Protein 3BIX (pdb70)

GO terms:
  GO:0005515 protein binding (F, IPI)
  GO:0032433 filopodium tip (C, IDA)
  GO:0097114 NMDA glutamate receptor clustering (P, IDA)
  GO:2000310 regulation of NMDA receptor activity (P, IMP)
  GO:2000463 positive regulation of excitatory postsynaptic potential (P, IMP)
  GO:0051968 positive regulation of synaptic transmission, glutamatergic (P, IMP)
  GO:0048489 synaptic vesicle transport (P, IMP)
  GO:0097091 synaptic vesicle clustering (P, IMP)
  GO:0097119 postsynaptic density protein 95 clustering (P, IMP)
  GO:0071277 cellular response to calcium ion (P, IDA)
  GO:0031175 neuron projection development (P, IGI)
  GO:0140058 neuron projection arborization (P, IGI)
  GO:0050804 modulation of chemical synaptic transmission (P, IMP)
  GO:0098989 NMDA selective glutamate receptor signaling pathway (P, IMP)
  GO:0042043 neurexin family protein binding (F, IPI)
  GO:0050808 synapse organization (P, IDA)
  GO:0045202 synapse (C, IDA)
  GO:0005886 plasma membrane (C, IDA)
  GO:0030425 dendrite (C, IDA)
  GO:0043083 synaptic cleft (C, EXP)

Solvent-accessible surface area: 79919 Å² total; per-residue (Å²): 126,38,80,23,85,10,88,35,14,75,1,67,3,56,101,81,118,25,116,33,187,102,18,34,26,0,27,14,6,15,6,2,13,0,5,23,59,3,51,47,154,86,13,1,78,60,21,82,82,7,86,100,47,111,95,59,82,92,1,51,140,73,19,43,2,2,7,3,30,6,134,49,34,53,16,55,82,42,11,1,13,3,21,8,15,38,27,49,132,19,0,28,51,76,6,139,86,45,29,16,46,0,2,26,0,2,0,3,17,13,99,106,82,52,6,0,0,2,5,1,3,6,7,3,0,66,7,4,0,0,6,6,13,60,0,2,3,0,0,22,47,3,72,0,0,0,0,1,0,6,1,4,6,3,9,5,0,2,0,4,10,58,58,139,18,2,86,3,0,6,0,2,17,0,2,5,25,1,1,72,7,0,36,111,0,0,45,96,15,35,2,22,45,136,66,0,0,0,0,0,8,5,5,0,0,4,0,0,8,0,2,5,8,8,122,61,2,72,168,46,7,5,39,20,1,0,2,1,1,11,8,5,34,13,25,15,0,5,2,118,99,22,40,100,9,0,76,58,0,0,84,95,5,36,0,72,48,107,64,31,78,96,0,7,87,5,0,50,99,6,45,62,88,31,1,20,50,42,53,23,64,45,56,108,16,63,13,7,8,0,0,4,59,42,53,49,7,1,56,56,41,2,72,74,9,6,97,113,18,89,23,66,88,10,26,2,0,4,2,0,0,62,4,3,1,2,30,28,0,44,76,56,27,72,118,114,53,1,0,18,29,20,58,14,30,86,16,0,22,39,1,3,18,39,28,29,1,30,22,109,37,187,44,41,4,61,112,30,0,48,115,57,5,38,56,135,102,56,128,130,55,63,73,20,41,6,104,25,0,17,22,0,0,3,1,26,4,10,0,5,13,3,9,14,4,0,15,19,0,23,77,87,44,1,32,0,14,2,0,0,1,60,25,40,25,70,39,135,109,28,30,96,46,7,62,1,1,4,0,25,0,4,10,2,2,3,0,7,6,7,28,21,74,42,125,8,11,71,10,130,30,56,115,29,6,17,0,0,0,0,0,0,0,6,1,1,2,1,0,0,31,63,7,43,0,39,94,74,54,81,17,54,65,116,189,13,5,59,76,90,7,113,0,83,163,23,68,1,59,123,8,39,88,157,55,29,44,15,0,22,0,1,55,172,18,134,37,55,110,64,16,87,43,119,39,10,69,5,11,72,115,77,1,67,119,19,55,130,101,35,107,43,53,108,111,125,36,80,24,78,9,90,33,14,95,0,67,3,50,112,86,126,24,117,34,186,101,17,33,26,0,27,16,5,15,6,1,14,0,4,22,60,3,52,48,139,72,14,3,84,65,23,84,80,7,86,101,46,120,94,58,85,90,2,52,140,73,20,42,2,3,7,4,26,5,122,48,34,50,17,54,84,41,12,1,12,4,22,7,15,37,27,50,132,20,0,28,56,75,6,144,87,42,29,15,47,0,2,25,0,1,0,3,17,14,106,106,82,52,6,0,0,1,4,1,3,6,7,3,0,64,6,5,0,0,7,6,13,58,0,6,2,0,0,22,48,4,74,0,0,1,0,1,1,6,1,5,7,4,9,6,0,1,0,4,12,56,61,136,23,1,92,3,0,6,0,1,18,0,3,3,23,0,2,83,6,0,36,111,0,0,45,99,15,35,2,21,46,134,65,0,0,0,0,0,8,6,5,0,0,5,0,0,7,0,2,4,6,8,116,58,2,82,182,47,9,6,41,19,1,0,4,1,1,11,7,7,35,13,25,15,0,5,1,120,99,23,41,102,10,0,77,57,0,0,87,94,9,64,0,71,58,108,64,32,78,98,0,8,91,38,0,48,173,56,94,60,83,68,2,18,56,42,44,20,77,45,56,104,17,63,14,8,9,0,0,4,57,44,53,57,6,1,54,58,42,2,71,64,10,6,25,34,18,66,23,76,91,11,26,2,0,4,1,1,0,65,4,3,2,1,31,29,0,46,78,57,27,70,118,114,53,1,1,16,30,19,56,15,35,78,16,0,18,41,1,2,15,41,30,29,1,25,21,111,39,124,24,3,4,61,62,0,0,45,14,25,4,34,54,36,47,52,73,88,53,64,73,20,38,7,122,25,0,18,22,0,0,2,1,25,4,8,0,6,12,2,8,15,3,0,18,12,0,24,40,40,52,4,30,0,9,2,0,0,1,59,24,43,26,91,36,135,108,26,30,86,48,7,63,1,1,4,0,26,0,3,9,2,2,3,0,7,6,8,27,21,72,43,126,7,11,69,10,132,31,54,121,31,5,18,0,0,0,0,0,0,0,6,1,1,2,1,0,0,32,65,6,42,0,39,93,74,51,83,18,56,65,116,192,13,6,62,75,91,6,112,0,85,160,22,70,2,59,132,8,40,54,131,53,19,43,15,0,24,0,1,51,178,20,143,42,52,96,14,17,84,6,68,41,7,23,0,12,72,88,5,0,64,63,0,56,128,27,32,107,43,53,110,104,125,36,82,22,77,10,91,34,15,92,1,67,3,56,111,84,118,22,117,34,187,102,18,34,26,0,28,14,4,15,6,2,12,0,5,23,58,3,52,48,140,72,14,2,79,62,22,84,81,8,87,100,48,118,97,63,83,91,0,51,141,73,20,42,2,2,7,8,32,4,134,47,34,46,17,54,82,42,11,2,8,4,21,7,14,36,27,49,130,28,0,28,57,77,6,142,86,52,28,16,45,0,2,25,0,1,0,3,16,14,106,106,81,51,6,0,0,1,4,0,3,4,7,3,0,65,6,5,0,0,7,6,11,60,0,6,3,0,0,23,48,4,76,0,0,0,0,1,0,7,1,5,6,4,10,5,0,2,0,4,11,57,57,136,19,1,95,3,0,6,0,1,17,0,2,5,25,0,1,67,7,1,36,111,0,0,43,100,14,34,2,21,45,135,64,0,0,0,0,0,5,5,5,0,0,4,0,0,8,0,1,4,7,7,119,67,2,80,172,45,8,6,41,20,2,0,4,0,0,10,9,6,34,12,24,16,0,6,2,118,103,22,41,106,10,0,77,59,0,0,84,93,5,35,0,70,42,108,70,30,79,98,0,7,87,4,0,48,93,6,44,64,130,30,1,21,45,43,52,19,66,42,51,90,19,63,14,7,7,0,0,4,60,44,52,55,7,1,57,57,39,1,71,75,8,6,95,120,17,95,24,67,94,11,27,1,0,4,2,1,0,63,4,3,1,1,31,28,0,46,78,58,26,69,117,112,55,1,1,17,24,17,57,8,34,79,15,0,22,39,1,2,17,41,30,30,1,31,24,110,39,179,45,42,2,61,111,32,0,45,112,57,5,36,55,134,102,57,130,129,54,63,72,21,40,3,105,25,0,18,21,0,0,2,1,26,5,8,0,5,13,2,10,15,2,0,17,19,0,25,76,86,48,1,34,0,9,1,0,0,0,58,27,42,25,92,36,148,115,24,30,88,43,8,60,1,1,4,0,24,0,3,10,2,2,3,0,7,6,8,30,20,71,40,140,6,10,70,10,132,31,54,115,30,6,17,0,0,0,0,0,0,0,7,2,1,2,1,0,0,34,64,7,43,0,38,95,74,50,84,17,60,64,104,186,12,5,61,79,96,7,112,0,84,161,22,70,2,60,125,10,39,86,148,53,28,45,15,0,22,0,1,54,178,19,141,42,52,108,67,16,88,30,120,40,6,72,8,11,73,121,79,1,67,116,18,56,129,102,33,108,43,54,105,100,129,40,80,22,76,9,89,35,14,99,0,62,3,57,112,83,118,22,117,35,187,100,19,34,26,0,27,13,5,15,6,0,13,0,4,22,58,4,50,48,139,74,13,3,84,63,22,85,81,8,86,99,45,124,94,63,83,92,1,51,139,74,21,44,2,3,8,10,30,5,124,45,34,49,18,56,89,39,10,2,13,3,22,7,16,38,27,50,132,20,0,28,51,75,6,141,86,52,30,16,45,1,2,25,0,1,0,3,16,15,106,107,81,51,6,0,0,2,4,1,4,6,8,2,1,66,7,4,0,0,8,6,13,60,0,5,4,0,0,22,46,3,74,0,0,1,0,1,1,7,1,5,6,4,9,5,0,2,0,4,10,58,57,134,23,1,94,3,0,5,0,1,17,0,2,4,26,1,2,68,7,1,34,111,0,0,44,99,15,35,2,21,46,136,66,0,0,0,0,0,8,6,6,0,0,4,0,0,9,0,2,4,7,7,118,64,3,96,185,46,6,6,40,20,1,0,3,1,1,10,8,7,33,12,24,15,0,5,2,117,105,22,41,97,11,0,77,59,0,0,88,95,8,65,0,73,60,108,68,31,77,99,0,7,94,38,0,49,178,56,94,61,127,68,1,22,40,41,48,22,63,43,60,88,15,63,14,8,7,0,0,4,60,44,53,57,7,1,54,62,44,2,66,52,11,7,24,33,18,73,25,74,94,10,27,1,0,4,1,1,0,65,4,3,1,2,34,28,0,46,77,57,26,71,121,118,55,2,1,16,28,19,58,14,29,78,15,0,23,34,1,3,19,40,28,30,1,28,22,110,30,124,24,4,2,60,61,0,0,46,15,26,1,35,53,35,44,50,60,89,55,63,76,19,39,4,110,24,0,17,20,0,0,2,1,26,4,10,0,5,13,3,8,14,4,0,16,14,1,23,40,38,48,0,32,0,10,1,0,0,1,59,27,43,26,90,35,135,104,26,29,85,42,8,61,1,1,5,0,25,0,4,10,2,2,3,0,7,6,9,30,20,73,42,126,7,12,69,10,130,30,55,116,28,5,16,0,0,0,0,0,0,0,6,1,1,2,1,0,0,32,64,6,42,0,40,93,74,54,83,17,58,62,111,188,12,6,60,78,92,6,112,0,84,164,23,70,1,61,126,10,40,55,130,52,22,43,15,0,22,0,1,54,176,20,134,35,58,93,15,17,86,14,74,37,11,18,0,12,74,96,4,0,64,63,0,57,110,31,29,107,43,53,110,111

Sequence (2220 aa):
DPLVTTNFGKIIRGIKKELNNEILGPVIQFLGVPYAAPPTGEHRFQPPEPPSSPWSDIRNATQFAPVCPQNIIDGRLPEVMLPVWFTTNNLDVVSSYVQDQSEDCLYLNIYVPTGPKPVMVYIHGGSYMEGTGNLYDGSVLASYGNVIVITVNYRLGVLGFLSTGDQAAKGNYGLLDLIIQALRWTSENIGFFGGDPLRITVVFGSGAGGSCVNLLTLSHYSEKGLFQRAIAQSGTALSSWAVSFQPAKYARILATKVGCNVSDTVELVECLQKKPYKELVDQDVQPARYHIAFGPVIDGDVIPDDPQILMEQGEFLNYDIIMLGVNQGEGLKFVENIVDSDDGVSASDFDFAVSNNFVDNLYGYPEGKDVLRETIIKFMYTDWADRHNPETRRKTLLALFTDHQWVAPAVATADLHSNFGSPTYFYAFYHHCQTDQVPAWADAAHGDEVPYVLGIPMMIGPTELFPCNFSKNDVMLSAVVMTYWTNFAKTGDPNQPVPQDTKFIHTKPNRFEEVAWTRYSQKDQLYLHIGLKPRVKEHYRANKVNNLWLELVPHLHNNLNDHHHHDPLVTTNFGKIIRGIKKELNNEILGPVVIQFLGVPYAAPPTGEHRFQPPEPPSPWSDIRNATQFAPVCPQNIIDGRLPEVMLPVWFTTNNLDVVSSYVQDQSEDCLYLNIYVPTGPKPVMVYIHGGSYMEGTGNLYDGSVLASYGNVIVITVNYRLGVLGFLSTGDQAAKGNYGLLDLIQALRWTSENIGFFGGDPLRITVVFGSGAGGSCVNLLTLSHYSEKGLFQRAIAQSGTALSSWAVSFQPAKYARILATKVGCNVSDTVELVECLQKKPYKELVDQDVQPARYHIAFGPVIIDGDVIPDDPQILMEQGEFLNYDIMLGVNQGEGLKFVENIVDSDDGVSASDFDFAVSNNFVDNLYGYPEGKDVLRETIIKFMYTDWADRHNPETRRKTLLALFTDHQWVAPAVATADLHSNNFGSPTYFYAFYHHCQTDQVPAWADAAHGDEVPYVLGIPMIGPTELFPCNFSKNDVMLSAVVMTYWTNFAKTGDPNQPVPQDTKFIHTKPNRFEEVAWTRYSQKDQLYLHIGLKPRVKEHYRANKVNLWLELVPHLHNLNDHHHHDPLVTTNFGKIIRGIKKELNNEILGPVIQFLGVPYAAPPTGEHRFQPPEPPSPWSDIRNATQFAPVCPQNIIDGRLPEVMLPVWFTTNNLDVVSSYVQDQSEDCLYLNIYVPTGPKPVMVYIHGGSYMEGTGNLYDGSVLASYGNVIVITVNYRLGVLGFLSTGDQAAKGNYGLLDLIQALRWTSENIGFFGGDPLRITVFGSGAGGSCVNLLTLSHYSEKGLFQRAIAQSGTALSSWAVSFQPAKYARILATKVGCNVSDTVELVECLQKKPYKELVDQDVQPARYHIAFGPVIDGDVIPDDPQILMEQGEFLNYDIMLGVNQGEGLKFVENIVDSDDGVSASDFDDFAVSNFVDNLYGYPEGKDVLRETIKFMYTDWADRHNPETRRKTLLALFTDHQWVAPAVATADLHSNNFGSPTYFYAFYHHCQTDQVPAWADAAHGDEVPYVLGIPMIGPTELFPCNFSKNDVMLSAVVMTYWTNFAKTGDPNQPVPQDTKFIHTKPNRFEEVAWTRYSQKDQLYLHIGLKPRVKEHYRANKVNLWLELVPHLHNLNDHHHHDPLVTTNFGKIIRGIKKELNNEILGPVIQFLGVPYAAPPTGEHRFQPPEPPSPWSDIRNATQFAPVCPQNIIDGRLPEVMLPVWFTTNNLDVVSSYVQDQSEDCLYLNIYVPTGPKPVMVYIHGGSYMEGTGNLYDGSVLASYGNVIVITVNYRLGVLGFLSTGDQAAKGNYGLLDLIQALRWTSENIGFFGGDPLRITVVFGSGAGGSCVNLLTLSHYSEKGLFQRAIAQSGTALSSWAVSFQPAKYARILATKVGCNVSDTVELVECLQKKPYKELVDQDVQPARYHIAFGPVIDGDVIPDDPQILMEQGEFLNYDIIMLGVNQGEGLKFVENIVDSDDGVSASDFDFAVSNNFVDNLYGYPEGKDVLRETIKFMYTDWADRHNPETRRKTLLALFTDHQWVAPAVATADLHSNNFGSSPTYFYAFYHHCQTDQVPAWADAAHGDEVPYVLGIPMMIGPTELFPCNFSKNDVMLLSAVVMTYWTNFAKTGDPNQPVPQDTKFIHTKPNRFEEVAWTRYSQKDQLYLHIGLKPRVKEHYRANKVNNLWLELVPHLHNNLNDHHHH

Radius of gyration: 43.94 Å; Cα contacts (8 Å, |Δi|>4): 5181; chains: 4; bounding box: 127×93×129 Å

Organism: Rattus norvegicus (NCBI:txid10116)

Foldseek 3Di:
DAWFQFPQGIEHWAWAQFLFVVFGIKTKQAFAALFDQCAQVSQLHATHGHHHDYDYHYRYDHDAAADADDPPPLDDVQQFFPLCVLQVVVQCVVHVGYDSRHWGKMKIAAVQAFFEEEEFEDRQQGDDFQSLFDQTCLCRLLVHMYMYTGFHGFCRQAQDQLDDLRLGRNRLSSVLSNLQSCLRTVVSVRHDLQQYEYEYFGLSLQSQQLQQLFVSCPPSSHFEYEREQYHVPFQANEAEPNNVQSQVLLVQLVQRDDDSNSSSSVVSVDDVNSSRPDNRDDQPRYHHGHHYCSCHRRNDRVVVCLQVVNGDQHLYEYEYELQARCVLQVVQQDPVQFHDPVNLLVSLVVVCCSVLFDFPDDDDQSVVLSVVLAPPVCNVDRNSSSSSSSVLCRCRRGVLNRLSNQASSQVSPHFYAYEYEFQAFDDPSGDPPDTQYRPRCSCLLSQVVSNAADSSRRGGDDLQSQLLSSLNSQQVSQCSVPSASCPDDAQADDVSSVDGNLCNPEGRDTAYNVFRWHWYRDPNIHIHGCVVVVSSCCVVPVSVVSSVVGDGDHD/DDWFQFPQGIEAWAWDQFLFVVFGIKTKQAFAALFDQCAFVSQLHATHGHHHDYDYHYRYDHDAAEDADDPPPLDDVQQFFPLCVLQVVVQCVVHVGYDSRHWGKMKIAEVQFFFEEEEFEDRQQGDDFQSLFDQTCLCRLLVHMYMYTGFHGFCRQAQDLLDDLRLGRNRLSSVLSNLVSCLRTVVSVRHDLQQYEYEYFGLSLQSQQLQQQFVSCPPSSHAEYEREQYHVPFQANEAEPNSVQLQVLLVQLVQNDDDSNSSSSVVSVDDVNSSRPDNRDDQPRYHHGHHYCSCHRRNDRVVVCLQVVNGDQHLYEYEYELQARCVLQVVQQDPVQFHDPVNLLVSLVVVCCSVLFDFPDDDDQSVVLSVVLADPVCNVDRNSSSSSSSVLCRCRRGVLNRLSNQASSQVSPHFYAYEYEFQAFDDPSGDPPDTQYRPRCSCLLSQVVSRAADSSRRGGDDLQSQLLSSLNSQQVSQCSVPSASCPDDAQADDVSSVDGNLCNPEGRDTAYNVFRWHWYRDPNIHIHTCVVVVSSCCVVPVSVVSSVVGDGDHD/DDWFQFPQGIERWAWDQFLFVVFGIKTKQAFAALFDQCAFVSQLHATHGHHHDYDYHYRYDHDAAADADDPPPLDDVQQFFPLCVLQVVVQCVVHVGYDSRHWGKMKIAEVQAFFEEEEFEDRQQGDDFLSLFDQTCLCRLLVHMYMYTGFHGFCRQAQDQLDDLRLGRNRLSSVLSNLVSCLRTVVSVRHDLQQYEYEYFGLSLQSQQLQQLFCSCPPSSHFEYEREQYHVPFQANEAEPNSVQNQVLLVQLVQNDDDSNSSSVVVSVDDVNSSRPDNRDDQPRYHHGHHYCSCHRRNDRVVVCLQVVNGDAHLYEYEYELQARCVLQVVQQDPVQFHDPVNLLVSLVVVCCSVLFAFPDDDDQSVVLSVVLADPVCNVDRNSSSVSSSVLCCCRRGVLNRLSNQASSQVSPHFYAYEYEFQAFDDPSDDPPDTQYRPRCSCLLSQVVSSAADSSRRGGDDLQSQLLSSLNSQQVSQCSVPSASCPDDAQADDVRSVDGNLCNPEGRDTAYNVFRWHWYRDPNTHIDTCVVVVSSCCVVPVSVVSSVVGDRDHD/DAWFQFPQGIEHWAWDQFLFPPFGIKTKQAFAALFDQCAQVSQLHATHGHHHDYDYHYRYDHDAAEDADDPPPLDDVQQFFPLCVLQVVVQCVVHVGYDSRHWGKMKIAEVQFFFEEEEFEDRQQGDDFLVLFDQTCLCRLLVHMYMYTGFHGFCRQAQDQLDDLRLGRNRLSSVLSNLQSCLRTVVSVRHDLQQYEYEYFGLSLQSQQLQQLFVSCPPSSHFEYEREQYHVPFQANEAEPNSVQNQVLLVQLVQNDDDSNSSSSVVSPDDVNSSRPDNRDDQPRYHHGHHYCSCHRRNDRVVVCLQVVNGDQHLYEYEYELQARCVLQVVQQDPVQFHDPVRLLVSLVVVCCSVLFAFPDDADQSVVLSVVLADPVCNVDRNSSSSSSSVLCRCRRGVLNRLSNQASSQVSPHFYAYEYEFQAFDDPSGDPPDTQYRPRCSCLLSQVVSNAADSSRRGGDDLQSQLLSSLNSQQVSQCSVPSASCPDDAQADDVSSVDGNLCNPEGRDTAYNVFRWHWYRDPNTYIHTCVVVVSSCCVVPVSVVSSVVGDRDHD

Structure (mmCIF, N/CA/C/O backbone):
data_3BIX
#
_entry.id   3BIX
#
_cell.length_a   173.744
_cell.length_b   173.744
_cell.length_c   108.045
_cell.angle_alpha   90.000
_cell.angle_beta   90.000
_cell.angle_gamma   120.000
#
_symmetry.space_group_name_H-M   'P 32'
#
loop_
_entity.id
_entity.type
_entity.pdbx_description
1 polymer Neuroligin-1
2 non-polymer 2-acetamido-2-deoxy-beta-D-glucopyranose
3 non-polymer 'NICKEL (II) ION'
4 non-polymer 1,2-ETHANEDIOL
5 water water
#
loop_
_atom_site.group_PDB
_atom_site.id
_atom_site.type_symbol
_atom_site.label_atom_id
_atom_site.label_alt_id
_atom_site.label_comp_id
_atom_site.label_asym_id
_atom_site.label_entity_id
_atom_site.label_seq_id
_atom_site.pdbx_PDB_ins_code
_atom_site.Cartn_x
_atom_site.Cartn_y
_atom_site.Cartn_z
_atom_site.occupancy
_atom_site.B_iso_or_equiv
_atom_site.auth_seq_id
_atom_site.auth_comp_id
_atom_site.auth_asym_id
_atom_site.auth_atom_id
_atom_site.pdbx_PDB_model_num
ATOM 1 N N . ASP A 1 10 ? -20.830 73.002 84.621 1.00 39.74 52 ASP A N 1
ATOM 2 C CA . ASP A 1 10 ? -19.899 71.851 84.817 1.00 38.22 52 ASP A CA 1
ATOM 3 C C . ASP A 1 10 ? -20.630 70.560 84.448 1.00 36.05 52 ASP A C 1
ATOM 4 O O . ASP A 1 10 ? -21.350 69.987 85.268 1.00 36.28 52 ASP A O 1
ATOM 9 N N . PRO A 1 11 ? -20.455 70.090 83.203 1.00 33.56 53 PRO A N 1
ATOM 10 C CA . PRO A 1 11 ? -21.100 68.866 82.711 1.00 31.18 53 PRO A CA 1
ATOM 11 C C . PRO A 1 11 ? -20.552 67.608 83.377 1.00 28.55 53 PRO A C 1
ATOM 12 O O . PRO A 1 11 ? -19.524 67.078 82.956 1.00 29.17 53 PRO A O 1
ATOM 16 N N . LEU A 1 12 ? -21.243 67.133 84.409 1.00 25.85 54 LEU A N 1
ATOM 17 C CA . LEU A 1 12 ? -20.818 65.939 85.134 1.00 24.02 54 LEU A CA 1
ATOM 18 C C . LEU A 1 12 ? -21.814 64.794 84.983 1.00 22.53 54 LEU A C 1
ATOM 19 O O . LEU A 1 12 ? -23.026 64.996 85.046 1.00 21.65 54 LEU A O 1
ATOM 24 N N . VAL A 1 13 ? -21.289 63.591 84.786 1.00 21.04 55 VAL A N 1
ATOM 25 C CA . VAL A 1 13 ? -22.115 62.398 84.648 1.00 19.87 55 VAL A CA 1
ATOM 26 C C . VAL A 1 13 ? -21.488 61.275 85.462 1.00 20.47 55 VAL A C 1
ATOM 27 O O . VAL A 1 13 ? -20.274 61.072 85.416 1.00 21.65 55 VAL A O 1
ATOM 31 N N . THR A 1 14 ? -22.311 60.552 86.215 1.00 19.30 56 THR A N 1
ATOM 32 C CA . THR A 1 14 ? -21.810 59.435 87.005 1.00 19.62 56 THR A CA 1
ATOM 33 C C . THR A 1 14 ? -22.127 58.140 86.269 1.00 17.57 56 THR A C 1
ATOM 34 O O . THR A 1 14 ? -23.290 57.840 86.013 1.00 18.04 56 THR A O 1
ATOM 38 N N . THR A 1 15 ? -21.085 57.393 85.916 1.00 16.89 57 THR A N 1
ATOM 39 C CA . THR A 1 15 ? -21.234 56.124 85.210 1.00 17.53 57 THR A CA 1
ATOM 40 C C . THR A 1 15 ? -20.995 54.993 86.203 1.00 17.74 57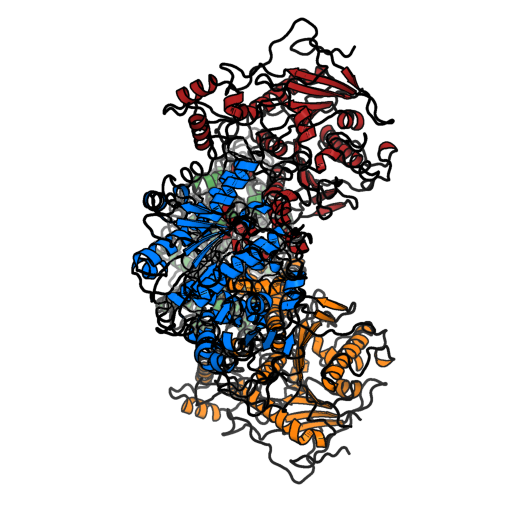 THR A C 1
ATOM 41 O O . THR A 1 15 ? -20.719 55.243 87.377 1.00 18.98 57 THR A O 1
ATOM 45 N N . ASN A 1 16 ? -21.088 53.754 85.729 1.00 17.36 58 ASN A N 1
ATOM 46 C CA . ASN A 1 16 ? -20.854 52.593 86.581 1.00 18.45 58 ASN A CA 1
ATOM 47 C C . ASN A 1 16 ? -19.402 52.524 87.044 1.00 18.88 58 ASN A C 1
ATOM 48 O O . ASN A 1 16 ? -19.078 51.772 87.959 1.00 19.44 58 ASN A O 1
ATOM 53 N N . PHE A 1 17 ? -18.533 53.306 86.413 1.00 17.51 59 PHE A N 1
ATOM 54 C CA . PHE A 1 17 ? -17.113 53.285 86.754 1.00 18.34 59 PHE A CA 1
ATOM 55 C C . PHE A 1 17 ? -16.609 54.531 87.469 1.00 18.47 59 PHE A C 1
ATOM 56 O O . PHE A 1 17 ? -15.453 54.584 87.882 1.00 18.66 59 PHE A O 1
ATOM 64 N N . GLY A 1 18 ? -17.469 55.531 87.613 1.00 19.36 60 GLY A N 1
ATOM 65 C CA . GLY A 1 18 ? -17.057 56.754 88.278 1.00 19.82 60 GLY A CA 1
ATOM 66 C C . GLY A 1 18 ? -17.599 57.994 87.594 1.00 19.80 60 GLY A C 1
ATOM 67 O O . GLY A 1 18 ? -18.253 57.903 86.550 1.00 19.29 60 GLY A O 1
ATOM 68 N N . LYS A 1 19 ? -17.324 59.154 88.186 1.00 20.16 61 LYS A N 1
ATOM 69 C CA . LYS A 1 19 ? -17.784 60.432 87.655 1.00 20.76 61 LYS A CA 1
ATOM 70 C C . LYS A 1 19 ? -16.887 60.942 86.532 1.00 20.51 61 LYS A C 1
ATOM 71 O O . LYS A 1 19 ? -15.662 60.819 86.587 1.00 20.16 61 LYS A O 1
ATOM 77 N N . ILE A 1 20 ? -17.514 61.526 85.518 1.00 19.50 62 ILE A N 1
ATOM 78 C CA A ILE A 1 20 ? -16.788 62.049 84.372 0.50 20.45 62 ILE A CA 1
ATOM 79 C CA B ILE A 1 20 ? -16.790 62.055 84.370 0.50 20.53 62 ILE A CA 1
ATOM 80 C C . ILE A 1 20 ? -17.237 63.475 84.057 1.00 19.54 62 ILE A C 1
ATOM 81 O O . ILE A 1 20 ? -18.423 63.793 84.131 1.00 21.05 62 ILE A O 1
ATOM 90 N N . ARG A 1 21 ? -16.280 64.330 83.715 1.00 19.89 63 ARG A N 1
ATOM 91 C CA . ARG A 1 21 ? -16.580 65.717 83.380 1.00 20.70 63 ARG A CA 1
ATOM 92 C C . ARG A 1 21 ? -16.424 65.920 81.877 1.00 21.14 63 ARG A C 1
ATOM 93 O O . ARG A 1 21 ? -15.403 65.547 81.299 1.00 21.08 63 ARG A O 1
ATOM 101 N N . GLY A 1 22 ? -17.445 66.503 81.256 1.00 19.78 64 GLY A N 1
ATOM 102 C CA . GLY A 1 22 ? -17.402 66.759 79.829 1.00 20.88 64 GLY A CA 1
ATOM 103 C C . GLY A 1 22 ? -17.118 68.224 79.556 1.00 22.71 64 GLY A C 1
ATOM 104 O O . GLY A 1 22 ? -16.719 68.968 80.459 1.00 21.29 64 GLY A O 1
ATOM 105 N N . ILE A 1 23 ? -17.325 68.647 78.313 1.00 22.36 65 ILE A N 1
ATOM 106 C CA . ILE A 1 23 ? -17.082 70.031 77.937 1.00 24.50 65 ILE A CA 1
ATOM 107 C C . ILE A 1 23 ? -18.106 70.505 76.909 1.00 25.73 65 ILE A C 1
ATOM 108 O O . ILE A 1 23 ? -18.343 69.847 75.897 1.00 25.79 65 ILE A O 1
ATOM 113 N N . LYS A 1 24 ? -18.726 71.646 77.192 1.00 25.88 66 LYS A N 1
ATOM 114 C CA . LYS A 1 24 ? -19.730 72.218 76.305 1.00 26.99 66 LYS A CA 1
ATOM 115 C C . LYS A 1 24 ? -19.063 72.749 75.041 1.00 27.29 66 LYS A C 1
ATOM 116 O O . LYS A 1 24 ? -17.959 73.290 75.089 1.00 27.55 66 LYS A O 1
ATOM 122 N N . LYS A 1 25 ? -19.730 72.595 73.905 1.00 26.57 67 LYS A N 1
ATOM 123 C CA . LYS A 1 25 ? -19.162 73.070 72.655 1.00 27.98 67 LYS A CA 1
ATOM 124 C C . LYS A 1 25 ? -20.214 73.738 71.781 1.00 27.09 67 LYS A C 1
ATOM 125 O O . LYS A 1 25 ? -21.258 73.154 71.505 1.00 24.68 67 LYS A O 1
ATOM 131 N N . GLU A 1 26 ? -19.931 74.968 71.362 1.00 27.01 68 GLU A N 1
ATOM 132 C CA . GLU A 1 26 ? -20.831 75.718 70.494 1.00 27.92 68 GLU A CA 1
ATOM 133 C C . GLU A 1 26 ? -20.479 75.351 69.058 1.00 26.80 68 GLU A C 1
ATOM 134 O O . GLU A 1 26 ? -19.311 75.122 68.743 1.00 26.04 68 GLU A O 1
ATOM 140 N N . LEU A 1 27 ? -21.485 75.298 68.191 1.00 26.95 69 LEU A N 1
ATOM 141 C CA . LEU A 1 27 ? -21.268 74.943 66.792 1.00 26.74 69 LEU A CA 1
ATOM 142 C C . LEU A 1 27 ? -21.246 76.166 65.884 1.00 28.54 69 LEU A C 1
ATOM 143 O O . LEU A 1 27 ? -21.906 77.166 66.165 1.00 27.53 69 LEU A O 1
ATOM 148 N N . ASN A 1 28 ? -20.491 76.071 64.792 1.00 29.30 70 ASN A N 1
ATOM 149 C CA . ASN A 1 28 ? -20.364 77.165 63.835 1.00 30.76 70 ASN A CA 1
ATOM 150 C C . ASN A 1 28 ? -21.572 77.251 62.904 1.00 30.85 70 ASN A C 1
ATOM 151 O O . ASN A 1 28 ? -21.447 77.147 61.682 1.00 31.62 70 ASN A O 1
ATOM 156 N N . ASN A 1 29 ? -22.740 77.439 63.507 1.00 29.90 71 ASN A N 1
ATOM 157 C CA . ASN A 1 29 ? -24.004 77.559 62.792 1.00 30.77 71 ASN A CA 1
ATOM 158 C C . ASN A 1 29 ? -24.967 78.200 63.789 1.00 32.21 71 ASN A C 1
ATOM 159 O O . ASN A 1 29 ? -25.212 77.650 64.862 1.00 32.93 71 ASN A O 1
ATOM 164 N N . GLU A 1 30 ? -25.507 79.361 63.435 1.00 34.10 72 GLU A N 1
ATOM 165 C CA . GLU A 1 30 ? -26.408 80.092 64.325 1.00 35.76 72 GLU A CA 1
ATOM 166 C C . GLU A 1 30 ? -27.700 79.392 64.725 1.00 33.96 72 GLU A C 1
ATOM 167 O O . GLU A 1 30 ? -28.300 79.735 65.744 1.00 34.70 72 GLU A O 1
ATOM 173 N N . ILE A 1 31 ? -28.136 78.415 63.939 1.00 29.70 73 ILE A N 1
ATOM 174 C CA . ILE A 1 31 ? -29.372 77.712 64.256 1.00 28.71 73 ILE A CA 1
ATOM 175 C C . ILE A 1 31 ? -29.170 76.525 65.201 1.00 28.13 73 ILE A C 1
ATOM 176 O O . ILE A 1 31 ? -30.007 76.264 66.068 1.00 27.85 73 ILE A O 1
ATOM 181 N N . LEU A 1 32 ? -28.057 75.816 65.039 1.00 25.28 74 LEU A N 1
ATOM 182 C CA . LEU A 1 32 ? -27.769 74.645 65.861 1.00 24.26 74 LEU A CA 1
ATOM 183 C C . LEU A 1 32 ? -27.381 74.955 67.300 1.00 24.11 74 LEU A C 1
ATOM 184 O O . LEU A 1 32 ? -26.567 75.841 67.567 1.00 23.24 74 LEU A O 1
ATOM 189 N N . GLY A 1 33 ? -27.966 74.204 68.224 1.00 23.65 75 GLY A N 1
ATOM 190 C CA . GLY A 1 33 ? -27.658 74.391 69.627 1.00 23.22 75 GLY A CA 1
ATOM 191 C C . GLY A 1 33 ? -26.343 73.713 69.959 1.00 23.78 75 GLY A C 1
ATOM 192 O O . GLY A 1 33 ? -25.856 72.880 69.187 1.00 22.64 75 GLY A O 1
ATOM 193 N N . PRO A 1 34 ? -25.730 74.057 71.098 1.00 23.01 76 PRO A N 1
ATOM 194 C CA . PRO A 1 34 ? -24.459 73.458 71.506 1.00 22.09 76 PRO A CA 1
ATOM 195 C C . PRO A 1 34 ? -24.623 72.011 71.951 1.00 21.39 76 PRO A C 1
ATOM 196 O O . PRO A 1 34 ? -25.736 71.523 72.128 1.00 20.53 76 PRO A O 1
ATOM 200 N N . VAL A 1 35 ? -23.500 71.329 72.125 1.00 20.82 77 VAL A N 1
ATOM 201 C CA . VAL A 1 35 ? -23.517 69.947 72.574 1.00 20.29 77 VAL A CA 1
ATOM 202 C C . VAL A 1 35 ? -22.513 69.817 73.707 1.00 20.47 77 VAL A C 1
ATOM 203 O O . VAL A 1 35 ? -21.664 70.692 73.899 1.00 21.05 77 VAL A O 1
ATOM 207 N N . ILE A 1 36 ? -22.635 68.742 74.476 1.00 19.27 78 ILE A N 1
ATOM 208 C CA . ILE A 1 36 ? -21.695 68.472 75.551 1.00 18.89 78 ILE A CA 1
ATOM 209 C C . ILE A 1 36 ? -20.883 67.296 75.024 1.00 19.09 78 ILE A C 1
ATOM 210 O O . ILE A 1 36 ? -21.456 66.287 74.616 1.00 17.88 78 ILE A O 1
ATOM 215 N N . GLN A 1 37 ? -19.562 67.429 75.014 1.00 16.94 79 GLN A N 1
ATOM 216 C CA . GLN A 1 37 ? -18.708 66.355 74.526 1.00 18.00 79 GLN A CA 1
ATOM 217 C C . GLN A 1 37 ? -17.948 65.700 75.669 1.00 18.55 79 GLN A C 1
ATOM 218 O O . GLN A 1 37 ? -17.438 66.383 76.561 1.00 19.12 79 GLN A O 1
ATOM 224 N N . PHE A 1 38 ? -17.897 64.372 75.645 1.00 16.05 80 PHE A N 1
ATOM 225 C CA . PHE A 1 38 ? -17.136 63.617 76.628 1.00 17.29 80 PHE A CA 1
ATOM 226 C C . PHE A 1 38 ? -16.117 62.899 75.751 1.00 18.26 80 PHE A C 1
ATOM 227 O O . PHE A 1 38 ? -16.426 61.892 75.106 1.00 18.04 80 PHE A O 1
ATOM 235 N N . LEU A 1 39 ? -14.909 63.450 75.705 1.00 17.84 81 LEU A N 1
ATOM 236 C CA . LEU A 1 39 ? -13.847 62.900 74.874 1.00 17.74 81 LEU A CA 1
ATOM 237 C C . LEU A 1 39 ? -12.859 62.044 75.658 1.00 17.41 81 LEU A C 1
ATOM 238 O O . LEU A 1 39 ? -12.505 62.365 76.795 1.00 16.80 81 LEU A O 1
ATOM 243 N N . GLY A 1 40 ? -12.420 60.952 75.039 1.00 16.12 82 GLY A N 1
ATOM 244 C CA . GLY A 1 40 ? -11.451 60.077 75.675 1.00 16.87 82 GLY A CA 1
ATOM 245 C C . GLY A 1 40 ? -11.975 59.284 76.853 1.00 16.54 82 GLY A C 1
ATOM 246 O O . GLY A 1 40 ? -11.308 59.184 77.887 1.00 15.97 82 GLY A O 1
ATOM 247 N N . VAL A 1 41 ? -13.170 58.722 76.708 1.00 15.64 83 VAL A N 1
ATOM 248 C CA . VAL A 1 41 ? -13.766 57.919 77.768 1.00 15.59 83 VAL A CA 1
ATOM 249 C C . VAL A 1 41 ? -13.285 56.475 77.637 1.00 15.63 83 VAL A C 1
ATOM 250 O O . VAL A 1 41 ? -13.497 55.836 76.606 1.00 15.88 83 VAL A O 1
ATOM 254 N N . PRO A 1 42 ? -12.619 55.945 78.677 1.00 16.33 84 PRO A N 1
ATOM 255 C CA . PRO A 1 42 ? -12.127 54.565 78.629 1.00 17.82 84 PRO A CA 1
ATOM 256 C C . PRO A 1 42 ? -13.294 53.585 78.717 1.00 17.40 84 PRO A C 1
ATOM 257 O O . PRO A 1 42 ? -14.101 53.664 79.642 1.00 19.16 84 PRO A O 1
ATOM 261 N N . TYR A 1 43 ? -13.392 52.666 77.761 1.00 17.50 85 TYR A N 1
ATOM 262 C CA . TYR A 1 43 ? -14.488 51.702 77.786 1.00 16.53 85 TYR A CA 1
ATOM 263 C C . TYR A 1 43 ? -13.981 50.284 78.040 1.00 16.33 85 TYR A C 1
ATOM 264 O O . TYR A 1 43 ? -14.760 49.332 78.095 1.00 16.31 85 TYR A O 1
ATOM 273 N N . ALA A 1 44 ? -12.668 50.158 78.206 1.00 15.21 86 ALA A N 1
ATOM 274 C CA . ALA A 1 44 ? -12.031 48.872 78.475 1.00 16.64 86 ALA A CA 1
ATOM 275 C C . ALA A 1 44 ? -10.682 49.129 79.138 1.00 17.45 86 ALA A C 1
ATOM 276 O O . ALA A 1 44 ? -10.199 50.258 79.150 1.00 17.76 86 ALA A O 1
ATOM 278 N N . ALA A 1 45 ? -10.076 48.085 79.689 1.00 18.43 87 ALA A N 1
ATOM 279 C CA . ALA A 1 45 ? -8.767 48.227 80.321 1.00 18.95 87 ALA A CA 1
ATOM 280 C C . ALA A 1 45 ? -7.717 48.262 79.210 1.00 18.68 87 ALA A C 1
ATOM 281 O O . ALA A 1 45 ? -7.940 47.722 78.127 1.00 18.01 87 ALA A O 1
ATOM 283 N N . PRO A 1 46 ? -6.562 48.900 79.461 1.00 18.14 88 PRO A N 1
ATOM 284 C CA . PRO A 1 46 ? -5.513 48.963 78.436 1.00 19.13 88 PRO A CA 1
ATOM 285 C C . PRO A 1 46 ? -5.112 47.553 77.998 1.00 18.20 88 PRO A C 1
ATOM 286 O O . PRO A 1 46 ? -4.770 46.712 78.829 1.00 18.99 88 PRO A O 1
ATOM 290 N N . PRO A 1 47 ? -5.150 47.277 76.683 1.00 17.17 89 PRO A N 1
ATOM 291 C CA . PRO A 1 47 ? -4.789 45.954 76.159 1.00 17.09 89 PRO A CA 1
ATOM 292 C C . PRO A 1 47 ? -3.276 45.820 76.018 1.00 17.38 89 PRO A C 1
ATOM 293 O O . PRO A 1 47 ? -2.764 45.536 74.934 1.00 15.74 89 PRO A O 1
ATOM 297 N N . THR A 1 48 ? -2.571 46.029 77.124 1.00 18.43 90 THR A N 1
ATOM 298 C CA . THR A 1 48 ? -1.113 45.977 77.137 1.00 19.18 90 THR A CA 1
ATOM 299 C C . THR A 1 48 ? -0.556 44.781 77.909 1.00 20.24 90 THR A C 1
ATOM 300 O O . THR A 1 48 ? -1.289 44.082 78.609 1.00 19.25 90 THR A O 1
ATOM 304 N N . GLY A 1 49 ? 0.750 44.558 77.776 1.00 20.41 91 GLY A N 1
ATOM 305 C CA . GLY A 1 49 ? 1.389 43.454 78.469 1.00 21.52 91 GLY A CA 1
ATOM 306 C C . GLY A 1 49 ? 0.807 42.115 78.071 1.00 22.43 91 GLY A C 1
ATOM 307 O O . GLY A 1 49 ? 0.727 41.796 76.885 1.00 22.44 91 GLY A O 1
ATOM 308 N N . GLU A 1 50 ? 0.399 41.326 79.057 1.00 22.17 92 GLU A N 1
ATOM 309 C CA . GLU A 1 50 ? -0.180 40.018 78.778 1.00 24.44 92 GLU A CA 1
ATOM 310 C C . GLU A 1 50 ? -1.561 40.153 78.136 1.00 23.01 92 GLU A C 1
ATOM 311 O O . GLU A 1 50 ? -2.141 39.165 77.687 1.00 22.13 92 GLU A O 1
ATOM 317 N N . HIS A 1 51 ? -2.084 41.375 78.093 1.00 20.93 93 HIS A N 1
ATOM 318 C CA . HIS A 1 51 ? -3.399 41.606 77.498 1.00 21.38 93 HIS A CA 1
ATOM 319 C C . HIS A 1 51 ? -3.342 41.945 76.018 1.00 20.43 93 HIS A C 1
ATOM 320 O O . HIS A 1 51 ? -4.377 42.178 75.381 1.00 18.09 93 HIS A O 1
ATOM 327 N N . ARG A 1 52 ? -2.128 41.990 75.476 1.00 18.02 94 ARG A N 1
ATOM 328 C CA . ARG A 1 52 ? -1.947 42.230 74.049 1.00 17.92 94 ARG A CA 1
ATOM 329 C C . ARG A 1 52 ? -2.339 40.895 73.412 1.00 17.35 94 ARG A C 1
ATOM 330 O O . ARG A 1 52 ? -1.987 39.833 73.928 1.00 17.28 94 ARG A O 1
ATOM 338 N N . PHE A 1 53 ? -3.072 40.949 72.304 1.00 18.13 95 PHE A N 1
ATOM 339 C CA . PHE A 1 53 ? -3.542 39.743 71.620 1.00 17.38 95 PHE A CA 1
ATOM 340 C C . PHE A 1 53 ? -4.502 38.942 72.506 1.00 17.54 95 PHE A C 1
ATOM 341 O O . PHE A 1 53 ? -4.557 37.712 72.436 1.00 17.92 95 PHE A O 1
ATOM 349 N N . GLN A 1 54 ? -5.252 39.648 73.346 1.00 17.69 96 GLN A N 1
ATOM 350 C CA . GLN A 1 54 ? -6.238 39.027 74.223 1.00 18.43 96 GLN A CA 1
ATOM 351 C C . GLN A 1 54 ? -7.514 39.860 74.169 1.00 19.37 96 GLN A C 1
ATOM 352 O O . GLN A 1 54 ? -7.469 41.052 73.860 1.00 18.51 96 GLN A O 1
ATOM 358 N N . PRO A 1 55 ? -8.673 39.241 74.449 1.00 19.05 97 PRO A N 1
ATOM 359 C CA . PRO A 1 55 ? -9.934 39.991 74.418 1.00 18.28 97 PRO A CA 1
ATOM 360 C C . PRO A 1 55 ? -9.874 41.147 75.414 1.00 18.42 97 PRO A C 1
ATOM 361 O O . PRO A 1 55 ? -9.131 41.092 76.396 1.00 16.91 97 PRO A O 1
ATOM 365 N N . PRO A 1 56 ? -10.658 42.210 75.178 1.00 17.68 98 PRO A N 1
ATOM 366 C CA . PRO A 1 56 ? -10.647 43.350 76.096 1.00 17.95 98 PRO A CA 1
ATOM 367 C C . PRO A 1 56 ? -11.292 43.027 77.440 1.00 19.18 98 PRO A C 1
ATOM 368 O O . PRO A 1 56 ? -12.192 42.194 77.523 1.00 20.37 98 PRO A O 1
ATOM 372 N N . GLU A 1 57 ? -10.815 43.690 78.486 1.00 20.27 99 GLU A N 1
ATOM 373 C CA . GLU A 1 57 ? -11.355 43.520 79.833 1.00 20.82 99 GLU A CA 1
ATOM 374 C C . GLU A 1 57 ? -12.064 44.823 80.199 1.00 19.91 99 GLU A C 1
ATOM 375 O O . GLU A 1 57 ? -11.821 45.856 79.585 1.00 20.36 99 GLU A O 1
ATOM 381 N N . PRO A 1 58 ? -12.955 44.791 81.200 1.00 21.06 100 PRO A N 1
ATOM 382 C CA . PRO A 1 58 ? -13.656 46.019 81.589 1.00 20.02 100 PRO A CA 1
ATOM 383 C C . PRO A 1 58 ? -12.656 47.039 82.132 1.00 18.95 100 PRO A C 1
ATOM 384 O O . PRO A 1 58 ? -11.596 46.669 82.639 1.00 18.92 100 PRO A O 1
ATOM 388 N N . PRO A 1 59 ? -12.974 48.336 82.024 1.00 18.58 101 PRO A N 1
ATOM 389 C CA . PRO A 1 59 ? -12.056 49.360 82.532 1.00 19.17 101 PRO A CA 1
ATOM 390 C C . PRO A 1 59 ? -12.119 49.379 84.055 1.00 21.43 101 PRO A C 1
ATOM 391 O O . PRO A 1 59 ? -13.113 48.948 84.640 1.00 18.92 101 PRO A O 1
ATOM 395 N N . SER A 1 60 ? -11.059 49.857 84.696 1.00 22.16 102 SER A N 1
ATOM 396 C CA A SER A 1 60 ? -11.027 49.933 86.151 0.50 22.65 102 SER A CA 1
ATOM 397 C CA B SER A 1 60 ? -11.030 49.930 86.151 0.50 23.29 102 SER A CA 1
ATOM 398 C C . SER A 1 60 ? -11.764 51.187 86.605 1.00 22.92 102 SER A C 1
ATOM 399 O O . SER A 1 60 ? -11.688 52.230 85.956 1.00 22.85 102 SER A O 1
ATOM 404 N N . PRO A 1 61 ? -12.498 51.098 87.724 1.00 23.87 103 PRO A N 1
ATOM 405 C CA . PRO A 1 61 ? -13.228 52.272 88.214 1.00 23.28 103 PRO A CA 1
ATOM 406 C C . PRO A 1 61 ? -12.295 53.283 88.889 1.00 24.11 103 PRO A C 1
ATOM 407 O O . PRO A 1 61 ? -11.170 52.947 89.254 1.00 24.92 103 PRO A O 1
ATOM 411 N N . TRP A 1 62 ? -12.761 54.521 89.031 1.00 24.01 104 TRP A N 1
ATOM 412 C CA . TRP A 1 62 ? -11.978 55.579 89.673 1.00 23.43 104 TRP A CA 1
ATOM 413 C C . TRP A 1 62 ? -12.878 56.282 90.688 1.00 25.39 104 TRP A C 1
ATOM 414 O O . TRP A 1 62 ? -14.094 56.341 90.509 1.00 23.17 104 TRP A O 1
ATOM 425 N N . SER A 1 63 ? -12.285 56.826 91.746 1.00 27.54 105 SER A N 1
ATOM 426 C CA . SER A 1 63 ? -13.068 57.471 92.797 1.00 30.43 105 SER A CA 1
ATOM 427 C C . SER A 1 63 ? -13.265 58.981 92.695 1.00 32.70 105 SER A C 1
ATOM 428 O O . SER A 1 63 ? -14.130 59.542 93.368 1.00 34.43 105 SER A O 1
ATOM 431 N N . ASP A 1 64 ? -12.469 59.644 91.867 1.00 33.03 106 ASP A N 1
ATOM 432 C CA . ASP A 1 64 ? -12.589 61.090 91.719 1.00 34.78 106 ASP A CA 1
ATOM 433 C C . ASP A 1 64 ? -13.386 61.450 90.470 1.00 33.33 106 ASP A C 1
ATOM 434 O O . ASP A 1 64 ? -14.174 60.648 89.969 1.00 33.12 106 ASP A O 1
ATOM 439 N N . ILE A 1 65 ? -13.195 62.671 89.986 1.00 31.25 107 ILE A N 1
ATOM 440 C CA . ILE A 1 65 ? -13.866 63.107 88.772 1.00 29.08 107 ILE A CA 1
ATOM 441 C C . ILE A 1 65 ? -12.826 63.017 87.667 1.00 29.56 107 ILE A C 1
ATOM 442 O O . ILE A 1 65 ? -11.806 63.705 87.702 1.00 29.47 107 ILE A O 1
ATOM 447 N N . ARG A 1 66 ? -13.076 62.149 86.695 1.00 27.90 108 ARG A N 1
ATOM 448 C CA . ARG A 1 66 ? -12.155 61.977 85.588 1.00 26.51 108 ARG A CA 1
ATOM 449 C C . ARG A 1 66 ? -12.532 62.969 84.498 1.00 26.11 108 ARG A C 1
ATOM 450 O O . ARG A 1 66 ? -13.705 63.117 84.159 1.00 25.58 108 ARG A O 1
ATOM 458 N N . ASN A 1 67 ? -11.543 63.666 83.956 1.00 24.91 109 ASN A N 1
ATOM 459 C CA . ASN A 1 67 ? -11.831 64.624 82.908 1.00 25.99 109 ASN A CA 1
ATOM 460 C C . ASN A 1 67 ? -11.877 63.940 81.551 1.00 24.28 109 ASN A C 1
ATOM 461 O O . ASN A 1 67 ? -11.052 63.078 81.242 1.00 24.37 109 ASN A O 1
ATOM 466 N N . ALA A 1 68 ? -12.875 64.316 80.762 1.00 22.62 110 ALA A N 1
ATOM 467 C CA . ALA A 1 68 ? -13.055 63.783 79.419 1.00 21.26 110 ALA A CA 1
ATOM 468 C C . ALA A 1 68 ? -13.259 65.012 78.552 1.00 19.82 110 ALA A C 1
ATOM 469 O O . ALA A 1 68 ? -14.312 65.188 77.943 1.00 19.69 110 ALA A O 1
ATOM 471 N N . THR A 1 69 ? -12.242 65.867 78.505 1.00 20.31 111 THR A N 1
ATOM 472 C CA . THR A 1 69 ? -12.332 67.102 77.742 1.00 21.38 111 THR A CA 1
ATOM 473 C C . THR A 1 69 ? -11.404 67.172 76.536 1.00 22.29 111 THR A C 1
ATOM 474 O O . THR A 1 69 ? -11.385 68.176 75.824 1.00 23.10 111 THR A O 1
ATOM 478 N N . GLN A 1 70 ? -10.635 66.114 76.306 1.00 21.82 112 GLN A N 1
ATOM 479 C CA . GLN A 1 70 ? -9.738 66.076 75.155 1.00 22.96 112 GLN A CA 1
ATOM 480 C C . GLN A 1 70 ? -9.561 64.637 74.688 1.00 20.31 112 GLN A C 1
ATOM 481 O O . GLN A 1 70 ? -9.690 63.702 75.479 1.00 18.47 112 GLN A O 1
ATOM 487 N N . PHE A 1 71 ? -9.276 64.459 73.403 1.00 20.28 113 PHE A N 1
ATOM 488 C CA . PHE A 1 71 ? -9.089 63.117 72.856 1.00 19.17 113 PHE A CA 1
ATOM 489 C C . PHE A 1 71 ? -7.938 62.384 73.525 1.00 19.78 113 PHE A C 1
ATOM 490 O O . PHE A 1 71 ? -6.937 62.992 73.902 1.00 19.65 113 PHE A O 1
ATOM 498 N N . ALA A 1 72 ? -8.088 61.072 73.671 1.00 18.01 114 ALA A N 1
ATOM 499 C CA . ALA A 1 72 ? -7.040 60.242 74.243 1.00 18.44 114 ALA A CA 1
ATOM 500 C C . ALA A 1 72 ? -6.136 59.852 73.065 1.00 18.77 114 ALA A C 1
ATOM 501 O O . ALA A 1 72 ? -6.491 60.073 71.905 1.00 18.88 114 ALA A O 1
ATOM 503 N N . PRO A 1 73 ? -4.952 59.290 73.343 1.00 19.47 115 PRO A N 1
ATOM 504 C CA . PRO A 1 73 ? -4.062 58.892 72.243 1.00 19.31 115 PRO A CA 1
ATOM 505 C C . PRO A 1 73 ? -4.774 57.851 71.368 1.00 18.91 115 PRO A C 1
ATOM 506 O O . PRO A 1 73 ? -5.608 57.097 71.868 1.00 18.78 115 PRO A O 1
ATOM 510 N N . VAL A 1 74 ? -4.452 57.809 70.077 1.00 17.78 116 VAL A N 1
ATOM 511 C CA . VAL A 1 74 ? -5.083 56.847 69.173 1.00 17.41 116 VAL A CA 1
ATOM 512 C C . VAL A 1 74 ? -4.292 55.543 69.121 1.00 18.32 116 VAL A C 1
ATOM 513 O O . VAL A 1 74 ? -3.159 55.471 69.605 1.00 16.42 116 VAL A O 1
ATOM 517 N N . CYS A 1 75 ? -4.890 54.509 68.536 1.00 16.98 117 CYS A N 1
ATOM 518 C CA . CYS A 1 75 ? -4.216 53.222 68.443 1.00 16.73 117 CYS A CA 1
ATOM 519 C C . CYS A 1 75 ? -3.049 53.310 67.457 1.00 17.18 117 CYS A C 1
ATOM 520 O O . CYS A 1 75 ? -3.109 54.047 66.469 1.00 17.81 117 CYS A O 1
ATOM 523 N N . PRO A 1 76 ? -1.964 52.568 67.725 1.00 16.77 118 PRO A N 1
ATOM 524 C CA . PRO A 1 76 ? -0.756 52.544 66.887 1.00 17.67 118 PRO A CA 1
ATOM 525 C C . PRO A 1 76 ? -1.013 52.327 65.401 1.00 17.17 118 PRO A C 1
ATOM 526 O O . PRO A 1 76 ? -1.755 51.428 65.015 1.00 16.96 118 PRO A O 1
ATOM 530 N N . GLN A 1 77 ? -0.379 53.158 64.575 1.00 17.44 119 GLN A N 1
ATOM 531 C CA . GLN A 1 77 ? -0.533 53.078 63.130 1.00 17.97 119 GLN A CA 1
ATOM 532 C C . GLN A 1 77 ? 0.524 53.926 62.428 1.00 19.76 119 GLN A C 1
ATOM 533 O O . GLN A 1 77 ? 1.189 54.752 63.051 1.00 19.65 119 GLN A O 1
ATOM 539 N N . ASN A 1 78 ? 0.672 53.713 61.126 1.00 20.66 120 ASN A N 1
ATOM 540 C CA . ASN A 1 78 ? 1.627 54.479 60.331 1.00 22.53 120 ASN A CA 1
ATOM 541 C C . ASN A 1 78 ? 0.941 54.813 59.013 1.00 22.30 120 ASN A C 1
ATOM 542 O O . ASN A 1 78 ? 0.698 53.926 58.201 1.00 22.58 120 ASN A O 1
ATOM 547 N N . ILE A 1 79 ? 0.623 56.086 58.804 1.00 22.75 121 ILE A N 1
ATOM 548 C CA . ILE A 1 79 ? -0.057 56.503 57.583 1.00 25.96 121 ILE A CA 1
ATOM 549 C C . ILE A 1 79 ? 0.783 57.434 56.715 1.00 28.99 121 ILE A C 1
ATOM 550 O O . ILE A 1 79 ? 0.283 57.989 55.733 1.00 30.04 121 ILE A O 1
ATOM 555 N N . ILE A 1 80 ? 2.054 57.599 57.062 1.00 31.93 122 ILE A N 1
ATOM 556 C CA . ILE A 1 80 ? 2.913 58.511 56.315 1.00 36.82 122 ILE A CA 1
ATOM 557 C C . ILE A 1 80 ? 4.007 57.892 55.449 1.00 39.15 122 ILE A C 1
ATOM 558 O O . ILE A 1 80 ? 4.736 58.617 54.769 1.00 40.71 122 ILE A O 1
ATOM 563 N N . ASP A 1 81 ? 4.129 56.570 55.456 1.00 40.61 123 ASP A N 1
ATOM 564 C CA . ASP A 1 81 ? 5.167 55.928 54.656 1.00 44.04 123 ASP A CA 1
ATOM 565 C C . ASP A 1 81 ? 4.633 55.304 53.362 1.00 44.12 123 ASP A C 1
ATOM 566 O O . ASP A 1 81 ? 5.302 54.475 52.742 1.00 44.47 123 ASP A O 1
ATOM 571 N N . GLY A 1 82 ? 3.427 55.707 52.965 1.00 43.79 124 GLY A N 1
ATOM 572 C CA . GLY A 1 82 ? 2.823 55.211 51.737 1.00 42.69 124 GLY A CA 1
ATOM 573 C C . GLY A 1 82 ? 2.373 53.762 51.719 1.00 42.71 124 GLY A C 1
ATOM 574 O O . GLY A 1 82 ? 2.178 53.184 50.647 1.00 42.94 124 GLY A O 1
ATOM 575 N N . ARG A 1 83 ? 2.193 53.171 52.894 1.00 41.63 125 ARG A N 1
ATOM 576 C CA . ARG A 1 83 ? 1.769 51.779 52.986 1.00 42.63 125 ARG A CA 1
ATOM 577 C C . ARG A 1 83 ? 0.255 51.613 52.869 1.00 42.16 125 ARG A C 1
ATOM 578 O O . ARG A 1 83 ? -0.247 50.494 52.772 1.00 42.59 125 ARG A O 1
ATOM 586 N N . LEU A 1 84 ? -0.471 52.725 52.882 1.00 41.74 126 LEU A N 1
ATOM 587 C CA . LEU A 1 84 ? -1.927 52.680 52.801 1.00 42.07 126 LEU A CA 1
ATOM 588 C C . LEU A 1 84 ? -2.480 52.410 51.400 1.00 40.21 126 LEU A C 1
ATOM 589 O O . LEU A 1 84 ? -2.137 53.097 50.438 1.00 39.93 126 LEU A O 1
ATOM 594 N N . PRO A 1 85 ? -3.344 51.387 51.272 1.00 38.97 127 PRO A N 1
ATOM 595 C CA . PRO A 1 85 ? -3.956 51.014 49.991 1.00 36.59 127 PRO A CA 1
ATOM 596 C C . PRO A 1 85 ? -5.004 52.043 49.580 1.00 35.04 127 PRO A C 1
ATOM 597 O O . PRO A 1 85 ? -6.160 51.973 50.002 1.00 33.94 127 PRO A O 1
ATOM 601 N N . GLU A 1 86 ? -4.593 52.998 48.753 1.00 33.27 128 GLU A N 1
ATOM 602 C CA . GLU A 1 86 ? -5.481 54.060 48.305 1.00 32.91 128 GLU A CA 1
ATOM 603 C C . GLU A 1 86 ? -6.781 53.614 47.644 1.00 31.75 128 GLU A C 1
ATOM 604 O O . GLU A 1 86 ? -7.782 54.320 47.728 1.00 30.97 128 GLU A O 1
ATOM 610 N N . VAL A 1 87 ? -6.783 52.455 46.989 1.00 28.86 129 VAL A N 1
ATOM 611 C CA . VAL A 1 87 ? -8.006 52.000 46.329 1.00 28.65 129 VAL A CA 1
ATOM 612 C C . VAL A 1 87 ? -9.067 51.573 47.331 1.00 26.71 129 VAL A C 1
ATOM 613 O O . VAL A 1 87 ? -10.244 51.487 46.998 1.00 28.61 129 VAL A O 1
ATOM 617 N N . MET A 1 88 ? -8.643 51.320 48.562 1.00 24.60 130 MET A N 1
ATOM 618 C CA . MET A 1 88 ? -9.545 50.862 49.607 1.00 25.44 130 MET A CA 1
ATOM 619 C C . MET A 1 88 ? -9.969 51.959 50.586 1.00 24.59 130 MET A C 1
ATOM 620 O O . MET A 1 88 ? -11.064 51.907 51.146 1.00 24.08 130 MET A O 1
ATOM 625 N N . LEU A 1 89 ? -9.104 52.950 50.783 1.00 22.34 131 LEU A N 1
ATOM 626 C CA . LEU A 1 89 ? -9.379 54.040 51.722 1.00 22.44 131 LEU A CA 1
ATOM 627 C C . LEU A 1 89 ? -10.237 55.171 51.162 1.00 20.97 131 LEU A C 1
ATOM 628 O O . LEU A 1 89 ? -10.280 55.401 49.952 1.00 21.11 131 LEU A O 1
ATOM 633 N N . PRO A 1 90 ? -10.942 55.893 52.047 1.00 20.15 132 PRO A N 1
ATOM 634 C CA . PRO A 1 90 ? -11.784 57.007 51.603 1.00 19.28 132 PRO A CA 1
ATOM 635 C C . PRO A 1 90 ? -10.898 58.111 51.020 1.00 20.35 132 PRO A C 1
ATOM 636 O O . PRO A 1 90 ? -9.856 58.453 51.585 1.00 20.68 132 PRO A O 1
ATOM 640 N N . VAL A 1 91 ? -11.315 58.658 49.884 1.00 20.13 133 VAL A N 1
ATOM 641 C CA . VAL A 1 91 ? -10.556 59.697 49.198 1.00 21.88 133 VAL A CA 1
ATOM 642 C C . VAL A 1 91 ? -10.253 60.944 50.031 1.00 21.47 133 VAL A C 1
ATOM 643 O O . VAL A 1 91 ? -9.180 61.537 49.893 1.00 21.15 133 VAL A O 1
ATOM 647 N N . TRP A 1 92 ? -11.182 61.345 50.895 1.00 21.33 134 TRP A N 1
ATOM 648 C CA . TRP A 1 92 ? -10.958 62.532 51.721 1.00 20.30 134 TRP A CA 1
ATOM 649 C C . TRP A 1 92 ? -9.777 62.328 52.665 1.00 20.52 134 TRP A C 1
ATOM 650 O O . TRP A 1 92 ? -9.109 63.280 53.065 1.00 21.36 134 TRP A O 1
ATOM 661 N N . PHE A 1 93 ? -9.525 61.070 53.003 1.00 19.76 135 PHE A N 1
ATOM 662 C CA . PHE A 1 93 ? -8.446 60.694 53.908 1.00 19.63 135 PHE A CA 1
ATOM 663 C C . PHE A 1 93 ? -7.099 60.728 53.176 1.00 20.47 135 PHE A C 1
ATOM 664 O O . PHE A 1 93 ? -6.177 61.439 53.577 1.00 19.52 135 PHE A O 1
ATOM 672 N N . THR A 1 94 ? -7.004 59.982 52.082 1.00 19.93 136 THR A N 1
ATOM 673 C CA A THR A 1 94 ? -5.767 59.926 51.312 0.50 21.32 136 THR A CA 1
ATOM 674 C CA B THR A 1 94 ? -5.783 59.913 51.286 0.50 21.82 136 THR A CA 1
ATOM 675 C C . THR A 1 94 ? -5.380 61.259 50.672 1.00 22.00 136 THR A C 1
ATOM 676 O O . THR A 1 94 ? -4.193 61.546 50.506 1.00 22.90 136 THR A O 1
ATOM 683 N N . ASN A 1 95 ? -6.365 62.082 50.327 1.00 21.06 137 ASN A N 1
ATOM 684 C CA . ASN A 1 95 ? -6.071 63.380 49.715 1.00 22.82 137 ASN A CA 1
ATOM 685 C C . ASN A 1 95 ? -5.752 64.485 50.717 1.00 23.00 137 ASN A C 1
ATOM 686 O O . ASN A 1 95 ? -5.450 65.610 50.320 1.00 22.65 137 ASN A O 1
ATOM 691 N N . ASN A 1 96 ? -5.804 64.174 52.007 1.00 22.57 138 ASN A N 1
ATOM 692 C CA . ASN A 1 96 ? -5.546 65.192 53.021 1.00 23.40 138 ASN A CA 1
ATOM 693 C C . ASN A 1 96 ? -4.754 64.617 54.192 1.00 22.97 138 ASN A C 1
ATOM 694 O O . ASN A 1 96 ? -5.063 64.882 55.355 1.00 22.01 138 ASN A O 1
ATOM 699 N N . LEU A 1 97 ? -3.719 63.843 53.876 1.00 23.57 139 LEU A N 1
ATOM 700 C CA . LEU A 1 97 ? -2.897 63.206 54.899 1.00 25.73 139 LEU A CA 1
ATOM 701 C C . LEU A 1 97 ? -2.217 64.145 55.885 1.00 27.08 139 LEU A C 1
ATOM 702 O O . LEU A 1 97 ? -1.985 63.767 57.033 1.00 26.27 139 LEU A O 1
ATOM 707 N N . ASP A 1 98 ? -1.885 65.358 55.453 1.00 27.66 140 ASP A N 1
ATOM 708 C CA . ASP A 1 98 ? -1.237 66.297 56.362 1.00 29.35 140 ASP A CA 1
ATOM 709 C C . ASP A 1 98 ? -2.156 66.583 57.542 1.00 28.00 140 ASP A C 1
ATOM 710 O O . ASP A 1 98 ? -1.716 66.597 58.691 1.00 28.36 140 ASP A O 1
ATOM 715 N N . VAL A 1 99 ? -3.435 66.810 57.259 1.00 26.22 141 VAL A N 1
ATOM 716 C CA . VAL A 1 99 ? -4.394 67.081 58.322 1.00 25.93 141 VAL A CA 1
ATOM 717 C C . VAL A 1 99 ? -4.691 65.801 59.098 1.00 25.75 141 VAL A C 1
ATOM 718 O O . VAL A 1 99 ? -4.715 65.811 60.327 1.00 24.93 141 VAL A O 1
ATOM 722 N N . VAL A 1 100 ? -4.909 64.697 58.387 1.00 24.64 142 VAL A N 1
ATOM 723 C CA . VAL A 1 100 ? -5.192 63.429 59.053 1.00 24.22 142 VAL A CA 1
ATOM 724 C C . VAL A 1 100 ? -4.062 63.085 60.021 1.00 25.02 142 VAL A C 1
ATOM 725 O O . VAL A 1 100 ? -4.310 62.624 61.136 1.00 23.54 142 VAL A O 1
ATOM 729 N N . SER A 1 101 ? -2.821 63.317 59.596 1.00 24.71 143 SER A N 1
ATOM 730 C CA . SER A 1 101 ? -1.662 63.033 60.438 1.00 25.28 143 SER A CA 1
ATOM 731 C C . SER A 1 101 ? -1.718 63.744 61.781 1.00 24.61 143 SER A C 1
ATOM 732 O O . SER A 1 101 ? -1.270 63.202 62.791 1.00 24.40 143 SER A O 1
ATOM 735 N N . SER A 1 102 ? -2.263 64.955 61.799 1.00 24.13 144 SER A N 1
ATOM 736 C CA . SER A 1 102 ? -2.354 65.704 63.044 1.00 25.49 144 SER A CA 1
ATOM 737 C C . SER A 1 102 ? -3.297 65.020 64.032 1.00 25.07 144 SER A C 1
ATOM 738 O O . SER A 1 102 ? -3.146 65.175 65.245 1.00 24.99 144 SER A O 1
ATOM 741 N N . TYR A 1 103 ? -4.260 64.257 63.516 1.00 21.82 145 TYR A N 1
ATOM 742 C CA . TYR A 1 103 ? -5.214 63.549 64.373 1.00 21.14 145 TYR A CA 1
ATOM 743 C C . TYR A 1 103 ? -4.661 62.244 64.945 1.00 21.41 145 TYR A C 1
ATOM 744 O O . TYR A 1 103 ? -5.200 61.720 65.921 1.00 20.63 145 TYR A O 1
ATOM 753 N N . VAL A 1 104 ? -3.604 61.709 64.337 1.00 19.83 146 VAL A N 1
ATOM 754 C CA . VAL A 1 104 ? -3.028 60.453 64.812 1.00 21.69 146 VAL A CA 1
ATOM 755 C C . VAL A 1 104 ? -1.573 60.568 65.253 1.00 22.21 146 VAL A C 1
ATOM 756 O O . VAL A 1 104 ? -0.874 59.563 65.366 1.00 21.59 146 VAL A O 1
ATOM 760 N N . GLN A 1 105 ? -1.121 61.789 65.517 1.00 24.16 147 GLN A N 1
ATOM 761 C CA . GLN A 1 105 ? 0.261 62.007 65.935 1.00 26.95 147 GLN A CA 1
ATOM 762 C C . GLN A 1 105 ? 0.541 61.513 67.356 1.00 26.12 147 GLN A C 1
ATOM 763 O O . GLN A 1 105 ? 1.669 61.147 67.677 1.00 27.57 147 GLN A O 1
ATOM 769 N N . ASP A 1 106 ? -0.486 61.505 68.200 1.00 24.94 148 ASP A N 1
ATOM 770 C CA . ASP A 1 106 ? -0.353 61.054 69.588 1.00 24.11 148 ASP A CA 1
ATOM 771 C C . ASP A 1 106 ? -0.907 59.627 69.688 1.00 22.42 148 ASP A C 1
ATOM 772 O O . ASP A 1 106 ? -2.123 59.419 69.724 1.00 20.69 148 ASP A O 1
ATOM 777 N N . GLN A 1 107 ? -0.005 58.648 69.732 1.00 19.75 149 GLN A N 1
ATOM 778 C CA . GLN A 1 107 ? -0.398 57.243 69.776 1.00 20.00 149 GLN A CA 1
ATOM 779 C C . GLN A 1 107 ? 0.035 56.484 71.024 1.00 18.90 149 GLN A C 1
ATOM 780 O O . GLN A 1 107 ? 0.985 56.865 71.701 1.00 18.48 149 GLN A O 1
ATOM 786 N N . SER A 1 108 ? -0.670 55.392 71.305 1.00 17.70 150 SER A N 1
ATOM 787 C CA . SER A 1 108 ? -0.365 54.536 72.444 1.00 17.03 150 SER A CA 1
ATOM 788 C C . SER A 1 108 ? -1.100 53.210 72.303 1.00 17.13 150 SER A C 1
ATOM 789 O O . SER A 1 108 ? -2.156 53.146 71.672 1.00 16.92 150 SER A O 1
ATOM 792 N N . GLU A 1 109 ? -0.538 52.150 72.879 1.00 18.25 151 GLU A N 1
ATOM 793 C CA . GLU A 1 109 ? -1.185 50.845 72.829 1.00 18.44 151 GLU A CA 1
ATOM 794 C C . GLU A 1 109 ? -2.417 50.930 73.728 1.00 18.96 151 GLU A C 1
ATOM 795 O O . GLU A 1 109 ? -3.389 50.188 73.556 1.00 19.07 151 GLU A O 1
ATOM 801 N N . ASP A 1 110 ? -2.347 51.842 74.698 1.00 18.06 152 ASP A N 1
ATOM 802 C CA . ASP A 1 110 ? -3.432 52.116 75.640 1.00 17.73 152 ASP A CA 1
ATOM 803 C C . ASP A 1 110 ? -4.307 53.060 74.820 1.00 18.15 152 ASP A C 1
ATOM 804 O O . ASP A 1 110 ? -4.151 54.280 74.890 1.00 18.42 152 ASP A O 1
ATOM 809 N N . CYS A 1 111 ? -5.221 52.495 74.035 1.00 16.77 153 CYS A N 1
ATOM 810 C CA . CYS A 1 111 ? -6.048 53.313 73.147 1.00 16.25 153 CYS A CA 1
ATOM 811 C C . CYS A 1 111 ? -7.537 52.984 73.075 1.00 15.52 153 CYS A C 1
ATOM 812 O O . CYS A 1 111 ? -8.223 53.445 72.159 1.00 15.02 153 CYS A O 1
ATOM 815 N N . LEU A 1 112 ? -8.049 52.205 74.020 1.00 13.73 154 LEU A N 1
ATOM 816 C CA . LEU A 1 112 ? -9.461 51.846 73.976 1.00 13.57 154 LEU A CA 1
ATOM 817 C C . LEU A 1 112 ? -10.340 52.909 74.633 1.00 14.59 154 LEU A C 1
ATOM 818 O O . LEU A 1 112 ? -10.756 52.778 75.790 1.00 14.53 154 LEU A O 1
ATOM 823 N N . TYR A 1 113 ? -10.604 53.969 73.872 1.00 13.76 155 TYR A N 1
ATOM 824 C CA . TYR A 1 113 ? -11.420 55.085 74.334 1.00 14.53 155 TYR A CA 1
ATOM 825 C C . TYR A 1 113 ? -12.485 55.436 73.313 1.00 14.98 155 TYR A C 1
ATOM 826 O O . TYR A 1 113 ? -12.303 55.231 72.108 1.00 16.05 155 TYR A O 1
ATOM 835 N N . LEU A 1 114 ? -13.600 55.969 73.798 1.00 13.83 156 LEU A N 1
ATOM 836 C CA . LEU A 1 114 ? -14.674 56.386 72.915 1.00 14.91 156 LEU A CA 1
ATOM 837 C C . LEU A 1 114 ? -15.044 57.828 73.242 1.00 15.07 156 LEU A C 1
ATOM 838 O O . LEU A 1 114 ? -14.672 58.351 74.300 1.00 15.77 156 LEU A O 1
ATOM 843 N N . ASN A 1 115 ? -15.743 58.476 72.317 1.00 14.31 157 ASN A N 1
ATOM 844 C CA . ASN A 1 115 ? -16.146 59.871 72.477 1.00 15.85 157 ASN A CA 1
ATOM 845 C C . ASN A 1 115 ? -17.658 59.962 72.386 1.00 15.60 157 ASN A C 1
ATOM 846 O O . ASN A 1 115 ? -18.273 59.312 71.539 1.00 16.35 157 ASN A O 1
ATOM 851 N N . ILE A 1 116 ? -18.253 60.775 73.255 1.00 15.36 158 ILE A N 1
ATOM 852 C CA . ILE A 1 116 ? -19.702 60.922 73.296 1.00 15.70 158 ILE A CA 1
ATOM 853 C C . ILE A 1 116 ? -20.138 62.364 73.043 1.00 16.76 158 ILE A C 1
ATOM 854 O O . ILE A 1 116 ? -19.617 63.294 73.658 1.00 17.29 158 ILE A O 1
ATOM 859 N N . TYR A 1 117 ? -21.095 62.534 72.134 1.00 15.36 159 TYR A N 1
ATOM 860 C CA . TYR A 1 117 ? -21.626 63.851 71.788 1.00 15.49 159 TYR A CA 1
ATOM 861 C C . TYR A 1 117 ? -23.093 63.875 72.208 1.00 16.35 159 TYR A C 1
ATOM 862 O O . TYR A 1 117 ? -23.920 63.136 71.663 1.00 15.28 159 TYR A O 1
ATOM 871 N N . VAL A 1 118 ? -23.410 64.726 73.180 1.00 15.67 160 VAL A N 1
ATOM 872 C CA . VAL A 1 118 ? -24.767 64.819 73.711 1.00 17.91 160 VAL A CA 1
ATOM 873 C C . VAL A 1 118 ? -25.441 66.167 73.420 1.00 17.86 160 VAL A C 1
ATOM 874 O O . VAL A 1 118 ? -24.881 67.219 73.714 1.00 19.35 160 VAL A O 1
ATOM 878 N N . PRO A 1 119 ? -26.656 66.144 72.846 1.00 19.60 161 PRO A N 1
ATOM 879 C CA . PRO A 1 119 ? -27.401 67.373 72.527 1.00 21.94 161 PRO A CA 1
ATOM 880 C C . PRO A 1 119 ? -27.804 68.081 73.822 1.00 22.69 161 PRO A C 1
ATOM 881 O O . PRO A 1 119 ? -28.018 67.426 74.838 1.00 22.32 161 PRO A O 1
ATOM 885 N N . THR A 1 120 ? -27.919 69.407 73.788 1.00 24.96 162 THR A N 1
ATOM 886 C CA . THR A 1 120 ? -28.318 70.158 74.981 1.00 26.53 162 THR A CA 1
ATOM 887 C C . THR A 1 120 ? -29.790 70.561 74.913 1.00 28.97 162 THR A C 1
ATOM 888 O O . THR A 1 120 ? -30.401 70.540 73.841 1.00 31.62 162 THR A O 1
ATOM 892 N N . GLY A 1 129 ? -37.519 62.419 76.613 1.00 30.31 191 GLY A N 1
ATOM 893 C CA . GLY A 1 129 ? -37.225 61.038 76.955 1.00 27.60 191 GLY A CA 1
ATOM 894 C C . GLY A 1 129 ? -35.844 60.623 76.477 1.00 26.08 191 GLY A C 1
ATOM 895 O O . GLY A 1 129 ? -35.156 61.411 75.828 1.00 26.76 191 GLY A O 1
ATOM 896 N N . PRO A 1 130 ? -35.405 59.392 76.790 1.00 24.55 192 PRO A N 1
ATOM 897 C CA . PRO A 1 130 ? -34.089 58.884 76.380 1.00 21.85 192 PRO A CA 1
ATOM 898 C C . PRO A 1 130 ? -33.894 59.050 74.873 1.00 19.17 192 PRO A C 1
ATOM 899 O O . PRO A 1 130 ? -34.787 58.740 74.090 1.00 19.17 192 PRO A O 1
ATOM 903 N N . LYS A 1 131 ? -32.720 59.526 74.477 1.00 17.81 193 LYS A N 1
ATOM 904 C CA . LYS A 1 131 ? -32.421 59.758 73.069 1.00 17.89 193 LYS A CA 1
ATOM 905 C C . LYS A 1 131 ? -31.771 58.568 72.378 1.00 17.08 193 LYS A C 1
ATOM 906 O O . LYS A 1 131 ? -31.030 57.811 72.993 1.00 15.75 193 LYS A O 1
ATOM 912 N N . PRO A 1 132 ? -32.049 58.395 71.078 1.00 17.10 194 PRO A N 1
ATOM 913 C CA . PRO A 1 132 ? -31.470 57.294 70.304 1.00 16.88 194 PRO A CA 1
ATOM 914 C C . PRO A 1 132 ? -29.955 57.471 70.341 1.00 16.22 194 PRO A C 1
ATOM 915 O O . PRO A 1 132 ? -29.468 58.593 70.451 1.00 15.43 194 PRO A O 1
ATOM 919 N N . VAL A 1 133 ? -29.214 56.374 70.231 1.00 15.81 195 VAL A N 1
ATOM 920 C CA . VAL A 1 133 ? -27.755 56.436 70.250 1.00 15.12 195 VAL A CA 1
ATOM 921 C C . VAL A 1 133 ? -27.191 55.878 68.939 1.00 14.89 195 VAL A C 1
ATOM 922 O O . VAL A 1 133 ? -27.538 54.771 68.532 1.00 14.70 195 VAL A O 1
ATOM 926 N N . MET A 1 134 ? -26.339 56.656 68.277 1.00 12.91 196 MET A N 1
ATOM 927 C CA . MET A 1 134 ? -25.712 56.220 67.029 1.00 12.92 196 MET A CA 1
ATOM 928 C C . MET A 1 134 ? -24.220 56.064 67.291 1.00 13.83 196 MET A C 1
ATOM 929 O O . MET A 1 134 ? -23.536 57.031 67.626 1.00 14.49 196 MET A O 1
ATOM 934 N N . VAL A 1 135 ? -23.729 54.838 67.138 1.00 12.69 197 VAL A N 1
ATOM 935 C CA . VAL A 1 135 ? -22.326 54.511 67.387 1.00 12.95 197 VAL A CA 1
ATOM 936 C C . VAL A 1 135 ? -21.589 54.375 66.065 1.00 12.93 197 VAL A C 1
ATOM 937 O O . VAL A 1 135 ? -21.834 53.434 65.310 1.00 13.17 197 VAL A O 1
ATOM 941 N N . TYR A 1 136 ? -20.685 55.311 65.789 1.00 13.72 198 TYR A N 1
ATOM 942 C CA . TYR A 1 136 ? -19.936 55.286 64.540 1.00 13.66 198 TYR A CA 1
ATOM 943 C C . TYR A 1 136 ? -18.675 54.434 64.624 1.00 15.63 198 TYR A C 1
ATOM 944 O O . TYR A 1 136 ? -17.863 54.586 65.545 1.00 15.04 198 TYR A O 1
ATOM 953 N N . ILE A 1 137 ? -18.519 53.537 63.654 1.00 14.54 199 ILE A N 1
ATOM 954 C CA . ILE A 1 137 ? -17.359 52.652 63.591 1.00 15.63 199 ILE A CA 1
ATOM 955 C C . ILE A 1 137 ? -16.553 53.011 62.351 1.00 16.79 199 ILE A C 1
ATOM 956 O O . ILE A 1 137 ? -16.975 52.754 61.221 1.00 16.16 199 ILE A O 1
ATOM 961 N N . HIS A 1 138 ? -15.390 53.608 62.568 1.00 15.64 200 HIS A N 1
ATOM 962 C CA . HIS A 1 138 ? -14.542 54.032 61.464 1.00 16.94 200 HIS A CA 1
ATOM 963 C C . HIS A 1 138 ? -13.760 52.852 60.915 1.00 17.85 200 HIS A C 1
ATOM 964 O O . HIS A 1 138 ? -13.708 51.783 61.528 1.00 17.11 200 HIS A O 1
ATOM 971 N N . GLY A 1 139 ? -13.135 53.056 59.763 1.00 17.80 201 GLY A N 1
ATOM 972 C CA . GLY A 1 139 ? -12.336 51.995 59.190 1.00 20.15 201 GLY A CA 1
ATOM 973 C C . GLY A 1 139 ? -12.034 52.182 57.724 1.00 19.73 201 GLY A C 1
ATOM 974 O O . GLY A 1 139 ? -12.944 52.352 56.917 1.00 21.39 201 GLY A O 1
ATOM 975 N N . GLY A 1 140 ? -10.750 52.161 57.385 1.00 19.74 202 GLY A N 1
ATOM 976 C CA . GLY A 1 140 ? -10.347 52.295 56.000 1.00 19.00 202 GLY A CA 1
ATOM 977 C C . GLY A 1 140 ? -9.896 50.939 55.489 1.00 18.23 202 GLY A C 1
ATOM 978 O O . GLY A 1 140 ? -10.444 50.420 54.515 1.00 17.73 202 GLY A O 1
ATOM 979 N N . SER A 1 141 ? -8.904 50.356 56.158 1.00 17.01 203 SER A N 1
ATOM 980 C CA . SER A 1 141 ? -8.379 49.047 55.769 1.00 17.45 203 SER A CA 1
ATOM 981 C C . SER A 1 141 ? -8.111 48.166 56.988 1.00 17.38 203 SER A C 1
ATOM 982 O O . SER A 1 141 ? -7.474 47.118 56.863 1.00 18.42 203 SER A O 1
ATOM 985 N N . TYR A 1 142 ? -8.598 48.603 58.150 1.00 16.27 204 TYR A N 1
ATOM 986 C CA . TYR A 1 142 ? -8.413 47.921 59.436 1.00 16.19 204 TYR A CA 1
ATOM 987 C C . TYR A 1 142 ? -7.045 48.247 60.042 1.00 16.33 204 TYR A C 1
ATOM 988 O O . TYR A 1 142 ? -6.768 47.867 61.176 1.00 16.25 204 TYR A O 1
ATOM 997 N N . MET A 1 143 ? -6.200 48.946 59.288 1.00 17.01 205 MET A N 1
ATOM 998 C CA . MET A 1 143 ? -4.846 49.276 59.747 1.00 18.79 205 MET A CA 1
ATOM 999 C C . MET A 1 143 ? -4.666 50.684 60.296 1.00 17.98 205 MET A C 1
ATOM 1000 O O . MET A 1 143 ? -3.686 50.957 60.987 1.00 18.96 205 MET A O 1
ATOM 1005 N N . GLU A 1 144 ? -5.595 51.578 59.990 1.00 17.72 206 GLU A N 1
ATOM 1006 C CA . GLU A 1 144 ? -5.433 52.964 60.399 1.00 17.61 206 GLU A CA 1
ATOM 1007 C C . GLU A 1 144 ? -6.723 53.674 60.775 1.00 18.18 206 GLU A C 1
ATOM 1008 O O . GLU A 1 144 ? -7.809 53.103 60.706 1.00 16.25 206 GLU A O 1
ATOM 1014 N N . GLY A 1 145 ? -6.580 54.938 61.165 1.00 17.86 207 GLY A N 1
ATOM 1015 C CA . GLY A 1 145 ? -7.734 55.744 61.510 1.00 17.63 207 GLY A CA 1
ATOM 1016 C C . GLY A 1 145 ? -8.034 55.910 62.986 1.00 16.85 207 GLY A C 1
ATOM 1017 O O . GLY A 1 145 ? -7.318 55.408 63.854 1.00 18.30 207 GLY A O 1
ATOM 1018 N N . THR A 1 146 ? -9.114 56.633 63.255 1.00 15.16 208 THR A N 1
ATOM 1019 C CA . THR A 1 146 ? -9.570 56.897 64.611 1.00 15.38 208 THR A CA 1
ATOM 1020 C C . THR A 1 146 ? -10.961 57.490 64.524 1.00 16.29 208 THR A C 1
ATOM 1021 O O . THR A 1 146 ? -11.282 58.193 63.564 1.00 14.97 208 THR A O 1
ATOM 1025 N N . GLY A 1 147 ? -11.792 57.193 65.517 1.00 16.17 209 GLY A N 1
ATOM 1026 C CA . GLY A 1 147 ? -13.128 57.755 65.521 1.00 16.84 209 GLY A CA 1
ATOM 1027 C C . GLY A 1 147 ? -13.041 59.256 65.752 1.00 15.84 209 GLY A C 1
ATOM 1028 O O . GLY A 1 147 ? -13.988 59.989 65.462 1.00 16.30 209 GLY A O 1
ATOM 1029 N N . ASN A 1 148 ? -11.897 59.709 66.266 1.00 16.55 210 ASN A N 1
ATOM 1030 C CA . ASN A 1 148 ? -11.675 61.127 66.562 1.00 18.15 210 ASN A CA 1
ATOM 1031 C C . ASN A 1 148 ? -11.769 62.012 65.323 1.00 18.05 210 ASN A C 1
ATOM 1032 O O . ASN A 1 148 ? -11.990 63.219 65.433 1.00 19.08 210 ASN A O 1
ATOM 1037 N N . LEU A 1 149 ? -11.586 61.411 64.152 1.00 17.50 211 LEU A N 1
ATOM 1038 C CA . LEU A 1 149 ? -11.650 62.133 62.881 1.00 18.96 211 LEU A CA 1
ATOM 1039 C C . LEU A 1 149 ? -13.076 62.533 62.518 1.00 21.09 211 LEU A C 1
ATOM 1040 O O . LEU A 1 149 ? -13.289 63.419 61.690 1.00 22.12 211 LEU A O 1
ATOM 1045 N N . TYR A 1 150 ? -14.045 61.877 63.148 1.00 19.34 212 TYR A N 1
ATOM 1046 C CA . TYR A 1 150 ? -15.452 62.118 62.865 1.00 20.90 212 TYR A CA 1
ATOM 1047 C C . TYR A 1 150 ? -16.138 62.879 63.992 1.00 21.45 212 TYR A C 1
ATOM 1048 O O . TYR A 1 150 ? -16.490 62.301 65.020 1.00 21.50 212 TYR A O 1
ATOM 1057 N N . ASP A 1 151 ? -16.323 64.180 63.794 1.00 21.31 213 ASP A N 1
ATOM 1058 C CA . ASP A 1 151 ? -16.970 65.014 64.801 1.00 22.53 213 ASP A CA 1
ATOM 1059 C C . ASP A 1 151 ? -18.475 64.757 64.761 1.00 21.67 213 ASP A C 1
ATOM 1060 O O . ASP A 1 151 ? -19.134 65.084 63.777 1.00 22.45 213 ASP A O 1
ATOM 1065 N N . GLY A 1 152 ? -19.018 64.174 65.827 1.00 19.00 214 GLY A N 1
ATOM 1066 C CA . GLY A 1 152 ? -20.443 63.894 65.850 1.00 16.62 214 GLY A CA 1
ATOM 1067 C C . GLY A 1 152 ? -21.312 65.021 66.380 1.00 17.45 214 GLY A C 1
ATOM 1068 O O . GLY A 1 152 ? -22.517 64.842 66.550 1.00 16.38 214 GLY A O 1
ATOM 1069 N N . SER A 1 153 ? -20.713 66.187 66.617 1.00 17.05 215 SER A N 1
ATOM 1070 C CA . SER A 1 153 ? -21.438 67.338 67.160 1.00 18.49 215 SER A CA 1
ATOM 1071 C C . SER A 1 153 ? -22.661 67.795 66.368 1.00 18.03 215 SER A C 1
ATOM 1072 O O . SER A 1 153 ? -23.741 67.978 66.932 1.00 17.77 215 SER A O 1
ATOM 1075 N N . VAL A 1 154 ? -22.492 68.000 65.068 1.00 17.26 216 VAL A N 1
ATOM 1076 C CA . VAL A 1 154 ? -23.602 68.458 64.248 1.00 17.96 216 VAL A CA 1
ATOM 1077 C C . VAL A 1 154 ? -24.716 67.426 64.158 1.00 16.43 216 VAL A C 1
ATOM 1078 O O . VAL A 1 154 ? -25.887 67.758 64.305 1.00 16.16 216 VAL A O 1
ATOM 1082 N N . LEU A 1 155 ? -24.358 66.170 63.916 1.00 15.62 217 LEU A N 1
ATOM 1083 C CA . LEU A 1 155 ? -25.368 65.125 63.822 1.00 15.52 217 LEU A CA 1
ATOM 1084 C C . LEU A 1 155 ? -26.168 65.046 65.121 1.00 15.53 217 LEU A C 1
ATOM 1085 O O . LEU A 1 155 ? -27.392 64.893 65.103 1.00 15.81 217 LEU A O 1
ATOM 1090 N N . ALA A 1 156 ? -25.476 65.161 66.251 1.00 14.87 218 ALA A N 1
ATOM 1091 C CA . ALA A 1 156 ? -26.139 65.096 67.545 1.00 15.71 218 ALA A CA 1
ATOM 1092 C C . ALA A 1 156 ? -27.068 66.297 67.743 1.00 16.14 218 ALA A C 1
ATOM 1093 O O . ALA A 1 156 ? -28.244 66.137 68.072 1.00 17.97 218 ALA A O 1
ATOM 1095 N N . SER A 1 157 ? -26.543 67.499 67.528 1.00 17.01 219 SER A N 1
ATOM 1096 C CA . SER A 1 157 ? -27.341 68.713 67.694 1.00 17.49 219 SER A CA 1
ATOM 1097 C C . SER A 1 157 ? -28.514 68.786 66.712 1.00 18.38 219 SER A C 1
ATOM 1098 O O . SER A 1 157 ? -29.645 69.083 67.097 1.00 18.46 219 SER A O 1
ATOM 1101 N N . TYR A 1 158 ? -28.244 68.510 65.441 1.00 18.13 220 TYR A N 1
ATOM 1102 C CA . TYR A 1 158 ? -29.282 68.563 64.419 1.00 18.30 220 TYR A CA 1
ATOM 1103 C C . TYR A 1 158 ? -30.351 67.488 64.582 1.00 18.42 220 TYR A C 1
ATOM 1104 O O . TYR A 1 158 ? -31.546 67.778 64.525 1.00 16.94 220 TYR A O 1
ATOM 1113 N N . GLY A 1 159 ? -29.921 66.246 64.784 1.00 18.12 221 GLY A N 1
ATOM 1114 C CA . GLY A 1 159 ? -30.875 65.156 64.900 1.00 18.19 221 GLY A CA 1
ATOM 1115 C C . GLY A 1 159 ? -31.441 64.874 66.275 1.00 18.88 221 GLY A C 1
ATOM 1116 O O . GLY A 1 159 ? -32.400 64.113 66.403 1.00 19.28 221 GLY A O 1
ATOM 1117 N N . ASN A 1 160 ? -30.867 65.503 67.296 1.00 17.59 222 ASN A N 1
ATOM 1118 C CA . ASN A 1 160 ? -31.282 65.295 68.679 1.00 19.59 222 ASN A CA 1
ATOM 1119 C C . ASN A 1 160 ? -31.081 63.827 69.057 1.00 18.73 222 ASN A C 1
ATOM 1120 O O . ASN A 1 160 ? -31.979 63.169 69.583 1.00 19.33 222 ASN A O 1
ATOM 1125 N N . VAL A 1 161 ? -29.889 63.323 68.755 1.00 17.89 223 VAL A N 1
ATOM 1126 C CA . VAL A 1 161 ? -29.512 61.954 69.074 1.00 16.80 223 VAL A CA 1
ATOM 1127 C C . VAL A 1 161 ? -28.133 62.039 69.701 1.00 15.78 223 VAL A C 1
ATOM 1128 O O . VAL A 1 161 ? -27.435 63.046 69.553 1.00 16.66 223 VAL A O 1
ATOM 1132 N N . ILE A 1 162 ? -27.749 61.001 70.430 1.00 15.47 224 ILE A N 1
ATOM 1133 C CA . ILE A 1 162 ? -26.429 60.978 71.029 1.00 15.99 224 ILE A CA 1
ATOM 1134 C C . ILE A 1 162 ? -25.544 60.239 70.031 1.00 17.02 224 ILE A C 1
ATOM 1135 O O . ILE A 1 162 ? -25.940 59.198 69.496 1.00 16.36 224 ILE A O 1
ATOM 1140 N N . VAL A 1 163 ? -24.370 60.797 69.750 1.00 15.32 225 VAL A N 1
ATOM 1141 C CA . VAL A 1 163 ? -23.446 60.179 68.806 1.00 15.46 225 VAL A CA 1
ATOM 1142 C C . VAL A 1 163 ? -22.172 59.776 69.529 1.00 16.36 225 VAL A C 1
ATOM 1143 O O . VAL A 1 163 ? -21.631 60.535 70.329 1.00 16.21 225 VAL A O 1
ATOM 1147 N N . ILE A 1 164 ? -21.703 58.568 69.241 1.00 14.97 226 ILE A N 1
ATOM 1148 C CA . ILE A 1 164 ? -20.497 58.048 69.865 1.00 14.46 226 ILE A CA 1
ATOM 1149 C C . ILE A 1 164 ? -19.509 57.598 68.794 1.00 14.31 226 ILE A C 1
ATOM 1150 O O . ILE A 1 164 ? -19.902 56.960 67.820 1.00 14.43 226 ILE A O 1
ATOM 1155 N N . THR A 1 165 ? -18.236 57.952 68.949 1.00 14.29 227 THR A N 1
ATOM 1156 C CA . THR A 1 165 ? -17.225 57.494 67.999 1.00 14.99 227 THR A CA 1
ATOM 1157 C C . THR A 1 165 ? -16.298 56.605 68.812 1.00 15.37 227 THR A C 1
ATOM 1158 O O . THR A 1 165 ? -16.026 56.883 69.983 1.00 14.63 227 THR A O 1
ATOM 1162 N N . VAL A 1 166 ? -15.815 55.536 68.193 1.00 15.03 228 VAL A N 1
ATOM 1163 C CA . VAL A 1 166 ? -14.993 54.565 68.902 1.00 16.13 228 VAL A CA 1
ATOM 1164 C C . VAL A 1 166 ? -13.607 54.298 68.332 1.00 17.33 228 VAL A C 1
ATOM 1165 O O . VAL A 1 166 ? -13.397 54.347 67.125 1.00 17.95 228 VAL A O 1
ATOM 1169 N N . ASN A 1 167 ? -12.665 54.017 69.224 1.00 15.91 229 ASN A N 1
ATOM 1170 C CA . ASN A 1 167 ? -11.309 53.659 68.830 1.00 15.65 229 ASN A CA 1
ATOM 1171 C C . ASN A 1 167 ? -11.166 52.203 69.264 1.00 15.49 229 ASN A C 1
ATOM 1172 O O . ASN A 1 167 ? -11.380 51.874 70.436 1.00 14.92 229 ASN A O 1
ATOM 1177 N N . TYR A 1 168 ? -10.845 51.337 68.310 1.00 14.17 230 TYR A N 1
ATOM 1178 C CA . TYR A 1 168 ? -10.668 49.910 68.566 1.00 14.26 230 TYR A CA 1
ATOM 1179 C C . TYR A 1 168 ? -9.281 49.524 68.058 1.00 14.51 230 TYR A C 1
ATOM 1180 O O . TYR A 1 168 ? -8.727 50.206 67.201 1.00 15.49 230 TYR A O 1
ATOM 1189 N N . ARG A 1 169 ? -8.716 48.437 68.578 1.00 13.95 231 ARG A N 1
ATOM 1190 C CA . ARG A 1 169 ? -7.381 48.017 68.144 1.00 14.52 231 ARG A CA 1
ATOM 1191 C C . ARG A 1 169 ? -7.276 47.817 66.638 1.00 15.26 231 ARG A C 1
ATOM 1192 O O . ARG A 1 169 ? -8.144 47.204 66.017 1.00 14.36 231 ARG A O 1
ATOM 1200 N N . LEU A 1 170 ? -6.183 48.319 66.074 1.00 14.40 232 LEU A N 1
ATOM 1201 C CA . LEU A 1 170 ? -5.936 48.272 64.632 1.00 14.85 232 LEU A CA 1
ATOM 1202 C C . LEU A 1 170 ? -4.780 47.380 64.199 1.00 15.71 232 LEU A C 1
ATOM 1203 O O . LEU A 1 170 ? -3.903 47.040 64.989 1.00 14.56 232 LEU A O 1
ATOM 1208 N N . GLY A 1 171 ? -4.791 47.033 62.915 1.00 14.53 233 GLY A N 1
ATOM 1209 C CA . GLY A 1 171 ? -3.725 46.240 62.330 1.00 16.40 233 GLY A CA 1
ATOM 1210 C C . GLY A 1 171 ? -3.252 45.021 63.089 1.00 15.85 233 GLY A C 1
ATOM 1211 O O . GLY A 1 171 ? -4.050 44.184 63.499 1.00 14.57 233 GLY A O 1
ATOM 1212 N N . VAL A 1 172 ? -1.937 44.920 63.261 1.00 17.03 234 VAL A N 1
ATOM 1213 C CA . VAL A 1 172 ? -1.337 43.783 63.951 1.00 16.53 234 VAL A CA 1
ATOM 1214 C C . VAL A 1 172 ? -1.901 43.586 65.354 1.00 15.85 234 VAL A C 1
ATOM 1215 O O . VAL A 1 172 ? -2.343 42.490 65.706 1.00 15.57 234 VAL A O 1
ATOM 1219 N N . LEU A 1 173 ? -1.890 44.646 66.152 1.00 15.94 235 LEU A N 1
ATOM 1220 C CA . LEU A 1 173 ? -2.390 44.560 67.522 1.00 16.34 235 LEU A CA 1
ATOM 1221 C C . LEU A 1 173 ? -3.872 44.214 67.595 1.00 15.94 235 LEU A C 1
ATOM 1222 O O . LEU A 1 173 ? -4.325 43.582 68.548 1.00 17.00 235 LEU A O 1
ATOM 1227 N N . GLY A 1 174 ? -4.631 44.618 66.588 1.00 16.06 236 GLY A N 1
ATOM 1228 C CA . GLY A 1 174 ? -6.047 44.316 66.619 1.00 15.11 236 GLY A CA 1
ATOM 1229 C C . GLY A 1 174 ? -6.491 43.067 65.881 1.00 16.39 236 GLY A C 1
ATOM 1230 O O . GLY A 1 174 ? -7.588 42.565 66.143 1.00 15.09 236 GLY A O 1
ATOM 1231 N N . PHE A 1 175 ? -5.655 42.531 64.991 1.00 15.73 237 PHE A N 1
ATOM 1232 C CA . PHE A 1 175 ? -6.095 41.379 64.205 1.00 15.50 237 PHE A CA 1
ATOM 1233 C C . PHE A 1 175 ? -5.121 40.237 63.941 1.00 17.43 237 PHE A C 1
ATOM 1234 O O . PHE A 1 175 ? -5.463 39.300 63.222 1.00 17.84 237 PHE A O 1
ATOM 1242 N N . LEU A 1 176 ? -3.918 40.288 64.504 1.00 16.57 238 LEU A N 1
ATOM 1243 C CA . LEU A 1 176 ? -2.985 39.197 64.254 1.00 18.41 238 LEU A CA 1
ATOM 1244 C C . LEU A 1 176 ? -3.577 37.869 64.719 1.00 18.02 238 LEU A C 1
ATOM 1245 O O . LEU A 1 176 ? -4.169 37.778 65.798 1.00 17.66 238 LEU A O 1
ATOM 1250 N N . SER A 1 177 ? -3.422 36.843 63.891 1.00 16.77 239 SER A N 1
ATOM 1251 C CA . SER A 1 177 ? -3.931 35.517 64.215 1.00 18.63 239 SER A CA 1
ATOM 1252 C C . SER A 1 177 ? -2.989 34.448 63.684 1.00 17.52 239 SER A C 1
ATOM 1253 O O . SER A 1 177 ? -2.515 34.541 62.556 1.00 17.56 239 SER A O 1
ATOM 1256 N N . THR A 1 178 ? -2.726 33.433 64.499 1.00 20.19 240 THR A N 1
ATOM 1257 C CA . THR A 1 178 ? -1.848 32.347 64.087 1.00 21.63 240 THR A CA 1
ATOM 1258 C C . THR A 1 178 ? -2.657 31.213 63.465 1.00 24.36 240 THR A C 1
ATOM 1259 O O . THR A 1 178 ? -2.105 30.180 63.092 1.00 24.24 240 THR A O 1
ATOM 1263 N N . GLY A 1 179 ? -3.967 31.407 63.354 1.00 23.55 241 GLY A N 1
ATOM 1264 C CA . GLY A 1 179 ? -4.804 30.372 62.772 1.00 26.09 241 GLY A CA 1
ATOM 1265 C C . GLY A 1 179 ? -5.106 29.233 63.732 1.00 27.78 241 GLY A C 1
ATOM 1266 O O . GLY A 1 179 ? -5.713 28.234 63.345 1.00 29.17 241 GLY A O 1
ATOM 1267 N N . ASP A 1 180 ? -4.662 29.372 64.978 1.00 28.51 242 ASP A N 1
ATOM 1268 C CA . ASP A 1 180 ? -4.912 28.367 66.007 1.00 29.38 242 ASP A CA 1
ATOM 1269 C C . ASP A 1 180 ? -5.218 29.058 67.333 1.00 29.17 242 ASP A C 1
ATOM 1270 O O . ASP A 1 180 ? -5.607 30.224 67.350 1.00 29.84 242 ASP A O 1
ATOM 1275 N N . GLN A 1 181 ? -5.031 28.353 68.443 1.00 28.24 243 GLN A N 1
ATOM 1276 C CA . GLN A 1 181 ? -5.330 28.924 69.751 1.00 28.65 243 GLN A CA 1
ATOM 1277 C C . GLN A 1 181 ? -4.315 29.921 70.316 1.00 25.98 243 GLN A C 1
ATOM 1278 O O . GLN A 1 181 ? -4.634 30.651 71.253 1.00 27.17 243 GLN A O 1
ATOM 1284 N N . ALA A 1 182 ? -3.106 29.961 69.759 1.00 23.90 244 ALA A N 1
ATOM 1285 C CA . ALA A 1 182 ? -2.074 30.880 70.252 1.00 23.37 244 ALA A CA 1
ATOM 1286 C C . ALA A 1 182 ? -2.529 32.336 70.172 1.00 22.02 244 ALA A C 1
ATOM 1287 O O . ALA A 1 182 ? -2.290 33.121 71.089 1.00 22.64 244 ALA A O 1
ATOM 1289 N N . ALA A 1 183 ? -3.165 32.688 69.057 1.00 21.72 245 ALA A N 1
ATOM 1290 C CA . ALA A 1 183 ? -3.695 34.034 68.826 1.00 20.96 245 ALA A CA 1
ATOM 1291 C C . ALA A 1 183 ? -4.891 33.839 67.898 1.00 19.80 245 ALA A C 1
ATOM 1292 O O . ALA A 1 183 ? -4.728 33.630 66.697 1.00 19.99 245 ALA A O 1
ATOM 1294 N N . LYS A 1 184 ? -6.087 33.899 68.471 1.00 21.03 246 LYS A N 1
ATOM 1295 C CA . LYS A 1 184 ? -7.318 33.684 67.721 1.00 22.32 246 LYS A CA 1
ATOM 1296 C C . LYS A 1 184 ? -7.769 34.845 66.834 1.00 21.50 246 LYS A C 1
ATOM 1297 O O . LYS A 1 184 ? -8.646 34.675 65.981 1.00 21.82 246 LYS A O 1
ATOM 1303 N N . GLY A 1 185 ? -7.173 36.017 67.036 1.00 19.66 247 GLY A N 1
ATOM 1304 C CA . GLY A 1 185 ? -7.517 37.178 66.230 1.00 16.92 247 GLY A CA 1
ATOM 1305 C C . GLY A 1 185 ? -8.790 37.895 66.647 1.00 16.44 247 GLY A C 1
ATOM 1306 O O . GLY A 1 185 ? -9.328 37.648 67.726 1.00 15.52 247 GLY A O 1
ATOM 1307 N N . ASN A 1 186 ? -9.250 38.802 65.784 1.00 15.32 248 ASN A N 1
ATOM 1308 C CA . ASN A 1 186 ? -10.476 39.575 65.997 1.00 15.16 248 ASN A CA 1
ATOM 1309 C C . ASN A 1 186 ? -10.547 40.426 67.265 1.00 16.19 248 ASN A C 1
ATOM 1310 O O . ASN A 1 186 ? -11.638 40.736 67.754 1.00 14.43 248 ASN A O 1
ATOM 1315 N N . TYR A 1 187 ? -9.392 40.829 67.781 1.00 15.26 249 TYR A N 1
ATOM 1316 C CA . TYR A 1 187 ? -9.356 41.650 68.985 1.00 15.05 249 TYR A CA 1
ATOM 1317 C C . TYR A 1 187 ? -10.069 42.978 68.754 1.00 13.61 249 TYR A C 1
ATOM 1318 O O . TYR A 1 187 ? -10.812 43.441 69.616 1.00 14.12 249 TYR A O 1
ATOM 1327 N N . GLY A 1 188 ? -9.851 43.573 67.587 1.00 13.87 250 GLY A N 1
ATOM 1328 C CA . GLY A 1 188 ? -10.499 44.837 67.261 1.00 14.08 250 GLY A CA 1
ATOM 1329 C C . GLY A 1 188 ? -12.018 44.724 67.242 1.00 15.20 250 GLY A C 1
ATOM 1330 O O . GLY A 1 188 ? -12.726 45.665 67.621 1.00 13.54 250 GLY A O 1
ATOM 1331 N N . LEU A 1 189 ? -12.530 43.582 66.789 1.00 14.58 251 LEU A N 1
ATOM 1332 C CA . LEU A 1 189 ? -13.976 43.375 66.754 1.00 14.74 251 LEU A CA 1
ATOM 1333 C C . LEU A 1 189 ? -14.501 43.165 68.173 1.00 15.47 251 LEU A C 1
ATOM 1334 O O . LEU A 1 189 ? -15.593 43.624 68.518 1.00 12.57 251 LEU A O 1
ATOM 1339 N N . LEU A 1 190 ? -13.721 42.473 69.002 1.00 15.24 252 LEU A N 1
ATOM 1340 C CA . LEU A 1 190 ? -14.127 42.252 70.383 1.00 15.62 252 LEU A CA 1
ATOM 1341 C C . LEU A 1 190 ? -14.133 43.591 71.117 1.00 15.04 252 LEU A C 1
ATOM 1342 O O . LEU A 1 190 ? -14.932 43.798 72.037 1.00 14.57 252 LEU A O 1
ATOM 1347 N N . ASP A 1 191 ? -13.247 44.503 70.715 1.00 13.76 253 ASP A N 1
ATOM 1348 C CA . ASP A 1 191 ? -13.213 45.824 71.341 1.00 14.58 253 ASP A CA 1
ATOM 1349 C C . ASP A 1 191 ? -14.508 46.555 70.991 1.00 13.96 253 ASP A C 1
ATOM 1350 O O . ASP A 1 191 ? -15.104 47.212 71.840 1.00 14.32 253 ASP A O 1
ATOM 1355 N N . LEU A 1 192 ? -14.941 46.443 69.738 1.00 13.10 254 LEU A N 1
ATOM 1356 C CA . LEU A 1 192 ? -16.177 47.101 69.317 1.00 13.99 254 LEU A CA 1
ATOM 1357 C C . LEU A 1 192 ? -17.348 46.553 70.132 1.00 13.96 254 LEU A C 1
ATOM 1358 O O . LEU A 1 192 ? -18.225 47.305 70.561 1.00 12.36 254 LEU A O 1
ATOM 1363 N N . ILE A 1 193 ? -17.362 45.244 70.356 1.00 13.36 255 ILE A N 1
ATOM 1364 C CA A ILE A 1 193 ? -18.421 44.620 71.145 0.50 14.22 255 ILE A CA 1
ATOM 1365 C CA B ILE A 1 193 ? -18.431 44.637 71.137 0.50 14.54 255 ILE A CA 1
ATOM 1366 C C . ILE A 1 193 ? -18.380 45.162 72.574 1.00 13.95 255 ILE A C 1
ATOM 1367 O O . ILE A 1 193 ? -19.414 45.461 73.169 1.00 14.50 255 ILE A O 1
ATOM 1376 N N . GLN A 1 194 ? -17.175 45.294 73.122 1.00 12.86 256 GLN A N 1
ATOM 1377 C CA . GLN A 1 194 ? -17.010 45.804 74.483 1.00 13.91 256 GLN A CA 1
ATOM 1378 C C . GLN A 1 194 ? -17.476 47.259 74.552 1.00 13.85 256 GLN A C 1
ATOM 1379 O O . GLN A 1 194 ? -18.059 47.682 75.548 1.00 14.17 256 GLN A O 1
ATOM 1385 N N . ALA A 1 195 ? -17.221 48.026 73.494 1.00 12.86 257 ALA A N 1
ATOM 1386 C CA . ALA A 1 195 ? -17.661 49.421 73.464 1.00 13.72 257 ALA A CA 1
ATOM 1387 C C . ALA A 1 195 ? -19.194 49.451 73.436 1.00 14.15 257 ALA A C 1
ATOM 1388 O O . ALA A 1 195 ? -19.819 50.293 74.081 1.00 14.58 257 ALA A O 1
ATOM 1390 N N . LEU A 1 196 ? -19.801 48.534 72.686 1.00 14.15 258 LEU A N 1
ATOM 1391 C CA . LEU A 1 196 ? -21.262 48.475 72.615 1.00 13.29 258 LEU A CA 1
ATOM 1392 C C . LEU A 1 196 ? -21.864 48.038 73.955 1.00 14.66 258 LEU A C 1
ATOM 1393 O O . LEU A 1 196 ? -22.922 48.534 74.356 1.00 13.43 258 LEU A O 1
ATOM 1398 N N . ARG A 1 197 ? -21.200 47.117 74.650 1.00 14.00 259 ARG A N 1
ATOM 1399 C CA . ARG A 1 197 ? -21.695 46.675 75.956 1.00 15.71 259 ARG A CA 1
ATOM 1400 C C . ARG A 1 197 ? -21.582 47.836 76.947 1.00 15.24 259 ARG A C 1
ATOM 1401 O O . ARG A 1 197 ? -22.486 48.081 77.754 1.00 14.47 259 ARG A O 1
ATOM 1409 N N . TRP A 1 198 ? -20.461 48.547 76.891 1.00 15.12 260 TRP A N 1
ATOM 1410 C CA . TRP A 1 198 ? -20.253 49.687 77.776 1.00 14.48 260 TRP A CA 1
ATOM 1411 C C . TRP A 1 198 ? -21.367 50.704 77.515 1.00 15.17 260 TRP A C 1
ATOM 1412 O O . TRP A 1 198 ? -21.963 51.249 78.443 1.00 14.34 260 TRP A O 1
ATOM 1423 N N . THR A 1 199 ? -21.651 50.944 76.239 1.00 14.56 261 THR A N 1
ATOM 1424 C CA . THR A 1 199 ? -22.685 51.894 75.846 1.00 14.37 261 THR A CA 1
ATOM 1425 C C . THR A 1 199 ? -24.057 51.444 76.346 1.00 14.95 261 THR A C 1
ATOM 1426 O O . THR A 1 199 ? -24.818 52.230 76.916 1.00 15.35 261 THR A O 1
ATOM 1430 N N . SER A 1 200 ? -24.368 50.171 76.141 1.00 13.71 262 SER A N 1
ATOM 1431 C CA . SER A 1 200 ? -25.642 49.630 76.577 1.00 14.01 262 SER A CA 1
ATOM 1432 C C . SER A 1 200 ? -25.834 49.813 78.081 1.00 15.01 262 SER A C 1
ATOM 1433 O O . SER A 1 200 ? -26.922 50.163 78.542 1.00 15.23 262 SER A O 1
ATOM 1436 N N . GLU A 1 201 ? -24.767 49.597 78.842 1.00 13.23 263 GLU A N 1
ATOM 1437 C CA . GLU A 1 201 ? -24.848 49.710 80.291 1.00 15.07 263 GLU A CA 1
ATOM 1438 C C . GLU A 1 201 ? -24.696 51.108 80.887 1.00 15.04 263 GLU A C 1
ATOM 1439 O O . GLU A 1 201 ? -25.174 51.356 81.994 1.00 15.34 263 GLU A O 1
ATOM 1445 N N . ASN A 1 202 ? -24.066 52.025 80.160 1.00 12.15 264 ASN A N 1
ATOM 1446 C CA . ASN A 1 202 ? -23.816 53.363 80.697 1.00 14.26 264 ASN A CA 1
ATOM 1447 C C . ASN A 1 202 ? -24.410 54.562 79.974 1.00 14.58 264 ASN A C 1
ATOM 1448 O O . ASN A 1 202 ? -24.457 55.655 80.538 1.00 15.90 264 ASN A O 1
ATOM 1453 N N . ILE A 1 203 ? -24.858 54.386 78.736 1.00 15.04 265 ILE A N 1
ATOM 1454 C CA . ILE A 1 203 ? -25.370 55.533 77.997 1.00 14.83 265 ILE A CA 1
ATOM 1455 C C . ILE A 1 203 ? -26.633 56.158 78.598 1.00 15.89 265 ILE A C 1
ATOM 1456 O O . ILE A 1 203 ? -26.907 57.336 78.378 1.00 15.15 265 ILE A O 1
ATOM 1461 N N . GLY A 1 204 ? -27.387 55.383 79.372 1.00 15.58 266 GLY A N 1
ATOM 1462 C CA . GLY A 1 204 ? -28.580 55.922 80.007 1.00 16.57 266 GLY A CA 1
ATOM 1463 C C . GLY A 1 204 ? -28.217 57.033 80.984 1.00 17.04 266 GLY A C 1
ATOM 1464 O O . GLY A 1 204 ? -29.008 57.952 81.230 1.00 16.86 266 GLY A O 1
ATOM 1465 N N . PHE A 1 205 ? -27.011 56.957 81.542 1.00 16.55 267 PHE A N 1
ATOM 1466 C CA . PHE A 1 205 ? -26.548 57.966 82.490 1.00 16.26 267 PHE A CA 1
ATOM 1467 C C . PHE A 1 205 ? -26.316 59.301 81.784 1.00 18.17 267 PHE A C 1
ATOM 1468 O O . PHE A 1 205 ? -26.234 60.346 82.430 1.00 17.07 267 PHE A O 1
ATOM 1476 N N . PHE A 1 206 ? -26.207 59.254 80.458 1.00 16.19 268 PHE A N 1
ATOM 1477 C CA . PHE A 1 206 ? -25.992 60.451 79.640 1.00 17.13 268 PHE A CA 1
ATOM 1478 C C . PHE A 1 206 ? -27.303 60.887 78.981 1.00 17.73 268 PHE A C 1
ATOM 1479 O O . PHE A 1 206 ? -27.335 61.866 78.229 1.00 18.06 268 PHE A O 1
ATOM 1487 N N . GLY A 1 207 ? -28.376 60.149 79.253 1.00 17.07 269 GLY A N 1
ATOM 1488 C CA . GLY A 1 207 ? -29.669 60.469 78.669 1.00 17.67 269 GLY A CA 1
ATOM 1489 C C . GLY A 1 207 ? -29.950 59.679 77.399 1.00 18.03 269 GLY A C 1
ATOM 1490 O O . GLY A 1 207 ? -30.871 60.003 76.640 1.00 16.73 269 GLY A O 1
ATOM 1491 N N . GLY A 1 208 ? -29.157 58.636 77.165 1.00 16.75 270 GLY A N 1
ATOM 1492 C CA . GLY A 1 208 ? -29.339 57.815 75.979 1.00 16.39 270 GLY A CA 1
ATOM 1493 C C . GLY A 1 208 ? -30.283 56.642 76.190 1.00 17.97 270 GLY A C 1
ATOM 1494 O O . GLY A 1 208 ? -30.487 56.192 77.319 1.00 16.90 270 GLY A O 1
ATOM 1495 N N . ASP A 1 209 ? -30.850 56.142 75.092 1.00 16.39 271 ASP A N 1
ATOM 1496 C CA . ASP A 1 209 ? -31.788 55.019 75.117 1.00 15.52 271 ASP A CA 1
ATOM 1497 C C . ASP A 1 209 ? -31.076 53.733 74.677 1.00 15.95 271 ASP A C 1
ATOM 1498 O O . ASP A 1 209 ? -30.798 53.549 73.491 1.00 15.46 271 ASP A O 1
ATOM 1503 N N . PRO A 1 210 ? -30.779 52.824 75.625 1.00 15.47 272 PRO A N 1
ATOM 1504 C CA . PRO A 1 210 ? -30.096 51.571 75.283 1.00 15.23 272 PRO A CA 1
ATOM 1505 C C . PRO A 1 210 ? -30.943 50.614 74.445 1.00 15.55 272 PRO A C 1
ATOM 1506 O O . PRO A 1 210 ? -30.443 49.605 73.942 1.00 16.68 272 PRO A O 1
ATOM 1510 N N . LEU A 1 211 ? -32.224 50.929 74.294 1.00 15.76 273 LEU A N 1
ATOM 1511 C CA . LEU A 1 211 ? -33.105 50.096 73.490 1.00 15.71 273 LEU A CA 1
ATOM 1512 C C . LEU A 1 211 ? -33.139 50.590 72.048 1.00 16.21 273 LEU A C 1
ATOM 1513 O O . LEU A 1 211 ? -33.783 49.980 71.196 1.00 17.46 273 LEU A O 1
ATOM 1518 N N . ARG A 1 212 ? -32.460 51.703 71.782 1.00 15.43 274 ARG A N 1
ATOM 1519 C CA . ARG A 1 212 ? -32.411 52.260 70.432 1.00 14.97 274 ARG A CA 1
ATOM 1520 C C . ARG A 1 212 ? -30.984 52.633 70.062 1.00 14.80 274 ARG A C 1
ATOM 1521 O O . ARG A 1 212 ? -30.637 53.811 69.939 1.00 14.90 274 ARG A O 1
ATOM 1529 N N . ILE A 1 213 ? -30.154 51.611 69.906 1.00 13.74 275 ILE A N 1
ATOM 1530 C CA . ILE A 1 213 ? -28.765 51.813 69.540 1.00 13.52 275 ILE A CA 1
ATOM 1531 C C . ILE A 1 213 ? -28.569 51.422 68.083 1.00 13.15 275 ILE A C 1
ATOM 1532 O O . ILE A 1 213 ? -28.900 50.310 67.676 1.00 13.85 275 ILE A O 1
ATOM 1537 N N . THR A 1 214 ? -28.057 52.358 67.297 1.00 13.40 276 THR A N 1
ATOM 1538 C CA . THR A 1 214 ? -27.787 52.097 65.894 1.00 14.07 276 THR A CA 1
ATOM 1539 C C . THR A 1 214 ? -26.289 52.182 65.671 1.00 14.33 276 THR A C 1
ATOM 1540 O O . THR A 1 214 ? -25.640 53.133 66.117 1.00 15.62 276 THR A O 1
ATOM 1544 N N . VAL A 1 215 ? -25.722 51.166 65.031 1.00 13.94 277 VAL A N 1
ATOM 1545 C CA A VAL A 1 215 ? -24.296 51.189 64.735 0.50 12.89 277 VAL A CA 1
ATOM 1546 C CA B VAL A 1 215 ? -24.300 51.175 64.735 0.50 14.04 277 VAL A CA 1
ATOM 1547 C C . VAL A 1 215 ? -24.157 51.561 63.267 1.00 14.02 277 VAL A C 1
ATOM 1548 O O . VAL A 1 215 ? -24.920 51.088 62.420 1.00 15.57 277 VAL A O 1
ATOM 1555 N N . PHE A 1 216 ? -23.211 52.439 62.961 1.00 13.97 278 PHE A N 1
ATOM 1556 C CA . PHE A 1 216 ? -23.021 52.827 61.572 1.00 14.45 278 PHE A CA 1
ATOM 1557 C C . PHE A 1 216 ? -21.556 53.049 61.256 1.00 15.08 278 PHE A C 1
ATOM 1558 O O . PHE A 1 216 ? -20.758 53.358 62.141 1.00 15.20 278 PHE A O 1
ATOM 1566 N N . GLY A 1 217 ? -21.197 52.844 59.994 1.00 14.48 279 GLY A N 1
ATOM 1567 C CA . GLY A 1 217 ? -19.814 53.009 59.598 1.00 14.23 279 GLY A CA 1
ATOM 1568 C C . GLY A 1 217 ? -19.672 52.977 58.095 1.00 14.55 279 GLY A C 1
ATOM 1569 O O . GLY A 1 217 ? -20.518 52.422 57.398 1.00 13.94 279 GLY A O 1
ATOM 1570 N N . SER A 1 218 ? -18.587 53.560 57.601 1.00 14.65 280 SER A N 1
ATOM 1571 C CA . SER A 1 218 ? -18.324 53.620 56.171 1.00 15.16 280 SER A CA 1
ATOM 1572 C C . SER A 1 218 ? -17.043 52.856 55.847 1.00 15.58 280 SER A C 1
ATOM 1573 O O . SER A 1 218 ? -16.127 52.811 56.662 1.00 15.36 280 SER A O 1
ATOM 1576 N N . GLY A 1 219 ? -16.982 52.259 54.660 1.00 15.59 281 GLY A N 1
ATOM 1577 C CA . GLY A 1 219 ? -15.792 51.519 54.265 1.00 16.01 281 GLY A CA 1
ATOM 1578 C C . GLY A 1 219 ? -15.554 50.304 55.140 1.00 15.96 281 GLY A C 1
ATOM 1579 O O . GLY A 1 219 ? -16.490 49.553 55.423 1.00 14.42 281 GLY A O 1
ATOM 1580 N N . ALA A 1 220 ? -14.312 50.090 55.570 1.00 13.52 282 ALA A N 1
ATOM 1581 C CA . ALA A 1 220 ? -14.033 48.939 56.428 1.00 13.41 282 ALA A CA 1
ATOM 1582 C C . ALA A 1 220 ? -14.868 49.061 57.704 1.00 14.33 282 ALA A C 1
ATOM 1583 O O . ALA A 1 220 ? -15.132 48.068 58.385 1.00 13.38 282 ALA A O 1
ATOM 1585 N N . GLY A 1 221 ? -15.286 50.286 58.023 1.00 13.75 283 GLY A N 1
ATOM 1586 C CA . GLY A 1 221 ? -16.133 50.488 59.188 1.00 13.56 283 GLY A CA 1
ATOM 1587 C C . GLY A 1 221 ? -17.477 49.827 58.898 1.00 13.95 283 GLY A C 1
ATOM 1588 O O . GLY A 1 221 ? -18.102 49.246 59.786 1.00 13.94 283 GLY A O 1
ATOM 1589 N N . GLY A 1 222 ? -17.924 49.925 57.646 1.00 13.96 284 GLY A N 1
ATOM 1590 C CA . GLY A 1 222 ? -19.178 49.296 57.251 1.00 13.59 284 GLY A CA 1
ATOM 1591 C C . GLY A 1 222 ? -19.015 47.781 57.282 1.00 13.54 284 GLY A C 1
ATOM 1592 O O . GLY A 1 222 ? -19.950 47.051 57.609 1.00 14.68 284 GLY A O 1
ATOM 1593 N N . SER A 1 223 ? -17.826 47.301 56.931 1.00 13.31 285 SER A N 1
ATOM 1594 C CA . SER A 1 223 ? -17.559 45.864 56.967 1.00 12.80 285 SER A CA 1
ATOM 1595 C C . SER A 1 223 ? -17.671 45.399 58.419 1.00 13.46 285 SER A C 1
ATOM 1596 O O . SER A 1 223 ? -18.226 44.333 58.698 1.00 13.17 285 SER A O 1
ATOM 1599 N N . CYS A 1 224 ? -17.131 46.201 59.338 1.00 13.81 286 CYS A N 1
ATOM 1600 C CA . CYS A 1 224 ? -17.180 45.869 60.766 1.00 13.42 286 CYS A CA 1
ATOM 1601 C C . CYS A 1 224 ? -18.626 45.780 61.227 1.00 14.54 286 CYS A C 1
ATOM 1602 O O . CYS A 1 224 ? -18.999 44.864 61.958 1.00 13.99 286 CYS A O 1
ATOM 1605 N N . VAL A 1 225 ? -19.431 46.754 60.814 1.00 13.29 287 VAL A N 1
ATOM 1606 C CA . VAL A 1 225 ? -20.843 46.774 61.174 1.00 14.49 287 VAL A CA 1
ATOM 1607 C C . VAL A 1 225 ? -21.501 45.460 60.753 1.00 14.98 287 VAL A C 1
ATOM 1608 O O . VAL A 1 225 ? -22.200 44.828 61.540 1.00 16.32 287 VAL A O 1
ATOM 1612 N N . ASN A 1 226 ? -21.276 45.046 59.511 1.00 14.77 288 ASN A N 1
ATOM 1613 C CA . ASN A 1 226 ? -21.875 43.808 59.031 1.00 15.57 288 ASN A CA 1
ATOM 1614 C C . ASN A 1 226 ? -21.325 42.579 59.760 1.00 15.61 288 ASN A C 1
ATOM 1615 O O . ASN A 1 226 ? -22.076 41.666 60.098 1.00 16.07 288 ASN A O 1
ATOM 1620 N N . LEU A 1 227 ? -20.021 42.560 60.018 1.00 15.33 289 LEU A N 1
ATOM 1621 C CA . LEU A 1 227 ? -19.426 41.429 60.718 1.00 16.17 289 LEU A CA 1
ATOM 1622 C C . LEU A 1 227 ? -20.016 41.290 62.120 1.00 17.13 289 LEU A C 1
ATOM 1623 O O . LEU A 1 227 ? -20.226 40.176 62.603 1.00 16.52 289 LEU A O 1
ATOM 1628 N N . LEU A 1 228 ? -20.297 42.417 62.770 1.00 16.03 290 LEU A N 1
ATOM 1629 C CA . LEU A 1 228 ? -20.882 42.379 64.107 1.00 16.23 290 LEU A CA 1
ATOM 1630 C C . LEU A 1 228 ? -22.272 41.736 64.089 1.00 17.18 290 LEU A C 1
ATOM 1631 O O . LEU A 1 228 ? -22.655 41.053 65.039 1.00 17.59 290 LEU A O 1
ATOM 1636 N N . THR A 1 229 ? -23.024 41.948 63.011 1.00 16.89 291 THR A N 1
ATOM 1637 C CA . THR A 1 229 ? -24.360 41.365 62.911 1.00 16.88 291 THR A CA 1
ATOM 1638 C C . THR A 1 229 ? -24.289 39.852 62.709 1.00 17.30 291 THR A C 1
ATOM 1639 O O . THR A 1 229 ? -25.290 39.154 62.864 1.00 17.05 291 THR A O 1
ATOM 1643 N N . LEU A 1 230 ? -23.105 39.349 62.370 1.00 16.66 292 LEU A N 1
ATOM 1644 C CA . LEU A 1 230 ? -22.919 37.918 62.132 1.00 17.57 292 LEU A CA 1
ATOM 1645 C C . LEU A 1 230 ? -22.279 37.193 63.314 1.00 19.05 292 LEU A C 1
ATOM 1646 O O . LEU A 1 230 ? -22.064 35.984 63.263 1.00 18.43 292 LEU A O 1
ATOM 1651 N N . SER A 1 231 ? -21.985 37.925 64.382 1.00 18.73 293 SER A N 1
ATOM 1652 C CA . SER A 1 231 ? -21.338 37.321 65.540 1.00 20.00 293 SER A CA 1
ATOM 1653 C C . SER A 1 231 ? -22.286 36.999 66.679 1.00 19.90 293 SER A C 1
ATOM 1654 O O . SER A 1 231 ? -23.148 37.805 67.028 1.00 20.27 293 SER A O 1
ATOM 1657 N N . HIS A 1 232 ? -22.113 35.825 67.276 1.00 22.35 294 HIS A N 1
ATOM 1658 C CA . HIS A 1 232 ? -22.969 35.441 68.390 1.00 25.89 294 HIS A CA 1
ATOM 1659 C C . HIS A 1 232 ? -22.642 36.312 69.602 1.00 24.27 294 HIS A C 1
ATOM 1660 O O . HIS A 1 232 ? -23.422 36.380 70.550 1.00 25.03 294 HIS A O 1
ATOM 1667 N N . TYR A 1 233 ? -21.493 36.989 69.566 1.00 23.73 295 TYR A N 1
ATOM 1668 C CA . TYR A 1 233 ? -21.107 37.868 70.669 1.00 23.78 295 TYR A CA 1
ATOM 1669 C C . TYR A 1 233 ? -22.018 39.091 70.738 1.00 23.58 295 TYR A C 1
ATOM 1670 O O . TYR A 1 233 ? -22.080 39.772 71.762 1.00 22.71 295 TYR A O 1
ATOM 1679 N N . SER A 1 234 ? -22.708 39.376 69.638 1.00 21.59 296 SER A N 1
ATOM 1680 C CA . SER A 1 234 ? -23.654 40.489 69.597 1.00 23.21 296 SER A CA 1
ATOM 1681 C C . SER A 1 234 ? -24.978 39.884 70.058 1.00 23.96 296 SER A C 1
ATOM 1682 O O . SER A 1 234 ? -25.886 39.668 69.252 1.00 23.47 296 SER A O 1
ATOM 1685 N N . GLU A 1 235 ? -25.081 39.600 71.352 1.00 24.04 297 GLU A N 1
ATOM 1686 C CA . GLU A 1 235 ? -26.290 38.985 71.890 1.00 25.57 297 GLU A CA 1
ATOM 1687 C C . GLU A 1 235 ? -27.541 39.790 71.566 1.00 24.51 297 GLU A C 1
ATOM 1688 O O . GLU A 1 235 ? -27.487 41.007 71.393 1.00 20.88 297 GLU A O 1
ATOM 1694 N N . LYS A 1 236 ? -28.671 39.099 71.479 1.00 23.88 306 LYS A N 1
ATOM 1695 C CA . LYS A 1 236 ? -29.927 39.759 71.171 1.00 24.39 306 LYS A CA 1
ATOM 1696 C C . LYS A 1 236 ? -30.159 40.899 72.151 1.00 21.78 306 LYS A C 1
ATOM 1697 O O . LYS A 1 236 ? -30.020 40.732 73.364 1.00 20.39 306 LYS A O 1
ATOM 1703 N N . GLY A 1 237 ? -30.490 42.067 71.615 1.00 21.48 307 GLY A N 1
ATOM 1704 C CA . GLY A 1 237 ? -30.733 43.215 72.465 1.00 21.05 307 GLY A CA 1
ATOM 1705 C C . GLY A 1 237 ? -29.556 44.161 72.617 1.00 20.11 307 GLY A C 1
ATOM 1706 O O . GLY A 1 237 ? -29.753 45.293 73.057 1.00 20.41 307 GLY A O 1
ATOM 1707 N N . LEU A 1 238 ? -28.346 43.726 72.255 1.00 18.31 308 LEU A N 1
ATOM 1708 C CA . LEU A 1 238 ? -27.163 44.591 72.381 1.00 17.58 308 LEU A CA 1
ATOM 1709 C C . LEU A 1 238 ? -27.370 45.886 71.602 1.00 17.22 308 LEU A C 1
ATOM 1710 O O . LEU A 1 238 ? -27.253 46.977 72.166 1.00 18.85 308 LEU A O 1
ATOM 1715 N N . PHE A 1 239 ? -27.625 45.767 70.300 1.00 16.00 309 PHE A N 1
ATOM 1716 C CA . PHE A 1 239 ? -27.941 46.933 69.481 1.00 16.25 309 PHE A CA 1
ATOM 1717 C C . PHE A 1 239 ? -29.121 46.534 68.598 1.00 16.20 309 PHE A C 1
ATOM 1718 O O . PHE A 1 239 ? -29.409 45.344 68.442 1.00 16.06 309 PHE A O 1
ATOM 1726 N N . GLN A 1 240 ? -29.810 47.517 68.033 1.00 14.89 310 GLN A N 1
ATOM 1727 C CA . GLN A 1 240 ? -31.013 47.233 67.259 1.00 15.06 310 GLN A CA 1
ATOM 1728 C C . GLN A 1 240 ? -30.990 47.514 65.771 1.00 15.42 310 GLN A C 1
ATOM 1729 O O . GLN A 1 240 ? -31.778 46.935 65.018 1.00 16.46 310 GLN A O 1
ATOM 1735 N N . ARG A 1 241 ? -30.115 48.412 65.342 1.00 14.41 311 ARG A N 1
ATOM 1736 C CA . ARG A 1 241 ? -30.073 48.772 63.932 1.00 15.23 311 ARG A CA 1
ATOM 1737 C C . ARG A 1 241 ? -28.655 48.921 63.418 1.00 15.11 311 ARG A C 1
ATOM 1738 O O . ARG A 1 241 ? -27.719 49.145 64.187 1.00 13.94 311 ARG A O 1
ATOM 1746 N N . ALA A 1 242 ? -28.506 48.822 62.102 1.00 13.47 312 ALA A N 1
ATOM 1747 C CA . ALA A 1 242 ? -27.192 48.938 61.498 1.00 14.47 312 ALA A CA 1
ATOM 1748 C C . ALA A 1 242 ? -27.235 49.691 60.177 1.00 14.73 312 ALA A C 1
ATOM 1749 O O . ALA A 1 242 ? -28.147 49.499 59.374 1.00 16.31 312 ALA A O 1
ATOM 1751 N N . ILE A 1 243 ? -26.250 50.560 59.971 1.00 13.85 313 ILE A N 1
ATOM 1752 C CA . ILE A 1 243 ? -26.128 51.307 58.726 1.00 13.63 313 ILE A CA 1
ATOM 1753 C C . ILE A 1 243 ? -24.715 51.042 58.219 1.00 14.30 313 ILE A C 1
ATOM 1754 O O . ILE A 1 243 ? -23.731 51.383 58.885 1.00 14.22 313 ILE A O 1
ATOM 1759 N N . ALA A 1 244 ? -24.609 50.421 57.052 1.00 12.93 314 ALA A N 1
ATOM 1760 C CA . ALA A 1 244 ? -23.296 50.112 56.487 1.00 14.07 314 ALA A CA 1
ATOM 1761 C C . ALA A 1 244 ? -23.155 50.871 55.181 1.00 15.06 314 ALA A C 1
ATOM 1762 O O . ALA A 1 244 ? -23.787 50.538 54.177 1.00 13.84 314 ALA A O 1
ATOM 1764 N N . GLN A 1 245 ? -22.326 51.907 55.222 1.00 14.76 315 GLN A N 1
ATOM 1765 C CA . GLN A 1 245 ? -22.085 52.770 54.077 1.00 14.74 315 GLN A CA 1
ATOM 1766 C C . GLN A 1 245 ? -20.851 52.310 53.299 1.00 13.98 315 GLN A C 1
ATOM 1767 O O . GLN A 1 245 ? -19.748 52.280 53.840 1.00 13.78 315 GLN A O 1
ATOM 1773 N N . SER A 1 246 ? -21.046 51.927 52.040 1.00 13.70 316 SER A N 1
ATOM 1774 C CA . SER A 1 246 ? -19.936 51.510 51.189 1.00 13.35 316 SER A CA 1
ATOM 1775 C C . SER A 1 246 ? -19.012 50.476 51.824 1.00 14.44 316 SER A C 1
ATOM 1776 O O . SER A 1 246 ? -17.786 50.614 51.791 1.00 14.32 316 SER A O 1
ATOM 1779 N N . GLY A 1 247 ? -19.594 49.431 52.394 1.00 13.93 317 GLY A N 1
ATOM 1780 C CA . GLY A 1 247 ? -18.775 48.407 53.015 1.00 16.46 317 GLY A CA 1
ATOM 1781 C C . GLY A 1 247 ? -19.610 47.217 53.423 1.00 15.91 317 GLY A C 1
ATOM 1782 O O . GLY A 1 247 ? -20.682 47.377 53.998 1.00 16.12 317 GLY A O 1
ATOM 1783 N N . THR A 1 248 ? -19.123 46.023 53.112 1.00 15.93 318 THR A N 1
ATOM 1784 C CA . THR A 1 248 ? -19.834 44.800 53.455 1.00 15.60 318 THR A CA 1
ATOM 1785 C C . THR A 1 248 ? -18.851 43.766 53.988 1.00 16.65 318 THR A C 1
ATOM 1786 O O . THR A 1 248 ? -17.637 43.993 54.014 1.00 15.15 318 THR A O 1
ATOM 1790 N N . ALA A 1 249 ? -19.384 42.624 54.408 1.00 16.50 319 ALA A N 1
ATOM 1791 C CA . ALA A 1 249 ? -18.549 41.546 54.916 1.00 17.20 319 ALA A CA 1
ATOM 1792 C C . ALA A 1 249 ? -18.276 40.554 53.787 1.00 17.85 319 ALA A C 1
ATOM 1793 O O . ALA A 1 249 ? -17.638 39.523 54.001 1.00 17.24 319 ALA A O 1
ATOM 1795 N N . LEU A 1 250 ? -18.744 40.878 52.582 1.00 17.47 320 LEU A N 1
ATOM 1796 C CA . LEU A 1 250 ? -18.593 39.974 51.441 1.00 17.88 320 LEU A CA 1
ATOM 1797 C C . LEU A 1 250 ? -17.542 40.343 50.396 1.00 18.75 320 LEU A C 1
ATOM 1798 O O . LEU A 1 250 ? -17.303 39.574 49.465 1.00 19.45 320 LEU A O 1
ATOM 1803 N N . SER A 1 251 ? -16.921 41.508 50.537 1.00 17.24 321 SER A N 1
ATOM 1804 C CA . SER A 1 251 ? -15.905 41.941 49.580 1.00 17.82 321 SER A CA 1
ATOM 1805 C C . SER A 1 251 ? -14.593 41.167 49.773 1.00 17.14 321 SER A C 1
ATOM 1806 O O . SER A 1 251 ? -14.364 40.563 50.821 1.00 15.81 321 SER A O 1
ATOM 1809 N N . SER A 1 252 ? -13.734 41.203 48.759 1.00 16.80 322 SER A N 1
ATOM 1810 C CA . SER A 1 252 ? -12.457 40.492 48.797 1.00 17.87 322 SER A CA 1
ATOM 1811 C C . SER A 1 252 ? -11.540 40.955 49.930 1.00 19.28 322 SER A C 1
ATOM 1812 O O . SER A 1 252 ? -10.686 40.196 50.396 1.00 19.39 322 SER A O 1
ATOM 1815 N N . TRP A 1 253 ? -11.709 42.201 50.361 1.00 17.00 323 TRP A N 1
ATOM 1816 C CA . TRP A 1 253 ? -10.874 42.755 51.421 1.00 16.72 323 TRP A CA 1
ATOM 1817 C C . TRP A 1 253 ? -11.553 42.920 52.779 1.00 16.85 323 TRP A C 1
ATOM 1818 O O . TRP A 1 253 ? -11.049 43.635 53.646 1.00 19.04 323 TRP A O 1
ATOM 1829 N N . ALA A 1 254 ? -12.684 42.257 52.982 1.00 15.91 324 ALA A N 1
ATOM 1830 C CA . ALA A 1 254 ? -13.382 42.371 54.264 1.00 16.77 324 ALA A CA 1
ATOM 1831 C C . ALA A 1 254 ? -12.804 41.437 55.324 1.00 16.87 324 ALA A C 1
ATOM 1832 O O . ALA A 1 254 ? -12.816 41.750 56.515 1.00 17.02 324 ALA A O 1
ATOM 1834 N N . VAL A 1 255 ? -12.289 40.297 54.873 1.00 17.58 325 VAL A N 1
ATOM 1835 C CA . VAL A 1 255 ? -11.752 39.272 55.761 1.00 17.38 325 VAL A CA 1
ATOM 1836 C C . VAL A 1 255 ? -10.364 38.796 55.341 1.00 18.40 325 VAL A C 1
ATOM 1837 O O . VAL A 1 255 ? -10.051 38.730 54.154 1.00 18.50 325 VAL A O 1
ATOM 1841 N N . SER A 1 256 ? -9.548 38.463 56.335 1.00 19.11 326 SER A N 1
ATOM 1842 C CA . SER A 1 256 ? -8.197 37.954 56.118 1.00 19.68 326 SER A CA 1
ATOM 1843 C C . SER A 1 256 ? -8.322 36.431 56.125 1.00 19.22 326 SER A C 1
ATOM 1844 O O . SER A 1 256 ? -8.621 35.836 57.159 1.00 18.80 326 SER A O 1
ATOM 1847 N N . PHE A 1 257 ? -8.112 35.804 54.971 1.00 21.09 327 PHE A N 1
ATOM 1848 C CA . PHE A 1 257 ? -8.240 34.355 54.863 1.00 24.33 327 PHE A CA 1
ATOM 1849 C C . PHE A 1 257 ? -6.964 33.550 55.113 1.00 25.26 327 PHE A C 1
ATOM 1850 O O . PHE A 1 257 ? -7.034 32.344 55.343 1.00 26.59 327 PHE A O 1
ATOM 1858 N N . GLN A 1 258 ? -5.807 34.205 55.074 1.00 25.14 328 GLN A N 1
ATOM 1859 C CA . GLN A 1 258 ? -4.538 33.513 55.324 1.00 25.16 328 GLN A CA 1
ATOM 1860 C C . GLN A 1 258 ? -3.815 34.201 56.481 1.00 23.55 328 GLN A C 1
ATOM 1861 O O . GLN A 1 258 ? -2.655 34.595 56.346 1.00 24.18 328 GLN A O 1
ATOM 1867 N N . PRO A 1 259 ? -4.483 34.347 57.636 1.00 21.98 329 PRO A N 1
ATOM 1868 C CA . PRO A 1 259 ? -3.848 35.008 58.780 1.00 21.56 329 PRO A CA 1
ATOM 1869 C C . PRO A 1 259 ? -2.508 34.435 59.243 1.00 21.30 329 PRO A C 1
ATOM 1870 O O . PRO A 1 259 ? -1.571 35.191 59.503 1.00 19.34 329 PRO A O 1
ATOM 1874 N N . ALA A 1 260 ? -2.413 33.112 59.345 1.00 21.80 330 ALA A N 1
ATOM 1875 C CA . ALA A 1 260 ? -1.175 32.473 59.793 1.00 23.08 330 ALA A CA 1
ATOM 1876 C C . ALA A 1 260 ? 0.016 32.865 58.926 1.00 23.21 330 ALA A C 1
ATOM 1877 O O . ALA A 1 260 ? 1.099 33.166 59.435 1.00 23.77 330 ALA A O 1
ATOM 1879 N N . LYS A 1 261 ? -0.186 32.858 57.613 1.00 22.48 331 LYS A N 1
ATOM 1880 C CA . LYS A 1 261 ? 0.870 33.217 56.679 1.00 24.16 331 LYS A CA 1
ATOM 1881 C C . LYS A 1 261 ? 1.452 34.593 57.000 1.00 24.01 331 LYS A C 1
ATOM 1882 O O . LYS A 1 261 ? 2.673 34.768 57.049 1.00 21.41 331 LYS A O 1
ATOM 1888 N N . TYR A 1 262 ? 0.576 35.569 57.223 1.00 21.00 332 TYR A N 1
ATOM 1889 C CA . TYR A 1 262 ? 1.033 36.921 57.515 1.00 20.53 332 TYR A CA 1
ATOM 1890 C C . TYR A 1 262 ? 1.553 37.082 58.934 1.00 19.51 332 TYR A C 1
ATOM 1891 O O . TYR A 1 262 ? 2.433 37.907 59.185 1.00 20.10 332 TYR A O 1
ATOM 1900 N N . ALA A 1 263 ? 1.027 36.289 59.859 1.00 19.86 333 ALA A N 1
ATOM 1901 C CA . ALA A 1 263 ? 1.499 36.350 61.237 1.00 21.38 333 ALA A CA 1
ATOM 1902 C C . ALA A 1 263 ? 2.970 35.924 61.243 1.00 22.81 333 ALA A C 1
ATOM 1903 O O . ALA A 1 263 ? 3.794 36.505 61.946 1.00 21.67 333 ALA A O 1
ATOM 1905 N N . ARG A 1 264 ? 3.296 34.913 60.444 1.00 22.49 334 ARG A N 1
ATOM 1906 C CA . ARG A 1 264 ? 4.668 34.423 60.381 1.00 24.13 334 ARG A CA 1
ATOM 1907 C C . ARG A 1 264 ? 5.599 35.338 59.603 1.00 23.44 334 ARG A C 1
ATOM 1908 O O . ARG A 1 264 ? 6.779 35.443 59.930 1.00 22.98 334 ARG A O 1
ATOM 1916 N N . ILE A 1 265 ? 5.079 36.008 58.578 1.00 23.44 335 ILE A N 1
ATOM 1917 C CA . ILE A 1 265 ? 5.902 36.934 57.818 1.00 23.17 335 ILE A CA 1
ATOM 1918 C C . ILE A 1 265 ? 6.279 38.074 58.761 1.00 23.70 335 ILE A C 1
ATOM 1919 O O . ILE A 1 265 ? 7.424 38.530 58.773 1.00 23.06 335 ILE A O 1
ATOM 1924 N N . LEU A 1 266 ? 5.315 38.524 59.562 1.00 21.31 336 LEU A N 1
ATOM 1925 C CA . LEU A 1 266 ? 5.573 39.602 60.515 1.00 21.89 336 LEU A CA 1
ATOM 1926 C C . LEU A 1 266 ? 6.612 39.148 61.537 1.00 21.92 336 LEU A C 1
ATOM 1927 O O . LEU A 1 266 ? 7.582 39.861 61.814 1.00 22.49 336 LEU A O 1
ATOM 1932 N N . ALA A 1 267 ? 6.405 37.958 62.092 1.00 20.96 337 ALA A N 1
ATOM 1933 C CA . ALA A 1 267 ? 7.321 37.415 63.091 1.00 23.68 337 ALA A CA 1
ATOM 1934 C C . ALA A 1 267 ? 8.740 37.331 62.539 1.00 25.05 337 ALA A C 1
ATOM 1935 O O . ALA A 1 267 ? 9.706 37.692 63.218 1.00 25.82 337 ALA A O 1
ATOM 1937 N N . THR A 1 268 ? 8.865 36.855 61.305 1.00 25.38 338 THR A N 1
ATOM 1938 C CA . THR A 1 268 ? 10.169 36.741 60.670 1.00 26.58 338 THR A CA 1
ATOM 1939 C C . THR A 1 268 ? 10.840 38.109 60.598 1.00 27.45 338 THR A C 1
ATOM 1940 O O . THR A 1 268 ? 12.041 38.238 60.853 1.00 27.35 338 THR A O 1
ATOM 1944 N N . LYS A 1 269 ? 10.060 39.131 60.260 1.00 26.50 339 LYS A N 1
ATOM 1945 C CA . LYS A 1 269 ? 10.587 40.487 60.146 1.00 27.47 339 LYS A CA 1
ATOM 1946 C C . LYS A 1 269 ? 11.048 41.086 61.472 1.00 27.43 339 LYS A C 1
ATOM 1947 O O . LYS A 1 269 ? 11.913 41.960 61.485 1.00 28.14 339 LYS A O 1
ATOM 1953 N N . VAL A 1 270 ? 10.474 40.631 62.583 1.00 26.87 340 VAL A N 1
ATOM 1954 C CA . VAL A 1 270 ? 10.864 41.168 63.885 1.00 28.00 340 VAL A CA 1
ATOM 1955 C C . VAL A 1 270 ? 11.720 40.214 64.714 1.00 28.90 340 VAL A C 1
ATOM 1956 O O . VAL A 1 270 ? 12.040 40.508 65.865 1.00 30.56 340 VAL A O 1
ATOM 1960 N N . GLY A 1 271 ? 12.082 39.074 64.131 1.00 29.20 341 GLY A N 1
ATOM 1961 C CA . GLY A 1 271 ? 12.915 38.107 64.830 1.00 30.01 341 GLY A CA 1
ATOM 1962 C C . GLY A 1 271 ? 12.183 37.196 65.798 1.00 30.98 341 GLY A C 1
ATOM 1963 O O . GLY A 1 271 ? 12.775 36.694 66.754 1.00 32.90 341 GLY A O 1
ATOM 1964 N N . CYS A 1 272 ? 10.900 36.961 65.545 1.00 30.23 342 CYS A N 1
ATOM 1965 C CA . CYS A 1 272 ? 10.089 36.115 66.415 1.00 29.92 342 CYS A CA 1
ATOM 1966 C C . CYS A 1 272 ? 9.557 34.841 65.763 1.00 32.33 342 CYS A C 1
ATOM 1967 O O . CYS A 1 272 ? 8.734 34.146 66.361 1.00 31.24 342 CYS A O 1
ATOM 1970 N N . ASN A 1 273 ? 10.009 34.518 64.556 1.00 34.59 343 ASN A N 1
ATOM 1971 C CA . ASN A 1 273 ? 9.480 33.330 63.897 1.00 38.93 343 ASN A CA 1
ATOM 1972 C C . ASN A 1 273 ? 10.021 31.989 64.374 1.00 39.78 343 ASN A C 1
ATOM 1973 O O . ASN A 1 273 ? 10.985 31.464 63.817 1.00 41.36 343 ASN A O 1
ATOM 1978 N N . VAL A 1 274 ? 9.386 31.435 65.400 1.00 39.61 344 VAL A N 1
ATOM 1979 C CA . VAL A 1 274 ? 9.780 30.134 65.928 1.00 39.87 344 VAL A CA 1
ATOM 1980 C C . VAL A 1 274 ? 8.698 29.134 65.518 1.00 39.87 344 VAL A C 1
ATOM 1981 O O . VAL A 1 274 ? 7.602 29.532 65.121 1.00 39.98 344 VAL A O 1
ATOM 1985 N N . SER A 1 275 ? 9.002 27.844 65.604 1.00 38.96 345 SER A N 1
ATOM 1986 C CA . SER A 1 275 ? 8.041 26.818 65.208 1.00 38.50 345 SER A CA 1
ATOM 1987 C C . SER A 1 275 ? 6.748 26.835 66.020 1.00 36.52 345 SER A C 1
ATOM 1988 O O . SER A 1 275 ? 5.656 26.826 65.455 1.00 37.77 345 SER A O 1
ATOM 1991 N N . ASP A 1 276 ? 6.874 26.853 67.342 1.00 34.30 346 ASP A N 1
ATOM 1992 C CA . ASP A 1 276 ? 5.711 26.855 68.228 1.00 33.27 346 ASP A CA 1
ATOM 1993 C C . ASP A 1 276 ? 4.955 28.186 68.164 1.00 31.89 346 ASP A C 1
ATOM 1994 O O . ASP A 1 276 ? 5.515 29.237 68.478 1.00 28.88 346 ASP A O 1
ATOM 1999 N N . THR A 1 277 ? 3.683 28.138 67.772 1.00 30.05 347 THR A N 1
ATOM 2000 C CA . THR A 1 277 ? 2.880 29.355 67.669 1.00 28.35 347 THR A CA 1
ATOM 2001 C C . THR A 1 277 ? 2.695 30.076 69.001 1.00 27.75 347 THR A C 1
ATOM 2002 O O . THR A 1 277 ? 2.597 31.303 69.034 1.00 27.70 347 THR A O 1
ATOM 2006 N N . VAL A 1 278 ? 2.645 29.327 70.098 1.00 26.21 348 VAL A N 1
ATOM 2007 C CA . VAL A 1 278 ? 2.494 29.953 71.403 1.00 27.79 348 VAL A CA 1
ATOM 2008 C C . VAL A 1 278 ? 3.763 30.737 71.735 1.00 27.87 348 VAL A C 1
ATOM 2009 O O . VAL A 1 278 ? 3.695 31.854 72.249 1.00 26.04 348 VAL A O 1
ATOM 2013 N N . GLU A 1 279 ? 4.922 30.157 71.435 1.00 27.82 349 GLU A N 1
ATOM 2014 C CA . GLU A 1 279 ? 6.184 30.838 71.701 1.00 27.78 349 GLU A CA 1
ATOM 2015 C C . GLU A 1 279 ? 6.335 32.034 70.762 1.00 26.70 349 GLU A C 1
ATOM 2016 O O . GLU A 1 279 ? 6.925 33.054 71.127 1.00 26.06 349 GLU A O 1
ATOM 2022 N N . LEU A 1 280 ? 5.796 31.904 69.554 1.00 24.54 350 LEU A N 1
ATOM 2023 C CA . LEU A 1 280 ? 5.853 32.983 68.577 1.00 23.60 350 LEU A CA 1
ATOM 2024 C C . LEU A 1 280 ? 5.062 34.183 69.106 1.00 22.29 350 LEU A C 1
ATOM 2025 O O . LEU A 1 280 ? 5.532 35.322 69.059 1.00 21.43 350 LEU A O 1
ATOM 2030 N N . VAL A 1 281 ? 3.866 33.920 69.624 1.00 20.92 351 VAL A N 1
ATOM 2031 C CA . VAL A 1 281 ? 3.023 34.984 70.156 1.00 20.75 351 VAL A CA 1
ATOM 2032 C C . VAL A 1 281 ? 3.638 35.611 71.408 1.00 21.16 351 VAL A C 1
ATOM 2033 O O . VAL A 1 281 ? 3.621 36.828 71.565 1.00 21.58 351 VAL A O 1
ATOM 2037 N N . GLU A 1 282 ? 4.196 34.789 72.290 1.00 21.81 352 GLU A N 1
ATOM 2038 C CA . GLU A 1 282 ? 4.810 35.312 73.507 1.00 22.47 352 GLU A CA 1
ATOM 2039 C C . GLU A 1 282 ? 5.955 36.256 73.156 1.00 21.98 352 GLU A C 1
ATOM 2040 O O . GLU A 1 282 ? 6.176 37.263 73.832 1.00 21.25 352 GLU A O 1
ATOM 2046 N N . CYS A 1 283 ? 6.679 35.927 72.091 1.00 21.88 353 CYS A N 1
ATOM 2047 C CA . CYS A 1 283 ? 7.791 36.752 71.633 1.00 21.71 353 CYS A CA 1
ATOM 2048 C C . CYS A 1 283 ? 7.242 38.079 71.113 1.00 20.61 353 CYS A C 1
ATOM 2049 O O . CYS A 1 283 ? 7.782 39.142 71.413 1.00 19.80 353 CYS A O 1
ATOM 2052 N N . LEU A 1 284 ? 6.161 38.019 70.337 1.00 18.64 354 LEU A N 1
ATOM 2053 C CA . LEU A 1 284 ? 5.560 39.239 69.807 1.00 17.87 354 LEU A CA 1
ATOM 2054 C C . LEU A 1 284 ? 5.050 40.111 70.949 1.00 17.45 354 LEU A C 1
ATOM 2055 O O . LEU A 1 284 ? 5.071 41.337 70.857 1.00 18.89 354 LEU A O 1
ATOM 2060 N N . GLN A 1 285 ? 4.604 39.479 72.031 1.00 18.54 355 GLN A N 1
ATOM 2061 C CA . GLN A 1 285 ? 4.101 40.218 73.186 1.00 20.03 355 GLN A CA 1
ATOM 2062 C C . GLN A 1 285 ? 5.213 40.955 73.941 1.00 21.46 355 GLN A C 1
ATOM 2063 O O . GLN A 1 285 ? 4.938 41.811 74.782 1.00 21.91 355 GLN A O 1
ATOM 2069 N N . LYS A 1 286 ? 6.464 40.622 73.639 1.00 21.43 356 LYS A N 1
ATOM 2070 C CA . LYS A 1 286 ? 7.609 41.262 74.291 1.00 21.94 356 LYS A CA 1
ATOM 2071 C C . LYS A 1 286 ? 8.109 42.465 73.495 1.00 21.86 356 LYS A C 1
ATOM 2072 O O . LYS A 1 286 ? 8.819 43.327 74.024 1.00 22.36 356 LYS A O 1
ATOM 2078 N N . LYS A 1 287 ? 7.739 42.522 72.221 1.00 20.56 357 LYS A N 1
ATOM 2079 C CA . LYS A 1 287 ? 8.181 43.600 71.338 1.00 20.87 357 LYS A CA 1
ATOM 2080 C C . LYS A 1 287 ? 7.522 44.953 71.557 1.00 22.32 357 LYS A C 1
ATOM 2081 O O . LYS A 1 287 ? 6.340 45.029 71.898 1.00 22.51 357 LYS A O 1
ATOM 2087 N N . PRO A 1 288 ? 8.291 46.045 71.379 1.00 21.74 358 PRO A N 1
ATOM 2088 C CA . PRO A 1 288 ? 7.743 47.397 71.542 1.00 22.32 358 PRO A CA 1
ATOM 2089 C C . PRO A 1 288 ? 6.704 47.487 70.427 1.00 21.95 358 PRO A C 1
ATOM 2090 O O . PRO A 1 288 ? 6.975 47.060 69.302 1.00 21.45 358 PRO A O 1
ATOM 2094 N N . TYR A 1 289 ? 5.528 48.031 70.712 1.00 22.40 359 TYR A N 1
ATOM 2095 C CA . TYR A 1 289 ? 4.494 48.085 69.683 1.00 22.62 359 TYR A CA 1
ATOM 2096 C C . TYR A 1 289 ? 4.919 48.766 68.386 1.00 23.36 359 TYR A C 1
ATOM 2097 O O . TYR A 1 289 ? 4.503 48.349 67.307 1.00 22.95 359 TYR A O 1
ATOM 2106 N N . LYS A 1 290 ? 5.763 49.790 68.472 1.00 24.04 360 LYS A N 1
ATOM 2107 C CA . LYS A 1 290 ? 6.186 50.488 67.263 1.00 26.83 360 LYS A CA 1
ATOM 2108 C C . LYS A 1 290 ? 6.904 49.555 66.292 1.00 27.39 360 LYS A C 1
ATOM 2109 O O . LYS A 1 290 ? 6.811 49.722 65.076 1.00 27.06 360 LYS A O 1
ATOM 2115 N N . GLU A 1 291 ? 7.614 48.570 66.836 1.00 27.82 361 GLU A N 1
ATOM 2116 C CA . GLU A 1 291 ? 8.343 47.597 66.027 1.00 30.47 361 GLU A CA 1
ATOM 2117 C C . GLU A 1 291 ? 7.370 46.747 65.194 1.00 28.90 361 GLU A C 1
ATOM 2118 O O . GLU A 1 291 ? 7.645 46.410 64.042 1.00 28.61 361 GLU A O 1
ATOM 2124 N N . LEU A 1 292 ? 6.231 46.405 65.783 1.00 26.21 362 LEU A N 1
ATOM 2125 C CA . LEU A 1 292 ? 5.240 45.589 65.090 1.00 24.98 362 LEU A CA 1
ATOM 2126 C C . LEU A 1 292 ? 4.479 46.402 64.052 1.00 24.93 362 LEU A C 1
ATOM 2127 O O . LEU A 1 292 ? 4.164 45.909 62.971 1.00 25.75 362 LEU A O 1
ATOM 2132 N N . VAL A 1 293 ? 4.192 47.655 64.382 1.00 23.81 363 VAL A N 1
ATOM 2133 C CA . VAL A 1 293 ? 3.457 48.529 63.482 1.00 25.23 363 VAL A CA 1
ATOM 2134 C C . VAL A 1 293 ? 4.223 48.950 62.231 1.00 26.58 363 VAL A C 1
ATOM 2135 O O . VAL A 1 293 ? 3.662 48.986 61.136 1.00 24.63 363 VAL A O 1
ATOM 2139 N N . ASP A 1 294 ? 5.506 49.254 62.384 1.00 28.18 364 ASP A N 1
ATOM 2140 C CA . ASP A 1 294 ? 6.296 49.722 61.253 1.00 31.69 364 ASP A CA 1
ATOM 2141 C C . ASP A 1 294 ? 6.735 48.728 60.187 1.00 31.98 364 ASP A C 1
ATOM 2142 O O . ASP A 1 294 ? 7.294 49.136 59.172 1.00 32.53 364 ASP A O 1
ATOM 2147 N N . GLN A 1 295 ? 6.482 47.441 60.389 1.00 32.16 365 GLN A N 1
ATOM 2148 C CA . GLN A 1 295 ? 6.883 46.454 59.392 1.00 33.74 365 GLN A CA 1
ATOM 2149 C C . GLN A 1 295 ? 6.016 46.539 58.139 1.00 34.93 365 GLN A C 1
ATOM 2150 O O . GLN A 1 295 ? 4.838 46.879 58.211 1.00 36.07 365 GLN A O 1
ATOM 2156 N N . ASP A 1 296 ? 6.609 46.240 56.988 1.00 37.09 366 ASP A N 1
ATOM 2157 C CA . ASP A 1 296 ? 5.879 46.269 55.726 1.00 38.79 366 ASP A CA 1
ATOM 2158 C C . ASP A 1 296 ? 5.426 44.857 55.366 1.00 37.55 366 ASP A C 1
ATOM 2159 O O . ASP A 1 296 ? 6.211 44.064 54.847 1.00 38.59 366 ASP A O 1
ATOM 2164 N N . VAL A 1 297 ? 4.168 44.542 55.655 1.00 35.91 367 VAL A N 1
ATOM 2165 C CA . VAL A 1 297 ? 3.626 43.223 55.340 1.00 34.39 367 VAL A CA 1
ATOM 2166 C C . VAL A 1 297 ? 2.521 43.388 54.301 1.00 35.22 367 VAL A C 1
ATOM 2167 O O . VAL A 1 297 ? 1.380 43.710 54.634 1.00 34.35 367 VAL A O 1
ATOM 2171 N N . GLN A 1 298 ? 2.871 43.155 53.041 1.00 34.35 368 GLN A N 1
ATOM 2172 C CA . GLN A 1 298 ? 1.929 43.305 51.940 1.00 35.04 368 GLN A CA 1
ATOM 2173 C C . GLN A 1 298 ? 1.136 42.060 51.571 1.00 31.94 368 GLN A C 1
ATOM 2174 O O . GLN A 1 298 ? 1.697 40.991 51.342 1.00 31.62 368 GLN A O 1
ATOM 2180 N N . PRO A 1 299 ? -0.195 42.189 51.512 1.00 30.22 369 PRO A N 1
ATOM 2181 C CA . PRO A 1 299 ? -1.062 41.065 51.158 1.00 28.46 369 PRO A CA 1
ATOM 2182 C C . PRO A 1 299 ? -1.240 41.075 49.641 1.00 26.48 369 PRO A C 1
ATOM 2183 O O . PRO A 1 299 ? -0.688 41.936 48.955 1.00 25.20 369 PRO A O 1
ATOM 2187 N N . ALA A 1 300 ? -2.005 40.124 49.121 1.00 26.12 370 ALA A N 1
ATOM 2188 C CA . ALA A 1 300 ? -2.261 40.077 47.687 1.00 25.54 370 ALA A CA 1
ATOM 2189 C C . ALA A 1 300 ? -3.067 41.323 47.338 1.00 25.60 370 ALA A C 1
ATOM 2190 O O . ALA A 1 300 ? -3.796 41.856 48.175 1.00 23.58 370 ALA A O 1
ATOM 2192 N N . ARG A 1 301 ? -2.935 41.797 46.107 1.00 26.01 371 ARG A N 1
ATOM 2193 C CA . ARG A 1 301 ? -3.672 42.980 45.683 1.00 27.68 371 ARG A CA 1
ATOM 2194 C C . ARG A 1 301 ? -5.176 42.741 45.890 1.00 25.28 371 ARG A C 1
ATOM 2195 O O . ARG A 1 301 ? -5.676 41.653 45.617 1.00 25.18 371 ARG A O 1
ATOM 2203 N N . TYR A 1 302 ? -5.876 43.756 46.395 1.00 25.00 372 TYR A N 1
ATOM 2204 C CA . TYR A 1 302 ? -7.322 43.689 46.640 1.00 24.78 372 TYR A CA 1
ATOM 2205 C C . TYR A 1 302 ? -7.729 42.811 47.820 1.00 24.50 372 TYR A C 1
ATOM 2206 O O . TYR A 1 302 ? -8.917 42.555 48.045 1.00 23.11 372 TYR A O 1
ATOM 2215 N N . HIS A 1 303 ? -6.741 42.353 48.577 1.00 24.09 373 HIS A N 1
ATOM 2216 C CA . HIS A 1 303 ? -7.002 41.540 49.757 1.00 22.80 373 HIS A CA 1
ATOM 2217 C C . HIS A 1 303 ? -6.296 42.204 50.933 1.00 23.07 373 HIS A C 1
ATOM 2218 O O . HIS A 1 303 ? -5.599 43.206 50.755 1.00 22.31 373 HIS A O 1
ATOM 2225 N N . ILE A 1 304 ? -6.486 41.665 52.132 1.00 23.09 374 ILE A N 1
ATOM 2226 C CA . ILE A 1 304 ? -5.846 42.232 53.313 1.00 23.86 374 ILE A CA 1
ATOM 2227 C C . ILE A 1 304 ? -5.005 41.196 54.038 1.00 24.72 374 ILE A C 1
ATOM 2228 O O . ILE A 1 304 ? -5.243 39.994 53.922 1.00 22.75 374 ILE A O 1
ATOM 2233 N N . ALA A 1 305 ? -4.022 41.678 54.790 1.00 24.64 375 ALA A N 1
ATOM 2234 C CA . ALA A 1 305 ? -3.152 40.807 55.563 1.00 24.47 375 ALA A CA 1
ATOM 2235 C C . ALA A 1 305 ? -3.736 40.699 56.969 1.00 24.00 375 ALA A C 1
ATOM 2236 O O . ALA A 1 305 ? -4.152 39.627 57.400 1.00 27.22 375 ALA A O 1
ATOM 2238 N N . PHE A 1 306 ? -3.783 41.823 57.674 1.00 20.70 376 PHE A N 1
ATOM 2239 C CA . PHE A 1 306 ? -4.315 41.851 59.027 1.00 20.65 376 PHE A CA 1
ATOM 2240 C C . PHE A 1 306 ? -5.727 42.425 59.074 1.00 21.43 376 PHE A C 1
ATOM 2241 O O . PHE A 1 306 ? -5.960 43.572 58.695 1.00 24.45 376 PHE A O 1
ATOM 2249 N N . GLY A 1 307 ? -6.667 41.610 59.534 1.00 18.69 377 GLY A N 1
ATOM 2250 C CA . GLY A 1 307 ? -8.049 42.047 59.627 1.00 16.75 377 GLY A CA 1
ATOM 2251 C C . GLY A 1 307 ? -8.889 40.931 60.214 1.00 15.59 377 GLY A C 1
ATOM 2252 O O . GLY A 1 307 ? -8.335 39.938 60.685 1.00 15.66 377 GLY A O 1
ATOM 2253 N N . PRO A 1 308 ? -10.227 41.054 60.193 1.00 14.77 378 PRO A N 1
ATOM 2254 C CA . PRO A 1 308 ? -11.111 40.021 60.739 1.00 15.50 378 PRO A CA 1
ATOM 2255 C C . PRO A 1 308 ? -10.786 38.656 60.146 1.00 14.70 378 PRO A C 1
ATOM 2256 O O . PRO A 1 308 ? -10.487 38.546 58.955 1.00 16.09 378 PRO A O 1
ATOM 2260 N N . VAL A 1 309 ? -10.842 37.621 60.976 1.00 14.93 379 VAL A N 1
ATOM 2261 C CA . VAL A 1 309 ? -10.569 36.270 60.504 1.00 14.86 379 VAL A CA 1
ATOM 2262 C C . VAL A 1 309 ? -11.722 35.354 60.883 1.00 15.60 379 VAL A C 1
ATOM 2263 O O . VAL A 1 309 ? -12.501 35.655 61.788 1.00 15.78 379 VAL A O 1
ATOM 2267 N N . ILE A 1 310 ? -11.838 34.242 60.170 1.00 17.59 380 ILE A N 1
ATOM 2268 C CA . ILE A 1 310 ? -12.876 33.264 60.463 1.00 19.89 380 ILE A CA 1
ATOM 2269 C C . ILE A 1 310 ? -12.246 32.358 61.516 1.00 22.01 380 ILE A C 1
ATOM 2270 O O . ILE A 1 310 ? -11.501 31.435 61.193 1.00 22.88 380 ILE A O 1
ATOM 2275 N N . ASP A 1 311 ? -12.540 32.648 62.777 1.00 22.35 381 ASP A N 1
ATOM 2276 C CA . ASP A 1 311 ? -11.979 31.905 63.901 1.00 25.95 381 ASP A CA 1
ATOM 2277 C C . ASP A 1 311 ? -12.889 30.788 64.400 1.00 27.28 381 ASP A C 1
ATOM 2278 O O . ASP A 1 311 ? -12.483 29.982 65.238 1.00 27.36 381 ASP A O 1
ATOM 2283 N N . GLY A 1 312 ? -14.120 30.755 63.903 1.00 28.32 382 GLY A N 1
ATOM 2284 C CA . GLY A 1 312 ? -15.054 29.729 64.330 1.00 29.22 382 GLY A CA 1
ATOM 2285 C C . GLY A 1 312 ? -15.737 30.086 65.636 1.00 31.19 382 GLY A C 1
ATOM 2286 O O . GLY A 1 312 ? -16.568 29.329 66.138 1.00 32.54 382 GLY A O 1
ATOM 2287 N N . ASP A 1 313 ? -15.389 31.244 66.188 1.00 30.93 383 ASP A N 1
ATOM 2288 C CA . ASP A 1 313 ? -15.971 31.704 67.445 1.00 31.28 383 ASP A CA 1
ATOM 2289 C C . ASP A 1 313 ? -16.632 33.070 67.253 1.00 28.37 383 ASP A C 1
ATOM 2290 O O . ASP A 1 313 ? -17.854 33.164 67.170 1.00 29.41 383 ASP A O 1
ATOM 2295 N N . VAL A 1 314 ? -15.823 34.125 67.186 1.00 25.58 384 VAL A N 1
ATOM 2296 C CA . VAL A 1 314 ? -16.347 35.475 66.983 1.00 23.85 384 VAL A CA 1
ATOM 2297 C C . VAL A 1 314 ? -17.049 35.520 65.621 1.00 23.08 384 VAL A C 1
ATOM 2298 O O . VAL A 1 314 ? -18.173 36.011 65.505 1.00 23.01 384 VAL A O 1
ATOM 2302 N N . ILE A 1 315 ? -16.362 35.015 64.600 1.00 20.22 385 ILE A N 1
ATOM 2303 C CA . ILE A 1 315 ? -16.891 34.931 63.240 1.00 21.18 385 ILE A CA 1
ATOM 2304 C C . ILE A 1 315 ? -16.890 33.423 63.000 1.00 22.26 385 ILE A C 1
ATOM 2305 O O . ILE A 1 315 ? -15.865 32.837 62.647 1.00 22.23 385 ILE A O 1
ATOM 2310 N N . PRO A 1 316 ? -18.050 32.781 63.193 1.00 22.77 386 PRO A N 1
ATOM 2311 C CA . PRO A 1 316 ? -18.259 31.338 63.043 1.00 23.43 386 PRO A CA 1
ATOM 2312 C C . PRO A 1 316 ? -17.928 30.634 61.733 1.00 23.67 386 PRO A C 1
ATOM 2313 O O . PRO A 1 316 ? -17.573 29.457 61.749 1.00 24.62 386 PRO A O 1
ATOM 2317 N N . ASP A 1 317 ? -18.025 31.332 60.607 1.00 21.40 387 ASP A N 1
ATOM 2318 C CA . ASP A 1 317 ? -17.740 30.708 59.318 1.00 22.02 387 ASP A CA 1
ATOM 2319 C C . ASP A 1 317 ? -17.608 31.809 58.274 1.00 20.04 387 ASP A C 1
ATOM 2320 O O . ASP A 1 317 ? -17.710 32.987 58.606 1.00 18.84 387 ASP A O 1
ATOM 2325 N N . ASP A 1 318 ? -17.368 31.432 57.022 1.00 19.75 388 ASP A N 1
ATOM 2326 C CA . ASP A 1 318 ? -17.244 32.411 55.941 1.00 20.81 388 ASP A CA 1
ATOM 2327 C C . ASP A 1 318 ? -18.504 33.282 55.946 1.00 18.97 388 ASP A C 1
ATOM 2328 O O . ASP A 1 318 ? -19.617 32.763 55.977 1.00 18.01 388 ASP A O 1
ATOM 2333 N N . PRO A 1 319 ? -18.347 34.617 55.930 1.00 18.47 389 PRO A N 1
ATOM 2334 C CA . PRO A 1 319 ? -19.520 35.501 55.933 1.00 17.47 389 PRO A CA 1
ATOM 2335 C C . PRO A 1 319 ? -20.523 35.187 54.818 1.00 18.40 389 PRO A C 1
ATOM 2336 O O . PRO A 1 319 ? -21.728 35.354 54.997 1.00 16.76 389 PRO A O 1
ATOM 2340 N N . GLN A 1 320 ? -20.028 34.741 53.667 1.00 17.87 390 GLN A N 1
ATOM 2341 C CA . GLN A 1 320 ? -20.915 34.409 52.552 1.00 19.93 390 GLN A CA 1
ATOM 2342 C C . GLN A 1 320 ? -21.873 33.283 52.957 1.00 19.26 390 GLN A C 1
ATOM 2343 O O . GLN A 1 320 ? -23.070 33.347 52.679 1.00 19.05 390 GLN A O 1
ATOM 2349 N N . ILE A 1 321 ? -21.339 32.260 53.620 1.00 19.90 391 ILE A N 1
ATOM 2350 C CA . ILE A 1 321 ? -22.141 31.123 54.079 1.00 20.25 391 ILE A CA 1
ATOM 2351 C C . ILE A 1 321 ? -23.128 31.557 55.158 1.00 19.91 391 ILE A C 1
ATOM 2352 O O . ILE A 1 321 ? -24.301 31.178 55.137 1.00 17.32 391 ILE A O 1
ATOM 2357 N N . LEU A 1 322 ? -22.641 32.347 56.109 1.00 16.98 392 LEU A N 1
ATOM 2358 C CA . LEU A 1 322 ? -23.485 32.829 57.192 1.00 17.32 392 LEU A CA 1
ATOM 2359 C C . LEU A 1 322 ? -24.656 33.641 56.638 1.00 17.09 392 LEU A C 1
ATOM 2360 O O . LEU A 1 322 ? -25.785 33.513 57.106 1.00 17.32 392 LEU A O 1
ATOM 2365 N N . MET A 1 323 ? -24.382 34.474 55.640 1.00 18.11 393 MET A N 1
ATOM 2366 C CA . MET A 1 323 ? -25.425 35.295 55.039 1.00 17.66 393 MET A CA 1
ATOM 2367 C C . MET A 1 323 ? -26.437 34.448 54.268 1.00 17.63 393 MET A C 1
ATOM 2368 O O . MET A 1 323 ? -27.645 34.636 54.414 1.00 16.27 393 MET A O 1
ATOM 2373 N N . GLU A 1 324 ? -25.947 33.512 53.456 1.00 16.65 394 GLU A N 1
ATOM 2374 C CA . GLU A 1 324 ? -26.838 32.657 52.676 1.00 17.74 394 GLU A CA 1
ATOM 2375 C C . GLU A 1 324 ? -27.774 31.873 53.589 1.00 17.26 394 GLU A C 1
ATOM 2376 O O . GLU A 1 324 ? -28.930 31.622 53.238 1.00 16.60 394 GLU A O 1
ATOM 2382 N N . GLN A 1 325 ? -27.272 31.492 54.760 1.00 16.50 395 GLN A N 1
ATOM 2383 C CA . GLN A 1 325 ? -28.057 30.719 55.714 1.00 18.10 395 GLN A CA 1
ATOM 2384 C C . GLN A 1 325 ? -28.818 31.552 56.745 1.00 18.61 395 GLN A C 1
ATOM 2385 O O . GLN A 1 325 ? -29.402 31.007 57.682 1.00 19.27 395 GLN A O 1
ATOM 2391 N N . GLY A 1 326 ? -28.812 32.870 56.568 1.00 18.06 396 GLY A N 1
ATOM 2392 C CA . GLY A 1 326 ? -29.529 33.747 57.482 1.00 18.94 396 GLY A CA 1
ATOM 2393 C C . GLY A 1 326 ? -29.072 33.691 58.928 1.00 20.04 396 GLY A C 1
ATOM 2394 O O . GLY A 1 326 ? -29.878 33.863 59.847 1.00 19.54 396 GLY A O 1
ATOM 2395 N N . GLU A 1 327 ? -27.779 33.464 59.134 1.00 19.41 397 GLU A N 1
ATOM 2396 C CA . GLU A 1 327 ? -27.222 33.376 60.479 1.00 22.43 397 GLU A CA 1
ATOM 2397 C C . GLU A 1 327 ? -26.953 34.753 61.075 1.00 21.68 397 GLU A C 1
ATOM 2398 O O . GLU A 1 327 ? -25.799 35.140 61.288 1.00 21.49 397 GLU A O 1
ATOM 2404 N N . PHE A 1 328 ? -28.026 35.490 61.333 1.00 20.59 398 PHE A N 1
ATOM 2405 C CA . PHE A 1 328 ? -27.933 36.816 61.930 1.00 21.25 398 PHE A CA 1
ATOM 2406 C C . PHE A 1 328 ? -29.270 37.182 62.551 1.00 21.63 398 PHE A C 1
ATOM 2407 O O . PHE A 1 328 ? -30.316 36.712 62.103 1.00 20.76 398 PHE A O 1
ATOM 2415 N N . LEU A 1 329 ? -29.238 38.004 63.594 1.00 21.31 399 LEU A N 1
ATOM 2416 C CA . LEU A 1 329 ? -30.476 38.437 64.223 1.00 24.00 399 LEU A CA 1
ATOM 2417 C C . LEU A 1 329 ? -31.119 39.407 63.233 1.00 24.21 399 LEU A C 1
ATOM 2418 O O . LEU A 1 329 ? -30.449 39.903 62.326 1.00 23.45 399 LEU A O 1
ATOM 2423 N N . ASN A 1 330 ? -32.409 39.670 63.393 1.00 27.54 400 ASN A N 1
ATOM 2424 C CA . ASN A 1 330 ? -33.109 40.562 62.475 1.00 29.25 400 ASN A CA 1
ATOM 2425 C C . ASN A 1 330 ? -33.084 42.037 62.868 1.00 28.64 400 ASN A C 1
ATOM 2426 O O . ASN A 1 330 ? -34.015 42.544 63.497 1.00 33.57 400 ASN A O 1
ATOM 2431 N N . TYR A 1 331 ? -32.016 42.723 62.484 1.00 22.99 401 TYR A N 1
ATOM 2432 C CA . TYR A 1 331 ? -31.870 44.144 62.773 1.00 20.75 401 TYR A CA 1
ATOM 2433 C C . TYR A 1 331 ? -32.561 44.965 61.696 1.00 19.86 401 TYR A C 1
ATOM 2434 O O . TYR A 1 331 ? -32.945 44.442 60.654 1.00 19.59 401 TYR A O 1
ATOM 2443 N N . ASP A 1 332 ? -32.733 46.254 61.962 1.00 17.73 402 ASP A N 1
ATOM 2444 C CA . ASP A 1 332 ? -33.265 47.157 60.954 1.00 17.81 402 ASP A CA 1
ATOM 2445 C C . ASP A 1 332 ? -31.943 47.486 60.266 1.00 16.43 402 ASP A C 1
ATOM 2446 O O . ASP A 1 332 ? -30.956 47.768 60.951 1.00 14.55 402 ASP A O 1
ATOM 2451 N N . ILE A 1 333 ? -31.887 47.427 58.940 1.00 15.08 403 ILE A N 1
ATOM 2452 C CA A ILE A 1 333 ? -30.643 47.691 58.222 0.50 16.79 403 ILE A CA 1
ATOM 2453 C CA B ILE A 1 333 ? -30.636 47.742 58.268 0.50 17.06 403 ILE A CA 1
ATOM 2454 C C . ILE A 1 333 ? -30.776 48.706 57.099 1.00 16.34 403 ILE A C 1
ATOM 2455 O O . ILE A 1 333 ? -31.776 48.715 56.376 1.00 15.31 403 ILE A O 1
ATOM 2464 N N . MET A 1 334 ? -29.751 49.533 56.948 1.00 15.22 404 MET A N 1
ATOM 2465 C CA . MET A 1 334 ? -29.686 50.522 55.892 1.00 16.63 404 MET A CA 1
ATOM 2466 C C . MET A 1 334 ? -28.311 50.336 55.272 1.00 16.08 404 MET A C 1
ATOM 2467 O O . MET A 1 334 ? -27.313 50.217 55.986 1.00 15.74 404 MET A O 1
ATOM 2472 N N . LEU A 1 335 ? -28.254 50.289 53.948 1.00 15.31 405 LEU A N 1
ATOM 2473 C CA . LEU A 1 335 ? -26.979 50.119 53.272 1.00 16.73 405 LEU A CA 1
ATOM 2474 C C . LEU A 1 335 ? -26.999 50.833 51.935 1.00 15.47 405 LEU A C 1
ATOM 2475 O O . LEU A 1 335 ? -28.064 51.094 51.377 1.00 14.92 405 LEU A O 1
ATOM 2480 N N . GLY A 1 336 ? -25.820 51.157 51.427 1.00 15.06 406 GLY A N 1
ATOM 2481 C CA . GLY A 1 336 ? -25.752 51.848 50.157 1.00 14.26 406 GLY A CA 1
ATOM 2482 C C . GLY A 1 336 ? -24.343 51.977 49.625 1.00 15.16 406 GLY A C 1
ATOM 2483 O O . GLY A 1 336 ? -23.378 51.554 50.271 1.00 13.92 406 GLY A O 1
ATOM 2484 N N . VAL A 1 337 ? -24.239 52.583 48.446 1.00 14.61 407 VAL A N 1
ATOM 2485 C CA . VAL A 1 337 ? -22.968 52.778 47.763 1.00 14.91 407 VAL A CA 1
ATOM 2486 C C . VAL A 1 337 ? -22.963 54.137 47.063 1.00 15.42 407 VAL A C 1
ATOM 2487 O O . VAL A 1 337 ? -24.010 54.765 46.907 1.00 15.82 407 VAL A O 1
ATOM 2491 N N . ASN A 1 338 ? -21.783 54.585 46.645 1.00 15.12 408 ASN A N 1
ATOM 2492 C CA . ASN A 1 338 ? -21.648 55.868 45.962 1.00 16.59 408 ASN A CA 1
ATOM 2493 C C . ASN A 1 338 ? -21.452 55.645 44.462 1.00 17.54 408 ASN A C 1
ATOM 2494 O O . ASN A 1 338 ? -20.886 54.633 44.047 1.00 16.25 408 ASN A O 1
ATOM 2499 N N . GLN A 1 339 ? -21.912 56.599 43.658 1.00 16.81 409 GLN A N 1
ATOM 2500 C CA . GLN A 1 339 ? -21.817 56.489 42.205 1.00 18.13 409 GLN A CA 1
ATOM 2501 C C . GLN A 1 339 ? -20.455 56.067 41.662 1.00 18.14 409 GLN A C 1
ATOM 2502 O O . GLN A 1 339 ? -20.377 55.171 40.820 1.00 20.21 409 GLN A O 1
ATOM 2508 N N . GLY A 1 340 ? -19.389 56.708 42.130 1.00 17.70 410 GLY A N 1
ATOM 2509 C CA . GLY A 1 340 ? -18.065 56.376 41.626 1.00 18.22 410 GLY A CA 1
ATOM 2510 C C . GLY A 1 340 ? -17.050 55.962 42.670 1.00 16.81 410 GLY A C 1
ATOM 2511 O O . GLY A 1 340 ? -15.937 56.495 42.703 1.00 18.20 410 GLY A O 1
ATOM 2512 N N . GLU A 1 341 ? -17.425 54.995 43.503 1.00 17.11 411 GLU A N 1
ATOM 2513 C CA . GLU A 1 341 ? -16.559 54.487 44.567 1.00 17.73 411 GLU A CA 1
ATOM 2514 C C . GLU A 1 341 ? -15.107 54.291 44.147 1.00 19.33 411 GLU A C 1
ATOM 2515 O O . GLU A 1 341 ? -14.190 54.794 44.798 1.00 19.07 411 GLU A O 1
ATOM 2521 N N . GLY A 1 342 ? -14.914 53.555 43.054 1.00 19.16 412 GLY A N 1
ATOM 2522 C CA . GLY A 1 342 ? -13.580 53.222 42.583 1.00 19.66 412 GLY A CA 1
ATOM 2523 C C . GLY A 1 342 ? -12.678 54.240 41.916 1.00 20.29 412 GLY A C 1
ATOM 2524 O O . GLY A 1 342 ? -11.838 53.862 41.099 1.00 20.09 412 GLY A O 1
ATOM 2525 N N . LEU A 1 343 ? -12.816 55.513 42.264 1.00 20.11 413 LEU A N 1
ATOM 2526 C CA . LEU A 1 343 ? -11.979 56.554 41.668 1.00 20.74 413 LEU A CA 1
ATOM 2527 C C . LEU A 1 343 ? -10.476 56.230 41.659 1.00 21.21 413 LEU A C 1
ATOM 2528 O O . LEU A 1 343 ? -9.818 56.314 40.619 1.00 21.81 413 LEU A O 1
ATOM 2533 N N . LYS A 1 344 ? -9.931 55.859 42.814 1.00 21.30 414 LYS A N 1
ATOM 2534 C CA . LYS A 1 344 ? -8.501 55.562 42.915 1.00 21.52 414 LYS A CA 1
ATOM 2535 C C . LYS A 1 344 ? -8.002 54.419 42.036 1.00 22.76 414 LYS A C 1
ATOM 2536 O O . LYS A 1 344 ? -6.807 54.326 41.751 1.00 23.93 414 LYS A O 1
ATOM 2542 N N . PHE A 1 345 ? -8.912 53.557 41.598 1.00 22.58 415 PHE A N 1
ATOM 2543 C CA . PHE A 1 345 ? -8.549 52.433 40.740 1.00 23.68 415 PHE A CA 1
ATOM 2544 C C . PHE A 1 345 ? -8.114 52.898 39.344 1.00 24.87 415 PHE A C 1
ATOM 2545 O O . PHE A 1 345 ? -7.253 52.278 38.718 1.00 26.06 415 PHE A O 1
ATOM 2553 N N . VAL A 1 346 ? -8.700 53.988 38.861 1.00 24.30 416 VAL A N 1
ATOM 2554 C CA . VAL A 1 346 ? -8.377 54.487 37.524 1.00 26.66 416 VAL A CA 1
ATOM 2555 C C . VAL A 1 346 ? -7.664 55.835 37.482 1.00 28.46 416 VAL A C 1
ATOM 2556 O O . VAL A 1 346 ? -7.020 56.171 36.490 1.00 28.23 416 VAL A O 1
ATOM 2560 N N . GLU A 1 347 ? -7.782 56.604 38.556 1.00 30.36 417 GLU A N 1
ATOM 2561 C CA . GLU A 1 347 ? -7.183 57.933 38.622 1.00 33.41 417 GLU A CA 1
ATOM 2562 C C . GLU A 1 347 ? -5.745 58.046 38.111 1.00 34.66 417 GLU A C 1
ATOM 2563 O O . GLU A 1 347 ? -5.383 59.046 37.487 1.00 34.70 417 GLU A O 1
ATOM 2569 N N . ASN A 1 348 ? -4.933 57.024 38.356 1.00 35.10 418 ASN A N 1
ATOM 2570 C CA . ASN A 1 348 ? -3.533 57.059 37.944 1.00 37.89 418 ASN A CA 1
ATOM 2571 C C . ASN A 1 348 ? -3.238 56.686 36.488 1.00 37.85 418 ASN A C 1
ATOM 2572 O O . ASN A 1 348 ? -2.147 56.966 35.992 1.00 36.89 418 ASN A O 1
ATOM 2577 N N . ILE A 1 349 ? -4.188 56.060 35.799 1.00 37.70 419 ILE A N 1
ATOM 2578 C CA . ILE A 1 349 ? -3.950 55.685 34.407 1.00 38.68 419 ILE A CA 1
ATOM 2579 C C . ILE A 1 349 ? -4.681 56.574 33.405 1.00 38.71 419 ILE A C 1
ATOM 2580 O O . ILE A 1 349 ? -4.654 56.317 32.202 1.00 38.69 419 ILE A O 1
ATOM 2585 N N . VAL A 1 350 ? -5.333 57.618 33.905 1.00 37.86 420 VAL A N 1
ATOM 2586 C CA . VAL A 1 350 ? -6.052 58.555 33.048 1.00 38.60 420 VAL A CA 1
ATOM 2587 C C . VAL A 1 350 ? -5.043 59.546 32.462 1.00 39.98 420 VAL A C 1
ATOM 2588 O O . VAL A 1 350 ? -4.219 60.099 33.192 1.00 40.14 420 VAL A O 1
ATOM 2592 N N . ASP A 1 351 ? -5.097 59.768 31.152 1.00 39.81 421 ASP A N 1
ATOM 2593 C CA . ASP A 1 351 ? -4.163 60.696 30.518 1.00 40.66 421 ASP A CA 1
ATOM 2594 C C . ASP A 1 351 ? -4.562 62.154 30.742 1.00 40.67 421 ASP A C 1
ATOM 2595 O O . ASP A 1 351 ? -5.608 62.438 31.326 1.00 39.01 421 ASP A O 1
ATOM 2600 N N . SER A 1 352 ? -3.721 63.072 30.268 1.00 41.02 422 SER A N 1
ATOM 2601 C CA . SER A 1 352 ? -3.972 64.504 30.417 1.00 41.44 422 SER A CA 1
ATOM 2602 C C . SER A 1 352 ? -5.273 64.937 29.747 1.00 40.59 422 SER A C 1
ATOM 2603 O O . SER A 1 352 ? -5.737 66.061 29.943 1.00 40.34 422 SER A O 1
ATOM 2606 N N . ASP A 1 353 ? -5.858 64.042 28.958 1.00 40.64 423 ASP A N 1
ATOM 2607 C CA . ASP A 1 353 ? -7.110 64.332 28.267 1.00 40.20 423 ASP A CA 1
ATOM 2608 C C . ASP A 1 353 ? -8.317 63.724 28.983 1.00 39.07 423 ASP A C 1
ATOM 2609 O O . ASP A 1 353 ? -9.426 63.717 28.446 1.00 37.46 423 ASP A O 1
ATOM 2614 N N . ASP A 1 354 ? -8.094 63.216 30.194 1.00 37.28 424 ASP A N 1
ATOM 2615 C CA . ASP A 1 354 ? -9.163 62.620 30.999 1.00 35.89 424 ASP A CA 1
ATOM 2616 C C . ASP A 1 354 ? -9.688 61.303 30.431 1.00 35.83 424 ASP A C 1
ATOM 2617 O O . ASP A 1 354 ? -10.806 60.887 30.751 1.00 35.98 424 ASP A O 1
ATOM 2622 N N . GLY A 1 355 ? -8.890 60.642 29.598 1.00 34.27 425 GLY A N 1
ATOM 2623 C CA . GLY A 1 355 ? -9.340 59.391 29.013 1.00 32.46 425 GLY A CA 1
ATOM 2624 C C . GLY A 1 355 ? -8.448 58.195 29.279 1.00 30.89 425 GLY A C 1
ATOM 2625 O O . GLY A 1 355 ? -7.323 58.333 29.762 1.00 30.21 425 GLY A O 1
ATOM 2626 N N . VAL A 1 356 ? -8.969 57.012 28.965 1.00 29.45 426 VAL A N 1
ATOM 2627 C CA . VAL A 1 356 ? -8.242 55.758 29.134 1.00 29.08 426 VAL A CA 1
ATOM 2628 C C . VAL A 1 356 ? -8.184 55.057 27.777 1.00 28.98 426 VAL A C 1
ATOM 2629 O O . VAL A 1 356 ? -9.196 54.944 27.087 1.00 29.43 426 VAL A O 1
ATOM 2633 N N . SER A 1 357 ? -7.000 54.589 27.401 1.00 30.68 427 SER A N 1
ATOM 2634 C CA . SER A 1 357 ? -6.821 53.919 26.117 1.00 33.23 427 SER A CA 1
ATOM 2635 C C . SER A 1 357 ? -7.449 52.529 26.090 1.00 34.62 427 SER A C 1
ATOM 2636 O O . SER A 1 357 ? -7.707 51.931 27.135 1.00 33.01 427 SER A O 1
ATOM 2639 N N . ALA A 1 358 ? -7.690 52.018 24.887 1.00 34.69 428 ALA A N 1
ATOM 2640 C CA . ALA A 1 358 ? -8.277 50.694 24.738 1.00 35.80 428 ALA A CA 1
ATOM 2641 C C . ALA A 1 358 ? -7.328 49.655 25.323 1.00 35.81 428 ALA A C 1
ATOM 2642 O O . ALA A 1 358 ? -7.762 48.656 25.902 1.00 36.20 428 ALA A O 1
ATOM 2644 N N . SER A 1 359 ? -6.029 49.900 25.174 1.00 35.45 429 SER A N 1
ATOM 2645 C CA . SER A 1 359 ? -5.011 48.990 25.682 1.00 36.17 429 SER A CA 1
ATOM 2646 C C . SER A 1 359 ? -4.926 49.017 27.205 1.00 35.25 429 SER A C 1
ATOM 2647 O O . SER A 1 359 ? -4.768 47.972 27.836 1.00 34.19 429 SER A O 1
ATOM 2650 N N . ASP A 1 360 ? -5.015 50.206 27.799 1.00 34.52 430 ASP A N 1
ATOM 2651 C CA . ASP A 1 360 ? -4.965 50.307 29.254 1.00 33.51 430 ASP A CA 1
ATOM 2652 C C . ASP A 1 360 ? -6.214 49.646 29.821 1.00 31.18 430 ASP A C 1
ATOM 2653 O O . ASP A 1 360 ? -6.159 48.981 30.854 1.00 30.87 430 ASP A O 1
ATOM 2658 N N . PHE A 1 361 ? -7.337 49.832 29.133 1.00 29.83 431 PHE A N 1
ATOM 2659 C CA . PHE A 1 361 ? -8.602 49.244 29.555 1.00 30.30 431 PHE A CA 1
ATOM 2660 C C . PHE A 1 361 ? -8.502 47.720 29.577 1.00 31.08 431 PHE A C 1
ATOM 2661 O O . PHE A 1 361 ? -8.832 47.087 30.579 1.00 30.39 431 PHE A O 1
ATOM 2669 N N . ASP A 1 362 ? -8.041 47.134 28.475 1.00 31.12 432 ASP A N 1
ATOM 2670 C CA . ASP A 1 362 ? -7.902 45.682 28.393 1.00 33.48 432 ASP A CA 1
ATOM 2671 C C . ASP A 1 362 ? -6.946 45.167 29.460 1.00 31.67 432 ASP A C 1
ATOM 2672 O O . ASP A 1 362 ? -7.192 44.137 30.086 1.00 30.81 432 ASP A O 1
ATOM 2677 N N . PHE A 1 363 ? -5.854 45.893 29.663 1.00 31.16 433 PHE A N 1
ATOM 2678 C CA . PHE A 1 363 ? -4.857 45.516 30.651 1.00 31.29 433 PHE A CA 1
ATOM 2679 C C . PHE A 1 363 ? -5.433 45.552 32.067 1.00 30.12 433 PHE A C 1
ATOM 2680 O O . PHE A 1 363 ? -5.268 44.606 32.843 1.00 29.19 433 PHE A O 1
ATOM 2688 N N . ALA A 1 364 ? -6.108 46.648 32.399 1.00 27.16 434 ALA A N 1
ATOM 2689 C CA . ALA A 1 364 ? -6.694 46.810 33.726 1.00 26.34 434 ALA A CA 1
ATOM 2690 C C . ALA A 1 364 ? -7.744 45.740 34.022 1.00 24.57 434 ALA A C 1
ATOM 2691 O O . ALA A 1 364 ? -7.733 45.133 35.093 1.00 25.25 434 ALA A O 1
ATOM 2693 N N . VAL A 1 365 ? -8.649 45.512 33.075 1.00 24.46 435 VAL A N 1
ATOM 2694 C CA . VAL A 1 365 ? -9.696 44.513 33.267 1.00 24.44 435 VAL A CA 1
ATOM 2695 C C . VAL A 1 365 ? -9.109 43.115 33.413 1.00 24.81 435 VAL A C 1
ATOM 2696 O O . VAL A 1 365 ? -9.469 42.373 34.327 1.00 23.75 435 VAL A O 1
ATOM 2700 N N . SER A 1 366 ? -8.200 42.758 32.511 1.00 24.63 436 SER A N 1
ATOM 2701 C CA . SER A 1 366 ? -7.579 41.439 32.546 1.00 25.93 436 SER A CA 1
ATOM 2702 C C . SER A 1 366 ? -6.834 41.164 33.849 1.00 25.03 436 SER A C 1
ATOM 2703 O O . SER A 1 366 ? -6.961 40.084 34.428 1.00 24.46 436 SER A O 1
ATOM 2706 N N . ASN A 1 367 ? -6.057 42.139 34.309 1.00 24.82 437 ASN A N 1
ATOM 2707 C CA A ASN A 1 367 ? -5.292 41.993 35.542 0.50 25.09 437 ASN A CA 1
ATOM 2708 C CA B ASN A 1 367 ? -5.299 41.979 35.544 0.50 24.77 437 ASN A CA 1
ATOM 2709 C C . ASN A 1 367 ? -6.210 41.909 36.761 1.00 24.78 437 ASN A C 1
ATOM 2710 O O . ASN A 1 367 ? -5.959 41.137 37.688 1.00 25.70 437 ASN A O 1
ATOM 2719 N N . PHE A 1 368 ? -7.272 42.707 36.761 1.00 23.73 438 PHE A N 1
ATOM 2720 C CA . PHE A 1 368 ? -8.198 42.688 37.889 1.00 22.88 438 PHE A CA 1
ATOM 2721 C C . PHE A 1 368 ? -8.858 41.314 37.977 1.00 22.05 438 PHE A C 1
ATOM 2722 O O . PHE A 1 368 ? -8.923 40.710 39.048 1.00 21.48 438 PHE A O 1
ATOM 2730 N N . VAL A 1 369 ? -9.336 40.820 36.840 1.00 22.52 439 VAL A N 1
ATOM 2731 C CA . VAL A 1 369 ? -9.989 39.521 36.797 1.00 22.86 439 VAL A CA 1
ATOM 2732 C C . VAL A 1 369 ? -9.059 38.394 37.242 1.00 24.20 439 VAL A C 1
ATOM 2733 O O . VAL A 1 369 ? -9.461 37.525 38.017 1.00 23.54 439 VAL A O 1
ATOM 2737 N N . ASP A 1 370 ? -7.817 38.402 36.769 1.00 24.74 440 ASP A N 1
ATOM 2738 C CA . ASP A 1 370 ? -6.882 37.350 37.159 1.00 25.97 440 ASP A CA 1
ATOM 2739 C C . ASP A 1 370 ? -6.598 37.365 38.659 1.00 26.47 440 ASP A C 1
ATOM 2740 O O . ASP A 1 370 ? -6.442 36.310 39.275 1.00 25.78 440 ASP A O 1
ATOM 2745 N N . ASN A 1 371 ? -6.538 38.556 39.250 1.00 27.03 441 ASN A N 1
ATOM 2746 C CA . ASN A 1 371 ? -6.275 38.673 40.681 1.00 28.05 441 ASN A CA 1
ATOM 2747 C C . ASN A 1 371 ? -7.436 38.177 41.540 1.00 27.14 441 ASN A C 1
ATOM 2748 O O . ASN A 1 371 ? -7.221 37.532 42.564 1.00 28.06 441 ASN A O 1
ATOM 2753 N N . LEU A 1 372 ? -8.662 38.480 41.125 1.00 24.88 442 LEU A N 1
ATOM 2754 C CA . LEU A 1 372 ? -9.845 38.077 41.883 1.00 23.11 442 LEU A CA 1
ATOM 2755 C C . LEU A 1 372 ? -10.349 36.666 41.585 1.00 22.71 442 LEU A C 1
ATOM 2756 O O . LEU A 1 372 ? -10.850 35.984 42.477 1.00 23.14 442 LEU A O 1
ATOM 2761 N N . TYR A 1 373 ? -10.210 36.227 40.339 1.00 20.53 443 TYR A N 1
ATOM 2762 C CA . TYR A 1 373 ? -10.699 34.911 39.935 1.00 21.70 443 TYR A CA 1
ATOM 2763 C C . TYR A 1 373 ? -9.622 33.866 39.687 1.00 22.53 443 TYR A C 1
ATOM 2764 O O . TYR A 1 373 ? -9.924 32.678 39.552 1.00 21.49 443 TYR A O 1
ATOM 2773 N N . GLY A 1 374 ? -8.371 34.310 39.641 1.00 23.67 444 GLY A N 1
ATOM 2774 C CA . GLY A 1 374 ? -7.269 33.397 39.406 1.00 25.05 444 GLY A CA 1
ATOM 2775 C C . GLY A 1 374 ? -7.028 33.214 37.923 1.00 25.59 444 GLY A C 1
ATOM 2776 O O . GLY A 1 374 ? -7.870 33.586 37.104 1.00 26.07 444 GLY A O 1
ATOM 2777 N N . TYR A 1 375 ? -5.881 32.643 37.570 1.00 25.95 445 TYR A N 1
ATOM 2778 C CA . TYR A 1 375 ? -5.556 32.413 36.168 1.00 27.87 445 TYR A CA 1
ATOM 2779 C C . TYR A 1 375 ? -6.201 31.119 35.689 1.00 28.81 445 TYR A C 1
ATOM 2780 O O . TYR A 1 375 ? -6.140 30.094 36.368 1.00 28.80 445 TYR A O 1
ATOM 2789 N N . PRO A 1 376 ? -6.835 31.152 34.507 1.00 30.34 446 PRO A N 1
ATOM 2790 C CA . PRO A 1 376 ? -7.486 29.960 33.961 1.00 31.79 446 PRO A CA 1
ATOM 2791 C C . PRO A 1 376 ? -6.464 28.943 33.469 1.00 34.54 446 PRO A C 1
ATOM 2792 O O . PRO A 1 376 ? -5.411 29.310 32.948 1.00 35.32 446 PRO A O 1
ATOM 2796 N N . GLU A 1 377 ? -6.774 27.666 33.651 1.00 37.30 447 GLU A N 1
ATOM 2797 C CA . GLU A 1 377 ? -5.886 26.599 33.214 1.00 39.82 447 GLU A CA 1
ATOM 2798 C C . GLU A 1 377 ? -6.346 26.080 31.859 1.00 40.90 447 GLU A C 1
ATOM 2799 O O . GLU A 1 377 ? -5.850 25.070 31.358 1.00 43.43 447 GLU A O 1
ATOM 2805 N N . GLY A 1 378 ? -7.298 26.798 31.274 1.00 40.35 448 GLY A N 1
ATOM 2806 C CA . GLY A 1 378 ? -7.829 26.443 29.972 1.00 39.54 448 GLY A CA 1
ATOM 2807 C C . GLY A 1 378 ? -8.100 27.721 29.202 1.00 39.71 448 GLY A C 1
ATOM 2808 O O . GLY A 1 378 ? -7.653 28.795 29.608 1.00 38.69 448 GLY A O 1
ATOM 2809 N N . LYS A 1 379 ? -8.830 27.621 28.098 1.00 38.81 449 LYS A N 1
ATOM 2810 C CA . LYS A 1 379 ? -9.139 28.801 27.304 1.00 38.33 449 LYS A CA 1
ATOM 2811 C C . LYS A 1 379 ? -10.024 29.765 28.083 1.00 36.61 449 LYS A C 1
ATOM 2812 O O . LYS A 1 379 ? -11.059 29.379 28.626 1.00 36.36 449 LYS A O 1
ATOM 2818 N N . ASP A 1 380 ? -9.603 31.023 28.137 1.00 34.67 450 ASP A N 1
ATOM 2819 C CA . ASP A 1 380 ? -10.345 32.049 28.854 1.00 32.45 450 ASP A CA 1
ATOM 2820 C C . ASP A 1 380 ? -11.716 32.337 28.262 1.00 30.99 450 ASP A C 1
ATOM 2821 O O . ASP A 1 380 ? -11.921 32.253 27.052 1.00 32.07 450 ASP A O 1
ATOM 2826 N N . VAL A 1 381 ? -12.648 32.694 29.137 1.00 29.91 451 VAL A N 1
ATOM 2827 C CA . VAL A 1 381 ? -14.001 33.050 28.740 1.00 28.06 451 VAL A CA 1
ATOM 2828 C C . VAL A 1 381 ? -14.424 34.239 29.602 1.00 26.57 451 VAL A C 1
ATOM 2829 O O . VAL A 1 381 ? -15.163 35.113 29.154 1.00 25.59 451 VAL A O 1
ATOM 2833 N N . LEU A 1 382 ? -13.928 34.269 30.836 1.00 24.52 452 LEU A N 1
ATOM 2834 C CA . LEU A 1 382 ? -14.242 35.342 31.778 1.00 24.63 452 LEU A CA 1
ATOM 2835 C C . LEU A 1 382 ? -13.745 36.721 31.362 1.00 23.67 452 LEU A C 1
ATOM 2836 O O . LEU A 1 382 ? -14.520 37.675 31.311 1.00 22.82 452 LEU A O 1
ATOM 2841 N N . ARG A 1 383 ? -12.448 36.832 31.086 1.00 22.57 453 ARG A N 1
ATOM 2842 C CA . ARG A 1 383 ? -11.880 38.117 30.702 1.00 23.35 453 ARG A CA 1
ATOM 2843 C C . ARG A 1 383 ? -12.557 38.672 29.452 1.00 22.73 453 ARG A C 1
ATOM 2844 O O . ARG A 1 383 ? -12.911 39.849 29.394 1.00 21.78 453 ARG A O 1
ATOM 2852 N N . GLU A 1 384 ? -12.747 37.811 28.461 1.00 22.63 454 GLU A N 1
ATOM 2853 C CA . GLU A 1 384 ? -13.371 38.209 27.208 1.00 21.85 454 GLU A CA 1
ATOM 2854 C C . GLU A 1 384 ? -14.783 38.744 27.440 1.00 21.50 454 GLU A C 1
ATOM 2855 O O . GLU A 1 384 ? -15.169 39.787 26.900 1.00 19.62 454 GLU A O 1
ATOM 2861 N N . THR A 1 385 ? -15.548 38.027 28.255 1.00 18.30 455 THR A N 1
ATOM 2862 C CA . THR A 1 385 ? -16.922 38.410 28.543 1.00 18.86 455 THR A CA 1
ATOM 2863 C C . THR A 1 385 ? -17.018 39.704 29.343 1.00 18.29 455 THR A C 1
ATOM 2864 O O . THR A 1 385 ? -17.849 40.559 29.048 1.00 18.27 455 THR A O 1
ATOM 2868 N N . ILE A 1 386 ? -16.169 39.850 30.355 1.00 18.11 456 ILE A N 1
ATOM 2869 C CA A ILE A 1 386 ? -16.180 41.055 31.176 0.50 17.85 456 ILE A CA 1
ATOM 2870 C CA B ILE A 1 386 ? -16.186 41.053 31.174 0.50 17.98 456 ILE A CA 1
ATOM 2871 C C . ILE A 1 386 ? -15.805 42.282 30.350 1.00 17.82 456 ILE A C 1
ATOM 2872 O O . ILE A 1 386 ? -16.439 43.332 30.464 1.00 18.44 456 ILE A O 1
ATOM 2881 N N . LYS A 1 387 ? -14.775 42.158 29.514 1.00 17.29 457 LYS A N 1
ATOM 2882 C CA . LYS A 1 387 ? -14.369 43.290 28.683 1.00 18.94 457 LYS A CA 1
ATOM 2883 C C . LYS A 1 387 ? -15.520 43.695 27.760 1.00 17.69 457 LYS A C 1
ATOM 2884 O O . LYS A 1 387 ? -15.776 44.884 27.551 1.00 17.43 457 LYS A O 1
ATOM 2890 N N . PHE A 1 388 ? -16.215 42.701 27.212 1.00 17.56 458 PHE A N 1
ATOM 2891 C CA . PHE A 1 388 ? -17.350 42.960 26.330 1.00 17.11 458 PHE A CA 1
ATOM 2892 C C . PHE A 1 388 ? -18.466 43.685 27.080 1.00 16.96 458 PHE A C 1
ATOM 2893 O O . PHE A 1 388 ? -19.034 44.658 26.584 1.00 17.32 458 PHE A O 1
ATOM 2901 N N . MET A 1 389 ? -18.788 43.191 28.271 1.00 17.89 459 MET A N 1
ATOM 2902 C CA . MET A 1 389 ? -19.848 43.779 29.083 1.00 18.85 459 MET A CA 1
ATOM 2903 C C . MET A 1 389 ? -19.580 45.227 29.488 1.00 19.68 459 MET A C 1
ATOM 2904 O O . MET A 1 389 ? -20.508 46.034 29.563 1.00 20.55 459 MET A O 1
ATOM 2909 N N . TYR A 1 390 ? -18.319 45.558 29.751 1.00 19.37 460 TYR A N 1
ATOM 2910 C CA . TYR A 1 390 ? -17.969 46.912 30.166 1.00 20.25 460 TYR A CA 1
ATOM 2911 C C . TYR A 1 390 ? -17.468 47.822 29.058 1.00 23.10 460 TYR A C 1
ATOM 2912 O O . TYR A 1 390 ? -16.760 48.800 29.306 1.00 24.85 460 TYR A O 1
ATOM 2921 N N . THR A 1 391 ? -17.831 47.485 27.828 1.00 23.01 461 THR A N 1
ATOM 2922 C CA . THR A 1 391 ? -17.471 48.300 26.680 1.00 23.56 461 THR A CA 1
ATOM 2923 C C . THR A 1 391 ? -18.775 48.956 26.246 1.00 24.43 461 THR A C 1
ATOM 2924 O O . THR A 1 391 ? -19.793 48.277 26.107 1.00 23.50 461 THR A O 1
ATOM 2928 N N . ASP A 1 392 ? -18.765 50.271 26.066 1.00 24.86 462 ASP A N 1
ATOM 2929 C CA . ASP A 1 392 ? -19.973 50.950 25.622 1.00 27.58 462 ASP A CA 1
ATOM 2930 C C . ASP A 1 392 ? -19.930 50.889 24.103 1.00 27.54 462 ASP A C 1
ATOM 2931 O O . ASP A 1 392 ? -19.271 51.703 23.457 1.00 26.50 462 ASP A O 1
ATOM 2936 N N . TRP A 1 393 ? -20.616 49.899 23.542 1.00 27.09 463 TRP A N 1
ATOM 2937 C CA . TRP A 1 393 ? -20.634 49.712 22.100 1.00 28.01 463 TRP A CA 1
ATOM 2938 C C . TRP A 1 393 ? -21.345 50.829 21.344 1.00 29.19 463 TRP A C 1
ATOM 2939 O O . TRP A 1 393 ? -21.163 50.977 20.141 1.00 29.45 463 TRP A O 1
ATOM 2950 N N . ALA A 1 394 ? -22.144 51.620 22.051 1.00 32.17 464 ALA A N 1
ATOM 2951 C CA . ALA A 1 394 ? -22.859 52.726 21.424 1.00 35.04 464 ALA A CA 1
ATOM 2952 C C . ALA A 1 394 ? -21.986 53.978 21.402 1.00 36.75 464 ALA A C 1
ATOM 2953 O O . ALA A 1 394 ? -22.397 55.024 20.900 1.00 37.06 464 ALA A O 1
ATOM 2955 N N . ASP A 1 395 ? -20.774 53.855 21.938 1.00 38.13 465 ASP A N 1
ATOM 2956 C CA . ASP A 1 395 ? -19.831 54.969 22.006 1.00 39.80 465 ASP A CA 1
ATOM 2957 C C . ASP A 1 395 ? -18.455 54.383 22.320 1.00 39.45 465 ASP A C 1
ATOM 2958 O O . ASP A 1 395 ? -17.747 54.850 23.213 1.00 39.53 465 ASP A O 1
ATOM 2963 N N . ARG A 1 396 ? -18.087 53.356 21.557 1.00 39.42 466 ARG A N 1
ATOM 2964 C CA . ARG A 1 396 ? -16.834 52.627 21.741 1.00 39.03 466 ARG A CA 1
ATOM 2965 C C . ARG A 1 396 ? -15.534 53.360 21.440 1.00 38.85 466 ARG A C 1
ATOM 2966 O O . ARG A 1 396 ? -14.455 52.856 21.752 1.00 37.27 466 ARG A O 1
ATOM 2974 N N . HIS A 1 397 ? -15.621 54.540 20.837 1.00 39.36 467 HIS A N 1
ATOM 2975 C CA . HIS A 1 397 ? -14.414 55.286 20.495 1.00 40.76 467 HIS A CA 1
ATOM 2976 C C . HIS A 1 397 ? -14.049 56.348 21.531 1.00 40.74 467 HIS A C 1
ATOM 2977 O O . HIS A 1 397 ? -12.934 56.873 21.528 1.00 41.53 467 HIS A O 1
ATOM 2984 N N . ASN A 1 398 ? -14.988 56.648 22.423 1.00 39.30 468 ASN A N 1
ATOM 2985 C CA . ASN A 1 398 ? -14.787 57.665 23.447 1.00 37.91 468 ASN A CA 1
ATOM 2986 C C . ASN A 1 398 ? -13.879 57.207 24.593 1.00 37.25 468 ASN A C 1
ATOM 2987 O O . ASN A 1 398 ? -14.245 56.328 25.374 1.00 35.64 468 ASN A O 1
ATOM 2992 N N . PRO A 1 399 ? -12.678 57.804 24.706 1.00 36.56 469 PRO A N 1
ATOM 2993 C CA . PRO A 1 399 ? -11.699 57.474 25.752 1.00 35.41 469 PRO A CA 1
ATOM 2994 C C . PRO A 1 399 ? -12.185 57.823 27.160 1.00 34.81 469 PRO A C 1
ATOM 2995 O O . PRO A 1 399 ? -11.782 57.195 28.141 1.00 34.08 469 PRO A O 1
ATOM 2999 N N . GLU A 1 400 ? -13.038 58.836 27.255 1.00 34.21 470 GLU A N 1
ATOM 3000 C CA . GLU A 1 400 ? -13.571 59.248 28.546 1.00 35.18 470 GLU A CA 1
ATOM 3001 C C . GLU A 1 400 ? -14.629 58.252 28.996 1.00 33.96 470 GLU A C 1
ATOM 3002 O O . GLU A 1 400 ? -14.770 57.973 30.185 1.00 32.58 470 GLU A O 1
ATOM 3008 N N . THR A 1 401 ? -15.377 57.718 28.037 1.00 33.26 471 THR A N 1
ATOM 3009 C CA . THR A 1 401 ? -16.408 56.739 28.349 1.00 32.08 471 THR A CA 1
ATOM 3010 C C . THR A 1 401 ? -15.713 55.484 28.860 1.00 31.60 471 THR A C 1
ATOM 3011 O O . THR A 1 401 ? -16.205 54.809 29.766 1.00 31.75 471 THR A O 1
ATOM 3015 N N . ARG A 1 402 ? -14.557 55.188 28.273 1.00 30.18 472 ARG A N 1
ATOM 3016 C CA . ARG A 1 402 ? -13.772 54.025 28.656 1.00 29.95 472 ARG A CA 1
ATOM 3017 C C . ARG A 1 402 ? -13.330 54.195 30.109 1.00 28.32 472 ARG A C 1
ATOM 3018 O O . ARG A 1 402 ? -13.318 53.239 30.887 1.00 26.16 472 ARG A O 1
ATOM 3026 N N . ARG A 1 403 ? -12.966 55.423 30.465 1.00 26.45 473 ARG A N 1
ATOM 3027 C CA . ARG A 1 403 ? -12.554 55.732 31.830 1.00 24.38 473 ARG A CA 1
ATOM 3028 C C . ARG A 1 403 ? -13.726 55.431 32.759 1.00 24.14 473 ARG A C 1
ATOM 3029 O O . ARG A 1 403 ? -13.565 54.780 33.793 1.00 23.77 473 ARG A O 1
ATOM 3037 N N . LYS A 1 404 ? -14.906 55.910 32.374 1.00 23.65 474 LYS A N 1
ATOM 3038 C CA . LYS A 1 404 ? -16.116 55.714 33.165 1.00 26.34 474 LYS A CA 1
ATOM 3039 C C . LYS A 1 404 ? -16.507 54.250 33.343 1.00 24.89 474 LYS A C 1
ATOM 3040 O O . LYS A 1 404 ? -16.845 53.831 34.448 1.00 24.07 474 LYS A O 1
ATOM 3046 N N . THR A 1 405 ? -16.479 53.476 32.261 1.00 24.70 475 THR A N 1
ATOM 3047 C CA . THR A 1 405 ? -16.855 52.069 32.353 1.00 25.07 475 THR A CA 1
ATOM 3048 C C . THR A 1 405 ? -15.839 51.264 33.164 1.00 23.61 475 THR A C 1
ATOM 3049 O O . THR A 1 405 ? -16.210 50.333 33.874 1.00 23.39 475 THR A O 1
ATOM 3053 N N . LEU A 1 406 ? -14.562 51.624 33.069 1.00 24.27 476 LEU A N 1
ATOM 3054 C CA . LEU A 1 406 ? -13.533 50.918 33.823 1.00 23.37 476 LEU A CA 1
ATOM 3055 C C . LEU A 1 406 ? -13.736 51.196 35.310 1.00 23.45 476 LEU A C 1
ATOM 3056 O O . LEU A 1 406 ? -13.644 50.292 36.147 1.00 22.76 476 LEU A O 1
ATOM 3061 N N . LEU A 1 407 ? -14.016 52.454 35.633 1.00 20.99 477 LEU A N 1
ATOM 3062 C CA . LEU A 1 407 ? -14.242 52.837 37.018 1.00 20.76 477 LEU A CA 1
ATOM 3063 C C . LEU A 1 407 ? -15.484 52.092 37.519 1.00 18.66 477 LEU A C 1
ATOM 3064 O O . LEU A 1 407 ? -15.513 51.610 38.650 1.00 18.44 477 LEU A O 1
ATOM 3069 N N . ALA A 1 408 ? -16.500 51.985 36.663 1.00 18.18 478 ALA A N 1
ATOM 3070 C CA . ALA A 1 408 ? -17.740 51.295 37.021 1.00 18.43 478 ALA A CA 1
ATOM 3071 C C . ALA A 1 408 ? -17.480 49.826 37.322 1.00 18.25 478 ALA A C 1
ATOM 3072 O O . ALA A 1 408 ? -18.083 49.250 38.229 1.00 18.74 478 ALA A O 1
ATOM 3074 N N . LEU A 1 409 ? -16.583 49.218 36.552 1.00 16.27 479 LEU A N 1
ATOM 3075 C CA . LEU A 1 409 ? -16.253 47.815 36.756 1.00 17.59 479 LEU A CA 1
ATOM 3076 C C . LEU A 1 409 ? -15.750 47.574 38.182 1.00 17.11 479 LEU A C 1
ATOM 3077 O O . LEU A 1 409 ? -16.228 46.668 38.865 1.00 16.18 479 LEU A O 1
ATOM 3082 N N . PHE A 1 410 ? -14.786 48.380 38.623 1.00 16.37 480 PHE A N 1
ATOM 3083 C CA . PHE A 1 410 ? -14.219 48.237 39.968 1.00 16.76 480 PHE A CA 1
ATOM 3084 C C . PHE A 1 410 ? -15.270 48.562 41.035 1.00 16.53 480 PHE A C 1
ATOM 3085 O O . PHE A 1 410 ? -15.357 47.891 42.063 1.00 16.16 480 PHE A O 1
ATOM 3093 N N . THR A 1 411 ? -16.064 49.596 40.784 1.00 15.81 481 THR A N 1
ATOM 3094 C CA . THR A 1 411 ? -17.110 50.000 41.715 1.00 15.25 481 THR A CA 1
ATOM 3095 C C . THR A 1 411 ? -18.159 48.897 41.859 1.00 15.52 481 THR A C 1
ATOM 3096 O O . THR A 1 411 ? -18.535 48.526 42.974 1.00 14.55 481 THR A O 1
ATOM 3100 N N . ASP A 1 412 ? -18.626 48.375 40.728 1.00 14.05 482 ASP A N 1
ATOM 3101 C CA . ASP A 1 412 ? -19.630 47.314 40.725 1.00 14.26 482 ASP A CA 1
ATOM 3102 C C . ASP A 1 412 ? -19.147 46.059 41.437 1.00 14.10 482 ASP A C 1
ATOM 3103 O O . ASP A 1 412 ? -19.875 45.464 42.229 1.00 14.44 482 ASP A O 1
ATOM 3108 N N . HIS A 1 413 ? -17.914 45.655 41.152 1.00 14.66 483 HIS A N 1
ATOM 3109 C CA . HIS A 1 413 ? -17.382 44.433 41.737 1.00 14.65 483 HIS A CA 1
ATOM 3110 C C . HIS A 1 413 ? -17.056 44.481 43.221 1.00 14.41 483 HIS A C 1
ATOM 3111 O O . HIS A 1 413 ? -17.399 43.562 43.968 1.00 15.29 483 HIS A O 1
ATOM 3118 N N . GLN A 1 414 ? -16.394 45.548 43.649 1.00 13.20 484 GLN A N 1
ATOM 3119 C CA . GLN A 1 414 ? -15.985 45.675 45.043 1.00 13.09 484 GLN A CA 1
ATOM 3120 C C . GLN A 1 414 ? -17.039 46.259 45.988 1.00 13.35 484 GLN A C 1
ATOM 3121 O O . GLN A 1 414 ? -17.000 46.004 47.193 1.00 13.93 484 GLN A O 1
ATOM 3127 N N . TRP A 1 415 ? -17.988 47.023 45.452 1.00 13.75 485 TRP A N 1
ATOM 3128 C CA . TRP A 1 415 ? -19.004 47.649 46.300 1.00 13.67 485 TRP A CA 1
ATOM 3129 C C . TRP A 1 415 ? -20.469 47.363 45.966 1.00 13.13 485 TRP A C 1
ATOM 3130 O O . TRP A 1 415 ? -21.236 46.963 46.838 1.00 13.17 485 TRP A O 1
ATOM 3141 N N . VAL A 1 416 ? -20.868 47.563 44.712 1.00 12.49 486 VAL A N 1
ATOM 3142 C CA . VAL A 1 416 ? -22.273 47.373 44.364 1.00 13.73 486 VAL A CA 1
ATOM 3143 C C . VAL A 1 416 ? -22.810 45.951 44.482 1.00 13.51 486 VAL A C 1
ATOM 3144 O O . VAL A 1 416 ? -23.804 45.724 45.170 1.00 14.41 486 VAL A O 1
ATOM 3148 N N . ALA A 1 417 ? -22.165 44.997 43.817 1.00 14.04 487 ALA A N 1
ATOM 3149 C CA . ALA A 1 417 ? -22.618 43.610 43.866 1.00 14.61 487 ALA A CA 1
ATOM 3150 C C . ALA A 1 417 ? -22.708 43.067 45.293 1.00 15.57 487 ALA A C 1
ATOM 3151 O O . ALA A 1 417 ? -23.706 42.447 45.660 1.00 14.75 487 ALA A O 1
ATOM 3153 N N . PRO A 1 418 ? -21.663 43.279 46.114 1.00 14.94 488 PRO A N 1
ATOM 3154 C CA . PRO A 1 418 ? -21.685 42.787 47.501 1.00 16.05 488 PRO A CA 1
ATOM 3155 C C . PRO A 1 418 ? -22.792 43.452 48.334 1.00 15.24 488 PRO A C 1
ATOM 3156 O O . PRO A 1 418 ? -23.405 42.817 49.198 1.00 16.42 488 PRO A O 1
ATOM 3160 N N . ALA A 1 419 ? -23.030 44.737 48.087 1.00 14.39 489 ALA A N 1
ATOM 3161 C CA . ALA A 1 419 ? -24.068 45.459 48.820 1.00 12.55 489 ALA A CA 1
ATOM 3162 C C . ALA A 1 419 ? -25.446 44.909 48.451 1.00 13.87 489 ALA A C 1
ATOM 3163 O O . ALA A 1 419 ? -26.295 44.708 49.319 1.00 12.46 489 ALA A O 1
ATOM 3165 N N . VAL A 1 420 ? -25.669 44.660 47.163 1.00 12.97 490 VAL A N 1
ATOM 3166 C CA . VAL A 1 420 ? -26.959 44.124 46.722 1.00 14.65 490 VAL A CA 1
ATOM 3167 C C . VAL A 1 420 ? -27.150 42.705 47.254 1.00 15.67 490 VAL A C 1
ATOM 3168 O O . VAL A 1 420 ? -28.240 42.342 47.696 1.00 15.35 490 VAL A O 1
ATOM 3172 N N . ALA A 1 421 ? -26.088 41.904 47.227 1.00 15.57 491 ALA A N 1
ATOM 3173 C CA . ALA A 1 421 ? -26.180 40.538 47.738 1.00 15.34 491 ALA A CA 1
ATOM 3174 C C . ALA A 1 421 ? -26.550 40.588 49.217 1.00 15.56 491 ALA A C 1
ATOM 3175 O O . ALA A 1 421 ? -27.350 39.782 49.693 1.00 14.44 491 ALA A O 1
ATOM 3177 N N . THR A 1 422 ? -25.965 41.542 49.937 1.00 14.44 492 THR A N 1
ATOM 3178 C CA . THR A 1 422 ? -26.236 41.703 51.364 1.00 14.42 492 THR A CA 1
ATOM 3179 C C . THR A 1 422 ? -27.680 42.148 51.605 1.00 15.03 492 THR A C 1
ATOM 3180 O O . THR A 1 422 ? -28.366 41.618 52.479 1.00 14.70 492 THR A O 1
ATOM 3184 N N . ALA A 1 423 ? -28.137 43.123 50.825 1.00 15.25 493 ALA A N 1
ATOM 3185 C CA . ALA A 1 423 ? -29.500 43.627 50.958 1.00 14.66 493 ALA A CA 1
ATOM 3186 C C . ALA A 1 423 ? -30.523 42.538 50.628 1.00 15.45 493 ALA A C 1
ATOM 3187 O O . ALA A 1 423 ? -31.529 42.388 51.328 1.00 14.56 493 ALA A O 1
ATOM 3189 N N . ASP A 1 424 ? -30.270 41.782 49.559 1.00 14.99 494 ASP A N 1
ATOM 3190 C CA . ASP A 1 424 ? -31.191 40.723 49.156 1.00 16.63 494 ASP A CA 1
ATOM 3191 C C . ASP A 1 424 ? -31.374 39.692 50.258 1.00 17.49 494 ASP A C 1
ATOM 3192 O O . ASP A 1 424 ? -32.496 39.289 50.562 1.00 17.86 494 ASP A O 1
ATOM 3197 N N . LEU A 1 425 ? -30.269 39.268 50.859 1.00 16.22 495 LEU A N 1
ATOM 3198 C CA . LEU A 1 425 ? -30.329 38.259 51.910 1.00 16.30 495 LEU A CA 1
ATOM 3199 C C . LEU A 1 425 ? -30.974 38.774 53.187 1.00 18.02 495 LEU A C 1
ATOM 3200 O O . LEU A 1 425 ? -31.736 38.055 53.836 1.00 17.11 495 LEU A O 1
ATOM 3205 N N . HIS A 1 426 ? -30.692 40.019 53.550 1.00 16.53 496 HIS A N 1
ATOM 3206 C CA . HIS A 1 426 ? -31.305 40.568 54.746 1.00 17.66 496 HIS A CA 1
ATOM 3207 C C . HIS A 1 426 ? -32.819 40.641 54.576 1.00 17.58 496 HIS A C 1
ATOM 3208 O O . HIS A 1 426 ? -33.569 40.211 55.451 1.00 16.60 496 HIS A O 1
ATOM 3215 N N . SER A 1 427 ? -33.271 41.167 53.444 1.00 18.26 497 SER A N 1
ATOM 3216 C CA . SER A 1 427 ? -34.706 41.274 53.207 1.00 21.67 497 SER A CA 1
ATOM 3217 C C . SER A 1 427 ? -35.350 39.897 53.087 1.00 21.00 497 SER A C 1
ATOM 3218 O O . SER A 1 427 ? -36.446 39.680 53.606 1.00 20.52 497 SER A O 1
ATOM 3221 N N . ASN A 1 428 ? -34.679 38.970 52.409 1.00 20.89 498 ASN A N 1
ATOM 3222 C CA . ASN A 1 428 ? -35.217 37.619 52.267 1.00 23.04 498 ASN A CA 1
ATOM 3223 C C . ASN A 1 428 ? -35.446 36.974 53.628 1.00 21.80 498 ASN A C 1
ATOM 3224 O O . ASN A 1 428 ? -36.397 36.213 53.803 1.00 20.96 498 ASN A O 1
ATOM 3229 N N . PHE A 1 429 ? -34.571 37.270 54.587 1.00 18.29 499 PHE A N 1
ATOM 3230 C CA . PHE A 1 429 ? -34.700 36.691 55.917 1.00 18.70 499 PHE A CA 1
ATOM 3231 C C . PHE A 1 429 ? -35.510 37.531 56.906 1.00 19.14 499 PHE A C 1
ATOM 3232 O O . PHE A 1 429 ? -35.483 37.285 58.109 1.00 20.09 499 PHE A O 1
ATOM 3240 N N . GLY A 1 430 ? -36.230 38.525 56.397 1.00 19.82 500 GLY A N 1
ATOM 3241 C CA . GLY A 1 430 ? -37.084 39.324 57.264 1.00 20.84 500 GLY A CA 1
ATOM 3242 C C . GLY A 1 430 ? -36.564 40.595 57.906 1.00 21.33 500 GLY A C 1
ATOM 3243 O O . GLY A 1 430 ? -37.283 41.214 58.689 1.00 21.51 500 GLY A O 1
ATOM 3244 N N . SER A 1 431 ? -35.333 40.990 57.605 1.00 19.23 501 SER A N 1
ATOM 3245 C CA . SER A 1 431 ? -34.791 42.219 58.180 1.00 19.34 501 SER A CA 1
ATOM 3246 C C . SER A 1 431 ? -35.346 43.433 57.435 1.00 17.79 501 SER A C 1
ATOM 3247 O O . SER A 1 431 ? -35.288 43.486 56.207 1.00 16.94 501 SER A O 1
ATOM 3250 N N . PRO A 1 432 ? -35.918 44.410 58.160 1.00 17.05 502 PRO A N 1
ATOM 3251 C CA . PRO A 1 432 ? -36.441 45.596 57.468 1.00 17.06 502 PRO A CA 1
ATOM 3252 C C . PRO A 1 432 ? -35.208 46.245 56.835 1.00 16.63 502 PRO A C 1
ATOM 3253 O O . PRO A 1 432 ? -34.291 46.658 57.547 1.00 17.56 502 PRO A O 1
ATOM 3257 N N . THR A 1 433 ? -35.197 46.336 55.508 1.00 15.37 503 THR A N 1
ATOM 3258 C CA . THR A 1 433 ? -34.046 46.860 54.779 1.00 16.59 503 THR A CA 1
ATOM 3259 C C . THR A 1 433 ? -34.294 48.098 53.915 1.00 16.09 503 THR A C 1
ATOM 3260 O O . THR A 1 433 ? -35.336 48.217 53.264 1.00 16.89 503 THR A O 1
ATOM 3264 N N . TYR A 1 434 ? -33.317 49.007 53.915 1.00 14.16 504 TYR A N 1
ATOM 3265 C CA . TYR A 1 434 ? -33.369 50.238 53.121 1.00 15.86 504 TYR A CA 1
ATOM 3266 C C . TYR A 1 434 ? -32.049 50.391 52.368 1.00 15.14 504 TYR A C 1
ATOM 3267 O O . TYR A 1 434 ? -30.980 50.252 52.952 1.00 15.67 504 TYR A O 1
ATOM 3276 N N . PHE A 1 435 ? -32.133 50.693 51.077 1.00 14.97 505 PHE A N 1
ATOM 3277 C CA . PHE A 1 435 ? -30.952 50.819 50.226 1.00 14.53 505 PHE A CA 1
ATOM 3278 C C . PHE A 1 435 ? -30.882 52.191 49.549 1.00 15.37 505 PHE A C 1
ATOM 3279 O O . PHE A 1 435 ? -31.909 52.755 49.178 1.00 14.61 505 PHE A O 1
ATOM 3287 N N . TYR A 1 436 ? -29.671 52.724 49.398 1.00 14.92 506 TYR A N 1
ATOM 3288 C CA . TYR A 1 436 ? -29.488 54.013 48.736 1.00 15.50 506 TYR A CA 1
ATOM 3289 C C . TYR A 1 436 ? -28.291 54.004 47.796 1.00 16.07 506 TYR A C 1
ATOM 3290 O O . TYR A 1 436 ? -27.387 53.176 47.923 1.00 14.92 506 TYR A O 1
ATOM 3299 N N . ALA A 1 437 ? -28.299 54.942 46.853 1.00 14.08 507 ALA A N 1
ATOM 3300 C CA . ALA A 1 437 ? -27.201 55.124 45.916 1.00 15.12 507 ALA A CA 1
ATOM 3301 C C . ALA A 1 437 ? -26.900 56.612 46.070 1.00 15.90 507 ALA A C 1
ATOM 3302 O O . ALA A 1 437 ? -27.781 57.451 45.864 1.00 15.79 507 ALA A O 1
ATOM 3304 N N . PHE A 1 438 ? -25.669 56.936 46.448 1.00 16.32 508 PHE A N 1
ATOM 3305 C CA . PHE A 1 438 ? -25.281 58.326 46.686 1.00 17.60 508 PHE A CA 1
ATOM 3306 C C . PHE A 1 438 ? -24.684 58.949 45.434 1.00 17.78 508 PHE A C 1
ATOM 3307 O O . PHE A 1 438 ? -23.572 58.601 45.028 1.00 17.86 508 PHE A O 1
ATOM 3315 N N . TYR A 1 439 ? -25.427 59.882 44.842 1.00 17.80 509 TYR A N 1
ATOM 3316 C CA . TYR A 1 439 ? -25.009 60.550 43.615 1.00 20.66 509 TYR A CA 1
ATOM 3317 C C . TYR A 1 439 ? -24.768 62.046 43.748 1.00 24.16 509 TYR A C 1
ATOM 3318 O O . TYR A 1 439 ? -25.211 62.831 42.904 1.00 25.17 509 TYR A O 1
ATOM 3327 N N . HIS A 1 440 ? -24.067 62.438 44.804 1.00 23.38 510 HIS A N 1
ATOM 3328 C CA . HIS A 1 440 ? -23.741 63.840 45.020 1.00 24.60 510 HIS A CA 1
ATOM 3329 C C . HIS A 1 440 ? -22.447 63.919 45.816 1.00 24.42 510 HIS A C 1
ATOM 3330 O O . HIS A 1 440 ? -22.084 62.973 46.517 1.00 22.03 510 HIS A O 1
ATOM 3337 N N . HIS A 1 441 ? -21.748 65.041 45.694 1.00 23.61 511 HIS A N 1
ATOM 3338 C CA . HIS A 1 441 ? -20.503 65.249 46.420 1.00 25.28 511 HIS A CA 1
ATOM 3339 C C . HIS A 1 441 ? -20.036 66.678 46.197 1.00 25.52 511 HIS A C 1
ATOM 3340 O O . HIS A 1 441 ? -20.607 67.406 45.388 1.00 23.25 511 HIS A O 1
ATOM 3347 N N . CYS A 1 442 ? -19.007 67.077 46.933 1.00 26.66 512 CYS A N 1
ATOM 3348 C CA . CYS A 1 442 ? -18.444 68.414 46.805 1.00 28.82 512 CYS A CA 1
ATOM 3349 C C . CYS A 1 442 ? -16.996 68.203 46.390 1.00 28.88 512 CYS A C 1
ATOM 3350 O O . CYS A 1 442 ? -16.211 67.611 47.129 1.00 28.42 512 CYS A O 1
ATOM 3353 N N . GLN A 1 443 ? -16.642 68.679 45.202 1.00 30.05 513 GLN A N 1
ATOM 3354 C CA . GLN A 1 443 ? -15.288 68.499 44.700 1.00 32.18 513 GLN A CA 1
ATOM 3355 C C . GLN A 1 443 ? -14.248 69.446 45.276 1.00 32.14 513 GLN A C 1
ATOM 3356 O O . GLN A 1 443 ? -14.382 70.664 45.189 1.00 31.66 513 GLN A O 1
ATOM 3362 N N . THR A 1 444 ? -13.213 68.867 45.871 1.00 31.97 514 THR A N 1
ATOM 3363 C CA . THR A 1 444 ? -12.115 69.644 46.425 1.00 33.54 514 THR A CA 1
ATOM 3364 C C . THR A 1 444 ? -11.176 69.861 45.245 1.00 34.85 514 THR A C 1
ATOM 3365 O O . THR A 1 444 ? -11.406 69.318 44.163 1.00 34.83 514 THR A O 1
ATOM 3369 N N . ASP A 1 445 ? -10.120 70.643 45.437 1.00 37.21 515 ASP A N 1
ATOM 3370 C CA . ASP A 1 445 ? -9.179 70.870 44.349 1.00 38.52 515 ASP A CA 1
ATOM 3371 C C . ASP A 1 445 ? -8.181 69.720 44.251 1.00 37.62 515 ASP A C 1
ATOM 3372 O O . ASP A 1 445 ? -7.217 69.789 43.491 1.00 38.87 515 ASP A O 1
ATOM 3377 N N . GLN A 1 446 ? -8.424 68.659 45.016 1.00 36.04 516 GLN A N 1
ATOM 3378 C CA . GLN A 1 446 ? -7.543 67.494 45.013 1.00 34.61 516 GLN A CA 1
ATOM 3379 C C . GLN A 1 446 ? -8.085 66.349 44.159 1.00 32.92 516 GLN A C 1
ATOM 3380 O O . GLN A 1 446 ? -7.361 65.396 43.866 1.00 32.88 516 GLN A O 1
ATOM 3386 N N . VAL A 1 447 ? -9.355 66.428 43.770 1.00 29.68 517 VAL A N 1
ATOM 3387 C CA . VAL A 1 447 ? -9.946 65.379 42.944 1.00 29.23 517 VAL A CA 1
ATOM 3388 C C . VAL A 1 447 ? -10.165 65.873 41.517 1.00 28.67 517 VAL A C 1
ATOM 3389 O O . VAL A 1 447 ? -10.359 67.068 41.286 1.00 28.45 517 VAL A O 1
ATOM 3393 N N . PRO A 1 448 ? -10.136 64.954 40.538 1.00 28.93 518 PRO A N 1
ATOM 3394 C CA . PRO A 1 448 ? -10.338 65.326 39.135 1.00 27.53 518 PRO A CA 1
ATOM 3395 C C . PRO A 1 448 ? -11.719 65.940 38.922 1.00 27.66 518 PRO A C 1
ATOM 3396 O O . PRO A 1 448 ? -12.695 65.529 39.552 1.00 25.94 518 PRO A O 1
ATOM 3400 N N . ALA A 1 449 ? -11.798 66.915 38.023 1.00 27.11 519 ALA A N 1
ATOM 3401 C CA . ALA A 1 449 ? -13.057 67.587 37.729 1.00 27.09 519 ALA A CA 1
ATOM 3402 C C . ALA A 1 449 ? -14.095 66.646 37.115 1.00 26.27 519 ALA A C 1
ATOM 3403 O O . ALA A 1 449 ? -15.296 66.901 37.192 1.00 27.11 519 ALA A O 1
ATOM 3405 N N . TRP A 1 450 ? -13.633 65.558 36.510 1.00 25.58 520 TRP A N 1
ATOM 3406 C CA . TRP A 1 450 ? -14.535 64.602 35.873 1.00 25.28 520 TRP A CA 1
ATOM 3407 C C . TRP A 1 450 ? -15.085 63.532 36.815 1.00 25.41 520 TRP A C 1
ATOM 3408 O O . TRP A 1 450 ? -15.983 62.775 36.446 1.00 25.05 520 TRP A O 1
ATOM 3419 N N . ALA A 1 451 ? -14.559 63.475 38.031 1.00 23.85 521 ALA A N 1
ATOM 3420 C CA . ALA A 1 451 ? -14.985 62.453 38.984 1.00 22.96 521 ALA A CA 1
ATOM 3421 C C . ALA A 1 451 ? -16.351 62.654 39.628 1.00 23.29 521 ALA A C 1
ATOM 3422 O O . ALA A 1 451 ? -16.775 63.780 39.897 1.00 21.67 521 ALA A O 1
ATOM 3424 N N . ASP A 1 452 ? -17.043 61.542 39.860 1.00 21.65 522 ASP A N 1
ATOM 3425 C CA . ASP A 1 452 ? -18.339 61.567 40.520 1.00 21.30 522 ASP A CA 1
ATOM 3426 C C . ASP A 1 452 ? -18.051 61.223 41.982 1.00 19.90 522 ASP A C 1
ATOM 3427 O O . ASP A 1 452 ? -16.892 61.036 42.348 1.00 20.59 522 ASP A O 1
ATOM 3432 N N . ALA A 1 453 ? -19.089 61.145 42.810 1.00 18.63 523 ALA A N 1
ATOM 3433 C CA . ALA A 1 453 ? -18.912 60.822 44.229 1.00 18.11 523 ALA A CA 1
ATOM 3434 C C . ALA A 1 453 ? -18.024 59.588 44.384 1.00 19.33 523 ALA A C 1
ATOM 3435 O O . ALA A 1 453 ? -18.319 58.527 43.829 1.00 18.94 523 ALA A O 1
ATOM 3437 N N . ALA A 1 454 ? -16.938 59.732 45.142 1.00 18.38 524 ALA A N 1
ATOM 3438 C CA . ALA A 1 454 ? -15.993 58.641 45.351 1.00 17.96 524 ALA A CA 1
ATOM 3439 C C . ALA A 1 454 ? -16.151 57.983 46.721 1.00 17.68 524 ALA A C 1
ATOM 3440 O O . ALA A 1 454 ? -16.983 58.396 47.530 1.00 16.32 524 ALA A O 1
ATOM 3442 N N . HIS A 1 455 ? -15.346 56.956 46.979 1.00 15.96 525 HIS A N 1
ATOM 3443 C CA . HIS A 1 455 ? -15.424 56.253 48.253 1.00 16.24 525 HIS A CA 1
ATOM 3444 C C . HIS A 1 455 ? -15.207 57.213 49.417 1.00 16.40 525 HIS A C 1
ATOM 3445 O O . HIS A 1 455 ? -14.215 57.949 49.460 1.00 16.64 525 HIS A O 1
ATOM 3452 N N . GLY A 1 456 ? -16.155 57.206 50.348 1.00 16.06 526 GLY A N 1
ATOM 3453 C CA . GLY A 1 456 ? -16.077 58.062 51.518 1.00 17.55 526 GLY A CA 1
ATOM 3454 C C . GLY A 1 456 ? -16.713 59.435 51.379 1.00 18.11 526 GLY A C 1
ATOM 3455 O O . GLY A 1 456 ? -16.883 60.142 52.374 1.00 17.42 526 GLY A O 1
ATOM 3456 N N . ASP A 1 457 ? -17.087 59.818 50.162 1.00 17.95 527 ASP A N 1
ATOM 3457 C CA . ASP A 1 457 ? -17.668 61.142 49.943 1.00 18.25 527 ASP A CA 1
ATOM 3458 C C . ASP A 1 457 ? -19.005 61.415 50.625 1.00 18.05 527 ASP A C 1
ATOM 3459 O O . ASP A 1 457 ? -19.417 62.569 50.721 1.00 18.86 527 ASP A O 1
ATOM 3464 N N . GLU A 1 458 ? -19.690 60.376 51.096 1.00 16.43 528 GLU A N 1
ATOM 3465 C CA . GLU A 1 458 ? -20.968 60.587 51.763 1.00 17.20 528 GLU A CA 1
ATOM 3466 C C . GLU A 1 458 ? -20.763 60.971 53.230 1.00 16.43 528 GLU A C 1
ATOM 3467 O O . GLU A 1 458 ? -21.641 61.570 53.854 1.00 16.99 528 GLU A O 1
ATOM 3473 N N . VAL A 1 459 ? -19.594 60.643 53.773 1.00 17.68 529 VAL A N 1
ATOM 3474 C CA . VAL A 1 459 ? -19.294 60.933 55.175 1.00 17.91 529 VAL A CA 1
ATOM 3475 C C . VAL A 1 459 ? -19.567 62.372 55.637 1.00 17.66 529 VAL A C 1
ATOM 3476 O O . VAL A 1 459 ? -20.246 62.575 56.643 1.00 17.73 529 VAL A O 1
ATOM 3480 N N . PRO A 1 460 ? -19.057 63.385 54.912 1.00 18.73 530 PRO A N 1
ATOM 3481 C CA . PRO A 1 460 ? -19.291 64.781 55.319 1.00 19.20 530 PRO A CA 1
ATOM 3482 C C . PRO A 1 460 ? -20.778 65.137 55.404 1.00 19.20 530 PRO A C 1
ATOM 3483 O O . PRO A 1 460 ? -21.185 65.952 56.233 1.00 19.79 530 PRO A O 1
ATOM 3487 N N . TYR A 1 461 ? -21.583 64.535 54.536 1.00 18.41 531 TYR A N 1
ATOM 3488 C CA . TYR A 1 461 ? -23.016 64.804 54.527 1.00 17.54 531 TYR A CA 1
ATOM 3489 C C . TYR A 1 461 ? -23.703 64.162 55.723 1.00 17.42 531 TYR A C 1
ATOM 3490 O O . TYR A 1 461 ? -24.537 64.787 56.382 1.00 16.68 531 TYR A O 1
ATOM 3499 N N . VAL A 1 462 ? -23.347 62.911 55.996 1.00 15.80 532 VAL A N 1
ATOM 3500 C CA . VAL A 1 462 ? -23.904 62.184 57.127 1.00 15.86 532 VAL A CA 1
ATOM 3501 C C . VAL A 1 462 ? -23.528 62.886 58.434 1.00 15.51 532 VAL A C 1
ATOM 3502 O O . VAL A 1 462 ? -24.312 62.907 59.389 1.00 15.54 532 VAL A O 1
ATOM 3506 N N . LEU A 1 463 ? -22.336 63.477 58.472 1.00 15.45 533 LEU A N 1
ATOM 3507 C CA . LEU A 1 463 ? -21.874 64.159 59.678 1.00 18.62 533 LEU A CA 1
ATOM 3508 C C . LEU A 1 463 ? -22.292 65.627 59.766 1.00 18.88 533 LEU A C 1
ATOM 3509 O O . LEU A 1 463 ? -22.017 66.291 60.761 1.00 19.48 533 LEU A O 1
ATOM 3514 N N . GLY A 1 464 ? -22.948 66.130 58.725 1.00 19.48 534 GLY A N 1
ATOM 3515 C CA . GLY A 1 464 ? -23.399 67.511 58.734 1.00 19.50 534 GLY A CA 1
ATOM 3516 C C . GLY A 1 464 ? -22.314 68.565 58.598 1.00 20.89 534 GLY A C 1
ATOM 3517 O O . GLY A 1 464 ? -22.526 69.727 58.958 1.00 19.87 534 GLY A O 1
ATOM 3518 N N . ILE A 1 465 ? -21.159 68.181 58.065 1.00 20.04 535 ILE A N 1
ATOM 3519 C CA . ILE A 1 465 ? -20.062 69.125 57.901 1.00 20.96 535 ILE A CA 1
ATOM 3520 C C . ILE A 1 465 ? -20.464 70.400 57.144 1.00 21.73 535 ILE A C 1
ATOM 3521 O O . ILE A 1 465 ? -20.024 71.496 57.493 1.00 21.80 535 ILE A O 1
ATOM 3526 N N . PRO A 1 466 ? -21.300 70.275 56.096 1.00 21.51 536 PRO A N 1
ATOM 3527 C CA . PRO A 1 466 ? -21.701 71.475 55.356 1.00 22.46 536 PRO A CA 1
ATOM 3528 C C . PRO A 1 466 ? -22.367 72.528 56.241 1.00 24.14 536 PRO A C 1
ATOM 3529 O O . PRO A 1 466 ? -22.267 73.726 55.970 1.00 23.69 536 PRO A O 1
ATOM 3533 N N . MET A 1 467 ? -23.028 72.078 57.303 1.00 23.82 537 MET A N 1
ATOM 3534 C CA A MET A 1 467 ? -23.710 72.997 58.209 0.50 24.63 537 MET A CA 1
ATOM 3535 C CA B MET A 1 467 ? -23.718 72.969 58.233 0.50 26.09 537 MET A CA 1
ATOM 3536 C C . MET A 1 467 ? -22.764 73.909 58.969 1.00 25.67 537 MET A C 1
ATOM 3537 O O . MET A 1 467 ? -23.155 74.995 59.394 1.00 26.07 537 MET A O 1
ATOM 3546 N N . ILE A 1 468 ? -21.521 73.478 59.142 1.00 25.42 538 ILE A N 1
ATOM 3547 C CA . ILE A 1 468 ? -20.552 74.303 59.848 1.00 27.39 538 ILE A CA 1
ATOM 3548 C C . ILE A 1 468 ? -19.474 74.848 58.924 1.00 29.69 538 ILE A C 1
ATOM 3549 O O . ILE A 1 468 ? -18.458 75.373 59.382 1.00 30.47 538 ILE A O 1
ATOM 3554 N N . GLY A 1 469 ? -19.707 74.729 57.620 1.00 29.95 539 GLY A N 1
ATOM 3555 C CA . GLY A 1 469 ? -18.760 75.237 56.641 1.00 31.07 539 GLY A CA 1
ATOM 3556 C C . GLY A 1 469 ? -17.525 74.379 56.487 1.00 30.81 539 GLY A C 1
ATOM 3557 O O . GLY A 1 469 ? -17.363 73.395 57.206 1.00 31.84 539 GLY A O 1
ATOM 3558 N N . PRO A 1 470 ? -16.628 74.729 55.552 1.00 30.39 540 PRO A N 1
ATOM 3559 C CA . PRO A 1 470 ? -15.396 73.971 55.315 1.00 30.00 540 PRO A CA 1
ATOM 3560 C C . PRO A 1 470 ? -14.581 73.812 56.591 1.00 29.40 540 PRO A C 1
ATOM 3561 O O . PRO A 1 470 ? -14.479 74.741 57.389 1.00 28.47 540 PRO A O 1
ATOM 3565 N N . THR A 1 471 ? -14.013 72.628 56.785 1.00 28.20 541 THR A N 1
ATOM 3566 C CA . THR A 1 471 ? -13.188 72.368 57.956 1.00 26.79 541 THR A CA 1
ATOM 3567 C C . THR A 1 471 ? -11.797 72.006 57.457 1.00 26.82 541 THR A C 1
ATOM 3568 O O . THR A 1 471 ? -11.587 71.850 56.253 1.00 25.06 541 THR A O 1
ATOM 3572 N N . GLU A 1 472 ? -10.847 71.873 58.373 1.00 26.73 542 GLU A N 1
ATOM 3573 C CA . GLU A 1 472 ? -9.488 71.528 57.983 1.00 29.01 542 GLU A CA 1
ATOM 3574 C C . GLU A 1 472 ? -9.469 70.138 57.347 1.00 27.32 542 GLU A C 1
ATOM 3575 O O . GLU A 1 472 ? -8.736 69.890 56.389 1.00 26.27 542 GLU A O 1
ATOM 3581 N N . LEU A 1 473 ? -10.299 69.241 57.870 1.00 25.83 543 LEU A N 1
ATOM 3582 C CA . LEU A 1 473 ? -10.369 67.878 57.358 1.00 25.55 543 LEU A CA 1
ATOM 3583 C C . LEU A 1 473 ? -11.177 67.790 56.061 1.00 24.93 543 LEU A C 1
ATOM 3584 O O . LEU A 1 473 ? -10.839 67.013 55.166 1.00 24.77 543 LEU A O 1
ATOM 3589 N N . PHE A 1 474 ? -12.240 68.587 55.972 1.00 23.53 544 PHE A N 1
ATOM 3590 C CA . PHE A 1 474 ? -13.112 68.626 54.796 1.00 24.09 544 PHE A CA 1
ATOM 3591 C C . PHE A 1 474 ? -13.149 70.071 54.294 1.00 25.20 544 PHE A C 1
ATOM 3592 O O . PHE A 1 474 ? -14.091 70.812 54.569 1.00 23.90 544 PHE A O 1
ATOM 3600 N N . PRO A 1 475 ? -12.121 70.477 53.534 1.00 26.14 545 PRO A N 1
ATOM 3601 C CA . PRO A 1 475 ? -11.963 71.824 52.973 1.00 27.94 545 PRO A CA 1
ATOM 3602 C C . PRO A 1 475 ? -12.813 72.259 51.777 1.00 28.74 545 PRO A C 1
ATOM 3603 O O . PRO A 1 475 ? -12.686 73.397 51.325 1.00 30.03 545 PRO A O 1
ATOM 3607 N N . CYS A 1 476 ? -13.678 71.391 51.264 1.00 28.76 546 CYS A N 1
ATOM 3608 C CA . CYS A 1 476 ? -14.492 71.771 50.110 1.00 30.71 546 CYS A CA 1
ATOM 3609 C C . CYS A 1 476 ? -15.418 72.941 50.421 1.00 30.66 546 CYS A C 1
ATOM 3610 O O . CYS A 1 476 ? -15.961 73.044 51.522 1.00 29.83 546 CYS A O 1
ATOM 3613 N N . ASN A 1 477 ? -15.591 73.826 49.446 1.00 31.12 547 ASN A N 1
ATOM 3614 C CA . ASN A 1 477 ? -16.471 74.975 49.613 1.00 32.11 547 ASN A CA 1
ATOM 3615 C C . ASN A 1 477 ? -17.909 74.523 49.397 1.00 30.94 547 ASN A C 1
ATOM 3616 O O . ASN A 1 477 ? -18.478 74.709 48.320 1.00 30.62 547 ASN A O 1
ATOM 3621 N N . PHE A 1 478 ? -18.490 73.923 50.432 1.00 29.53 548 PHE A N 1
ATOM 3622 C CA . PHE A 1 478 ? -19.856 73.420 50.370 1.00 27.87 548 PHE A CA 1
ATOM 3623 C C . PHE A 1 478 ? -20.852 74.497 49.961 1.00 28.75 548 PHE A C 1
ATOM 3624 O O . PHE A 1 478 ? -20.807 75.626 50.454 1.00 28.44 548 PHE A O 1
ATOM 3632 N N . SER A 1 479 ? -21.756 74.129 49.060 1.00 27.19 549 SER A N 1
ATOM 3633 C CA . SER A 1 479 ? -22.773 75.042 48.555 1.00 26.92 549 SER A CA 1
ATOM 3634 C C . SER A 1 479 ? -24.039 74.967 49.396 1.00 26.03 549 SER A C 1
ATOM 3635 O O . SER A 1 479 ? -24.136 74.156 50.320 1.00 24.25 549 SER A O 1
ATOM 3638 N N . LYS A 1 480 ? -25.012 75.814 49.073 1.00 25.50 550 LYS A N 1
ATOM 3639 C CA . LYS A 1 480 ? -26.274 75.807 49.796 1.00 25.90 550 LYS A CA 1
ATOM 3640 C C . LYS A 1 480 ? -26.961 74.469 49.548 1.00 25.11 550 LYS A C 1
ATOM 3641 O O . LYS A 1 480 ? -27.619 73.929 50.436 1.00 24.30 550 LYS A O 1
ATOM 3647 N N . ASN A 1 481 ? -26.810 73.936 48.339 1.00 23.83 551 ASN A N 1
ATOM 3648 C CA . ASN A 1 481 ? -27.410 72.646 48.018 1.00 24.20 551 ASN A CA 1
ATOM 3649 C C . ASN A 1 481 ? -26.755 71.530 48.831 1.00 22.12 551 ASN A C 1
ATOM 3650 O O . ASN A 1 481 ? -27.405 70.534 49.156 1.00 20.82 551 ASN A O 1
ATOM 3655 N N . ASP A 1 482 ? -25.474 71.696 49.153 1.00 20.40 552 ASP A N 1
ATOM 3656 C CA . ASP A 1 482 ? -24.763 70.703 49.959 1.00 20.96 552 ASP A CA 1
ATOM 3657 C C . ASP A 1 482 ? -25.335 70.724 51.375 1.00 20.78 552 ASP A C 1
ATOM 3658 O O . ASP A 1 482 ? -25.501 69.679 52.012 1.00 19.73 552 ASP A O 1
ATOM 3663 N N . VAL A 1 483 ? -25.626 71.923 51.871 1.00 20.05 553 VAL A N 1
ATOM 3664 C CA . VAL A 1 483 ? -26.189 72.065 53.207 1.00 19.46 553 VAL A CA 1
ATOM 3665 C C . VAL A 1 483 ? -27.564 71.413 53.222 1.00 18.88 553 VAL A C 1
ATOM 3666 O O . VAL A 1 483 ? -27.896 70.654 54.134 1.00 19.01 553 VAL A O 1
ATOM 3670 N N . MET A 1 484 ? -28.360 71.704 52.199 1.00 18.63 554 MET A N 1
ATOM 3671 C CA . MET A 1 484 ? -29.701 71.139 52.098 1.00 19.39 554 MET A CA 1
ATOM 3672 C C . MET A 1 484 ? -29.655 69.612 52.043 1.00 18.63 554 MET A C 1
ATOM 3673 O O . MET A 1 484 ? -30.421 68.932 52.727 1.00 18.17 554 MET A O 1
ATOM 3678 N N . LEU A 1 485 ? -28.747 69.075 51.236 1.00 17.61 555 LEU A N 1
ATOM 3679 C CA . LEU A 1 485 ? -28.642 67.627 51.098 1.00 19.11 555 LEU A CA 1
ATOM 3680 C C . LEU A 1 485 ? -28.134 66.985 52.388 1.00 17.18 555 LEU A C 1
ATOM 3681 O O . LEU A 1 485 ? -28.573 65.898 52.763 1.00 17.57 555 LEU A O 1
ATOM 3686 N N . SER A 1 486 ? -27.219 67.662 53.074 1.00 16.93 556 SER A N 1
ATOM 3687 C CA . SER A 1 486 ? -26.693 67.131 54.326 1.00 17.32 556 SER A CA 1
ATOM 3688 C C . SER A 1 486 ? -27.832 67.051 55.341 1.00 19.47 556 SER A C 1
ATOM 3689 O O . SER A 1 486 ? -27.972 66.058 56.064 1.00 18.26 556 SER A O 1
ATOM 3692 N N . ALA A 1 487 ? -28.651 68.100 55.388 1.00 17.14 557 ALA A N 1
ATOM 3693 C CA . ALA A 1 487 ? -29.788 68.138 56.301 1.00 17.88 557 ALA A CA 1
ATOM 3694 C C . ALA A 1 487 ? -30.740 66.988 55.977 1.00 17.22 557 ALA A C 1
ATOM 3695 O O . ALA A 1 487 ? -31.257 66.328 56.875 1.00 17.53 557 ALA A O 1
ATOM 3697 N N . VAL A 1 488 ? -30.969 66.756 54.688 1.00 14.80 558 VAL A N 1
ATOM 3698 C CA . VAL A 1 488 ? -31.855 65.681 54.248 1.00 15.02 558 VAL A CA 1
ATOM 3699 C C . VAL A 1 488 ? -31.317 64.318 54.688 1.00 14.81 558 VAL A C 1
ATOM 3700 O O . VAL A 1 488 ? -32.055 63.489 55.225 1.00 16.29 558 VAL A O 1
ATOM 3704 N N . VAL A 1 489 ? -30.032 64.091 54.445 1.00 15.50 559 VAL A N 1
ATOM 3705 C CA . VAL A 1 489 ? -29.403 62.830 54.817 1.00 16.05 559 VAL A CA 1
ATOM 3706 C C . VAL A 1 489 ? -29.451 62.616 56.327 1.00 15.29 559 VAL A C 1
ATOM 3707 O O . VAL A 1 489 ? -29.805 61.531 56.794 1.00 14.96 559 VAL A O 1
ATOM 3711 N N . MET A 1 490 ? -29.113 63.645 57.098 1.00 15.95 560 MET A N 1
ATOM 3712 C CA . MET A 1 490 ? -29.139 63.500 58.552 1.00 16.19 560 MET A CA 1
ATOM 3713 C C . MET A 1 490 ? -30.544 63.203 59.051 1.00 16.33 560 MET A C 1
ATOM 3714 O O . MET A 1 490 ? -30.720 62.465 60.025 1.00 15.82 560 MET A O 1
ATOM 3719 N N . THR A 1 491 ? -31.551 63.770 58.389 1.00 16.45 561 THR A N 1
ATOM 3720 C CA . THR A 1 491 ? -32.927 63.505 58.792 1.00 16.80 561 THR A CA 1
ATOM 3721 C C . THR A 1 491 ? -33.266 62.036 58.536 1.00 16.62 561 THR A C 1
ATOM 3722 O O . THR A 1 491 ? -33.848 61.373 59.397 1.00 16.06 561 THR A O 1
ATOM 3726 N N . TYR A 1 492 ? -32.903 61.523 57.362 1.00 15.84 562 TYR A N 1
ATOM 3727 C CA . TYR A 1 492 ? -33.172 60.119 57.050 1.00 16.58 562 TYR A CA 1
ATOM 3728 C C . TYR A 1 492 ? -32.415 59.196 58.013 1.00 15.85 562 TYR A C 1
ATOM 3729 O O . TYR A 1 492 ? -32.990 58.253 58.554 1.00 14.94 562 TYR A O 1
ATOM 3738 N N . TRP A 1 493 ? -31.126 59.470 58.211 1.00 14.84 563 TRP A N 1
ATOM 3739 C CA . TRP A 1 493 ? -30.293 58.655 59.098 1.00 15.50 563 TRP A CA 1
ATOM 3740 C C . TRP A 1 493 ? -30.798 58.666 60.545 1.00 17.22 563 TRP A C 1
ATOM 3741 O O . TRP A 1 493 ? -30.906 57.608 61.179 1.00 15.63 563 TRP A O 1
ATOM 3752 N N . THR A 1 494 ? -31.096 59.852 61.076 1.00 16.07 564 THR A N 1
ATOM 3753 C CA . THR A 1 494 ? -31.569 59.940 62.456 1.00 16.94 564 THR A CA 1
ATOM 3754 C C . THR A 1 494 ? -33.004 59.459 62.632 1.00 16.95 564 THR A C 1
ATOM 3755 O O . THR A 1 494 ? -33.377 59.008 63.714 1.00 15.75 564 THR A O 1
ATOM 3759 N N . ASN A 1 495 ? -33.813 59.556 61.578 1.00 17.33 565 ASN A N 1
ATOM 3760 C CA . ASN A 1 495 ? -35.183 59.051 61.639 1.00 16.39 565 ASN A CA 1
ATOM 3761 C C . ASN A 1 495 ? -35.046 57.538 61.803 1.00 16.11 565 ASN A C 1
ATOM 3762 O O . ASN A 1 495 ? -35.736 56.915 62.611 1.00 14.27 565 ASN A O 1
ATOM 3767 N N . PHE A 1 496 ? -34.138 56.962 61.021 1.00 15.52 566 PHE A N 1
ATOM 3768 C CA . PHE A 1 496 ? -33.868 55.529 61.068 1.00 15.19 566 PHE A CA 1
ATOM 3769 C C . PHE A 1 496 ? -33.419 55.148 62.481 1.00 14.25 566 PHE A C 1
ATOM 3770 O O . PHE A 1 496 ? -33.858 54.142 63.026 1.00 15.08 566 PHE A O 1
ATOM 3778 N N . ALA A 1 497 ? -32.540 55.952 63.072 1.00 13.96 567 ALA A N 1
ATOM 3779 C CA . ALA A 1 497 ? -32.062 55.676 64.428 1.00 14.78 567 ALA A CA 1
ATOM 3780 C C . ALA A 1 497 ? -33.212 55.738 65.435 1.00 15.87 567 ALA A C 1
ATOM 3781 O O . ALA A 1 497 ? -33.289 54.936 66.370 1.00 15.00 567 ALA A O 1
ATOM 3783 N N . LYS A 1 498 ? -34.115 56.691 65.231 1.00 15.81 568 LYS A N 1
ATOM 3784 C CA . LYS A 1 498 ? -35.251 56.869 66.127 1.00 17.07 568 LYS A CA 1
ATOM 3785 C C . LYS A 1 498 ? -36.354 55.812 66.035 1.00 17.15 568 LYS A C 1
ATOM 3786 O O . LYS A 1 498 ? -36.904 55.401 67.058 1.00 17.13 568 LYS A O 1
ATOM 3792 N N . THR A 1 499 ? -36.660 55.351 64.824 1.00 17.43 569 THR A N 1
ATOM 3793 C CA . THR A 1 499 ? -37.754 54.397 64.635 1.00 16.48 569 THR A CA 1
ATOM 3794 C C . THR A 1 499 ? -37.484 53.158 63.782 1.00 18.36 569 THR A C 1
ATOM 3795 O O . THR A 1 499 ? -38.330 52.260 63.724 1.00 17.94 569 THR A O 1
ATOM 3799 N N . GLY A 1 500 ? -36.342 53.111 63.103 1.00 15.68 570 GLY A N 1
ATOM 3800 C CA . GLY A 1 500 ? -36.062 51.975 62.240 1.00 16.64 570 GLY A CA 1
ATOM 3801 C C . GLY A 1 500 ? -36.671 52.214 60.862 1.00 17.63 570 GLY A C 1
ATOM 3802 O O . GLY A 1 500 ? -36.654 51.339 59.991 1.00 17.44 570 GLY A O 1
ATOM 3803 N N . ASP A 1 501 ? -37.205 53.418 60.674 1.00 17.43 571 ASP A N 1
ATOM 3804 C CA . ASP A 1 501 ? -37.834 53.838 59.417 1.00 18.68 571 ASP A CA 1
ATOM 3805 C C . ASP A 1 501 ? -37.270 55.228 59.095 1.00 18.50 571 ASP A C 1
ATOM 3806 O O . ASP A 1 501 ? -37.489 56.174 59.846 1.00 18.22 571 ASP A O 1
ATOM 3811 N N . PRO A 1 502 ? -36.553 55.370 57.965 1.00 18.43 572 PRO A N 1
ATOM 3812 C CA . PRO A 1 502 ? -35.952 56.646 57.552 1.00 18.50 572 PRO A CA 1
ATOM 3813 C C . PRO A 1 502 ? -36.949 57.789 57.388 1.00 17.95 572 PRO A C 1
ATOM 3814 O O . PRO A 1 502 ? -36.568 58.960 57.360 1.00 18.58 572 PRO A O 1
ATOM 3818 N N . ASN A 1 503 ? -38.225 57.446 57.277 1.00 19.03 573 ASN A N 1
ATOM 3819 C CA . ASN A 1 503 ? -39.266 58.447 57.075 1.00 19.99 573 ASN A CA 1
ATOM 3820 C C . ASN A 1 503 ? -39.935 58.973 58.340 1.00 21.48 573 ASN A C 1
ATOM 3821 O O . ASN A 1 503 ? -40.652 59.977 58.284 1.00 20.60 573 ASN A O 1
ATOM 3826 N N . GLN A 1 504 ? -39.712 58.304 59.470 1.00 19.85 574 GLN A N 1
ATOM 3827 C CA . GLN A 1 504 ? -40.331 58.709 60.734 1.00 21.13 574 GLN A CA 1
ATOM 3828 C C . GLN A 1 504 ? -39.304 59.001 61.831 1.00 20.65 574 GLN A C 1
ATOM 3829 O O . GLN A 1 504 ? -38.270 58.340 61.913 1.00 20.73 574 GLN A O 1
ATOM 3835 N N . PRO A 1 505 ? -39.599 59.966 62.718 1.00 21.06 575 PRO A N 1
ATOM 3836 C CA . PRO A 1 505 ? -40.808 60.794 62.774 1.00 21.95 575 PRO A CA 1
ATOM 3837 C C . PRO A 1 505 ? -40.682 62.180 62.138 1.00 22.86 575 PRO A C 1
ATOM 3838 O O . PRO A 1 505 ? -41.681 62.884 61.992 1.00 24.56 575 PRO A O 1
ATOM 3842 N N . VAL A 1 506 ? -39.468 62.583 61.771 1.00 20.50 576 VAL A N 1
ATOM 3843 C CA . VAL A 1 506 ? -39.267 63.906 61.184 1.00 21.52 576 VAL A CA 1
ATOM 3844 C C . VAL A 1 506 ? -39.474 63.952 59.671 1.00 22.26 576 VAL A C 1
ATOM 3845 O O . VAL A 1 506 ? -38.744 63.318 58.911 1.00 21.22 576 VAL A O 1
ATOM 3849 N N . PRO A 1 507 ? -40.480 64.713 59.213 1.00 23.20 577 PRO A N 1
ATOM 3850 C CA . PRO A 1 507 ? -40.730 64.806 57.772 1.00 23.39 577 PRO A CA 1
ATOM 3851 C C . PRO A 1 507 ? -39.654 65.620 57.064 1.00 22.93 577 PRO A C 1
ATOM 3852 O O . PRO A 1 507 ? -38.960 66.423 57.686 1.00 22.82 577 PRO A O 1
ATOM 3856 N N . GLN A 1 508 ? -39.508 65.393 55.763 1.00 23.29 578 GLN A N 1
ATOM 3857 C CA . GLN A 1 508 ? -38.543 66.134 54.966 1.00 25.18 578 GLN A CA 1
ATOM 3858 C C . GLN A 1 508 ? -39.198 67.451 54.557 1.00 27.06 578 GLN A C 1
ATOM 3859 O O . GLN A 1 508 ? -39.867 67.527 53.530 1.00 29.28 578 GLN A O 1
ATOM 3865 N N . ASP A 1 509 ? -39.014 68.479 55.377 1.00 28.92 579 ASP A N 1
ATOM 3866 C CA . ASP A 1 509 ? -39.579 69.795 55.101 1.00 29.80 579 ASP A CA 1
ATOM 3867 C C . ASP A 1 509 ? -38.458 70.762 54.785 1.00 29.19 579 ASP A C 1
ATOM 3868 O O . ASP A 1 509 ? -37.282 70.430 54.922 1.00 27.78 579 ASP A O 1
ATOM 3873 N N . THR A 1 510 ? -38.828 71.964 54.360 1.00 28.20 580 THR A N 1
ATOM 3874 C CA . THR A 1 510 ? -37.844 72.990 54.064 1.00 28.11 580 THR A CA 1
ATOM 3875 C C . THR A 1 510 ? -37.850 73.951 55.245 1.00 28.63 580 THR A C 1
ATOM 3876 O O . THR A 1 510 ? -38.885 74.539 55.576 1.00 28.17 580 THR A O 1
ATOM 3880 N N . LYS A 1 511 ? -36.699 74.082 55.895 1.00 26.54 581 LYS A N 1
ATOM 3881 C CA . LYS A 1 511 ? -36.557 74.970 57.042 1.00 26.42 581 LYS A CA 1
ATOM 3882 C C . LYS A 1 511 ? -35.363 75.874 56.792 1.00 24.43 581 LYS A C 1
ATOM 3883 O O . LYS A 1 511 ? -34.592 75.643 55.861 1.00 24.43 581 LYS A O 1
ATOM 3889 N N . PHE A 1 512 ? -35.201 76.902 57.617 1.00 23.74 582 PHE A N 1
ATOM 3890 C CA . PHE A 1 512 ? -34.079 77.815 57.444 1.00 22.70 582 PHE A CA 1
ATOM 3891 C C . PHE A 1 512 ? -32.739 77.081 57.444 1.00 22.95 582 PHE A C 1
ATOM 3892 O O . PHE A 1 512 ? -31.818 77.460 56.723 1.00 22.88 582 PHE A O 1
ATOM 3900 N N . ILE A 1 513 ? -32.642 76.020 58.240 1.00 22.25 583 ILE A N 1
ATOM 3901 C CA . ILE A 1 513 ? -31.405 75.252 58.332 1.00 22.26 583 ILE A CA 1
ATOM 3902 C C . ILE A 1 513 ? -30.941 74.680 56.982 1.00 21.26 583 ILE A C 1
ATOM 3903 O O . ILE A 1 513 ? -29.737 74.569 56.739 1.00 21.47 583 ILE A O 1
ATOM 3908 N N . HIS A 1 514 ? -31.884 74.336 56.106 1.00 20.90 584 HIS A N 1
ATOM 3909 C CA . HIS A 1 514 ? -31.545 73.782 54.788 1.00 21.48 584 HIS A CA 1
ATOM 3910 C C . HIS A 1 514 ? -30.881 74.803 53.860 1.00 22.22 584 HIS A C 1
ATOM 3911 O O . HIS A 1 514 ? -30.056 74.443 53.014 1.00 19.63 584 HIS A O 1
ATOM 3918 N N . THR A 1 515 ? -31.262 76.070 54.029 1.00 22.39 585 THR A N 1
ATOM 3919 C CA . THR A 1 515 ? -30.764 77.207 53.249 1.00 23.36 585 THR A CA 1
ATOM 3920 C C . THR A 1 515 ? -31.276 77.225 51.809 1.00 25.43 585 THR A C 1
ATOM 3921 O O . THR A 1 515 ? -31.198 78.249 51.129 1.00 25.55 585 THR A O 1
ATOM 3925 N N . LYS A 1 516 ? -31.802 76.092 51.356 1.00 25.45 586 LYS A N 1
ATOM 3926 C CA . LYS A 1 516 ? -32.362 75.958 50.012 1.00 27.34 586 LYS A CA 1
ATOM 3927 C C . LYS A 1 516 ? -33.566 75.045 50.131 1.00 26.21 586 LYS A C 1
ATOM 3928 O O . LYS A 1 516 ? -33.699 74.322 51.115 1.00 27.26 586 LYS A O 1
ATOM 3934 N N . PRO A 1 517 ? -34.468 75.068 49.137 1.00 26.49 587 PRO A N 1
ATOM 3935 C CA . PRO A 1 517 ? -35.652 74.205 49.192 1.00 25.94 587 PRO A CA 1
ATOM 3936 C C . PRO A 1 517 ? -35.269 72.729 49.312 1.00 25.41 587 PRO A C 1
ATOM 3937 O O . PRO A 1 517 ? -34.373 72.255 48.611 1.00 24.86 587 PRO A O 1
ATOM 3941 N N . ASN A 1 518 ? -35.947 72.013 50.204 1.00 24.79 588 ASN A N 1
ATOM 3942 C CA . ASN A 1 518 ? -35.688 70.590 50.407 1.00 24.53 588 ASN A CA 1
ATOM 3943 C C . ASN A 1 518 ? -36.272 69.828 49.221 1.00 24.14 588 ASN A C 1
ATOM 3944 O O . ASN A 1 518 ? -37.488 69.707 49.094 1.00 25.02 588 ASN A O 1
ATOM 3949 N N . ARG A 1 519 ? -35.408 69.305 48.357 1.00 24.37 589 ARG A N 1
ATOM 3950 C CA . ARG A 1 519 ? -35.870 68.582 47.177 1.00 23.65 589 ARG A CA 1
ATOM 3951 C C . ARG A 1 519 ? -36.417 67.190 47.464 1.00 23.75 589 ARG A C 1
ATOM 3952 O O . ARG A 1 519 ? -36.905 66.515 46.556 1.00 24.13 589 ARG A O 1
ATOM 3960 N N . PHE A 1 520 ? -36.345 66.764 48.721 1.00 22.32 590 PHE A N 1
ATOM 3961 C CA . PHE A 1 520 ? -36.842 65.445 49.104 1.00 22.22 590 PHE A CA 1
ATOM 3962 C C . PHE A 1 520 ? -38.197 65.508 49.808 1.00 22.99 590 PHE A C 1
ATOM 3963 O O . PHE A 1 520 ? -38.686 64.493 50.305 1.00 22.43 590 PHE A O 1
ATOM 3971 N N . GLU A 1 521 ? -38.804 66.692 49.851 1.00 24.60 591 GLU A N 1
ATOM 3972 C CA . GLU A 1 521 ? -40.096 66.857 50.516 1.00 27.18 591 GLU A CA 1
ATOM 3973 C C . GLU A 1 521 ? -41.137 65.805 50.162 1.00 26.96 591 GLU A C 1
ATOM 3974 O O . GLU A 1 521 ? -41.876 65.344 51.029 1.00 28.78 591 GLU A O 1
ATOM 3980 N N . GLU A 1 522 ? -41.200 65.423 48.893 1.00 27.92 592 GLU A N 1
ATOM 3981 C CA . GLU A 1 522 ? -42.183 64.434 48.467 1.00 30.70 592 GLU A CA 1
ATOM 3982 C C . GLU A 1 522 ? -41.565 63.080 48.161 1.00 30.10 592 GLU A C 1
ATOM 3983 O O . GLU A 1 522 ? -42.140 62.280 47.426 1.00 31.33 592 GLU A O 1
ATOM 3989 N N . VAL A 1 523 ? -40.397 62.815 48.734 1.00 28.61 593 VAL A N 1
ATOM 3990 C CA . VAL A 1 523 ? -39.725 61.550 48.485 1.00 26.36 593 VAL A CA 1
ATOM 3991 C C . VAL A 1 523 ? -39.658 60.663 49.716 1.00 25.57 593 VAL A C 1
ATOM 3992 O O . VAL A 1 523 ? -38.806 60.853 50.584 1.00 26.34 593 VAL A O 1
ATOM 3996 N N . ALA A 1 524 ? -40.568 59.698 49.784 1.00 23.82 594 ALA A N 1
ATOM 3997 C CA . ALA A 1 524 ? -40.601 58.746 50.885 1.00 23.50 594 ALA A CA 1
ATOM 3998 C C . ALA A 1 524 ? -39.656 57.610 50.502 1.00 23.78 594 ALA A C 1
ATOM 3999 O O . ALA A 1 524 ? -39.746 57.063 49.400 1.00 23.85 594 ALA A O 1
ATOM 4001 N N . TRP A 1 525 ? -38.749 57.266 51.411 1.00 21.20 595 TRP A N 1
ATOM 4002 C CA . TRP A 1 525 ? -37.777 56.204 51.171 1.00 20.11 595 TRP A CA 1
ATOM 4003 C C . TRP A 1 525 ? -38.433 54.846 51.392 1.00 19.78 595 TRP A C 1
ATOM 4004 O O . TRP A 1 525 ? -38.559 54.379 52.523 1.00 20.01 595 TRP A O 1
ATOM 4015 N N . THR A 1 526 ? -38.840 54.214 50.299 1.00 20.26 596 THR A N 1
ATOM 4016 C CA . THR A 1 526 ? -39.502 52.919 50.349 1.00 20.97 596 THR A CA 1
ATOM 4017 C C . THR A 1 526 ? -38.576 51.784 50.779 1.00 20.30 596 THR A C 1
ATOM 4018 O O . THR A 1 526 ? -37.390 51.772 50.458 1.00 19.78 596 THR A O 1
ATOM 4022 N N . ARG A 1 527 ? -39.148 50.821 51.488 1.00 20.46 597 ARG A N 1
ATOM 4023 C CA . ARG A 1 527 ? -38.417 49.662 51.978 1.00 21.84 597 ARG A CA 1
ATOM 4024 C C . ARG A 1 527 ? -37.940 48.772 50.824 1.00 21.75 597 ARG A C 1
ATOM 4025 O O . ARG A 1 527 ? -38.634 48.598 49.816 1.00 20.71 597 ARG A O 1
ATOM 4033 N N . TYR A 1 528 ? -36.747 48.212 50.982 1.00 19.71 598 TYR A N 1
ATOM 4034 C CA . TYR A 1 528 ? -36.145 47.351 49.968 1.00 19.74 598 TYR A CA 1
ATOM 4035 C C . TYR A 1 528 ? -36.567 45.887 50.102 1.00 22.33 598 TYR A C 1
ATOM 4036 O O . TYR A 1 528 ? -36.675 45.359 51.210 1.00 22.92 598 TYR A O 1
ATOM 4045 N N . SER A 1 529 ? -36.808 45.246 48.961 1.00 23.13 599 SER A N 1
ATOM 4046 C CA . SER A 1 529 ? -37.187 43.835 48.903 1.00 26.31 599 SER A CA 1
ATOM 4047 C C . SER A 1 529 ? -36.450 43.235 47.705 1.00 26.88 599 SER A C 1
ATOM 4048 O O . SER A 1 529 ? -36.123 43.948 46.757 1.00 26.22 599 SER A O 1
ATOM 4051 N N . GLN A 1 530 ? -36.183 41.935 47.741 1.00 28.70 600 GLN A N 1
ATOM 4052 C CA . GLN A 1 530 ? -35.472 41.294 46.639 1.00 32.96 600 GLN A CA 1
ATOM 4053 C C . GLN A 1 530 ? -36.290 41.319 45.349 1.00 33.22 600 GLN A C 1
ATOM 4054 O O . GLN A 1 530 ? -35.736 41.232 44.249 1.00 33.71 600 GLN A O 1
ATOM 4060 N N . LYS A 1 531 ? -37.606 41.454 45.487 1.00 32.43 601 LYS A N 1
ATOM 4061 C CA . LYS A 1 531 ? -38.496 41.476 44.331 1.00 33.23 601 LYS A CA 1
ATOM 4062 C C . LYS A 1 531 ? -38.500 42.794 43.558 1.00 32.84 601 LYS A C 1
ATOM 4063 O O . LYS A 1 531 ? -38.288 42.806 42.342 1.00 32.30 601 LYS A O 1
ATOM 4069 N N . ASP A 1 532 ? -38.755 43.896 44.257 1.00 29.46 602 ASP A N 1
ATOM 4070 C CA . ASP A 1 532 ? -38.805 45.214 43.624 1.00 28.69 602 ASP A CA 1
ATOM 4071 C C . ASP A 1 532 ? -37.484 45.974 43.736 1.00 25.33 602 ASP A C 1
ATOM 4072 O O . ASP A 1 532 ? -37.204 46.872 42.940 1.00 23.80 602 ASP A O 1
ATOM 4077 N N . GLN A 1 533 ? -36.686 45.617 44.736 1.00 21.04 603 GLN A N 1
ATOM 4078 C CA . GLN A 1 533 ? -35.390 46.250 44.955 1.00 19.62 603 GLN A CA 1
ATOM 4079 C C . GLN A 1 533 ? -35.431 47.773 44.817 1.00 18.86 603 GLN A C 1
ATOM 4080 O O . GLN A 1 533 ? -34.621 48.374 44.108 1.00 18.90 603 GLN A O 1
ATOM 4086 N N . LEU A 1 534 ? -36.382 48.392 45.504 1.00 17.73 604 LEU A N 1
ATOM 4087 C CA . LEU A 1 534 ? -36.514 49.840 45.475 1.00 18.16 604 LEU A CA 1
ATOM 4088 C C . LEU A 1 534 ? -35.398 50.455 46.310 1.00 17.78 604 LEU A C 1
ATOM 4089 O O . LEU A 1 534 ? -35.075 49.953 47.389 1.00 17.65 604 LEU A O 1
ATOM 4094 N N . TYR A 1 535 ? -34.807 51.531 45.801 1.00 16.65 605 TYR A N 1
ATOM 4095 C CA . TYR A 1 535 ? -33.738 52.221 46.507 1.00 17.82 605 TYR A CA 1
ATOM 4096 C C . TYR A 1 535 ? -33.882 53.725 46.336 1.00 18.05 605 TYR A C 1
ATOM 4097 O O . TYR A 1 535 ? -34.514 54.199 45.389 1.00 18.11 605 TYR A O 1
ATOM 4106 N N . LEU A 1 536 ? -33.288 54.473 47.257 1.00 18.44 606 LEU A N 1
ATOM 4107 C CA . LEU A 1 536 ? -33.338 55.923 47.192 1.00 17.06 606 LEU A CA 1
ATOM 4108 C C . LEU A 1 536 ? -32.131 56.479 46.453 1.00 16.81 606 LEU A C 1
ATOM 4109 O O . LEU A 1 536 ? -30.986 56.238 46.841 1.00 16.17 606 LEU A O 1
ATOM 4114 N N . HIS A 1 537 ? -32.393 57.209 45.374 1.00 17.63 607 HIS A N 1
ATOM 4115 C CA . HIS A 1 537 ? -31.338 57.849 44.606 1.00 18.34 607 HIS A CA 1
ATOM 4116 C C . HIS A 1 537 ? -31.090 59.189 45.302 1.00 19.93 607 HIS A C 1
ATOM 4117 O O . HIS A 1 537 ? -31.894 60.120 45.182 1.00 19.22 607 HIS A O 1
ATOM 4124 N N . ILE A 1 538 ? -29.991 59.282 46.042 1.00 19.47 608 ILE A N 1
ATOM 4125 C CA . ILE A 1 538 ? -29.668 60.506 46.764 1.00 18.70 608 ILE A CA 1
ATOM 4126 C C . ILE A 1 538 ? -28.837 61.462 45.921 1.00 19.85 608 ILE A C 1
ATOM 4127 O O . ILE A 1 538 ? -27.650 61.238 45.679 1.00 19.81 608 ILE A O 1
ATOM 4132 N N . GLY A 1 539 ? -29.478 62.537 45.480 1.00 21.41 609 GLY A N 1
ATOM 4133 C CA . GLY A 1 539 ? -28.803 63.526 44.664 1.00 23.20 609 GLY A CA 1
ATOM 4134 C C . GLY A 1 539 ? -29.684 64.750 44.531 1.00 25.27 609 GLY A C 1
ATOM 4135 O O . GLY A 1 539 ? -30.683 64.873 45.240 1.00 23.38 609 GLY A O 1
ATOM 4136 N N . LEU A 1 540 ? -29.324 65.653 43.624 1.00 26.49 610 LEU A N 1
ATOM 4137 C CA . LEU A 1 540 ? -30.101 66.868 43.425 1.00 28.40 610 LEU A CA 1
ATOM 4138 C C . LEU A 1 540 ? -31.402 66.634 42.658 1.00 28.87 610 LEU A C 1
ATOM 4139 O O . LEU A 1 540 ? -32.253 67.518 42.584 1.00 30.28 610 LEU A O 1
ATOM 4144 N N . LYS A 1 541 ? -31.547 65.441 42.088 1.00 28.13 611 LYS A N 1
ATOM 4145 C CA . LYS A 1 541 ? -32.764 65.047 41.374 1.00 28.66 611 LYS A CA 1
ATOM 4146 C C . LYS A 1 541 ? -33.131 63.718 42.024 1.00 26.78 611 LYS A C 1
ATOM 4147 O O . LYS A 1 541 ? -33.072 62.662 41.396 1.00 25.49 611 LYS A O 1
ATOM 4153 N N . PRO A 1 542 ? -33.525 63.761 43.302 1.00 25.92 612 PRO A N 1
ATOM 4154 C CA . PRO A 1 542 ? -33.888 62.567 44.058 1.00 24.95 612 PRO A CA 1
ATOM 4155 C C . PRO A 1 542 ? -35.220 61.918 43.741 1.00 25.46 612 PRO A C 1
ATOM 4156 O O . PRO A 1 542 ? -36.168 62.573 43.318 1.00 24.03 612 PRO A O 1
ATOM 4160 N N . ARG A 1 543 ? -35.268 60.610 43.968 1.00 25.04 613 ARG A N 1
ATOM 4161 C CA . ARG A 1 543 ? -36.472 59.822 43.790 1.00 25.47 613 ARG A CA 1
ATOM 4162 C C . ARG A 1 543 ? -36.143 58.374 44.083 1.00 24.44 613 ARG A C 1
ATOM 4163 O O . ARG A 1 543 ? -34.974 57.985 44.114 1.00 21.36 613 ARG A O 1
ATOM 4171 N N . VAL A 1 544 ? -37.176 57.586 44.343 1.00 23.58 614 VAL A N 1
ATOM 4172 C CA . VAL A 1 544 ? -36.984 56.175 44.606 1.00 22.64 614 VAL A CA 1
ATOM 4173 C C . VAL A 1 544 ? -36.968 55.500 43.248 1.00 23.09 614 VAL A C 1
ATOM 4174 O O . VAL A 1 544 ? -37.834 55.763 42.407 1.00 22.56 614 VAL A O 1
ATOM 4178 N N . LYS A 1 545 ? -35.967 54.656 43.026 1.00 20.07 615 LYS A N 1
ATOM 4179 C CA . LYS A 1 545 ? -35.838 53.933 41.770 1.00 21.17 615 LYS A CA 1
ATOM 4180 C C . LYS A 1 545 ? -35.814 52.436 42.067 1.00 21.12 615 LYS A C 1
ATOM 4181 O O . LYS A 1 545 ? -35.961 52.023 43.218 1.00 19.10 615 LYS A O 1
ATOM 4187 N N . GLU A 1 546 ? -35.633 51.619 41.037 1.00 20.61 616 GLU A N 1
ATOM 4188 C CA . GLU A 1 546 ? -35.629 50.177 41.235 1.00 21.96 616 GLU A CA 1
ATOM 4189 C C . GLU A 1 546 ? -34.460 49.463 40.567 1.00 19.73 616 GLU A C 1
ATOM 4190 O O . GLU A 1 546 ? -33.936 49.924 39.557 1.00 19.45 616 GLU A O 1
ATOM 4196 N N . HIS A 1 547 ? -34.058 48.339 41.155 1.00 19.73 617 HIS A N 1
ATOM 4197 C CA . HIS A 1 547 ? -32.985 47.502 40.617 1.00 19.22 617 HIS A CA 1
ATOM 4198 C C . HIS A 1 547 ? -31.701 48.240 40.242 1.00 18.24 617 HIS A C 1
ATOM 4199 O O . HIS A 1 547 ? -31.314 48.263 39.073 1.00 17.70 617 HIS A O 1
ATOM 4206 N N . TYR A 1 548 ? -31.030 48.820 41.232 1.00 17.23 618 TYR A N 1
ATOM 4207 C CA . TYR A 1 548 ? -29.794 49.554 40.987 1.00 17.61 618 TYR A CA 1
ATOM 4208 C C . TYR A 1 548 ? -28.792 48.752 40.154 1.00 18.13 618 TYR A C 1
ATOM 4209 O O . TYR A 1 548 ? -28.387 47.657 40.548 1.00 18.84 618 TYR A O 1
ATOM 4218 N N . ARG A 1 549 ? -28.400 49.312 39.009 1.00 18.26 619 ARG A N 1
ATOM 4219 C CA . ARG A 1 549 ? -27.447 48.689 38.089 1.00 19.78 619 ARG A CA 1
ATOM 4220 C C . ARG A 1 549 ? -27.668 47.180 37.961 1.00 19.94 619 ARG A C 1
ATOM 4221 O O . ARG A 1 549 ? -26.724 46.384 37.963 1.00 18.76 619 ARG A O 1
ATOM 4229 N N . ALA A 1 550 ? -28.938 46.811 37.828 1.00 20.20 620 ALA A N 1
ATOM 4230 C CA . ALA A 1 550 ? -29.368 45.419 37.722 1.00 20.59 620 ALA A CA 1
ATOM 4231 C C . ALA A 1 550 ? -28.588 44.553 36.730 1.00 20.54 620 ALA A C 1
ATOM 4232 O O . ALA A 1 550 ? -28.273 43.402 37.024 1.00 20.36 620 ALA A O 1
ATOM 4234 N N . ASN A 1 551 ? -28.291 45.094 35.554 1.00 21.25 621 ASN A N 1
ATOM 4235 C CA . ASN A 1 551 ? -27.565 44.333 34.543 1.00 24.41 621 ASN A CA 1
ATOM 4236 C C . ASN A 1 551 ? -26.182 43.901 35.023 1.00 22.28 621 ASN A C 1
ATOM 4237 O O . ASN A 1 551 ? -25.845 42.718 34.979 1.00 22.99 621 ASN A O 1
ATOM 4242 N N . LYS A 1 552 ? -25.384 44.855 35.490 1.00 19.83 622 LYS A N 1
ATOM 4243 C CA . LYS A 1 552 ? -24.038 44.543 35.961 1.00 19.16 622 LYS A CA 1
ATOM 4244 C C . LYS A 1 552 ? -24.031 43.731 37.257 1.00 19.19 622 LYS A C 1
ATOM 4245 O O . LYS A 1 552 ? -23.161 42.884 37.460 1.00 19.66 622 LYS A O 1
ATOM 4251 N N . VAL A 1 553 ? -24.996 43.984 38.136 1.00 17.70 623 VAL A N 1
ATOM 4252 C CA . VAL A 1 553 ? -25.069 43.240 39.387 1.00 18.76 623 VAL A CA 1
ATOM 4253 C C . VAL A 1 553 ? -25.353 41.767 39.095 1.00 20.45 623 VAL A C 1
ATOM 4254 O O . VAL A 1 553 ? -24.736 40.877 39.679 1.00 19.46 623 VAL A O 1
ATOM 4258 N N . ASN A 1 554 ? -26.275 41.501 38.176 1.00 19.96 624 ASN A N 1
ATOM 4259 C CA A ASN A 1 554 ? -26.615 40.127 37.829 0.50 19.77 624 ASN A CA 1
ATOM 4260 C CA B ASN A 1 554 ? -26.602 40.124 37.846 0.50 19.14 624 ASN A CA 1
ATOM 4261 C C . ASN A 1 554 ? -25.483 39.466 37.044 1.00 18.90 624 ASN A C 1
ATOM 4262 O O . ASN A 1 554 ? -25.332 38.249 37.060 1.00 18.89 624 ASN A O 1
ATOM 4271 N N . LEU A 1 555 ? -24.685 40.274 36.355 1.00 18.17 625 LEU A N 1
ATOM 4272 C CA . LEU A 1 555 ? -23.562 39.731 35.598 1.00 17.23 625 LEU A CA 1
ATOM 4273 C C . LEU A 1 555 ? -22.601 39.101 36.609 1.00 17.34 625 LEU A C 1
ATOM 4274 O O . LEU A 1 555 ? -22.164 37.961 36.452 1.00 18.12 625 LEU A O 1
ATOM 4279 N N . TRP A 1 556 ? -22.288 39.855 37.659 1.00 17.34 626 TRP A N 1
ATOM 4280 C CA . TRP A 1 556 ? -21.360 39.390 38.685 1.00 17.95 626 TRP A CA 1
ATOM 4281 C C . TRP A 1 556 ? -21.899 38.321 39.626 1.00 19.37 626 TRP A C 1
ATOM 4282 O O . TRP A 1 556 ? -21.161 37.426 40.039 1.00 20.08 626 TRP A O 1
ATOM 4293 N N . LEU A 1 557 ? -23.179 38.410 39.967 1.00 20.16 627 LEU A N 1
ATOM 4294 C CA . LEU A 1 557 ? -23.773 37.451 40.890 1.00 21.01 627 LEU A CA 1
ATOM 4295 C C . LEU A 1 557 ? -24.298 36.175 40.244 1.00 22.56 627 LEU A C 1
ATOM 4296 O O . LEU A 1 557 ? -24.391 35.138 40.903 1.00 21.93 627 LEU A O 1
ATOM 4301 N N . GLU A 1 558 ? -24.632 36.231 38.962 1.00 22.40 628 GLU A N 1
ATOM 4302 C CA . GLU A 1 558 ? -25.166 35.042 38.315 1.00 24.96 628 GLU A CA 1
ATOM 4303 C C . GLU A 1 558 ? -24.391 34.481 37.129 1.00 22.97 628 GLU A C 1
ATOM 4304 O O . GLU A 1 558 ? -24.049 33.303 37.125 1.00 23.64 628 GLU A O 1
ATOM 4310 N N . LEU A 1 559 ? -24.103 35.304 36.129 1.00 21.02 629 LEU A N 1
ATOM 4311 C CA . LEU A 1 559 ? -23.383 34.793 34.965 1.00 19.45 629 LEU A CA 1
ATOM 4312 C C . LEU A 1 559 ? -21.918 34.462 35.235 1.00 19.03 629 LEU A C 1
ATOM 4313 O O . LEU A 1 559 ? -21.446 33.387 34.866 1.00 18.13 629 LEU A O 1
ATOM 4318 N N . VAL A 1 560 ? -21.195 35.376 35.879 1.00 17.33 630 VAL A N 1
ATOM 4319 C CA . VAL A 1 560 ? -19.780 35.141 36.151 1.00 18.69 630 VAL A CA 1
ATOM 4320 C C . VAL A 1 560 ? -19.503 33.833 36.894 1.00 19.40 630 VAL A C 1
ATOM 4321 O O . VAL A 1 560 ? -18.624 33.072 36.500 1.00 19.67 630 VAL A O 1
ATOM 4325 N N . PRO A 1 561 ? -20.246 33.548 37.974 1.00 20.92 631 PRO A N 1
ATOM 4326 C CA . PRO A 1 561 ? -19.979 32.290 38.676 1.00 22.37 631 PRO A CA 1
ATOM 4327 C C . PRO A 1 561 ? -20.079 31.087 37.732 1.00 23.52 631 PRO A C 1
ATOM 4328 O O . PRO A 1 561 ? -19.325 30.119 37.853 1.00 23.06 631 PRO A O 1
ATOM 4332 N N . HIS A 1 562 ? -21.008 31.161 36.783 1.00 24.74 632 HIS A N 1
ATOM 4333 C CA . HIS A 1 562 ? -21.197 30.084 35.820 1.00 26.57 632 HIS A CA 1
ATOM 4334 C C . HIS A 1 562 ? -19.984 29.970 34.898 1.00 26.43 632 HIS A C 1
ATOM 4335 O O . HIS A 1 562 ? -19.481 28.873 34.657 1.00 27.64 632 HIS A O 1
ATOM 4342 N N . LEU A 1 563 ? -19.509 31.107 34.398 1.00 24.57 633 LEU A N 1
ATOM 4343 C CA . LEU A 1 563 ? -18.352 31.128 33.508 1.00 25.17 633 LEU A CA 1
ATOM 4344 C C . LEU A 1 563 ? -17.078 30.720 34.245 1.00 25.96 633 LEU A C 1
ATOM 4345 O O . LEU A 1 563 ? -16.196 30.078 33.673 1.00 26.57 633 LEU A O 1
ATOM 4350 N N . HIS A 1 564 ? -16.991 31.101 35.514 1.00 25.10 634 HIS A N 1
ATOM 4351 C CA . HIS A 1 564 ? -15.829 30.791 36.340 1.00 27.06 634 HIS A CA 1
ATOM 4352 C C . HIS A 1 564 ? -15.641 29.281 36.497 1.00 29.80 634 HIS A C 1
ATOM 4353 O O . HIS A 1 564 ? -14.516 28.784 36.482 1.00 28.47 634 HIS A O 1
ATOM 4360 N N . ASN A 1 565 ? -16.749 28.558 36.633 1.00 32.27 635 ASN A N 1
ATOM 4361 C CA A ASN A 1 565 ? -16.713 27.110 36.807 0.50 34.23 635 ASN A CA 1
ATOM 4362 C CA B ASN A 1 565 ? -16.707 27.109 36.801 0.50 34.10 635 ASN A CA 1
ATOM 4363 C C . ASN A 1 565 ? -16.402 26.353 35.513 1.00 34.91 635 ASN A C 1
ATOM 4364 O O . ASN A 1 565 ? -16.285 25.127 35.518 1.00 35.85 635 ASN A O 1
ATOM 4373 N N . LEU A 1 566 ? -16.271 27.074 34.406 1.00 36.22 636 LEU A N 1
ATOM 4374 C CA . LEU A 1 566 ? -15.974 26.421 33.135 1.00 38.09 636 LEU A CA 1
ATOM 4375 C C . LEU A 1 566 ? -14.520 25.962 33.063 1.00 38.68 636 LEU A C 1
ATOM 4376 O O . LEU A 1 566 ? -14.186 25.056 32.301 1.00 38.84 636 LEU A O 1
ATOM 4381 N N . ASN A 1 567 ? -13.660 26.591 33.859 1.00 38.45 637 ASN A N 1
ATOM 4382 C CA . ASN A 1 567 ? -12.239 26.248 33.890 1.00 38.39 637 ASN A CA 1
ATOM 4383 C C . ASN A 1 567 ? -11.751 26.085 35.318 1.00 37.24 637 ASN A C 1
ATOM 4384 O O . ASN A 1 567 ? -12.409 26.518 36.265 1.00 36.74 637 ASN A O 1
ATOM 4389 N N . ASP A 1 568 ? -10.595 25.448 35.467 1.00 35.43 638 ASP A N 1
ATOM 4390 C CA . ASP A 1 568 ? -9.982 25.312 36.776 1.00 35.50 638 ASP A CA 1
ATOM 4391 C C . ASP A 1 568 ? -9.130 26.575 36.839 1.00 33.42 638 ASP A C 1
ATOM 4392 O O . ASP A 1 568 ? -8.522 26.959 35.841 1.00 33.04 638 ASP A O 1
ATOM 4397 N N . HIS A 1 569 ? -9.107 27.231 37.991 1.00 31.60 639 HIS A N 1
ATOM 4398 C CA . HIS A 1 569 ? -8.330 28.456 38.154 1.00 30.31 639 HIS A CA 1
ATOM 4399 C C . HIS A 1 569 ? -7.422 28.347 39.371 1.00 29.55 639 HIS A C 1
ATOM 4400 O O . HIS A 1 569 ? -7.749 27.657 40.330 1.00 29.03 639 HIS A O 1
ATOM 4407 N N . HIS A 1 570 ? -6.281 29.026 39.331 1.00 29.35 640 HIS A N 1
ATOM 4408 C CA . HIS A 1 570 ? -5.372 29.029 40.472 1.00 29.12 640 HIS A CA 1
ATOM 4409 C C . HIS A 1 570 ? -4.773 30.418 40.645 1.00 30.65 640 HIS A C 1
ATOM 4410 O O . HIS A 1 570 ? -4.658 31.180 39.681 1.00 28.63 640 HIS A O 1
ATOM 4417 N N . HIS A 1 571 ? -4.410 30.749 41.880 1.00 32.01 641 HIS A N 1
ATOM 4418 C CA . HIS A 1 571 ? -3.824 32.047 42.189 1.00 35.39 641 HIS A CA 1
ATOM 4419 C C . HIS A 1 571 ? -2.330 31.914 42.452 1.00 35.48 641 HIS A C 1
ATOM 4420 O O . HIS A 1 571 ? -1.791 30.808 42.489 1.00 35.47 641 HIS A O 1
ATOM 4427 N N . HIS A 1 572 ? -1.672 33.052 42.639 1.00 36.27 642 HIS A N 1
ATOM 4428 C CA . HIS A 1 572 ? -0.243 33.086 42.928 1.00 39.07 642 HIS A CA 1
ATOM 4429 C C . HIS A 1 572 ? 0.027 34.015 44.103 1.00 40.70 642 HIS A C 1
ATOM 4430 O O . HIS A 1 572 ? 0.466 33.513 45.158 1.00 43.92 642 HIS A O 1
ATOM 4437 N N . ASP B 1 10 ? 53.065 54.304 102.239 1.00 40.21 52 ASP B N 1
ATOM 4438 C CA . ASP B 1 10 ? 52.454 52.990 102.603 1.00 39.09 52 ASP B CA 1
ATOM 4439 C C . ASP B 1 10 ? 50.941 53.038 102.377 1.00 36.41 52 ASP B C 1
ATOM 4440 O O . ASP B 1 10 ? 50.170 53.343 103.287 1.00 36.46 52 ASP B O 1
ATOM 4445 N N . PRO B 1 11 ? 50.503 52.730 101.147 1.00 33.81 53 PRO B N 1
ATOM 4446 C CA . PRO B 1 11 ? 49.089 52.732 100.750 1.00 31.20 53 PRO B CA 1
ATOM 4447 C C . PRO B 1 11 ? 48.284 51.612 101.401 1.00 28.36 53 PRO B C 1
ATOM 4448 O O . PRO B 1 11 ? 48.346 50.465 100.961 1.00 28.61 53 PRO B O 1
ATOM 4452 N N . LEU B 1 12 ? 47.526 51.953 102.440 1.00 25.62 54 LEU B N 1
ATOM 4453 C CA . LEU B 1 12 ? 46.710 50.974 103.151 1.00 23.42 54 LEU B CA 1
ATOM 4454 C C . LEU B 1 12 ? 45.221 51.265 102.994 1.00 21.96 54 LEU B C 1
ATOM 4455 O O . LEU B 1 12 ? 44.789 52.416 103.053 1.00 21.15 54 LEU B O 1
ATOM 4460 N N . VAL B 1 13 ? 44.442 50.209 102.802 1.00 20.39 55 VAL B N 1
ATOM 4461 C CA . VAL B 1 13 ? 42.999 50.332 102.658 1.00 19.50 55 VAL B CA 1
ATOM 4462 C C . VAL B 1 13 ? 42.329 49.233 103.471 1.00 20.09 55 VAL B C 1
ATOM 4463 O O . VAL B 1 13 ? 42.760 48.080 103.441 1.00 21.12 55 VAL B O 1
ATOM 4467 N N . THR B 1 14 ? 41.280 49.591 104.207 1.00 18.99 56 THR B N 1
ATOM 4468 C CA . THR B 1 14 ? 40.558 48.606 104.998 1.00 19.06 56 THR B CA 1
ATOM 4469 C C . THR B 1 14 ? 39.272 48.233 104.266 1.00 17.30 56 THR B C 1
ATOM 4470 O O . THR B 1 14 ? 38.424 49.087 104.020 1.00 19.24 56 THR B O 1
ATOM 4474 N N . THR B 1 15 ? 39.154 46.959 103.903 1.00 17.35 57 THR B N 1
ATOM 4475 C CA . THR B 1 15 ? 37.982 46.446 103.196 1.00 17.33 57 THR B CA 1
ATOM 4476 C C . THR B 1 15 ? 37.129 45.668 104.194 1.00 17.33 57 THR B C 1
ATOM 4477 O O . THR B 1 15 ? 37.501 45.535 105.361 1.00 18.07 57 THR B O 1
ATOM 4481 N N . ASN B 1 16 ? 35.995 45.149 103.733 1.00 17.71 58 ASN B N 1
ATOM 4482 C CA . ASN B 1 16 ? 35.114 44.367 104.593 1.00 18.05 58 ASN B CA 1
ATOM 4483 C C . ASN B 1 16 ? 35.778 43.078 105.062 1.00 18.58 58 ASN B C 1
ATOM 4484 O O . ASN B 1 16 ? 35.309 42.444 106.006 1.00 19.95 58 ASN B O 1
ATOM 4489 N N . PHE B 1 17 ? 36.864 42.693 104.402 1.00 17.80 59 PHE B N 1
ATOM 4490 C CA . PHE B 1 17 ? 37.559 41.457 104.741 1.00 18.73 59 PHE B CA 1
ATOM 4491 C C . PHE B 1 17 ? 38.891 41.649 105.455 1.00 17.94 59 PHE B C 1
ATOM 4492 O O . PHE B 1 17 ? 39.506 40.680 105.888 1.00 18.75 59 PHE B O 1
ATOM 4500 N N . GLY B 1 18 ? 39.338 42.894 105.574 1.00 19.00 60 GLY B N 1
ATOM 4501 C CA . GLY B 1 18 ? 40.602 43.153 106.238 1.00 19.38 60 GLY B CA 1
ATOM 4502 C C . GLY B 1 18 ? 41.410 44.252 105.574 1.00 19.08 60 GLY B C 1
ATOM 4503 O O . GLY B 1 18 ? 41.015 44.790 104.534 1.00 17.99 60 GLY B O 1
ATOM 4504 N N . LYS B 1 19 ? 42.548 44.585 106.180 1.00 19.80 61 LYS B N 1
ATOM 4505 C CA . LYS B 1 19 ? 43.433 45.624 105.666 1.00 21.00 61 LYS B CA 1
ATOM 4506 C C . LYS B 1 19 ? 44.335 45.086 104.558 1.00 20.70 61 LYS B C 1
ATOM 4507 O O . LYS B 1 19 ? 44.817 43.954 104.630 1.00 20.18 61 LYS B O 1
ATOM 4513 N N . ILE B 1 20 ? 44.567 45.902 103.535 1.00 20.09 62 ILE B N 1
ATOM 4514 C CA A ILE B 1 20 ? 45.428 45.491 102.432 0.50 20.03 62 ILE B CA 1
ATOM 4515 C CA B ILE B 1 20 ? 45.411 45.494 102.425 0.50 20.08 62 ILE B CA 1
ATOM 4516 C C . ILE B 1 20 ? 46.396 46.605 102.068 1.00 19.42 62 ILE B C 1
ATOM 4517 O O . ILE B 1 20 ? 46.055 47.788 102.115 1.00 20.01 62 ILE B O 1
ATOM 4526 N N . ARG B 1 21 ? 47.618 46.219 101.722 1.00 20.08 63 ARG B N 1
ATOM 4527 C CA . ARG B 1 21 ? 48.648 47.180 101.356 1.00 20.45 63 ARG B CA 1
ATOM 4528 C C . ARG B 1 21 ? 48.889 47.158 99.850 1.00 20.33 63 ARG B C 1
ATOM 4529 O O . ARG B 1 21 ? 49.083 46.095 99.266 1.00 19.54 63 ARG B O 1
ATOM 4537 N N . GLY B 1 22 ? 48.872 48.335 99.235 1.00 19.54 64 GLY B N 1
ATOM 4538 C CA . GLY B 1 22 ? 49.108 48.432 97.808 1.00 20.39 64 GLY B CA 1
ATOM 4539 C C . GLY B 1 22 ? 50.516 48.929 97.538 1.00 22.47 64 GLY B C 1
ATOM 4540 O O . GLY B 1 22 ? 51.354 48.981 98.445 1.00 20.97 64 GLY B O 1
ATOM 4541 N N . ILE B 1 23 ? 50.785 49.292 96.291 1.00 22.05 65 ILE B N 1
ATOM 4542 C CA . ILE B 1 23 ? 52.103 49.784 95.924 1.00 24.32 65 ILE B CA 1
ATOM 4543 C C . ILE B 1 23 ? 51.988 50.917 94.910 1.00 25.17 65 ILE B C 1
ATOM 4544 O O . ILE B 1 23 ? 51.250 50.823 93.928 1.00 23.81 65 ILE B O 1
ATOM 4549 N N . LYS B 1 24 ? 52.709 52.001 95.166 1.00 25.31 66 LYS B N 1
ATOM 4550 C CA . LYS B 1 24 ? 52.680 53.150 94.277 1.00 26.92 66 LYS B CA 1
ATOM 4551 C C . LYS B 1 24 ? 53.533 52.875 93.046 1.00 27.83 66 LYS B C 1
ATOM 4552 O O . LYS B 1 24 ? 54.600 52.270 93.142 1.00 28.12 66 LYS B O 1
ATOM 4558 N N . LYS B 1 25 ? 53.055 53.314 91.888 1.00 27.03 67 LYS B N 1
ATOM 4559 C CA . LYS B 1 25 ? 53.789 53.113 90.647 1.00 28.27 67 LYS B CA 1
ATOM 4560 C C . LYS B 1 25 ? 53.795 54.366 89.785 1.00 27.43 67 LYS B C 1
ATOM 4561 O O . LYS B 1 25 ? 52.749 54.965 89.537 1.00 25.87 67 LYS B O 1
ATOM 4567 N N . GLU B 1 26 ? 54.986 54.758 89.342 1.00 27.32 68 GLU B N 1
ATOM 4568 C CA . GLU B 1 26 ? 55.149 55.918 88.476 1.00 27.90 68 GLU B CA 1
ATOM 4569 C C . GLU B 1 26 ? 54.978 55.414 87.048 1.00 27.53 68 GLU B C 1
ATOM 4570 O O . GLU B 1 26 ? 55.327 54.272 86.746 1.00 26.32 68 GLU B O 1
ATOM 4576 N N . LEU B 1 27 ? 54.449 56.262 86.174 1.00 27.44 69 LEU B N 1
ATOM 4577 C CA . LEU B 1 27 ? 54.237 55.884 84.780 1.00 27.50 69 LEU B CA 1
ATOM 4578 C C . LEU B 1 27 ? 55.319 56.463 83.875 1.00 28.95 69 LEU B C 1
ATOM 4579 O O . LEU B 1 27 ? 55.876 57.522 84.163 1.00 28.16 69 LEU B O 1
ATOM 4584 N N . ASN B 1 28 ? 55.608 55.764 82.780 1.00 29.30 70 ASN B N 1
ATOM 4585 C CA . ASN B 1 28 ? 56.629 56.198 81.833 1.00 30.46 70 ASN B CA 1
ATOM 4586 C C . ASN B 1 28 ? 56.109 57.294 80.907 1.00 30.21 70 ASN B C 1
ATOM 4587 O O . ASN B 1 28 ? 56.084 57.140 79.684 1.00 30.89 70 ASN B O 1
ATOM 4592 N N . ASN B 1 29 ? 55.693 58.401 81.513 1.00 30.07 71 ASN B N 1
ATOM 4593 C CA . ASN B 1 29 ? 55.168 59.561 80.804 1.00 30.40 71 ASN B CA 1
ATOM 4594 C C . ASN B 1 29 ? 55.250 60.713 81.804 1.00 32.27 71 ASN B C 1
ATOM 4595 O O . ASN B 1 29 ? 54.656 60.652 82.881 1.00 32.49 71 ASN B O 1
ATOM 4600 N N . GLU B 1 30 ? 55.986 61.762 81.448 1.00 33.83 72 GLU B N 1
ATOM 4601 C CA . GLU B 1 30 ? 56.175 62.902 82.342 1.00 35.47 72 GLU B CA 1
ATOM 4602 C C . GLU B 1 30 ? 54.925 63.676 82.742 1.00 33.75 72 GLU B C 1
ATOM 4603 O O . GLU B 1 30 ? 54.929 64.378 83.755 1.00 34.23 72 GLU B O 1
ATOM 4609 N N . ILE B 1 31 ? 53.857 63.551 81.965 1.00 29.72 73 ILE B N 1
ATOM 4610 C CA . ILE B 1 31 ? 52.627 64.268 82.279 1.00 29.05 73 ILE B CA 1
ATOM 4611 C C . ILE B 1 31 ? 51.699 63.492 83.215 1.00 28.18 73 ILE B C 1
ATOM 4612 O O . ILE B 1 31 ? 51.058 64.077 84.088 1.00 28.57 73 ILE B O 1
ATOM 4617 N N . LEU B 1 32 ? 51.632 62.176 83.035 1.00 25.38 74 LEU B N 1
ATOM 4618 C CA . LEU B 1 32 ? 50.758 61.339 83.854 1.00 24.55 74 LEU B CA 1
ATOM 4619 C C . LEU B 1 32 ? 51.216 61.185 85.295 1.00 24.05 74 LEU B C 1
ATOM 4620 O O . LEU B 1 32 ? 52.392 60.938 85.566 1.00 24.01 74 LEU B O 1
ATOM 4625 N N . GLY B 1 33 ? 50.272 61.328 86.218 1.00 23.60 75 GLY B N 1
ATOM 4626 C CA . GLY B 1 33 ? 50.590 61.180 87.625 1.00 23.40 75 GLY B CA 1
ATOM 4627 C C . GLY B 1 33 ? 50.661 59.706 87.981 1.00 23.62 75 GLY B C 1
ATOM 4628 O O . GLY B 1 33 ? 50.165 58.859 87.231 1.00 22.82 75 GLY B O 1
ATOM 4629 N N . PRO B 1 34 ? 51.281 59.360 89.117 1.00 23.56 76 PRO B N 1
ATOM 4630 C CA . PRO B 1 34 ? 51.390 57.958 89.525 1.00 22.58 76 PRO B CA 1
ATOM 4631 C C . PRO B 1 34 ? 50.059 57.361 89.959 1.00 21.59 76 PRO B C 1
ATOM 4632 O O . PRO B 1 34 ? 49.070 58.068 90.135 1.00 22.04 76 PRO B O 1
ATOM 4636 N N . VAL B 1 35 ? 50.051 56.046 90.127 1.00 21.22 77 VAL B N 1
ATOM 4637 C CA A VAL B 1 35 ? 48.857 55.326 90.543 0.50 20.91 77 VAL B CA 1
ATOM 4638 C CA B VAL B 1 35 ? 48.853 55.340 90.560 0.50 20.02 77 VAL B CA 1
ATOM 4639 C C . VAL B 1 35 ? 49.220 54.396 91.694 1.00 20.60 77 VAL B C 1
ATOM 4640 O O . VAL B 1 35 ? 50.394 54.082 91.898 1.00 21.17 77 VAL B O 1
ATOM 4647 N N . ILE B 1 36 ? 48.217 53.970 92.452 1.00 19.54 78 ILE B N 1
ATOM 4648 C CA . ILE B 1 36 ? 48.455 53.039 93.543 1.00 19.19 78 ILE B CA 1
ATOM 4649 C C . ILE B 1 36 ? 47.853 51.738 93.027 1.00 18.86 78 ILE B C 1
ATOM 4650 O O . ILE B 1 36 ? 46.700 51.721 92.599 1.00 17.86 78 ILE B O 1
ATOM 4655 N N . GLN B 1 37 ? 48.627 50.658 93.046 1.00 17.09 79 GLN B N 1
ATOM 4656 C CA . GLN B 1 37 ? 48.127 49.377 92.566 1.00 17.21 79 GLN B CA 1
ATOM 4657 C C . GLN B 1 37 ? 47.920 48.392 93.708 1.00 17.75 79 GLN B C 1
ATOM 4658 O O . GLN B 1 37 ? 48.747 48.299 94.618 1.00 17.59 79 GLN B O 1
ATOM 4664 N N . PHE B 1 38 ? 46.800 47.676 93.668 1.00 16.40 80 PHE B N 1
ATOM 4665 C CA . PHE B 1 38 ? 46.523 46.637 94.649 1.00 16.98 80 PHE B CA 1
ATOM 4666 C C . PHE B 1 38 ? 46.399 45.405 93.765 1.00 18.14 80 PHE B C 1
ATOM 4667 O O . PHE B 1 38 ? 45.373 45.178 93.116 1.00 18.92 80 PHE B O 1
ATOM 4675 N N . LEU B 1 39 ? 47.476 44.632 93.717 1.00 16.84 81 LEU B N 1
ATOM 4676 C CA . LEU B 1 39 ? 47.531 43.443 92.882 1.00 16.77 81 LEU B CA 1
ATOM 4677 C C . LEU B 1 39 ? 47.283 42.167 93.673 1.00 16.36 81 LEU B C 1
ATOM 4678 O O . LEU B 1 39 ? 47.732 42.034 94.813 1.00 15.90 81 LEU B O 1
ATOM 4683 N N . GLY B 1 40 ? 46.562 41.234 93.057 1.00 14.79 82 GLY B N 1
ATOM 4684 C CA . GLY B 1 40 ? 46.291 39.960 93.701 1.00 15.29 82 GLY B CA 1
ATOM 4685 C C . GLY B 1 40 ? 45.348 40.010 94.884 1.00 15.57 82 GLY B C 1
ATOM 4686 O O . GLY B 1 40 ? 45.598 39.378 95.916 1.00 14.73 82 GLY B O 1
ATOM 4687 N N . VAL B 1 41 ? 44.262 40.761 94.739 1.00 14.47 83 VAL B N 1
ATOM 4688 C CA . VAL B 1 41 ? 43.263 40.883 95.796 1.00 14.43 83 VAL B CA 1
ATOM 4689 C C . VAL B 1 41 ? 42.249 39.746 95.660 1.00 15.27 83 VAL B C 1
ATOM 4690 O O . VAL B 1 41 ? 41.581 39.623 94.629 1.00 15.60 83 VAL B O 1
ATOM 4694 N N . PRO B 1 42 ? 42.126 38.894 96.692 1.00 15.71 84 PRO B N 1
ATOM 4695 C CA . PRO B 1 42 ? 41.172 37.782 96.637 1.00 16.95 84 PRO B CA 1
ATOM 4696 C C . PRO B 1 42 ? 39.737 38.305 96.726 1.00 16.82 84 PRO B C 1
ATOM 4697 O O . PRO B 1 42 ? 39.404 39.056 97.641 1.00 18.13 84 PRO B O 1
ATOM 4701 N N . TYR B 1 43 ? 38.890 37.918 95.777 1.00 16.74 85 TYR B N 1
ATOM 4702 C CA . TYR B 1 43 ? 37.507 38.383 95.803 1.00 15.78 85 TYR B CA 1
ATOM 4703 C C . TYR B 1 43 ? 36.532 37.235 96.048 1.00 15.77 85 TYR B C 1
ATOM 4704 O O . TYR B 1 43 ? 35.314 37.438 96.103 1.00 16.79 85 TYR B O 1
ATOM 4713 N N . ALA B 1 44 ? 37.082 36.033 96.203 1.00 15.59 86 ALA B N 1
ATOM 4714 C CA . ALA B 1 44 ? 36.294 34.832 96.462 1.00 17.33 86 ALA B CA 1
ATOM 4715 C C . ALA B 1 44 ? 37.185 33.799 97.146 1.00 17.74 86 ALA B C 1
ATOM 4716 O O . ALA B 1 44 ? 38.404 33.946 97.166 1.00 18.50 86 ALA B O 1
ATOM 4718 N N . ALA B 1 45 ? 36.581 32.756 97.705 1.00 17.82 87 ALA B N 1
ATOM 4719 C CA . ALA B 1 45 ? 37.360 31.701 98.347 1.00 18.54 87 ALA B CA 1
ATOM 4720 C C . ALA B 1 45 ? 37.922 30.811 97.232 1.00 19.02 87 ALA B C 1
ATOM 4721 O O . ALA B 1 45 ? 37.346 30.737 96.148 1.00 18.80 87 ALA B O 1
ATOM 4723 N N . PRO B 1 46 ? 39.058 30.133 97.478 1.00 18.94 88 PRO B N 1
ATOM 4724 C CA . PRO B 1 46 ? 39.622 29.267 96.433 1.00 18.85 88 PRO B CA 1
ATOM 4725 C C . PRO B 1 46 ? 38.604 28.210 95.996 1.00 17.67 88 PRO B C 1
ATOM 4726 O O . PRO B 1 46 ? 38.029 27.510 96.828 1.00 18.17 88 PRO B O 1
ATOM 4730 N N . PRO B 1 47 ? 38.370 28.082 94.680 1.00 16.89 89 PRO B N 1
ATOM 4731 C CA . PRO B 1 47 ? 37.409 27.103 94.155 1.00 17.22 89 PRO B CA 1
ATOM 4732 C C . PRO B 1 47 ? 38.045 25.724 94.017 1.00 17.95 89 PRO B C 1
ATOM 4733 O O . PRO B 1 47 ? 38.033 25.125 92.942 1.00 16.65 89 PRO B O 1
ATOM 4737 N N . THR B 1 48 ? 38.594 25.233 95.122 1.00 19.16 90 THR B N 1
ATOM 4738 C CA . THR B 1 48 ? 39.281 23.949 95.148 1.00 18.82 90 THR B CA 1
ATOM 4739 C C . THR B 1 48 ? 38.524 22.878 95.932 1.00 19.77 90 THR B C 1
ATOM 4740 O O . THR B 1 48 ? 37.571 23.176 96.652 1.00 19.12 90 THR B O 1
ATOM 4744 N N . GLY B 1 49 ? 38.959 21.628 95.784 1.00 19.56 91 GLY B N 1
ATOM 4745 C CA . GLY B 1 49 ? 38.315 20.532 96.489 1.00 21.36 91 GLY B CA 1
ATOM 4746 C C . GLY B 1 49 ? 36.867 20.362 96.082 1.00 21.98 91 GLY B C 1
ATOM 4747 O O . GLY B 1 49 ? 36.555 20.288 94.894 1.00 22.50 91 GLY B O 1
ATOM 4748 N N . GLU B 1 50 ? 35.978 20.301 97.067 1.00 20.67 92 GLU B N 1
ATOM 4749 C CA . GLU B 1 50 ? 34.555 20.143 96.795 1.00 23.48 92 GLU B CA 1
ATOM 4750 C C . GLU B 1 50 ? 33.983 21.404 96.146 1.00 21.98 92 GLU B C 1
ATOM 4751 O O . GLU B 1 50 ? 32.838 21.412 95.697 1.00 22.11 92 GLU B O 1
ATOM 4757 N N . HIS B 1 51 ? 34.779 22.468 96.102 1.00 19.87 93 HIS B N 1
ATOM 4758 C CA . HIS B 1 51 ? 34.327 23.721 95.509 1.00 20.51 93 HIS B CA 1
ATOM 4759 C C . HIS B 1 51 ? 34.650 23.843 94.028 1.00 19.70 93 HIS B C 1
ATOM 4760 O O . HIS B 1 51 ? 34.323 24.851 93.392 1.00 18.18 93 HIS B O 1
ATOM 4767 N N . ARG B 1 52 ? 35.309 22.823 93.484 1.00 17.44 94 ARG B N 1
ATOM 4768 C CA . ARG B 1 52 ? 35.603 22.800 92.057 1.00 17.12 94 ARG B CA 1
ATOM 4769 C C . ARG B 1 52 ? 34.250 22.479 91.417 1.00 16.94 94 ARG B C 1
ATOM 4770 O O . ARG B 1 52 ? 33.504 21.643 91.929 1.00 17.17 94 ARG B O 1
ATOM 4778 N N . PHE B 1 53 ? 33.934 23.145 90.311 1.00 17.48 95 PHE B N 1
ATOM 4779 C CA . PHE B 1 53 ? 32.656 22.951 89.626 1.00 16.73 95 PHE B CA 1
ATOM 4780 C C . PHE B 1 53 ? 31.482 23.376 90.512 1.00 17.29 95 PHE B C 1
ATOM 4781 O O . PHE B 1 53 ? 30.390 22.810 90.431 1.00 18.31 95 PHE B O 1
ATOM 4789 N N . GLN B 1 54 ? 31.720 24.366 91.368 1.00 17.35 96 GLN B N 1
ATOM 4790 C CA . GLN B 1 54 ? 30.685 24.907 92.248 1.00 18.32 96 GLN B CA 1
ATOM 4791 C C . GLN B 1 54 ? 30.755 26.432 92.186 1.00 18.71 96 GLN B C 1
ATOM 4792 O O . GLN B 1 54 ? 31.807 26.994 91.892 1.00 19.18 96 GLN B O 1
ATOM 4798 N N . PRO B 1 55 ? 29.635 27.123 92.460 1.00 18.91 97 PRO B N 1
ATOM 4799 C CA . PRO B 1 55 ? 29.659 28.591 92.416 1.00 18.28 97 PRO B CA 1
ATOM 4800 C C . PRO B 1 55 ? 30.692 29.129 93.408 1.00 18.26 97 PRO B C 1
ATOM 4801 O O . PRO B 1 55 ? 31.027 28.464 94.389 1.00 17.36 97 PRO B O 1
ATOM 4805 N N . PRO B 1 56 ? 31.202 30.347 93.173 1.00 17.12 98 PRO B N 1
ATOM 4806 C CA . PRO B 1 56 ? 32.194 30.910 94.090 1.00 17.70 98 PRO B CA 1
ATOM 4807 C C . PRO B 1 56 ? 31.600 31.298 95.438 1.00 19.24 98 PRO B C 1
ATOM 4808 O O . PRO B 1 56 ? 30.429 31.664 95.533 1.00 20.39 98 PRO B O 1
ATOM 4812 N N . GLU B 1 57 ? 32.418 31.204 96.477 1.00 20.00 99 GLU B N 1
ATOM 4813 C CA . GLU B 1 57 ? 32.008 31.576 97.828 1.00 21.00 99 GLU B CA 1
ATOM 4814 C C . GLU B 1 57 ? 32.786 32.835 98.199 1.00 19.80 99 GLU B C 1
ATOM 4815 O O . GLU B 1 57 ? 33.798 33.144 97.577 1.00 19.17 99 GLU B O 1
ATOM 4821 N N . PRO B 1 58 ? 32.319 33.586 99.209 1.00 20.43 100 PRO B N 1
ATOM 4822 C CA . PRO B 1 58 ? 33.022 34.808 99.616 1.00 20.10 100 PRO B CA 1
ATOM 4823 C C . PRO B 1 58 ? 34.409 34.466 100.148 1.00 18.66 100 PRO B C 1
ATOM 4824 O O . PRO B 1 58 ? 34.629 33.367 100.656 1.00 18.73 100 PRO B O 1
ATOM 4828 N N . PRO B 1 59 ? 35.366 35.397 100.032 1.00 18.69 101 PRO B N 1
ATOM 4829 C CA . PRO B 1 59 ? 36.716 35.121 100.531 1.00 18.97 101 PRO B CA 1
ATOM 4830 C C . PRO B 1 59 ? 36.717 35.187 102.055 1.00 21.65 101 PRO B C 1
ATOM 4831 O O . PRO B 1 59 ? 35.855 35.834 102.651 1.00 19.05 101 PRO B O 1
ATOM 4835 N N . SER B 1 60 ? 37.675 34.511 102.679 1.00 21.89 102 SER B N 1
ATOM 4836 C CA . SER B 1 60 ? 37.783 34.520 104.133 1.00 23.51 102 SER B CA 1
ATOM 4837 C C . SER B 1 60 ? 38.481 35.796 104.580 1.00 23.44 102 SER B C 1
ATOM 4838 O O . SER B 1 60 ? 39.416 36.260 103.933 1.00 22.66 102 SER B O 1
ATOM 4841 N N . PRO B 1 61 ? 38.026 36.390 105.693 1.00 24.74 103 PRO B N 1
ATOM 4842 C CA . PRO B 1 61 ? 38.653 37.618 106.187 1.00 23.66 103 PRO B CA 1
ATOM 4843 C C . PRO B 1 61 ? 39.989 37.312 106.874 1.00 24.02 103 PRO B C 1
ATOM 4844 O O . PRO B 1 61 ? 40.255 36.167 107.233 1.00 24.33 103 PRO B O 1
ATOM 4848 N N . TRP B 1 62 ? 40.827 38.332 107.036 1.00 23.47 104 TRP B N 1
ATOM 4849 C CA . TRP B 1 62 ? 42.128 38.173 107.690 1.00 23.86 104 TRP B CA 1
ATOM 4850 C C . TRP B 1 62 ? 42.289 39.309 108.701 1.00 25.90 104 TRP B C 1
ATOM 4851 O O . TRP B 1 62 ? 41.727 40.385 108.521 1.00 23.61 104 TRP B O 1
ATOM 4862 N N . SER B 1 63 ? 43.064 39.079 109.756 1.00 28.76 105 SER B N 1
ATOM 4863 C CA . SER B 1 63 ? 43.226 40.086 110.803 1.00 31.64 105 SER B CA 1
ATOM 4864 C C . SER B 1 63 ? 44.438 41.007 110.711 1.00 34.07 105 SER B C 1
ATOM 4865 O O . SER B 1 63 ? 44.491 42.035 111.388 1.00 35.63 105 SER B O 1
ATOM 4868 N N . ASP B 1 64 ? 45.409 40.647 109.885 1.00 34.58 106 ASP B N 1
ATOM 4869 C CA . ASP B 1 64 ? 46.615 41.452 109.742 1.00 35.95 106 ASP B CA 1
ATOM 4870 C C . ASP B 1 64 ? 46.541 42.314 108.487 1.00 33.89 106 ASP B C 1
ATOM 4871 O O . ASP B 1 64 ? 45.456 42.604 107.986 1.00 33.16 106 ASP B O 1
ATOM 4876 N N . ILE B 1 65 ? 47.698 42.740 107.995 1.00 31.12 107 ILE B N 1
ATOM 4877 C CA . ILE B 1 65 ? 47.744 43.533 106.778 1.00 28.87 107 ILE B CA 1
ATOM 4878 C C . ILE B 1 65 ? 48.175 42.597 105.661 1.00 29.04 107 ILE B C 1
ATOM 4879 O O . ILE B 1 65 ? 49.286 42.067 105.674 1.00 28.03 107 ILE B O 1
ATOM 4884 N N . ARG B 1 66 ? 47.281 42.373 104.706 1.00 27.12 108 ARG B N 1
ATOM 4885 C CA . ARG B 1 66 ? 47.580 41.502 103.585 1.00 25.47 108 ARG B CA 1
ATOM 4886 C C . ARG B 1 66 ? 48.246 42.328 102.496 1.00 25.58 108 ARG B C 1
ATOM 4887 O O . ARG B 1 66 ? 47.758 43.396 102.126 1.00 24.80 108 ARG B O 1
ATOM 4895 N N . ASN B 1 67 ? 49.369 41.842 101.986 1.00 24.64 109 ASN B N 1
ATOM 4896 C CA . ASN B 1 67 ? 50.062 42.565 100.943 1.00 25.34 109 ASN B CA 1
ATOM 4897 C C . ASN B 1 67 ? 49.465 42.258 99.574 1.00 24.71 109 ASN B C 1
ATOM 4898 O O . ASN B 1 67 ? 49.139 41.111 99.259 1.00 23.71 109 ASN B O 1
ATOM 4903 N N . ALA B 1 68 ? 49.278 43.311 98.787 1.00 22.08 110 ALA B N 1
ATOM 4904 C CA . ALA B 1 68 ? 48.737 43.187 97.439 1.00 20.83 110 ALA B CA 1
ATOM 4905 C C . ALA B 1 68 ? 49.686 43.980 96.560 1.00 20.28 110 ALA B C 1
ATOM 4906 O O . ALA B 1 68 ? 49.298 44.973 95.943 1.00 19.77 110 ALA B O 1
ATOM 4908 N N . THR B 1 69 ? 50.937 43.533 96.513 1.00 20.18 111 THR B N 1
ATOM 4909 C CA . THR B 1 69 ? 51.958 44.224 95.743 1.00 21.41 111 THR B CA 1
ATOM 4910 C C . THR B 1 69 ? 52.484 43.442 94.545 1.00 22.04 111 THR B C 1
ATOM 4911 O O . THR B 1 69 ? 53.364 43.916 93.830 1.00 22.17 111 THR B O 1
ATOM 4915 N N . GLN B 1 70 ? 51.951 42.244 94.326 1.00 22.11 112 GLN B N 1
ATOM 4916 C CA . GLN B 1 70 ? 52.360 41.443 93.175 1.00 23.16 112 GLN B CA 1
ATOM 4917 C C . GLN B 1 70 ? 51.193 40.590 92.698 1.00 21.03 112 GLN B C 1
ATOM 4918 O O . GLN B 1 70 ? 50.299 40.257 93.479 1.00 19.42 112 GLN B O 1
ATOM 4924 N N . PHE B 1 71 ? 51.191 40.250 91.412 1.00 19.85 113 PHE B N 1
ATOM 4925 C CA . PHE B 1 71 ? 50.116 39.435 90.857 1.00 18.61 113 PHE B CA 1
ATOM 4926 C C . PHE B 1 71 ? 50.056 38.072 91.528 1.00 19.44 113 PHE B C 1
ATOM 4927 O O . PHE B 1 71 ? 51.082 37.515 91.918 1.00 19.35 113 PHE B O 1
ATOM 4935 N N . ALA B 1 72 ? 48.845 37.546 91.667 1.00 16.99 114 ALA B N 1
ATOM 4936 C CA . ALA B 1 72 ? 48.641 36.225 92.241 1.00 17.51 114 ALA B CA 1
ATOM 4937 C C . ALA B 1 72 ? 48.761 35.247 91.067 1.00 17.58 114 ALA B C 1
ATOM 4938 O O . ALA B 1 72 ? 48.786 35.664 89.905 1.00 17.80 114 ALA B O 1
ATOM 4940 N N . PRO B 1 73 ? 48.861 33.941 91.350 1.00 18.51 115 PRO B N 1
ATOM 4941 C CA . PRO B 1 73 ? 48.966 32.961 90.261 1.00 18.62 115 PRO B CA 1
ATOM 4942 C C . PRO B 1 73 ? 47.709 33.066 89.386 1.00 18.29 115 PRO B C 1
ATOM 4943 O O . PRO B 1 73 ? 46.642 33.435 89.884 1.00 18.02 115 PRO B O 1
ATOM 4947 N N . VAL B 1 74 ? 47.832 32.746 88.099 1.00 17.31 116 VAL B N 1
ATOM 4948 C CA . VAL B 1 74 ? 46.687 32.814 87.186 1.00 16.28 116 VAL B CA 1
ATOM 4949 C C . VAL B 1 74 ? 45.946 31.482 87.121 1.00 16.84 116 VAL B C 1
ATOM 4950 O O . VAL B 1 74 ? 46.446 30.459 87.587 1.00 16.24 116 VAL B O 1
ATOM 4954 N N . CYS B 1 75 ? 44.749 31.488 86.540 1.00 16.46 117 CYS B N 1
ATOM 4955 C CA . CYS B 1 75 ? 43.974 30.257 86.449 1.00 16.33 117 CYS B CA 1
ATOM 4956 C C . CYS B 1 75 ? 44.638 29.292 85.466 1.00 17.00 117 CYS B C 1
ATOM 4957 O O . CYS B 1 75 ? 45.247 29.714 84.483 1.00 17.87 117 CYS B O 1
ATOM 4960 N N . PRO B 1 76 ? 44.543 27.981 85.732 1.00 16.67 118 PRO B N 1
ATOM 4961 C CA . PRO B 1 76 ? 45.133 26.929 84.893 1.00 17.11 118 PRO B CA 1
ATOM 4962 C C . PRO B 1 76 ? 44.822 27.042 83.402 1.00 16.42 118 PRO B C 1
ATOM 4963 O O . PRO B 1 76 ? 43.677 27.250 83.010 1.00 17.33 118 PRO B O 1
ATOM 4967 N N . GLN B 1 77 ? 45.856 26.885 82.578 1.00 17.57 119 GLN B N 1
ATOM 4968 C CA . GLN B 1 77 ? 45.707 26.982 81.132 1.00 17.39 119 GLN B CA 1
ATOM 4969 C C . GLN B 1 77 ? 46.969 26.504 80.425 1.00 19.59 119 GLN B C 1
ATOM 4970 O O . GLN B 1 77 ? 48.027 26.377 81.038 1.00 20.23 119 GLN B O 1
ATOM 4976 N N . ASN B 1 78 ? 46.852 26.249 79.127 1.00 20.68 120 ASN B N 1
ATOM 4977 C CA . ASN B 1 78 ? 47.992 25.816 78.327 1.00 21.72 120 ASN B CA 1
ATOM 4978 C C . ASN B 1 78 ? 47.943 26.585 77.012 1.00 21.45 120 ASN B C 1
ATOM 4979 O O . ASN B 1 78 ? 47.062 26.351 76.190 1.00 22.25 120 ASN B O 1
ATOM 4984 N N . ILE B 1 79 ? 48.880 27.506 76.818 1.00 21.83 121 ILE B N 1
ATOM 4985 C CA . ILE B 1 79 ? 48.907 28.310 75.601 1.00 24.75 121 ILE B CA 1
ATOM 4986 C C . ILE B 1 79 ? 50.135 28.051 74.733 1.00 28.64 121 ILE B C 1
ATOM 4987 O O . ILE B 1 79 ? 50.351 28.751 73.739 1.00 29.61 121 ILE B O 1
ATOM 4992 N N . ILE B 1 80 ? 50.929 27.049 75.090 1.00 30.99 122 ILE B N 1
ATOM 4993 C CA . ILE B 1 80 ? 52.148 26.770 74.337 1.00 36.23 122 ILE B CA 1
ATOM 4994 C C . ILE B 1 80 ? 52.189 25.498 73.497 1.00 38.27 122 ILE B C 1
ATOM 4995 O O . ILE B 1 80 ? 53.240 25.153 72.956 1.00 40.14 122 ILE B O 1
ATOM 5000 N N . ASP B 1 81 ? 51.064 24.804 73.370 1.00 39.82 123 ASP B N 1
ATOM 5001 C CA . ASP B 1 81 ? 51.052 23.578 72.579 1.00 43.07 123 ASP B CA 1
ATOM 5002 C C . ASP B 1 81 ? 50.199 23.691 71.310 1.00 43.10 123 ASP B C 1
ATOM 5003 O O . ASP B 1 81 ? 49.775 22.682 70.744 1.00 43.38 123 ASP B O 1
ATOM 5008 N N . GLY B 1 82 ? 49.954 24.925 70.876 1.00 43.12 124 GLY B N 1
ATOM 5009 C CA . GLY B 1 82 ? 49.183 25.170 69.666 1.00 42.16 124 GLY B CA 1
ATOM 5010 C C . GLY B 1 82 ? 47.712 24.800 69.687 1.00 42.91 124 GLY B C 1
ATOM 5011 O O . GLY B 1 82 ? 47.108 24.596 68.632 1.00 43.65 124 GLY B O 1
ATOM 5012 N N . ARG B 1 83 ? 47.122 24.721 70.873 1.00 42.40 125 ARG B N 1
ATOM 5013 C CA . ARG B 1 83 ? 45.712 24.365 70.990 1.00 43.42 125 ARG B CA 1
ATOM 5014 C C . ARG B 1 83 ? 44.794 25.579 70.850 1.00 43.26 125 ARG B C 1
ATOM 5015 O O . ARG B 1 83 ? 43.583 25.435 70.689 1.00 43.80 125 ARG B O 1
ATOM 5023 N N . LEU B 1 84 ? 45.376 26.770 70.916 1.00 43.33 126 LEU B N 1
ATOM 5024 C CA . LEU B 1 84 ? 44.604 28.002 70.819 1.00 43.33 126 LEU B CA 1
ATOM 5025 C C . LEU B 1 84 ? 44.101 28.336 69.413 1.00 41.51 126 LEU B C 1
ATOM 5026 O O . LEU B 1 84 ? 44.871 28.357 68.452 1.00 41.24 126 LEU B O 1
ATOM 5031 N N . PRO B 1 85 ? 42.787 28.589 69.280 1.00 39.62 127 PRO B N 1
ATOM 5032 C CA . PRO B 1 85 ? 42.170 28.926 67.993 1.00 37.44 127 PRO B CA 1
ATOM 5033 C C . PRO B 1 85 ? 42.557 30.345 67.589 1.00 35.65 127 PRO B C 1
ATOM 5034 O O . PRO B 1 85 ? 41.939 31.318 68.024 1.00 34.48 127 PRO B O 1
ATOM 5038 N N . GLU B 1 86 ? 43.587 30.454 66.757 1.00 33.62 128 GLU B N 1
ATOM 5039 C CA . GLU B 1 86 ? 44.078 31.751 66.314 1.00 33.33 128 GLU B CA 1
ATOM 5040 C C . GLU B 1 86 ? 43.046 32.658 65.653 1.00 31.53 128 GLU B C 1
ATOM 5041 O O . GLU B 1 86 ? 43.156 33.877 65.743 1.00 30.33 128 GLU B O 1
ATOM 5047 N N . VAL B 1 87 ? 42.047 32.082 64.990 1.00 29.46 129 VAL B N 1
ATOM 5048 C CA . VAL B 1 87 ? 41.044 32.912 64.328 1.00 28.72 129 VAL B CA 1
ATOM 5049 C C . VAL B 1 87 ? 40.146 33.621 65.329 1.00 26.94 129 VAL B C 1
ATOM 5050 O O . VAL B 1 87 ? 39.487 34.600 64.994 1.00 29.40 129 VAL B O 1
ATOM 5054 N N . MET B 1 88 ? 40.141 33.131 66.562 1.00 25.45 130 MET B N 1
ATOM 5055 C CA . MET B 1 88 ? 39.294 33.685 67.610 1.00 25.55 130 MET B CA 1
ATOM 5056 C C . MET B 1 88 ? 40.025 34.612 68.589 1.00 24.73 130 MET B C 1
ATOM 5057 O O . MET B 1 88 ? 39.431 35.544 69.131 1.00 23.90 130 MET B O 1
ATOM 5062 N N . LEU B 1 89 ? 41.311 34.353 68.807 1.00 23.13 131 LEU B N 1
ATOM 5063 C CA . LEU B 1 89 ? 42.118 35.137 69.744 1.00 22.79 131 LEU B CA 1
ATOM 5064 C C . LEU B 1 89 ? 42.668 36.449 69.185 1.00 21.42 131 LEU B C 1
ATOM 5065 O O . LEU B 1 89 ? 42.830 36.606 67.975 1.00 20.45 131 LEU B O 1
ATOM 5070 N N . PRO B 1 90 ? 42.948 37.421 70.071 1.00 20.27 132 PRO B N 1
ATOM 5071 C CA . PRO B 1 90 ? 43.489 38.707 69.622 1.00 20.01 132 PRO B CA 1
ATOM 5072 C C . PRO B 1 90 ? 44.875 38.475 69.018 1.00 20.46 132 PRO B C 1
ATOM 5073 O O . PRO B 1 90 ? 45.666 37.688 69.542 1.00 19.37 132 PRO B O 1
ATOM 5077 N N . VAL B 1 91 ? 45.160 39.153 67.912 1.00 20.03 133 VAL B N 1
ATOM 5078 C CA . VAL B 1 91 ? 46.433 38.994 67.222 1.00 21.66 133 VAL B CA 1
ATOM 5079 C C . VAL B 1 91 ? 47.664 39.352 68.056 1.00 21.36 133 VAL B C 1
ATOM 5080 O O . VAL B 1 91 ? 48.707 38.702 67.933 1.00 21.73 133 VAL B O 1
ATOM 5084 N N . TRP B 1 92 ? 47.554 40.369 68.907 1.00 20.96 134 TRP B N 1
ATOM 5085 C CA . TRP B 1 92 ? 48.694 40.760 69.738 1.00 20.91 134 TRP B CA 1
ATOM 5086 C C . TRP B 1 92 ? 49.105 39.626 70.674 1.00 21.14 134 TRP B C 1
ATOM 5087 O O . TRP B 1 92 ? 50.267 39.518 71.069 1.00 22.03 134 TRP B O 1
ATOM 5098 N N . PHE B 1 93 ? 48.140 38.777 71.007 1.00 20.48 135 PHE B N 1
ATOM 5099 C CA . PHE B 1 93 ? 48.345 37.642 71.903 1.00 20.78 135 PHE B CA 1
ATOM 5100 C C . PHE B 1 93 ? 49.049 36.494 71.173 1.00 21.64 135 PHE B C 1
ATOM 5101 O O . PHE B 1 93 ? 50.122 36.054 71.579 1.00 21.73 135 PHE B O 1
ATOM 5109 N N . THR B 1 94 ? 48.449 36.026 70.084 1.00 21.00 136 THR B N 1
ATOM 5110 C CA A THR B 1 94 ? 49.023 34.924 69.320 0.50 21.14 136 THR B CA 1
ATOM 5111 C CA B THR B 1 94 ? 49.006 34.931 69.294 0.50 21.53 136 THR B CA 1
ATOM 5112 C C . THR B 1 94 ? 50.371 35.267 68.684 1.00 21.52 136 THR B C 1
ATOM 5113 O O . THR B 1 94 ? 51.226 34.395 68.530 1.00 21.91 136 THR B O 1
ATOM 5120 N N . ASN B 1 95 ? 50.574 36.532 68.328 1.00 20.35 137 ASN B N 1
ATOM 5121 C CA . ASN B 1 95 ? 51.842 36.939 67.719 1.00 22.47 137 ASN B CA 1
ATOM 5122 C C . ASN B 1 95 ? 52.961 37.202 68.722 1.00 22.89 137 ASN B C 1
ATOM 5123 O O . ASN B 1 95 ? 54.096 37.457 68.323 1.00 22.95 137 ASN B O 1
ATOM 5128 N N . ASN B 1 96 ? 52.657 37.134 70.015 1.00 22.50 138 ASN B N 1
ATOM 5129 C CA . ASN B 1 96 ? 53.669 37.412 71.032 1.00 23.57 138 ASN B CA 1
ATOM 5130 C C . ASN B 1 96 ? 53.585 36.422 72.194 1.00 23.80 138 ASN B C 1
ATOM 5131 O O . ASN B 1 96 ? 53.686 36.807 73.360 1.00 22.93 138 ASN B O 1
ATOM 5136 N N . LEU B 1 97 ? 53.418 35.143 71.869 1.00 24.29 139 LEU B N 1
ATOM 5137 C CA . LEU B 1 97 ? 53.294 34.107 72.890 1.00 26.32 139 LEU B CA 1
ATOM 5138 C C . LEU B 1 97 ? 54.453 34.000 73.874 1.00 27.03 139 LEU B C 1
ATOM 5139 O O . LEU B 1 97 ? 54.247 33.623 75.027 1.00 26.02 139 LEU B O 1
ATOM 5144 N N . ASP B 1 98 ? 55.668 34.315 73.435 1.00 28.22 140 ASP B N 1
ATOM 5145 C CA . ASP B 1 98 ? 56.812 34.236 74.339 1.00 29.56 140 ASP B CA 1
ATOM 5146 C C . ASP B 1 98 ? 56.599 35.166 75.528 1.00 28.11 140 ASP B C 1
ATOM 5147 O O . ASP B 1 98 ? 56.817 34.779 76.677 1.00 27.77 140 ASP B O 1
ATOM 5152 N N . VAL B 1 99 ? 56.166 36.391 75.251 1.00 25.58 141 VAL B N 1
ATOM 5153 C CA . VAL B 1 99 ? 55.918 37.355 76.315 1.00 25.09 141 VAL B CA 1
ATOM 5154 C C . VAL B 1 99 ? 54.663 36.979 77.097 1.00 24.75 141 VAL B C 1
ATOM 5155 O O . VAL B 1 99 ? 54.659 37.023 78.324 1.00 23.34 141 VAL B O 1
ATOM 5159 N N . VAL B 1 100 ? 53.599 36.606 76.389 1.00 24.00 142 VAL B N 1
ATOM 5160 C CA . VAL B 1 100 ? 52.358 36.220 77.051 1.00 23.00 142 VAL B CA 1
ATOM 5161 C C . VAL B 1 100 ? 52.606 35.063 78.020 1.00 24.87 142 VAL B C 1
ATOM 5162 O O . VAL B 1 100 ? 52.068 35.047 79.129 1.00 23.41 142 VAL B O 1
ATOM 5166 N N . SER B 1 101 ? 53.427 34.098 77.606 1.00 24.41 143 SER B N 1
ATOM 5167 C CA . SER B 1 101 ? 53.734 32.950 78.454 1.00 25.34 143 SER B CA 1
ATOM 5168 C C . SER B 1 101 ? 54.314 33.359 79.802 1.00 24.67 143 SER B C 1
ATOM 5169 O O . SER B 1 101 ? 54.043 32.716 80.816 1.00 24.15 143 SER B O 1
ATOM 5172 N N . SER B 1 102 ? 55.109 34.424 79.817 1.00 23.99 144 SER B N 1
ATOM 5173 C CA . SER B 1 102 ? 55.707 34.881 81.064 1.00 25.97 144 SER B CA 1
ATOM 5174 C C . SER B 1 102 ? 54.640 35.366 82.045 1.00 25.73 144 SER B C 1
ATOM 5175 O O . SER B 1 102 ? 54.844 35.320 83.259 1.00 25.80 144 SER B O 1
ATOM 5178 N N . TYR B 1 103 ? 53.503 35.820 81.523 1.00 22.88 145 TYR B N 1
ATOM 5179 C CA . TYR B 1 103 ? 52.416 36.295 82.380 1.00 21.90 145 TYR B CA 1
ATOM 5180 C C . TYR B 1 103 ? 51.570 35.155 82.949 1.00 21.72 145 TYR B C 1
ATOM 5181 O O . TYR B 1 103 ? 50.842 35.351 83.921 1.00 21.02 145 TYR B O 1
ATOM 5190 N N . VAL B 1 104 ? 51.650 33.970 82.348 1.00 20.87 146 VAL B N 1
ATOM 5191 C CA . VAL B 1 104 ? 50.848 32.845 82.830 1.00 22.27 146 VAL B CA 1
ATOM 5192 C C . VAL B 1 104 ? 51.666 31.637 83.271 1.00 23.62 146 VAL B C 1
ATOM 5193 O O . VAL B 1 104 ? 51.138 30.532 83.382 1.00 23.72 146 VAL B O 1
ATOM 5197 N N . GLN B 1 105 ? 52.950 31.848 83.533 1.00 25.11 147 GLN B N 1
ATOM 5198 C CA . GLN B 1 105 ? 53.818 30.755 83.956 1.00 27.59 147 GLN B CA 1
ATOM 5199 C C . GLN B 1 105 ? 53.533 30.288 85.385 1.00 26.42 147 GLN B C 1
ATOM 5200 O O . GLN B 1 105 ? 53.788 29.136 85.725 1.00 28.37 147 GLN B O 1
ATOM 5206 N N . ASP B 1 106 ? 53.006 31.184 86.213 1.00 25.08 148 ASP B N 1
ATOM 5207 C CA . ASP B 1 106 ? 52.681 30.867 87.607 1.00 24.60 148 ASP B CA 1
ATOM 5208 C C . ASP B 1 106 ? 51.173 30.611 87.686 1.00 22.38 148 ASP B C 1
ATOM 5209 O O . ASP B 1 106 ? 50.376 31.553 87.696 1.00 21.15 148 ASP B O 1
ATOM 5214 N N . GLN B 1 107 ? 50.788 29.337 87.747 1.00 20.49 149 GLN B N 1
ATOM 5215 C CA . GLN B 1 107 ? 49.377 28.959 87.777 1.00 20.24 149 GLN B CA 1
ATOM 5216 C C . GLN B 1 107 ? 48.932 28.208 89.026 1.00 19.22 149 GLN B C 1
ATOM 5217 O O . GLN B 1 107 ? 49.737 27.579 89.704 1.00 19.19 149 GLN B O 1
ATOM 5223 N N . SER B 1 108 ? 47.631 28.272 89.305 1.00 17.51 150 SER B N 1
ATOM 5224 C CA . SER B 1 108 ? 47.037 27.588 90.448 1.00 17.07 150 SER B CA 1
ATOM 5225 C C . SER B 1 108 ? 45.517 27.578 90.318 1.00 17.46 150 SER B C 1
ATOM 5226 O O . SER B 1 108 ? 44.937 28.481 89.711 1.00 16.06 150 SER B O 1
ATOM 5229 N N . GLU B 1 109 ? 44.874 26.556 90.875 1.00 17.16 151 GLU B N 1
ATOM 5230 C CA . GLU B 1 109 ? 43.418 26.470 90.832 1.00 18.97 151 GLU B CA 1
ATOM 5231 C C . GLU B 1 109 ? 42.882 27.574 91.741 1.00 18.73 151 GLU B C 1
ATOM 5232 O O . GLU B 1 109 ? 41.759 28.058 91.572 1.00 18.51 151 GLU B O 1
ATOM 5238 N N . ASP B 1 110 ? 43.712 27.962 92.708 1.00 18.28 152 ASP B N 1
ATOM 5239 C CA . ASP B 1 110 ? 43.412 29.036 93.650 1.00 18.00 152 ASP B CA 1
ATOM 5240 C C . ASP B 1 110 ? 43.794 30.269 92.836 1.00 18.60 152 ASP B C 1
ATOM 5241 O O . ASP B 1 110 ? 44.925 30.752 92.924 1.00 17.25 152 ASP B O 1
ATOM 5246 N N . CYS B 1 111 ? 42.854 30.778 92.043 1.00 17.52 153 CYS B N 1
ATOM 5247 C CA . CYS B 1 111 ? 43.156 31.902 91.161 1.00 16.26 153 CYS B CA 1
ATOM 5248 C C . CYS B 1 111 ? 42.123 33.024 91.091 1.00 16.07 153 CYS B C 1
ATOM 5249 O O . CYS B 1 111 ? 42.181 33.852 90.180 1.00 15.50 153 CYS B O 1
ATOM 5252 N N . LEU B 1 112 ? 41.186 33.067 92.031 1.00 15.10 154 LEU B N 1
ATOM 5253 C CA . LEU B 1 112 ? 40.169 34.113 91.991 1.00 14.88 154 LEU B CA 1
ATOM 5254 C C . LEU B 1 112 ? 40.661 35.398 92.653 1.00 15.90 154 LEU B C 1
ATOM 5255 O O . LEU B 1 112 ? 40.365 35.681 93.819 1.00 15.15 154 LEU B O 1
ATOM 5260 N N . TYR B 1 113 ? 41.425 36.164 91.881 1.00 14.03 155 TYR B N 1
ATOM 5261 C CA . TYR B 1 113 ? 41.993 37.423 92.342 1.00 15.35 155 TYR B CA 1
ATOM 5262 C C . TYR B 1 113 ? 41.760 38.524 91.326 1.00 14.98 155 TYR B C 1
ATOM 5263 O O . TYR B 1 113 ? 41.655 38.263 90.127 1.00 15.93 155 TYR B O 1
ATOM 5272 N N . LEU B 1 114 ? 41.690 39.757 91.809 1.00 14.07 156 LEU B N 1
ATOM 5273 C CA . LEU B 1 114 ? 41.512 40.896 90.925 1.00 14.31 156 LEU B CA 1
ATOM 5274 C C . LEU B 1 114 ? 42.579 41.941 91.241 1.00 15.43 156 LEU B C 1
ATOM 5275 O O . LEU B 1 114 ? 43.237 41.874 92.286 1.00 16.12 156 LEU B O 1
ATOM 5280 N N . ASN B 1 115 ? 42.769 42.880 90.321 1.00 13.81 157 ASN B N 1
ATOM 5281 C CA . ASN B 1 115 ? 43.775 43.925 90.479 1.00 15.38 157 ASN B CA 1
ATOM 5282 C C . ASN B 1 115 ? 43.104 45.280 90.389 1.00 15.11 157 ASN B C 1
ATOM 5283 O O . ASN B 1 115 ? 42.244 45.491 89.538 1.00 16.25 157 ASN B O 1
ATOM 5288 N N . ILE B 1 116 ? 43.512 46.198 91.260 1.00 15.01 158 ILE B N 1
ATOM 5289 C CA . ILE B 1 116 ? 42.920 47.527 91.298 1.00 14.71 158 ILE B CA 1
ATOM 5290 C C . ILE B 1 116 ? 43.959 48.612 91.037 1.00 16.37 158 ILE B C 1
ATOM 5291 O O . ILE B 1 116 ? 45.040 48.602 91.632 1.00 16.19 158 ILE B O 1
ATOM 5296 N N . TYR B 1 117 ? 43.617 49.540 90.148 1.00 14.73 159 TYR B N 1
ATOM 5297 C CA . TYR B 1 117 ? 44.489 50.656 89.792 1.00 14.65 159 TYR B CA 1
ATOM 5298 C C . TYR B 1 117 ? 43.773 51.941 90.213 1.00 15.71 159 TYR B C 1
ATOM 5299 O O . TYR B 1 117 ? 42.734 52.300 89.651 1.00 15.28 159 TYR B O 1
ATOM 5308 N N . VAL B 1 118 ? 44.335 52.625 91.207 1.00 15.50 160 VAL B N 1
ATOM 5309 C CA . VAL B 1 118 ? 43.741 53.849 91.743 1.00 16.79 160 VAL B CA 1
ATOM 5310 C C . VAL B 1 118 ? 44.570 55.104 91.441 1.00 17.76 160 VAL B C 1
ATOM 5311 O O . VAL B 1 118 ? 45.754 55.160 91.755 1.00 18.44 160 VAL B O 1
ATOM 5315 N N . PRO B 1 119 ? 43.947 56.132 90.845 1.00 19.40 161 PRO B N 1
ATOM 5316 C CA . PRO B 1 119 ? 44.644 57.382 90.513 1.00 21.55 161 PRO B CA 1
ATOM 5317 C C . PRO B 1 119 ? 45.040 58.131 91.786 1.00 22.88 161 PRO B C 1
ATOM 5318 O O . PRO B 1 119 ? 44.366 58.016 92.807 1.00 22.85 161 PRO B O 1
ATOM 5322 N N . THR B 1 120 ? 46.124 58.898 91.725 1.00 25.00 162 THR B N 1
ATOM 5323 C CA . THR B 1 120 ? 46.554 59.679 92.883 1.00 27.09 162 THR B CA 1
ATOM 5324 C C . THR B 1 120 ? 46.204 61.144 92.635 1.00 29.29 162 THR B C 1
ATOM 5325 O O . THR B 1 120 ? 46.154 61.947 93.567 1.00 32.58 162 THR B O 1
ATOM 5329 N N . GLY B 1 129 ? 35.241 63.707 94.666 1.00 31.55 191 GLY B N 1
ATOM 5330 C CA . GLY B 1 129 ? 34.209 62.740 94.997 1.00 28.08 191 GLY B CA 1
ATOM 5331 C C . GLY B 1 129 ? 34.558 61.344 94.511 1.00 26.99 191 GLY B C 1
ATOM 5332 O O . GLY B 1 129 ? 35.597 61.150 93.876 1.00 27.17 191 GLY B O 1
ATOM 5333 N N . PRO B 1 130 ? 33.712 60.342 94.805 1.00 25.17 192 PRO B N 1
ATOM 5334 C CA . PRO B 1 130 ? 33.941 58.953 94.387 1.00 22.43 192 PRO B CA 1
ATOM 5335 C C . PRO B 1 130 ? 34.217 58.880 92.884 1.00 19.95 192 PRO B C 1
ATOM 5336 O O . PRO B 1 130 ? 33.544 59.538 92.096 1.00 19.85 192 PRO B O 1
ATOM 5340 N N . LYS B 1 131 ? 35.198 58.074 92.496 1.00 17.68 193 LYS B N 1
ATOM 5341 C CA . LYS B 1 131 ? 35.569 57.936 91.091 1.00 17.85 193 LYS B CA 1
ATOM 5342 C C . LYS B 1 131 ? 34.849 56.795 90.387 1.00 16.26 193 LYS B C 1
ATOM 5343 O O . LYS B 1 131 ? 34.536 55.778 90.999 1.00 15.26 193 LYS B O 1
ATOM 5349 N N . PRO B 1 132 ? 34.567 56.961 89.087 1.00 16.36 194 PRO B N 1
ATOM 5350 C CA . PRO B 1 132 ? 33.890 55.915 88.318 1.00 15.95 194 PRO B CA 1
ATOM 5351 C C . PRO B 1 132 ? 34.797 54.687 88.349 1.00 15.65 194 PRO B C 1
ATOM 5352 O O . PRO B 1 132 ? 36.016 54.820 88.459 1.00 14.62 194 PRO B O 1
ATOM 5356 N N . VAL B 1 133 ? 34.211 53.502 88.234 1.00 15.11 195 VAL B N 1
ATOM 5357 C CA . VAL B 1 133 ? 34.989 52.268 88.254 1.00 14.05 195 VAL B CA 1
ATOM 5358 C C . VAL B 1 133 ? 34.788 51.492 86.952 1.00 14.74 195 VAL B C 1
ATOM 5359 O O . VAL B 1 133 ? 33.651 51.223 86.553 1.00 14.75 195 VAL B O 1
ATOM 5363 N N . MET B 1 134 ? 35.892 51.143 86.293 1.00 13.16 196 MET B N 1
ATOM 5364 C CA . MET B 1 134 ? 35.836 50.379 85.048 1.00 12.89 196 MET B CA 1
ATOM 5365 C C . MET B 1 134 ? 36.443 49.003 85.301 1.00 13.87 196 MET B C 1
ATOM 5366 O O . MET B 1 134 ? 37.623 48.884 85.636 1.00 14.35 196 MET B O 1
ATOM 5371 N N . VAL B 1 135 ? 35.621 47.968 85.147 1.00 12.76 197 VAL B N 1
ATOM 5372 C CA . VAL B 1 135 ? 36.041 46.593 85.388 1.00 12.54 197 VAL B CA 1
ATOM 5373 C C . VAL B 1 135 ? 36.285 45.881 84.064 1.00 12.20 197 VAL B C 1
ATOM 5374 O O . VAL B 1 135 ? 35.346 45.624 83.312 1.00 13.62 197 VAL B O 1
ATOM 5378 N N . TYR B 1 136 ? 37.549 45.569 83.787 1.00 13.39 198 TYR B N 1
ATOM 5379 C CA . TYR B 1 136 ? 37.910 44.904 82.543 1.00 13.74 198 TYR B CA 1
ATOM 5380 C C . TYR B 1 136 ? 37.801 43.382 82.628 1.00 15.19 198 TYR B C 1
ATOM 5381 O O . TYR B 1 136 ? 38.332 42.757 83.551 1.00 13.97 198 TYR B O 1
ATOM 5390 N N . ILE B 1 137 ? 37.108 42.796 81.655 1.00 14.78 199 ILE B N 1
ATOM 5391 C CA . ILE B 1 137 ? 36.922 41.348 81.592 1.00 15.74 199 ILE B CA 1
ATOM 5392 C C . ILE B 1 137 ? 37.635 40.838 80.348 1.00 16.50 199 ILE B C 1
ATOM 5393 O O . ILE B 1 137 ? 37.198 41.087 79.221 1.00 16.77 199 ILE B O 1
ATOM 5398 N N . HIS B 1 138 ? 38.735 40.128 80.558 1.00 15.85 200 HIS B N 1
ATOM 5399 C CA . HIS B 1 138 ? 39.526 39.605 79.453 1.00 16.91 200 HIS B CA 1
ATOM 5400 C C . HIS B 1 138 ? 38.888 38.339 78.904 1.00 18.09 200 HIS B C 1
ATOM 5401 O O . HIS B 1 138 ? 37.984 37.771 79.516 1.00 17.35 200 HIS B O 1
ATOM 5408 N N . GLY B 1 139 ? 39.378 37.891 77.757 1.00 18.53 201 GLY B N 1
ATOM 5409 C CA . GLY B 1 139 ? 38.852 36.670 77.182 1.00 20.69 201 GLY B CA 1
ATOM 5410 C C . GLY B 1 139 ? 39.181 36.503 75.718 1.00 20.67 201 GLY B C 1
ATOM 5411 O O . GLY B 1 139 ? 38.882 37.379 74.907 1.00 22.26 201 GLY B O 1
ATOM 5412 N N . GLY B 1 140 ? 39.811 35.380 75.386 1.00 19.30 202 GLY B N 1
ATOM 5413 C CA . GLY B 1 140 ? 40.149 35.093 74.005 1.00 17.88 202 GLY B CA 1
ATOM 5414 C C . GLY B 1 140 ? 39.189 34.035 73.492 1.00 17.76 202 GLY B C 1
ATOM 5415 O O . GLY B 1 140 ? 38.469 34.259 72.517 1.00 18.16 202 GLY B O 1
ATOM 5416 N N . SER B 1 141 ? 39.168 32.883 74.160 1.00 16.47 203 SER B N 1
ATOM 5417 C CA . SER B 1 141 ? 38.282 31.785 73.776 1.00 17.25 203 SER B CA 1
ATOM 5418 C C . SER B 1 141 ? 37.661 31.116 75.004 1.00 17.63 203 SER B C 1
ATOM 5419 O O . SER B 1 141 ? 37.075 30.036 74.892 1.00 18.38 203 SER B O 1
ATOM 5422 N N . TYR B 1 142 ? 37.792 31.767 76.159 1.00 16.62 204 TYR B N 1
ATOM 5423 C CA . TYR B 1 142 ? 37.293 31.265 77.447 1.00 17.04 204 TYR B CA 1
ATOM 5424 C C . TYR B 1 142 ? 38.259 30.240 78.046 1.00 17.20 204 TYR B C 1
ATOM 5425 O O . TYR B 1 142 ? 38.082 29.812 79.185 1.00 17.04 204 TYR B O 1
ATOM 5434 N N . MET B 1 143 ? 39.275 29.852 77.280 1.00 18.04 205 MET B N 1
ATOM 5435 C CA . MET B 1 143 ? 40.243 28.848 77.734 1.00 18.99 205 MET B CA 1
ATOM 5436 C C . MET B 1 143 ? 41.549 29.401 78.292 1.00 18.00 205 MET B C 1
ATOM 5437 O O . MET B 1 143 ? 42.272 28.691 78.989 1.00 18.36 205 MET B O 1
ATOM 5442 N N . GLU B 1 144 ? 41.860 30.654 77.989 1.00 16.89 206 GLU B N 1
ATOM 5443 C CA . GLU B 1 144 ? 43.141 31.207 78.407 1.00 17.52 206 GLU B CA 1
ATOM 5444 C C . GLU B 1 144 ? 43.122 32.680 78.785 1.00 17.62 206 GLU B C 1
ATOM 5445 O O . GLU B 1 144 ? 42.093 33.344 78.714 1.00 16.02 206 GLU B O 1
ATOM 5451 N N . GLY B 1 145 ? 44.295 33.176 79.173 1.00 18.29 207 GLY B N 1
ATOM 5452 C CA . GLY B 1 145 ? 44.439 34.574 79.525 1.00 17.45 207 GLY B CA 1
ATOM 5453 C C . GLY B 1 145 ? 44.398 34.904 81.002 1.00 16.94 207 GLY B C 1
ATOM 5454 O O . GLY B 1 145 ? 44.277 34.027 81.860 1.00 17.82 207 GLY B O 1
ATOM 5455 N N . THR B 1 146 ? 44.502 36.197 81.283 1.00 16.08 208 THR B N 1
ATOM 5456 C CA . THR B 1 146 ? 44.480 36.719 82.642 1.00 15.46 208 THR B CA 1
ATOM 5457 C C . THR B 1 146 ? 44.299 38.220 82.550 1.00 16.26 208 THR B C 1
ATOM 5458 O O . THR B 1 146 ? 44.747 38.845 81.585 1.00 14.90 208 THR B O 1
ATOM 5462 N N . GLY B 1 147 ? 43.634 38.799 83.544 1.00 16.39 209 GLY B N 1
ATOM 5463 C CA . GLY B 1 147 ? 43.450 40.237 83.541 1.00 17.09 209 GLY B CA 1
ATOM 5464 C C . GLY B 1 147 ? 44.787 40.926 83.772 1.00 16.38 209 GLY B C 1
ATOM 5465 O O . GLY B 1 147 ? 44.932 42.120 83.499 1.00 16.86 209 GLY B O 1
ATOM 5466 N N . ASN B 1 148 ? 45.764 40.163 84.261 1.00 17.02 210 ASN B N 1
ATOM 5467 C CA . ASN B 1 148 ? 47.104 40.681 84.557 1.00 18.55 210 ASN B CA 1
ATOM 5468 C C . ASN B 1 148 ? 47.817 41.207 83.315 1.00 19.05 210 ASN B C 1
ATOM 5469 O O . ASN B 1 148 ? 48.757 41.996 83.420 1.00 19.52 210 ASN B O 1
ATOM 5474 N N . LEU B 1 149 ? 47.377 40.751 82.146 1.00 17.84 211 LEU B N 1
ATOM 5475 C CA . LEU B 1 149 ? 47.963 41.168 80.875 1.00 20.23 211 LEU B CA 1
ATOM 5476 C C . LEU B 1 149 ? 47.604 42.605 80.518 1.00 20.93 211 LEU B C 1
ATOM 5477 O O . LEU B 1 149 ? 48.272 43.236 79.699 1.00 21.47 211 LEU B O 1
ATOM 5482 N N . TYR B 1 150 ? 46.548 43.115 81.143 1.00 19.91 212 TYR B N 1
ATOM 5483 C CA . TYR B 1 150 ? 46.054 44.456 80.867 1.00 20.76 212 TYR B CA 1
ATOM 5484 C C . TYR B 1 150 ? 46.378 45.425 81.996 1.00 21.92 212 TYR B C 1
ATOM 5485 O O . TYR B 1 150 ? 45.707 45.442 83.026 1.00 22.76 212 TYR B O 1
ATOM 5494 N N . ASP B 1 151 ? 47.414 46.232 81.798 1.00 22.53 213 ASP B N 1
ATOM 5495 C CA . ASP B 1 151 ? 47.819 47.200 82.808 1.00 22.86 213 ASP B CA 1
ATOM 5496 C C . ASP B 1 151 ? 46.847 48.378 82.774 1.00 21.83 213 ASP B C 1
ATOM 5497 O O . ASP B 1 151 ? 46.801 49.120 81.797 1.00 22.39 213 ASP B O 1
ATOM 5502 N N . GLY B 1 152 ? 46.071 48.546 83.843 1.00 19.83 214 GLY B N 1
ATOM 5503 C CA . GLY B 1 152 ? 45.108 49.635 83.884 1.00 16.94 214 GLY B CA 1
ATOM 5504 C C . GLY B 1 152 ? 45.647 50.959 84.393 1.00 17.52 214 GLY B C 1
ATOM 5505 O O . GLY B 1 152 ? 44.888 51.915 84.551 1.00 16.53 214 GLY B O 1
ATOM 5506 N N . SER B 1 153 ? 46.956 51.024 84.629 1.00 17.60 215 SER B N 1
ATOM 5507 C CA . SER B 1 153 ? 47.606 52.229 85.152 1.00 18.22 215 SER B CA 1
ATOM 5508 C C . SER B 1 153 ? 47.391 53.515 84.359 1.00 17.65 215 SER B C 1
ATOM 5509 O O . SER B 1 153 ? 47.012 54.543 84.921 1.00 17.39 215 SER B O 1
ATOM 5512 N N . VAL B 1 154 ? 47.648 53.469 83.059 1.00 17.06 216 VAL B N 1
ATOM 5513 C CA . VAL B 1 154 ? 47.487 54.662 82.242 1.00 17.54 216 VAL B CA 1
ATOM 5514 C C . VAL B 1 154 ? 46.034 55.115 82.163 1.00 17.16 216 VAL B C 1
ATOM 5515 O O . VAL B 1 154 ? 45.740 56.296 82.326 1.00 17.31 216 VAL B O 1
ATOM 5519 N N . LEU B 1 155 ? 45.122 54.178 81.918 1.00 16.43 217 LEU B N 1
ATOM 5520 C CA . LEU B 1 155 ? 43.710 54.526 81.830 1.00 16.16 217 LEU B CA 1
ATOM 5521 C C . LEU B 1 155 ? 43.239 55.184 83.128 1.00 15.66 217 LEU B C 1
ATOM 5522 O O . LEU B 1 155 ? 42.495 56.169 83.108 1.00 15.45 217 LEU B O 1
ATOM 5527 N N . ALA B 1 156 ? 43.681 54.645 84.259 1.00 15.54 218 ALA B N 1
ATOM 5528 C CA . ALA B 1 156 ? 43.293 55.193 85.550 1.00 16.30 218 ALA B CA 1
ATOM 5529 C C . ALA B 1 156 ? 43.865 56.600 85.740 1.00 17.40 218 ALA B C 1
ATOM 5530 O O . ALA B 1 156 ? 43.131 57.539 86.050 1.00 18.00 218 ALA B O 1
ATOM 5532 N N . SER B 1 157 ? 45.172 56.745 85.541 1.00 17.83 219 SER B N 1
ATOM 5533 C CA . SER B 1 157 ? 45.826 58.041 85.704 1.00 18.12 219 SER B CA 1
ATOM 5534 C C . SER B 1 157 ? 45.305 59.091 84.721 1.00 19.01 219 SER B C 1
ATOM 5535 O O . SER B 1 157 ? 45.001 60.218 85.107 1.00 18.93 219 SER B O 1
ATOM 5538 N N . TYR B 1 158 ? 45.195 58.717 83.451 1.00 18.61 220 TYR B N 1
ATOM 5539 C CA . TYR B 1 158 ? 44.724 59.639 82.425 1.00 18.42 220 TYR B CA 1
ATOM 5540 C C . TYR B 1 158 ? 43.263 60.041 82.584 1.00 18.79 220 TYR B C 1
ATOM 5541 O O . TYR B 1 158 ? 42.927 61.225 82.527 1.00 17.30 220 TYR B O 1
ATOM 5550 N N . GLY B 1 159 ? 42.392 59.057 82.782 1.00 18.13 221 GLY B N 1
ATOM 5551 C CA . GLY B 1 159 ? 40.974 59.354 82.887 1.00 18.39 221 GLY B CA 1
ATOM 5552 C C . GLY B 1 159 ? 40.444 59.683 84.265 1.00 18.56 221 GLY B C 1
ATOM 5553 O O . GLY B 1 159 ? 39.299 60.107 84.400 1.00 19.42 221 GLY B O 1
ATOM 5554 N N . ASN B 1 160 ? 41.284 59.513 85.280 1.00 18.63 222 ASN B N 1
ATOM 5555 C CA . ASN B 1 160 ? 40.894 59.754 86.663 1.00 19.22 222 ASN B CA 1
ATOM 5556 C C . ASN B 1 160 ? 39.725 58.843 87.040 1.00 18.57 222 ASN B C 1
ATOM 5557 O O . ASN B 1 160 ? 38.696 59.290 87.553 1.00 17.79 222 ASN B O 1
ATOM 5562 N N . VAL B 1 161 ? 39.894 57.557 86.752 1.00 17.21 223 VAL B N 1
ATOM 5563 C CA . VAL B 1 161 ? 38.895 56.549 87.080 1.00 16.49 223 VAL B CA 1
ATOM 5564 C C . VAL B 1 161 ? 39.653 55.397 87.713 1.00 15.56 223 VAL B C 1
ATOM 5565 O O . VAL B 1 161 ? 40.877 55.298 87.575 1.00 16.96 223 VAL B O 1
ATOM 5569 N N . ILE B 1 162 ? 38.942 54.546 88.439 1.00 14.91 224 ILE B N 1
ATOM 5570 C CA . ILE B 1 162 ? 39.579 53.385 89.034 1.00 15.49 224 ILE B CA 1
ATOM 5571 C C . ILE B 1 162 ? 39.378 52.245 88.042 1.00 17.24 224 ILE B C 1
ATOM 5572 O O . ILE B 1 162 ? 38.274 52.055 87.523 1.00 16.76 224 ILE B O 1
ATOM 5577 N N . VAL B 1 163 ? 40.451 51.513 87.756 1.00 16.00 225 VAL B N 1
ATOM 5578 C CA . VAL B 1 163 ? 40.383 50.398 86.816 1.00 15.81 225 VAL B CA 1
ATOM 5579 C C . VAL B 1 163 ? 40.682 49.096 87.541 1.00 16.17 225 VAL B C 1
ATOM 5580 O O . VAL B 1 163 ? 41.619 49.015 88.331 1.00 15.95 225 VAL B O 1
ATOM 5584 N N . ILE B 1 164 ? 39.865 48.084 87.272 1.00 15.57 226 ILE B N 1
ATOM 5585 C CA . ILE B 1 164 ? 40.022 46.781 87.895 1.00 15.26 226 ILE B CA 1
ATOM 5586 C C . ILE B 1 164 ? 40.125 45.697 86.826 1.00 14.93 226 ILE B C 1
ATOM 5587 O O . ILE B 1 164 ? 39.359 45.704 85.866 1.00 15.70 226 ILE B O 1
ATOM 5592 N N . THR B 1 165 ? 41.080 44.781 86.972 1.00 14.81 227 THR B N 1
ATOM 5593 C CA . THR B 1 165 ? 41.188 43.676 86.023 1.00 14.95 227 THR B CA 1
ATOM 5594 C C . THR B 1 165 ? 40.881 42.422 86.834 1.00 15.55 227 THR B C 1
ATOM 5595 O O . THR B 1 165 ? 41.261 42.318 88.003 1.00 14.77 227 THR B O 1
ATOM 5599 N N . VAL B 1 166 ? 40.192 41.474 86.214 1.00 15.06 228 VAL B N 1
ATOM 5600 C CA . VAL B 1 166 ? 39.759 40.273 86.918 1.00 15.85 228 VAL B CA 1
ATOM 5601 C C . VAL B 1 166 ? 40.230 38.943 86.345 1.00 17.11 228 VAL B C 1
ATOM 5602 O O . VAL B 1 166 ? 40.401 38.792 85.138 1.00 17.55 228 VAL B O 1
ATOM 5606 N N . ASN B 1 167 ? 40.444 37.984 87.237 1.00 15.26 229 ASN B N 1
ATOM 5607 C CA . ASN B 1 167 ? 40.821 36.632 86.848 1.00 15.69 229 ASN B CA 1
ATOM 5608 C C . ASN B 1 167 ? 39.632 35.778 87.270 1.00 14.90 229 ASN B C 1
ATOM 5609 O O . ASN B 1 167 ? 39.233 35.799 88.437 1.00 15.21 229 ASN B O 1
ATOM 5614 N N . TYR B 1 168 ? 39.051 35.065 86.313 1.00 14.08 230 TYR B N 1
ATOM 5615 C CA . TYR B 1 168 ? 37.908 34.193 86.566 1.00 13.76 230 TYR B CA 1
ATOM 5616 C C . TYR B 1 168 ? 38.264 32.795 86.066 1.00 13.78 230 TYR B C 1
ATOM 5617 O O . TYR B 1 168 ? 39.131 32.645 85.209 1.00 14.59 230 TYR B O 1
ATOM 5626 N N . ARG B 1 169 ? 37.601 31.769 86.595 1.00 13.69 231 ARG B N 1
ATOM 5627 C CA . ARG B 1 169 ? 37.900 30.404 86.167 1.00 13.29 231 ARG B CA 1
ATOM 5628 C C . ARG B 1 169 ? 37.768 30.219 84.662 1.00 14.75 231 ARG B C 1
ATOM 5629 O O . ARG B 1 169 ? 36.802 30.672 84.049 1.00 14.25 231 ARG B O 1
ATOM 5637 N N . LEU B 1 170 ? 38.750 29.531 84.087 1.00 14.61 232 LEU B N 1
ATOM 5638 C CA . LEU B 1 170 ? 38.825 29.298 82.645 1.00 15.49 232 LEU B CA 1
ATOM 5639 C C . LEU B 1 170 ? 38.635 27.849 82.212 1.00 16.72 232 LEU B C 1
ATOM 5640 O O . LEU B 1 170 ? 38.770 26.918 83.006 1.00 16.04 232 LEU B O 1
ATOM 5645 N N . GLY B 1 171 ? 38.341 27.684 80.924 1.00 15.21 233 GLY B N 1
ATOM 5646 C CA . GLY B 1 171 ? 38.189 26.363 80.339 1.00 16.08 233 GLY B CA 1
ATOM 5647 C C . GLY B 1 171 ? 37.373 25.341 81.098 1.00 15.77 233 GLY B C 1
ATOM 5648 O O . GLY B 1 171 ? 36.252 25.613 81.518 1.00 14.52 233 GLY B O 1
ATOM 5649 N N . VAL B 1 172 ? 37.942 24.147 81.258 1.00 16.85 234 VAL B N 1
ATOM 5650 C CA . VAL B 1 172 ? 37.264 23.056 81.949 1.00 15.90 234 VAL B CA 1
ATOM 5651 C C . VAL B 1 172 ? 36.794 23.456 83.343 1.00 15.65 234 VAL B C 1
ATOM 5652 O O . VAL B 1 172 ? 35.616 23.318 83.674 1.00 15.23 234 VAL B O 1
ATOM 5656 N N . LEU B 1 173 ? 37.716 23.959 84.156 1.00 15.43 235 LEU B N 1
ATOM 5657 C CA . LEU B 1 173 ? 37.391 24.360 85.522 1.00 16.06 235 LEU B CA 1
ATOM 5658 C C . LEU B 1 173 ? 36.349 25.470 85.600 1.00 15.32 235 LEU B C 1
ATOM 5659 O O . LEU B 1 173 ? 35.582 25.548 86.557 1.00 16.29 235 LEU B O 1
ATOM 5664 N N . GLY B 1 174 ? 36.320 26.336 84.598 1.00 15.96 236 GLY B N 1
ATOM 5665 C CA . GLY B 1 174 ? 35.354 27.412 84.635 1.00 14.39 236 GLY B CA 1
ATOM 5666 C C . GLY B 1 174 ? 34.051 27.161 83.900 1.00 15.55 236 GLY B C 1
ATOM 5667 O O . GLY B 1 174 ? 33.061 27.846 84.175 1.00 14.51 236 GLY B O 1
ATOM 5668 N N . PHE B 1 175 ? 34.016 26.172 83.006 1.00 14.99 237 PHE B N 1
ATOM 5669 C CA . PHE B 1 175 ? 32.803 25.967 82.213 1.00 15.12 237 PHE B CA 1
ATOM 5670 C C . PHE B 1 175 ? 32.286 24.558 81.953 1.00 17.82 237 PHE B C 1
ATOM 5671 O O . PHE B 1 175 ? 31.289 24.393 81.246 1.00 17.28 237 PHE B O 1
ATOM 5679 N N . LEU B 1 176 ? 32.934 23.538 82.505 1.00 17.50 238 LEU B N 1
ATOM 5680 C CA . LEU B 1 176 ? 32.446 22.185 82.266 1.00 19.05 238 LEU B CA 1
ATOM 5681 C C . LEU B 1 176 ? 31.003 22.033 82.735 1.00 18.52 238 LEU B C 1
ATOM 5682 O O . LEU B 1 176 ? 30.631 22.491 83.818 1.00 19.35 238 LEU B O 1
ATOM 5687 N N . SER B 1 177 ? 30.188 21.391 81.906 1.00 17.30 239 SER B N 1
ATOM 5688 C CA . SER B 1 177 ? 28.786 21.166 82.235 1.00 18.58 239 SER B CA 1
ATOM 5689 C C . SER B 1 177 ? 28.328 19.822 81.696 1.00 17.81 239 SER B C 1
ATOM 5690 O O . SER B 1 177 ? 28.621 19.477 80.556 1.00 16.95 239 SER B O 1
ATOM 5693 N N . THR B 1 178 ? 27.604 19.070 82.518 1.00 20.75 240 THR B N 1
ATOM 5694 C CA . THR B 1 178 ? 27.104 17.766 82.105 1.00 21.68 240 THR B CA 1
ATOM 5695 C C . THR B 1 178 ? 25.720 17.899 81.476 1.00 24.93 240 THR B C 1
ATOM 5696 O O . THR B 1 178 ? 25.107 16.904 81.087 1.00 24.38 240 THR B O 1
ATOM 5700 N N . GLY B 1 179 ? 25.232 19.131 81.377 1.00 23.94 241 GLY B N 1
ATOM 5701 C CA . GLY B 1 179 ? 23.922 19.350 80.793 1.00 26.58 241 GLY B CA 1
ATOM 5702 C C . GLY B 1 179 ? 22.786 19.029 81.748 1.00 27.89 241 GLY B C 1
ATOM 5703 O O . GLY B 1 179 ? 21.623 18.995 81.345 1.00 27.93 241 GLY B O 1
ATOM 5704 N N . ASP B 1 180 ? 23.123 18.774 83.009 1.00 28.35 242 ASP B N 1
ATOM 5705 C CA . ASP B 1 180 ? 22.124 18.473 84.028 1.00 29.36 242 ASP B CA 1
ATOM 5706 C C . ASP B 1 180 ? 22.548 19.042 85.380 1.00 28.75 242 ASP B C 1
ATOM 5707 O O . ASP B 1 180 ? 23.345 19.975 85.437 1.00 29.80 242 ASP B O 1
ATOM 5712 N N . GLN B 1 181 ? 22.029 18.480 86.466 1.00 27.82 243 GLN B N 1
ATOM 5713 C CA . GLN B 1 181 ? 22.346 18.976 87.802 1.00 28.69 243 GLN B CA 1
ATOM 5714 C C . GLN B 1 181 ? 23.741 18.660 88.346 1.00 26.54 243 GLN B C 1
ATOM 5715 O O . GLN B 1 181 ? 24.206 19.331 89.267 1.00 27.41 243 GLN B O 1
ATOM 5721 N N . ALA B 1 182 ? 24.404 17.650 87.787 1.00 24.90 244 ALA B N 1
ATOM 5722 C CA . ALA B 1 182 ? 25.737 17.254 88.252 1.00 23.91 244 ALA B CA 1
ATOM 5723 C C . ALA B 1 182 ? 26.742 18.398 88.179 1.00 22.93 244 ALA B C 1
ATOM 5724 O O . ALA B 1 182 ? 27.496 18.637 89.123 1.00 23.44 244 ALA B O 1
ATOM 5726 N N . ALA B 1 183 ? 26.762 19.083 87.040 1.00 22.31 245 ALA B N 1
ATOM 5727 C CA . ALA B 1 183 ? 27.646 20.225 86.816 1.00 21.24 245 ALA B CA 1
ATOM 5728 C C . ALA B 1 183 ? 26.866 21.152 85.893 1.00 20.21 245 ALA B C 1
ATOM 5729 O O . ALA B 1 183 ? 26.753 20.891 84.697 1.00 20.01 245 ALA B O 1
ATOM 5731 N N . LYS B 1 184 ? 26.325 22.226 86.459 1.00 20.69 246 LYS B N 1
ATOM 5732 C CA . LYS B 1 184 ? 25.512 23.176 85.707 1.00 22.03 246 LYS B CA 1
ATOM 5733 C C . LYS B 1 184 ? 26.303 24.150 84.833 1.00 21.25 246 LYS B C 1
ATOM 5734 O O . LYS B 1 184 ? 25.723 24.838 83.989 1.00 21.66 246 LYS B O 1
ATOM 5740 N N . GLY B 1 185 ? 27.615 24.217 85.045 1.00 20.17 247 GLY B N 1
ATOM 5741 C CA . GLY B 1 185 ? 28.454 25.105 84.253 1.00 16.63 247 GLY B CA 1
ATOM 5742 C C . GLY B 1 185 ? 28.435 26.570 84.662 1.00 16.67 247 GLY B C 1
ATOM 5743 O O . GLY B 1 185 ? 27.956 26.925 85.741 1.00 15.84 247 GLY B O 1
ATOM 5744 N N . ASN B 1 186 ? 28.985 27.415 83.791 1.00 15.44 248 ASN B N 1
ATOM 5745 C CA . ASN B 1 186 ? 29.045 28.864 83.993 1.00 15.41 248 ASN B CA 1
ATOM 5746 C C . ASN B 1 186 ? 29.746 29.348 85.261 1.00 16.61 248 ASN B C 1
ATOM 5747 O O . ASN B 1 186 ? 29.467 30.447 85.754 1.00 15.41 248 ASN B O 1
ATOM 5752 N N . TYR B 1 187 ? 30.668 28.545 85.778 1.00 15.07 249 TYR B N 1
ATOM 5753 C CA . TYR B 1 187 ? 31.394 28.926 86.982 1.00 15.77 249 TYR B CA 1
ATOM 5754 C C . TYR B 1 187 ? 32.182 30.209 86.745 1.00 14.18 249 TYR B C 1
ATOM 5755 O O . TYR B 1 187 ? 32.212 31.087 87.603 1.00 14.41 249 TYR B O 1
ATOM 5764 N N . GLY B 1 188 ? 32.804 30.318 85.576 1.00 15.27 250 GLY B N 1
ATOM 5765 C CA . GLY B 1 188 ? 33.570 31.511 85.250 1.00 14.78 250 GLY B CA 1
ATOM 5766 C C . GLY B 1 188 ? 32.719 32.772 85.249 1.00 15.76 250 GLY B C 1
ATOM 5767 O O . GLY B 1 188 ? 33.188 33.847 85.643 1.00 14.26 250 GLY B O 1
ATOM 5768 N N . LEU B 1 189 ? 31.475 32.654 84.788 1.00 14.61 251 LEU B N 1
ATOM 5769 C CA . LEU B 1 189 ? 30.565 33.799 84.763 1.00 14.73 251 LEU B CA 1
ATOM 5770 C C . LEU B 1 189 ? 30.130 34.155 86.182 1.00 14.96 251 LEU B C 1
ATOM 5771 O O . LEU B 1 189 ? 29.965 35.332 86.519 1.00 12.86 251 LEU B O 1
ATOM 5776 N N . LEU B 1 190 ? 29.928 33.136 87.012 1.00 13.89 252 LEU B N 1
ATOM 5777 C CA . LEU B 1 190 ? 29.537 33.369 88.393 1.00 15.22 252 LEU B CA 1
ATOM 5778 C C . LEU B 1 190 ? 30.693 34.035 89.139 1.00 14.41 252 LEU B C 1
ATOM 5779 O O . LEU B 1 190 ? 30.473 34.804 90.078 1.00 13.09 252 LEU B O 1
ATOM 5784 N N . ASP B 1 191 ? 31.924 33.738 88.724 1.00 13.18 253 ASP B N 1
ATOM 5785 C CA . ASP B 1 191 ? 33.088 34.354 89.358 1.00 13.05 253 ASP B CA 1
ATOM 5786 C C . ASP B 1 191 ? 33.079 35.841 89.010 1.00 13.74 253 ASP B C 1
ATOM 5787 O O . ASP B 1 191 ? 33.360 36.685 89.855 1.00 14.10 253 ASP B O 1
ATOM 5792 N N . LEU B 1 192 ? 32.760 36.157 87.759 1.00 12.73 254 LEU B N 1
ATOM 5793 C CA . LEU B 1 192 ? 32.716 37.556 87.335 1.00 14.19 254 LEU B CA 1
ATOM 5794 C C . LEU B 1 192 ? 31.643 38.296 88.131 1.00 13.88 254 LEU B C 1
ATOM 5795 O O . LEU B 1 192 ? 31.842 39.436 88.550 1.00 13.01 254 LEU B O 1
ATOM 5800 N N . ILE B 1 193 ? 30.505 37.646 88.349 1.00 13.89 255 ILE B N 1
ATOM 5801 C CA . ILE B 1 193 ? 29.441 38.268 89.127 1.00 14.47 255 ILE B CA 1
ATOM 5802 C C . ILE B 1 193 ? 29.919 38.481 90.569 1.00 13.88 255 ILE B C 1
ATOM 5803 O O . ILE B 1 193 ? 29.652 39.524 91.170 1.00 14.00 255 ILE B O 1
ATOM 5808 N N . GLN B 1 194 ? 30.642 37.506 91.114 1.00 12.75 256 GLN B N 1
ATOM 5809 C CA . GLN B 1 194 ? 31.157 37.621 92.477 1.00 13.88 256 GLN B CA 1
ATOM 5810 C C . GLN B 1 194 ? 32.185 38.751 92.552 1.00 13.95 256 GLN B C 1
ATOM 5811 O O . GLN B 1 194 ? 32.251 39.467 93.548 1.00 14.01 256 GLN B O 1
ATOM 5817 N N . ALA B 1 195 ? 32.983 38.916 91.500 1.00 13.96 257 ALA B N 1
ATOM 5818 C CA . ALA B 1 195 ? 33.971 39.994 91.473 1.00 13.77 257 ALA B CA 1
ATOM 5819 C C . ALA B 1 195 ? 33.241 41.342 91.447 1.00 14.04 257 ALA B C 1
ATOM 5820 O O . ALA B 1 195 ? 33.670 42.302 92.088 1.00 14.39 257 ALA B O 1
ATOM 5822 N N . LEU B 1 196 ? 32.141 41.413 90.702 1.00 14.07 258 LEU B N 1
ATOM 5823 C CA . LEU B 1 196 ? 31.362 42.649 90.626 1.00 13.54 258 LEU B CA 1
ATOM 5824 C C . LEU B 1 196 ? 30.678 42.945 91.960 1.00 14.72 258 LEU B C 1
ATOM 5825 O O . LEU B 1 196 ? 30.560 44.105 92.358 1.00 14.08 258 LEU B O 1
ATOM 5830 N N . ARG B 1 197 ? 30.224 41.902 92.651 1.00 14.18 259 ARG B N 1
ATOM 5831 C CA . ARG B 1 197 ? 29.581 42.097 93.948 1.00 15.74 259 ARG B CA 1
ATOM 5832 C C . ARG B 1 197 ? 30.621 42.573 94.962 1.00 15.14 259 ARG B C 1
ATOM 5833 O O . ARG B 1 197 ? 30.348 43.454 95.787 1.00 13.82 259 ARG B O 1
ATOM 5841 N N . TRP B 1 198 ? 31.813 41.987 94.898 1.00 14.24 260 TRP B N 1
ATOM 5842 C CA . TRP B 1 198 ? 32.897 42.370 95.797 1.00 14.25 260 TRP B CA 1
ATOM 5843 C C . TRP B 1 198 ? 33.224 43.844 95.535 1.00 14.69 260 TRP B C 1
ATOM 5844 O O . TRP B 1 198 ? 33.405 44.633 96.464 1.00 15.66 260 TRP B O 1
ATOM 5855 N N . THR B 1 199 ? 33.285 44.212 94.260 1.00 14.18 261 THR B N 1
ATOM 5856 C CA . THR B 1 199 ? 33.585 45.585 93.869 1.00 13.68 261 THR B CA 1
ATOM 5857 C C . THR B 1 199 ? 32.511 46.552 94.371 1.00 14.25 261 THR B C 1
ATOM 5858 O O . THR B 1 199 ? 32.816 47.595 94.952 1.00 15.07 261 THR B O 1
ATOM 5862 N N . SER B 1 200 ? 31.252 46.195 94.154 1.00 13.34 262 SER B N 1
ATOM 5863 C CA . SER B 1 200 ? 30.141 47.034 94.581 1.00 13.82 262 SER B CA 1
ATOM 5864 C C . SER B 1 200 ? 30.207 47.297 96.084 1.00 14.76 262 SER B C 1
ATOM 5865 O O . SER B 1 200 ? 29.979 48.419 96.545 1.00 14.32 262 SER B O 1
ATOM 5868 N N . GLU B 1 201 ? 30.540 46.256 96.839 1.00 13.56 263 GLU B N 1
ATOM 5869 C CA . GLU B 1 201 ? 30.617 46.355 98.290 1.00 15.31 263 GLU B CA 1
ATOM 5870 C C . GLU B 1 201 ? 31.898 46.939 98.887 1.00 15.33 263 GLU B C 1
ATOM 5871 O O . GLU B 1 201 ? 31.865 47.494 99.987 1.00 15.43 263 GLU B O 1
ATOM 5877 N N . ASN B 1 202 ? 33.014 46.836 98.170 1.00 13.48 264 ASN B N 1
ATOM 5878 C CA . ASN B 1 202 ? 34.296 47.301 98.699 1.00 14.14 264 ASN B CA 1
ATOM 5879 C C . ASN B 1 202 ? 35.036 48.422 97.987 1.00 13.66 264 ASN B C 1
ATOM 5880 O O . ASN B 1 202 ? 35.946 49.010 98.566 1.00 14.93 264 ASN B O 1
ATOM 5885 N N . ILE B 1 203 ? 34.672 48.732 96.748 1.00 14.79 265 ILE B N 1
ATOM 5886 C CA . ILE B 1 203 ? 35.418 49.759 96.027 1.00 13.87 265 ILE B CA 1
ATOM 5887 C C . ILE B 1 203 ? 35.321 51.165 96.630 1.00 15.99 265 ILE B C 1
ATOM 5888 O O . ILE B 1 203 ? 36.204 51.998 96.417 1.00 15.76 265 ILE B O 1
ATOM 5893 N N . GLY B 1 204 ? 34.264 51.425 97.396 1.00 15.36 266 GLY B N 1
ATOM 5894 C CA . GLY B 1 204 ? 34.129 52.724 98.036 1.00 15.97 266 GLY B CA 1
ATOM 5895 C C . GLY B 1 204 ? 35.281 52.959 99.006 1.00 16.38 266 GLY B C 1
ATOM 5896 O O . GLY B 1 204 ? 35.688 54.101 99.247 1.00 16.40 266 GLY B O 1
ATOM 5897 N N . PHE B 1 205 ? 35.816 51.873 99.561 1.00 15.74 267 PHE B N 1
ATOM 5898 C CA . PHE B 1 205 ? 36.927 51.969 100.504 1.00 16.16 267 PHE B CA 1
ATOM 5899 C C . PHE B 1 205 ? 38.196 52.437 99.794 1.00 17.09 267 PHE B C 1
ATOM 5900 O O . PHE B 1 205 ? 39.150 52.879 100.438 1.00 17.35 267 PHE B O 1
ATOM 5908 N N . PHE B 1 206 ? 38.199 52.329 98.468 1.00 15.84 268 PHE B N 1
ATOM 5909 C CA . PHE B 1 206 ? 39.342 52.742 97.647 1.00 16.81 268 PHE B CA 1
ATOM 5910 C C . PHE B 1 206 ? 39.069 54.093 96.989 1.00 18.25 268 PHE B C 1
ATOM 5911 O O . PHE B 1 206 ? 39.910 54.613 96.248 1.00 18.52 268 PHE B O 1
ATOM 5919 N N . GLY B 1 207 ? 37.890 54.651 97.253 1.00 16.42 269 GLY B N 1
ATOM 5920 C CA . GLY B 1 207 ? 37.521 55.927 96.663 1.00 17.27 269 GLY B CA 1
ATOM 5921 C C . GLY B 1 207 ? 36.684 55.758 95.404 1.00 17.56 269 GLY B C 1
ATOM 5922 O O . GLY B 1 207 ? 36.481 56.712 94.646 1.00 16.64 269 GLY B O 1
ATOM 5923 N N . GLY B 1 208 ? 36.195 54.540 95.179 1.00 16.63 270 GLY B N 1
ATOM 5924 C CA . GLY B 1 208 ? 35.384 54.270 94.004 1.00 16.86 270 GLY B CA 1
ATOM 5925 C C . GLY B 1 208 ? 33.901 54.525 94.218 1.00 18.02 270 GLY B C 1
ATOM 5926 O O . GLY B 1 208 ? 33.415 54.506 95.348 1.00 17.84 270 GLY B O 1
ATOM 5927 N N . ASP B 1 209 ? 33.182 54.755 93.121 1.00 16.68 271 ASP B N 1
ATOM 5928 C CA . ASP B 1 209 ? 31.744 55.018 93.148 1.00 16.08 271 ASP B CA 1
ATOM 5929 C C . ASP B 1 209 ? 30.979 53.768 92.691 1.00 16.16 271 ASP B C 1
ATOM 5930 O O . ASP B 1 209 ? 30.952 53.452 91.502 1.00 14.77 271 ASP B O 1
ATOM 5935 N N . PRO B 1 210 ? 30.344 53.044 93.632 1.00 16.29 272 PRO B N 1
ATOM 5936 C CA . PRO B 1 210 ? 29.591 51.833 93.289 1.00 16.40 272 PRO B CA 1
ATOM 5937 C C . PRO B 1 210 ? 28.348 52.095 92.439 1.00 16.44 272 PRO B C 1
ATOM 5938 O O . PRO B 1 210 ? 27.729 51.160 91.924 1.00 17.20 272 PRO B O 1
ATOM 5942 N N . LEU B 1 211 ? 27.987 53.364 92.288 1.00 16.28 273 LEU B N 1
ATOM 5943 C CA . LEU B 1 211 ? 26.833 53.721 91.477 1.00 15.65 273 LEU B CA 1
ATOM 5944 C C . LEU B 1 211 ? 27.242 54.009 90.037 1.00 16.05 273 LEU B C 1
ATOM 5945 O O . LEU B 1 211 ? 26.394 54.285 89.191 1.00 17.03 273 LEU B O 1
ATOM 5950 N N . ARG B 1 212 ? 28.543 53.957 89.768 1.00 14.47 274 ARG B N 1
ATOM 5951 C CA . ARG B 1 212 ? 29.055 54.199 88.422 1.00 14.58 274 ARG B CA 1
ATOM 5952 C C . ARG B 1 212 ? 30.103 53.156 88.064 1.00 14.35 274 ARG B C 1
ATOM 5953 O O . ARG B 1 212 ? 31.295 53.451 87.946 1.00 14.42 274 ARG B O 1
ATOM 5961 N N . ILE B 1 213 ? 29.639 51.922 87.914 1.00 13.24 275 ILE B N 1
ATOM 5962 C CA . ILE B 1 213 ? 30.509 50.819 87.554 1.00 13.05 275 ILE B CA 1
ATOM 5963 C C . ILE B 1 213 ? 30.249 50.458 86.101 1.00 13.12 275 ILE B C 1
ATOM 5964 O O . ILE B 1 213 ? 29.109 50.215 85.700 1.00 13.86 275 ILE B O 1
ATOM 5969 N N . THR B 1 214 ? 31.313 50.449 85.314 1.00 12.48 276 THR B N 1
ATOM 5970 C CA . THR B 1 214 ? 31.220 50.099 83.909 1.00 13.53 276 THR B CA 1
ATOM 5971 C C . THR B 1 214 ? 32.045 48.846 83.685 1.00 14.20 276 THR B C 1
ATOM 5972 O O . THR B 1 214 ? 33.193 48.761 84.135 1.00 14.86 276 THR B O 1
ATOM 5976 N N . VAL B 1 215 ? 31.453 47.850 83.038 1.00 13.56 277 VAL B N 1
ATOM 5977 C CA A VAL B 1 215 ? 32.176 46.629 82.742 0.50 13.95 277 VAL B CA 1
ATOM 5978 C CA B VAL B 1 215 ? 32.189 46.630 82.741 0.50 12.52 277 VAL B CA 1
ATOM 5979 C C . VAL B 1 215 ? 32.574 46.692 81.272 1.00 13.68 277 VAL B C 1
ATOM 5980 O O . VAL B 1 215 ? 31.774 47.094 80.427 1.00 16.22 277 VAL B O 1
ATOM 5987 N N . PHE B 1 216 ? 33.810 46.323 80.963 1.00 14.15 278 PHE B N 1
ATOM 5988 C CA . PHE B 1 216 ? 34.236 46.349 79.572 1.00 14.05 278 PHE B CA 1
ATOM 5989 C C . PHE B 1 216 ? 35.170 45.198 79.264 1.00 14.71 278 PHE B C 1
ATOM 5990 O O . PHE B 1 216 ? 35.844 44.673 80.150 1.00 15.14 278 PHE B O 1
ATOM 5998 N N . GLY B 1 217 ? 35.177 44.779 78.005 1.00 14.15 279 GLY B N 1
ATOM 5999 C CA . GLY B 1 217 ? 36.024 43.670 77.616 1.00 13.83 279 GLY B CA 1
ATOM 6000 C C . GLY B 1 217 ? 36.064 43.519 76.114 1.00 14.80 279 GLY B C 1
ATOM 6001 O O . GLY B 1 217 ? 35.153 43.961 75.416 1.00 14.54 279 GLY B O 1
ATOM 6002 N N . SER B 1 218 ? 37.111 42.867 75.624 1.00 14.62 280 SER B N 1
ATOM 6003 C CA . SER B 1 218 ? 37.293 42.663 74.195 1.00 15.59 280 SER B CA 1
ATOM 6004 C C . SER B 1 218 ? 37.265 41.172 73.867 1.00 15.58 280 SER B C 1
ATOM 6005 O O . SER B 1 218 ? 37.654 40.348 74.687 1.00 16.84 280 SER B O 1
ATOM 6008 N N . GLY B 1 219 ? 36.804 40.830 72.667 1.00 15.90 281 GLY B N 1
ATOM 6009 C CA . GLY B 1 219 ? 36.751 39.430 72.269 1.00 15.66 281 GLY B CA 1
ATOM 6010 C C . GLY B 1 219 ? 35.810 38.623 73.141 1.00 15.73 281 GLY B C 1
ATOM 6011 O O . GLY B 1 219 ? 34.690 39.061 73.410 1.00 14.25 281 GLY B O 1
ATOM 6012 N N . ALA B 1 220 ? 36.245 37.448 73.593 1.00 13.42 282 ALA B N 1
ATOM 6013 C CA . ALA B 1 220 ? 35.384 36.634 74.450 1.00 14.02 282 ALA B CA 1
ATOM 6014 C C . ALA B 1 220 ? 35.060 37.419 75.722 1.00 14.67 282 ALA B C 1
ATOM 6015 O O . ALA B 1 220 ? 34.056 37.155 76.389 1.00 13.26 282 ALA B O 1
ATOM 6017 N N . GLY B 1 221 ? 35.915 38.386 76.055 1.00 14.63 283 GLY B N 1
ATOM 6018 C CA . GLY B 1 221 ? 35.661 39.217 77.222 1.00 13.85 283 GLY B CA 1
ATOM 6019 C C . GLY B 1 221 ? 34.421 40.054 76.933 1.00 13.34 283 GLY B C 1
ATOM 6020 O O . GLY B 1 221 ? 33.606 40.310 77.820 1.00 13.63 283 GLY B O 1
ATOM 6021 N N . GLY B 1 222 ? 34.290 40.490 75.681 1.00 14.28 284 GLY B N 1
ATOM 6022 C CA . GLY B 1 222 ? 33.127 41.262 75.273 1.00 14.55 284 GLY B CA 1
ATOM 6023 C C . GLY B 1 222 ? 31.896 40.365 75.298 1.00 13.92 284 GLY B C 1
ATOM 6024 O O . GLY B 1 222 ? 30.799 40.808 75.629 1.00 13.79 284 GLY B O 1
ATOM 6025 N N . SER B 1 223 ? 32.067 39.095 74.940 1.00 14.10 285 SER B N 1
ATOM 6026 C CA . SER B 1 223 ? 30.942 38.160 74.978 1.00 13.63 285 SER B CA 1
ATOM 6027 C C . SER B 1 223 ? 30.484 38.024 76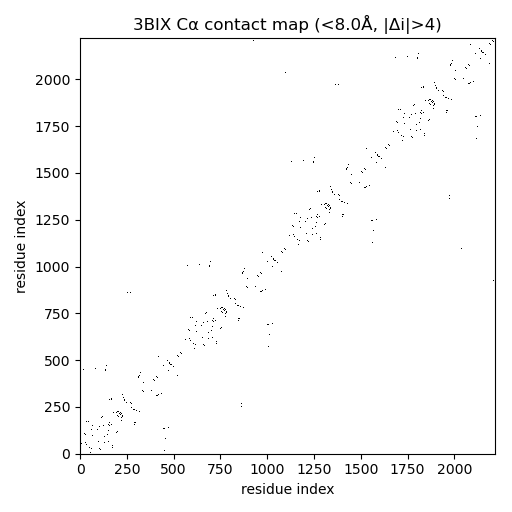.431 1.00 13.76 285 SER B C 1
ATOM 6028 O O . SER B 1 223 ? 29.282 37.978 76.712 1.00 13.39 285 SER B O 1
ATOM 6031 N N . CYS B 1 224 ? 31.445 37.948 77.351 1.00 14.01 286 CYS B N 1
ATOM 6032 C CA . CYS B 1 224 ? 31.123 37.820 78.775 1.00 12.80 286 CYS B CA 1
ATOM 6033 C C . CYS B 1 224 ? 30.329 39.026 79.242 1.00 13.81 286 CYS B C 1
ATOM 6034 O O . CYS B 1 224 ? 29.365 38.894 79.994 1.00 14.08 286 CYS B O 1
ATOM 6037 N N . VAL B 1 225 ? 30.759 40.206 78.811 1.00 12.82 287 VAL B N 1
ATOM 6038 C CA . VAL B 1 225 ? 30.076 41.440 79.179 1.00 13.47 287 VAL B CA 1
ATOM 6039 C C . VAL B 1 225 ? 28.606 41.359 78.764 1.00 14.27 287 VAL B C 1
ATOM 6040 O O . VAL B 1 225 ? 27.712 41.653 79.557 1.00 16.32 287 VAL B O 1
ATOM 6044 N N . ASN B 1 226 ? 28.355 40.956 77.522 1.00 13.89 288 ASN B N 1
ATOM 6045 C CA . ASN B 1 226 ? 26.982 40.853 77.042 1.00 14.96 288 ASN B CA 1
ATOM 6046 C C . ASN B 1 226 ? 26.195 39.760 77.768 1.00 15.26 288 ASN B C 1
ATOM 6047 O O . ASN B 1 226 ? 25.032 39.957 78.116 1.00 16.22 288 ASN B O 1
ATOM 6052 N N . LEU B 1 227 ? 26.826 38.615 78.010 1.00 15.09 289 LEU B N 1
ATOM 6053 C CA . LEU B 1 227 ? 26.146 37.527 78.709 1.00 14.76 289 LEU B CA 1
ATOM 6054 C C . LEU B 1 227 ? 25.732 37.966 80.115 1.00 16.77 289 LEU B C 1
ATOM 6055 O O . LEU B 1 227 ? 24.653 37.606 80.593 1.00 16.03 289 LEU B O 1
ATOM 6060 N N . LEU B 1 228 ? 26.577 38.759 80.773 1.00 16.22 290 LEU B N 1
ATOM 6061 C CA . LEU B 1 228 ? 26.256 39.246 82.110 1.00 16.57 290 LEU B CA 1
ATOM 6062 C C . LEU B 1 228 ? 25.003 40.124 82.093 1.00 17.54 290 LEU B C 1
ATOM 6063 O O . LEU B 1 228 ? 24.208 40.092 83.033 1.00 18.14 290 LEU B O 1
ATOM 6068 N N . THR B 1 229 ? 24.826 40.905 81.029 1.00 17.42 291 THR B N 1
ATOM 6069 C CA . THR B 1 229 ? 23.651 41.766 80.934 1.00 17.36 291 THR B CA 1
ATOM 6070 C C . THR B 1 229 ? 22.380 40.941 80.723 1.00 17.97 291 THR B C 1
ATOM 6071 O O . THR B 1 229 ? 21.271 41.455 80.871 1.00 17.45 291 THR B O 1
ATOM 6075 N N . LEU B 1 230 ? 22.538 39.662 80.390 1.00 16.43 292 LEU B N 1
ATOM 6076 C CA . LEU B 1 230 ? 21.384 38.794 80.155 1.00 17.62 292 LEU B CA 1
ATOM 6077 C C . LEU B 1 230 ? 21.080 37.870 81.334 1.00 19.39 292 LEU B C 1
ATOM 6078 O O . LEU B 1 230 ? 20.138 37.079 81.284 1.00 19.20 292 LEU B O 1
ATOM 6083 N N . SER B 1 231 ? 21.871 37.968 82.397 1.00 19.14 293 SER B N 1
ATOM 6084 C CA . SER B 1 231 ? 21.672 37.100 83.552 1.00 19.79 293 SER B CA 1
ATOM 6085 C C . SER B 1 231 ? 20.907 37.765 84.683 1.00 20.19 293 SER B C 1
ATOM 6086 O O . SER B 1 231 ? 21.173 38.917 85.029 1.00 20.21 293 SER B O 1
ATOM 6089 N N . HIS B 1 232 ? 19.967 37.035 85.275 1.00 22.44 294 HIS B N 1
ATOM 6090 C CA . HIS B 1 232 ? 19.199 37.594 86.378 1.00 25.33 294 HIS B CA 1
ATOM 6091 C C . HIS B 1 232 ? 20.117 37.747 87.589 1.00 23.55 294 HIS B C 1
ATOM 6092 O O . HIS B 1 232 ? 19.788 38.456 88.535 1.00 22.35 294 HIS B O 1
ATOM 6099 N N . TYR B 1 233 ? 21.278 37.093 87.549 1.00 22.67 295 TYR B N 1
ATOM 6100 C CA . TYR B 1 233 ? 22.233 37.200 88.651 1.00 23.66 295 TYR B CA 1
ATOM 6101 C C . TYR B 1 233 ? 22.820 38.608 88.717 1.00 23.94 295 TYR B C 1
ATOM 6102 O O . TYR B 1 233 ? 23.366 39.019 89.742 1.00 23.27 295 TYR B O 1
ATOM 6111 N N . SER B 1 234 ? 22.717 39.338 87.612 1.00 22.72 296 SER B N 1
ATOM 6112 C CA . SER B 1 234 ? 23.193 40.715 87.566 1.00 23.45 296 SER B CA 1
ATOM 6113 C C . SER B 1 234 ? 22.020 41.567 88.046 1.00 24.41 296 SER B C 1
ATOM 6114 O O . SER B 1 234 ? 21.358 42.236 87.251 1.00 24.15 296 SER B O 1
ATOM 6117 N N . GLU B 1 235 ? 21.758 41.525 89.350 1.00 24.08 297 GLU B N 1
ATOM 6118 C CA . GLU B 1 235 ? 20.649 42.276 89.932 1.00 25.56 297 GLU B CA 1
ATOM 6119 C C . GLU B 1 235 ? 20.701 43.757 89.579 1.00 24.10 297 GLU B C 1
ATOM 6120 O O . GLU B 1 235 ? 21.772 44.322 89.369 1.00 20.91 297 GLU B O 1
ATOM 6126 N N . LYS B 1 236 ? 19.532 44.382 89.514 1.00 23.49 306 LYS B N 1
ATOM 6127 C CA . LYS B 1 236 ? 19.452 45.799 89.195 1.00 23.82 306 LYS B CA 1
ATOM 6128 C C . LYS B 1 236 ? 20.347 46.567 90.160 1.00 21.55 306 LYS B C 1
ATOM 6129 O O . LYS B 1 236 ? 20.312 46.338 91.369 1.00 20.92 306 LYS B O 1
ATOM 6135 N N . GLY B 1 237 ? 21.160 47.466 89.622 1.00 20.98 307 GLY B N 1
ATOM 6136 C CA . GLY B 1 237 ? 22.042 48.251 90.466 1.00 19.90 307 GLY B CA 1
ATOM 6137 C C . GLY B 1 237 ? 23.448 47.702 90.621 1.00 19.67 307 GLY B C 1
ATOM 6138 O O . GLY B 1 237 ? 24.336 48.436 91.058 1.00 18.90 307 GLY B O 1
ATOM 6139 N N . LEU B 1 238 ? 23.670 46.434 90.267 1.00 17.64 308 LEU B N 1
ATOM 6140 C CA . LEU B 1 238 ? 25.008 45.839 90.397 1.00 17.50 308 LEU B CA 1
ATOM 6141 C C . LEU B 1 238 ? 26.037 46.652 89.613 1.00 16.63 308 LEU B C 1
ATOM 6142 O O . LEU B 1 238 ? 27.045 47.088 90.174 1.00 17.97 308 LEU B O 1
ATOM 6147 N N . PHE B 1 239 ? 25.813 46.813 88.311 1.00 15.41 309 PHE B N 1
ATOM 6148 C CA . PHE B 1 239 ? 26.684 47.657 87.495 1.00 16.21 309 PHE B CA 1
ATOM 6149 C C . PHE B 1 239 ? 25.762 48.481 86.604 1.00 15.78 309 PHE B C 1
ATOM 6150 O O . PHE B 1 239 ? 24.596 48.125 86.422 1.00 15.56 309 PHE B O 1
ATOM 6158 N N . GLN B 1 240 ? 26.267 49.584 86.061 1.00 15.70 310 GLN B N 1
ATOM 6159 C CA . GLN B 1 240 ? 25.424 50.481 85.280 1.00 15.40 310 GLN B CA 1
ATOM 6160 C C . GLN B 1 240 ? 25.664 50.594 83.787 1.00 15.62 310 GLN B C 1
ATOM 6161 O O . GLN B 1 240 ? 24.755 50.967 83.043 1.00 16.42 310 GLN B O 1
ATOM 6167 N N . ARG B 1 241 ? 26.878 50.303 83.343 1.00 14.45 311 ARG B N 1
ATOM 6168 C CA . ARG B 1 241 ? 27.184 50.438 81.927 1.00 14.22 311 ARG B CA 1
ATOM 6169 C C . ARG B 1 241 ? 28.032 49.283 81.426 1.00 14.41 311 ARG B C 1
ATOM 6170 O O . ARG B 1 241 ? 28.693 48.596 82.206 1.00 13.64 311 ARG B O 1
ATOM 6178 N N . ALA B 1 242 ? 28.023 49.086 80.112 1.00 13.43 312 ALA B N 1
ATOM 6179 C CA . ALA B 1 242 ? 28.794 48.009 79.517 1.00 13.44 312 ALA B CA 1
ATOM 6180 C C . ALA B 1 242 ? 29.420 48.425 78.194 1.00 14.19 312 ALA B C 1
ATOM 6181 O O . ALA B 1 242 ? 28.800 49.131 77.397 1.00 15.61 312 ALA B O 1
ATOM 6183 N N . ILE B 1 243 ? 30.658 47.991 77.977 1.00 13.24 313 ILE B N 1
ATOM 6184 C CA . ILE B 1 243 ? 31.363 48.264 76.733 1.00 13.82 313 ILE B CA 1
ATOM 6185 C C . ILE B 1 243 ? 31.847 46.914 76.227 1.00 14.32 313 ILE B C 1
ATOM 6186 O O . ILE B 1 243 ? 32.648 46.244 76.884 1.00 13.97 313 ILE B O 1
ATOM 6191 N N . ALA B 1 244 ? 31.350 46.508 75.067 1.00 13.91 314 ALA B N 1
ATOM 6192 C CA . ALA B 1 244 ? 31.733 45.223 74.494 1.00 14.47 314 ALA B CA 1
ATOM 6193 C C . ALA B 1 244 ? 32.458 45.483 73.186 1.00 15.64 314 ALA B C 1
ATOM 6194 O O . ALA B 1 244 ? 31.850 45.865 72.185 1.00 14.94 314 ALA B O 1
ATOM 6196 N N . GLN B 1 245 ? 33.769 45.272 73.221 1.00 14.65 315 GLN B N 1
ATOM 6197 C CA . GLN B 1 245 ? 34.655 45.497 72.085 1.00 15.43 315 GLN B CA 1
ATOM 6198 C C . GLN B 1 245 ? 34.883 44.212 71.291 1.00 15.04 315 GLN B C 1
ATOM 6199 O O . GLN B 1 245 ? 35.432 43.247 71.814 1.00 13.90 315 GLN B O 1
ATOM 6205 N N . SER B 1 246 ? 34.443 44.198 70.034 1.00 14.27 316 SER B N 1
ATOM 6206 C CA . SER B 1 246 ? 34.633 43.035 69.172 1.00 14.16 316 SER B CA 1
ATOM 6207 C C . SER B 1 246 ? 34.200 41.717 69.812 1.00 14.41 316 SER B C 1
ATOM 6208 O O . SER B 1 246 ? 34.929 40.723 69.775 1.00 14.58 316 SER B O 1
ATOM 6211 N N . GLY B 1 247 ? 33.009 41.704 70.394 1.00 14.58 317 GLY B N 1
ATOM 6212 C CA . GLY B 1 247 ? 32.530 40.484 71.018 1.00 16.17 317 GLY B CA 1
ATOM 6213 C C . GLY B 1 247 ? 31.081 40.610 71.424 1.00 15.64 317 GLY B C 1
ATOM 6214 O O . GLY B 1 247 ? 30.681 41.618 71.997 1.00 15.49 317 GLY B O 1
ATOM 6215 N N . THR B 1 248 ? 30.293 39.586 71.119 1.00 15.11 318 THR B N 1
ATOM 6216 C CA . THR B 1 248 ? 28.878 39.587 71.454 1.00 14.96 318 THR B CA 1
ATOM 6217 C C . THR B 1 248 ? 28.472 38.217 71.987 1.00 16.22 318 THR B C 1
ATOM 6218 O O . THR B 1 248 ? 29.276 37.278 72.013 1.00 14.65 318 THR B O 1
ATOM 6222 N N . ALA B 1 249 ? 27.214 38.106 72.401 1.00 15.38 319 ALA B N 1
ATOM 6223 C CA . ALA B 1 249 ? 26.695 36.843 72.912 1.00 16.09 319 ALA B CA 1
ATOM 6224 C C . ALA B 1 249 ? 25.975 36.107 71.786 1.00 16.13 319 ALA B C 1
ATOM 6225 O O . ALA B 1 249 ? 25.401 35.038 72.001 1.00 16.57 319 ALA B O 1
ATOM 6227 N N . LEU B 1 250 ? 26.024 36.672 70.582 1.00 15.95 320 LEU B N 1
ATOM 6228 C CA . LEU B 1 250 ? 25.325 36.091 69.438 1.00 17.04 320 LEU B CA 1
ATOM 6229 C C . LEU B 1 250 ? 26.175 35.362 68.399 1.00 17.84 320 LEU B C 1
ATOM 6230 O O . LEU B 1 250 ? 25.631 34.761 67.472 1.00 19.35 320 LEU B O 1
ATOM 6235 N N . SER B 1 251 ? 27.495 35.413 68.539 1.00 16.78 321 SER B N 1
ATOM 6236 C CA . SER B 1 251 ? 28.379 34.742 67.585 1.00 17.56 321 SER B CA 1
ATOM 6237 C C . SER B 1 251 ? 28.357 33.220 67.778 1.00 16.65 321 SER B C 1
ATOM 6238 O O . SER B 1 251 ? 27.948 32.721 68.824 1.00 14.64 321 SER B O 1
ATOM 6241 N N . SER B 1 252 ? 28.816 32.492 66.767 1.00 17.36 322 SER B N 1
ATOM 6242 C CA . SER B 1 252 ? 28.833 31.033 66.816 1.00 18.23 322 SER B CA 1
ATOM 6243 C C . SER B 1 252 ? 29.699 30.478 67.949 1.00 18.97 322 SER B C 1
ATOM 6244 O O . SER B 1 252 ? 29.476 29.362 68.417 1.00 19.55 322 SER B O 1
ATOM 6247 N N . TRP B 1 253 ? 30.688 31.252 68.382 1.00 18.03 323 TRP B N 1
ATOM 6248 C CA . TRP B 1 253 ? 31.589 30.803 69.438 1.00 17.05 323 TRP B CA 1
ATOM 6249 C C . TRP B 1 253 ? 31.393 31.471 70.792 1.00 17.96 323 TRP B C 1
ATOM 6250 O O . TRP B 1 253 ? 32.267 31.397 71.657 1.00 18.44 323 TRP B O 1
ATOM 6261 N N . ALA B 1 254 ? 30.248 32.111 70.993 1.00 16.00 324 ALA B N 1
ATOM 6262 C CA . ALA B 1 254 ? 29.994 32.776 72.271 1.00 16.85 324 ALA B CA 1
ATOM 6263 C C . ALA B 1 254 ? 29.479 31.806 73.325 1.00 16.78 324 ALA B C 1
ATOM 6264 O O . ALA B 1 254 ? 29.745 31.974 74.516 1.00 16.30 324 ALA B O 1
ATOM 6266 N N . VAL B 1 255 ? 28.750 30.788 72.872 1.00 17.45 325 VAL B N 1
ATOM 6267 C CA . VAL B 1 255 ? 28.135 29.809 73.759 1.00 17.58 325 VAL B CA 1
ATOM 6268 C C . VAL B 1 255 ? 28.407 28.368 73.335 1.00 18.25 325 VAL B C 1
ATOM 6269 O O . VAL B 1 255 ? 28.485 28.065 72.148 1.00 18.40 325 VAL B O 1
ATOM 6273 N N . SER B 1 256 ? 28.537 27.493 74.327 1.00 19.74 326 SER B N 1
ATOM 6274 C CA . SER B 1 256 ? 28.764 26.066 74.114 1.00 20.06 326 SER B CA 1
ATOM 6275 C C . SER B 1 256 ? 27.379 25.415 74.132 1.00 19.62 326 SER B C 1
ATOM 6276 O O . SER B 1 256 ? 26.738 25.355 75.180 1.00 18.97 326 SER B O 1
ATOM 6279 N N . PHE B 1 257 ? 26.912 24.950 72.975 1.00 20.96 327 PHE B N 1
ATOM 6280 C CA . PHE B 1 257 ? 25.590 24.334 72.888 1.00 24.76 327 PHE B CA 1
ATOM 6281 C C . PHE B 1 257 ? 25.545 22.825 73.136 1.00 25.65 327 PHE B C 1
ATOM 6282 O O . PHE B 1 257 ? 24.469 22.273 73.367 1.00 27.36 327 PHE B O 1
ATOM 6290 N N . GLN B 1 258 ? 26.695 22.159 73.085 1.00 26.37 328 GLN B N 1
ATOM 6291 C CA . GLN B 1 258 ? 26.747 20.713 73.333 1.00 26.45 328 GLN B CA 1
ATOM 6292 C C . GLN B 1 258 ? 27.713 20.433 74.488 1.00 24.53 328 GLN B C 1
ATOM 6293 O O . GLN B 1 258 ? 28.648 19.641 74.347 1.00 24.41 328 GLN B O 1
ATOM 6299 N N . PRO B 1 259 ? 27.494 21.069 75.650 1.00 22.43 329 PRO B N 1
ATOM 6300 C CA . PRO B 1 259 ? 28.391 20.847 76.787 1.00 21.74 329 PRO B CA 1
ATOM 6301 C C . PRO B 1 259 ? 28.549 19.397 77.253 1.00 21.26 329 PRO B C 1
ATOM 6302 O O . PRO B 1 259 ? 29.666 18.956 77.527 1.00 19.44 329 PRO B O 1
ATOM 6306 N N . ALA B 1 260 ? 27.446 18.659 77.339 1.00 21.50 330 ALA B N 1
ATOM 6307 C CA . ALA B 1 260 ? 27.499 17.267 77.788 1.00 23.39 330 ALA B CA 1
ATOM 6308 C C . ALA B 1 260 ? 28.444 16.432 76.928 1.00 23.56 330 ALA B C 1
ATOM 6309 O O . ALA B 1 260 ? 29.241 15.644 77.443 1.00 24.49 330 ALA B O 1
ATOM 6311 N N . LYS B 1 261 ? 28.350 16.607 75.614 1.00 23.02 331 LYS B N 1
ATOM 6312 C CA . LYS B 1 261 ? 29.197 15.876 74.686 1.00 24.80 331 LYS B CA 1
ATOM 6313 C C . LYS B 1 261 ? 30.677 16.057 75.015 1.00 24.77 331 LYS B C 1
ATOM 6314 O O . LYS B 1 261 ? 31.435 15.085 75.072 1.00 22.43 331 LYS B O 1
ATOM 6320 N N . TYR B 1 262 ? 31.088 17.304 75.230 1.00 21.32 332 TYR B N 1
ATOM 6321 C CA . TYR B 1 262 ? 32.486 17.584 75.528 1.00 21.46 332 TYR B CA 1
ATOM 6322 C C . TYR B 1 262 ? 32.886 17.201 76.944 1.00 20.48 332 TYR B C 1
ATOM 6323 O O . TYR B 1 262 ? 34.037 16.839 77.191 1.00 19.65 332 TYR B O 1
ATOM 6332 N N . ALA B 1 263 ? 31.939 17.265 77.872 1.00 20.62 333 ALA B N 1
ATOM 6333 C CA . ALA B 1 263 ? 32.225 16.875 79.247 1.00 22.20 333 ALA B CA 1
ATOM 6334 C C . ALA B 1 263 ? 32.593 15.387 79.249 1.00 23.29 333 ALA B C 1
ATOM 6335 O O . ALA B 1 263 ? 33.521 14.967 79.938 1.00 22.10 333 ALA B O 1
ATOM 6337 N N . ARG B 1 264 ? 31.870 14.593 78.464 1.00 22.71 334 ARG B N 1
ATOM 6338 C CA . ARG B 1 264 ? 32.139 13.160 78.405 1.00 23.75 334 ARG B CA 1
ATOM 6339 C C . ARG B 1 264 ? 33.400 12.814 77.628 1.00 22.81 334 ARG B C 1
ATOM 6340 O O . ARG B 1 264 ? 34.080 11.839 77.948 1.00 22.32 334 ARG B O 1
ATOM 6348 N N . ILE B 1 265 ? 33.721 13.605 76.609 1.00 22.56 335 ILE B N 1
ATOM 6349 C CA . ILE B 1 265 ? 34.935 13.362 75.844 1.00 22.62 335 ILE B CA 1
ATOM 6350 C C . ILE B 1 265 ? 36.116 13.616 76.780 1.00 23.37 335 ILE B C 1
ATOM 6351 O O . ILE B 1 265 ? 37.092 12.860 76.790 1.00 22.37 335 ILE B O 1
ATOM 6356 N N . LEU B 1 266 ? 36.015 14.679 77.573 1.00 20.59 336 LEU B N 1
ATOM 6357 C CA . LEU B 1 266 ? 37.070 15.027 78.519 1.00 22.50 336 LEU B CA 1
ATOM 6358 C C . LEU B 1 266 ? 37.204 13.908 79.553 1.00 22.80 336 LEU B C 1
ATOM 6359 O O . LEU B 1 266 ? 38.310 13.439 79.838 1.00 23.12 336 LEU B O 1
ATOM 6364 N N . ALA B 1 267 ? 36.072 13.472 80.095 1.00 22.04 337 ALA B N 1
ATOM 6365 C CA . ALA B 1 267 ? 36.069 12.408 81.097 1.00 24.27 337 ALA B CA 1
ATOM 6366 C C . ALA B 1 267 ? 36.712 11.136 80.544 1.00 25.26 337 ALA B C 1
ATOM 6367 O O . ALA B 1 267 ? 37.520 10.495 81.218 1.00 25.11 337 ALA B O 1
ATOM 6369 N N . THR B 1 268 ? 36.353 10.777 79.315 1.00 24.79 338 THR B N 1
ATOM 6370 C CA . THR B 1 268 ? 36.905 9.587 78.679 1.00 26.05 338 THR B CA 1
ATOM 6371 C C . THR B 1 268 ? 38.427 9.668 78.595 1.00 26.58 338 THR B C 1
ATOM 6372 O O . THR B 1 268 ? 39.126 8.678 78.822 1.00 26.31 338 THR B O 1
ATOM 6376 N N . LYS B 1 269 ? 38.934 10.852 78.271 1.00 25.96 339 LYS B N 1
ATOM 6377 C CA . LYS B 1 269 ? 40.371 11.067 78.149 1.00 26.26 339 LYS B CA 1
ATOM 6378 C C . LYS B 1 269 ? 41.127 10.972 79.473 1.00 26.37 339 LYS B C 1
ATOM 6379 O O . LYS B 1 269 ? 42.320 10.668 79.482 1.00 27.31 339 LYS B O 1
ATOM 6385 N N . VAL B 1 270 ? 40.451 11.241 80.586 1.00 25.79 340 VAL B N 1
ATOM 6386 C CA . VAL B 1 270 ? 41.116 11.178 81.886 1.00 27.26 340 VAL B CA 1
ATOM 6387 C C . VAL B 1 270 ? 40.703 9.964 82.717 1.00 28.38 340 VAL B C 1
ATOM 6388 O O . VAL B 1 270 ? 41.119 9.826 83.867 1.00 30.67 340 VAL B O 1
ATOM 6392 N N . GLY B 1 271 ? 39.882 9.094 82.135 1.00 28.60 341 GLY B N 1
ATOM 6393 C CA . GLY B 1 271 ? 39.448 7.891 82.829 1.00 30.25 341 GLY B CA 1
ATOM 6394 C C . GLY B 1 271 ? 38.304 8.071 83.808 1.00 31.29 341 GLY B C 1
ATOM 6395 O O . GLY B 1 271 ? 38.198 7.333 84.790 1.00 33.11 341 GLY B O 1
ATOM 6396 N N . CYS B 1 272 ? 37.434 9.037 83.538 1.00 30.83 342 CYS B N 1
ATOM 6397 C CA . CYS B 1 272 ? 36.300 9.317 84.414 1.00 30.49 342 CYS B CA 1
ATOM 6398 C C . CYS B 1 272 ? 34.933 9.149 83.763 1.00 32.13 342 CYS B C 1
ATOM 6399 O O . CYS B 1 272 ? 33.920 9.491 84.375 1.00 31.12 342 CYS B O 1
ATOM 6402 N N . ASN B 1 273 ? 34.879 8.639 82.537 1.00 34.28 343 ASN B N 1
ATOM 6403 C CA . ASN B 1 273 ? 33.585 8.510 81.881 1.00 38.66 343 ASN B CA 1
ATOM 6404 C C . ASN B 1 273 ? 32.714 7.364 82.367 1.00 39.59 343 ASN B C 1
ATOM 6405 O O . ASN B 1 273 ? 32.711 6.282 81.781 1.00 40.85 343 ASN B O 1
ATOM 6410 N N . VAL B 1 274 ? 31.969 7.610 83.438 1.00 39.52 344 VAL B N 1
ATOM 6411 C CA . VAL B 1 274 ? 31.065 6.604 83.975 1.00 40.41 344 VAL B CA 1
ATOM 6412 C C . VAL B 1 274 ? 29.647 6.985 83.552 1.00 40.46 344 VAL B C 1
ATOM 6413 O O . VAL B 1 274 ? 29.411 8.102 83.086 1.00 40.51 344 VAL B O 1
ATOM 6417 N N . SER B 1 275 ? 28.709 6.058 83.705 1.00 39.73 345 SER B N 1
ATOM 6418 C CA . SER B 1 275 ? 27.326 6.304 83.314 1.00 39.45 345 SER B CA 1
ATOM 6419 C C . SER B 1 275 ? 26.668 7.468 84.051 1.00 37.99 345 SER B C 1
ATOM 6420 O O . SER B 1 275 ? 26.138 8.386 83.426 1.00 39.07 345 SER B O 1
ATOM 6423 N N . ASP B 1 276 ? 26.699 7.421 85.378 1.00 35.84 346 ASP B N 1
ATOM 6424 C CA . ASP B 1 276 ? 26.091 8.459 86.210 1.00 34.58 346 ASP B CA 1
ATOM 6425 C C . ASP B 1 276 ? 26.876 9.776 86.167 1.00 32.95 346 ASP B C 1
ATOM 6426 O O . ASP B 1 276 ? 28.065 9.808 86.487 1.00 29.37 346 ASP B O 1
ATOM 6431 N N . THR B 1 277 ? 26.205 10.859 85.777 1.00 30.92 347 THR B N 1
ATOM 6432 C CA . THR B 1 277 ? 26.859 12.162 85.687 1.00 29.17 347 THR B CA 1
ATOM 6433 C C . THR B 1 277 ? 27.388 12.683 87.021 1.00 28.67 347 THR B C 1
ATOM 6434 O O . THR B 1 277 ? 28.409 13.370 87.055 1.00 28.95 347 THR B O 1
ATOM 6438 N N . VAL B 1 278 ? 26.706 12.369 88.119 1.00 26.46 348 VAL B N 1
ATOM 6439 C CA . VAL B 1 278 ? 27.176 12.822 89.422 1.00 27.67 348 VAL B CA 1
ATOM 6440 C C . VAL B 1 278 ? 28.494 12.120 89.748 1.00 27.79 348 VAL B C 1
ATOM 6441 O O . VAL B 1 278 ? 29.427 12.739 90.264 1.00 26.19 348 VAL B O 1
ATOM 6445 N N . GLU B 1 279 ? 28.571 10.829 89.441 1.00 27.81 349 GLU B N 1
ATOM 6446 C CA . GLU B 1 279 ? 29.789 10.066 89.692 1.00 28.16 349 GLU B CA 1
ATOM 6447 C C . GLU B 1 279 ? 30.904 10.551 88.770 1.00 26.73 349 GLU B C 1
ATOM 6448 O O . GLU B 1 279 ? 32.078 10.568 89.149 1.00 25.50 349 GLU B O 1
ATOM 6454 N N . LEU B 1 280 ? 30.528 10.941 87.556 1.00 24.51 350 LEU B N 1
ATOM 6455 C CA . LEU B 1 280 ? 31.491 11.440 86.584 1.00 23.59 350 LEU B CA 1
ATOM 6456 C C . LEU B 1 280 ? 32.136 12.719 87.120 1.00 22.26 350 LEU B C 1
ATOM 6457 O O . LEU B 1 280 ? 33.356 12.876 87.078 1.00 21.42 350 LEU B O 1
ATOM 6462 N N . VAL B 1 281 ? 31.313 13.625 87.638 1.00 21.01 351 VAL B N 1
ATOM 6463 C CA . VAL B 1 281 ? 31.816 14.882 88.175 1.00 20.76 351 VAL B CA 1
ATOM 6464 C C . VAL B 1 281 ? 32.651 14.655 89.435 1.00 20.41 351 VAL B C 1
ATOM 6465 O O . VAL B 1 281 ? 33.689 15.286 89.614 1.00 19.90 351 VAL B O 1
ATOM 6469 N N . GLU B 1 282 ? 32.213 13.745 90.301 1.00 21.85 352 GLU B N 1
ATOM 6470 C CA . GLU B 1 282 ? 32.961 13.465 91.525 1.00 21.69 352 GLU B CA 1
ATOM 6471 C C . GLU B 1 282 ? 34.351 12.943 91.176 1.00 21.47 352 GLU B C 1
ATOM 6472 O O . GLU B 1 282 ? 35.333 13.245 91.860 1.00 20.72 352 GLU B O 1
ATOM 6478 N N . CYS B 1 283 ? 34.429 12.167 90.101 1.00 21.60 353 CYS B N 1
ATOM 6479 C CA . CYS B 1 283 ? 35.700 11.614 89.642 1.00 21.81 353 CYS B CA 1
ATOM 6480 C C . CYS B 1 283 ? 36.575 12.752 89.123 1.00 21.33 353 CYS B C 1
ATOM 6481 O O . CYS B 1 283 ? 37.769 12.811 89.419 1.00 21.25 353 CYS B O 1
ATOM 6484 N N . LEU B 1 284 ? 35.980 13.664 88.357 1.00 19.53 354 LEU B N 1
ATOM 648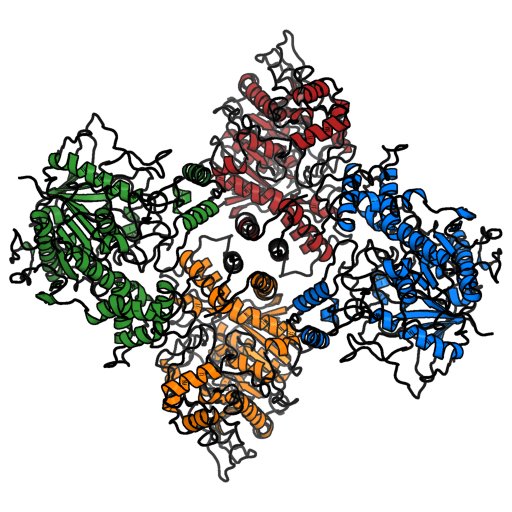5 C CA . LEU B 1 284 ? 36.738 14.790 87.824 1.00 18.23 354 LEU B CA 1
ATOM 6486 C C . LEU B 1 284 ? 37.245 15.670 88.961 1.00 18.42 354 LEU B C 1
ATOM 6487 O O . LEU B 1 284 ? 38.320 16.259 88.860 1.00 19.61 354 LEU B O 1
ATOM 6492 N N . GLN B 1 285 ? 36.476 15.752 90.044 1.00 18.57 355 GLN B N 1
ATOM 6493 C CA . GLN B 1 285 ? 36.865 16.562 91.193 1.00 19.35 355 GLN B CA 1
ATOM 6494 C C . GLN B 1 285 ? 38.055 15.970 91.951 1.00 20.85 355 GLN B C 1
ATOM 6495 O O . GLN B 1 285 ? 38.648 16.634 92.800 1.00 20.47 355 GLN B O 1
ATOM 6501 N N . LYS B 1 286 ? 38.400 14.723 91.642 1.00 20.29 356 LYS B N 1
ATOM 6502 C CA . LYS B 1 286 ? 39.526 14.053 92.297 1.00 21.68 356 LYS B CA 1
ATOM 6503 C C . LYS B 1 286 ? 40.820 14.209 91.501 1.00 21.29 356 LYS B C 1
ATOM 6504 O O . LYS B 1 286 ? 41.914 14.015 92.032 1.00 22.16 356 LYS B O 1
ATOM 6510 N N . LYS B 1 287 ? 40.689 14.565 90.229 1.00 20.57 357 LYS B N 1
ATOM 6511 C CA . LYS B 1 287 ? 41.839 14.716 89.341 1.00 21.63 357 LYS B CA 1
ATOM 6512 C C . LYS B 1 287 ? 42.691 15.959 89.556 1.00 22.06 357 LYS B C 1
ATOM 6513 O O . LYS B 1 287 ? 42.175 17.026 89.894 1.00 22.32 357 LYS B O 1
ATOM 6519 N N . PRO B 1 288 ? 44.020 15.830 89.381 1.00 21.87 358 PRO B N 1
ATOM 6520 C CA . PRO B 1 288 ? 44.907 16.986 89.547 1.00 21.38 358 PRO B CA 1
ATOM 6521 C C . PRO B 1 288 ? 44.460 17.936 88.438 1.00 21.55 358 PRO B C 1
ATOM 6522 O O . PRO B 1 288 ? 44.193 17.488 87.320 1.00 20.99 358 PRO B O 1
ATOM 6526 N N . TYR B 1 289 ? 44.371 19.230 88.722 1.00 21.69 359 TYR B N 1
ATOM 6527 C CA . TYR B 1 289 ? 43.904 20.156 87.697 1.00 22.68 359 TYR B CA 1
ATOM 6528 C C . TYR B 1 289 ? 44.694 20.118 86.392 1.00 22.97 359 TYR B C 1
ATOM 6529 O O . TYR B 1 289 ? 44.110 20.245 85.320 1.00 22.19 359 TYR B O 1
ATOM 6538 N N . LYS B 1 290 ? 46.009 19.920 86.460 1.00 23.84 360 LYS B N 1
ATOM 6539 C CA . LYS B 1 290 ? 46.807 19.889 85.236 1.00 26.67 360 LYS B CA 1
ATOM 6540 C C . LYS B 1 290 ? 46.341 18.818 84.258 1.00 26.74 360 LYS B C 1
ATOM 6541 O O . LYS B 1 290 ? 46.384 19.016 83.046 1.00 26.68 360 LYS B O 1
ATOM 6547 N N . GLU B 1 291 ? 45.899 17.686 84.795 1.00 27.26 361 GLU B N 1
ATOM 6548 C CA . GLU B 1 291 ? 45.407 16.574 83.986 1.00 29.42 361 GLU B CA 1
ATOM 6549 C C . GLU B 1 291 ? 44.190 17.006 83.151 1.00 27.70 361 GLU B C 1
ATOM 6550 O O . GLU B 1 291 ? 44.058 16.638 81.983 1.00 27.78 361 GLU B O 1
ATOM 6556 N N . LEU B 1 292 ? 43.305 17.792 83.755 1.00 24.46 362 LEU B N 1
ATOM 6557 C CA . LEU B 1 292 ? 42.107 18.252 83.062 1.00 23.80 362 LEU B CA 1
ATOM 6558 C C . LEU B 1 292 ? 42.439 19.318 82.024 1.00 23.70 362 LEU B C 1
ATOM 6559 O O . LEU B 1 292 ? 41.882 19.329 80.927 1.00 24.76 362 LEU B O 1
ATOM 6564 N N . VAL B 1 293 ? 43.359 20.207 82.375 1.00 23.34 363 VAL B N 1
ATOM 6565 C CA . VAL B 1 293 ? 43.760 21.287 81.487 1.00 25.53 363 VAL B CA 1
ATOM 6566 C C . VAL B 1 293 ? 44.498 20.843 80.226 1.00 27.46 363 VAL B C 1
ATOM 6567 O O . VAL B 1 293 ? 44.232 21.350 79.137 1.00 26.69 363 VAL B O 1
ATOM 6571 N N . ASP B 1 294 ? 45.414 19.891 80.363 1.00 29.07 364 ASP B N 1
ATOM 6572 C CA . ASP B 1 294 ? 46.203 19.454 79.218 1.00 32.01 364 ASP B CA 1
ATOM 6573 C C . ASP B 1 294 ? 45.563 18.562 78.163 1.00 32.62 364 ASP B C 1
ATOM 6574 O O . ASP B 1 294 ? 46.202 18.263 77.155 1.00 32.93 364 ASP B O 1
ATOM 6579 N N . GLN B 1 295 ? 44.319 18.145 78.365 1.00 32.31 365 GLN B N 1
ATOM 6580 C CA . GLN B 1 295 ? 43.671 17.288 77.376 1.00 34.11 365 GLN B CA 1
ATOM 6581 C C . GLN B 1 295 ? 43.308 18.054 76.106 1.00 35.73 365 GLN B C 1
ATOM 6582 O O . GLN B 1 295 ? 43.012 19.246 76.148 1.00 36.07 365 GLN B O 1
ATOM 6588 N N . ASP B 1 296 ? 43.338 17.358 74.974 1.00 38.10 366 ASP B N 1
ATOM 6589 C CA . ASP B 1 296 ? 43.004 17.959 73.686 1.00 40.15 366 ASP B CA 1
ATOM 6590 C C . ASP B 1 296 ? 41.543 17.680 73.343 1.00 39.01 366 ASP B C 1
ATOM 6591 O O . ASP B 1 296 ? 41.217 16.609 72.829 1.00 41.19 366 ASP B O 1
ATOM 6596 N N . VAL B 1 297 ? 40.663 18.634 73.633 1.00 37.41 367 VAL B N 1
ATOM 6597 C CA . VAL B 1 297 ? 39.243 18.468 73.332 1.00 35.22 367 VAL B CA 1
ATOM 6598 C C . VAL B 1 297 ? 38.853 19.460 72.236 1.00 35.76 367 VAL B C 1
ATOM 6599 O O . VAL B 1 297 ? 38.617 20.640 72.502 1.00 34.84 367 VAL B O 1
ATOM 6603 N N . GLN B 1 298 ? 38.777 18.961 71.007 1.00 34.26 368 GLN B N 1
ATOM 6604 C CA . GLN B 1 298 ? 38.458 19.786 69.848 1.00 34.65 368 GLN B CA 1
ATOM 6605 C C . GLN B 1 298 ? 36.976 19.970 69.541 1.00 31.88 368 GLN B C 1
ATOM 6606 O O . GLN B 1 298 ? 36.242 19.001 69.362 1.00 30.67 368 GLN B O 1
ATOM 6612 N N . PRO B 1 299 ? 36.516 21.228 69.479 1.00 29.59 369 PRO B N 1
ATOM 6613 C CA . PRO B 1 299 ? 35.110 21.491 69.171 1.00 28.28 369 PRO B CA 1
ATOM 6614 C C . PRO B 1 299 ? 35.026 21.637 67.649 1.00 25.93 369 PRO B C 1
ATOM 6615 O O . PRO B 1 299 ? 36.047 21.573 66.965 1.00 25.00 369 PRO B O 1
ATOM 6619 N N . ALA B 1 300 ? 33.825 21.820 67.115 1.00 25.51 370 ALA B N 1
ATOM 6620 C CA . ALA B 1 300 ? 33.679 22.001 65.674 1.00 25.11 370 ALA B CA 1
ATOM 6621 C C . ALA B 1 300 ? 34.301 23.356 65.334 1.00 25.86 370 ALA B C 1
ATOM 6622 O O . ALA B 1 300 ? 34.312 24.263 66.169 1.00 23.38 370 ALA B O 1
ATOM 6624 N N . ARG B 1 301 ? 34.829 23.503 64.124 1.00 26.04 371 ARG B N 1
ATOM 6625 C CA . ARG B 1 301 ? 35.430 24.778 63.747 1.00 27.72 371 ARG B CA 1
ATOM 6626 C C . ARG B 1 301 ? 34.440 25.924 63.928 1.00 25.49 371 ARG B C 1
ATOM 6627 O O . ARG B 1 301 ? 33.253 25.778 63.643 1.00 24.63 371 ARG B O 1
ATOM 6635 N N . TYR B 1 302 ? 34.945 27.052 64.421 1.00 25.26 372 TYR B N 1
ATOM 6636 C CA . TYR B 1 302 ? 34.148 28.258 64.651 1.00 24.58 372 TYR B CA 1
ATOM 6637 C C . TYR B 1 302 ? 33.192 28.140 65.831 1.00 24.03 372 TYR B C 1
ATOM 6638 O O . TYR B 1 302 ? 32.354 29.013 66.061 1.00 23.05 372 TYR B O 1
ATOM 6647 N N . HIS B 1 303 ? 33.326 27.055 66.583 1.00 23.74 373 HIS B N 1
ATOM 6648 C CA . HIS B 1 303 ? 32.502 26.843 67.766 1.00 23.18 373 HIS B CA 1
ATOM 6649 C C . HIS B 1 303 ? 33.426 26.557 68.941 1.00 23.77 373 HIS B C 1
ATOM 6650 O O . HIS B 1 303 ? 34.636 26.407 68.760 1.00 23.18 373 HIS B O 1
ATOM 6657 N N . ILE B 1 304 ? 32.866 26.496 70.144 1.00 23.58 374 ILE B N 1
ATOM 6658 C CA . ILE B 1 304 ? 33.671 26.222 71.328 1.00 24.04 374 ILE B CA 1
ATOM 6659 C C . ILE B 1 304 ? 33.185 24.971 72.040 1.00 24.96 374 ILE B C 1
ATOM 6660 O O . ILE B 1 304 ? 32.025 24.579 71.912 1.00 24.55 374 ILE B O 1
ATOM 6665 N N . ALA B 1 305 ? 34.087 24.347 72.791 1.00 24.69 375 ALA B N 1
ATOM 6666 C CA . ALA B 1 305 ? 33.753 23.152 73.552 1.00 24.36 375 ALA B CA 1
ATOM 6667 C C . ALA B 1 305 ? 33.366 23.597 74.954 1.00 24.18 375 ALA B C 1
ATOM 6668 O O . ALA B 1 305 ? 32.225 23.430 75.382 1.00 27.11 375 ALA B O 1
ATOM 6670 N N . PHE B 1 306 ? 34.322 24.188 75.661 1.00 21.01 376 PHE B N 1
ATOM 6671 C CA . PHE B 1 306 ? 34.081 24.658 77.015 1.00 19.98 376 PHE B CA 1
ATOM 6672 C C . PHE B 1 306 ? 33.868 26.164 77.053 1.00 21.11 376 PHE B C 1
ATOM 6673 O O . PHE B 1 306 ? 34.717 26.936 76.614 1.00 24.74 376 PHE B O 1
ATOM 6681 N N . GLY B 1 307 ? 32.714 26.570 77.565 1.00 18.29 377 GLY B N 1
ATOM 6682 C CA . GLY B 1 307 ? 32.401 27.983 77.655 1.00 17.29 377 GLY B CA 1
ATOM 6683 C C . GLY B 1 307 ? 31.008 28.156 78.225 1.00 15.68 377 GLY B C 1
ATOM 6684 O O . GLY B 1 307 ? 30.418 27.187 78.700 1.00 16.38 377 GLY B O 1
ATOM 6685 N N . PRO B 1 308 ? 30.451 29.374 78.186 1.00 15.24 378 PRO B N 1
ATOM 6686 C CA . PRO B 1 308 ? 29.109 29.624 78.715 1.00 15.25 378 PRO B CA 1
ATOM 6687 C C . PRO B 1 308 ? 28.084 28.655 78.128 1.00 14.62 378 PRO B C 1
ATOM 6688 O O . PRO B 1 308 ? 28.133 28.331 76.938 1.00 16.07 378 PRO B O 1
ATOM 6692 N N . VAL B 1 309 ? 27.160 28.190 78.963 1.00 15.07 379 VAL B N 1
ATOM 6693 C CA . VAL B 1 309 ? 26.125 27.277 78.496 1.00 15.01 379 VAL B CA 1
ATOM 6694 C C . VAL B 1 309 ? 24.758 27.811 78.885 1.00 16.53 379 VAL B C 1
ATOM 6695 O O . VAL B 1 309 ? 24.632 28.637 79.793 1.00 15.04 379 VAL B O 1
ATOM 6699 N N . ILE B 1 310 ? 23.736 27.354 78.172 1.00 18.07 380 ILE B N 1
ATOM 6700 C CA A ILE B 1 310 ? 22.366 27.756 78.462 0.50 19.82 380 ILE B CA 1
ATOM 6701 C CA B ILE B 1 310 ? 22.369 27.760 78.465 0.50 19.23 380 ILE B CA 1
ATOM 6702 C C . ILE B 1 310 ? 21.880 26.785 79.531 1.00 21.16 380 ILE B C 1
ATOM 6703 O O . ILE B 1 310 ? 21.397 25.698 79.219 1.00 22.48 380 ILE B O 1
ATOM 6712 N N . ASP B 1 311 ? 22.030 27.180 80.789 1.00 21.90 381 ASP B N 1
ATOM 6713 C CA . ASP B 1 311 ? 21.640 26.349 81.925 1.00 25.80 381 ASP B CA 1
ATOM 6714 C C . ASP B 1 311 ? 20.213 26.575 82.402 1.00 27.08 381 ASP B C 1
ATOM 6715 O O . ASP B 1 311 ? 19.710 25.822 83.237 1.00 27.76 381 ASP B O 1
ATOM 6720 N N . GLY B 1 312 ? 19.566 27.614 81.888 1.00 27.62 382 GLY B N 1
ATOM 6721 C CA . GLY B 1 312 ? 18.204 27.898 82.297 1.00 28.39 382 GLY B CA 1
ATOM 6722 C C . GLY B 1 312 ? 18.147 28.682 83.594 1.00 30.41 382 GLY B C 1
ATOM 6723 O O . GLY B 1 312 ? 17.066 28.997 84.090 1.00 31.77 382 GLY B O 1
ATOM 6724 N N . ASP B 1 313 ? 19.314 29.003 84.146 1.00 30.87 383 ASP B N 1
ATOM 6725 C CA . ASP B 1 313 ? 19.383 29.758 85.391 1.00 31.02 383 ASP B CA 1
ATOM 6726 C C . ASP B 1 313 ? 20.286 30.980 85.233 1.00 29.23 383 ASP B C 1
ATOM 6727 O O . ASP B 1 313 ? 19.796 32.104 85.159 1.00 30.51 383 ASP B O 1
ATOM 6732 N N . VAL B 1 314 ? 21.599 30.767 85.186 1.00 26.48 384 VAL B N 1
ATOM 6733 C CA . VAL B 1 314 ? 22.530 31.881 85.005 1.00 25.12 384 VAL B CA 1
ATOM 6734 C C . VAL B 1 314 ? 22.224 32.523 83.647 1.00 24.70 384 VAL B C 1
ATOM 6735 O O . VAL B 1 314 ? 22.096 33.744 83.535 1.00 23.78 384 VAL B O 1
ATOM 6739 N N . ILE B 1 315 ? 22.126 31.682 82.621 1.00 21.42 385 ILE B N 1
ATOM 6740 C CA . ILE B 1 315 ? 21.788 32.113 81.267 1.00 21.70 385 ILE B CA 1
ATOM 6741 C C . ILE B 1 315 ? 20.473 31.373 81.011 1.00 22.33 385 ILE B C 1
ATOM 6742 O O . ILE B 1 315 ? 20.470 30.184 80.699 1.00 22.72 385 ILE B O 1
ATOM 6747 N N . PRO B 1 316 ? 19.338 32.078 81.157 1.00 23.81 386 PRO B N 1
ATOM 6748 C CA . PRO B 1 316 ? 17.958 31.602 80.992 1.00 25.00 386 PRO B CA 1
ATOM 6749 C C . PRO B 1 316 ? 17.573 30.872 79.714 1.00 25.12 386 PRO B C 1
ATOM 6750 O O . PRO B 1 316 ? 16.837 29.889 79.761 1.00 26.62 386 PRO B O 1
ATOM 6754 N N . ASP B 1 317 ? 18.054 31.356 78.575 1.00 23.52 387 ASP B N 1
ATOM 6755 C CA . ASP B 1 317 ? 17.705 30.754 77.293 1.00 23.34 387 ASP B CA 1
ATOM 6756 C C . ASP B 1 317 ? 18.757 31.162 76.272 1.00 21.23 387 ASP B C 1
ATOM 6757 O O . ASP B 1 317 ? 19.739 31.814 76.618 1.00 19.75 387 ASP B O 1
ATOM 6762 N N . ASP B 1 318 ? 18.551 30.775 75.018 1.00 21.03 388 ASP B N 1
ATOM 6763 C CA . ASP B 1 318 ? 19.470 31.133 73.940 1.00 20.96 388 ASP B CA 1
ATOM 6764 C C . ASP B 1 318 ? 19.583 32.661 73.948 1.00 19.57 388 ASP B C 1
ATOM 6765 O O . ASP B 1 318 ? 18.571 33.359 73.996 1.00 17.57 388 ASP B O 1
ATOM 6770 N N . PRO B 1 319 ? 20.812 33.200 73.920 1.00 17.97 389 PRO B N 1
ATOM 6771 C CA . PRO B 1 319 ? 20.980 34.662 73.928 1.00 17.32 389 PRO B CA 1
ATOM 6772 C C . PRO B 1 319 ? 20.210 35.381 72.817 1.00 18.07 389 PRO B C 1
ATOM 6773 O O . PRO B 1 319 ? 19.758 36.508 73.004 1.00 17.57 389 PRO B O 1
ATOM 6777 N N . GLN B 1 320 ? 20.067 34.734 71.663 1.00 17.24 390 GLN B N 1
ATOM 6778 C CA . GLN B 1 320 ? 19.339 35.340 70.549 1.00 19.43 390 GLN B CA 1
ATOM 6779 C C . GLN B 1 320 ? 17.885 35.604 70.951 1.00 19.32 390 GLN B C 1
ATOM 6780 O O . GLN B 1 320 ? 17.338 36.672 70.669 1.00 19.69 390 GLN B O 1
ATOM 6786 N N . ILE B 1 321 ? 17.271 34.624 71.609 1.00 20.01 391 ILE B N 1
ATOM 6787 C CA . ILE B 1 321 ? 15.884 34.732 72.071 1.00 20.53 391 ILE B CA 1
ATOM 6788 C C . ILE B 1 321 ? 15.759 35.795 73.158 1.00 20.23 391 ILE B C 1
ATOM 6789 O O . ILE B 1 321 ? 14.829 36.606 73.152 1.00 18.16 391 ILE B O 1
ATOM 6794 N N . LEU B 1 322 ? 16.697 35.778 74.099 1.00 17.15 392 LEU B N 1
ATOM 6795 C CA . LEU B 1 322 ? 16.691 36.742 75.188 1.00 17.49 392 LEU B CA 1
ATOM 6796 C C . LEU B 1 322 ? 16.814 38.163 74.634 1.00 17.28 392 LEU B C 1
ATOM 6797 O O . LEU B 1 322 ? 16.134 39.083 75.095 1.00 17.29 392 LEU B O 1
ATOM 6802 N N . MET B 1 323 ? 17.673 38.338 73.637 1.00 16.90 393 MET B N 1
ATOM 6803 C CA . MET B 1 323 ? 17.859 39.654 73.039 1.00 17.84 393 MET B CA 1
ATOM 6804 C C . MET B 1 323 ? 16.613 40.107 72.273 1.00 17.31 393 MET B C 1
ATOM 6805 O O . MET B 1 323 ? 16.163 41.238 72.437 1.00 17.93 393 MET B O 1
ATOM 6810 N N . GLU B 1 324 ? 16.057 39.226 71.442 1.00 17.03 394 GLU B N 1
ATOM 6811 C CA . GLU B 1 324 ? 14.866 39.571 70.667 1.00 17.51 394 GLU B CA 1
ATOM 6812 C C . GLU B 1 324 ? 13.716 39.980 71.581 1.00 18.19 394 GLU B C 1
ATOM 6813 O O . GLU B 1 324 ? 12.906 40.840 71.227 1.00 17.11 394 GLU B O 1
ATOM 6819 N N . GLN B 1 325 ? 13.644 39.361 72.756 1.00 17.71 395 GLN B N 1
ATOM 6820 C CA . GLN B 1 325 ? 12.577 39.657 73.703 1.00 19.46 395 GLN B CA 1
ATOM 6821 C C . GLN B 1 325 ? 12.918 40.722 74.744 1.00 19.62 395 GLN B C 1
ATOM 6822 O O . GLN B 1 325 ? 12.155 40.942 75.686 1.00 20.08 395 GLN B O 1
ATOM 6828 N N . GLY B 1 326 ? 14.057 41.388 74.564 1.00 18.86 396 GLY B N 1
ATOM 6829 C CA . GLY B 1 326 ? 14.459 42.440 75.487 1.00 19.53 396 GLY B CA 1
ATOM 6830 C C . GLY B 1 326 ? 14.628 42.013 76.933 1.00 20.59 396 GLY B C 1
ATOM 6831 O O . GLY B 1 326 ? 14.353 42.789 77.854 1.00 20.95 396 GLY B O 1
ATOM 6832 N N . GLU B 1 327 ? 15.092 40.786 77.140 1.00 19.52 397 GLU B N 1
ATOM 6833 C CA . GLU B 1 327 ? 15.292 40.261 78.488 1.00 22.02 397 GLU B CA 1
ATOM 6834 C C . GLU B 1 327 ? 16.618 40.717 79.091 1.00 21.40 397 GLU B C 1
ATOM 6835 O O . GLU B 1 327 ? 17.518 39.906 79.330 1.00 21.26 397 GLU B O 1
ATOM 6841 N N . PHE B 1 328 ? 16.737 42.020 79.316 1.00 20.78 398 PHE B N 1
ATOM 6842 C CA . PHE B 1 328 ? 17.931 42.604 79.917 1.00 21.08 398 PHE B CA 1
ATOM 6843 C C . PHE B 1 328 ? 17.566 43.937 80.545 1.00 21.78 398 PHE B C 1
ATOM 6844 O O . PHE B 1 328 ? 16.615 44.587 80.116 1.00 21.39 398 PHE B O 1
ATOM 6852 N N . LEU B 1 329 ? 18.305 44.338 81.575 1.00 22.64 399 LEU B N 1
ATOM 6853 C CA . LEU B 1 329 ? 18.049 45.621 82.213 1.00 24.29 399 LEU B CA 1
ATOM 6854 C C . LEU B 1 329 ? 18.566 46.682 81.241 1.00 24.51 399 LEU B C 1
ATOM 6855 O O . LEU B 1 329 ? 19.340 46.369 80.334 1.00 23.91 399 LEU B O 1
ATOM 6860 N N . ASN B 1 330 ? 18.137 47.928 81.413 1.00 27.54 400 ASN B N 1
ATOM 6861 C CA . ASN B 1 330 ? 18.557 48.998 80.510 1.00 29.18 400 ASN B CA 1
ATOM 6862 C C . ASN B 1 330 ? 19.853 49.705 80.894 1.00 28.66 400 ASN B C 1
ATOM 6863 O O . ASN B 1 330 ? 19.836 50.774 81.506 1.00 33.25 400 ASN B O 1
ATOM 6868 N N . TYR B 1 331 ? 20.975 49.109 80.513 1.00 23.24 401 TYR B N 1
ATOM 6869 C CA . TYR B 1 331 ? 22.285 49.680 80.795 1.00 20.52 401 TYR B CA 1
ATOM 6870 C C . TYR B 1 331 ? 22.662 50.681 79.717 1.00 19.91 401 TYR B C 1
ATOM 6871 O O . TYR B 1 331 ? 22.044 50.723 78.653 1.00 20.41 401 TYR B O 1
ATOM 6880 N N . ASP B 1 332 ? 23.671 51.497 80.003 1.00 16.96 402 ASP B N 1
ATOM 6881 C CA . ASP B 1 332 ? 24.195 52.400 78.995 1.00 17.97 402 ASP B CA 1
ATOM 6882 C C . ASP B 1 332 ? 25.105 51.408 78.277 1.00 16.04 402 ASP B C 1
ATOM 6883 O O . ASP B 1 332 ? 25.826 50.650 78.928 1.00 14.76 402 ASP B O 1
ATOM 6888 N N . ILE B 1 333 ? 25.058 51.392 76.950 1.00 14.80 403 ILE B N 1
ATOM 6889 C CA . ILE B 1 333 ? 25.835 50.429 76.179 1.00 16.86 403 ILE B CA 1
ATOM 6890 C C . ILE B 1 333 ? 26.718 51.037 75.096 1.00 15.70 403 ILE B C 1
ATOM 6891 O O . ILE B 1 333 ? 26.297 51.941 74.376 1.00 15.50 403 ILE B O 1
ATOM 6896 N N . MET B 1 334 ? 27.936 50.521 74.981 1.00 13.68 404 MET B N 1
ATOM 6897 C CA . MET B 1 334 ? 28.858 50.948 73.938 1.00 15.34 404 MET B CA 1
ATOM 6898 C C . MET B 1 334 ? 29.419 49.680 73.313 1.00 15.39 404 MET B C 1
ATOM 6899 O O . MET B 1 334 ? 29.832 48.760 74.023 1.00 14.66 404 MET B O 1
ATOM 6904 N N . LEU B 1 335 ? 29.421 49.617 71.987 1.00 15.05 405 LEU B N 1
ATOM 6905 C CA . LEU B 1 335 ? 29.948 48.444 71.306 1.00 16.44 405 LEU B CA 1
ATOM 6906 C C . LEU B 1 335 ? 30.532 48.812 69.958 1.00 15.54 405 LEU B C 1
ATOM 6907 O O . LEU B 1 335 ? 30.209 49.857 69.394 1.00 14.74 405 LEU B O 1
ATOM 6912 N N . GLY B 1 336 ? 31.400 47.951 69.444 1.00 14.72 406 GLY B N 1
ATOM 6913 C CA . GLY B 1 336 ? 32.011 48.230 68.161 1.00 14.72 406 GLY B CA 1
ATOM 6914 C C . GLY B 1 336 ? 32.837 47.080 67.630 1.00 15.38 406 GLY B C 1
ATOM 6915 O O . GLY B 1 336 ? 32.960 46.036 68.277 1.00 13.62 406 GLY B O 1
ATOM 6916 N N . VAL B 1 337 ? 33.410 47.288 66.447 1.00 15.00 407 VAL B N 1
ATOM 6917 C CA . VAL B 1 337 ? 34.225 46.282 65.774 1.00 14.74 407 VAL B CA 1
ATOM 6918 C C . VAL B 1 337 ? 35.398 46.961 65.078 1.00 15.83 407 VAL B C 1
ATOM 6919 O O . VAL B 1 337 ? 35.412 48.187 64.928 1.00 15.92 407 VAL B O 1
ATOM 6923 N N . ASN B 1 338 ? 36.375 46.164 64.651 1.00 15.19 408 ASN B N 1
ATOM 6924 C CA . ASN B 1 338 ? 37.549 46.695 63.964 1.00 16.02 408 ASN B CA 1
ATOM 6925 C C . ASN B 1 338 ? 37.452 46.406 62.469 1.00 16.69 408 ASN B C 1
ATOM 6926 O O . ASN B 1 338 ? 36.857 45.411 62.058 1.00 16.01 408 ASN B O 1
ATOM 6931 N N . GLN B 1 339 ? 38.048 47.277 61.662 1.00 16.72 409 GLN B N 1
ATOM 6932 C CA . GLN B 1 339 ? 38.009 47.132 60.209 1.00 17.31 409 GLN B CA 1
ATOM 6933 C C . GLN B 1 339 ? 38.328 45.741 59.670 1.00 17.79 409 GLN B C 1
ATOM 6934 O O . GLN B 1 339 ? 37.593 45.220 58.829 1.00 19.64 409 GLN B O 1
ATOM 6940 N N . GLY B 1 340 ? 39.416 45.142 60.144 1.00 17.84 410 GLY B N 1
ATOM 6941 C CA . GLY B 1 340 ? 39.799 43.830 59.642 1.00 17.16 410 GLY B CA 1
ATOM 6942 C C . GLY B 1 340 ? 39.949 42.737 60.680 1.00 16.82 410 GLY B C 1
ATOM 6943 O O . GLY B 1 340 ? 40.962 42.032 60.706 1.00 18.41 410 GLY B O 1
ATOM 6944 N N . GLU B 1 341 ? 38.928 42.580 61.516 1.00 16.76 411 GLU B N 1
ATOM 6945 C CA . GLU B 1 341 ? 38.929 41.569 62.576 1.00 17.87 411 GLU B CA 1
ATOM 6946 C C . GLU B 1 341 ? 39.478 40.214 62.145 1.00 19.30 411 GLU B C 1
ATOM 6947 O O . GLU B 1 341 ? 40.375 39.667 62.789 1.00 19.69 411 GLU B O 1
ATOM 6953 N N . GLY B 1 342 ? 38.930 39.687 61.052 1.00 18.85 412 GLY B N 1
ATOM 6954 C CA . GLY B 1 342 ? 39.303 38.367 60.569 1.00 19.89 412 GLY B CA 1
ATOM 6955 C C . GLY B 1 342 ? 40.639 38.089 59.908 1.00 19.94 412 GLY B C 1
ATOM 6956 O O . GLY B 1 342 ? 40.732 37.167 59.097 1.00 20.64 412 GLY B O 1
ATOM 6957 N N . LEU B 1 343 ? 41.673 38.844 60.257 1.00 18.93 413 LEU B N 1
ATOM 6958 C CA . LEU B 1 343 ? 42.997 38.643 59.667 1.00 20.25 413 LEU B CA 1
ATOM 6959 C C . LEU B 1 343 ? 43.472 37.182 59.664 1.00 21.71 413 LEU B C 1
ATOM 6960 O O . LEU B 1 343 ? 43.897 36.659 58.630 1.00 22.02 413 LEU B O 1
ATOM 6965 N N . LYS B 1 344 ? 43.402 36.524 60.818 1.00 21.03 414 LYS B N 1
ATOM 6966 C CA . LYS B 1 344 ? 43.855 35.138 60.930 1.00 21.33 414 LYS B CA 1
ATOM 6967 C C . LYS B 1 344 ? 43.114 34.138 60.048 1.00 22.59 414 LYS B C 1
ATOM 6968 O O . LYS B 1 344 ? 43.624 33.052 59.767 1.00 23.09 414 LYS B O 1
ATOM 6974 N N . PHE B 1 345 ? 41.918 34.504 59.604 1.00 21.76 415 PHE B N 1
ATOM 6975 C CA . PHE B 1 345 ? 41.131 33.634 58.741 1.00 23.46 415 PHE B CA 1
ATOM 6976 C C . PHE B 1 345 ? 41.769 33.490 57.353 1.00 24.39 415 PHE B C 1
ATOM 6977 O O . PHE B 1 345 ? 41.702 32.424 56.741 1.00 25.67 415 PHE B O 1
ATOM 6985 N N . VAL B 1 346 ? 42.395 34.554 56.861 1.00 24.28 416 VAL B N 1
ATOM 6986 C CA . VAL B 1 346 ? 42.997 34.515 55.530 1.00 26.64 416 VAL B CA 1
ATOM 6987 C C . VAL B 1 346 ? 44.521 34.554 55.493 1.00 28.75 416 VAL B C 1
ATOM 6988 O O . VAL B 1 346 ? 45.131 34.150 54.504 1.00 28.23 416 VAL B O 1
ATOM 6992 N N . GLU B 1 347 ? 45.132 35.038 56.567 1.00 30.22 417 GLU B N 1
ATOM 6993 C CA . GLU B 1 347 ? 46.583 35.167 56.633 1.00 33.51 417 GLU B CA 1
ATOM 6994 C C . GLU B 1 347 ? 47.396 33.973 56.123 1.00 34.87 417 GLU B C 1
ATOM 6995 O O . GLU B 1 347 ? 48.452 34.157 55.511 1.00 34.45 417 GLU B O 1
ATOM 7001 N N . ASN B 1 348 ? 46.907 32.759 56.354 1.00 35.84 418 ASN B N 1
ATOM 7002 C CA . ASN B 1 348 ? 47.633 31.561 55.938 1.00 38.23 418 ASN B CA 1
ATOM 7003 C C . ASN B 1 348 ? 47.483 31.152 54.469 1.00 38.38 418 ASN B C 1
ATOM 7004 O O . ASN B 1 348 ? 48.311 30.401 53.953 1.00 37.61 418 ASN B O 1
ATOM 7009 N N . ILE B 1 349 ? 46.441 31.627 53.791 1.00 38.38 419 ILE B N 1
ATOM 7010 C CA . ILE B 1 349 ? 46.252 31.258 52.389 1.00 39.15 419 ILE B CA 1
ATOM 7011 C C . ILE B 1 349 ? 46.672 32.341 51.402 1.00 39.46 419 ILE B C 1
ATOM 7012 O O . ILE B 1 349 ? 46.495 32.190 50.193 1.00 39.33 419 ILE B O 1
ATOM 7017 N N . VAL B 1 350 ? 47.227 33.432 51.916 1.00 39.02 420 VAL B N 1
ATOM 7018 C CA . VAL B 1 350 ? 47.689 34.524 51.067 1.00 40.13 420 VAL B CA 1
ATOM 7019 C C . VAL B 1 350 ? 49.044 34.135 50.468 1.00 41.38 420 VAL B C 1
ATOM 7020 O O . VAL B 1 350 ? 49.941 33.697 51.188 1.00 40.66 420 VAL B O 1
ATOM 7024 N N . ASP B 1 351 ? 49.193 34.285 49.154 1.00 41.09 421 ASP B N 1
ATOM 7025 C CA . ASP B 1 351 ? 50.454 33.932 48.509 1.00 42.03 421 ASP B CA 1
ATOM 7026 C C . ASP B 1 351 ? 51.522 35.001 48.726 1.00 42.10 421 ASP B C 1
ATOM 7027 O O . ASP B 1 351 ? 51.253 36.053 49.310 1.00 41.56 421 ASP B O 1
ATOM 7032 N N . SER B 1 352 ? 52.733 34.724 48.248 1.00 42.29 422 SER B N 1
ATOM 7033 C CA . SER B 1 352 ? 53.855 35.646 48.391 1.00 42.21 422 SER B CA 1
ATOM 7034 C C . SER B 1 352 ? 53.598 37.012 47.759 1.00 41.59 422 SER B C 1
ATOM 7035 O O . SER B 1 352 ? 54.361 37.954 47.976 1.00 41.49 422 SER B O 1
ATOM 7038 N N . ASP B 1 353 ? 52.526 37.121 46.979 1.00 41.35 423 ASP B N 1
ATOM 7039 C CA . ASP B 1 353 ? 52.187 38.386 46.335 1.00 40.91 423 ASP B CA 1
ATOM 7040 C C . ASP B 1 353 ? 51.037 39.108 47.041 1.00 39.43 423 ASP B C 1
ATOM 7041 O O . ASP B 1 353 ? 50.478 40.070 46.512 1.00 37.82 423 ASP B O 1
ATOM 7046 N N . ASP B 1 354 ? 50.695 38.634 48.237 1.00 37.38 424 ASP B N 1
ATOM 7047 C CA . ASP B 1 354 ? 49.629 39.224 49.051 1.00 35.86 424 ASP B CA 1
ATOM 7048 C C . ASP B 1 354 ? 48.221 39.029 48.495 1.00 35.44 424 ASP B C 1
ATOM 7049 O O . ASP B 1 354 ? 47.303 39.773 48.852 1.00 34.69 424 ASP B O 1
ATOM 7054 N N . GLY B 1 355 ? 48.042 38.033 47.634 1.00 33.94 425 GLY B N 1
ATOM 7055 C CA . GLY B 1 355 ? 46.726 37.812 47.064 1.00 32.55 425 GLY B CA 1
ATOM 7056 C C . GLY B 1 355 ? 46.148 36.432 47.302 1.00 31.02 425 GLY B C 1
ATOM 7057 O O . GLY B 1 355 ? 46.838 35.522 47.764 1.00 30.70 425 GLY B O 1
ATOM 7058 N N . VAL B 1 356 ? 44.863 36.289 46.991 1.00 29.90 426 VAL B N 1
ATOM 7059 C CA . VAL B 1 356 ? 44.155 35.024 47.135 1.00 29.10 426 VAL B CA 1
ATOM 7060 C C . VAL B 1 356 ? 43.587 34.646 45.769 1.00 28.98 426 VAL B C 1
ATOM 7061 O O . VAL B 1 356 ? 42.995 35.478 45.084 1.00 28.33 426 VAL B O 1
ATOM 7065 N N . SER B 1 357 ? 43.774 33.392 45.379 1.00 30.82 427 SER B N 1
ATOM 7066 C CA . SER B 1 357 ? 43.292 32.916 44.086 1.00 33.72 427 SER B CA 1
ATOM 7067 C C . SER B 1 357 ? 41.777 32.748 44.064 1.00 35.02 427 SER B C 1
ATOM 7068 O O . SER B 1 357 ? 41.136 32.645 45.111 1.00 33.47 427 SER B O 1
ATOM 7071 N N . ALA B 1 358 ? 41.209 32.715 42.863 1.00 35.19 428 ALA B N 1
ATOM 7072 C CA . ALA B 1 358 ? 39.771 32.545 42.714 1.00 35.96 428 ALA B CA 1
ATOM 7073 C C . ALA B 1 358 ? 39.355 31.206 43.315 1.00 36.17 428 ALA B C 1
ATOM 7074 O O . ALA B 1 358 ? 38.289 31.088 43.920 1.00 36.46 428 ALA B O 1
ATOM 7076 N N . SER B 1 359 ? 40.211 30.201 43.151 1.00 35.81 429 SER B N 1
ATOM 7077 C CA . SER B 1 359 ? 39.939 28.866 43.669 1.00 35.95 429 SER B CA 1
ATOM 7078 C C . SER B 1 359 ? 40.001 28.800 45.192 1.00 35.30 429 SER B C 1
ATOM 7079 O O . SER B 1 359 ? 39.172 28.136 45.816 1.00 34.72 429 SER B O 1
ATOM 7082 N N . ASP B 1 360 ? 40.984 29.468 45.792 1.00 34.18 430 ASP B N 1
ATOM 7083 C CA . ASP B 1 360 ? 41.095 29.469 47.248 1.00 33.31 430 ASP B CA 1
ATOM 7084 C C . ASP B 1 360 ? 39.898 30.207 47.831 1.00 30.74 430 ASP B C 1
ATOM 7085 O O . ASP B 1 360 ? 39.368 29.825 48.873 1.00 31.44 430 ASP B O 1
ATOM 7090 N N . PHE B 1 361 ? 39.478 31.267 47.148 1.00 29.54 431 PHE B N 1
ATOM 7091 C CA . PHE B 1 361 ? 38.334 32.056 47.586 1.00 29.74 431 PHE B CA 1
ATOM 7092 C C . PHE B 1 361 ? 37.065 31.203 47.579 1.00 30.74 431 PHE B C 1
ATOM 7093 O O . PHE B 1 361 ? 36.311 31.195 48.551 1.00 29.72 431 PHE B O 1
ATOM 7101 N N . ASP B 1 362 ? 36.836 30.484 46.483 1.00 30.99 432 ASP B N 1
ATOM 7102 C CA . ASP B 1 362 ? 35.663 29.622 46.363 1.00 32.68 432 ASP B CA 1
ATOM 7103 C C . ASP B 1 362 ? 35.667 28.573 47.470 1.00 31.08 432 ASP B C 1
ATOM 7104 O O . ASP B 1 362 ? 34.648 28.325 48.112 1.00 30.44 432 ASP B O 1
ATOM 7109 N N . PHE B 1 363 ? 36.826 27.960 47.683 1.00 30.83 433 PHE B N 1
ATOM 7110 C CA . PHE B 1 363 ? 36.980 26.930 48.701 1.00 31.05 433 PHE B CA 1
ATOM 7111 C C . PHE B 1 363 ? 36.721 27.472 50.107 1.00 29.65 433 PHE B C 1
ATOM 7112 O O . PHE B 1 363 ? 35.976 26.876 50.888 1.00 28.66 433 PHE B O 1
ATOM 7120 N N . ALA B 1 364 ? 37.343 28.603 50.424 1.00 26.24 434 ALA B N 1
ATOM 7121 C CA . ALA B 1 364 ? 37.192 29.213 51.740 1.00 26.14 434 ALA B CA 1
ATOM 7122 C C . ALA B 1 364 ? 35.738 29.572 52.039 1.00 24.42 434 ALA B C 1
ATOM 7123 O O . ALA B 1 364 ? 35.216 29.242 53.104 1.00 25.14 434 ALA B O 1
ATOM 7125 N N . VAL B 1 365 ? 35.086 30.246 51.097 1.00 24.37 435 VAL B N 1
ATOM 7126 C CA . VAL B 1 365 ? 33.698 30.645 51.289 1.00 24.79 435 VAL B CA 1
ATOM 7127 C C . VAL B 1 365 ? 32.785 29.435 51.439 1.00 25.20 435 VAL B C 1
ATOM 7128 O O . VAL B 1 365 ? 31.971 29.371 52.360 1.00 25.28 435 VAL B O 1
ATOM 7132 N N . SER B 1 366 ? 32.926 28.469 50.535 1.00 25.27 436 SER B N 1
ATOM 7133 C CA . SER B 1 366 ? 32.094 27.270 50.574 1.00 26.05 436 SER B CA 1
ATOM 7134 C C . SER B 1 366 ? 32.221 26.487 51.877 1.00 25.57 436 SER B C 1
ATOM 7135 O O . SER B 1 366 ? 31.217 26.049 52.445 1.00 24.71 436 SER B O 1
ATOM 7138 N N . ASN B 1 367 ? 33.450 26.309 52.352 1.00 25.31 437 ASN B N 1
ATOM 7139 C CA A ASN B 1 367 ? 33.696 25.577 53.589 0.50 25.41 437 ASN B CA 1
ATOM 7140 C CA B ASN B 1 367 ? 33.685 25.569 53.588 0.50 25.49 437 ASN B CA 1
ATOM 7141 C C . ASN B 1 367 ? 33.141 26.320 54.799 1.00 25.12 437 ASN B C 1
ATOM 7142 O O . ASN B 1 367 ? 32.576 25.714 55.708 1.00 25.21 437 ASN B O 1
ATOM 7151 N N . PHE B 1 368 ? 33.312 27.638 54.811 1.00 24.03 438 PHE B N 1
ATOM 7152 C CA . PHE B 1 368 ? 32.818 28.437 55.928 1.00 23.66 438 PHE B CA 1
ATOM 7153 C C . PHE B 1 368 ? 31.301 28.323 55.999 1.00 22.37 438 PHE B C 1
ATOM 7154 O O . PHE B 1 368 ? 30.733 28.073 57.065 1.00 22.88 438 PHE B O 1
ATOM 7162 N N . VAL B 1 369 ? 30.646 28.500 54.857 1.00 22.05 439 VAL B N 1
ATOM 7163 C CA . VAL B 1 369 ? 29.196 28.413 54.807 1.00 22.71 439 VAL B CA 1
ATOM 7164 C C . VAL B 1 369 ? 28.709 27.036 55.253 1.00 22.95 439 VAL B C 1
ATOM 7165 O O . VAL B 1 369 ? 27.756 26.933 56.021 1.00 23.25 439 VAL B O 1
ATOM 7169 N N . ASP B 1 370 ? 29.363 25.976 54.790 1.00 24.09 440 ASP B N 1
ATOM 7170 C CA . ASP B 1 370 ? 28.945 24.631 55.179 1.00 25.61 440 ASP B CA 1
ATOM 7171 C C . ASP B 1 370 ? 29.078 24.394 56.681 1.00 25.41 440 ASP B C 1
ATOM 7172 O O . ASP B 1 370 ? 28.219 23.762 57.292 1.00 24.99 440 ASP B O 1
ATOM 7177 N N . ASN B 1 371 ? 30.152 24.907 57.274 1.00 26.25 441 ASN B N 1
ATOM 7178 C CA . ASN B 1 371 ? 30.383 24.742 58.705 1.00 27.27 441 ASN B CA 1
ATOM 7179 C C . ASN B 1 371 ? 29.371 25.516 59.559 1.00 26.01 441 ASN B C 1
ATOM 7180 O O . ASN B 1 371 ? 28.936 25.031 60.602 1.00 26.80 441 ASN B O 1
ATOM 7185 N N . LEU B 1 3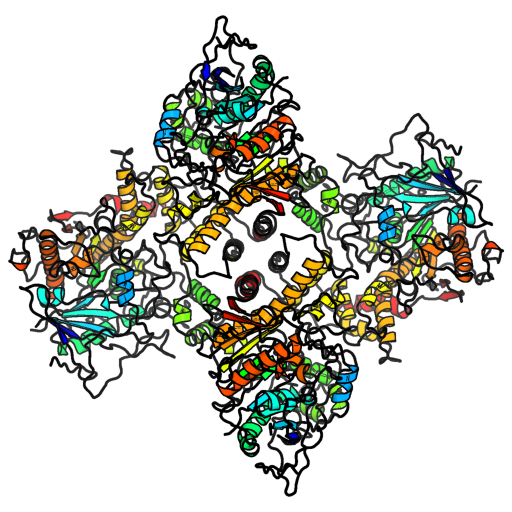72 ? 28.995 26.713 59.116 1.00 23.26 442 LEU B N 1
ATOM 7186 C CA . LEU B 1 372 ? 28.053 27.543 59.868 1.00 22.00 442 LEU B CA 1
ATOM 7187 C C . LEU B 1 372 ? 26.572 27.294 59.573 1.00 21.73 442 LEU B C 1
ATOM 7188 O O . LEU B 1 372 ? 25.730 27.417 60.463 1.00 22.14 442 LEU B O 1
ATOM 7193 N N . TYR B 1 373 ? 26.254 26.938 58.334 1.00 20.16 443 TYR B N 1
ATOM 7194 C CA . TYR B 1 373 ? 24.864 26.716 57.940 1.00 21.29 443 TYR B CA 1
ATOM 7195 C C . TYR B 1 373 ? 24.489 25.262 57.689 1.00 22.37 443 TYR B C 1
ATOM 7196 O O . TYR B 1 373 ? 23.309 24.939 57.528 1.00 21.59 443 TYR B O 1
ATOM 7205 N N . GLY B 1 374 ? 25.491 24.390 57.664 1.00 23.91 444 GLY B N 1
ATOM 7206 C CA . GLY B 1 374 ? 25.240 22.980 57.427 1.00 25.03 444 GLY B CA 1
ATOM 7207 C C . GLY B 1 374 ? 25.221 22.688 55.941 1.00 26.11 444 GLY B C 1
ATOM 7208 O O . GLY B 1 374 ? 25.142 23.609 55.126 1.00 25.37 444 GLY B O 1
ATOM 7209 N N . TYR B 1 375 ? 25.295 21.411 55.582 1.00 26.16 445 TYR B N 1
ATOM 7210 C CA . TYR B 1 375 ? 25.275 21.019 54.178 1.00 28.17 445 TYR B CA 1
ATOM 7211 C C . TYR B 1 375 ? 23.833 20.926 53.690 1.00 28.73 445 TYR B C 1
ATOM 7212 O O . TYR B 1 375 ? 22.979 20.346 54.360 1.00 28.11 445 TYR B O 1
ATOM 7221 N N . PRO B 1 376 ? 23.543 21.501 52.512 1.00 30.34 446 PRO B N 1
ATOM 7222 C CA . PRO B 1 376 ? 22.188 21.469 51.955 1.00 32.06 446 PRO B CA 1
ATOM 7223 C C . PRO B 1 376 ? 21.824 20.073 51.461 1.00 34.35 446 PRO B C 1
ATOM 7224 O O . PRO B 1 376 ? 22.659 19.369 50.897 1.00 34.91 446 PRO B O 1
ATOM 7228 N N . GLU B 1 377 ? 20.580 19.672 51.686 1.00 36.73 447 GLU B N 1
ATOM 7229 C CA . GLU B 1 377 ? 20.123 18.361 51.245 1.00 39.50 447 GLU B CA 1
ATOM 7230 C C . GLU B 1 377 ? 19.440 18.506 49.894 1.00 40.54 447 GLU B C 1
ATOM 7231 O O . GLU B 1 377 ? 18.821 17.571 49.384 1.00 42.88 447 GLU B O 1
ATOM 7237 N N . GLY B 1 378 ? 19.569 19.698 49.322 1.00 39.97 448 GLY B N 1
ATOM 7238 C CA . GLY B 1 378 ? 18.990 19.987 48.026 1.00 39.14 448 GLY B CA 1
ATOM 7239 C C . GLY B 1 378 ? 19.949 20.861 47.240 1.00 39.07 448 GLY B C 1
ATOM 7240 O O . GLY B 1 378 ? 21.114 21.000 47.614 1.00 38.05 448 GLY B O 1
ATOM 7241 N N . LYS B 1 379 ? 19.466 21.456 46.156 1.00 38.49 449 LYS B N 1
ATOM 7242 C CA . LYS B 1 379 ? 20.302 22.316 45.328 1.00 37.62 449 LYS B CA 1
ATOM 7243 C C . LYS B 1 379 ? 20.714 23.575 46.088 1.00 35.74 449 LYS B C 1
ATOM 7244 O O . LYS B 1 379 ? 19.872 24.297 46.620 1.00 35.32 449 LYS B O 1
ATOM 7250 N N . ASP B 1 380 ? 22.018 23.828 46.140 1.00 33.77 450 ASP B N 1
ATOM 7251 C CA . ASP B 1 380 ? 22.546 24.990 46.848 1.00 31.65 450 ASP B CA 1
ATOM 7252 C C . ASP B 1 380 ? 22.140 26.334 46.261 1.00 30.46 450 ASP B C 1
ATOM 7253 O O . ASP B 1 380 ? 22.005 26.488 45.049 1.00 31.97 450 ASP B O 1
ATOM 7258 N N . VAL B 1 381 ? 21.973 27.311 47.145 1.00 29.65 451 VAL B N 1
ATOM 7259 C CA . VAL B 1 381 ? 21.629 28.670 46.757 1.00 27.98 451 VAL B CA 1
ATOM 7260 C C . VAL B 1 381 ? 22.455 29.624 47.622 1.00 26.19 451 VAL B C 1
ATOM 7261 O O . VAL B 1 381 ? 22.852 30.700 47.173 1.00 25.90 451 VAL B O 1
ATOM 7265 N N . LEU B 1 382 ? 22.722 29.211 48.859 1.00 23.74 452 LEU B N 1
ATOM 7266 C CA . LEU B 1 382 ? 23.497 30.019 49.799 1.00 24.41 452 LEU B CA 1
ATOM 7267 C C . LEU B 1 382 ? 24.938 30.272 49.379 1.00 23.15 452 LEU B C 1
ATOM 7268 O O . LEU B 1 382 ? 25.375 31.420 49.318 1.00 23.11 452 LEU B O 1
ATOM 7273 N N . ARG B 1 383 ? 25.684 29.204 49.111 1.00 23.24 453 ARG B N 1
ATOM 7274 C CA . ARG B 1 383 ? 27.081 29.355 48.723 1.00 23.60 453 ARG B CA 1
ATOM 7275 C C . ARG B 1 383 ? 27.220 30.210 47.466 1.00 22.88 453 ARG B C 1
ATOM 7276 O O . ARG B 1 383 ? 28.054 31.111 47.405 1.00 22.08 453 ARG B O 1
ATOM 7284 N N . GLU B 1 384 ? 26.385 29.933 46.473 1.00 22.57 454 GLU B N 1
ATOM 7285 C CA . GLU B 1 384 ? 26.420 30.667 45.217 1.00 22.49 454 GLU B CA 1
ATOM 7286 C C . GLU B 1 384 ? 26.169 32.158 45.445 1.00 21.42 454 GLU B C 1
ATOM 7287 O O . GLU B 1 384 ? 26.873 33.013 44.902 1.00 19.84 454 GLU B O 1
ATOM 7293 N N . THR B 1 385 ? 25.163 32.463 46.257 1.00 18.52 455 THR B N 1
ATOM 7294 C CA . THR B 1 385 ? 24.813 33.846 46.542 1.00 17.86 455 THR B CA 1
ATOM 7295 C C . THR B 1 385 ? 25.889 34.576 47.341 1.00 17.83 455 THR B C 1
ATOM 7296 O O . THR B 1 385 ? 26.230 35.719 47.036 1.00 17.93 455 THR B O 1
ATOM 7300 N N . ILE B 1 386 ? 26.423 33.925 48.368 1.00 17.85 456 ILE B N 1
ATOM 7301 C CA A ILE B 1 386 ? 27.461 34.543 49.186 0.50 18.23 456 ILE B CA 1
ATOM 7302 C CA B ILE B 1 386 ? 27.455 34.548 49.185 0.50 18.34 456 ILE B CA 1
ATOM 7303 C C . ILE B 1 386 ? 28.714 34.816 48.358 1.00 18.43 456 ILE B C 1
ATOM 7304 O O . ILE B 1 386 ? 29.316 35.887 48.463 1.00 19.30 456 ILE B O 1
ATOM 7313 N N . LYS B 1 387 ? 29.112 33.855 47.527 1.00 17.45 457 LYS B N 1
ATOM 7314 C CA . LYS B 1 387 ? 30.299 34.062 46.699 1.00 19.10 457 LYS B CA 1
ATOM 7315 C C . LYS B 1 387 ? 30.077 35.258 45.772 1.00 18.43 457 LYS B C 1
ATOM 7316 O O . LYS B 1 387 ? 30.984 36.061 45.546 1.00 17.58 457 LYS B O 1
ATOM 7322 N N . PHE B 1 388 ? 28.863 35.378 45.244 1.00 18.72 458 PHE B N 1
ATOM 7323 C CA . PHE B 1 388 ? 28.528 36.485 44.355 1.00 18.41 458 PHE B CA 1
ATOM 7324 C C . PHE B 1 388 ? 28.590 37.822 45.089 1.00 18.46 458 PHE B C 1
ATOM 7325 O O . PHE B 1 388 ? 29.117 38.806 44.569 1.00 18.39 458 PHE B O 1
ATOM 7333 N N . MET B 1 389 ? 28.031 37.856 46.295 1.00 18.57 459 MET B N 1
ATOM 7334 C CA . MET B 1 389 ? 28.006 39.077 47.093 1.00 19.67 459 MET B CA 1
ATOM 7335 C C . MET B 1 389 ? 29.395 39.565 47.502 1.00 19.39 459 MET B C 1
ATOM 7336 O O . MET B 1 389 ? 29.637 40.771 47.572 1.00 19.88 459 MET B O 1
ATOM 7341 N N . TYR B 1 390 ? 30.305 38.635 47.771 1.00 19.21 460 TYR B N 1
ATOM 7342 C CA . TYR B 1 390 ? 31.648 39.010 48.190 1.00 20.31 460 TYR B CA 1
ATOM 7343 C C . TYR B 1 390 ? 32.686 39.055 47.079 1.00 22.63 460 TYR B C 1
ATOM 7344 O O . TYR B 1 390 ? 33.892 38.995 47.329 1.00 24.19 460 TYR B O 1
ATOM 7353 N N . THR B 1 391 ? 32.209 39.156 45.847 1.00 22.21 461 THR B N 1
ATOM 7354 C CA . THR B 1 391 ? 33.097 39.266 44.699 1.00 22.88 461 THR B CA 1
ATOM 7355 C C . THR B 1 391 ? 32.995 40.719 44.254 1.00 23.94 461 THR B C 1
ATOM 7356 O O . THR B 1 391 ? 31.889 41.241 44.104 1.00 22.71 461 THR B O 1
ATOM 7360 N N . ASP B 1 392 ? 34.132 41.385 44.079 1.00 23.50 462 ASP B N 1
ATOM 7361 C CA . ASP B 1 392 ? 34.106 42.769 43.623 1.00 27.22 462 ASP B CA 1
ATOM 7362 C C . ASP B 1 392 ? 34.059 42.685 42.105 1.00 26.92 462 ASP B C 1
ATOM 7363 O O . ASP B 1 392 ? 35.086 42.480 41.456 1.00 26.73 462 ASP B O 1
ATOM 7368 N N . TRP B 1 393 ? 32.864 42.824 41.542 1.00 26.90 463 TRP B N 1
ATOM 7369 C CA . TRP B 1 393 ? 32.703 42.735 40.100 1.00 27.88 463 TRP B CA 1
ATOM 7370 C C . TRP B 1 393 ? 33.333 43.899 39.344 1.00 29.43 463 TRP B C 1
ATOM 7371 O O . TRP B 1 393 ? 33.561 43.813 38.142 1.00 29.95 463 TRP B O 1
ATOM 7382 N N . ALA B 1 394 ? 33.631 44.982 40.052 1.00 32.53 464 ALA B N 1
ATOM 7383 C CA . ALA B 1 394 ? 34.252 46.143 39.422 1.00 35.54 464 ALA B CA 1
ATOM 7384 C C . ALA B 1 394 ? 35.771 45.992 39.405 1.00 37.06 464 ALA B C 1
ATOM 7385 O O . ALA B 1 394 ? 36.482 46.857 38.895 1.00 36.79 464 ALA B O 1
ATOM 7387 N N . ASP B 1 395 ? 36.258 44.880 39.952 1.00 38.31 465 ASP B N 1
ATOM 7388 C CA . ASP B 1 395 ? 37.694 44.605 40.021 1.00 40.08 465 ASP B CA 1
ATOM 7389 C C . ASP B 1 395 ? 37.870 43.124 40.358 1.00 39.86 465 ASP B C 1
ATOM 7390 O O . ASP B 1 395 ? 38.614 42.759 41.268 1.00 39.58 465 ASP B O 1
ATOM 7395 N N . ARG B 1 396 ? 37.179 42.279 39.597 1.00 39.77 466 ARG B N 1
ATOM 7396 C CA . ARG B 1 396 ? 37.178 40.833 39.805 1.00 39.53 466 ARG B CA 1
ATOM 7397 C C . ARG B 1 396 ? 38.456 40.069 39.483 1.00 39.44 466 ARG B C 1
ATOM 7398 O O . ARG B 1 396 ? 38.552 38.878 39.781 1.00 37.70 466 ARG B O 1
ATOM 7406 N N . HIS B 1 397 ? 39.434 40.735 38.881 1.00 39.80 467 HIS B N 1
ATOM 7407 C CA . HIS B 1 397 ? 40.678 40.056 38.532 1.00 40.98 467 HIS B CA 1
ATOM 7408 C C . HIS B 1 397 ? 41.791 40.285 39.552 1.00 40.88 467 HIS B C 1
ATOM 7409 O O . HIS B 1 397 ? 42.803 39.585 39.544 1.00 41.41 467 HIS B O 1
ATOM 7416 N N . ASN B 1 398 ? 41.590 41.257 40.434 1.00 39.89 468 ASN B N 1
ATOM 7417 C CA . ASN B 1 398 ? 42.585 41.598 41.443 1.00 38.26 468 ASN B CA 1
ATOM 7418 C C . ASN B 1 398 ? 42.641 40.594 42.599 1.00 37.50 468 ASN B C 1
ATOM 7419 O O . ASN B 1 398 ? 41.696 40.481 43.380 1.00 36.84 468 ASN B O 1
ATOM 7424 N N . PRO B 1 399 ? 43.755 39.848 42.718 1.00 36.99 469 PRO B N 1
ATOM 7425 C CA . PRO B 1 399 ? 43.963 38.845 43.772 1.00 35.56 469 PRO B CA 1
ATOM 7426 C C . PRO B 1 399 ? 44.017 39.457 45.174 1.00 34.92 469 PRO B C 1
ATOM 7427 O O . PRO B 1 399 ? 43.696 38.797 46.166 1.00 33.62 469 PRO B O 1
ATOM 7431 N N . GLU B 1 400 ? 44.437 40.715 45.250 1.00 34.15 470 GLU B N 1
ATOM 7432 C CA . GLU B 1 400 ? 44.524 41.409 46.526 1.00 35.25 470 GLU B CA 1
ATOM 7433 C C . GLU B 1 400 ? 43.132 41.820 46.985 1.00 34.58 470 GLU B C 1
ATOM 7434 O O . GLU B 1 400 ? 42.829 41.811 48.177 1.00 32.56 470 GLU B O 1
ATOM 7440 N N . THR B 1 401 ? 42.284 42.183 46.029 1.00 34.15 471 THR B N 1
ATOM 7441 C CA . THR B 1 401 ? 40.920 42.580 46.347 1.00 32.83 471 THR B CA 1
ATOM 7442 C C . THR B 1 401 ? 40.176 41.347 46.838 1.00 31.89 471 THR B C 1
ATOM 7443 O O . THR B 1 401 ? 39.312 41.432 47.714 1.00 31.81 471 THR B O 1
ATOM 7447 N N . ARG B 1 402 ? 40.529 40.198 46.272 1.00 30.16 472 ARG B N 1
ATOM 7448 C CA . ARG B 1 402 ? 39.909 38.935 46.647 1.00 29.71 472 ARG B CA 1
ATOM 7449 C C . ARG B 1 402 ? 40.271 38.635 48.102 1.00 28.41 472 ARG B C 1
ATOM 7450 O O . ARG B 1 402 ? 39.450 38.136 48.874 1.00 26.11 472 ARG B O 1
ATOM 7458 N N . ARG B 1 403 ? 41.512 38.945 48.466 1.00 26.42 473 ARG B N 1
ATOM 7459 C CA . ARG B 1 403 ? 41.985 38.743 49.832 1.00 24.56 473 ARG B CA 1
ATOM 7460 C C . ARG B 1 403 ? 41.139 39.609 50.760 1.00 24.16 473 ARG B C 1
ATOM 7461 O O . ARG B 1 403 ? 40.659 39.147 51.797 1.00 23.58 473 ARG B O 1
ATOM 7469 N N . LYS B 1 404 ? 40.960 40.868 50.373 1.00 23.75 474 LYS B N 1
ATOM 7470 C CA . LYS B 1 404 ? 40.187 41.822 51.160 1.00 25.84 474 LYS B CA 1
ATOM 7471 C C . LYS B 1 404 ? 38.725 41.430 51.354 1.00 24.84 474 LYS B C 1
ATOM 7472 O O . LYS B 1 404 ? 38.205 41.512 52.464 1.00 23.25 474 LYS B O 1
ATOM 7478 N N . THR B 1 405 ? 38.058 41.020 50.279 1.00 24.15 475 THR B N 1
ATOM 7479 C CA . THR B 1 405 ? 36.652 40.646 50.378 1.00 24.98 475 THR B CA 1
ATOM 7480 C C . THR B 1 405 ? 36.451 39.360 51.178 1.00 23.83 475 THR B C 1
ATOM 7481 O O . THR B 1 405 ? 35.448 39.210 51.872 1.00 23.38 475 THR B O 1
ATOM 7485 N N . LEU B 1 406 ? 37.404 38.437 51.088 1.00 24.14 476 LEU B N 1
ATOM 7486 C CA . LEU B 1 406 ? 37.308 37.184 51.827 1.00 23.18 476 LEU B CA 1
ATOM 7487 C C . LEU B 1 406 ? 37.455 37.476 53.316 1.00 23.29 476 LEU B C 1
ATOM 7488 O O . LEU B 1 406 ? 36.742 36.909 54.148 1.00 22.69 476 LEU B O 1
ATOM 7493 N N . LEU B 1 407 ? 38.387 38.364 53.643 1.00 20.55 477 LEU B N 1
ATOM 7494 C CA . LEU B 1 407 ? 38.617 38.743 55.028 1.00 20.85 477 LEU B CA 1
ATOM 7495 C C . LEU B 1 407 ? 37.364 39.462 55.538 1.00 19.67 477 LEU B C 1
ATOM 7496 O O . LEU B 1 407 ? 36.951 39.267 56.679 1.00 18.41 477 LEU B O 1
ATOM 7501 N N . ALA B 1 408 ? 36.759 40.283 54.680 1.00 18.17 478 ALA B N 1
ATOM 7502 C CA . ALA B 1 408 ? 35.551 41.023 55.044 1.00 19.13 478 ALA B CA 1
ATOM 7503 C C . ALA B 1 408 ? 34.405 40.062 55.334 1.00 18.95 478 ALA B C 1
ATOM 7504 O O . ALA B 1 408 ? 33.594 40.296 56.229 1.00 18.97 478 ALA B O 1
ATOM 7506 N N . LEU B 1 409 ? 34.342 38.974 54.574 1.00 17.39 479 LEU B N 1
ATOM 7507 C CA . LEU B 1 409 ? 33.289 37.986 54.774 1.00 18.16 479 LEU B CA 1
ATOM 7508 C C . LEU B 1 409 ? 33.322 37.442 56.204 1.00 17.66 479 LEU B C 1
ATOM 7509 O O . LEU B 1 409 ? 32.305 37.444 56.898 1.00 15.98 479 LEU B O 1
ATOM 7514 N N . PHE B 1 410 ? 34.491 36.978 56.639 1.00 16.16 480 PHE B N 1
ATOM 7515 C CA . PHE B 1 410 ? 34.647 36.425 57.986 1.00 17.42 480 PHE B CA 1
ATOM 7516 C C . PHE B 1 410 ? 34.390 37.501 59.049 1.00 16.55 480 PHE B C 1
ATOM 7517 O O . PHE B 1 410 ? 33.731 37.248 60.056 1.00 16.38 480 PHE B O 1
ATOM 7525 N N . THR B 1 411 ? 34.920 38.698 58.818 1.00 15.81 481 THR B N 1
ATOM 7526 C CA . THR B 1 411 ? 34.746 39.814 59.746 1.00 15.15 481 THR B CA 1
ATOM 7527 C C . THR B 1 411 ? 33.267 40.167 59.886 1.00 15.42 481 THR B C 1
ATOM 7528 O O . THR B 1 411 ? 32.751 40.309 60.995 1.00 14.15 481 THR B O 1
ATOM 7532 N N . ASP B 1 412 ? 32.589 40.303 58.752 1.00 14.02 482 ASP B N 1
ATOM 7533 C CA . ASP B 1 412 ? 31.171 40.640 58.735 1.00 14.13 482 ASP B CA 1
ATOM 7534 C C . ASP B 1 412 ? 30.325 39.602 59.444 1.00 13.99 482 ASP B C 1
ATOM 7535 O O . ASP B 1 412 ? 29.445 39.937 60.233 1.00 14.38 482 ASP B O 1
ATOM 7540 N N . HIS B 1 413 ? 30.593 38.334 59.158 1.00 13.30 483 HIS B N 1
ATOM 7541 C CA . HIS B 1 413 ? 29.797 37.265 59.738 1.00 14.73 483 HIS B CA 1
ATOM 7542 C C . HIS B 1 413 ? 30.004 37.010 61.221 1.00 14.50 483 HIS B C 1
ATOM 7543 O O . HIS B 1 413 ? 29.037 36.845 61.963 1.00 15.55 483 HIS B O 1
ATOM 7550 N N . GLN B 1 414 ? 31.258 36.983 61.654 1.00 13.40 484 GLN B N 1
ATOM 7551 C CA . GLN B 1 414 ? 31.563 36.694 63.051 1.00 14.12 484 GLN B CA 1
ATOM 7552 C C . GLN B 1 414 ? 31.541 37.887 64.006 1.00 14.12 484 GLN B C 1
ATOM 7553 O O . GLN B 1 414 ? 31.346 37.713 65.212 1.00 14.12 484 GLN B O 1
ATOM 7559 N N . TRP B 1 415 ? 31.728 39.096 63.478 1.00 13.17 485 TRP B N 1
ATOM 7560 C CA . TRP B 1 415 ? 31.757 40.282 64.331 1.00 13.73 485 TRP B CA 1
ATOM 7561 C C . TRP B 1 415 ? 30.781 41.406 63.993 1.00 14.12 485 TRP B C 1
ATOM 7562 O O . TRP B 1 415 ? 30.047 41.874 64.866 1.00 14.42 485 TRP B O 1
ATOM 7573 N N . VAL B 1 416 ? 30.764 41.848 62.739 1.00 13.72 486 VAL B N 1
ATOM 7574 C CA . VAL B 1 416 ? 29.901 42.970 62.381 1.00 14.36 486 VAL B CA 1
ATOM 7575 C C . VAL B 1 416 ? 28.398 42.718 62.484 1.00 14.05 486 VAL B C 1
ATOM 7576 O O . VAL B 1 416 ? 27.693 43.475 63.151 1.00 14.63 486 VAL B O 1
ATOM 7580 N N . ALA B 1 417 ? 27.906 41.667 61.833 1.00 14.91 487 ALA B N 1
ATOM 7581 C CA . ALA B 1 417 ? 26.478 41.369 61.873 1.00 14.44 487 ALA B CA 1
ATOM 7582 C C . ALA B 1 417 ? 25.957 41.184 63.302 1.00 15.49 487 ALA B C 1
ATOM 7583 O O . ALA B 1 417 ? 24.936 41.760 63.667 1.00 14.44 487 ALA B O 1
ATOM 7585 N N . PRO B 1 418 ? 26.651 40.379 64.129 1.00 15.15 488 PRO B N 1
ATOM 7586 C CA . PRO B 1 418 ? 26.213 40.157 65.516 1.00 15.99 488 PRO B CA 1
ATOM 7587 C C . PRO B 1 418 ? 26.224 41.454 66.337 1.00 15.78 488 PRO B C 1
ATOM 7588 O O . PRO B 1 418 ? 25.348 41.683 67.177 1.00 15.79 488 PRO B O 1
ATOM 7592 N N . ALA B 1 419 ? 27.230 42.292 66.103 1.00 15.20 489 ALA B N 1
ATOM 7593 C CA . ALA B 1 419 ? 27.336 43.556 66.826 1.00 14.23 489 ALA B CA 1
ATOM 7594 C C . ALA B 1 419 ? 26.171 44.477 66.462 1.00 14.79 489 ALA B C 1
ATOM 7595 O O . ALA B 1 419 ? 25.574 45.109 67.337 1.00 12.68 489 ALA B O 1
ATOM 7597 N N . VAL B 1 420 ? 25.845 44.556 65.173 1.00 13.93 490 VAL B N 1
ATOM 7598 C CA . VAL B 1 420 ? 24.735 45.404 64.734 1.00 15.58 490 VAL B CA 1
ATOM 7599 C C . VAL B 1 420 ? 23.412 44.864 65.274 1.00 15.87 490 VAL B C 1
ATOM 7600 O O . VAL B 1 420 ? 22.564 45.627 65.742 1.00 16.59 490 VAL B O 1
ATOM 7604 N N . ALA B 1 421 ? 23.238 43.548 65.225 1.00 15.88 491 ALA B N 1
ATOM 7605 C CA . ALA B 1 421 ? 22.014 42.940 65.737 1.00 15.63 491 ALA B CA 1
ATOM 7606 C C . ALA B 1 421 ? 21.855 43.286 67.217 1.00 16.12 491 ALA B C 1
ATOM 7607 O O . ALA B 1 421 ? 20.751 43.579 67.682 1.00 14.66 491 ALA B O 1
ATOM 7609 N N . THR B 1 422 ? 22.967 43.258 67.947 1.00 14.82 492 THR B N 1
ATOM 7610 C CA . THR B 1 422 ? 22.972 43.571 69.375 1.00 14.30 492 THR B CA 1
ATOM 7611 C C . THR B 1 422 ? 22.642 45.044 69.613 1.00 14.90 492 THR B C 1
ATOM 7612 O O . THR B 1 422 ? 21.844 45.376 70.492 1.00 13.81 492 THR B O 1
ATOM 7616 N N . ALA B 1 423 ? 23.258 45.925 68.828 1.00 14.48 493 ALA B N 1
ATOM 7617 C CA . ALA B 1 423 ? 23.020 47.361 68.951 1.00 13.86 493 ALA B CA 1
ATOM 7618 C C . ALA B 1 423 ? 21.564 47.708 68.632 1.00 15.07 493 ALA B C 1
ATOM 7619 O O . ALA B 1 423 ? 20.938 48.512 69.334 1.00 14.69 493 ALA B O 1
ATOM 7621 N N . ASP B 1 424 ? 21.032 47.106 67.570 1.00 14.97 494 ASP B N 1
ATOM 7622 C CA . ASP B 1 424 ? 19.655 47.368 67.169 1.00 17.34 494 ASP B CA 1
ATOM 7623 C C . ASP B 1 424 ? 18.682 47.013 68.279 1.00 17.38 494 ASP B C 1
ATOM 7624 O O . ASP B 1 424 ? 17.781 47.788 68.596 1.00 18.22 494 ASP B O 1
ATOM 7629 N N . LEU B 1 425 ? 18.869 45.840 68.875 1.00 16.72 495 LEU B N 1
ATOM 7630 C CA . LEU B 1 425 ? 17.979 45.386 69.935 1.00 16.61 495 LEU B CA 1
ATOM 7631 C C . LEU B 1 425 ? 18.089 46.216 71.203 1.00 17.94 495 LEU B C 1
ATOM 7632 O O . LEU B 1 425 ? 17.076 46.536 71.836 1.00 16.80 495 LEU B O 1
ATOM 7637 N N . HIS B 1 426 ? 19.308 46.585 71.579 1.00 17.43 496 HIS B N 1
ATOM 7638 C CA . HIS B 1 426 ? 19.474 47.405 72.766 1.00 17.94 496 HIS B CA 1
ATOM 7639 C C . HIS B 1 426 ? 18.785 48.753 72.583 1.00 17.90 496 HIS B C 1
ATOM 7640 O O . HIS B 1 426 ? 18.042 49.199 73.457 1.00 17.88 496 HIS B O 1
ATOM 7647 N N . SER B 1 427 ? 19.016 49.401 71.447 1.00 18.46 497 SER B N 1
ATOM 7648 C CA . SER B 1 427 ? 18.385 50.696 71.210 1.00 21.52 497 SER B CA 1
ATOM 7649 C C . SER B 1 427 ? 16.869 50.545 71.094 1.00 20.39 497 SER B C 1
ATOM 7650 O O . SER B 1 427 ? 16.122 51.396 71.580 1.00 21.58 497 SER B O 1
ATOM 7653 N N . ASN B 1 428 ? 16.419 49.467 70.455 1.00 20.22 498 ASN B N 1
ATOM 7654 C CA A ASN B 1 428 ? 14.986 49.221 70.301 0.50 20.44 498 ASN B CA 1
ATOM 7655 C CA B ASN B 1 428 ? 14.992 49.204 70.292 0.50 20.87 498 ASN B CA 1
ATOM 7656 C C . ASN B 1 428 ? 14.302 49.139 71.655 1.00 20.53 498 ASN B C 1
ATOM 7657 O O . ASN B 1 428 ? 13.188 49.636 71.825 1.00 19.99 498 ASN B O 1
ATOM 7666 N N . PHE B 1 429 ? 14.971 48.517 72.620 1.00 17.33 499 PHE B N 1
ATOM 7667 C CA . PHE B 1 429 ? 14.402 48.381 73.951 1.00 18.14 499 PHE B CA 1
ATOM 7668 C C . PHE B 1 429 ? 14.731 49.509 74.934 1.00 19.10 499 PHE B C 1
ATOM 7669 O O . PHE B 1 429 ? 14.514 49.374 76.137 1.00 20.61 499 PHE B O 1
ATOM 7677 N N . GLY B 1 430 ? 15.256 50.618 74.425 1.00 19.88 500 GLY B N 1
ATOM 7678 C CA . GLY B 1 430 ? 15.529 51.757 75.292 1.00 20.68 500 GLY B CA 1
ATOM 7679 C C . GLY B 1 430 ? 16.895 51.941 75.925 1.00 21.13 500 GLY B C 1
ATOM 7680 O O . GLY B 1 430 ? 17.077 52.875 76.706 1.00 20.86 500 GLY B O 1
ATOM 7681 N N . SER B 1 431 ? 17.852 51.072 75.618 1.00 19.10 501 SER B N 1
ATOM 7682 C CA . SER B 1 431 ? 19.193 51.219 76.185 1.00 19.29 501 SER B CA 1
ATOM 7683 C C . SER B 1 431 ? 19.962 52.306 75.437 1.00 17.90 501 SER B C 1
ATOM 7684 O O . SER B 1 431 ? 20.038 52.274 74.210 1.00 17.58 501 SER B O 1
ATOM 7687 N N . PRO B 1 432 ? 20.519 53.296 76.159 1.00 18.18 502 PRO B N 1
ATOM 7688 C CA . PRO B 1 432 ? 21.283 54.347 75.475 1.00 17.30 502 PRO B CA 1
ATOM 7689 C C . PRO B 1 432 ? 22.459 53.599 74.848 1.00 16.89 502 PRO B C 1
ATOM 7690 O O . PRO B 1 432 ? 23.269 53.004 75.564 1.00 17.54 502 PRO B O 1
ATOM 7694 N N . THR B 1 433 ? 22.547 53.635 73.521 1.00 15.85 503 THR B N 1
ATOM 7695 C CA . THR B 1 433 ? 23.570 52.895 72.790 1.00 17.09 503 THR B CA 1
ATOM 7696 C C . THR B 1 433 ? 24.515 53.737 71.930 1.00 16.37 503 THR B C 1
ATOM 7697 O O . THR B 1 433 ? 24.094 54.704 71.293 1.00 17.18 503 THR B O 1
ATOM 7701 N N . TYR B 1 434 ? 25.791 53.351 71.925 1.00 14.77 504 TYR B N 1
ATOM 7702 C CA . TYR B 1 434 ? 26.826 54.019 71.132 1.00 15.16 504 TYR B CA 1
ATOM 7703 C C . TYR B 1 434 ? 27.602 52.953 70.369 1.00 14.94 504 TYR B C 1
ATOM 7704 O O . TYR B 1 434 ? 27.983 51.938 70.940 1.00 15.93 504 TYR B O 1
ATOM 7713 N N . PHE B 1 435 ? 27.840 53.195 69.083 1.00 13.71 505 PHE B N 1
ATOM 7714 C CA . PHE B 1 435 ? 28.530 52.233 68.224 1.00 14.65 505 PHE B CA 1
ATOM 7715 C C . PHE B 1 435 ? 29.760 52.853 67.555 1.00 14.78 505 PHE B C 1
ATOM 7716 O O . PHE B 1 435 ? 29.736 54.022 67.180 1.00 15.14 505 PHE B O 1
ATOM 7724 N N . TYR B 1 436 ? 30.827 52.068 67.410 1.00 14.51 506 TYR B N 1
ATOM 7725 C CA . TYR B 1 436 ? 32.047 52.542 66.761 1.00 14.31 506 TYR B CA 1
ATOM 7726 C C . TYR B 1 436 ? 32.640 51.493 65.833 1.00 14.91 506 TYR B C 1
ATOM 7727 O O . TYR B 1 436 ? 32.404 50.297 65.994 1.00 13.71 506 TYR B O 1
ATOM 7736 N N . ALA B 1 437 ? 33.417 51.963 64.863 1.00 14.15 507 ALA B N 1
ATOM 7737 C CA . ALA B 1 437 ? 34.125 51.101 63.927 1.00 15.39 507 ALA B CA 1
ATOM 7738 C C . ALA B 1 437 ? 35.564 51.588 64.075 1.00 17.04 507 ALA B C 1
ATOM 7739 O O . ALA B 1 437 ? 35.847 52.763 63.844 1.00 16.01 507 ALA B O 1
ATOM 7741 N N . PHE B 1 438 ? 36.463 50.694 64.471 1.00 17.12 508 PHE B N 1
ATOM 7742 C CA . PHE B 1 438 ? 37.859 51.065 64.704 1.00 18.21 508 PHE B CA 1
ATOM 7743 C C . PHE B 1 438 ? 38.704 50.862 63.453 1.00 18.30 508 PHE B C 1
ATOM 7744 O O . PHE B 1 438 ? 38.984 49.728 63.061 1.00 16.80 508 PHE B O 1
ATOM 7752 N N . TYR B 1 439 ? 39.118 51.971 62.843 1.00 19.12 509 TYR B N 1
ATOM 7753 C CA . TYR B 1 439 ? 39.909 51.933 61.617 1.00 21.32 509 TYR B CA 1
ATOM 7754 C C . TYR B 1 439 ? 41.324 52.478 61.743 1.00 24.58 509 TYR B C 1
ATOM 7755 O O . TYR B 1 439 ? 41.766 53.276 60.911 1.00 25.40 509 TYR B O 1
ATOM 7764 N N . HIS B 1 440 ? 42.029 52.050 62.782 1.00 23.97 510 HIS B N 1
ATOM 7765 C CA . HIS B 1 440 ? 43.406 52.473 62.996 1.00 25.24 510 HIS B CA 1
ATOM 7766 C C . HIS B 1 440 ? 44.128 51.395 63.791 1.00 24.82 510 HIS B C 1
ATOM 7767 O O . HIS B 1 440 ? 43.495 50.607 64.494 1.00 22.36 510 HIS B O 1
ATOM 7774 N N . HIS B 1 441 ? 45.450 51.353 63.665 1.00 24.01 511 HIS B N 1
ATOM 7775 C CA . HIS B 1 441 ? 46.257 50.381 64.387 1.00 25.30 511 HIS B CA 1
ATOM 7776 C C . HIS B 1 441 ? 47.730 50.697 64.177 1.00 25.77 511 HIS B C 1
ATOM 7777 O O . HIS B 1 441 ? 48.079 51.573 63.392 1.00 23.88 511 HIS B O 1
ATOM 7784 N N . CYS B 1 442 ? 48.588 49.991 64.899 1.00 26.41 512 CYS B N 1
ATOM 7785 C CA . CYS B 1 442 ? 50.026 50.175 64.774 1.00 28.87 512 CYS B CA 1
ATOM 7786 C C . CYS B 1 442 ? 50.551 48.797 64.401 1.00 29.07 512 CYS B C 1
ATOM 7787 O O . CYS B 1 442 ? 50.469 47.861 65.193 1.00 28.95 512 CYS B O 1
ATOM 7790 N N . GLN B 1 443 ? 51.082 48.662 63.192 1.00 30.24 513 GLN B N 1
ATOM 7791 C CA . GLN B 1 443 ? 51.565 47.361 62.760 1.00 32.98 513 GLN B CA 1
ATOM 7792 C C . GLN B 1 443 ? 52.945 46.984 63.276 1.00 32.14 513 GLN B C 1
ATOM 7793 O O . GLN B 1 443 ? 53.912 47.725 63.118 1.00 31.60 513 GLN B O 1
ATOM 7799 N N . THR B 1 444 ? 53.015 45.821 63.911 1.00 31.64 514 THR B N 1
ATOM 7800 C CA . THR B 1 444 ? 54.267 45.298 64.435 1.00 33.18 514 THR B CA 1
ATOM 7801 C C . THR B 1 444 ? 54.940 44.596 63.262 1.00 34.31 514 THR B C 1
ATOM 7802 O O . THR B 1 444 ? 54.386 44.554 62.164 1.00 33.50 514 THR B O 1
ATOM 7806 N N . ASP B 1 445 ? 56.125 44.039 63.484 1.00 37.18 515 ASP B N 1
ATOM 7807 C CA . ASP B 1 445 ? 56.812 43.335 62.410 1.00 38.60 515 ASP B CA 1
ATOM 7808 C C . ASP B 1 445 ? 56.303 41.901 62.291 1.00 37.98 515 ASP B C 1
ATOM 7809 O O . ASP B 1 445 ? 56.848 41.104 61.530 1.00 38.95 515 ASP B O 1
ATOM 7814 N N . GLN B 1 446 ? 55.251 41.581 63.040 1.00 36.34 516 GLN B N 1
ATOM 7815 C CA . GLN B 1 446 ? 54.672 40.241 63.013 1.00 34.77 516 GLN B CA 1
ATOM 7816 C C . GLN B 1 446 ? 53.417 40.163 62.146 1.00 33.15 516 GLN B C 1
ATOM 7817 O O . GLN B 1 446 ? 52.957 39.069 61.816 1.00 32.72 516 GLN B O 1
ATOM 7823 N N . VAL B 1 447 ? 52.853 41.313 61.788 1.00 29.85 517 VAL B N 1
ATOM 7824 C CA . VAL B 1 447 ? 51.650 41.322 60.961 1.00 29.10 517 VAL B CA 1
ATOM 7825 C C . VAL B 1 447 ? 51.959 41.769 59.535 1.00 28.79 517 VAL B C 1
ATOM 7826 O O . VAL B 1 447 ? 52.886 42.547 59.303 1.00 27.91 517 VAL B O 1
ATOM 7830 N N . PRO B 1 448 ? 51.181 41.279 58.557 1.00 28.59 518 PRO B N 1
ATOM 7831 C CA . PRO B 1 448 ? 51.377 41.637 57.149 1.00 27.79 518 PRO B CA 1
ATOM 7832 C C . PRO B 1 448 ? 51.237 43.141 56.930 1.00 28.05 518 PRO B C 1
ATOM 7833 O O . PRO B 1 448 ? 50.399 43.795 57.554 1.00 26.51 518 PRO B O 1
ATOM 7837 N N . ALA B 1 449 ? 52.052 43.686 56.036 1.00 27.74 519 ALA B N 1
ATOM 7838 C CA . ALA B 1 449 ? 52.008 45.112 55.742 1.00 27.87 519 ALA B CA 1
ATOM 7839 C C . ALA B 1 449 ? 50.671 45.532 55.130 1.00 26.92 519 ALA B C 1
ATOM 7840 O O . ALA B 1 449 ? 50.276 46.693 55.225 1.00 27.31 519 ALA B O 1
ATOM 7842 N N . TRP B 1 450 ? 49.972 44.588 54.509 1.00 26.09 520 TRP B N 1
ATOM 7843 C CA . TRP B 1 450 ? 48.688 44.887 53.874 1.00 26.29 520 TRP B CA 1
ATOM 7844 C C . TRP B 1 450 ? 47.487 44.834 54.815 1.00 26.27 520 TRP B C 1
ATOM 7845 O O . TRP B 1 450 ? 46.381 45.219 54.437 1.00 25.73 520 TRP B O 1
ATOM 7856 N N . ALA B 1 451 ? 47.702 44.369 56.038 1.00 24.79 521 ALA B N 1
ATOM 7857 C CA . ALA B 1 451 ? 46.605 44.231 56.991 1.00 23.74 521 ALA B CA 1
ATOM 7858 C C . ALA B 1 451 ? 46.093 45.510 57.635 1.00 23.31 521 ALA B C 1
ATOM 7859 O O . ALA B 1 451 ? 46.850 46.444 57.902 1.00 22.56 521 ALA B O 1
ATOM 7861 N N . ASP B 1 452 ? 44.784 45.539 57.872 1.00 21.60 522 ASP B N 1
ATOM 7862 C CA . ASP B 1 452 ? 44.145 46.665 58.533 1.00 20.62 522 ASP B CA 1
ATOM 7863 C C . ASP B 1 452 ? 44.007 46.248 59.996 1.00 18.43 522 ASP B C 1
ATOM 7864 O O . ASP B 1 452 ? 44.462 45.168 60.373 1.00 19.19 522 ASP B O 1
ATOM 7869 N N . ALA B 1 453 ? 43.388 47.093 60.815 1.00 17.64 523 ALA B N 1
ATOM 7870 C CA . ALA B 1 453 ? 43.213 46.789 62.234 1.00 17.02 523 ALA B CA 1
ATOM 7871 C C . ALA B 1 453 ? 42.589 45.403 62.394 1.00 17.66 523 ALA B C 1
ATOM 7872 O O . ALA B 1 453 ? 41.517 45.131 61.853 1.00 18.80 523 ALA B O 1
ATOM 7874 N N . ALA B 1 454 ? 43.264 44.529 63.137 1.00 17.82 524 ALA B N 1
ATOM 7875 C CA . ALA B 1 454 ? 42.780 43.167 63.350 1.00 17.85 524 ALA B CA 1
ATOM 7876 C C . ALA B 1 454 ? 42.140 42.985 64.726 1.00 18.26 524 ALA B C 1
ATOM 7877 O O . ALA B 1 454 ? 42.094 43.916 65.533 1.00 16.91 524 ALA B O 1
ATOM 7879 N N . HIS B 1 455 ? 41.650 41.776 64.990 1.00 16.90 525 HIS B N 1
ATOM 7880 C CA . HIS B 1 455 ? 41.008 41.488 66.265 1.00 17.04 525 HIS B CA 1
ATOM 7881 C C . HIS B 1 455 ? 41.953 41.771 67.428 1.00 17.03 525 HIS B C 1
ATOM 7882 O O . HIS B 1 455 ? 43.080 41.272 67.466 1.00 17.46 525 HIS B O 1
ATOM 7889 N N . GLY B 1 456 ? 41.483 42.590 68.363 1.00 16.74 526 GLY B N 1
ATOM 7890 C CA . GLY B 1 456 ? 42.272 42.943 69.528 1.00 18.03 526 GLY B CA 1
ATOM 7891 C C . GLY B 1 456 ? 43.135 44.185 69.385 1.00 18.56 526 GLY B C 1
ATOM 7892 O O . GLY B 1 456 ? 43.670 44.685 70.377 1.00 17.91 526 GLY B O 1
ATOM 7893 N N . ASP B 1 457 ? 43.268 44.705 68.169 1.00 18.18 527 ASP B N 1
ATOM 7894 C CA . ASP B 1 457 ? 44.115 45.877 67.960 1.00 18.55 527 ASP B CA 1
ATOM 7895 C C . ASP B 1 457 ? 43.684 47.170 68.644 1.00 18.35 527 ASP B C 1
ATOM 7896 O O . ASP B 1 457 ? 44.485 48.097 68.763 1.00 18.96 527 ASP B O 1
ATOM 7901 N N . GLU B 1 458 ? 42.436 47.249 69.094 1.00 17.31 528 GLU B N 1
ATOM 7902 C CA . GLU B 1 458 ? 41.974 48.461 69.757 1.00 17.44 528 GLU B CA 1
ATOM 7903 C C . GLU B 1 458 ? 42.402 48.477 71.228 1.00 16.63 528 GLU B C 1
ATOM 7904 O O . GLU B 1 458 ? 42.468 49.536 71.853 1.00 17.00 528 GLU B O 1
ATOM 7910 N N . VAL B 1 459 ? 42.711 47.302 71.771 1.00 17.34 529 VAL B N 1
ATOM 7911 C CA . VAL B 1 459 ? 43.102 47.182 73.176 1.00 17.27 529 VAL B CA 1
ATOM 7912 C C . VAL B 1 459 ? 44.215 48.128 73.640 1.00 17.46 529 VAL B C 1
ATOM 7913 O O . VAL B 1 459 ? 44.063 48.800 74.657 1.00 17.44 529 VAL B O 1
ATOM 7917 N N . PRO B 1 460 ? 45.346 48.194 72.910 1.00 19.16 530 PRO B N 1
ATOM 7918 C CA . PRO B 1 460 ? 46.444 49.086 73.316 1.00 19.62 530 PRO B CA 1
ATOM 7919 C C . PRO B 1 460 ? 46.011 50.552 73.399 1.00 19.82 530 PRO B C 1
ATOM 7920 O O . PRO B 1 460 ? 46.512 51.312 74.225 1.00 18.86 530 PRO B O 1
ATOM 7924 N N . TYR B 1 461 ? 45.086 50.949 72.532 1.00 19.09 531 TYR B N 1
ATOM 7925 C CA . TYR B 1 461 ? 44.612 52.327 72.527 1.00 18.15 531 TYR B CA 1
ATOM 7926 C C . TYR B 1 461 ? 43.711 52.602 73.722 1.00 18.09 531 TYR B C 1
ATOM 7927 O O . TYR B 1 461 ? 43.824 53.646 74.370 1.00 17.10 531 TYR B O 1
ATOM 7936 N N . VAL B 1 462 ? 42.815 51.662 74.008 1.00 16.65 532 VAL B N 1
ATOM 7937 C CA . VAL B 1 462 ? 41.906 51.795 75.138 1.00 16.21 532 VAL B CA 1
ATOM 7938 C C . VAL B 1 462 ? 42.696 51.828 76.451 1.00 15.36 532 VAL B C 1
ATOM 7939 O O . VAL B 1 462 ? 42.311 52.514 77.404 1.00 15.42 532 VAL B O 1
ATOM 7943 N N . LEU B 1 463 ? 43.808 51.101 76.496 1.00 15.49 533 LEU B N 1
ATOM 7944 C CA . LEU B 1 463 ? 44.623 51.051 77.707 1.00 18.22 533 LEU B CA 1
ATOM 7945 C C . LEU B 1 463 ? 45.702 52.132 77.791 1.00 18.58 533 LEU B C 1
ATOM 7946 O O . LEU B 1 463 ? 46.439 52.200 78.775 1.00 19.00 533 LEU B O 1
ATOM 7951 N N . GLY B 1 464 ? 45.801 52.964 76.759 1.00 18.30 534 GLY B N 1
ATOM 7952 C CA . GLY B 1 464 ? 46.787 54.031 76.767 1.00 17.88 534 GLY B CA 1
ATOM 7953 C C . GLY B 1 464 ? 48.239 53.611 76.623 1.00 19.91 534 GLY B C 1
ATOM 7954 O O . GLY B 1 464 ? 49.144 54.368 76.988 1.00 18.74 534 GLY B O 1
ATOM 7955 N N . ILE B 1 465 ? 48.481 52.422 76.080 1.00 19.78 535 ILE B N 1
ATOM 7956 C CA . ILE B 1 465 ? 49.850 51.950 75.911 1.00 20.62 535 ILE B CA 1
ATOM 7957 C C . ILE B 1 465 ? 50.741 52.938 75.145 1.00 21.48 535 ILE B C 1
ATOM 7958 O O . ILE B 1 465 ? 51.911 53.113 75.487 1.00 21.76 535 ILE B O 1
ATOM 7963 N N . PRO B 1 466 ? 50.203 53.593 74.100 1.00 21.60 536 PRO B N 1
ATOM 7964 C CA . PRO B 1 466 ? 51.029 54.543 73.348 1.00 21.64 536 PRO B CA 1
ATOM 7965 C C . PRO B 1 466 ? 51.643 55.629 74.225 1.00 23.09 536 PRO B C 1
ATOM 7966 O O . PRO B 1 466 ? 52.751 56.092 73.960 1.00 23.04 536 PRO B O 1
ATOM 7970 N N . MET B 1 467 ? 50.929 56.019 75.276 1.00 22.84 537 MET B N 1
ATOM 7971 C CA . MET B 1 467 ? 51.411 57.057 76.180 1.00 25.14 537 MET B CA 1
ATOM 7972 C C . MET B 1 467 ? 52.646 56.680 76.983 1.00 25.30 537 MET B C 1
ATOM 7973 O O . MET B 1 467 ? 53.345 57.556 77.486 1.00 25.92 537 MET B O 1
ATOM 7978 N N . ILE B 1 468 ? 52.912 55.386 77.123 1.00 25.33 538 ILE B N 1
ATOM 7979 C CA . ILE B 1 468 ? 54.085 54.954 77.865 1.00 27.08 538 ILE B CA 1
ATOM 7980 C C . ILE B 1 468 ? 55.085 54.267 76.947 1.00 29.56 538 ILE B C 1
ATOM 7981 O O . ILE B 1 468 ? 56.016 53.606 77.406 1.00 30.94 538 ILE B O 1
ATOM 7986 N N . GLY B 1 469 ? 54.881 54.440 75.643 1.00 29.66 539 GLY B N 1
ATOM 7987 C CA . GLY B 1 469 ? 55.776 53.861 74.657 1.00 30.50 539 GLY B CA 1
ATOM 7988 C C . GLY B 1 469 ? 55.637 52.364 74.500 1.00 30.47 539 GLY B C 1
ATOM 7989 O O . GLY B 1 469 ? 54.830 51.740 75.187 1.00 30.13 539 GLY B O 1
ATOM 7990 N N . PRO B 1 470 ? 56.418 51.757 73.595 1.00 29.77 540 PRO B N 1
ATOM 7991 C CA . PRO B 1 470 ? 56.377 50.313 73.351 1.00 29.47 540 PRO B CA 1
ATOM 7992 C C . PRO B 1 470 ? 56.650 49.522 74.623 1.00 29.00 540 PRO B C 1
ATOM 7993 O O . PRO B 1 470 ? 57.519 49.886 75.414 1.00 28.94 540 PRO B O 1
ATOM 7997 N N . THR B 1 471 ? 55.900 48.446 74.824 1.00 27.71 541 THR B N 1
ATOM 7998 C CA . THR B 1 471 ? 56.098 47.602 75.994 1.00 25.95 541 THR B CA 1
ATOM 7999 C C . THR B 1 471 ? 56.471 46.215 75.496 1.00 26.74 541 THR B C 1
ATOM 8000 O O . THR B 1 471 ? 56.450 45.955 74.292 1.00 25.71 541 THR B O 1
ATOM 8004 N N . GLU B 1 472 ? 56.814 45.326 76.419 1.00 26.55 542 GLU B N 1
ATOM 8005 C CA . GLU B 1 472 ? 57.185 43.971 76.044 1.00 28.89 542 GLU B CA 1
ATOM 8006 C C . GLU B 1 472 ? 55.990 43.278 75.383 1.00 27.30 542 GLU B C 1
ATOM 8007 O O . GLU B 1 472 ? 56.144 42.546 74.404 1.00 26.22 542 GLU B O 1
ATOM 8013 N N . LEU B 1 473 ? 54.797 43.537 75.909 1.00 25.90 543 LEU B N 1
ATOM 8014 C CA . LEU B 1 473 ? 53.578 42.929 75.383 1.00 25.42 543 LEU B CA 1
ATOM 8015 C C . LEU B 1 473 ? 53.099 43.579 74.082 1.00 24.21 543 LEU B C 1
ATOM 8016 O O . LEU B 1 473 ? 52.581 42.895 73.197 1.00 23.94 543 LEU B O 1
ATOM 8021 N N . PHE B 1 474 ? 53.271 44.895 73.975 1.00 23.37 544 PHE B N 1
ATOM 8022 C CA . PHE B 1 474 ? 52.870 45.659 72.791 1.00 23.62 544 PHE B CA 1
ATOM 8023 C C . PHE B 1 474 ? 54.105 46.407 72.288 1.00 25.19 544 PHE B C 1
ATOM 8024 O O . PHE B 1 474 ? 54.281 47.593 72.565 1.00 23.17 544 PHE B O 1
ATOM 8032 N N . PRO B 1 475 ? 54.965 45.719 71.522 1.00 26.21 545 PRO B N 1
ATOM 8033 C CA . PRO B 1 475 ? 56.209 46.259 70.964 1.00 27.82 545 PRO B CA 1
ATOM 8034 C C . PRO B 1 475 ? 56.161 47.216 69.773 1.00 28.03 545 PRO B C 1
ATOM 8035 O O . PRO B 1 475 ? 57.212 47.650 69.304 1.00 29.13 545 PRO B O 1
ATOM 8039 N N . CYS B 1 476 ? 54.975 47.559 69.282 1.00 28.58 546 CYS B N 1
ATOM 8040 C CA . CYS B 1 476 ? 54.897 48.459 68.130 1.00 30.24 546 CYS B CA 1
ATOM 8041 C C . CYS B 1 476 ? 55.451 49.842 68.449 1.00 30.41 546 CYS B C 1
ATOM 8042 O O . CYS B 1 476 ? 55.263 50.363 69.549 1.00 29.21 546 CYS B O 1
ATOM 8045 N N . ASN B 1 477 ? 56.141 50.434 67.481 1.00 30.85 547 ASN B N 1
ATOM 8046 C CA . ASN B 1 477 ? 56.694 51.768 67.663 1.00 31.99 547 ASN B CA 1
ATOM 8047 C C . ASN B 1 477 ? 55.588 52.785 67.431 1.00 30.79 547 ASN B C 1
ATOM 8048 O O . ASN B 1 477 ? 55.475 53.367 66.350 1.00 30.80 547 ASN B O 1
ATOM 8053 N N . PHE B 1 478 ? 54.769 52.987 68.459 1.00 28.93 548 PHE B N 1
ATOM 8054 C CA . PHE B 1 478 ? 53.651 53.916 68.393 1.00 27.44 548 PHE B CA 1
ATOM 8055 C C . PHE B 1 478 ? 54.082 55.319 67.983 1.00 28.32 548 PHE B C 1
ATOM 8056 O O . PHE B 1 478 ? 55.071 55.858 68.486 1.00 27.86 548 PHE B O 1
ATOM 8064 N N . SER B 1 479 ? 53.318 55.904 67.069 1.00 26.80 549 SER B N 1
ATOM 8065 C CA . SER B 1 479 ? 53.593 57.240 66.556 1.00 26.60 549 SER B CA 1
ATOM 8066 C C . SER B 1 479 ? 52.892 58.305 67.390 1.00 26.06 549 SER B C 1
ATOM 8067 O O . SER B 1 479 ? 52.136 57.989 68.309 1.00 25.32 549 SER B O 1
ATOM 8070 N N . LYS B 1 480 ? 53.139 59.570 67.064 1.00 25.14 550 LYS B N 1
ATOM 8071 C CA . LYS B 1 480 ? 52.495 60.656 67.784 1.00 25.30 550 LYS B CA 1
ATOM 8072 C C . LYS B 1 480 ? 50.996 60.571 67.525 1.00 24.39 550 LYS B C 1
ATOM 8073 O O . LYS B 1 480 ? 50.190 60.863 68.407 1.00 22.42 550 LYS B O 1
ATOM 8079 N N . ASN B 1 481 ? 50.629 60.165 66.313 1.00 23.13 551 ASN B N 1
ATOM 8080 C CA . ASN B 1 481 ? 49.221 60.017 65.966 1.00 24.20 551 ASN B CA 1
ATOM 8081 C C . ASN B 1 481 ? 48.589 58.917 66.816 1.00 22.29 551 ASN B C 1
ATOM 8082 O O . ASN B 1 481 ? 47.415 59.006 67.175 1.00 21.88 551 ASN B O 1
ATOM 8087 N N . ASP B 1 482 ? 49.366 57.882 67.131 1.00 21.14 552 ASP B N 1
ATOM 8088 C CA . ASP B 1 482 ? 48.864 56.789 67.964 1.00 21.73 552 ASP B CA 1
ATOM 8089 C C . ASP B 1 482 ? 48.609 57.302 69.377 1.00 21.07 552 ASP B C 1
ATOM 8090 O O . ASP B 1 482 ? 47.633 56.915 70.020 1.00 20.84 552 ASP B O 1
ATOM 8095 N N . VAL B 1 483 ? 49.494 58.167 69.865 1.00 20.68 553 VAL B N 1
ATOM 8096 C CA . VAL B 1 483 ? 49.328 58.719 71.202 1.00 19.59 553 VAL B CA 1
ATOM 8097 C C . VAL B 1 483 ? 48.070 59.577 71.228 1.00 19.44 553 VAL B C 1
ATOM 8098 O O . VAL B 1 483 ? 47.248 59.471 72.142 1.00 19.09 553 VAL B O 1
ATOM 8102 N N . MET B 1 484 ? 47.917 60.423 70.216 1.00 19.22 554 MET B N 1
ATOM 8103 C CA . MET B 1 484 ? 46.751 61.294 70.128 1.00 18.99 554 MET B CA 1
ATOM 8104 C C . MET B 1 484 ? 45.458 60.475 70.065 1.00 18.33 554 MET B C 1
ATOM 8105 O O . MET B 1 484 ? 44.478 60.789 70.742 1.00 17.87 554 MET B O 1
ATOM 8110 N N . LEU B 1 485 ? 45.469 59.419 69.260 1.00 18.20 555 LEU B N 1
ATOM 8111 C CA . LEU B 1 485 ? 44.287 58.574 69.099 1.00 20.16 555 LEU B CA 1
ATOM 8112 C C . LEU B 1 485 ? 43.969 57.832 70.397 1.00 18.83 555 LEU B C 1
ATOM 8113 O O . LEU B 1 485 ? 42.801 57.678 70.761 1.00 19.58 555 LEU B O 1
ATOM 8118 N N . SER B 1 486 ? 45.005 57.378 71.096 1.00 17.91 556 SER B N 1
ATOM 8119 C CA . SER B 1 486 ? 44.799 56.673 72.355 1.00 18.31 556 SER B CA 1
ATOM 8120 C C . SER B 1 486 ? 44.157 57.631 73.358 1.00 19.82 556 SER B C 1
ATOM 8121 O O . SER B 1 486 ? 43.224 57.265 74.079 1.00 18.23 556 SER B O 1
ATOM 8124 N N . ALA B 1 487 ? 44.655 58.865 73.399 1.00 17.69 557 ALA B N 1
ATOM 8125 C CA . ALA B 1 487 ? 44.113 59.869 74.308 1.00 18.02 557 ALA B CA 1
ATOM 8126 C C . ALA B 1 487 ? 42.642 60.121 73.988 1.00 16.82 557 ALA B C 1
ATOM 8127 O O . ALA B 1 487 ? 41.818 60.253 74.888 1.00 17.62 557 ALA B O 1
ATOM 8129 N N . VAL B 1 488 ? 42.320 60.195 72.699 1.00 15.15 558 VAL B N 1
ATOM 8130 C CA . VAL B 1 488 ? 40.945 60.422 72.263 1.00 14.92 558 VAL B CA 1
ATOM 8131 C C . VAL B 1 488 ? 40.037 59.268 72.698 1.00 14.59 558 VAL B C 1
ATOM 8132 O O . VAL B 1 488 ? 38.951 59.486 73.232 1.00 14.90 558 VAL B O 1
ATOM 8136 N N . VAL B 1 489 ? 40.490 58.044 72.458 1.00 15.18 559 VAL B N 1
ATOM 8137 C CA . VAL B 1 489 ? 39.721 56.859 72.827 1.00 15.90 559 VAL B CA 1
ATOM 8138 C C . VAL B 1 489 ? 39.502 56.790 74.339 1.00 15.43 559 VAL B C 1
ATOM 8139 O O . VAL B 1 489 ? 38.384 56.542 74.800 1.00 14.73 559 VAL B O 1
ATOM 8143 N N . MET B 1 490 ? 40.557 57.022 75.114 1.00 15.83 560 MET B N 1
ATOM 8144 C CA . MET B 1 490 ? 40.414 56.977 76.567 1.00 15.43 560 MET B CA 1
ATOM 8145 C C . MET B 1 490 ? 39.461 58.052 77.063 1.00 15.39 560 MET B C 1
ATOM 8146 O O . MET B 1 490 ? 38.747 57.848 78.043 1.00 14.81 560 MET B O 1
ATOM 8151 N N . THR B 1 491 ? 39.444 59.204 76.397 1.00 15.50 561 THR B N 1
ATOM 8152 C CA . THR B 1 491 ? 38.530 60.262 76.807 1.00 15.86 561 THR B CA 1
ATOM 8153 C C . THR B 1 491 ? 37.088 59.822 76.544 1.00 15.47 561 THR B C 1
ATOM 8154 O O . THR B 1 491 ? 36.218 59.991 77.402 1.00 15.34 561 THR B O 1
ATOM 8158 N N . TYR B 1 492 ? 36.833 59.250 75.369 1.00 14.71 562 TYR B N 1
ATOM 8159 C CA . TYR B 1 492 ? 35.482 58.783 75.056 1.00 15.83 562 TYR B CA 1
ATOM 8160 C C . TYR B 1 492 ? 35.059 57.672 76.023 1.00 14.78 562 TYR B C 1
ATOM 8161 O O . TYR B 1 492 ? 33.960 57.706 76.571 1.00 15.73 562 TYR B O 1
ATOM 8170 N N . TRP B 1 493 ? 35.939 56.693 76.222 1.00 14.51 563 TRP B N 1
ATOM 8171 C CA . TRP B 1 493 ? 35.653 55.567 77.112 1.00 15.11 563 TRP B CA 1
ATOM 8172 C C . TRP B 1 493 ? 35.412 56.006 78.561 1.00 16.88 563 TRP B C 1
ATOM 8173 O O . TRP B 1 493 ? 34.449 55.562 79.192 1.00 15.44 563 TRP B O 1
ATOM 8184 N N . THR B 1 494 ? 36.282 56.867 79.092 1.00 15.53 564 THR B N 1
ATOM 8185 C CA . THR B 1 494 ? 36.124 57.313 80.474 1.00 15.93 564 THR B CA 1
ATOM 8186 C C . THR B 1 494 ? 34.985 58.313 80.646 1.00 16.10 564 THR B C 1
ATOM 8187 O O . THR B 1 494 ? 34.400 58.404 81.724 1.00 14.57 564 THR B O 1
ATOM 8191 N N . ASN B 1 495 ? 34.671 59.068 79.595 1.00 16.92 565 ASN B N 1
ATOM 8192 C CA . ASN B 1 495 ? 33.547 59.999 79.655 1.00 16.42 565 ASN B CA 1
ATOM 8193 C C . ASN B 1 495 ? 32.298 59.130 79.819 1.00 15.75 565 ASN B C 1
ATOM 8194 O O . ASN B 1 495 ? 31.409 59.427 80.625 1.00 14.12 565 ASN B O 1
ATOM 8199 N N . PHE B 1 496 ? 32.247 58.057 79.034 1.00 15.53 566 PHE B N 1
ATOM 8200 C CA . PHE B 1 496 ? 31.136 57.107 79.075 1.00 15.81 566 PHE B CA 1
ATOM 8201 C C . PHE B 1 496 ? 31.040 56.517 80.488 1.00 14.49 566 PHE B C 1
ATOM 8202 O O . PHE B 1 496 ? 29.952 56.379 81.040 1.00 15.50 566 PHE B O 1
ATOM 8210 N N . ALA B 1 497 ? 32.182 56.173 81.075 1.00 14.19 567 ALA B N 1
ATOM 8211 C CA . ALA B 1 497 ? 32.185 55.617 82.430 1.00 14.90 567 ALA B CA 1
ATOM 8212 C C . ALA B 1 497 ? 31.651 56.638 83.437 1.00 15.60 567 ALA B C 1
ATOM 8213 O O . ALA B 1 497 ? 30.927 56.293 84.371 1.00 15.36 567 ALA B O 1
ATOM 8215 N N . LYS B 1 498 ? 32.008 57.901 83.234 1.00 16.09 568 LYS B N 1
ATOM 8216 C CA . LYS B 1 498 ? 31.593 58.971 84.136 1.00 16.85 568 LYS B CA 1
ATOM 8217 C C . LYS B 1 498 ? 30.136 59.410 84.042 1.00 17.42 568 LYS B C 1
ATOM 8218 O O . LYS B 1 498 ? 29.514 59.726 85.057 1.00 17.31 568 LYS B O 1
ATOM 8224 N N . THR B 1 499 ? 29.581 59.410 82.835 1.00 17.16 569 THR B N 1
ATOM 8225 C CA . THR B 1 499 ? 28.219 59.895 82.638 1.00 16.76 569 THR B CA 1
ATOM 8226 C C . THR B 1 499 ? 27.287 59.031 81.791 1.00 18.12 569 THR B C 1
ATOM 8227 O O . THR B 1 499 ? 26.080 59.288 81.748 1.00 17.87 569 THR B O 1
ATOM 8231 N N . GLY B 1 500 ? 27.833 58.037 81.097 1.00 15.80 570 GLY B N 1
ATOM 8232 C CA . GLY B 1 500 ? 26.999 57.213 80.239 1.00 16.77 570 GLY B CA 1
ATOM 8233 C C . GLY B 1 500 ? 26.895 57.860 78.861 1.00 18.26 570 GLY B C 1
ATOM 8234 O O . GLY B 1 500 ? 26.139 57.411 77.996 1.00 18.49 570 GLY B O 1
ATOM 8235 N N . ASP B 1 501 ? 27.667 58.926 78.667 1.00 17.74 571 ASP B N 1
ATOM 8236 C CA . ASP B 1 501 ? 27.707 59.676 77.408 1.00 18.45 571 ASP B CA 1
ATOM 8237 C C . ASP B 1 501 ? 29.190 59.897 77.087 1.00 18.91 571 ASP B C 1
ATOM 8238 O O . ASP B 1 501 ? 29.900 60.574 77.830 1.00 17.91 571 ASP B O 1
ATOM 8243 N N . PRO B 1 502 ? 29.676 59.330 75.967 1.00 19.12 572 PRO B N 1
ATOM 8244 C CA . PRO B 1 502 ? 31.081 59.458 75.559 1.00 18.44 572 PRO B CA 1
ATOM 8245 C C . PRO B 1 502 ? 31.571 60.894 75.392 1.00 17.81 572 PRO B C 1
ATOM 8246 O O . PRO B 1 502 ? 32.774 61.145 75.352 1.00 17.84 572 PRO B O 1
ATOM 8250 N N . ASN B 1 503 ? 30.637 61.831 75.292 1.00 18.62 573 ASN B N 1
ATOM 8251 C CA . ASN B 1 503 ? 30.992 63.230 75.085 1.00 19.85 573 ASN B CA 1
ATOM 8252 C C . ASN B 1 503 ? 31.106 64.076 76.347 1.00 21.25 573 ASN B C 1
ATOM 8253 O O . ASN B 1 503 ? 31.603 65.205 76.287 1.00 20.64 573 ASN B O 1
ATOM 8258 N N . GLN B 1 504 ? 30.652 63.544 77.481 1.00 20.19 574 GLN B N 1
ATOM 8259 C CA . GLN B 1 504 ? 30.693 64.288 78.743 1.00 21.22 574 GLN B CA 1
ATOM 8260 C C . GLN B 1 504 ? 31.461 63.547 79.839 1.00 20.82 574 GLN B C 1
ATOM 8261 O O . GLN B 1 504 ? 31.402 62.320 79.926 1.00 21.18 574 GLN B O 1
ATOM 8267 N N . PRO B 1 505 ? 32.151 64.285 80.725 1.00 21.59 575 PRO B N 1
ATOM 8268 C CA . PRO B 1 505 ? 32.265 65.746 80.784 1.00 21.63 575 PRO B CA 1
ATOM 8269 C C . PRO B 1 505 ? 33.528 66.338 80.150 1.00 22.75 575 PRO B C 1
ATOM 8270 O O . PRO B 1 505 ? 33.629 67.556 80.000 1.00 22.72 575 PRO B O 1
ATOM 8274 N N . VAL B 1 506 ? 34.489 65.494 79.787 1.00 20.06 576 VAL B N 1
ATOM 8275 C CA . VAL B 1 506 ? 35.736 65.984 79.201 1.00 21.04 576 VAL B CA 1
ATOM 8276 C C . VAL B 1 506 ? 35.661 66.194 77.690 1.00 21.79 576 VAL B C 1
ATOM 8277 O O . VAL B 1 506 ? 35.434 65.252 76.931 1.00 20.35 576 VAL B O 1
ATOM 8281 N N . PRO B 1 507 ? 35.854 67.443 77.234 1.00 22.33 577 PRO B N 1
ATOM 8282 C CA . PRO B 1 507 ? 35.807 67.751 75.800 1.00 22.79 577 PRO B CA 1
ATOM 8283 C C . PRO B 1 507 ? 37.027 67.174 75.097 1.00 21.72 577 PRO B C 1
ATOM 8284 O O . PRO B 1 507 ? 38.049 66.915 75.729 1.00 22.71 577 PRO B O 1
ATOM 8288 N N . GLN B 1 508 ? 36.914 66.971 73.789 1.00 23.07 578 GLN B N 1
ATOM 8289 C CA . GLN B 1 508 ? 38.026 66.469 72.995 1.00 24.39 578 GLN B CA 1
ATOM 8290 C C . GLN B 1 508 ? 38.847 67.684 72.569 1.00 26.22 578 GLN B C 1
ATOM 8291 O O . GLN B 1 508 ? 38.612 68.257 71.507 1.00 29.38 578 GLN B O 1
ATOM 8297 N N . ASP B 1 509 ? 39.790 68.088 73.410 1.00 27.46 579 ASP B N 1
ATOM 8298 C CA . ASP B 1 509 ? 40.643 69.231 73.105 1.00 28.38 579 ASP B CA 1
ATOM 8299 C C . ASP B 1 509 ? 42.040 68.728 72.800 1.00 27.74 579 ASP B C 1
ATOM 8300 O O . ASP B 1 509 ? 42.334 67.544 72.962 1.00 25.85 579 ASP B O 1
ATOM 8305 N N . THR B 1 510 ? 42.901 69.636 72.357 1.00 27.62 580 THR B N 1
ATOM 8306 C CA . THR B 1 510 ? 44.281 69.284 72.071 1.00 27.28 580 THR B CA 1
ATOM 8307 C C . THR B 1 510 ? 45.115 69.773 73.250 1.00 28.66 580 THR B C 1
ATOM 8308 O O . THR B 1 510 ? 45.134 70.972 73.560 1.00 28.17 580 THR B O 1
ATOM 8312 N N . LYS B 1 511 ? 45.778 68.835 73.920 1.00 26.68 581 LYS B N 1
ATOM 8313 C CA . LYS B 1 511 ? 46.622 69.151 75.066 1.00 26.38 581 LYS B CA 1
ATOM 8314 C C . LYS B 1 511 ? 48.002 68.564 74.811 1.00 24.21 581 LYS B C 1
ATOM 8315 O O . LYS B 1 511 ? 48.180 67.775 73.883 1.00 23.23 581 LYS B O 1
ATOM 8321 N N . PHE B 1 512 ? 48.981 68.945 75.626 1.00 22.75 582 PHE B N 1
ATOM 8322 C CA . PHE B 1 512 ? 50.332 68.428 75.449 1.00 22.16 582 PHE B CA 1
ATOM 8323 C C . PHE B 1 512 ? 50.364 66.899 75.448 1.00 23.06 582 PHE B C 1
ATOM 8324 O O . PHE B 1 512 ? 51.153 66.287 74.725 1.00 22.85 582 PHE B O 1
ATOM 8332 N N . ILE B 1 513 ? 49.496 66.287 76.249 1.00 22.94 583 ILE B N 1
ATOM 8333 C CA . ILE B 1 513 ? 49.442 64.831 76.345 1.00 23.47 583 ILE B CA 1
ATOM 8334 C C . ILE B 1 513 ? 49.200 64.138 74.991 1.00 22.43 583 ILE B C 1
ATOM 8335 O O . ILE B 1 513 ? 49.716 63.045 74.754 1.00 21.93 583 ILE B O 1
ATOM 8340 N N . HIS B 1 514 ? 48.437 64.776 74.105 1.00 21.99 584 HIS B N 1
ATOM 8341 C CA . HIS B 1 514 ? 48.145 64.201 72.786 1.00 22.30 584 HIS B CA 1
ATOM 8342 C C . HIS B 1 514 ? 49.357 64.158 71.854 1.00 23.24 584 HIS B C 1
ATOM 8343 O O . HIS B 1 514 ? 49.437 63.301 70.971 1.00 21.19 584 HIS B O 1
ATOM 8350 N N . THR B 1 515 ? 50.281 65.097 72.056 1.00 23.39 585 THR B N 1
ATOM 8351 C CA . THR B 1 515 ? 51.508 65.239 71.266 1.00 23.75 585 THR B CA 1
ATOM 8352 C C . THR B 1 515 ? 51.251 65.706 69.832 1.00 26.10 585 THR B C 1
ATOM 8353 O O . THR B 1 515 ? 52.166 66.177 69.152 1.00 25.86 585 THR B O 1
ATOM 8357 N N . LYS B 1 516 ? 50.006 65.576 69.381 1.00 25.14 586 LYS B N 1
ATOM 8358 C CA . LYS B 1 516 ? 49.600 66.004 68.042 1.00 27.23 586 LYS B CA 1
ATOM 8359 C C . LYS B 1 516 ? 48.206 66.592 68.154 1.00 25.99 586 LYS B C 1
ATOM 8360 O O . LYS B 1 516 ? 47.511 66.351 69.137 1.00 25.88 586 LYS B O 1
ATOM 8366 N N . PRO B 1 517 ? 47.777 67.378 67.153 1.00 26.25 587 PRO B N 1
ATOM 8367 C CA . PRO B 1 517 ? 46.437 67.971 67.201 1.00 25.45 587 PRO B CA 1
ATOM 8368 C C . PRO B 1 517 ? 45.349 66.901 67.326 1.00 25.90 587 PRO B C 1
ATOM 8369 O O . PRO B 1 517 ? 45.388 65.881 66.635 1.00 24.88 587 PRO B O 1
ATOM 8373 N N . ASN B 1 518 ? 44.390 67.139 68.215 1.00 25.27 588 ASN B N 1
ATOM 8374 C CA . ASN B 1 518 ? 43.286 66.207 68.425 1.00 24.75 588 ASN B CA 1
ATOM 8375 C C . ASN B 1 518 ? 42.331 66.332 67.242 1.00 24.20 588 ASN B C 1
ATOM 8376 O O . ASN B 1 518 ? 41.611 67.321 67.125 1.00 24.54 588 ASN B O 1
ATOM 8381 N N . ARG B 1 519 ? 42.315 65.326 66.374 1.00 23.89 589 ARG B N 1
ATOM 8382 C CA . ARG B 1 519 ? 41.455 65.363 65.196 1.00 23.57 589 ARG B CA 1
ATOM 8383 C C . ARG B 1 519 ? 39.972 65.146 65.479 1.00 23.52 589 ARG B C 1
ATOM 8384 O O . ARG B 1 519 ? 39.151 65.244 64.571 1.00 23.86 589 ARG B O 1
ATOM 8392 N N . PHE B 1 520 ? 39.631 64.860 66.732 1.00 21.61 590 PHE B N 1
ATOM 8393 C CA . PHE B 1 520 ? 38.235 64.633 67.112 1.00 21.33 590 PHE B CA 1
ATOM 8394 C C . PHE B 1 520 ? 37.620 65.839 67.821 1.00 22.25 590 PHE B C 1
ATOM 8395 O O . PHE B 1 520 ? 36.511 65.751 68.351 1.00 21.44 590 PHE B O 1
ATOM 8403 N N . GLU B 1 521 ? 38.332 66.962 67.831 1.00 23.83 591 GLU B N 1
ATOM 8404 C CA . GLU B 1 521 ? 37.836 68.162 68.501 1.00 26.91 591 GLU B CA 1
ATOM 8405 C C . GLU B 1 521 ? 36.405 68.537 68.159 1.00 26.78 591 GLU B C 1
ATOM 8406 O O . GLU B 1 521 ? 35.645 68.949 69.034 1.00 28.22 591 GLU B O 1
ATOM 8412 N N . GLU B 1 522 ? 36.031 68.398 66.894 1.00 28.12 592 GLU B N 1
ATOM 8413 C CA . GLU B 1 522 ? 34.683 68.755 66.474 1.00 30.49 592 GLU B CA 1
ATOM 8414 C C . GLU B 1 522 ? 33.820 67.542 66.169 1.00 30.24 592 GLU B C 1
ATOM 8415 O O . GLU B 1 522 ? 32.838 67.641 65.438 1.00 31.32 592 GLU B O 1
ATOM 8421 N N . VAL B 1 523 ? 34.180 66.397 66.734 1.00 29.17 593 VAL B N 1
ATOM 8422 C CA . VAL B 1 523 ? 33.423 65.184 66.486 1.00 26.68 593 VAL B CA 1
ATOM 8423 C C . VAL B 1 523 ? 32.693 64.681 67.718 1.00 26.16 593 VAL B C 1
ATOM 8424 O O . VAL B 1 523 ? 33.285 64.039 68.586 1.00 26.77 593 VAL B O 1
ATOM 8428 N N . ALA B 1 524 ? 31.402 64.985 67.782 1.00 24.17 594 ALA B N 1
ATOM 8429 C CA . ALA B 1 524 ? 30.559 64.539 68.880 1.00 24.06 594 ALA B CA 1
ATOM 8430 C C . ALA B 1 524 ? 30.057 63.150 68.499 1.00 24.26 594 ALA B C 1
ATOM 8431 O O . ALA B 1 524 ? 29.559 62.945 67.389 1.00 23.11 594 ALA B O 1
ATOM 8433 N N . TRP B 1 525 ? 30.193 62.201 69.418 1.00 22.01 595 TRP B N 1
ATOM 8434 C CA . TRP B 1 525 ? 29.761 60.828 69.178 1.00 20.18 595 TRP B CA 1
ATOM 8435 C C . TRP B 1 525 ? 28.256 60.722 69.405 1.00 20.63 595 TRP B C 1
ATOM 8436 O O . TRP B 1 525 ? 27.793 60.612 70.540 1.00 20.83 595 TRP B O 1
ATOM 8447 N N . THR B 1 526 ? 27.499 60.745 68.315 1.00 20.53 596 THR B N 1
ATOM 8448 C CA . THR B 1 526 ? 26.046 60.677 68.378 1.00 21.87 596 THR B CA 1
ATOM 8449 C C . THR B 1 526 ? 25.528 59.303 68.795 1.00 20.36 596 THR B C 1
ATOM 8450 O O . THR B 1 526 ? 26.101 58.276 68.444 1.00 20.12 596 THR B O 1
ATOM 8454 N N . ARG B 1 527 ? 24.423 59.299 69.529 1.00 20.99 597 ARG B N 1
ATOM 8455 C CA . ARG B 1 527 ? 23.814 58.061 69.992 1.00 22.08 597 ARG B CA 1
ATOM 8456 C C . ARG B 1 527 ? 23.293 57.215 68.825 1.00 21.94 597 ARG B C 1
ATOM 8457 O O . ARG B 1 527 ? 22.828 57.741 67.810 1.00 20.10 597 ARG B O 1
ATOM 8465 N N . TYR B 1 528 ? 23.380 55.898 68.984 1.00 19.08 598 TYR B N 1
ATOM 8466 C CA . TYR B 1 528 ? 22.938 54.945 67.970 1.00 19.86 598 TYR B CA 1
ATOM 8467 C C . TYR B 1 528 ? 21.454 54.599 68.100 1.00 22.30 598 TYR B C 1
ATOM 8468 O O . TYR B 1 528 ? 20.932 54.456 69.206 1.00 23.60 598 TYR B O 1
ATOM 8477 N N . SER B 1 529 ? 20.784 54.471 66.957 1.00 23.31 599 SER B N 1
ATOM 8478 C CA . SER B 1 529 ? 19.367 54.114 66.898 1.00 26.46 599 SER B CA 1
ATOM 8479 C C . SER B 1 529 ? 19.210 53.185 65.694 1.00 26.44 599 SER B C 1
ATOM 8480 O O . SER B 1 529 ? 19.980 53.280 64.741 1.00 26.05 599 SER B O 1
ATOM 8483 N N . GLN B 1 530 ? 18.227 52.290 65.727 1.00 28.48 600 GLN B N 1
ATOM 8484 C CA . GLN B 1 530 ? 18.033 51.364 64.611 1.00 32.29 600 GLN B CA 1
ATOM 8485 C C . GLN B 1 530 ? 17.627 52.104 63.336 1.00 32.43 600 GLN B C 1
ATOM 8486 O O . GLN B 1 530 ? 17.805 51.592 62.228 1.00 33.39 600 GLN B O 1
ATOM 8492 N N . LYS B 1 531 ? 17.096 53.311 63.500 1.00 32.28 601 LYS B N 1
ATOM 8493 C CA . LYS B 1 531 ? 16.653 54.128 62.372 1.00 33.42 601 LYS B CA 1
ATOM 8494 C C . LYS B 1 531 ? 17.790 54.768 61.579 1.00 32.79 601 LYS B C 1
ATOM 8495 O O . LYS B 1 531 ? 17.888 54.590 60.360 1.00 32.49 601 LYS B O 1
ATOM 8501 N N . ASP B 1 532 ? 18.635 55.523 62.272 1.00 29.61 602 ASP B N 1
ATOM 8502 C CA . ASP B 1 532 ? 19.748 56.216 61.635 1.00 28.98 602 ASP B CA 1
ATOM 8503 C C . ASP B 1 532 ? 21.069 55.460 61.750 1.00 25.60 602 ASP B C 1
ATOM 8504 O O . ASP B 1 532 ? 21.990 55.686 60.965 1.00 23.90 602 ASP B O 1
ATOM 8509 N N . GLN B 1 533 ? 21.158 54.574 62.736 1.00 21.43 603 GLN B N 1
ATOM 8510 C CA . GLN B 1 533 ? 22.357 53.772 62.958 1.00 20.06 603 GLN B CA 1
ATOM 8511 C C . GLN B 1 533 ? 23.659 54.562 62.830 1.00 19.97 603 GLN B C 1
ATOM 8512 O O . GLN B 1 533 ? 24.597 54.143 62.146 1.00 19.21 603 GLN B O 1
ATOM 8518 N N . LEU B 1 534 ? 23.709 55.707 63.500 1.00 18.83 604 LEU B N 1
ATOM 8519 C CA . LEU B 1 534 ? 24.895 56.552 63.483 1.00 18.86 604 LEU B CA 1
ATOM 8520 C C . LEU B 1 534 ? 25.989 55.894 64.312 1.00 18.60 604 LEU B C 1
ATOM 8521 O O . LEU B 1 534 ? 25.722 55.354 65.389 1.00 17.76 604 LEU B O 1
ATOM 8526 N N . TYR B 1 535 ? 27.215 55.933 63.801 1.00 17.08 605 TYR B N 1
ATOM 8527 C CA . TYR B 1 535 ? 28.351 55.353 64.504 1.00 17.46 605 TYR B CA 1
ATOM 8528 C C . TYR B 1 535 ? 29.590 56.219 64.339 1.00 18.11 605 TYR B C 1
ATOM 8529 O O . TYR B 1 535 ? 29.698 56.998 63.390 1.00 17.75 605 TYR B O 1
ATOM 8538 N N . LEU B 1 536 ? 30.525 56.077 65.269 1.00 18.21 606 LEU B N 1
ATOM 8539 C CA . LEU B 1 536 ? 31.763 56.836 65.214 1.00 17.03 606 LEU B CA 1
ATOM 8540 C C . LEU B 1 536 ? 32.843 56.059 64.473 1.00 16.51 606 LEU B C 1
ATOM 8541 O O . LEU B 1 536 ? 33.189 54.938 64.852 1.00 16.25 606 LEU B O 1
ATOM 8546 N N . HIS B 1 537 ? 33.358 56.654 63.401 1.00 16.60 607 HIS B N 1
ATOM 8547 C CA . HIS B 1 537 ? 34.432 56.048 62.628 1.00 18.20 607 HIS B CA 1
ATOM 8548 C C . HIS B 1 537 ? 35.719 56.516 63.306 1.00 20.13 607 HIS B C 1
ATOM 8549 O O . HIS B 1 537 ? 36.136 57.666 63.140 1.00 20.05 607 HIS B O 1
ATOM 8556 N N . ILE B 1 538 ? 36.335 55.634 64.086 1.00 18.84 608 ILE B N 1
ATOM 8557 C CA . ILE B 1 538 ? 37.558 55.979 64.801 1.00 19.08 608 ILE B CA 1
ATOM 8558 C C . ILE B 1 538 ? 38.790 55.727 63.944 1.00 20.39 608 ILE B C 1
ATOM 8559 O O . ILE B 1 538 ? 39.184 54.586 63.710 1.00 18.93 608 ILE B O 1
ATOM 8564 N N . GLY B 1 539 ? 39.393 56.815 63.483 1.00 21.62 609 GLY B N 1
ATOM 8565 C CA . GLY B 1 539 ? 40.577 56.720 62.654 1.00 24.07 609 GLY B CA 1
ATOM 8566 C C . GLY B 1 539 ? 41.206 58.092 62.533 1.00 25.50 609 GLY B C 1
ATOM 8567 O O . GLY B 1 539 ? 40.787 59.030 63.216 1.00 24.86 609 GLY B O 1
ATOM 8568 N N . LEU B 1 540 ? 42.204 58.220 61.665 1.00 26.29 610 LEU B N 1
ATOM 8569 C CA . LEU B 1 540 ? 42.879 59.497 61.479 1.00 28.25 610 LEU B CA 1
ATOM 8570 C C . LEU B 1 540 ? 42.043 60.500 60.686 1.00 28.43 610 LEU B C 1
ATOM 8571 O O . LEU B 1 540 ? 42.403 61.669 60.574 1.00 29.65 610 LEU B O 1
ATOM 8576 N N . LYS B 1 541 ? 40.926 60.030 60.139 1.00 27.74 611 LYS B N 1
ATOM 8577 C CA . LYS B 1 541 ? 39.991 60.876 59.398 1.00 28.15 611 LYS B CA 1
ATOM 8578 C C . LYS B 1 541 ? 38.640 60.548 60.026 1.00 26.61 611 LYS B C 1
ATOM 8579 O O . LYS B 1 541 ? 37.754 59.987 59.380 1.00 26.94 611 LYS B O 1
ATOM 8585 N N . PRO B 1 542 ? 38.468 60.907 61.305 1.00 25.51 612 PRO B N 1
ATOM 8586 C CA . PRO B 1 542 ? 37.245 60.652 62.062 1.00 24.74 612 PRO B CA 1
ATOM 8587 C C . PRO B 1 542 ? 36.015 61.475 61.737 1.00 25.47 612 PRO B C 1
ATOM 8588 O O . PRO B 1 542 ? 36.101 62.630 61.325 1.00 24.76 612 PRO B O 1
ATOM 8592 N N . ARG B 1 543 ? 34.862 60.853 61.955 1.00 25.49 613 ARG B N 1
ATOM 8593 C CA . ARG B 1 543 ? 33.571 61.484 61.762 1.00 25.24 613 ARG B CA 1
ATOM 8594 C C . ARG B 1 543 ? 32.488 60.475 62.080 1.00 24.41 613 ARG B C 1
ATOM 8595 O O . ARG B 1 543 ? 32.737 59.270 62.119 1.00 21.88 613 ARG B O 1
ATOM 8603 N N . VAL B 1 544 ? 31.290 60.978 62.339 1.00 22.68 614 VAL B N 1
ATOM 8604 C CA . VAL B 1 544 ? 30.160 60.115 62.618 1.00 22.25 614 VAL B CA 1
ATOM 8605 C C . VAL B 1 544 ? 29.575 59.756 61.261 1.00 22.78 614 VAL B C 1
ATOM 8606 O O . VAL B 1 544 ? 29.358 60.634 60.420 1.00 21.85 614 VAL B O 1
ATOM 8610 N N . LYS B 1 545 ? 29.353 58.466 61.036 1.00 20.61 615 LYS B N 1
ATOM 8611 C CA . LYS B 1 545 ? 28.787 58.003 59.775 1.00 21.26 615 LYS B CA 1
ATOM 8612 C C . LYS B 1 545 ? 27.496 57.244 60.059 1.00 21.75 615 LYS B C 1
ATOM 8613 O O . LYS B 1 545 ? 27.049 57.179 61.202 1.00 19.66 615 LYS B O 1
ATOM 8619 N N . GLU B 1 546 ? 26.896 56.662 59.029 1.00 21.09 616 GLU B N 1
ATOM 8620 C CA . GLU B 1 546 ? 25.640 55.951 59.223 1.00 22.82 616 GLU B CA 1
ATOM 8621 C C . GLU B 1 546 ? 25.600 54.576 58.562 1.00 21.02 616 GLU B C 1
ATOM 8622 O O . GLU B 1 546 ? 26.252 54.348 57.544 1.00 20.78 616 GLU B O 1
ATOM 8628 N N . HIS B 1 547 ? 24.836 53.666 59.163 1.00 20.24 617 HIS B N 1
ATOM 8629 C CA . HIS B 1 547 ? 24.648 52.318 58.631 1.00 19.58 617 HIS B CA 1
ATOM 8630 C C . HIS B 1 547 ? 25.929 51.577 58.244 1.00 18.75 617 HIS B C 1
ATOM 8631 O O . HIS B 1 547 ? 26.132 51.251 57.071 1.00 17.58 617 HIS B O 1
ATOM 8638 N N . TYR B 1 548 ? 26.779 51.289 59.227 1.00 16.96 618 TYR B N 1
ATOM 8639 C CA . TYR B 1 548 ? 28.033 50.583 58.972 1.00 18.47 618 TYR B CA 1
ATOM 8640 C C . TYR B 1 548 ? 27.831 49.307 58.151 1.00 18.78 618 TYR B C 1
ATOM 8641 O O . TYR B 1 548 ? 27.077 48.417 58.550 1.00 19.74 618 TYR B O 1
ATOM 8650 N N . ARG B 1 549 ? 28.516 49.232 57.009 1.00 18.68 619 ARG B N 1
ATOM 8651 C CA . ARG B 1 549 ? 28.443 48.090 56.098 1.00 20.22 619 ARG B CA 1
ATOM 8652 C C . ARG B 1 549 ? 27.025 47.531 55.987 1.00 20.60 619 ARG B C 1
ATOM 8653 O O . ARG B 1 549 ? 26.806 46.316 56.018 1.00 20.02 619 ARG B O 1
ATOM 8661 N N . ALA B 1 550 ? 26.071 48.445 55.841 1.00 20.19 620 ALA B N 1
ATOM 8662 C CA . ALA B 1 550 ? 24.653 48.114 55.750 1.00 21.17 620 ALA B CA 1
ATOM 8663 C C . ALA B 1 550 ? 24.278 47.020 54.751 1.00 21.02 620 ALA B C 1
ATOM 8664 O O . ALA B 1 550 ? 23.444 46.170 55.052 1.00 20.17 620 ALA B O 1
ATOM 8666 N N . ASN B 1 551 ? 24.878 47.038 53.565 1.00 21.35 621 ASN B N 1
ATOM 8667 C CA . ASN B 1 551 ? 24.542 46.032 52.564 1.00 23.64 621 ASN B CA 1
ATOM 8668 C C . ASN B 1 551 ? 24.884 44.619 53.029 1.00 21.90 621 ASN B C 1
ATOM 8669 O O . ASN B 1 551 ? 24.044 43.722 52.968 1.00 22.47 621 ASN B O 1
ATOM 8674 N N . LYS B 1 552 ? 26.108 44.421 53.504 1.00 18.63 622 LYS B N 1
ATOM 8675 C CA . LYS B 1 552 ? 26.524 43.099 53.966 1.00 19.17 622 LYS B CA 1
ATOM 8676 C C . LYS B 1 552 ? 25.833 42.686 55.267 1.00 17.97 622 LYS B C 1
ATOM 8677 O O . LYS B 1 552 ? 25.548 41.507 55.474 1.00 17.81 622 LYS B O 1
ATOM 8683 N N . VAL B 1 553 ? 25.562 43.648 56.143 1.00 17.77 623 VAL B N 1
ATOM 8684 C CA . VAL B 1 553 ? 24.886 43.341 57.402 1.00 18.66 623 VAL B CA 1
ATOM 8685 C C . VAL B 1 553 ? 23.470 42.846 57.107 1.00 20.00 623 VAL B C 1
ATOM 8686 O O . VAL B 1 553 ? 22.996 41.877 57.705 1.00 19.42 623 VAL B O 1
ATOM 8690 N N . ASN B 1 554 ? 22.793 43.501 56.172 1.00 19.88 624 ASN B N 1
ATOM 8691 C CA . ASN B 1 554 ? 21.440 43.088 55.832 1.00 20.62 624 ASN B CA 1
ATOM 8692 C C . ASN B 1 554 ? 21.442 41.792 55.029 1.00 18.70 624 ASN B C 1
ATOM 8693 O O . ASN B 1 554 ? 20.470 41.046 55.042 1.00 18.88 624 ASN B O 1
ATOM 8698 N N . LEU B 1 555 ? 22.540 41.516 54.336 1.00 18.45 625 LEU B N 1
ATOM 8699 C CA . LEU B 1 555 ? 22.646 40.267 53.591 1.00 15.89 625 LEU B CA 1
ATOM 8700 C C . LEU B 1 555 ? 22.573 39.121 54.605 1.00 16.65 625 LEU B C 1
ATOM 8701 O O . LEU B 1 555 ? 21.796 38.173 54.452 1.00 17.46 625 LEU B O 1
ATOM 8706 N N . TRP B 1 556 ? 23.383 39.227 55.653 1.00 16.80 626 TRP B N 1
ATOM 8707 C CA . TRP B 1 556 ? 23.446 38.194 56.684 1.00 18.60 626 TRP B CA 1
ATOM 8708 C C . TRP B 1 556 ? 22.255 38.126 57.627 1.00 19.70 626 TRP B C 1
ATOM 8709 O O . TRP B 1 556 ? 21.852 37.039 58.046 1.00 21.23 626 TRP B O 1
ATOM 8720 N N . LEU B 1 557 ? 21.692 39.277 57.968 1.00 20.29 627 LEU B N 1
ATOM 8721 C CA . LEU B 1 557 ? 20.566 39.296 58.891 1.00 21.16 627 LEU B CA 1
ATOM 8722 C C . LEU B 1 557 ? 19.197 39.126 58.249 1.00 22.69 627 LEU B C 1
ATOM 8723 O O . LEU B 1 557 ? 18.257 38.687 58.909 1.00 22.54 627 LEU B O 1
ATOM 8728 N N . GLU B 1 558 ? 19.078 39.450 56.966 1.00 22.74 628 GLU B N 1
ATOM 8729 C CA . GLU B 1 558 ? 17.780 39.359 56.310 1.00 24.47 628 GLU B CA 1
ATOM 8730 C C . GLU B 1 558 ? 17.670 38.388 55.139 1.00 22.64 628 GLU B C 1
ATOM 8731 O O . GLU B 1 558 ? 16.816 37.506 55.147 1.00 23.74 628 GLU B O 1
ATOM 8737 N N . LEU B 1 559 ? 18.524 38.538 54.136 1.00 20.11 629 LEU B N 1
ATOM 8738 C CA . LEU B 1 559 ? 18.446 37.657 52.977 1.00 18.32 629 LEU B CA 1
ATOM 8739 C C . LEU B 1 559 ? 18.890 36.222 53.244 1.00 17.89 629 LEU B C 1
ATOM 8740 O O . LEU B 1 559 ? 18.192 35.278 52.874 1.00 17.24 629 LEU B O 1
ATOM 8745 N N . VAL B 1 560 ? 20.042 36.050 53.886 1.00 16.83 630 VAL B N 1
ATOM 8746 C CA . VAL B 1 560 ? 20.550 34.707 54.157 1.00 18.68 630 VAL B CA 1
ATOM 8747 C C . VAL B 1 560 ? 19.558 33.817 54.906 1.00 19.51 630 VAL B C 1
ATOM 8748 O O . VAL B 1 560 ? 19.358 32.664 54.533 1.00 19.06 630 VAL B O 1
ATOM 8752 N N . PRO B 1 561 ? 18.924 34.332 55.972 1.00 21.29 631 PRO B N 1
ATOM 8753 C CA . PRO B 1 561 ? 17.967 33.479 56.682 1.00 22.94 631 PRO B CA 1
ATOM 8754 C C . PRO B 1 561 ? 16.876 32.977 55.733 1.00 23.43 631 PRO B C 1
ATOM 8755 O O . PRO B 1 561 ? 16.408 31.842 55.849 1.00 22.56 631 PRO B O 1
ATOM 8759 N N . HIS B 1 562 ? 16.483 33.825 54.785 1.00 24.45 632 HIS B N 1
ATOM 8760 C CA . HIS B 1 562 ? 15.459 33.458 53.813 1.00 25.66 632 HIS B CA 1
ATOM 8761 C C . HIS B 1 562 ? 15.959 32.314 52.932 1.00 25.73 632 HIS B C 1
ATOM 8762 O O . HIS B 1 562 ? 15.261 31.320 52.733 1.00 26.45 632 HIS B O 1
ATOM 8769 N N . LEU B 1 563 ? 17.173 32.467 52.412 1.00 24.33 633 LEU B N 1
ATOM 8770 C CA . LEU B 1 563 ? 17.786 31.466 51.542 1.00 24.56 633 LEU B CA 1
ATOM 8771 C C . LEU B 1 563 ? 18.081 30.164 52.282 1.00 25.29 633 LEU B C 1
ATOM 8772 O O . LEU B 1 563 ? 17.961 29.075 51.720 1.00 25.90 633 LEU B O 1
ATOM 8777 N N . HIS B 1 564 ? 18.477 30.286 53.542 1.00 24.77 634 HIS B N 1
ATOM 8778 C CA . HIS B 1 564 ? 18.796 29.124 54.363 1.00 26.69 634 HIS B CA 1
ATOM 8779 C C . HIS B 1 564 ? 17.580 28.210 54.506 1.00 29.45 634 HIS B C 1
ATOM 8780 O O . HIS B 1 564 ? 17.694 26.987 54.427 1.00 29.00 634 HIS B O 1
ATOM 8787 N N . ASN B 1 565 ? 16.416 28.817 54.707 1.00 32.17 635 ASN B N 1
ATOM 8788 C CA . ASN B 1 565 ? 15.174 28.076 54.883 1.00 36.20 635 ASN B CA 1
ATOM 8789 C C . ASN B 1 565 ? 14.655 27.406 53.606 1.00 37.11 635 ASN B C 1
ATOM 8790 O O . ASN B 1 565 ? 13.687 26.648 53.649 1.00 37.59 635 ASN B O 1
ATOM 8795 N N . LEU B 1 566 ? 15.294 27.676 52.473 1.00 38.14 636 LEU B N 1
ATOM 8796 C CA . LEU B 1 566 ? 14.863 27.080 51.211 1.00 39.67 636 LEU B CA 1
ATOM 8797 C C . LEU B 1 566 ? 15.215 25.596 51.119 1.00 40.27 636 LEU B C 1
ATOM 8798 O O . LEU B 1 566 ? 14.601 24.854 50.353 1.00 39.87 636 LEU B O 1
ATOM 8803 N N . ASN B 1 567 ? 16.205 25.172 51.900 1.00 39.75 637 ASN B N 1
ATOM 8804 C CA . ASN B 1 567 ? 16.643 23.776 51.915 1.00 39.20 637 ASN B CA 1
ATOM 8805 C C . ASN B 1 567 ? 16.741 23.256 53.339 1.00 38.42 637 ASN B C 1
ATOM 8806 O O . ASN B 1 567 ? 16.790 24.032 54.294 1.00 37.45 637 ASN B O 1
ATOM 8811 N N . ASP B 1 568 ? 16.759 21.935 53.477 1.00 37.01 638 ASP B N 1
ATOM 8812 C CA . ASP B 1 568 ? 16.938 21.328 54.783 1.00 36.81 638 ASP B CA 1
ATOM 8813 C C . ASP B 1 568 ? 18.453 21.183 54.856 1.00 35.16 638 ASP B C 1
ATOM 8814 O O . ASP B 1 568 ? 19.083 20.771 53.882 1.00 34.45 638 ASP B O 1
ATOM 8819 N N . HIS B 1 569 ? 19.037 21.549 55.989 1.00 33.48 639 HIS B N 1
ATOM 8820 C CA . HIS B 1 569 ? 20.482 21.461 56.162 1.00 31.60 639 HIS B CA 1
ATOM 8821 C C . HIS B 1 569 ? 20.826 20.619 57.382 1.00 30.79 639 HIS B C 1
ATOM 8822 O O . HIS B 1 569 ? 20.054 20.554 58.334 1.00 29.45 639 HIS B O 1
ATOM 8829 N N . HIS B 1 570 ? 21.986 19.971 57.350 1.00 30.56 640 HIS B N 1
ATOM 8830 C CA . HIS B 1 570 ? 22.437 19.179 58.487 1.00 30.52 640 HIS B CA 1
ATOM 8831 C C . HIS B 1 570 ? 23.942 19.341 58.658 1.00 31.85 640 HIS B C 1
ATOM 8832 O O . HIS B 1 570 ? 24.661 19.607 57.691 1.00 29.29 640 HIS B O 1
ATOM 8839 N N . HIS B 1 571 ? 24.409 19.194 59.894 1.00 33.02 641 HIS B N 1
ATOM 8840 C CA . HIS B 1 571 ? 25.828 19.323 60.198 1.00 36.04 641 HIS B CA 1
ATOM 8841 C C . HIS B 1 571 ? 26.463 17.962 60.445 1.00 36.59 641 HIS B C 1
ATOM 8842 O O . HIS B 1 571 ? 25.784 16.937 60.439 1.00 36.84 641 HIS B O 1
ATOM 8849 N N . HIS B 1 572 ? 27.772 17.970 60.670 1.00 37.91 642 HIS B N 1
ATOM 8850 C CA . HIS B 1 572 ? 28.521 16.750 60.942 1.00 40.21 642 HIS B CA 1
ATOM 8851 C C . HIS B 1 572 ? 29.434 16.935 62.148 1.00 41.90 642 HIS B C 1
ATOM 8852 O O . HIS B 1 572 ? 30.668 16.967 61.958 1.00 44.70 642 HIS B O 1
ATOM 8859 N N . ASP C 1 10 ? 73.576 18.683 8.259 1.00 40.01 52 ASP C N 1
ATOM 8860 C CA . ASP C 1 10 ? 72.127 18.853 7.935 1.00 38.72 52 ASP C CA 1
ATOM 8861 C C . ASP C 1 10 ? 71.390 17.539 8.206 1.00 35.93 52 ASP C C 1
ATOM 8862 O O . ASP C 1 10 ? 71.255 16.692 7.323 1.00 36.08 52 ASP C O 1
ATOM 8867 N N . PRO C 1 11 ? 70.902 17.360 9.444 1.00 33.39 53 PRO C N 1
ATOM 8868 C CA . PRO C 1 11 ? 70.177 16.161 9.883 1.00 30.74 53 PRO C CA 1
ATOM 8869 C C . PRO C 1 11 ? 68.814 16.008 9.216 1.00 28.44 53 PRO C C 1
ATOM 8870 O O . PRO C 1 11 ? 67.837 16.619 9.647 1.00 28.69 53 PRO C O 1
ATOM 8874 N N . LEU C 1 12 ? 68.755 15.186 8.173 1.00 25.82 54 LEU C N 1
ATOM 8875 C CA . LEU C 1 12 ? 67.511 14.955 7.447 1.00 24.82 54 LEU C CA 1
ATOM 8876 C C . LEU C 1 12 ? 67.014 13.522 7.594 1.00 23.57 54 LEU C C 1
ATOM 8877 O O . LEU C 1 12 ? 67.787 12.567 7.507 1.00 23.71 54 LEU C O 1
ATOM 8882 N N . VAL C 1 13 ? 65.713 13.382 7.812 1.00 22.38 55 VAL C N 1
ATOM 8883 C CA . VAL C 1 13 ? 65.093 12.072 7.948 1.00 20.35 55 VAL C CA 1
ATOM 8884 C C . VAL C 1 13 ? 63.810 12.041 7.129 1.00 21.08 55 VAL C C 1
ATOM 8885 O O . VAL C 1 13 ? 63.024 12.988 7.162 1.00 22.14 55 VAL C O 1
ATOM 8889 N N . THR C 1 14 ? 63.601 10.958 6.387 1.00 20.08 56 THR C N 1
ATOM 8890 C CA . THR C 1 14 ? 62.383 10.825 5.600 1.00 19.58 56 THR C CA 1
ATOM 8891 C C . THR C 1 14 ? 61.422 9.896 6.340 1.00 18.09 56 THR C C 1
ATOM 8892 O O . THR C 1 14 ? 61.749 8.743 6.609 1.00 19.17 56 THR C O 1
ATOM 8896 N N . THR C 1 15 ? 60.249 10.421 6.682 1.00 17.39 57 THR C N 1
ATOM 8897 C CA . THR C 1 15 ? 59.223 9.663 7.391 1.00 17.74 57 THR C CA 1
ATOM 8898 C C . THR C 1 15 ? 58.115 9.311 6.401 1.00 17.83 57 THR C C 1
ATOM 8899 O O . THR C 1 15 ? 58.180 9.693 5.232 1.00 19.17 57 THR C O 1
ATOM 8903 N N . ASN C 1 16 ? 57.099 8.591 6.867 1.00 17.37 58 ASN C N 1
ATOM 8904 C CA . ASN C 1 16 ? 55.981 8.224 6.004 1.00 18.21 58 ASN C CA 1
ATOM 8905 C C . ASN C 1 16 ? 55.198 9.449 5.540 1.00 19.01 58 ASN C C 1
ATOM 8906 O O . ASN C 1 16 ? 54.410 9.364 4.598 1.00 19.35 58 ASN C O 1
ATOM 8911 N N . PHE C 1 17 ? 55.420 10.584 6.194 1.00 17.69 59 PHE C N 1
ATOM 8912 C CA . PHE C 1 17 ? 54.695 11.805 5.857 1.00 17.98 59 PHE C CA 1
ATOM 8913 C C . PHE C 1 17 ? 55.512 12.871 5.138 1.00 17.69 59 PHE C C 1
ATOM 8914 O O . PHE C 1 17 ? 54.968 13.889 4.710 1.00 18.58 59 PHE C O 1
ATOM 8922 N N . GLY C 1 18 ? 56.812 12.643 5.007 1.00 18.57 60 GLY C N 1
ATOM 8923 C CA . GLY C 1 18 ? 57.660 13.616 4.343 1.00 19.84 60 GLY C CA 1
ATOM 8924 C C . GLY C 1 18 ? 59.015 13.760 5.012 1.00 20.36 60 GLY C C 1
ATOM 8925 O O . GLY C 1 18 ? 59.273 13.136 6.047 1.00 20.51 60 GLY C O 1
ATOM 8926 N N . LYS C 1 19 ? 59.877 14.586 4.422 1.00 20.35 61 LYS C N 1
ATOM 8927 C CA . LYS C 1 19 ? 61.222 14.820 4.945 1.00 21.34 61 LYS C CA 1
ATOM 8928 C C . LYS C 1 19 ? 61.214 15.850 6.069 1.00 20.97 61 LYS C C 1
ATOM 8929 O O . LYS C 1 19 ? 60.489 16.847 6.012 1.00 21.35 61 LYS C O 1
ATOM 8935 N N . ILE C 1 20 ? 62.039 15.606 7.081 1.00 19.77 62 ILE C N 1
ATOM 8936 C CA A ILE C 1 20 ? 62.128 16.501 8.225 0.50 20.22 62 ILE C CA 1
ATOM 8937 C CA B ILE C 1 20 ? 62.133 16.498 8.229 0.50 20.56 62 ILE C CA 1
ATOM 8938 C C . ILE C 1 20 ? 63.587 16.821 8.544 1.00 19.88 62 ILE C C 1
ATOM 8939 O O . ILE C 1 20 ? 64.457 15.954 8.465 1.00 20.19 62 ILE C O 1
ATOM 8948 N N . ARG C 1 21 ? 63.848 18.073 8.898 1.00 19.98 63 ARG C N 1
ATOM 8949 C CA . ARG C 1 21 ? 65.197 18.506 9.234 1.00 20.41 63 ARG C CA 1
ATOM 8950 C C . ARG C 1 21 ? 65.301 18.745 10.737 1.00 20.07 63 ARG C C 1
ATOM 8951 O O . ARG C 1 21 ? 64.495 19.475 11.308 1.00 19.83 63 ARG C O 1
ATOM 8959 N N . GLY C 1 22 ? 66.293 18.122 11.366 1.00 19.51 64 GLY C N 1
ATOM 8960 C CA . GLY C 1 22 ? 66.492 18.293 12.793 1.00 20.08 64 GLY C CA 1
ATOM 8961 C C . GLY C 1 22 ? 67.624 19.266 13.069 1.00 22.10 64 GLY C C 1
ATOM 8962 O O . GLY C 1 22 ? 68.076 19.979 12.168 1.00 20.88 64 GLY C O 1
ATOM 8963 N N . ILE C 1 23 ? 68.088 19.303 14.312 1.00 22.01 65 ILE C N 1
ATOM 8964 C CA . ILE C 1 23 ? 69.173 20.203 14.679 1.00 24.30 65 ILE C CA 1
ATOM 8965 C C . ILE C 1 23 ? 70.098 19.557 15.703 1.00 25.23 65 ILE C C 1
ATOM 8966 O O . ILE C 1 23 ? 69.647 19.009 16.709 1.00 24.75 65 ILE C O 1
ATOM 8971 N N . LYS C 1 24 ? 71.396 19.609 15.428 1.00 25.95 66 LYS C N 1
ATOM 8972 C CA . LYS C 1 24 ? 72.386 19.025 16.322 1.00 27.96 66 LYS C CA 1
ATOM 8973 C C . LYS C 1 24 ? 72.533 19.883 17.571 1.00 28.13 66 LYS C C 1
ATOM 8974 O O . LYS C 1 24 ? 72.486 21.112 17.501 1.00 28.35 66 LYS C O 1
ATOM 8980 N N . LYS C 1 25 ? 72.709 19.237 18.716 1.00 27.09 67 LYS C N 1
ATOM 8981 C CA . LYS C 1 25 ? 72.849 19.971 19.964 1.00 28.37 67 LYS C CA 1
ATOM 8982 C C . LYS C 1 25 ? 73.953 19.389 20.839 1.00 27.77 67 LYS C C 1
ATOM 8983 O O . LYS C 1 25 ? 73.971 18.189 21.108 1.00 26.48 67 LYS C O 1
ATOM 8989 N N . GLU C 1 26 ? 74.877 20.246 21.266 1.00 27.46 68 GLU C N 1
ATOM 8990 C CA . GLU C 1 26 ? 75.972 19.835 22.138 1.00 28.17 68 GLU C CA 1
ATOM 8991 C C . GLU C 1 26 ? 75.465 19.924 23.574 1.00 27.41 68 GLU C C 1
ATOM 8992 O O . GLU C 1 26 ? 74.666 20.803 23.897 1.00 26.22 68 GLU C O 1
ATOM 8998 N N . LEU C 1 27 ? 75.929 19.020 24.433 1.00 27.17 69 LEU C N 1
ATOM 8999 C CA . LEU C 1 27 ? 75.508 19.013 25.832 1.00 26.98 69 LEU C CA 1
ATOM 9000 C C . LEU C 1 27 ? 76.556 19.655 26.735 1.00 28.77 69 LEU C C 1
ATOM 9001 O O . LEU C 1 27 ? 77.754 19.590 26.454 1.00 26.56 69 LEU C O 1
ATOM 9006 N N . ASN C 1 28 ? 76.094 20.269 27.823 1.00 28.67 70 ASN C N 1
ATOM 9007 C CA . ASN C 1 28 ? 76.976 20.937 28.775 1.00 30.76 70 ASN C CA 1
ATOM 9008 C C . ASN C 1 28 ? 77.661 19.942 29.710 1.00 30.45 70 ASN C C 1
ATOM 9009 O O . ASN C 1 28 ? 77.498 19.995 30.930 1.00 31.33 70 ASN C O 1
ATOM 9014 N N . ASN C 1 29 ? 78.425 19.036 29.111 1.00 29.61 71 ASN C N 1
ATOM 9015 C CA . ASN C 1 29 ? 79.171 18.005 29.822 1.00 29.48 71 ASN C CA 1
ATOM 9016 C C . ASN C 1 29 ? 80.205 17.509 28.812 1.00 31.07 71 ASN C C 1
ATOM 9017 O O . ASN C 1 29 ? 79.849 17.047 27.728 1.00 31.62 71 ASN C O 1
ATOM 9022 N N . GLU C 1 30 ? 81.482 17.610 29.165 1.00 32.73 72 GLU C N 1
ATOM 9023 C CA . GLU C 1 30 ? 82.559 17.211 28.262 1.00 34.20 72 GLU C CA 1
ATOM 9024 C C . GLU C 1 30 ? 82.614 15.740 27.873 1.00 32.97 72 GLU C C 1
ATOM 9025 O O . GLU C 1 30 ? 83.237 15.387 26.871 1.00 33.37 72 GLU C O 1
ATOM 9031 N N . ILE C 1 31 ? 81.967 14.878 28.649 1.00 28.72 73 ILE C N 1
ATOM 9032 C CA . ILE C 1 31 ? 81.979 13.454 28.342 1.00 28.05 73 ILE C CA 1
ATOM 9033 C C . ILE C 1 31 ? 80.845 13.024 27.406 1.00 27.47 73 ILE C C 1
ATOM 9034 O O . ILE C 1 31 ? 81.034 12.160 26.549 1.00 28.37 73 ILE C O 1
ATOM 9039 N N . LEU C 1 32 ? 79.674 13.633 27.561 1.00 24.88 74 LEU C N 1
ATOM 9040 C CA . LEU C 1 32 ? 78.520 13.276 26.737 1.00 24.36 74 LEU C CA 1
ATOM 9041 C C . LEU C 1 32 ? 78.607 13.754 25.295 1.00 23.40 74 LEU C C 1
ATOM 9042 O O . LEU C 1 32 ? 78.994 14.891 25.022 1.00 23.35 74 LEU C O 1
ATOM 9047 N N . GLY C 1 33 ? 78.234 12.872 24.375 1.00 23.08 75 GLY C N 1
ATOM 9048 C CA . GLY C 1 33 ? 78.251 13.222 22.968 1.00 22.69 75 GLY C CA 1
ATOM 9049 C C . GLY C 1 33 ? 77.014 14.035 22.634 1.00 23.18 75 GLY C C 1
ATOM 9050 O O . GLY C 1 33 ? 76.053 14.054 23.411 1.00 22.55 75 GLY C O 1
ATOM 9051 N N . PRO C 1 34 ? 77.008 14.733 21.489 1.00 22.47 76 PRO C N 1
ATOM 9052 C CA . PRO C 1 34 ? 75.857 15.543 21.089 1.00 21.93 76 PRO C CA 1
ATOM 9053 C C . PRO C 1 34 ? 74.687 14.678 20.642 1.00 20.84 76 PRO C C 1
ATOM 9054 O O . PRO C 1 34 ? 74.825 13.472 20.454 1.00 20.22 76 PRO C O 1
ATOM 9058 N N . VAL C 1 35 ? 73.531 15.307 20.478 1.00 20.64 77 VAL C N 1
ATOM 9059 C CA . VAL C 1 35 ? 72.347 14.597 20.029 1.00 19.71 77 VAL C CA 1
ATOM 9060 C C . VAL C 1 35 ? 71.738 15.393 18.889 1.00 20.15 77 VAL C C 1
ATOM 9061 O O . VAL C 1 35 ? 72.092 16.556 18.667 1.00 20.06 77 VAL C O 1
ATOM 9065 N N . ILE C 1 36 ? 70.848 14.756 18.141 1.00 18.99 78 ILE C N 1
ATOM 9066 C CA . ILE C 1 36 ? 70.155 15.446 17.068 1.00 18.81 78 ILE C CA 1
ATOM 9067 C C . ILE C 1 36 ? 68.733 15.567 17.597 1.00 18.60 78 ILE C C 1
ATOM 9068 O O . ILE C 1 36 ? 68.151 14.574 18.034 1.00 18.04 78 ILE C O 1
ATOM 9073 N N . GLN C 1 37 ? 68.184 16.775 17.584 1.00 17.46 79 GLN C N 1
ATOM 9074 C CA . GLN C 1 37 ? 66.824 16.976 18.070 1.00 17.98 79 GLN C CA 1
ATOM 9075 C C . GLN C 1 37 ? 65.871 17.298 16.928 1.00 19.07 79 GLN C C 1
ATOM 9076 O O . GLN C 1 37 ? 66.201 18.079 16.032 1.00 20.05 79 GLN C O 1
ATOM 9082 N N . PHE C 1 38 ? 64.696 16.677 16.954 1.00 16.64 80 PHE C N 1
ATOM 9083 C CA . PHE C 1 38 ? 63.662 16.959 15.971 1.00 17.02 80 PHE C CA 1
ATOM 9084 C C . PHE C 1 38 ? 62.533 17.475 16.849 1.00 18.05 80 PHE C C 1
ATOM 9085 O O . PHE C 1 38 ? 61.829 16.701 17.508 1.00 17.48 80 PHE C O 1
ATOM 9093 N N . LEU C 1 39 ? 62.393 18.794 16.881 1.00 17.23 81 LEU C N 1
ATOM 9094 C CA . LEU C 1 39 ? 61.387 19.441 17.712 1.00 17.38 81 LEU C CA 1
ATOM 9095 C C . LEU C 1 39 ? 60.149 19.870 16.935 1.00 16.99 81 LEU C C 1
ATOM 9096 O O . LEU C 1 39 ? 60.242 20.326 15.794 1.00 16.66 81 LEU C O 1
ATOM 9101 N N . GLY C 1 40 ? 58.989 19.723 17.568 1.00 16.13 82 GLY C N 1
ATOM 9102 C CA . GLY C 1 40 ? 57.746 20.127 16.936 1.00 16.24 82 GLY C CA 1
ATOM 9103 C C . GLY C 1 40 ? 57.323 19.289 15.748 1.00 15.53 82 GLY C C 1
ATOM 9104 O O . GLY C 1 40 ? 56.920 19.829 14.711 1.00 15.42 82 GLY C O 1
ATOM 9105 N N . VAL C 1 41 ? 57.412 17.971 15.893 1.00 15.01 83 VAL C N 1
ATOM 9106 C CA . VAL C 1 41 ? 57.017 17.051 14.833 1.00 15.05 83 VAL C CA 1
ATOM 9107 C C . VAL C 1 41 ? 55.530 16.726 14.968 1.00 15.76 83 VAL C C 1
ATOM 9108 O O . VAL C 1 41 ? 55.097 16.194 15.991 1.00 15.91 83 VAL C O 1
ATOM 9112 N N . PRO C 1 42 ? 54.730 17.041 13.935 1.00 16.10 84 PRO C N 1
ATOM 9113 C CA . PRO C 1 42 ? 53.290 16.768 13.970 1.00 17.34 84 PRO C CA 1
ATOM 9114 C C . PRO C 1 42 ? 53.026 15.266 13.877 1.00 16.88 84 PRO C C 1
ATOM 9115 O O . PRO C 1 42 ? 53.489 14.612 12.943 1.00 18.08 84 PRO C O 1
ATOM 9119 N N . TYR C 1 43 ? 52.296 14.716 14.844 1.00 16.87 85 TYR C N 1
ATOM 9120 C CA . TYR C 1 43 ? 52.000 13.286 14.822 1.00 15.82 85 TYR C CA 1
ATOM 9121 C C . TYR C 1 43 ? 50.514 13.021 14.571 1.00 15.63 85 TYR C C 1
ATOM 9122 O O . TYR C 1 43 ? 50.076 11.872 14.525 1.00 16.59 85 TYR C O 1
ATOM 9131 N N . ALA C 1 44 ? 49.749 14.095 14.408 1.00 15.46 86 ALA C N 1
ATOM 9132 C CA . ALA C 1 44 ? 48.313 14.005 14.146 1.00 16.51 86 ALA C CA 1
ATOM 9133 C C . ALA C 1 44 ? 47.866 15.295 13.461 1.00 17.28 86 ALA C C 1
ATOM 9134 O O . ALA C 1 44 ? 48.611 16.269 13.428 1.00 17.84 86 ALA C O 1
ATOM 9136 N N . ALA C 1 45 ? 46.657 15.300 12.911 1.00 17.61 87 ALA C N 1
ATOM 9137 C CA . ALA C 1 45 ? 46.141 16.507 12.269 1.00 18.60 87 ALA C CA 1
ATOM 9138 C C . ALA C 1 45 ? 45.649 17.429 13.389 1.00 18.10 87 ALA C C 1
ATOM 9139 O O . ALA C 1 45 ? 45.292 16.958 14.466 1.00 17.86 87 ALA C O 1
ATOM 9141 N N . PRO C 1 46 ? 45.635 18.753 13.156 1.00 18.23 88 PRO C N 1
ATOM 9142 C CA . PRO C 1 46 ? 45.167 19.672 14.202 1.00 18.20 88 PRO C CA 1
ATOM 9143 C C . PRO C 1 46 ? 43.737 19.328 14.625 1.00 17.83 88 PRO C C 1
ATOM 9144 O O . PRO C 1 46 ? 42.850 19.197 13.784 1.00 17.99 88 PRO C O 1
ATOM 9148 N N . PRO C 1 47 ? 43.498 19.176 15.939 1.00 16.60 89 PRO C N 1
ATOM 9149 C CA . PRO C 1 47 ? 42.166 18.841 16.459 1.00 16.69 89 PRO C CA 1
ATOM 9150 C C . PRO C 1 47 ? 41.294 20.086 16.594 1.00 17.79 89 PRO C C 1
ATOM 9151 O O . PRO C 1 47 ? 40.773 20.384 17.671 1.00 15.66 89 PRO C O 1
ATOM 9155 N N . THR C 1 48 ? 41.134 20.799 15.484 1.00 17.89 90 THR C N 1
ATOM 9156 C CA . THR C 1 48 ? 40.365 22.038 15.463 1.00 18.75 90 THR C CA 1
ATOM 9157 C C . THR C 1 48 ? 39.055 21.918 14.683 1.00 19.12 90 THR C C 1
ATOM 9158 O O . THR C 1 48 ? 38.828 20.936 13.976 1.00 18.73 90 THR C O 1
ATOM 9162 N N . GLY C 1 49 ? 38.198 22.927 14.818 1.00 19.73 91 GLY C N 1
ATOM 9163 C CA . GLY C 1 49 ? 36.927 22.920 14.114 1.00 21.01 91 GLY C CA 1
ATOM 9164 C C . GLY C 1 49 ? 36.067 21.741 14.509 1.00 22.04 91 GLY C C 1
ATOM 9165 O O . GLY C 1 49 ? 35.841 21.503 15.696 1.00 21.47 91 GLY C O 1
ATOM 9166 N N . GLU C 1 50 ? 35.589 20.997 13.517 1.00 20.91 92 GLU C N 1
ATOM 9167 C CA . GLU C 1 50 ? 34.750 19.835 13.778 1.00 23.75 92 GLU C CA 1
ATOM 9168 C C . GLU C 1 50 ? 35.559 18.721 14.442 1.00 22.21 92 GLU C C 1
ATOM 9169 O O . GLU C 1 50 ? 34.994 17.726 14.896 1.00 21.90 92 GLU C O 1
ATOM 9175 N N . HIS C 1 51 ? 36.877 18.884 14.498 1.00 20.45 93 HIS C N 1
ATOM 9176 C CA . HIS C 1 51 ? 37.727 17.864 15.106 1.00 20.71 93 HIS C CA 1
ATOM 9177 C C . HIS C 1 51 ? 37.995 18.084 16.586 1.00 20.47 93 HIS C C 1
ATOM 9178 O O . HIS C 1 51 ? 38.716 17.307 17.219 1.00 18.88 93 HIS C O 1
ATOM 9185 N N . ARG C 1 52 ? 37.421 19.153 17.133 1.00 18.55 94 ARG C N 1
ATOM 9186 C CA . ARG C 1 52 ? 37.543 19.427 18.560 1.00 17.88 94 ARG C CA 1
ATOM 9187 C C . ARG C 1 52 ? 36.589 18.414 19.199 1.00 18.20 94 ARG C C 1
ATOM 9188 O O . ARG C 1 52 ? 35.488 18.187 18.687 1.00 18.21 94 ARG C O 1
ATOM 9196 N N . PHE C 1 53 ? 37.012 17.801 20.300 1.00 17.52 95 PHE C N 1
ATOM 9197 C CA . PHE C 1 53 ? 36.206 16.792 20.989 1.00 17.94 95 PHE C CA 1
ATOM 9198 C C . PHE C 1 53 ? 35.982 15.570 20.096 1.00 17.80 95 PHE C C 1
ATOM 9199 O O . PHE C 1 53 ? 34.933 14.924 20.154 1.00 18.46 95 PHE C O 1
ATOM 9207 N N . GLN C 1 54 ? 36.971 15.268 19.260 1.00 17.33 96 GLN C N 1
ATOM 9208 C CA . GLN C 1 54 ? 36.919 14.110 18.374 1.00 18.07 96 GLN C CA 1
ATOM 9209 C C . GLN C 1 54 ? 38.277 13.421 18.426 1.00 18.29 96 GLN C C 1
ATOM 9210 O O . GLN C 1 54 ? 39.290 14.056 18.722 1.00 18.54 96 GLN C O 1
ATOM 9216 N N . PRO C 1 55 ? 38.316 12.108 18.157 1.00 18.93 97 PRO C N 1
ATOM 9217 C CA . PRO C 1 55 ? 39.596 11.393 18.188 1.00 17.78 97 PRO C CA 1
ATOM 9218 C C . PRO C 1 55 ? 40.574 12.027 17.197 1.00 18.28 97 PRO C C 1
ATOM 9219 O O . PRO C 1 55 ? 40.163 12.670 16.229 1.00 17.09 97 PRO C O 1
ATOM 9223 N N . PRO C 1 56 ? 41.883 11.852 17.422 1.00 17.75 98 PRO C N 1
ATOM 9224 C CA . PRO C 1 56 ? 42.861 12.436 16.504 1.00 17.97 98 PRO C CA 1
ATOM 9225 C C . PRO C 1 56 ? 42.909 11.712 15.160 1.00 19.38 98 PRO C C 1
ATOM 9226 O O . PRO C 1 56 ? 42.644 10.513 15.079 1.00 19.52 98 PRO C O 1
ATOM 9230 N N . GLU C 1 57 ? 43.234 12.459 14.112 1.00 19.64 99 GLU C N 1
ATOM 9231 C CA . GLU C 1 57 ? 43.363 11.912 12.762 1.00 20.76 99 GLU C CA 1
ATOM 9232 C C . GLU C 1 57 ? 44.846 11.963 12.405 1.00 19.65 99 GLU C C 1
ATOM 9233 O O . GLU C 1 57 ? 45.607 12.706 13.019 1.00 19.01 99 GLU C O 1
ATOM 9239 N N . PRO C 1 58 ? 45.280 11.174 11.409 1.00 20.26 100 PRO C N 1
ATOM 9240 C CA . PRO C 1 58 ? 46.697 11.190 11.029 1.00 19.52 100 PRO C CA 1
ATOM 9241 C C . PRO C 1 58 ? 47.085 12.561 10.481 1.00 18.66 100 PRO C C 1
ATOM 9242 O O . PRO C 1 58 ? 46.235 13.295 9.976 1.00 18.17 100 PRO C O 1
ATOM 9246 N N . PRO C 1 59 ? 48.371 12.930 10.584 1.00 18.29 101 PRO C N 1
ATOM 9247 C CA . PRO C 1 59 ? 48.807 14.232 10.071 1.00 18.97 101 PRO C CA 1
ATOM 9248 C C . PRO C 1 59 ? 48.827 14.202 8.546 1.00 20.92 101 PRO C C 1
ATOM 9249 O O . PRO C 1 59 ? 48.904 13.130 7.948 1.00 19.74 101 PRO C O 1
ATOM 9253 N N . SER C 1 60 ? 48.745 15.373 7.923 1.00 21.99 102 SER C N 1
ATOM 9254 C CA . SER C 1 60 ? 48.784 15.462 6.467 1.00 23.61 102 SER C CA 1
ATOM 9255 C C . SER C 1 60 ? 50.237 15.421 6.012 1.00 23.44 102 SER C C 1
ATOM 9256 O O . SER C 1 60 ? 51.114 15.993 6.657 1.00 22.74 102 SER C O 1
ATOM 9259 N N . PRO C 1 61 ? 50.516 14.730 4.897 1.00 24.00 103 PRO C N 1
ATOM 9260 C CA . PRO C 1 61 ? 51.897 14.660 4.408 1.00 23.97 103 PRO C CA 1
ATOM 9261 C C . PRO C 1 61 ? 52.300 15.975 3.730 1.00 24.67 103 PRO C C 1
ATOM 9262 O O . PRO C 1 61 ? 51.441 16.786 3.386 1.00 23.92 103 PRO C O 1
ATOM 9266 N N . TRP C 1 62 ? 53.603 16.189 3.562 1.00 24.37 104 TRP C N 1
ATOM 9267 C CA . TRP C 1 62 ? 54.114 17.397 2.912 1.00 24.64 104 TRP C CA 1
ATOM 9268 C C . TRP C 1 62 ? 55.174 16.976 1.894 1.00 26.17 104 TRP C C 1
ATOM 9269 O O . TRP C 1 62 ? 55.805 15.931 2.046 1.00 23.38 104 TRP C O 1
ATOM 9280 N N . SER C 1 63 ? 55.380 17.792 0.864 1.00 28.49 105 SER C N 1
ATOM 9281 C CA . SER C 1 63 ? 56.328 17.452 -0.193 1.00 31.18 105 SER C CA 1
ATOM 9282 C C . SER C 1 63 ? 57.739 18.024 -0.087 1.00 33.40 105 SER C C 1
ATOM 9283 O O . SER C 1 63 ? 58.664 17.521 -0.728 1.00 34.87 105 SER C O 1
ATOM 9286 N N . ASP C 1 64 ? 57.911 19.072 0.706 1.00 33.54 106 ASP C N 1
ATOM 9287 C CA . ASP C 1 64 ? 59.224 19.685 0.861 1.00 34.84 106 ASP C CA 1
ATOM 9288 C C . ASP C 1 64 ? 59.921 19.163 2.112 1.00 32.65 106 ASP C C 1
ATOM 9289 O O . ASP C 1 64 ? 59.615 18.076 2.600 1.00 32.04 106 ASP C O 1
ATOM 9294 N N . ILE C 1 65 ? 60.874 19.937 2.615 1.00 30.43 107 ILE C N 1
ATOM 9295 C CA . ILE C 1 65 ? 61.579 19.564 3.829 1.00 28.42 107 ILE C CA 1
ATOM 9296 C C . ILE C 1 65 ? 60.994 20.419 4.940 1.00 28.86 107 ILE C C 1
ATOM 9297 O O . ILE C 1 65 ? 61.093 21.646 4.913 1.00 28.09 107 ILE C O 1
ATOM 9302 N N . ARG C 1 66 ? 60.358 19.767 5.904 1.00 27.17 108 ARG C N 1
ATOM 9303 C CA . ARG C 1 66 ? 59.757 20.472 7.018 1.00 26.06 108 ARG C CA 1
ATOM 9304 C C . ARG C 1 66 ? 60.810 20.629 8.102 1.00 26.08 108 ARG C C 1
ATOM 9305 O O . ARG C 1 66 ? 61.513 19.676 8.439 1.00 24.87 108 ARG C O 1
ATOM 9313 N N . ASN C 1 67 ? 60.937 21.834 8.640 1.00 25.04 109 ASN C N 1
ATOM 9314 C CA . ASN C 1 67 ? 61.913 22.057 9.687 1.00 25.01 109 ASN C CA 1
ATOM 9315 C C . ASN C 1 67 ? 61.338 21.694 11.049 1.00 24.08 109 ASN C C 1
ATOM 9316 O O . ASN C 1 67 ? 60.185 22.007 11.363 1.00 23.79 109 ASN C O 1
ATOM 9321 N N . ALA C 1 68 ? 62.147 20.996 11.835 1.00 21.91 110 ALA C N 1
ATOM 9322 C CA . ALA C 1 68 ? 61.769 20.589 13.182 1.00 20.62 110 ALA C CA 1
ATOM 9323 C C . ALA C 1 68 ? 62.928 21.039 14.058 1.00 19.11 110 ALA C C 1
ATOM 9324 O O . ALA C 1 68 ? 63.598 20.224 14.692 1.00 18.43 110 ALA C O 1
ATOM 9326 N N . THR C 1 69 ? 63.162 22.348 14.082 1.00 19.76 111 THR C N 1
ATOM 9327 C CA . THR C 1 69 ? 64.266 22.904 14.849 1.00 19.81 111 THR C CA 1
ATOM 9328 C C . THR C 1 69 ? 63.852 23.736 16.056 1.00 21.03 111 THR C C 1
ATOM 9329 O O . THR C 1 69 ? 64.705 24.236 16.786 1.00 21.76 111 THR C O 1
ATOM 9333 N N . GLN C 1 70 ? 62.549 23.884 16.269 1.00 21.37 112 GLN C N 1
ATOM 9334 C CA . GLN C 1 70 ? 62.056 24.636 17.422 1.00 22.15 112 GLN C CA 1
ATOM 9335 C C . GLN C 1 70 ? 60.737 24.041 17.901 1.00 20.31 112 GLN C C 1
ATOM 9336 O O . GLN C 1 70 ? 60.001 23.441 17.118 1.00 17.54 112 GLN C O 1
ATOM 9342 N N . PHE C 1 71 ? 60.444 24.198 19.188 1.00 19.46 113 PHE C N 1
ATOM 9343 C CA . PHE C 1 71 ? 59.204 23.666 19.746 1.00 18.54 113 PHE C CA 1
ATOM 9344 C C . PHE C 1 71 ? 57.987 24.290 19.081 1.00 19.31 113 PHE C C 1
ATOM 9345 O O . PHE C 1 71 ? 58.012 25.458 18.695 1.00 18.85 113 PHE C O 1
ATOM 9353 N N . ALA C 1 72 ? 56.924 23.504 18.946 1.00 17.64 114 ALA C N 1
ATOM 9354 C CA . ALA C 1 72 ? 55.680 23.999 18.377 1.00 17.89 114 ALA C CA 1
ATOM 9355 C C . ALA C 1 72 ? 54.894 24.607 19.546 1.00 18.04 114 ALA C C 1
ATOM 9356 O O . ALA C 1 72 ? 55.266 24.431 20.708 1.00 18.16 114 ALA C O 1
ATOM 9358 N N . PRO C 1 73 ? 53.814 25.347 19.257 1.00 18.97 115 PRO C N 1
ATOM 9359 C CA . PRO C 1 73 ? 53.025 25.937 20.347 1.00 18.34 115 PRO C CA 1
ATOM 9360 C C . PRO C 1 73 ? 52.501 24.800 21.233 1.00 18.10 115 PRO C C 1
ATOM 9361 O O . PRO C 1 73 ? 52.290 23.691 20.743 1.00 18.01 115 PRO C O 1
ATOM 9365 N N . VAL C 1 74 ? 52.293 25.065 22.522 1.00 17.71 116 VAL C N 1
ATOM 9366 C CA . VAL C 1 74 ? 51.791 24.030 23.431 1.00 17.05 116 VAL C CA 1
ATOM 9367 C C . VAL C 1 74 ? 50.266 24.052 23.488 1.00 17.75 116 VAL C C 1
ATOM 9368 O O . VAL C 1 74 ? 49.631 24.992 23.005 1.00 17.08 116 VAL C O 1
ATOM 9372 N N . CYS C 1 75 ? 49.672 23.017 24.077 1.00 16.35 117 CYS C N 1
ATOM 9373 C CA . CYS C 1 75 ? 48.221 22.962 24.166 1.00 16.27 117 CYS C CA 1
ATOM 9374 C C . CYS C 1 75 ? 47.719 24.018 25.152 1.00 16.53 117 CYS C C 1
ATOM 9375 O O . CYS C 1 75 ? 48.389 24.335 26.135 1.00 17.21 117 CYS C O 1
ATOM 9378 N N . PRO C 1 76 ? 46.532 24.586 24.889 1.00 16.76 118 PRO C N 1
ATOM 9379 C CA . PRO C 1 76 ? 45.906 25.621 25.721 1.00 17.78 118 PRO C CA 1
ATOM 9380 C C . PRO C 1 76 ? 45.843 25.291 27.206 1.00 17.44 118 PRO C C 1
ATOM 9381 O O . PRO C 1 76 ? 45.443 24.194 27.593 1.00 17.92 118 PRO C O 1
ATOM 9385 N N . GLN C 1 77 ? 46.227 26.261 28.030 1.00 18.89 119 GLN C N 1
ATOM 9386 C CA . GLN C 1 77 ? 46.238 26.085 29.475 1.00 18.18 119 GLN C CA 1
ATOM 9387 C C . GLN C 1 77 ? 46.455 27.419 30.176 1.00 19.60 119 GLN C C 1
ATOM 9388 O O . GLN C 1 77 ? 46.872 28.400 29.557 1.00 19.63 119 GLN C O 1
ATOM 9394 N N . ASN C 1 78 ? 46.172 27.448 31.472 1.00 20.24 120 ASN C N 1
ATOM 9395 C CA . ASN C 1 78 ? 46.364 28.651 32.274 1.00 21.15 120 ASN C CA 1
ATOM 9396 C C . ASN C 1 78 ? 47.004 28.213 33.585 1.00 21.28 120 ASN C C 1
ATOM 9397 O O . ASN C 1 78 ? 46.360 27.558 34.400 1.00 22.62 120 ASN C O 1
ATOM 9402 N N . ILE C 1 79 ? 48.268 28.566 33.786 1.00 22.42 121 ILE C N 1
ATOM 9403 C CA . ILE C 1 79 ? 48.975 28.175 34.999 1.00 24.70 121 ILE C CA 1
ATOM 9404 C C . ILE C 1 79 ? 49.349 29.360 35.885 1.00 28.39 121 ILE C C 1
ATOM 9405 O O . ILE C 1 79 ? 50.034 29.188 36.898 1.00 28.62 121 ILE C O 1
ATOM 9410 N N . ILE C 1 80 ? 48.895 30.553 35.518 1.00 30.98 122 ILE C N 1
ATOM 9411 C CA . ILE C 1 80 ? 49.249 31.747 36.277 1.00 36.58 122 ILE C CA 1
ATOM 9412 C C . ILE C 1 80 ? 48.146 32.407 37.100 1.00 38.89 122 ILE C C 1
ATOM 9413 O O . ILE C 1 80 ? 48.364 33.477 37.668 1.00 40.62 122 ILE C O 1
ATOM 9418 N N . ASP C 1 81 ? 46.975 31.784 37.181 1.00 40.76 123 ASP C N 1
ATOM 9419 C CA . ASP C 1 81 ? 45.885 32.379 37.949 1.00 44.22 123 ASP C CA 1
ATOM 9420 C C . ASP C 1 81 ? 45.587 31.627 39.251 1.00 44.27 123 ASP C C 1
ATOM 9421 O O . ASP C 1 81 ? 44.540 31.831 39.869 1.00 44.96 123 ASP C O 1
ATOM 9426 N N . GLY C 1 82 ? 46.511 30.758 39.655 1.00 43.99 124 GLY C N 1
ATOM 9427 C CA . GLY C 1 82 ? 46.356 30.004 40.889 1.00 42.73 124 GLY C CA 1
ATOM 9428 C C . GLY C 1 82 ? 45.337 28.880 40.888 1.00 43.14 124 GLY C C 1
ATOM 9429 O O . GLY C 1 82 ? 44.942 28.399 41.953 1.00 43.38 124 GLY C O 1
ATOM 9430 N N . ARG C 1 83 ? 44.913 28.446 39.707 1.00 42.39 125 ARG C N 1
ATOM 9431 C CA . ARG C 1 83 ? 43.928 27.374 39.604 1.00 43.59 125 ARG C CA 1
ATOM 9432 C C . ARG C 1 83 ? 44.555 25.985 39.724 1.00 43.41 125 ARG C C 1
ATOM 9433 O O . ARG C 1 83 ? 43.846 24.984 39.814 1.00 44.10 125 ARG C O 1
ATOM 9441 N N . LEU C 1 84 ? 45.882 25.927 39.721 1.00 43.31 126 LEU C N 1
ATOM 9442 C CA . LEU C 1 84 ? 46.585 24.653 39.807 1.00 43.37 126 LEU C CA 1
ATOM 9443 C C . LEU C 1 84 ? 46.632 24.037 41.206 1.00 41.46 126 LEU C C 1
ATOM 9444 O O . LEU C 1 84 ? 47.055 24.679 42.168 1.00 41.73 126 LEU C O 1
ATOM 9449 N N . PRO C 1 85 ? 46.182 22.776 41.333 1.00 39.76 127 PRO C N 1
ATOM 9450 C CA . PRO C 1 85 ? 46.167 22.053 42.610 1.00 37.50 127 PRO C CA 1
ATOM 9451 C C . PRO C 1 85 ? 47.584 21.664 43.025 1.00 36.23 127 PRO C C 1
ATOM 9452 O O . PRO C 1 85 ? 48.098 20.622 42.614 1.00 34.96 127 PRO C O 1
ATOM 9456 N N . GLU C 1 86 ? 48.207 22.507 43.841 1.00 34.16 128 GLU C N 1
ATOM 9457 C CA . GLU C 1 86 ? 49.574 22.275 44.292 1.00 33.94 128 GLU C CA 1
ATOM 9458 C C . GLU C 1 86 ? 49.834 20.929 44.960 1.00 32.11 128 GLU C C 1
ATOM 9459 O O . GLU C 1 86 ? 50.946 20.416 44.888 1.00 31.71 128 GLU C O 1
ATOM 9465 N N . VAL C 1 87 ? 48.830 20.355 45.617 1.00 29.89 129 VAL C N 1
ATOM 9466 C CA . VAL C 1 87 ? 49.045 19.072 46.281 1.00 29.38 129 VAL C CA 1
ATOM 9467 C C . VAL C 1 87 ? 49.193 17.940 45.277 1.00 27.59 129 VAL C C 1
ATOM 9468 O O . VAL C 1 87 ? 49.686 16.867 45.612 1.00 29.47 129 VAL C O 1
ATOM 9472 N N . MET C 1 88 ? 48.778 18.194 44.042 1.00 25.66 130 MET C N 1
ATOM 9473 C CA . MET C 1 88 ? 48.822 17.190 42.988 1.00 25.95 130 MET C CA 1
ATOM 9474 C C . MET C 1 88 ? 49.981 17.367 41.997 1.00 24.85 130 MET C C 1
ATOM 9475 O O . MET C 1 88 ? 50.469 16.390 41.428 1.00 23.78 130 MET C O 1
ATOM 9480 N N . LEU C 1 89 ? 50.420 18.607 41.801 1.00 22.90 131 LEU C N 1
ATOM 9481 C CA . LEU C 1 89 ? 51.498 18.915 40.856 1.00 22.55 131 LEU C CA 1
ATOM 9482 C C . LEU C 1 89 ? 52.911 18.739 41.411 1.00 21.71 131 LEU C C 1
ATOM 9483 O O . LEU C 1 89 ? 53.126 18.793 42.622 1.00 21.44 131 LEU C O 1
ATOM 9488 N N . PRO C 1 90 ? 53.898 18.527 40.520 1.00 21.44 132 PRO C N 1
ATOM 9489 C CA . PRO C 1 90 ? 55.293 18.353 40.938 1.00 20.72 132 PRO C CA 1
ATOM 9490 C C . PRO C 1 90 ? 55.757 19.650 41.596 1.00 20.70 132 PRO C C 1
ATOM 9491 O O . PRO C 1 90 ? 55.460 20.742 41.105 1.00 20.55 132 PRO C O 1
ATOM 9495 N N . VAL C 1 91 ? 56.489 19.532 42.697 1.00 20.23 133 VAL C N 1
ATOM 9496 C CA . VAL C 1 91 ? 56.974 20.704 43.413 1.00 21.55 133 VAL C CA 1
ATOM 9497 C C . VAL C 1 91 ? 57.894 21.595 42.579 1.00 20.82 133 VAL C C 1
ATOM 9498 O O . VAL C 1 91 ? 57.846 22.822 42.697 1.00 21.52 133 VAL C O 1
ATOM 9502 N N . TRP C 1 92 ? 58.724 20.991 41.732 1.00 20.95 134 TRP C N 1
ATOM 9503 C CA . TRP C 1 92 ? 59.635 21.779 40.900 1.00 20.54 134 TRP C CA 1
ATOM 9504 C C . TRP C 1 92 ? 58.868 22.702 39.955 1.00 20.68 134 TRP C C 1
ATOM 9505 O O . TRP C 1 92 ? 59.362 23.760 39.561 1.00 21.44 134 TRP C O 1
ATOM 9516 N N . PHE C 1 93 ? 57.654 22.290 39.605 1.00 20.02 135 PHE C N 1
ATOM 9517 C CA . PHE C 1 93 ? 56.782 23.035 38.700 1.00 19.77 135 PHE C CA 1
ATOM 9518 C C . PHE C 1 93 ? 56.134 24.214 39.431 1.00 20.78 135 PHE C C 1
ATOM 9519 O O . PHE C 1 93 ? 56.265 25.367 39.019 1.00 20.40 135 PHE C O 1
ATOM 9527 N N . THR C 1 94 ? 55.451 23.921 40.531 1.00 20.47 136 THR C N 1
ATOM 9528 C CA A THR C 1 94 ? 54.782 24.964 41.298 0.50 21.20 136 THR C CA 1
ATOM 9529 C CA B THR C 1 94 ? 54.779 24.943 41.325 0.50 21.55 136 THR C CA 1
ATOM 9530 C C . THR C 1 94 ? 55.747 25.965 41.931 1.00 21.65 136 THR C C 1
ATOM 9531 O O . THR C 1 94 ? 55.413 27.142 42.079 1.00 22.85 136 THR C O 1
ATOM 9538 N N . ASN C 1 95 ? 56.948 25.517 42.289 1.00 20.63 137 ASN C N 1
ATOM 9539 C CA . ASN C 1 95 ? 57.928 26.422 42.895 1.00 22.73 137 ASN C CA 1
ATOM 9540 C C . ASN C 1 95 ? 58.725 27.257 41.896 1.00 22.67 137 ASN C C 1
ATOM 9541 O O . ASN C 1 95 ? 59.507 28.118 42.299 1.00 22.88 137 ASN C O 1
ATOM 9546 N N . ASN C 1 96 ? 58.532 27.017 40.602 1.00 22.44 138 ASN C N 1
ATOM 9547 C CA . ASN C 1 96 ? 59.283 27.757 39.590 1.00 23.61 138 ASN C CA 1
ATOM 9548 C C . ASN C 1 96 ? 58.377 28.176 38.434 1.00 23.61 138 ASN C C 1
ATOM 9549 O O . ASN C 1 96 ? 58.737 28.059 37.261 1.00 22.44 138 ASN C O 1
ATOM 9554 N N . LEU C 1 97 ? 57.201 28.683 38.787 1.00 24.12 139 LEU C N 1
ATOM 9555 C CA . LEU C 1 97 ? 56.204 29.105 37.812 1.00 26.88 139 LEU C CA 1
ATOM 9556 C C . LEU C 1 97 ? 56.675 30.130 36.784 1.00 27.38 139 LEU C C 1
ATOM 9557 O O . LEU C 1 97 ? 56.251 30.088 35.628 1.00 26.49 139 LEU C O 1
ATOM 9562 N N . ASP C 1 98 ? 57.539 31.055 37.191 1.00 28.52 140 ASP C N 1
ATOM 9563 C CA . ASP C 1 98 ? 58.028 32.064 36.258 1.00 30.22 140 ASP C CA 1
ATOM 9564 C C . ASP C 1 98 ? 58.741 31.420 35.074 1.00 28.59 140 ASP C C 1
ATOM 9565 O O . ASP C 1 98 ? 58.535 31.815 33.927 1.00 29.80 140 ASP C O 1
ATOM 9570 N N . VAL C 1 99 ? 59.578 30.426 35.350 1.00 26.00 141 VAL C N 1
ATOM 9571 C CA . VAL C 1 99 ? 60.296 29.736 34.285 1.00 25.16 141 VAL C CA 1
ATOM 9572 C C . VAL C 1 99 ? 59.338 28.838 33.504 1.00 24.90 141 VAL C C 1
ATOM 9573 O O . VAL C 1 99 ? 59.358 28.825 32.275 1.00 24.00 141 VAL C O 1
ATOM 9577 N N . VAL C 1 100 ? 58.497 28.093 34.214 1.00 24.34 142 VAL C N 1
ATOM 9578 C CA . VAL C 1 100 ? 57.536 27.212 33.555 1.00 24.08 142 VAL C CA 1
ATOM 9579 C C . VAL C 1 100 ? 56.675 28.017 32.583 1.00 24.95 142 VAL C C 1
ATOM 9580 O O . VAL C 1 100 ? 56.392 27.570 31.468 1.00 23.55 142 VAL C O 1
ATOM 9584 N N . SER C 1 101 ? 56.267 29.211 33.005 1.00 24.88 143 SER C N 1
ATOM 9585 C CA . SER C 1 101 ? 55.441 30.074 32.167 1.00 25.59 143 SER C CA 1
ATOM 9586 C C . SER C 1 101 ? 56.076 30.377 30.819 1.00 24.62 143 SER C C 1
ATOM 9587 O O . SER C 1 101 ? 55.377 30.474 29.812 1.00 24.58 143 SER C O 1
ATOM 9590 N N . SER C 1 102 ? 57.396 30.528 30.792 1.00 24.16 144 SER C N 1
ATOM 9591 C CA . SER C 1 102 ? 58.071 30.825 29.536 1.00 25.21 144 SER C CA 1
ATOM 9592 C C . SER C 1 102 ? 57.943 29.664 28.550 1.00 24.57 144 SER C C 1
ATOM 9593 O O . SER C 1 102 ? 57.969 29.875 27.336 1.00 25.27 144 SER C O 1
ATOM 9596 N N . TYR C 1 103 ? 57.790 28.446 29.068 1.00 22.23 145 TYR C N 1
ATOM 9597 C CA . TYR C 1 103 ? 57.647 27.265 28.214 1.00 20.76 145 TYR C CA 1
ATOM 9598 C C . TYR C 1 103 ? 56.237 27.097 27.644 1.00 21.60 145 TYR C C 1
ATOM 9599 O O . TYR C 1 103 ? 56.049 26.378 26.662 1.00 19.89 145 TYR C O 1
ATOM 9608 N N . VAL C 1 104 ? 55.243 27.737 28.259 1.00 20.31 146 VAL C N 1
ATOM 9609 C CA . VAL C 1 104 ? 53.870 27.605 27.771 1.00 21.80 146 VAL C CA 1
ATOM 9610 C C . VAL C 1 104 ? 53.247 28.929 27.343 1.00 22.61 146 VAL C C 1
ATOM 9611 O O . VAL C 1 104 ? 52.024 29.045 27.250 1.00 22.81 146 VAL C O 1
ATOM 9615 N N . GLN C 1 105 ? 54.086 29.921 27.069 1.00 24.16 147 GLN C N 1
ATOM 9616 C CA . GLN C 1 105 ? 53.595 31.232 26.659 1.00 26.80 147 GLN C CA 1
ATOM 9617 C C . GLN C 1 105 ? 53.002 31.227 25.248 1.00 25.95 147 GLN C C 1
ATOM 9618 O O . GLN C 1 105 ? 52.099 32.004 24.947 1.00 28.00 147 GLN C O 1
ATOM 9624 N N . ASP C 1 106 ? 53.514 30.352 24.388 1.00 24.30 148 ASP C N 1
ATOM 9625 C CA . ASP C 1 106 ? 53.042 30.245 23.005 1.00 23.58 148 ASP C CA 1
ATOM 9626 C C . ASP C 1 106 ? 52.079 29.055 22.916 1.00 21.91 148 ASP C C 1
ATOM 9627 O O . ASP C 1 106 ? 52.505 27.899 22.909 1.00 21.25 148 ASP C O 1
ATOM 9632 N N . GLN C 1 107 ? 50.782 29.347 22.847 1.00 19.72 149 GLN C N 1
ATOM 9633 C CA . GLN C 1 107 ? 49.760 28.301 22.813 1.00 20.03 149 GLN C CA 1
ATOM 9634 C C . GLN C 1 107 ? 48.890 28.287 21.565 1.00 19.00 149 GLN C C 1
ATOM 9635 O O . GLN C 1 107 ? 48.739 29.300 20.891 1.00 18.78 149 GLN C O 1
ATOM 9641 N N . SER C 1 108 ? 48.304 27.125 21.286 1.00 17.53 150 SER C N 1
ATOM 9642 C CA . SER C 1 108 ? 47.416 26.950 20.143 1.00 17.39 150 SER C CA 1
ATOM 9643 C C . SER C 1 108 ? 46.629 25.652 20.293 1.00 16.86 150 SER C C 1
ATOM 9644 O O . SER C 1 108 ? 47.100 24.707 20.930 1.00 16.42 150 SER C O 1
ATOM 9647 N N . GLU C 1 109 ? 45.429 25.608 19.722 1.00 17.12 151 GLU C N 1
ATOM 9648 C CA . GLU C 1 109 ? 44.618 24.397 19.780 1.00 17.98 151 GLU C CA 1
ATOM 9649 C C . GLU C 1 109 ? 45.301 23.376 18.872 1.00 18.07 151 GLU C C 1
ATOM 9650 O O . GLU C 1 109 ? 45.147 22.162 19.040 1.00 17.92 151 GLU C O 1
ATOM 9656 N N . ASP C 1 110 ? 46.052 23.897 17.904 1.00 17.00 152 ASP C N 1
ATOM 9657 C CA . ASP C 1 110 ? 46.834 23.095 16.964 1.00 16.93 152 ASP C CA 1
ATOM 9658 C C . ASP C 1 110 ? 48.093 22.821 17.785 1.00 17.80 152 ASP C C 1
ATOM 9659 O O . ASP C 1 110 ? 49.056 23.588 17.730 1.00 17.92 152 ASP C O 1
ATOM 9664 N N . CYS C 1 111 ? 48.085 21.731 18.551 1.00 16.61 153 CYS C N 1
ATOM 9665 C CA . CYS C 1 111 ? 49.208 21.432 19.439 1.00 16.52 153 CYS C CA 1
ATOM 9666 C C . CYS C 1 111 ? 49.667 19.978 19.515 1.00 15.29 153 CYS C C 1
ATOM 9667 O O . CYS C 1 111 ? 50.419 19.622 20.425 1.00 15.06 153 CYS C O 1
ATOM 9670 N N . LEU C 1 112 ? 49.228 19.136 18.585 1.00 14.17 154 LEU C N 1
ATOM 9671 C CA . LEU C 1 112 ? 49.626 17.734 18.631 1.00 13.22 154 LEU C CA 1
ATOM 9672 C C . LEU C 1 112 ? 50.984 17.508 17.973 1.00 14.04 154 LEU C C 1
ATOM 9673 O O . LEU C 1 112 ? 51.080 17.086 16.815 1.00 13.73 154 LEU C O 1
ATOM 9678 N N . TYR C 1 113 ? 52.031 17.804 18.738 1.00 13.58 155 TYR C N 1
ATOM 9679 C CA . TYR C 1 113 ? 53.405 17.658 18.279 1.00 14.09 155 TYR C CA 1
ATOM 9680 C C . TYR C 1 113 ? 54.247 16.910 19.297 1.00 14.62 155 TYR C C 1
ATOM 9681 O O . TYR C 1 113 ? 53.979 16.956 20.501 1.00 14.50 155 TYR C O 1
ATOM 9690 N N . LEU C 1 114 ? 55.271 16.224 18.806 1.00 13.00 156 LEU C N 1
ATOM 9691 C CA . LEU C 1 114 ? 56.175 15.502 19.682 1.00 14.91 156 LEU C CA 1
ATOM 9692 C C . LEU C 1 114 ? 57.609 15.905 19.358 1.00 15.25 156 LEU C C 1
ATOM 9693 O O . LEU C 1 114 ? 57.876 16.508 18.311 1.00 17.01 156 LEU C O 1
ATOM 9698 N N . ASN C 1 115 ? 58.518 15.602 20.277 1.00 14.11 157 ASN C N 1
ATOM 9699 C CA . ASN C 1 115 ? 59.926 15.948 20.123 1.00 15.95 157 ASN C CA 1
ATOM 9700 C C . ASN C 1 115 ? 60.759 14.682 20.208 1.00 15.77 157 ASN C C 1
ATOM 9701 O O . ASN C 1 115 ? 60.500 13.816 21.047 1.00 16.65 157 ASN C O 1
ATOM 9706 N N . ILE C 1 116 ? 61.761 14.581 19.342 1.00 15.80 158 ILE C N 1
ATOM 9707 C CA . ILE C 1 116 ? 62.614 13.401 19.293 1.00 15.10 158 ILE C CA 1
ATOM 9708 C C . ILE C 1 116 ? 64.077 13.752 19.543 1.00 16.57 158 ILE C C 1
ATOM 9709 O O . ILE C 1 116 ? 64.618 14.665 18.918 1.00 16.62 158 ILE C O 1
ATOM 9714 N N . TYR C 1 117 ? 64.702 13.018 20.458 1.00 14.93 159 TYR C N 1
ATOM 9715 C CA . TYR C 1 117 ? 66.108 13.215 20.801 1.00 15.52 159 TYR C CA 1
ATOM 9716 C C . TYR C 1 117 ? 66.849 11.948 20.375 1.00 16.46 159 TYR C C 1
ATOM 9717 O O . TYR C 1 117 ? 66.613 10.863 20.918 1.00 16.12 159 TYR C O 1
ATOM 9726 N N . VAL C 1 118 ? 67.734 12.091 19.392 1.00 16.16 160 VAL C N 1
ATOM 9727 C CA . VAL C 1 118 ? 68.490 10.960 18.861 1.00 17.86 160 VAL C CA 1
ATOM 9728 C C . VAL C 1 118 ? 69.992 11.057 19.162 1.00 17.80 160 VAL C C 1
ATOM 9729 O O . VAL C 1 118 ? 70.625 12.065 18.865 1.00 18.63 160 VAL C O 1
ATOM 9733 N N . PRO C 1 119 ? 70.576 9.999 19.746 1.00 19.96 161 PRO C N 1
ATOM 9734 C CA . PRO C 1 119 ? 72.007 9.968 20.080 1.00 21.33 161 PRO C CA 1
ATOM 9735 C C . PRO C 1 119 ? 72.861 9.950 18.810 1.00 22.25 161 PRO C C 1
ATOM 9736 O O . PRO C 1 119 ? 72.427 9.439 17.781 1.00 22.05 161 PRO C O 1
ATOM 9740 N N . THR C 1 120 ? 74.070 10.501 18.879 1.00 23.98 162 THR C N 1
ATOM 9741 C CA . THR C 1 120 ? 74.964 10.490 17.721 1.00 26.50 162 THR C CA 1
ATOM 9742 C C . THR C 1 120 ? 76.054 9.446 17.946 1.00 29.33 162 THR C C 1
ATOM 9743 O O . THR C 1 120 ? 76.728 9.023 17.005 1.00 33.04 162 THR C O 1
ATOM 9747 N N . GLY C 1 129 ? 72.751 -1.486 16.064 1.00 30.70 191 GLY C N 1
ATOM 9748 C CA . GLY C 1 129 ? 71.413 -1.787 15.587 1.00 27.85 191 GLY C CA 1
ATOM 9749 C C . GLY C 1 129 ? 70.387 -0.785 16.088 1.00 26.21 191 GLY C C 1
ATOM 9750 O O . GLY C 1 129 ? 70.751 0.194 16.741 1.00 27.12 191 GLY C O 1
ATOM 9751 N N . PRO C 1 130 ? 69.095 -0.998 15.791 1.00 24.72 192 PRO C N 1
ATOM 9752 C CA . PRO C 1 130 ? 68.008 -0.106 16.217 1.00 22.08 192 PRO C CA 1
ATOM 9753 C C . PRO C 1 130 ? 68.078 0.159 17.721 1.00 19.37 192 PRO C C 1
ATOM 9754 O O . PRO C 1 130 ? 68.291 -0.760 18.507 1.00 18.92 192 PRO C O 1
ATOM 9758 N N . LYS C 1 131 ? 67.884 1.413 18.111 1.00 17.46 193 LYS C N 1
ATOM 9759 C CA . LYS C 1 131 ? 67.951 1.801 19.517 1.00 18.21 193 LYS C CA 1
ATOM 9760 C C . LYS C 1 131 ? 66.600 1.769 20.212 1.00 17.25 193 LYS C C 1
ATOM 9761 O O . LYS C 1 131 ? 65.570 2.012 19.590 1.00 16.34 193 LYS C O 1
ATOM 9767 N N . PRO C 1 132 ? 66.593 1.464 21.519 1.00 17.51 194 PRO C N 1
ATOM 9768 C CA . PRO C 1 132 ? 65.351 1.416 22.295 1.00 17.18 194 PRO C CA 1
ATOM 9769 C C . PRO C 1 132 ? 64.739 2.813 22.266 1.00 16.45 194 PRO C C 1
ATOM 9770 O O . PRO C 1 132 ? 65.461 3.802 22.160 1.00 15.26 194 PRO C O 1
ATOM 9774 N N . VAL C 1 133 ? 63.417 2.894 22.375 1.00 15.41 195 VAL C N 1
ATOM 9775 C CA . VAL C 1 133 ? 62.730 4.179 22.366 1.00 14.51 195 VAL C CA 1
ATOM 9776 C C . VAL C 1 133 ? 61.964 4.380 23.674 1.00 14.71 195 VAL C C 1
ATOM 9777 O O . VAL C 1 133 ? 61.173 3.523 24.078 1.00 15.34 195 VAL C O 1
ATOM 9781 N N . MET C 1 134 ? 62.213 5.508 24.334 1.00 14.30 196 MET C N 1
ATOM 9782 C CA . MET C 1 134 ? 61.534 5.842 25.583 1.00 13.86 196 MET C CA 1
ATOM 9783 C C . MET C 1 134 ? 60.647 7.052 25.318 1.00 14.79 196 MET C C 1
ATOM 9784 O O . MET C 1 134 ? 61.135 8.131 24.974 1.00 15.30 196 MET C O 1
ATOM 9789 N N . VAL C 1 135 ? 59.341 6.857 25.460 1.00 13.20 197 VAL C N 1
ATOM 9790 C CA . VAL C 1 135 ? 58.362 7.909 25.208 1.00 13.16 197 VAL C CA 1
ATOM 9791 C C . VAL C 1 135 ? 57.867 8.476 26.532 1.00 13.12 197 VAL C C 1
ATOM 9792 O O . VAL C 1 135 ? 57.176 7.789 27.286 1.00 13.95 197 VAL C O 1
ATOM 9796 N N . TYR C 1 136 ? 58.225 9.728 26.808 1.00 14.34 198 TYR C N 1
ATOM 9797 C CA . TYR C 1 136 ? 57.827 10.371 28.056 1.00 13.97 198 TYR C CA 1
ATOM 9798 C C . TYR C 1 136 ? 56.460 11.044 27.971 1.00 15.26 198 TYR C C 1
ATOM 9799 O O . TYR C 1 136 ? 56.189 11.826 27.051 1.00 14.71 198 TYR C O 1
ATOM 9808 N N . ILE C 1 137 ? 55.603 10.737 28.942 1.00 14.19 199 ILE C N 1
ATOM 9809 C CA . ILE C 1 137 ? 54.257 11.300 29.002 1.00 15.56 199 ILE C CA 1
ATOM 9810 C C . ILE C 1 137 ? 54.170 12.173 30.243 1.00 16.57 199 ILE C C 1
ATOM 9811 O O . ILE C 1 137 ? 54.167 11.673 31.370 1.00 16.39 199 ILE C O 1
ATOM 9816 N N . HIS C 1 138 ? 54.101 13.480 30.031 1.00 14.81 200 HIS C N 1
ATOM 9817 C CA . HIS C 1 138 ? 54.045 14.431 31.135 1.00 16.77 200 HIS C CA 1
ATOM 9818 C C . HIS C 1 138 ? 52.631 14.525 31.684 1.00 17.06 200 HIS C C 1
ATOM 9819 O O . HIS C 1 138 ? 51.680 14.038 31.072 1.00 17.90 200 HIS C O 1
ATOM 9826 N N . GLY C 1 139 ? 52.496 15.174 32.832 1.00 18.00 201 GLY C N 1
ATOM 9827 C CA . GLY C 1 139 ? 51.178 15.347 33.406 1.00 19.39 201 GLY C CA 1
ATOM 9828 C C . GLY C 1 139 ? 51.205 15.696 34.874 1.00 18.89 201 GLY C C 1
ATOM 9829 O O . GLY C 1 139 ? 51.825 14.995 35.668 1.00 20.38 201 GLY C O 1
ATOM 9830 N N . GLY C 1 140 ? 50.541 16.793 35.228 1.00 18.52 202 GLY C N 1
ATOM 9831 C CA . GLY C 1 140 ? 50.470 17.204 36.616 1.00 18.20 202 GLY C CA 1
ATOM 9832 C C . GLY C 1 140 ? 49.067 16.921 37.125 1.00 17.66 202 GLY C C 1
ATOM 9833 O O . GLY C 1 140 ? 48.885 16.193 38.103 1.00 18.01 202 GLY C O 1
ATOM 9834 N N . SER C 1 141 ? 48.069 17.487 36.449 1.00 16.46 203 SER C N 1
ATOM 9835 C CA . SER C 1 141 ? 46.673 17.286 36.833 1.00 17.52 203 SER C CA 1
ATOM 9836 C C . SER C 1 141 ? 45.775 17.062 35.614 1.00 17.13 203 SER C C 1
ATOM 9837 O O . SER C 1 141 ? 44.550 17.065 35.739 1.00 18.37 203 SER C O 1
ATOM 9840 N N . TYR C 1 142 ? 46.397 16.865 34.452 1.00 16.32 204 TYR C N 1
ATOM 9841 C CA . TYR C 1 142 ? 45.713 16.672 33.167 1.00 16.90 204 TYR C CA 1
ATOM 9842 C C . TYR C 1 142 ? 45.319 18.023 32.560 1.00 17.10 204 TYR C C 1
ATOM 9843 O O . TYR C 1 142 ? 44.877 18.082 31.416 1.00 17.21 204 TYR C O 1
ATOM 9852 N N . MET C 1 143 ? 45.481 19.100 33.325 1.00 18.08 205 MET C N 1
ATOM 9853 C CA . MET C 1 143 ? 45.096 20.438 32.863 1.00 19.44 205 MET C CA 1
ATOM 9854 C C . MET C 1 143 ? 46.230 21.292 32.315 1.00 17.96 205 MET C C 1
ATOM 9855 O O . MET C 1 143 ? 45.981 22.286 31.635 1.00 19.07 205 MET C O 1
ATOM 9860 N N . GLU C 1 144 ? 47.468 20.920 32.607 1.00 17.17 206 GLU C N 1
ATOM 9861 C CA . GLU C 1 144 ? 48.587 21.753 32.199 1.00 18.02 206 GLU C CA 1
ATOM 9862 C C . GLU C 1 144 ? 49.858 21.004 31.822 1.00 17.99 206 GLU C C 1
ATOM 9863 O O . GLU C 1 144 ? 49.924 19.778 31.888 1.00 16.25 206 GLU C O 1
ATOM 9869 N N . GLY C 1 145 ? 50.869 21.776 31.433 1.00 18.00 207 GLY C N 1
ATOM 9870 C CA . GLY C 1 145 ? 52.154 21.207 31.085 1.00 17.65 207 GLY C CA 1
ATOM 9871 C C . GLY C 1 145 ? 52.430 21.001 29.612 1.00 16.40 207 GLY C C 1
ATOM 9872 O O . GLY C 1 145 ? 51.619 21.337 28.748 1.00 17.92 207 GLY C O 1
ATOM 9873 N N . THR C 1 146 ? 53.604 20.443 29.342 1.00 16.01 208 THR C N 1
ATOM 9874 C CA . THR C 1 146 ? 54.048 20.154 27.988 1.00 15.58 208 THR C CA 1
ATOM 9875 C C . THR C 1 146 ? 55.262 19.248 28.078 1.00 16.46 208 THR C C 1
ATOM 9876 O O . THR C 1 146 ? 56.042 19.334 29.031 1.00 15.27 208 THR C O 1
ATOM 9880 N N . GLY C 1 147 ? 55.416 18.369 27.096 1.00 15.54 209 GLY C N 1
ATOM 9881 C CA . GLY C 1 147 ? 56.571 17.492 27.097 1.00 16.71 209 GLY C CA 1
ATOM 9882 C C . GLY C 1 147 ? 57.826 18.320 26.861 1.00 16.17 209 GLY C C 1
ATOM 9883 O O . GLY C 1 147 ? 58.936 17.865 27.138 1.00 16.27 209 GLY C O 1
ATOM 9884 N N . ASN C 1 148 ? 57.644 19.541 26.359 1.00 15.64 210 ASN C N 1
ATOM 9885 C CA . ASN C 1 148 ? 58.763 20.437 26.059 1.00 18.09 210 ASN C CA 1
ATOM 9886 C C . ASN C 1 148 ? 59.583 20.801 27.295 1.00 18.35 210 ASN C C 1
ATOM 9887 O O . ASN C 1 148 ? 60.739 21.208 27.182 1.00 19.23 210 ASN C O 1
ATOM 9892 N N . LEU C 1 149 ? 58.976 20.659 28.470 1.00 17.57 211 LEU C N 1
ATOM 9893 C CA . LEU C 1 149 ? 59.640 20.968 29.734 1.00 19.69 211 LEU C CA 1
ATOM 9894 C C . LEU C 1 149 ? 60.702 19.935 30.088 1.00 21.13 211 LEU C C 1
ATOM 9895 O O . LEU C 1 149 ? 61.579 20.191 30.913 1.00 22.31 211 LEU C O 1
ATOM 9900 N N . TYR C 1 150 ? 60.617 18.772 29.452 1.00 19.71 212 TYR C N 1
ATOM 9901 C CA . TYR C 1 150 ? 61.529 17.673 29.725 1.00 20.72 212 TYR C CA 1
ATOM 9902 C C . TYR C 1 150 ? 62.529 17.478 28.594 1.00 22.05 212 TYR C C 1
ATOM 9903 O O . TYR C 1 150 ? 62.195 16.928 27.545 1.00 22.60 212 TYR C O 1
ATOM 9912 N N . ASP C 1 151 ? 63.756 17.938 28.810 1.00 21.88 213 ASP C N 1
ATOM 9913 C CA . ASP C 1 151 ? 64.799 17.808 27.801 1.00 22.63 213 ASP C CA 1
ATOM 9914 C C . ASP C 1 151 ? 65.310 16.370 27.831 1.00 21.41 213 ASP C C 1
ATOM 9915 O O . ASP C 1 151 ? 65.893 15.943 28.823 1.00 23.08 213 ASP C O 1
ATOM 9920 N N . GLY C 1 152 ? 65.094 15.627 26.750 1.00 19.22 214 GLY C N 1
ATOM 9921 C CA . GLY C 1 152 ? 65.547 14.247 26.721 1.00 17.34 214 GLY C CA 1
ATOM 9922 C C . GLY C 1 152 ? 66.959 14.052 26.200 1.00 17.13 214 GLY C C 1
ATOM 9923 O O . GLY C 1 152 ? 67.396 12.917 26.023 1.00 16.14 214 GLY C O 1
ATOM 9924 N N . SER C 1 153 ? 67.678 15.150 25.975 1.00 17.54 215 SER C N 1
ATOM 9925 C CA . SER C 1 153 ? 69.043 15.094 25.438 1.00 19.02 215 SER C CA 1
ATOM 9926 C C . SER C 1 153 ? 70.052 14.273 26.236 1.00 18.65 215 SER C C 1
ATOM 9927 O O . SER C 1 153 ? 70.761 13.434 25.677 1.00 17.94 215 SER C O 1
ATOM 9930 N N . VAL C 1 154 ? 70.138 14.526 27.537 1.00 18.18 216 VAL C N 1
ATOM 9931 C CA . VAL C 1 154 ? 71.090 13.797 28.358 1.00 18.40 216 VAL C CA 1
ATOM 9932 C C . VAL C 1 154 ? 70.750 12.316 28.446 1.00 16.52 216 VAL C C 1
ATOM 9933 O O . VAL C 1 154 ? 71.621 11.467 28.289 1.00 16.52 216 VAL C O 1
ATOM 9937 N N . LEU C 1 155 ? 69.483 12.001 28.692 1.00 15.89 217 LEU C N 1
ATOM 9938 C CA . LEU C 1 155 ? 69.071 10.607 28.789 1.00 16.10 217 LEU C CA 1
ATOM 9939 C C . LEU C 1 155 ? 69.407 9.866 27.495 1.00 15.65 217 LEU C C 1
ATOM 9940 O O . LEU C 1 155 ? 69.892 8.730 27.521 1.00 15.55 217 LEU C O 1
ATOM 9945 N N . ALA C 1 156 ? 69.158 10.515 26.363 1.00 15.05 218 ALA C N 1
ATOM 9946 C CA . ALA C 1 156 ? 69.438 9.908 25.068 1.00 16.22 218 ALA C CA 1
ATOM 9947 C C . ALA C 1 156 ? 70.940 9.698 24.874 1.00 16.66 218 ALA C C 1
ATOM 9948 O O . ALA C 1 156 ? 71.381 8.597 24.546 1.00 17.14 218 ALA C O 1
ATOM 9950 N N . SER C 1 157 ? 71.723 10.753 25.087 1.00 17.47 219 SER C N 1
ATOM 9951 C CA . SER C 1 157 ? 73.172 10.668 24.919 1.00 18.06 219 SER C CA 1
ATOM 9952 C C . SER C 1 157 ? 73.820 9.692 25.899 1.00 19.18 219 SER C C 1
ATOM 9953 O O . SER C 1 157 ? 74.646 8.866 25.513 1.00 19.07 219 SER C O 1
ATOM 9956 N N . TYR C 1 158 ? 73.439 9.783 27.168 1.00 18.63 220 TYR C N 1
ATOM 9957 C CA . TYR C 1 158 ? 74.005 8.913 28.191 1.00 18.90 220 TYR C CA 1
ATOM 9958 C C . TYR C 1 158 ? 73.631 7.443 28.028 1.00 18.43 220 TYR C C 1
ATOM 9959 O O . TYR C 1 158 ? 74.493 6.565 28.089 1.00 17.22 220 TYR C O 1
ATOM 9968 N N . GLY C 1 159 ? 72.347 7.172 27.822 1.00 18.09 221 GLY C N 1
ATOM 9969 C CA . GLY C 1 159 ? 71.906 5.793 27.707 1.00 18.84 221 GLY C CA 1
ATOM 9970 C C . GLY C 1 159 ? 71.919 5.184 26.321 1.00 18.43 221 GLY C C 1
ATOM 9971 O O . GLY C 1 159 ? 71.702 3.984 26.173 1.00 19.73 221 GLY C O 1
ATOM 9972 N N . ASN C 1 160 ? 72.192 6.005 25.311 1.00 18.17 222 ASN C N 1
ATOM 9973 C CA . ASN C 1 160 ? 72.202 5.552 23.925 1.00 19.28 222 ASN C CA 1
ATOM 9974 C C . ASN C 1 160 ? 70.831 4.988 23.550 1.00 19.16 222 ASN C C 1
ATOM 9975 O O . ASN C 1 160 ? 70.707 3.875 23.034 1.00 19.38 222 ASN C O 1
ATOM 9980 N N . VAL C 1 161 ? 69.799 5.771 23.843 1.00 17.65 223 VAL C N 1
ATOM 9981 C CA . VAL C 1 161 ? 68.426 5.409 23.521 1.00 15.98 223 VAL C CA 1
ATOM 9982 C C . VAL C 1 161 ? 67.802 6.646 22.900 1.00 16.06 223 VAL C C 1
ATOM 9983 O O . VAL C 1 161 ? 68.318 7.755 23.054 1.00 16.80 223 VAL C O 1
ATOM 9987 N N . ILE C 1 162 ? 66.709 6.460 22.174 1.00 14.60 224 ILE C N 1
ATOM 9988 C CA . ILE C 1 162 ? 66.024 7.591 21.584 1.00 15.90 224 ILE C CA 1
ATOM 9989 C C . ILE C 1 162 ? 64.944 7.995 22.583 1.00 16.94 224 ILE C C 1
ATOM 9990 O O . ILE C 1 162 ? 64.247 7.138 23.132 1.00 17.51 224 ILE C O 1
ATOM 9995 N N . VAL C 1 163 ? 64.837 9.293 22.849 1.00 16.16 225 VAL C N 1
ATOM 9996 C CA . VAL C 1 163 ? 63.842 9.792 23.792 1.00 16.63 225 VAL C CA 1
ATOM 9997 C C . VAL C 1 163 ? 62.853 10.694 23.072 1.00 17.20 225 VAL C C 1
ATOM 9998 O O . VAL C 1 163 ? 63.242 11.553 22.282 1.00 16.75 225 VAL C O 1
ATOM 10002 N N . ILE C 1 164 ? 61.570 10.479 23.343 1.00 15.54 226 ILE C N 1
ATOM 10003 C CA . ILE C 1 164 ? 60.515 11.267 22.728 1.00 15.54 226 ILE C CA 1
ATOM 10004 C C . ILE C 1 164 ? 59.630 11.900 23.800 1.00 15.30 226 ILE C C 1
ATOM 10005 O O . ILE C 1 164 ? 59.263 11.241 24.771 1.00 15.21 226 ILE C O 1
ATOM 10010 N N . THR C 1 165 ? 59.308 13.181 23.643 1.00 14.48 227 THR C N 1
ATOM 10011 C CA . THR C 1 165 ? 58.410 13.837 24.594 1.00 14.54 227 THR C CA 1
ATOM 10012 C C . THR C 1 165 ? 57.175 14.213 23.785 1.00 15.31 227 THR C C 1
ATOM 10013 O O . THR C 1 165 ? 57.282 14.622 22.626 1.00 15.58 227 THR C O 1
ATOM 10017 N N . VAL C 1 166 ? 56.006 14.065 24.392 1.00 15.19 228 VAL C N 1
ATOM 10018 C CA . VAL C 1 166 ? 54.752 14.307 23.686 1.00 15.54 228 VAL C CA 1
ATOM 10019 C C . VAL C 1 166 ? 53.839 15.382 24.265 1.00 17.41 228 VAL C C 1
ATOM 10020 O O . VAL C 1 166 ? 53.802 15.608 25.473 1.00 17.90 228 VAL C O 1
ATOM 10024 N N . ASN C 1 167 ? 53.108 16.047 23.377 1.00 15.90 229 ASN C N 1
ATOM 10025 C CA . ASN C 1 167 ? 52.124 17.047 23.773 1.00 15.89 229 ASN C CA 1
ATOM 10026 C C . ASN C 1 167 ? 50.790 16.436 23.348 1.00 15.00 229 ASN C C 1
ATOM 10027 O O . ASN C 1 167 ? 50.612 16.076 22.182 1.00 14.81 229 ASN C O 1
ATOM 10032 N N . TYR C 1 168 ? 49.878 16.283 24.302 1.00 14.19 230 TYR C N 1
ATOM 10033 C CA . TYR C 1 168 ? 48.558 15.719 24.033 1.00 14.44 230 TYR C CA 1
ATOM 10034 C C . TYR C 1 168 ? 47.528 16.726 24.535 1.00 14.04 230 TYR C C 1
ATOM 10035 O O . TYR C 1 168 ? 47.843 17.557 25.381 1.00 14.46 230 TYR C O 1
ATOM 10044 N N . ARG C 1 169 ? 46.304 16.663 24.017 1.00 13.27 231 ARG C N 1
ATOM 10045 C CA . ARG C 1 169 ? 45.274 17.609 24.451 1.00 13.14 231 ARG C CA 1
ATOM 10046 C C . ARG C 1 169 ? 45.050 17.588 25.958 1.00 13.93 231 ARG C C 1
ATOM 10047 O O . ARG C 1 169 ? 44.952 16.525 26.573 1.00 13.80 231 ARG C O 1
ATOM 10055 N N . LEU C 1 170 ? 44.949 18.783 26.532 1.00 13.40 232 LEU C N 1
ATOM 10056 C CA . LEU C 1 170 ? 44.779 18.965 27.972 1.00 14.82 232 LEU C CA 1
ATOM 10057 C C . LEU C 1 170 ? 43.426 19.526 28.400 1.00 16.09 232 LEU C C 1
ATOM 10058 O O . LEU C 1 170 ? 42.681 20.095 27.600 1.00 15.56 232 LEU C O 1
ATOM 10063 N N . GLY C 1 171 ? 43.141 19.371 29.690 1.00 15.66 233 GLY C N 1
ATOM 10064 C CA . GLY C 1 171 ? 41.923 19.900 30.275 1.00 16.16 233 GLY C CA 1
ATOM 10065 C C . GLY C 1 171 ? 40.628 19.703 29.518 1.00 15.87 233 GLY C C 1
ATOM 10066 O O . GLY C 1 171 ? 40.294 18.592 29.116 1.00 15.23 233 GLY C O 1
ATOM 10067 N N . VAL C 1 172 ? 39.885 20.793 29.341 1.00 17.08 234 VAL C N 1
ATOM 10068 C CA . VAL C 1 172 ? 38.602 20.741 28.651 1.00 16.34 234 VAL C CA 1
ATOM 10069 C C . VAL C 1 172 ? 38.710 20.153 27.249 1.00 16.58 234 VAL C C 1
ATOM 10070 O O . VAL C 1 172 ? 37.986 19.219 26.901 1.00 15.36 234 VAL C O 1
ATOM 10074 N N . LEU C 1 173 ? 39.615 20.698 26.446 1.00 16.19 235 LEU C N 1
ATOM 10075 C CA . LEU C 1 173 ? 39.792 20.222 25.077 1.00 16.56 235 LEU C CA 1
ATOM 10076 C C . LEU C 1 173 ? 40.232 18.764 25.003 1.00 16.80 235 LEU C C 1
ATOM 10077 O O . LEU C 1 173 ? 39.909 18.053 24.050 1.00 16.23 235 LEU C O 1
ATOM 10082 N N . GLY C 1 174 ? 40.963 18.307 26.009 1.00 16.54 236 GLY C N 1
ATOM 10083 C CA . GLY C 1 174 ? 41.407 16.929 25.971 1.00 15.86 236 GLY C CA 1
ATOM 10084 C C . GLY C 1 174 ? 40.543 15.923 26.705 1.00 16.43 236 GLY C C 1
ATOM 10085 O O . GLY C 1 174 ? 40.649 14.724 26.432 1.00 15.32 236 GLY C O 1
ATOM 10086 N N . PHE C 1 175 ? 39.666 16.379 27.601 1.00 16.15 237 PHE C N 1
ATOM 10087 C CA . PHE C 1 175 ? 38.883 15.426 28.388 1.00 15.27 237 PHE C CA 1
ATOM 10088 C C . PHE C 1 175 ? 37.404 15.692 28.654 1.00 17.36 237 PHE C C 1
ATOM 10089 O O . PHE C 1 175 ? 36.766 14.920 29.370 1.00 17.49 237 PHE C O 1
ATOM 10097 N N . LEU C 1 176 ? 36.843 16.762 28.100 1.00 18.05 238 LEU C N 1
ATOM 10098 C CA . LEU C 1 176 ? 35.429 17.020 28.344 1.00 18.66 238 LEU C CA 1
ATOM 10099 C C . LEU C 1 176 ? 34.580 15.843 27.871 1.00 17.91 238 LEU C C 1
ATOM 10100 O O . LEU C 1 176 ? 34.803 15.285 26.795 1.00 17.71 238 LEU C O 1
ATOM 10105 N N . SER C 1 177 ? 33.614 15.460 28.695 1.00 16.30 239 SER C N 1
ATOM 10106 C CA . SER C 1 177 ? 32.724 14.356 28.366 1.00 17.74 239 SER C CA 1
ATOM 10107 C C . SER C 1 177 ? 31.332 14.634 28.907 1.00 16.93 239 SER C C 1
ATOM 10108 O O . SER C 1 177 ? 31.181 15.079 30.041 1.00 17.38 239 SER C O 1
ATOM 10111 N N . THR C 1 178 ? 30.316 14.368 28.093 1.00 19.51 240 THR C N 1
ATOM 10112 C CA . THR C 1 178 ? 28.941 14.590 28.512 1.00 21.55 240 THR C CA 1
ATOM 10113 C C . THR C 1 178 ? 28.357 13.321 29.125 1.00 24.20 240 THR C C 1
ATOM 10114 O O . THR C 1 178 ? 27.182 13.278 29.486 1.00 24.38 240 THR C O 1
ATOM 10118 N N . GLY C 1 179 ? 29.180 12.285 29.243 1.00 23.96 241 GLY C N 1
ATOM 10119 C CA . GLY C 1 179 ? 28.697 11.042 29.816 1.00 25.66 241 GLY C CA 1
ATOM 10120 C C . GLY C 1 179 ? 27.867 10.221 28.845 1.00 27.10 241 GLY C C 1
ATOM 10121 O O . GLY C 1 179 ? 27.278 9.209 29.229 1.00 27.74 241 GLY C O 1
ATOM 10122 N N . ASP C 1 180 ? 27.802 10.665 27.592 1.00 27.85 242 ASP C N 1
ATOM 10123 C CA . ASP C 1 180 ? 27.059 9.949 26.560 1.00 29.09 242 ASP C CA 1
ATOM 10124 C C . ASP C 1 180 ? 27.786 10.050 25.221 1.00 28.69 242 ASP C C 1
ATOM 10125 O O . ASP C 1 180 ? 28.979 10.340 25.184 1.00 29.35 242 ASP C O 1
ATOM 10130 N N . GLN C 1 181 ? 27.075 9.823 24.121 1.00 27.70 243 GLN C N 1
ATOM 10131 C CA . GLN C 1 181 ? 27.703 9.861 22.806 1.00 28.13 243 GLN C CA 1
ATOM 10132 C C . GLN C 1 181 ? 28.065 11.241 22.252 1.00 25.74 243 GLN C C 1
ATOM 10133 O O . GLN C 1 181 ? 28.843 11.334 21.303 1.00 25.99 243 GLN C O 1
ATOM 10139 N N . ALA C 1 182 ? 27.514 12.304 22.832 1.00 23.85 244 ALA C N 1
ATOM 10140 C CA . ALA C 1 182 ? 27.800 13.661 22.354 1.00 23.35 244 ALA C CA 1
ATOM 10141 C C . ALA C 1 182 ? 29.292 13.978 22.435 1.00 22.90 244 ALA C C 1
ATOM 10142 O O . ALA C 1 182 ? 29.871 14.524 21.495 1.00 24.06 244 ALA C O 1
ATOM 10144 N N . ALA C 1 183 ? 29.896 13.651 23.574 1.00 21.96 245 ALA C N 1
ATOM 10145 C CA . ALA C 1 183 ? 31.326 13.853 23.810 1.00 20.86 245 ALA C CA 1
ATOM 10146 C C . ALA C 1 183 ? 31.749 12.702 24.719 1.00 20.09 245 ALA C C 1
ATOM 10147 O O . ALA C 1 183 ? 31.476 12.713 25.918 1.00 19.74 245 ALA C O 1
ATOM 10149 N N . LYS C 1 184 ? 32.403 11.707 24.132 1.00 20.66 246 LYS C N 1
ATOM 10150 C CA . LYS C 1 184 ? 32.830 10.522 24.863 1.00 21.85 246 LYS C CA 1
ATOM 10151 C C . LYS C 1 184 ? 34.066 10.693 25.743 1.00 21.72 246 LYS C C 1
ATOM 10152 O O . LYS C 1 184 ? 34.367 9.827 26.572 1.00 20.61 246 LYS C O 1
ATOM 10158 N N . GLY C 1 185 ? 34.777 11.803 25.563 1.00 19.71 247 GLY C N 1
ATOM 10159 C CA . GLY C 1 185 ? 35.961 12.067 26.364 1.00 17.12 247 GLY C CA 1
ATOM 10160 C C . GLY C 1 185 ? 37.219 11.330 25.941 1.00 16.64 247 GLY C C 1
ATOM 10161 O O . GLY C 1 185 ? 37.282 10.752 24.852 1.00 15.85 247 GLY C O 1
ATOM 10162 N N . ASN C 1 186 ? 38.228 11.380 26.811 1.00 15.51 248 ASN C N 1
ATOM 10163 C CA . ASN C 1 186 ? 39.521 10.719 26.610 1.00 15.58 248 ASN C CA 1
ATOM 10164 C C . ASN C 1 186 ? 40.296 11.078 25.344 1.00 16.30 248 ASN C C 1
ATOM 10165 O O . ASN C 1 186 ? 41.108 10.282 24.854 1.00 15.48 248 ASN C O 1
ATOM 10170 N N . TYR C 1 187 ? 40.071 12.281 24.829 1.00 14.89 249 TYR C N 1
ATOM 10171 C CA . TYR C 1 187 ? 40.764 12.723 23.626 1.00 15.15 249 TYR C CA 1
ATOM 10172 C C . TYR C 1 187 ? 42.269 12.768 23.860 1.00 13.87 249 TYR C C 1
ATOM 10173 O O . TYR C 1 187 ? 43.045 12.365 22.995 1.00 14.55 249 TYR C O 1
ATOM 10182 N N . GLY C 1 188 ? 42.672 13.244 25.035 1.00 14.64 250 GLY C N 1
ATOM 10183 C CA . GLY C 1 188 ? 44.088 13.314 25.364 1.00 14.25 250 GLY C CA 1
ATOM 10184 C C . GLY C 1 188 ? 44.751 11.944 25.373 1.00 16.28 250 GLY C C 1
ATOM 10185 O O . GLY C 1 188 ? 45.922 11.811 25.001 1.00 14.58 250 GLY C O 1
ATOM 10186 N N . LEU C 1 189 ? 44.018 10.924 25.813 1.00 15.16 251 LEU C N 1
ATOM 10187 C CA . LEU C 1 189 ? 44.563 9.570 25.837 1.00 15.28 251 LEU C CA 1
ATOM 10188 C C . LEU C 1 189 ? 44.634 9.020 24.417 1.00 15.38 251 LEU C C 1
ATOM 10189 O O . LEU C 1 189 ? 45.571 8.298 24.063 1.00 12.58 251 LEU C O 1
ATOM 10194 N N . LEU C 1 190 ? 43.639 9.351 23.598 1.00 14.29 252 LEU C N 1
ATOM 10195 C CA . LEU C 1 190 ? 43.649 8.889 22.216 1.00 15.81 252 LEU C CA 1
ATOM 10196 C C . LEU C 1 190 ? 44.808 9.554 21.475 1.00 15.11 252 LEU C C 1
ATOM 10197 O O . LEU C 1 190 ? 45.373 8.971 20.543 1.00 14.37 252 LEU C O 1
ATOM 10202 N N . ASP C 1 191 ? 45.165 10.770 21.886 1.00 13.90 253 ASP C N 1
ATOM 10203 C CA . ASP C 1 191 ? 46.286 11.468 21.256 1.00 14.57 253 ASP C CA 1
ATOM 10204 C C . ASP C 1 191 ? 47.567 10.714 21.600 1.00 13.76 253 ASP C C 1
ATOM 10205 O O . ASP C 1 191 ? 48.432 10.526 20.749 1.00 13.92 253 ASP C O 1
ATOM 10210 N N . LEU C 1 192 ? 47.690 10.292 22.854 1.00 12.82 254 LEU C N 1
ATOM 10211 C CA . LEU C 1 192 ? 48.874 9.548 23.276 1.00 13.95 254 LEU C CA 1
ATOM 10212 C C . LEU C 1 192 ? 48.979 8.251 22.478 1.00 14.00 254 LEU C C 1
ATOM 10213 O O . LEU C 1 192 ? 50.070 7.848 22.071 1.00 12.59 254 LEU C O 1
ATOM 10218 N N . ILE C 1 193 ? 47.844 7.596 22.245 1.00 14.07 255 ILE C N 1
ATOM 10219 C CA . ILE C 1 193 ? 47.851 6.365 21.466 1.00 15.32 255 ILE C CA 1
ATOM 10220 C C . ILE C 1 193 ? 48.287 6.665 20.030 1.00 15.17 255 ILE C C 1
ATOM 10221 O O . ILE C 1 193 ? 49.063 5.911 19.443 1.00 15.38 255 ILE C O 1
ATOM 10226 N N . GLN C 1 194 ? 47.804 7.773 19.471 1.00 14.42 256 GLN C N 1
ATOM 10227 C CA . GLN C 1 194 ? 48.175 8.160 18.110 1.00 14.77 256 GLN C CA 1
ATOM 10228 C C . GLN C 1 194 ? 49.671 8.479 18.044 1.00 14.41 256 GLN C C 1
ATOM 10229 O O . GLN C 1 194 ? 50.332 8.160 17.058 1.00 13.60 256 GLN C O 1
ATOM 10235 N N . ALA C 1 195 ? 50.208 9.105 19.091 1.00 14.35 257 ALA C N 1
ATOM 10236 C CA . ALA C 1 195 ? 51.637 9.415 19.122 1.00 14.29 257 ALA C CA 1
ATOM 10237 C C . ALA C 1 195 ? 52.428 8.104 19.157 1.00 14.26 257 ALA C C 1
ATOM 10238 O O . ALA C 1 195 ? 53.476 7.983 18.523 1.00 15.10 257 ALA C O 1
ATOM 10240 N N . LEU C 1 196 ? 51.930 7.124 19.907 1.00 15.19 258 LEU C N 1
ATOM 10241 C CA . LEU C 1 196 ? 52.600 5.828 19.988 1.00 14.59 258 LEU C CA 1
ATOM 10242 C C . LEU C 1 196 ? 52.520 5.090 18.647 1.00 14.78 258 LEU C C 1
ATOM 10243 O O . LEU C 1 196 ? 53.474 4.417 18.245 1.00 13.34 258 LEU C O 1
ATOM 10248 N N . ARG C 1 197 ? 51.391 5.214 17.951 1.00 14.10 259 ARG C N 1
ATOM 10249 C CA . ARG C 1 197 ? 51.252 4.569 16.644 1.00 16.02 259 ARG C CA 1
ATOM 10250 C C . ARG C 1 197 ? 52.201 5.238 15.649 1.00 15.36 259 ARG C C 1
ATOM 10251 O O . ARG C 1 197 ? 52.842 4.568 14.830 1.00 15.04 259 ARG C O 1
ATOM 10259 N N . TRP C 1 198 ? 52.274 6.564 15.711 1.00 14.50 260 TRP C N 1
ATOM 10260 C CA . TRP C 1 198 ? 53.159 7.314 14.823 1.00 14.29 260 TRP C CA 1
ATOM 10261 C C . TRP C 1 198 ? 54.598 6.859 15.082 1.00 14.10 260 TRP C C 1
ATOM 10262 O O . TRP C 1 198 ? 55.371 6.619 14.153 1.00 14.84 260 TRP C O 1
ATOM 10273 N N . THR C 1 199 ? 54.949 6.730 16.356 1.00 14.62 261 THR C N 1
ATOM 10274 C CA . THR C 1 199 ? 56.288 6.303 16.741 1.00 14.10 261 THR C CA 1
ATOM 10275 C C . THR C 1 199 ? 56.579 4.887 16.240 1.00 14.50 261 THR C C 1
ATOM 10276 O O . THR C 1 199 ? 57.632 4.624 15.662 1.00 15.25 261 THR C O 1
ATOM 10280 N N . SER C 1 200 ? 55.636 3.981 16.454 1.00 14.52 262 SER C N 1
ATOM 10281 C CA . SER C 1 200 ? 55.804 2.602 16.024 1.00 14.43 262 SER C CA 1
ATOM 10282 C C . SER C 1 200 ? 56.062 2.522 14.522 1.00 16.29 262 SER C C 1
ATOM 10283 O O . SER C 1 200 ? 56.915 1.754 14.061 1.00 14.29 262 SER C O 1
ATOM 10286 N N . GLU C 1 201 ? 55.325 3.325 13.765 1.00 13.26 263 GLU C N 1
ATOM 10287 C CA . GLU C 1 201 ? 55.447 3.326 12.315 1.00 15.27 263 GLU C CA 1
ATOM 10288 C C . GLU C 1 201 ? 56.592 4.147 11.720 1.00 15.95 263 GLU C C 1
ATOM 10289 O O . GLU C 1 201 ? 57.062 3.842 10.622 1.00 14.98 263 GLU C O 1
ATOM 10295 N N . ASN C 1 202 ? 57.057 5.162 12.442 1.00 12.70 264 ASN C N 1
ATOM 10296 C CA . ASN C 1 202 ? 58.096 6.044 11.912 1.00 14.34 264 ASN C CA 1
ATOM 10297 C C . ASN C 1 202 ? 59.440 6.132 12.624 1.00 14.22 264 ASN C C 1
ATOM 10298 O O . ASN C 1 202 ? 60.402 6.633 12.045 1.00 15.77 264 ASN C O 1
ATOM 10303 N N . ILE C 1 203 ? 59.528 5.659 13.863 1.00 15.07 265 ILE C N 1
ATOM 10304 C CA . ILE C 1 203 ? 60.787 5.791 14.591 1.00 14.78 265 ILE C CA 1
ATOM 10305 C C . ILE C 1 203 ? 61.957 5.010 13.985 1.00 16.24 265 ILE C C 1
ATOM 10306 O O . ILE C 1 203 ? 63.120 5.362 14.197 1.00 15.58 265 ILE C O 1
ATOM 10311 N N . GLY C 1 204 ? 61.656 3.970 13.213 1.00 16.39 266 GLY C N 1
ATOM 10312 C CA . GLY C 1 204 ? 62.714 3.207 12.569 1.00 16.32 266 GLY C CA 1
ATOM 10313 C C . GLY C 1 204 ? 63.504 4.083 11.606 1.00 16.97 266 GLY C C 1
ATOM 10314 O O . GLY C 1 204 ? 64.699 3.861 11.374 1.00 16.34 266 GLY C O 1
ATOM 10315 N N . PHE C 1 205 ? 62.838 5.091 11.045 1.00 16.24 267 PHE C N 1
ATOM 10316 C CA . PHE C 1 205 ? 63.485 6.005 10.108 1.00 16.38 267 PHE C CA 1
ATOM 10317 C C . PHE C 1 205 ? 64.516 6.876 10.817 1.00 18.51 267 PHE C C 1
ATOM 10318 O O . PHE C 1 205 ? 65.374 7.484 10.176 1.00 18.22 267 PHE C O 1
ATOM 10326 N N . PHE C 1 206 ? 64.419 6.930 12.143 1.00 16.91 268 PHE C N 1
ATOM 10327 C CA . PHE C 1 206 ? 65.337 7.714 12.970 1.00 17.76 268 PHE C CA 1
ATOM 10328 C C . PHE C 1 206 ? 66.369 6.797 13.629 1.00 18.34 268 PHE C C 1
ATOM 10329 O O . PHE C 1 206 ? 67.231 7.257 14.383 1.00 19.08 268 PHE C O 1
ATOM 10337 N N . GLY C 1 207 ? 66.268 5.498 13.353 1.00 16.80 269 GLY C N 1
ATOM 10338 C CA . GLY C 1 207 ? 67.195 4.543 13.936 1.00 17.27 269 GLY C CA 1
ATOM 10339 C C . GLY C 1 207 ? 66.645 3.907 15.203 1.00 17.69 269 GLY C C 1
ATOM 10340 O O . GLY C 1 207 ? 67.378 3.260 15.955 1.00 16.20 269 GLY C O 1
ATOM 10341 N N . GLY C 1 208 ? 65.347 4.086 15.438 1.00 17.35 270 GLY C N 1
ATOM 10342 C CA . GLY C 1 208 ? 64.721 3.518 16.622 1.00 16.96 270 GLY C CA 1
ATOM 10343 C C . GLY C 1 208 ? 64.191 2.109 16.412 1.00 17.98 270 GLY C C 1
ATOM 10344 O O . GLY C 1 208 ? 63.911 1.699 15.285 1.00 18.68 270 GLY C O 1
ATOM 10345 N N . ASP C 1 209 ? 64.046 1.368 17.507 1.00 16.09 271 ASP C N 1
ATOM 10346 C CA . ASP C 1 209 ? 63.550 -0.005 17.470 1.00 15.75 271 ASP C CA 1
ATOM 10347 C C . ASP C 1 209 ? 62.077 -0.046 17.912 1.00 16.09 271 ASP C C 1
ATOM 10348 O O . ASP C 1 209 ? 61.775 0.109 19.095 1.00 15.34 271 ASP C O 1
ATOM 10353 N N . PRO C 1 210 ? 61.144 -0.258 16.963 1.00 15.51 272 PRO C N 1
ATOM 10354 C CA . PRO C 1 210 ? 59.715 -0.310 17.299 1.00 15.53 272 PRO C CA 1
ATOM 10355 C C . PRO C 1 210 ? 59.316 -1.517 18.147 1.00 15.70 272 PRO C C 1
ATOM 10356 O O . PRO C 1 210 ? 58.192 -1.592 18.648 1.00 16.43 272 PRO C O 1
ATOM 10360 N N . LEU C 1 211 ? 60.233 -2.465 18.307 1.00 15.63 273 LEU C N 1
ATOM 10361 C CA . LEU C 1 211 ? 59.949 -3.635 19.118 1.00 15.10 273 LEU C CA 1
ATOM 10362 C C . LEU C 1 211 ? 60.397 -3.416 20.558 1.00 15.71 273 LEU C C 1
ATOM 10363 O O . LEU C 1 211 ? 60.204 -4.283 21.411 1.00 17.33 273 LEU C O 1
ATOM 10368 N N . ARG C 1 212 ? 61.004 -2.262 20.824 1.00 14.86 274 ARG C N 1
ATOM 10369 C CA . ARG C 1 212 ? 61.462 -1.939 22.172 1.00 14.29 274 ARG C CA 1
ATOM 10370 C C . ARG C 1 212 ? 61.074 -0.519 22.546 1.00 14.56 274 ARG C C 1
ATOM 10371 O O . ARG C 1 212 ? 61.923 0.364 22.678 1.00 15.05 274 ARG C O 1
ATOM 10379 N N . ILE C 1 213 ? 59.774 -0.309 22.704 1.00 13.59 275 ILE C N 1
ATOM 10380 C CA . ILE C 1 213 ? 59.251 0.992 23.074 1.00 13.04 275 ILE C CA 1
ATOM 10381 C C . ILE C 1 213 ? 58.797 0.953 24.526 1.00 13.28 275 ILE C C 1
ATOM 10382 O O . ILE C 1 213 ? 58.003 0.097 24.920 1.00 13.44 275 ILE C O 1
ATOM 10387 N N . THR C 1 214 ? 59.328 1.873 25.321 1.00 13.64 276 THR C N 1
ATOM 10388 C CA . THR C 1 214 ? 58.966 1.982 26.725 1.00 13.82 276 THR C CA 1
ATOM 10389 C C . THR C 1 214 ? 58.282 3.325 26.925 1.00 13.58 276 THR C C 1
ATOM 10390 O O . THR C 1 214 ? 58.780 4.353 26.454 1.00 15.25 276 THR C O 1
ATOM 10394 N N . VAL C 1 215 ? 57.127 3.325 27.582 1.00 12.90 277 VAL C N 1
ATOM 10395 C CA . VAL C 1 215 ? 56.461 4.585 27.861 1.00 12.18 277 VAL C CA 1
ATOM 10396 C C . VAL C 1 215 ? 56.736 4.869 29.328 1.00 14.05 277 VAL C C 1
ATOM 10397 O O . VAL C 1 215 ? 56.726 3.953 30.156 1.00 15.67 277 VAL C O 1
ATOM 10401 N N . PHE C 1 216 ? 57.034 6.121 29.650 1.00 13.39 278 PHE C N 1
ATOM 10402 C CA . PHE C 1 216 ? 57.272 6.474 31.041 1.00 13.75 278 PHE C CA 1
ATOM 10403 C C . PHE C 1 216 ? 56.727 7.855 31.344 1.00 13.91 278 PHE C C 1
ATOM 10404 O O . PHE C 1 216 ? 56.587 8.693 30.450 1.00 14.48 278 PHE C O 1
ATOM 10412 N N . GLY C 1 217 ? 56.379 8.076 32.606 1.00 12.65 279 GLY C N 1
ATOM 10413 C CA . GLY C 1 217 ? 55.822 9.357 32.995 1.00 13.74 279 GLY C CA 1
ATOM 10414 C C . GLY C 1 217 ? 55.719 9.466 34.499 1.00 13.85 279 GLY C C 1
ATOM 10415 O O . GLY C 1 217 ? 55.656 8.458 35.197 1.00 12.82 279 GLY C O 1
ATOM 10416 N N . SER C 1 218 ? 55.679 10.699 34.990 1.00 14.27 280 SER C N 1
ATOM 10417 C CA . SER C 1 218 ? 55.606 10.964 36.420 1.00 15.64 280 SER C CA 1
ATOM 10418 C C . SER C 1 218 ? 54.301 11.686 36.753 1.00 15.19 280 SER C C 1
ATOM 10419 O O . SER C 1 218 ? 53.800 12.468 35.951 1.00 16.08 280 SER C O 1
ATOM 10422 N N . GLY C 1 219 ? 53.754 11.423 37.936 1.00 15.09 281 GLY C N 1
ATOM 10423 C CA . GLY C 1 219 ? 52.515 12.075 38.333 1.00 16.33 281 GLY C CA 1
ATOM 10424 C C . GLY C 1 219 ? 51.345 11.660 37.458 1.00 15.72 281 GLY C C 1
ATOM 10425 O O . GLY C 1 219 ? 51.163 10.472 37.190 1.00 15.43 281 GLY C O 1
ATOM 10426 N N . ALA C 1 220 ? 50.545 12.626 37.011 1.00 13.87 282 ALA C N 1
ATOM 10427 C CA . ALA C 1 220 ? 49.406 12.302 36.152 1.00 14.07 282 ALA C CA 1
ATOM 10428 C C . ALA C 1 220 ? 49.923 11.637 34.876 1.00 14.18 282 ALA C C 1
ATOM 10429 O O . ALA C 1 220 ? 49.190 10.907 34.203 1.00 13.86 282 ALA C O 1
ATOM 10431 N N . GLY C 1 221 ? 51.189 11.893 34.546 1.00 14.35 283 GLY C N 1
ATOM 10432 C CA . GLY C 1 221 ? 51.783 11.260 33.378 1.00 13.16 283 GLY C CA 1
ATOM 10433 C C . GLY C 1 221 ? 51.887 9.771 33.686 1.00 13.60 283 GLY C C 1
ATOM 10434 O O . GLY C 1 221 ? 51.685 8.925 32.813 1.00 14.15 283 GLY C O 1
ATOM 10435 N N . GLY C 1 222 ? 52.208 9.452 34.938 1.00 13.04 284 GLY C N 1
ATOM 10436 C CA . GLY C 1 222 ? 52.290 8.058 35.352 1.00 14.29 284 GLY C CA 1
ATOM 10437 C C . GLY C 1 222 ? 50.898 7.438 35.312 1.00 13.75 284 GLY C C 1
ATOM 10438 O O . GLY C 1 222 ? 50.738 6.269 34.967 1.00 14.33 284 GLY C O 1
ATOM 10439 N N . SER C 1 223 ? 49.880 8.216 35.673 1.00 14.07 285 SER C N 1
ATOM 10440 C CA . SER C 1 223 ? 48.507 7.719 35.629 1.00 13.10 285 SER C CA 1
ATOM 10441 C C . SER C 1 223 ? 48.160 7.389 34.176 1.00 13.45 285 SER C C 1
ATOM 10442 O O . SER C 1 223 ? 47.518 6.374 33.894 1.00 13.56 285 SER C O 1
ATOM 10445 N N . CYS C 1 224 ? 48.580 8.258 33.257 1.00 13.27 286 CYS C N 1
ATOM 10446 C CA . CYS C 1 224 ? 48.311 8.051 31.833 1.00 13.17 286 CYS C CA 1
ATOM 10447 C C . CYS C 1 224 ? 48.949 6.754 31.371 1.00 14.15 286 CYS C C 1
ATOM 10448 O O . CYS C 1 224 ? 48.340 5.983 30.635 1.00 14.83 286 CYS C O 1
ATOM 10451 N N . VAL C 1 225 ? 50.191 6.537 31.790 1.00 13.58 287 VAL C N 1
ATOM 10452 C CA . VAL C 1 225 ? 50.915 5.325 31.434 1.00 14.34 287 VAL C CA 1
ATOM 10453 C C . VAL C 1 225 ? 50.110 4.096 31.857 1.00 14.83 287 VAL C C 1
ATOM 10454 O O . VAL C 1 225 ? 49.921 3.170 31.073 1.00 15.48 287 VAL C O 1
ATOM 10458 N N . ASN C 1 226 ? 49.636 4.084 33.099 1.00 13.82 288 ASN C N 1
ATOM 10459 C CA . ASN C 1 226 ? 48.868 2.942 33.573 1.00 14.48 288 ASN C CA 1
ATOM 10460 C C . ASN C 1 226 ? 47.531 2.805 32.840 1.00 14.71 288 ASN C C 1
ATOM 10461 O O . ASN C 1 226 ? 47.117 1.699 32.495 1.00 16.18 288 ASN C O 1
ATOM 10466 N N . LEU C 1 227 ? 46.865 3.926 32.585 1.00 14.63 289 LEU C N 1
ATOM 10467 C CA . LEU C 1 227 ? 45.591 3.884 31.878 1.00 14.95 289 LEU C CA 1
ATOM 10468 C C . LEU C 1 227 ? 45.771 3.313 30.471 1.00 16.04 289 LEU C C 1
ATOM 10469 O O . LEU C 1 227 ? 44.915 2.575 29.984 1.00 16.76 289 LEU C O 1
ATOM 10474 N N . LEU C 1 228 ? 46.886 3.639 29.819 1.00 15.98 290 LEU C N 1
ATOM 10475 C CA . LEU C 1 228 ? 47.142 3.118 28.478 1.00 15.95 290 LEU C CA 1
ATOM 10476 C C . LEU C 1 228 ? 47.261 1.592 28.497 1.00 17.14 290 LEU C C 1
ATOM 10477 O O . LEU C 1 228 ? 46.831 0.917 27.557 1.00 18.05 290 LEU C O 1
ATOM 10482 N N . THR C 1 229 ? 47.833 1.047 29.568 1.00 16.34 291 THR C N 1
ATOM 10483 C CA . THR C 1 229 ? 47.981 -0.401 29.674 1.00 17.18 291 THR C CA 1
ATOM 10484 C C . THR C 1 229 ? 46.632 -1.090 29.883 1.00 17.35 291 THR C C 1
ATOM 10485 O O . THR C 1 229 ? 46.522 -2.304 29.719 1.00 17.48 291 THR C O 1
ATOM 10489 N N . LEU C 1 230 ? 45.605 -0.318 30.235 1.00 16.57 292 LEU C N 1
ATOM 10490 C CA . LEU C 1 230 ? 44.278 -0.882 30.473 1.00 17.71 292 LEU C CA 1
ATOM 10491 C C . LEU C 1 230 ? 43.335 -0.698 29.285 1.00 18.64 292 LEU C C 1
ATOM 10492 O O . LEU C 1 230 ? 42.185 -1.130 29.325 1.00 18.41 292 LEU C O 1
ATOM 10497 N N . SER C 1 231 ? 43.820 -0.067 28.222 1.00 18.49 293 SER C N 1
ATOM 10498 C CA . SER C 1 231 ? 42.976 0.185 27.059 1.00 19.39 293 SER C CA 1
ATOM 10499 C C . SER C 1 231 ? 43.193 -0.793 25.919 1.00 20.05 293 SER C C 1
ATOM 10500 O O . SER C 1 231 ? 44.332 -1.112 25.577 1.00 19.14 293 SER C O 1
ATOM 10503 N N . HIS C 1 232 ? 42.105 -1.264 25.316 1.00 22.28 294 HIS C N 1
ATOM 10504 C CA . HIS C 1 232 ? 42.256 -2.191 24.203 1.00 25.48 294 HIS C CA 1
ATOM 10505 C C . HIS C 1 232 ? 42.815 -1.449 22.990 1.00 23.42 294 HIS C C 1
ATOM 10506 O O . HIS C 1 232 ? 43.270 -2.075 22.038 1.00 23.91 294 HIS C O 1
ATOM 10513 N N . TYR C 1 233 ? 42.790 -0.117 23.026 1.00 22.81 295 TYR C N 1
ATOM 10514 C CA . TYR C 1 233 ? 43.340 0.669 21.922 1.00 23.77 295 TYR C CA 1
ATOM 10515 C C . TYR C 1 233 ? 44.855 0.480 21.859 1.00 23.68 295 TYR C C 1
ATOM 10516 O O . TYR C 1 233 ? 45.489 0.759 20.839 1.00 22.61 295 TYR C O 1
ATOM 10525 N N . SER C 1 234 ? 45.433 0.017 22.963 1.00 22.38 296 SER C N 1
ATOM 10526 C CA . SER C 1 234 ? 46.865 -0.253 23.013 1.00 23.51 296 SER C CA 1
ATOM 10527 C C . SER C 1 234 ? 47.005 -1.698 22.542 1.00 23.99 296 SER C C 1
ATOM 10528 O O . SER C 1 234 ? 47.258 -2.597 23.342 1.00 23.87 296 SER C O 1
ATOM 10531 N N . GLU C 1 235 ? 46.828 -1.914 21.241 1.00 23.84 297 GLU C N 1
ATOM 10532 C CA . GLU C 1 235 ? 46.898 -3.263 20.683 1.00 25.89 297 GLU C CA 1
ATOM 10533 C C . GLU C 1 235 ? 48.217 -3.952 21.009 1.00 24.35 297 GLU C C 1
ATOM 10534 O O . GLU C 1 235 ? 49.243 -3.300 21.203 1.00 21.24 297 GLU C O 1
ATOM 10540 N N . LYS C 1 236 ? 48.185 -5.278 21.064 1.00 23.61 306 LYS C N 1
ATOM 10541 C CA . LYS C 1 236 ? 49.381 -6.042 21.373 1.00 24.62 306 LYS C CA 1
ATOM 10542 C C . LYS C 1 236 ? 50.505 -5.657 20.423 1.00 22.53 306 LYS C C 1
ATOM 10543 O O . LYS C 1 236 ? 50.313 -5.589 19.207 1.00 21.74 306 LYS C O 1
ATOM 10549 N N . GLY C 1 237 ? 51.676 -5.387 20.985 1.00 21.98 307 GLY C N 1
ATOM 10550 C CA . GLY C 1 237 ? 52.812 -5.015 20.166 1.00 21.66 307 GLY C CA 1
ATOM 10551 C C . GLY C 1 237 ? 53.035 -3.521 20.009 1.00 20.89 307 GLY C C 1
ATOM 10552 O O . GLY C 1 237 ? 54.114 -3.119 19.576 1.00 21.49 307 GLY C O 1
ATOM 10553 N N . LEU C 1 238 ? 52.048 -2.694 20.359 1.00 18.38 308 LEU C N 1
ATOM 10554 C CA . LEU C 1 238 ? 52.202 -1.237 20.222 1.00 17.53 308 LEU C CA 1
ATOM 10555 C C . LEU C 1 238 ? 53.428 -0.751 20.997 1.00 16.71 308 LEU C C 1
ATOM 10556 O O . LEU C 1 238 ? 54.299 -0.083 20.433 1.00 17.48 308 LEU C O 1
ATOM 10561 N N . PHE C 1 239 ? 53.470 -1.042 22.295 1.00 15.22 309 PHE C N 1
ATOM 10562 C CA . PHE C 1 239 ? 54.641 -0.719 23.107 1.00 15.68 309 PHE C CA 1
ATOM 10563 C C . PHE C 1 239 ? 54.884 -1.937 23.997 1.00 15.71 309 PHE C C 1
ATOM 10564 O O . PHE C 1 239 ? 53.996 -2.777 24.159 1.00 15.45 309 PHE C O 1
ATOM 10572 N N . GLN C 1 240 ? 56.081 -2.048 24.560 1.00 16.17 310 GLN C N 1
ATOM 10573 C CA . GLN C 1 240 ? 56.428 -3.232 25.337 1.00 16.01 310 GLN C CA 1
ATOM 10574 C C . GLN C 1 240 ? 56.650 -3.080 26.829 1.00 16.15 310 GLN C C 1
ATOM 10575 O O . GLN C 1 240 ? 56.536 -4.057 27.572 1.00 16.71 310 GLN C O 1
ATOM 10581 N N . ARG C 1 241 ? 56.989 -1.876 27.270 1.00 14.91 311 ARG C N 1
ATOM 10582 C CA . ARG C 1 241 ? 57.267 -1.663 28.680 1.00 15.21 311 ARG C CA 1
ATOM 10583 C C . ARG C 1 241 ? 56.686 -0.356 29.183 1.00 14.21 311 ARG C C 1
ATOM 10584 O O . ARG C 1 241 ? 56.411 0.563 28.406 1.00 14.59 311 ARG C O 1
ATOM 10592 N N . ALA C 1 242 ? 56.524 -0.271 30.498 1.00 13.63 312 ALA C N 1
ATOM 10593 C CA . ALA C 1 242 ? 55.966 0.920 31.109 1.00 13.60 312 ALA C CA 1
ATOM 10594 C C . ALA C 1 242 ? 56.640 1.245 32.432 1.00 14.25 312 ALA C C 1
ATOM 10595 O O . ALA C 1 242 ? 56.917 0.353 33.233 1.00 15.38 312 ALA C O 1
ATOM 10597 N N . ILE C 1 243 ? 56.914 2.528 32.641 1.00 13.96 313 ILE C N 1
ATOM 10598 C CA . ILE C 1 243 ? 57.506 2.999 33.888 1.00 13.85 313 ILE C CA 1
ATOM 10599 C C . ILE C 1 243 ? 56.577 4.099 34.394 1.00 14.32 313 ILE C C 1
ATOM 10600 O O . ILE C 1 243 ? 56.399 5.125 33.731 1.00 14.95 313 ILE C O 1
ATOM 10605 N N . ALA C 1 244 ? 55.974 3.881 35.556 1.00 13.57 314 ALA C N 1
ATOM 10606 C CA . ALA C 1 244 ? 55.060 4.870 36.123 1.00 14.59 314 ALA C CA 1
ATOM 10607 C C . ALA C 1 244 ? 55.635 5.381 37.435 1.00 15.16 314 ALA C C 1
ATOM 10608 O O . ALA C 1 244 ? 55.641 4.678 38.447 1.00 14.16 314 ALA C O 1
ATOM 10610 N N . GLN C 1 245 ? 56.120 6.617 37.397 1.00 14.67 315 GLN C N 1
ATOM 10611 C CA . GLN C 1 245 ? 56.738 7.263 38.546 1.00 14.76 315 GLN C CA 1
ATOM 10612 C C . GLN C 1 245 ? 55.723 8.102 39.326 1.00 14.09 315 GLN C C 1
ATOM 10613 O O . GLN C 1 245 ? 55.151 9.044 38.790 1.00 13.80 315 GLN C O 1
ATOM 10619 N N . SER C 1 246 ? 55.483 7.740 40.584 1.00 12.82 316 SER C N 1
ATOM 10620 C CA . SER C 1 246 ? 54.564 8.491 41.433 1.00 13.49 316 SER C CA 1
ATOM 10621 C C . SER C 1 246 ? 53.210 8.764 40.789 1.00 13.59 316 SER C C 1
ATOM 10622 O O . SER C 1 246 ? 52.709 9.890 40.823 1.00 13.92 316 SER C O 1
ATOM 10625 N N . GLY C 1 247 ? 52.610 7.736 40.208 1.00 14.21 317 GLY C N 1
ATOM 10626 C CA . GLY C 1 247 ? 51.319 7.926 39.574 1.00 16.03 317 GLY C CA 1
ATOM 10627 C C . GLY C 1 247 ? 50.700 6.606 39.182 1.00 15.39 317 GLY C C 1
ATOM 10628 O O . GLY C 1 247 ? 51.376 5.742 38.631 1.00 15.49 317 GLY C O 1
ATOM 10629 N N . THR C 1 248 ? 49.413 6.448 39.474 1.00 15.55 318 THR C N 1
ATOM 10630 C CA . THR C 1 248 ? 48.703 5.220 39.148 1.00 15.07 318 THR C CA 1
ATOM 10631 C C . THR C 1 248 ? 47.312 5.551 38.619 1.00 15.54 318 THR C C 1
ATOM 10632 O O . THR C 1 248 ? 46.899 6.714 38.599 1.00 13.61 318 THR C O 1
ATOM 10636 N N . ALA C 1 249 ? 46.594 4.517 38.196 1.00 15.58 319 ALA C N 1
ATOM 10637 C CA . ALA C 1 249 ? 45.239 4.693 37.688 1.00 16.66 319 ALA C CA 1
ATOM 10638 C C . ALA C 1 249 ? 44.245 4.437 38.817 1.00 16.55 319 ALA C C 1
ATOM 10639 O O . ALA C 1 249 ? 43.031 4.467 38.602 1.00 16.66 319 ALA C O 1
ATOM 10641 N N . LEU C 1 250 ? 44.764 4.206 40.021 1.00 16.03 320 LEU C N 1
ATOM 10642 C CA . LEU C 1 250 ? 43.920 3.887 41.171 1.00 16.90 320 LEU C CA 1
ATOM 10643 C C . LEU C 1 250 ? 43.713 4.982 42.214 1.00 18.39 320 LEU C C 1
ATOM 10644 O O . LEU C 1 250 ? 42.932 4.801 43.151 1.00 19.31 320 LEU C O 1
ATOM 10649 N N . SER C 1 251 ? 44.403 6.108 42.069 1.00 16.56 321 SER C N 1
ATOM 10650 C CA . SER C 1 251 ? 44.261 7.204 43.027 1.00 17.15 321 SER C CA 1
ATOM 10651 C C . SER C 1 251 ? 42.938 7.949 42.816 1.00 16.23 321 SER C C 1
ATOM 10652 O O . SER C 1 251 ? 42.326 7.862 41.750 1.00 14.76 321 SER C O 1
ATOM 10655 N N . SER C 1 252 ? 42.518 8.694 43.834 1.00 16.71 322 SER C N 1
ATOM 10656 C CA . SER C 1 252 ? 41.266 9.444 43.787 1.00 18.10 322 SER C CA 1
ATOM 10657 C C . SER C 1 252 ? 41.219 10.475 42.660 1.00 19.21 322 SER C C 1
ATOM 10658 O O . SER C 1 252 ? 40.136 10.847 42.202 1.00 19.74 322 SER C O 1
ATOM 10661 N N . TRP C 1 253 ? 42.388 10.939 42.227 1.00 17.57 323 TRP C N 1
ATOM 10662 C CA . TRP C 1 253 ? 42.460 11.946 41.174 1.00 17.33 323 TRP C CA 1
ATOM 10663 C C . TRP C 1 253 ? 42.955 11.457 39.818 1.00 17.55 323 TRP C C 1
ATOM 10664 O O . TRP C 1 253 ? 43.350 12.261 38.969 1.00 18.58 323 TRP C O 1
ATOM 10675 N N . ALA C 1 254 ? 42.927 10.148 39.598 1.00 16.13 324 ALA C N 1
ATOM 10676 C CA . ALA C 1 254 ? 43.383 9.605 38.320 1.00 17.14 324 ALA C CA 1
ATOM 10677 C C . ALA C 1 254 ? 42.278 9.622 37.272 1.00 17.46 324 ALA C C 1
ATOM 10678 O O . ALA C 1 254 ? 42.547 9.736 36.075 1.00 16.83 324 ALA C O 1
ATOM 10680 N N . VAL C 1 255 ? 41.036 9.515 37.736 1.00 17.56 325 VAL C N 1
ATOM 10681 C CA . VAL C 1 255 ? 39.878 9.462 36.853 1.00 17.26 325 VAL C CA 1
ATOM 10682 C C . VAL C 1 255 ? 38.762 10.415 37.275 1.00 18.55 325 VAL C C 1
ATOM 10683 O O . VAL C 1 255 ? 38.533 10.630 38.463 1.00 18.44 325 VAL C O 1
ATOM 10687 N N . SER C 1 256 ? 38.076 10.974 36.284 1.00 18.46 326 SER C N 1
ATOM 10688 C CA . SER C 1 256 ? 36.950 11.880 36.505 1.00 19.06 326 SER C CA 1
ATOM 10689 C C . SER C 1 256 ? 35.698 11.002 36.491 1.00 18.82 326 SER C C 1
ATOM 10690 O O . SER C 1 256 ? 35.336 10.460 35.448 1.00 17.34 326 SER C O 1
ATOM 10693 N N . PHE C 1 257 ? 35.052 10.851 37.645 1.00 20.75 327 PHE C N 1
ATOM 10694 C CA . PHE C 1 257 ? 33.860 10.013 37.735 1.00 24.64 327 PHE C CA 1
ATOM 10695 C C . PHE C 1 257 ? 32.532 10.731 37.498 1.00 25.50 327 PHE C C 1
ATOM 10696 O O . PHE C 1 257 ? 31.509 10.079 37.295 1.00 27.47 327 PHE C O 1
ATOM 10704 N N . GLN C 1 258 ? 32.543 12.061 37.523 1.00 25.98 328 GLN C N 1
ATOM 10705 C CA . GLN C 1 258 ? 31.325 12.844 37.286 1.00 26.36 328 GLN C CA 1
ATOM 10706 C C . GLN C 1 258 ? 31.552 13.819 36.128 1.00 24.30 328 GLN C C 1
ATOM 10707 O O . GLN C 1 258 ? 31.299 15.019 36.260 1.00 25.00 328 GLN C O 1
ATOM 10713 N N . PRO C 1 259 ? 32.014 13.315 34.972 1.00 22.42 329 PRO C N 1
ATOM 10714 C CA . PRO C 1 259 ? 32.265 14.196 33.827 1.00 21.91 329 PRO C CA 1
ATOM 10715 C C . PRO C 1 259 ? 31.083 15.043 33.352 1.00 21.59 329 PRO C C 1
ATOM 10716 O O . PRO C 1 259 ? 31.247 16.231 33.080 1.00 20.82 329 PRO C O 1
ATOM 10720 N N . ALA C 1 260 ? 29.900 14.442 33.256 1.00 21.94 330 ALA C N 1
ATOM 10721 C CA . ALA C 1 260 ? 28.722 15.175 32.797 1.00 22.56 330 ALA C CA 1
ATOM 10722 C C . ALA C 1 260 ? 28.452 16.409 33.654 1.00 23.07 330 ALA C C 1
ATOM 10723 O O . ALA C 1 260 ? 28.161 17.488 33.131 1.00 24.31 330 ALA C O 1
ATOM 10725 N N . LYS C 1 261 ? 28.556 16.253 34.970 1.00 22.06 331 LYS C N 1
ATOM 10726 C CA . LYS C 1 261 ? 28.324 17.360 35.885 1.00 23.53 331 LYS C CA 1
ATOM 10727 C C . LYS C 1 261 ? 29.229 18.548 35.570 1.00 23.78 331 LYS C C 1
ATOM 10728 O O . LYS C 1 261 ? 28.774 19.693 35.519 1.00 20.92 331 LYS C O 1
ATOM 10734 N N . TYR C 1 262 ? 30.514 18.274 35.367 1.00 20.33 332 TYR C N 1
ATOM 10735 C CA . TYR C 1 262 ? 31.459 19.343 35.085 1.00 20.23 332 TYR C CA 1
ATOM 10736 C C . TYR C 1 262 ? 31.332 19.886 33.671 1.00 19.80 332 TYR C C 1
ATOM 10737 O O . TYR C 1 262 ? 31.584 21.070 33.429 1.00 19.50 332 TYR C O 1
ATOM 10746 N N . ALA C 1 263 ? 30.921 19.034 32.741 1.00 19.47 333 ALA C N 1
ATOM 10747 C CA . ALA C 1 263 ? 30.726 19.478 31.367 1.00 21.66 333 ALA C CA 1
ATOM 10748 C C . ALA C 1 263 ? 29.630 20.549 31.370 1.00 22.62 333 ALA C C 1
ATOM 10749 O O . ALA C 1 263 ? 29.747 21.575 30.702 1.00 22.00 333 ALA C O 1
ATOM 10751 N N . ARG C 1 264 ? 28.567 20.311 32.133 1.00 23.00 334 ARG C N 1
ATOM 10752 C CA . ARG C 1 264 ? 27.464 21.265 32.199 1.00 24.85 334 ARG C CA 1
ATOM 10753 C C . ARG C 1 264 ? 27.799 22.523 32.987 1.00 23.96 334 ARG C C 1
ATOM 10754 O O . ARG C 1 264 ? 27.301 23.605 32.673 1.00 23.54 334 ARG C O 1
ATOM 10762 N N . ILE C 1 265 ? 28.641 22.395 34.007 1.00 23.44 335 ILE C N 1
ATOM 10763 C CA . ILE C 1 265 ? 29.035 23.569 34.772 1.00 23.27 335 ILE C CA 1
ATOM 10764 C C . ILE C 1 265 ? 29.837 24.463 33.831 1.00 23.43 335 ILE C C 1
ATOM 10765 O O . ILE C 1 265 ? 29.653 25.680 33.807 1.00 22.46 335 ILE C O 1
ATOM 10770 N N . LEU C 1 266 ? 30.719 23.848 33.048 1.00 21.08 336 LEU C N 1
ATOM 10771 C CA . LEU C 1 266 ? 31.543 24.588 32.098 1.00 22.03 336 LEU C CA 1
ATOM 10772 C C . LEU C 1 266 ? 30.639 25.254 31.061 1.00 22.12 336 LEU C C 1
ATOM 10773 O O . LEU C 1 266 ? 30.791 26.441 30.762 1.00 22.74 336 LEU C O 1
ATOM 10778 N N . ALA C 1 267 ? 29.690 24.490 30.530 1.00 21.44 337 ALA C N 1
ATOM 10779 C CA . ALA C 1 267 ? 28.766 25.010 29.526 1.00 23.43 337 ALA C CA 1
ATOM 10780 C C . ALA C 1 267 ? 27.979 26.201 30.066 1.00 24.55 337 ALA C C 1
ATOM 10781 O O . ALA C 1 267 ? 27.789 27.202 29.370 1.00 25.37 337 ALA C O 1
ATOM 10783 N N . THR C 1 268 ? 27.526 26.095 31.311 1.00 24.40 338 THR C N 1
ATOM 10784 C CA . THR C 1 268 ? 26.768 27.172 31.935 1.00 25.64 338 THR C CA 1
ATOM 10785 C C . THR C 1 268 ? 27.598 28.452 32.014 1.00 26.58 338 THR C C 1
ATOM 10786 O O . THR C 1 268 ? 27.086 29.552 31.792 1.00 26.15 338 THR C O 1
ATOM 10790 N N . LYS C 1 269 ? 28.881 28.303 32.324 1.00 25.60 339 LYS C N 1
ATOM 10791 C CA . LYS C 1 269 ? 29.778 29.447 32.442 1.00 26.74 339 LYS C CA 1
ATOM 10792 C C . LYS C 1 269 ? 30.080 30.137 31.113 1.00 26.94 339 LYS C C 1
ATOM 10793 O O . LYS C 1 269 ? 30.424 31.318 31.096 1.00 27.56 339 LYS C O 1
ATOM 10799 N N . VAL C 1 270 ? 29.964 29.411 30.004 1.00 26.88 340 VAL C N 1
ATOM 10800 C CA . VAL C 1 270 ? 30.242 30.007 28.698 1.00 28.23 340 VAL C CA 1
ATOM 10801 C C . VAL C 1 270 ? 28.983 30.251 27.869 1.00 29.47 340 VAL C C 1
ATOM 10802 O O . VAL C 1 270 ? 29.070 30.639 26.704 1.00 31.86 340 VAL C O 1
ATOM 10806 N N . GLY C 1 271 ? 27.820 30.016 28.469 1.00 29.42 341 GLY C N 1
ATOM 10807 C CA . GLY C 1 271 ? 26.559 30.237 27.779 1.00 30.57 341 GLY C CA 1
ATOM 10808 C C . GLY C 1 271 ? 26.140 29.152 26.807 1.00 31.60 341 GLY C C 1
ATOM 10809 O O . GLY C 1 271 ? 25.422 29.421 25.842 1.00 34.16 341 GLY C O 1
ATOM 10810 N N . CYS C 1 272 ? 26.564 27.920 27.064 1.00 30.74 342 CYS C N 1
ATOM 10811 C CA . CYS C 1 272 ? 26.244 26.797 26.187 1.00 30.85 342 CYS C CA 1
ATOM 10812 C C . CYS C 1 272 ? 25.412 25.694 26.831 1.00 32.46 342 CYS C C 1
ATOM 10813 O O . CYS C 1 272 ? 25.231 24.635 26.227 1.00 31.57 342 CYS C O 1
ATOM 10816 N N . ASN C 1 273 ? 24.908 25.914 28.039 1.00 34.62 343 ASN C N 1
ATOM 10817 C CA . ASN C 1 273 ? 24.146 24.857 28.690 1.00 38.67 343 ASN C CA 1
ATOM 10818 C C . ASN C 1 273 ? 22.717 24.669 28.205 1.00 39.75 343 ASN C C 1
ATOM 10819 O O . ASN C 1 273 ? 21.777 25.196 28.798 1.00 40.83 343 ASN C O 1
ATOM 10824 N N . VAL C 1 274 ? 22.560 23.910 27.128 1.00 39.70 344 VAL C N 1
ATOM 10825 C CA . VAL C 1 274 ? 21.235 23.621 26.595 1.00 40.72 344 VAL C CA 1
ATOM 10826 C C . VAL C 1 274 ? 20.880 22.202 27.034 1.00 40.80 344 VAL C C 1
ATOM 10827 O O . VAL C 1 274 ? 21.746 21.454 27.493 1.00 41.17 344 VAL C O 1
ATOM 10831 N N . SER C 1 275 ? 19.612 21.832 26.906 1.00 40.48 345 SER C N 1
ATOM 10832 C CA . SER C 1 275 ? 19.170 20.506 27.318 1.00 39.90 345 SER C CA 1
ATOM 10833 C C . SER C 1 275 ? 19.844 19.364 26.560 1.00 38.38 345 SER C C 1
ATOM 10834 O O . SER C 1 275 ? 20.396 18.448 27.167 1.00 39.57 345 SER C O 1
ATOM 10837 N N . ASP C 1 276 ? 19.793 19.422 25.234 1.00 36.40 346 ASP C N 1
ATOM 10838 C CA . ASP C 1 276 ? 20.378 18.386 24.385 1.00 34.90 346 ASP C CA 1
ATOM 10839 C C . ASP C 1 276 ? 21.911 18.397 24.423 1.00 32.83 346 ASP C C 1
ATOM 10840 O O . ASP C 1 276 ? 22.539 19.396 24.078 1.00 29.26 346 ASP C O 1
ATOM 10845 N N . THR C 1 277 ? 22.505 17.280 24.838 1.00 30.98 347 THR C N 1
ATOM 10846 C CA . THR C 1 277 ? 23.961 17.186 24.929 1.00 29.05 347 THR C CA 1
ATOM 10847 C C . THR C 1 277 ? 24.683 17.380 23.599 1.00 28.02 347 THR C C 1
ATOM 10848 O O . THR C 1 277 ? 25.797 17.900 23.572 1.00 27.37 347 THR C O 1
ATOM 10852 N N . VAL C 1 278 ? 24.063 16.966 22.497 1.00 26.09 348 VAL C N 1
ATOM 10853 C CA . VAL C 1 278 ? 24.691 17.143 21.194 1.00 27.66 348 VAL C CA 1
ATOM 10854 C C . VAL C 1 278 ? 24.742 18.636 20.864 1.00 27.75 348 VAL C C 1
ATOM 10855 O O . VAL C 1 278 ? 25.751 19.138 20.368 1.00 25.87 348 VAL C O 1
ATOM 10859 N N . GLU C 1 279 ? 23.656 19.348 21.145 1.00 27.64 349 GLU C N 1
ATOM 10860 C CA . GLU C 1 279 ? 23.625 20.781 20.879 1.00 28.13 349 GLU C CA 1
ATOM 10861 C C . GLU C 1 279 ? 24.585 21.505 21.821 1.00 26.59 349 GLU C C 1
ATOM 10862 O O . GLU C 1 279 ? 25.178 22.522 21.460 1.00 25.11 349 GLU C O 1
ATOM 10868 N N . LEU C 1 280 ? 24.739 20.967 23.028 1.00 24.78 350 LEU C N 1
ATOM 10869 C CA . LEU C 1 280 ? 25.638 21.552 24.012 1.00 24.05 350 LEU C CA 1
ATOM 10870 C C . LEU C 1 280 ? 27.070 21.466 23.488 1.00 23.00 350 LEU C C 1
ATOM 10871 O O . LEU C 1 280 ? 27.819 22.443 23.535 1.00 21.26 350 LEU C O 1
ATOM 10876 N N . VAL C 1 281 ? 27.441 20.298 22.972 1.00 21.71 351 VAL C N 1
ATOM 10877 C CA . VAL C 1 281 ? 28.784 20.099 22.440 1.00 20.78 351 VAL C CA 1
ATOM 10878 C C . VAL C 1 281 ? 29.008 20.942 21.186 1.00 20.68 351 VAL C C 1
ATOM 10879 O O . VAL C 1 281 ? 30.071 21.529 21.016 1.00 20.78 351 VAL C O 1
ATOM 10883 N N . GLU C 1 282 ? 28.005 21.017 20.315 1.00 21.51 352 GLU C N 1
ATOM 10884 C CA . GLU C 1 282 ? 28.139 21.811 19.096 1.00 22.64 352 GLU C CA 1
ATOM 10885 C C . GLU C 1 282 ? 28.380 23.277 19.445 1.00 21.60 352 GLU C C 1
ATOM 10886 O O . GLU C 1 282 ? 29.126 23.978 18.758 1.00 21.14 352 GLU C O 1
ATOM 10892 N N . CYS C 1 283 ? 27.753 23.733 20.524 1.00 21.71 353 CYS C N 1
ATOM 10893 C CA . CYS C 1 283 ? 27.909 25.110 20.980 1.00 21.55 353 CYS C CA 1
ATOM 10894 C C . CYS C 1 283 ? 29.337 25.307 21.488 1.00 21.09 353 CYS C C 1
ATOM 10895 O O . CYS C 1 283 ? 29.986 26.306 21.176 1.00 19.86 353 CYS C O 1
ATOM 10898 N N . LEU C 1 284 ? 29.829 24.346 22.265 1.00 19.78 354 LEU C N 1
ATOM 10899 C CA . LEU C 1 284 ? 31.185 24.436 22.792 1.00 18.37 354 LEU C CA 1
ATOM 10900 C C . LEU C 1 284 ? 32.198 24.426 21.650 1.00 18.03 354 LEU C C 1
ATOM 10901 O O . LEU C 1 284 ? 33.254 25.051 21.748 1.00 19.32 354 LEU C O 1
ATOM 10906 N N . GLN C 1 285 ? 31.874 23.726 20.567 1.00 18.53 355 GLN C N 1
ATOM 10907 C CA . GLN C 1 285 ? 32.773 23.656 19.417 1.00 19.88 355 GLN C CA 1
ATOM 10908 C C . GLN C 1 285 ? 32.855 24.982 18.659 1.00 21.24 355 GLN C C 1
ATOM 10909 O O . GLN C 1 285 ? 33.731 25.166 17.815 1.00 20.96 355 GLN C O 1
ATOM 10915 N N . LYS C 1 286 ? 31.945 25.903 18.965 1.00 20.46 356 LYS C N 1
ATOM 10916 C CA . LYS C 1 286 ? 31.927 27.214 18.315 1.00 21.52 356 LYS C CA 1
ATOM 10917 C C . LYS C 1 286 ? 32.722 28.249 19.111 1.00 21.73 356 LYS C C 1
ATOM 10918 O O . LYS C 1 286 ? 33.112 29.292 18.580 1.00 22.11 356 LYS C O 1
ATOM 10924 N N . LYS C 1 287 ? 32.966 27.953 20.383 1.00 20.33 357 LYS C N 1
ATOM 10925 C CA . LYS C 1 287 ? 33.678 28.870 21.272 1.00 21.37 357 LYS C CA 1
ATOM 10926 C C . LYS C 1 287 ? 35.182 28.981 21.047 1.00 22.12 357 LYS C C 1
ATOM 10927 O O . LYS C 1 287 ? 35.838 28.003 20.687 1.00 21.68 357 LYS C O 1
ATOM 10933 N N . PRO C 1 288 ? 35.745 30.190 21.234 1.00 22.39 358 PRO C N 1
ATOM 10934 C CA . PRO C 1 288 ? 37.191 30.366 21.060 1.00 22.09 358 PRO C CA 1
ATOM 10935 C C . PRO C 1 288 ? 37.783 29.515 22.182 1.00 21.76 358 PRO C C 1
ATOM 10936 O O . PRO C 1 288 ? 37.268 29.533 23.304 1.00 21.84 358 PRO C O 1
ATOM 10940 N N . TYR C 1 289 ? 38.845 28.770 21.902 1.00 22.27 359 TYR C N 1
ATOM 10941 C CA . TYR C 1 289 ? 39.410 27.907 22.933 1.00 22.47 359 TYR C CA 1
ATOM 10942 C C . TYR C 1 289 ? 39.773 28.647 24.218 1.00 22.61 359 TYR C C 1
ATOM 10943 O O . TYR C 1 289 ? 39.613 28.108 25.310 1.00 22.09 359 TYR C O 1
ATOM 10952 N N . LYS C 1 290 ? 40.235 29.887 24.089 1.00 23.53 360 LYS C N 1
ATOM 10953 C CA . LYS C 1 290 ? 40.616 30.691 25.249 1.00 27.01 360 LYS C CA 1
ATOM 10954 C C . LYS C 1 290 ? 39.470 30.786 26.258 1.00 27.70 360 LYS C C 1
ATOM 10955 O O . LYS C 1 290 ? 39.686 30.718 27.467 1.00 26.99 360 LYS C O 1
ATOM 10961 N N . GLU C 1 291 ? 38.255 30.947 25.743 1.00 28.23 361 GLU C N 1
ATOM 10962 C CA . GLU C 1 291 ? 37.051 31.053 26.565 1.00 29.86 361 GLU C CA 1
ATOM 10963 C C . GLU C 1 291 ? 36.815 29.785 27.403 1.00 28.34 361 GLU C C 1
ATOM 10964 O O . GLU C 1 291 ? 36.394 29.858 28.557 1.00 27.76 361 GLU C O 1
ATOM 10970 N N . LEU C 1 292 ? 37.091 28.624 26.820 1.00 25.55 362 LEU C N 1
ATOM 10971 C CA . LEU C 1 292 ? 36.886 27.362 27.523 1.00 24.75 362 LEU C CA 1
ATOM 10972 C C . LEU C 1 292 ? 37.965 27.107 28.569 1.00 24.56 362 LEU C C 1
ATOM 10973 O O . LEU C 1 292 ? 37.683 26.622 29.662 1.00 25.28 362 LEU C O 1
ATOM 10978 N N . VAL C 1 293 ? 39.201 27.446 28.228 1.00 24.21 363 VAL C N 1
ATOM 10979 C CA . VAL C 1 293 ? 40.324 27.242 29.129 1.00 26.10 363 VAL C CA 1
ATOM 10980 C C . VAL C 1 293 ? 40.305 28.117 30.381 1.00 27.57 363 VAL C C 1
ATOM 10981 O O . VAL C 1 293 ? 40.620 27.649 31.473 1.00 26.39 363 VAL C O 1
ATOM 10985 N N . ASP C 1 294 ? 39.921 29.379 30.233 1.00 29.12 364 ASP C N 1
ATOM 10986 C CA . ASP C 1 294 ? 39.934 30.288 31.373 1.00 32.38 364 ASP C CA 1
ATOM 10987 C C . ASP C 1 294 ? 38.836 30.184 32.424 1.00 32.36 364 ASP C C 1
ATOM 10988 O O . ASP C 1 294 ? 38.904 30.870 33.442 1.00 32.76 364 ASP C O 1
ATOM 10993 N N . GLN C 1 295 ? 37.835 29.337 32.207 1.00 32.26 365 GLN C N 1
ATOM 10994 C CA . GLN C 1 295 ? 36.769 29.204 33.198 1.00 33.99 365 GLN C CA 1
ATOM 10995 C C . GLN C 1 295 ? 37.272 28.473 34.443 1.00 35.63 365 GLN C C 1
ATOM 10996 O O . GLN C 1 295 ? 38.125 27.595 34.352 1.00 36.16 365 GLN C O 1
ATOM 11002 N N . ASP C 1 296 ? 36.744 28.846 35.605 1.00 37.65 366 ASP C N 1
ATOM 11003 C CA . ASP C 1 296 ? 37.135 28.211 36.862 1.00 39.37 366 ASP C CA 1
ATOM 11004 C C . ASP C 1 296 ? 36.138 27.115 37.226 1.00 37.89 366 ASP C C 1
ATOM 11005 O O . ASP C 1 296 ? 35.056 27.402 37.739 1.00 40.06 366 ASP C O 1
ATOM 11010 N N . VAL C 1 297 ? 36.494 25.862 36.953 1.00 35.62 367 VAL C N 1
ATOM 11011 C CA . VAL C 1 297 ? 35.620 24.736 37.273 1.00 33.21 367 VAL C CA 1
ATOM 11012 C C . VAL C 1 297 ? 36.299 23.879 38.339 1.00 33.62 367 VAL C C 1
ATOM 11013 O O . VAL C 1 297 ? 37.151 23.043 38.032 1.00 32.71 367 VAL C O 1
ATOM 11017 N N . GLN C 1 298 ? 35.905 24.093 39.590 1.00 32.29 368 GLN C N 1
ATOM 11018 C CA . GLN C 1 298 ? 36.485 23.381 40.723 1.00 33.14 368 GLN C CA 1
ATOM 11019 C C . GLN C 1 298 ? 35.846 22.043 41.074 1.00 30.45 368 GLN C C 1
ATOM 11020 O O . GLN C 1 298 ? 34.640 21.952 41.299 1.00 30.45 368 GLN C O 1
ATOM 11026 N N . PRO C 1 299 ? 36.657 20.977 41.121 1.00 28.95 369 PRO C N 1
ATOM 11027 C CA . PRO C 1 299 ? 36.144 19.651 41.462 1.00 27.32 369 PRO C CA 1
ATOM 11028 C C . PRO C 1 299 ? 36.238 19.512 42.982 1.00 24.83 369 PRO C C 1
ATOM 11029 O O . PRO C 1 299 ? 36.709 20.424 43.658 1.00 24.79 369 PRO C O 1
ATOM 11033 N N . ALA C 1 300 ? 35.793 18.384 43.519 1.00 24.45 370 ALA C N 1
ATOM 11034 C CA . ALA C 1 300 ? 35.885 18.162 44.959 1.00 23.89 370 ALA C CA 1
ATOM 11035 C C . ALA C 1 300 ? 37.373 18.042 45.288 1.00 24.51 370 ALA C C 1
ATOM 11036 O O . ALA C 1 300 ? 38.164 17.638 44.433 1.00 22.39 370 ALA C O 1
ATOM 11038 N N . ARG C 1 301 ? 37.770 18.399 46.506 1.00 25.60 371 ARG C N 1
ATOM 11039 C CA . ARG C 1 301 ? 39.182 18.288 46.865 1.00 27.67 371 ARG C CA 1
ATOM 11040 C C . ARG C 1 301 ? 39.680 16.859 46.671 1.00 26.02 371 ARG C C 1
ATOM 11041 O O . ARG C 1 301 ? 38.958 15.900 46.945 1.00 25.83 371 ARG C O 1
ATOM 11049 N N . TYR C 1 302 ? 40.914 16.737 46.188 1.00 25.70 372 TYR C N 1
ATOM 11050 C CA . TYR C 1 302 ? 41.558 15.446 45.950 1.00 25.60 372 TYR C CA 1
ATOM 11051 C C . TYR C 1 302 ? 40.973 14.674 44.772 1.00 24.46 372 TYR C C 1
ATOM 11052 O O . TYR C 1 302 ? 41.313 13.511 44.541 1.00 23.26 372 TYR C O 1
ATOM 11061 N N . HIS C 1 303 ? 40.096 15.331 44.021 1.00 23.65 373 HIS C N 1
ATOM 11062 C CA . HIS C 1 303 ? 39.496 14.722 42.839 1.00 22.87 373 HIS C CA 1
ATOM 11063 C C . HIS C 1 303 ? 39.714 15.658 41.655 1.00 23.19 373 HIS C C 1
ATOM 11064 O O . HIS C 1 303 ? 40.225 16.767 41.823 1.00 22.60 373 HIS C O 1
ATOM 11071 N N . ILE C 1 304 ? 39.343 15.211 40.459 1.00 22.98 374 ILE C N 1
ATOM 11072 C CA . ILE C 1 304 ? 39.511 16.037 39.268 1.00 23.78 374 ILE C CA 1
ATOM 11073 C C . ILE C 1 304 ? 38.191 16.237 38.542 1.00 25.13 374 ILE C C 1
ATOM 11074 O O . ILE C 1 304 ? 37.280 15.414 38.644 1.00 22.68 374 ILE C O 1
ATOM 11079 N N . ALA C 1 305 ? 38.101 17.340 37.805 1.00 25.27 375 ALA C N 1
ATOM 11080 C CA . ALA C 1 305 ? 36.907 17.648 37.032 1.00 25.01 375 ALA C CA 1
ATOM 11081 C C . ALA C 1 305 ? 37.111 17.101 35.624 1.00 24.93 375 ALA C C 1
ATOM 11082 O O . ALA C 1 305 ? 36.384 16.216 35.176 1.00 28.05 375 ALA C O 1
ATOM 11084 N N . PHE C 1 306 ? 38.119 17.621 34.932 1.00 21.53 376 PHE C N 1
ATOM 11085 C CA . PHE C 1 306 ? 38.414 17.177 33.579 1.00 20.94 376 PHE C CA 1
ATOM 11086 C C . PHE C 1 306 ? 39.622 16.249 33.549 1.00 21.51 376 PHE C C 1
ATOM 11087 O O . PHE C 1 306 ? 40.719 16.617 33.965 1.00 23.85 376 PHE C O 1
ATOM 11095 N N . GLY C 1 307 ? 39.399 15.034 33.066 1.00 18.99 377 GLY C N 1
ATOM 11096 C CA . GLY C 1 307 ? 40.463 14.055 32.981 1.00 17.54 377 GLY C CA 1
ATOM 11097 C C . GLY C 1 307 ? 39.907 12.775 32.390 1.00 16.41 377 GLY C C 1
ATOM 11098 O O . GLY C 1 307 ? 38.772 12.765 31.912 1.00 16.01 377 GLY C O 1
ATOM 11099 N N . PRO C 1 308 ? 40.674 11.675 32.414 1.00 15.12 378 PRO C N 1
ATOM 11100 C CA . PRO C 1 308 ? 40.209 10.401 31.864 1.00 15.48 378 PRO C CA 1
ATOM 11101 C C . PRO C 1 308 ? 38.862 10.000 32.461 1.00 15.12 378 PRO C C 1
ATOM 11102 O O . PRO C 1 308 ? 38.612 10.207 33.653 1.00 16.20 378 PRO C O 1
ATOM 11106 N N . VAL C 1 309 ? 37.994 9.431 31.632 1.00 15.59 379 VAL C N 1
ATOM 11107 C CA . VAL C 1 309 ? 36.687 8.988 32.098 1.00 15.24 379 VAL C CA 1
ATOM 11108 C C . VAL C 1 309 ? 36.481 7.529 31.726 1.00 15.59 379 VAL C C 1
ATOM 11109 O O . VAL C 1 309 ? 37.142 7.005 30.829 1.00 14.56 379 VAL C O 1
ATOM 11113 N N . ILE C 1 310 ? 35.569 6.873 32.429 1.00 16.98 380 ILE C N 1
ATOM 11114 C CA . ILE C 1 310 ? 35.247 5.483 32.137 1.00 19.50 380 ILE C CA 1
ATOM 11115 C C . ILE C 1 310 ? 34.148 5.562 31.079 1.00 21.64 380 ILE C C 1
ATOM 11116 O O . ILE C 1 310 ? 32.972 5.709 31.398 1.00 23.32 380 ILE C O 1
ATOM 11121 N N . ASP C 1 311 ? 34.555 5.484 29.818 1.00 22.78 381 ASP C N 1
ATOM 11122 C CA . ASP C 1 311 ? 33.637 5.591 28.689 1.00 25.90 381 ASP C CA 1
ATOM 11123 C C . ASP C 1 311 ? 33.106 4.248 28.206 1.00 27.17 381 ASP C C 1
ATOM 11124 O O . ASP C 1 311 ? 32.202 4.199 27.372 1.00 27.18 381 ASP C O 1
ATOM 11129 N N . GLY C 1 312 ? 33.679 3.162 28.713 1.00 27.72 382 GLY C N 1
ATOM 11130 C CA . GLY C 1 312 ? 33.238 1.842 28.301 1.00 29.17 382 GLY C CA 1
ATOM 11131 C C . GLY C 1 312 ? 33.885 1.400 27.003 1.00 31.23 382 GLY C C 1
ATOM 11132 O O . GLY C 1 312 ? 33.592 0.319 26.492 1.00 32.96 382 GLY C O 1
ATOM 11133 N N . ASP C 1 313 ? 34.769 2.235 26.465 1.00 31.15 383 ASP C N 1
ATOM 11134 C CA . ASP C 1 313 ? 35.457 1.916 25.220 1.00 31.12 383 ASP C CA 1
ATOM 11135 C C . ASP C 1 313 ? 36.967 2.084 25.375 1.00 28.62 383 ASP C C 1
ATOM 11136 O O . ASP C 1 313 ? 37.695 1.097 25.438 1.00 29.50 383 ASP C O 1
ATOM 11141 N N . VAL C 1 314 ? 37.440 3.326 25.435 1.00 25.77 384 VAL C N 1
ATOM 11142 C CA . VAL C 1 314 ? 38.868 3.576 25.613 1.00 24.65 384 VAL C CA 1
ATOM 11143 C C . VAL C 1 314 ? 39.264 2.986 26.971 1.00 23.80 384 VAL C C 1
ATOM 11144 O O . VAL C 1 314 ? 40.237 2.240 27.077 1.00 22.56 384 VAL C O 1
ATOM 11148 N N . ILE C 1 315 ? 38.501 3.342 28.002 1.00 20.57 385 ILE C N 1
ATOM 11149 C CA . ILE C 1 315 ? 38.707 2.830 29.356 1.00 21.70 385 ILE C CA 1
ATOM 11150 C C . ILE C 1 315 ? 37.399 2.078 29.601 1.00 22.31 385 ILE C C 1
ATOM 11151 O O . ILE C 1 315 ? 36.378 2.676 29.946 1.00 22.49 385 ILE C O 1
ATOM 11156 N N . PRO C 1 316 ? 37.421 0.749 29.412 1.00 23.32 386 PRO C N 1
ATOM 11157 C CA . PRO C 1 316 ? 36.280 -0.160 29.566 1.00 23.93 386 PRO C CA 1
ATOM 11158 C C . PRO C 1 316 ? 35.514 -0.241 30.882 1.00 24.31 386 PRO C C 1
ATOM 11159 O O . PRO C 1 316 ? 34.320 -0.534 30.874 1.00 24.75 386 PRO C O 1
ATOM 11163 N N . ASP C 1 317 ? 36.174 0.017 32.005 1.00 22.22 387 ASP C N 1
ATOM 11164 C CA . ASP C 1 317 ? 35.502 -0.048 33.303 1.00 22.92 387 ASP C CA 1
ATOM 11165 C C . ASP C 1 317 ? 36.373 0.665 34.328 1.00 21.43 387 ASP C C 1
ATOM 11166 O O . ASP C 1 317 ? 37.424 1.197 33.982 1.00 19.91 387 ASP C O 1
ATOM 11171 N N . ASP C 1 318 ? 35.935 0.677 35.584 1.00 21.21 388 ASP C N 1
ATOM 11172 C CA . ASP C 1 318 ? 36.707 1.302 36.657 1.00 21.54 388 ASP C CA 1
ATOM 11173 C C . ASP C 1 318 ? 38.080 0.627 36.656 1.00 19.70 388 ASP C C 1
ATOM 11174 O O . ASP C 1 318 ? 38.169 -0.600 36.633 1.00 17.86 388 ASP C O 1
ATOM 11179 N N . PRO C 1 319 ? 39.166 1.415 36.668 1.00 18.87 389 PRO C N 1
ATOM 11180 C CA . PRO C 1 319 ? 40.515 0.830 36.667 1.00 18.11 389 PRO C CA 1
ATOM 11181 C C . PRO C 1 319 ? 40.748 -0.199 37.779 1.00 18.95 389 PRO C C 1
ATOM 11182 O O . PRO C 1 319 ? 41.504 -1.150 37.598 1.00 18.13 389 PRO C O 1
ATOM 11186 N N . GLN C 1 320 ? 40.112 -0.002 38.930 1.00 18.99 390 GLN C N 1
ATOM 11187 C CA . GLN C 1 320 ? 40.277 -0.938 40.040 1.00 20.53 390 GLN C CA 1
ATOM 11188 C C . GLN C 1 320 ? 39.769 -2.325 39.639 1.00 19.48 390 GLN C C 1
ATOM 11189 O O . GLN C 1 320 ? 40.411 -3.335 39.919 1.00 18.91 390 GLN C O 1
ATOM 11195 N N . ILE C 1 321 ? 38.613 -2.364 38.982 1.00 20.26 391 ILE C N 1
ATOM 11196 C CA . ILE C 1 321 ? 38.020 -3.624 38.529 1.00 20.39 391 ILE C CA 1
ATOM 11197 C C . ILE C 1 321 ? 38.872 -4.258 37.435 1.00 19.90 391 ILE C C 1
ATOM 11198 O O . ILE C 1 321 ? 39.094 -5.470 37.430 1.00 17.71 391 ILE C O 1
ATOM 11203 N N . LEU C 1 322 ? 39.341 -3.433 36.503 1.00 17.09 392 LEU C N 1
ATOM 11204 C CA . LEU C 1 322 ? 40.167 -3.929 35.411 1.00 17.78 392 LEU C CA 1
ATOM 11205 C C . LEU C 1 322 ? 41.458 -4.529 35.962 1.00 17.35 392 LEU C C 1
ATOM 11206 O O . LEU C 1 322 ? 41.919 -5.569 35.492 1.00 16.82 392 LEU C O 1
ATOM 11211 N N . MET C 1 323 ? 42.035 -3.872 36.963 1.00 17.22 393 MET C N 1
ATOM 11212 C CA . MET C 1 323 ? 43.269 -4.360 37.565 1.00 17.81 393 MET C CA 1
ATOM 11213 C C . MET C 1 323 ? 43.048 -5.659 38.337 1.00 16.93 393 MET C C 1
ATOM 11214 O O . MET C 1 323 ? 43.812 -6.612 38.181 1.00 17.24 393 MET C O 1
ATOM 11219 N N . GLU C 1 324 ? 42.007 -5.702 39.165 1.00 16.75 394 GLU C N 1
ATOM 11220 C CA . GLU C 1 324 ? 41.715 -6.904 39.944 1.00 17.22 394 GLU C CA 1
ATOM 11221 C C . GLU C 1 324 ? 41.496 -8.104 39.026 1.00 17.93 394 GLU C C 1
ATOM 11222 O O . GLU C 1 324 ? 41.847 -9.236 39.370 1.00 16.85 394 GLU C O 1
ATOM 11228 N N . GLN C 1 325 ? 40.914 -7.852 37.857 1.00 17.92 395 GLN C N 1
ATOM 11229 C CA . GLN C 1 325 ? 40.628 -8.921 36.910 1.00 19.25 395 GLN C CA 1
ATOM 11230 C C . GLN C 1 325 ? 41.711 -9.156 35.861 1.00 19.59 395 GLN C C 1
ATOM 11231 O O . GLN C 1 325 ? 41.505 -9.905 34.906 1.00 20.54 395 GLN C O 1
ATOM 11237 N N . GLY C 1 326 ? 42.865 -8.519 36.045 1.00 19.53 396 GLY C N 1
ATOM 11238 C CA . GLY C 1 326 ? 43.975 -8.699 35.121 1.00 19.97 396 GLY C CA 1
ATOM 11239 C C . GLY C 1 326 ? 43.692 -8.337 33.676 1.00 20.64 396 GLY C C 1
ATOM 11240 O O . GLY C 1 326 ? 44.224 -8.962 32.753 1.00 19.28 396 GLY C O 1
ATOM 11241 N N . GLU C 1 327 ? 42.868 -7.316 33.476 1.00 19.88 397 GLU C N 1
ATOM 11242 C CA . GLU C 1 327 ? 42.507 -6.874 32.134 1.00 22.14 397 GLU C CA 1
ATOM 11243 C C . GLU C 1 327 ? 43.556 -5.953 31.525 1.00 21.12 397 GLU C C 1
ATOM 11244 O O . GLU C 1 327 ? 43.305 -4.767 31.294 1.00 20.77 397 GLU C O 1
ATOM 11250 N N . PHE C 1 328 ? 44.736 -6.509 31.277 1.00 20.57 398 PHE C N 1
ATOM 11251 C CA . PHE C 1 328 ? 45.837 -5.772 30.669 1.00 21.05 398 PHE C CA 1
ATOM 11252 C C . PHE C 1 328 ? 46.810 -6.762 30.049 1.00 22.00 398 PHE C C 1
ATOM 11253 O O . PHE C 1 328 ? 46.888 -7.912 30.481 1.00 21.60 398 PHE C O 1
ATOM 11261 N N . LEU C 1 329 ? 47.537 -6.329 29.025 1.00 21.78 399 LEU C N 1
ATOM 11262 C CA . LEU C 1 329 ? 48.523 -7.200 28.397 1.00 23.48 399 LEU C CA 1
ATOM 11263 C C . LEU C 1 329 ? 49.690 -7.257 29.382 1.00 24.04 399 LEU C C 1
ATOM 11264 O O . LEU C 1 329 ? 49.774 -6.425 30.286 1.00 23.33 399 LEU C O 1
ATOM 11269 N N . ASN C 1 330 ? 50.583 -8.227 29.227 1.00 26.97 400 ASN C N 1
ATOM 11270 C CA . ASN C 1 330 ? 51.703 -8.342 30.157 1.00 28.43 400 ASN C CA 1
ATOM 11271 C C . ASN C 1 330 ? 52.975 -7.617 29.744 1.00 27.88 400 ASN C C 1
ATOM 11272 O O . ASN C 1 330 ? 53.879 -8.199 29.139 1.00 32.28 400 ASN C O 1
ATOM 11277 N N . TYR C 1 331 ? 53.042 -6.342 30.095 1.00 23.10 401 TYR C N 1
ATOM 11278 C CA . TYR C 1 331 ? 54.200 -5.516 29.792 1.00 20.73 401 TYR C CA 1
ATOM 11279 C C . TYR C 1 331 ? 55.252 -5.710 30.870 1.00 20.66 401 TYR C C 1
ATOM 11280 O O . TYR C 1 331 ? 54.980 -6.299 31.915 1.00 20.60 401 TYR C O 1
ATOM 11289 N N . ASP C 1 332 ? 56.459 -5.225 30.604 1.00 18.48 402 ASP C N 1
ATOM 11290 C CA . ASP C 1 332 ? 57.498 -5.239 31.616 1.00 17.97 402 ASP C CA 1
ATOM 11291 C C . ASP C 1 332 ? 57.097 -3.955 32.336 1.00 16.79 402 ASP C C 1
ATOM 11292 O O . ASP C 1 332 ? 56.801 -2.949 31.685 1.00 14.57 402 ASP C O 1
ATOM 11297 N N . ILE C 1 333 ? 57.060 -3.990 33.662 1.00 14.08 403 ILE C N 1
ATOM 11298 C CA . ILE C 1 333 ? 56.613 -2.839 34.435 1.00 16.99 403 ILE C CA 1
ATOM 11299 C C . ILE C 1 333 ? 57.566 -2.374 35.531 1.00 15.92 403 ILE C C 1
ATOM 11300 O O . ILE C 1 333 ? 58.105 -3.182 36.282 1.00 15.91 403 ILE C O 1
ATOM 11305 N N . MET C 1 334 ? 57.747 -1.061 35.624 1.00 15.09 404 MET C N 1
ATOM 11306 C CA . MET C 1 334 ? 58.566 -0.469 36.672 1.00 15.99 404 MET C CA 1
ATOM 11307 C C . MET C 1 334 ? 57.738 0.645 37.304 1.00 16.18 404 MET C C 1
ATOM 11308 O O . MET C 1 334 ? 57.146 1.466 36.600 1.00 15.09 404 MET C O 1
ATOM 11313 N N . LEU C 1 335 ? 57.677 0.667 38.629 1.00 14.95 405 LEU C N 1
ATOM 11314 C CA . LEU C 1 335 ? 56.919 1.707 39.306 1.00 16.55 405 LEU C CA 1
ATOM 11315 C C . LEU C 1 335 ? 57.530 2.028 40.656 1.00 15.84 405 LEU C C 1
ATOM 11316 O O . LEU C 1 335 ? 58.258 1.218 41.226 1.00 15.72 405 LEU C O 1
ATOM 11321 N N . GLY C 1 336 ? 57.238 3.219 41.162 1.00 14.86 406 GLY C N 1
ATOM 11322 C CA . GLY C 1 336 ? 57.788 3.605 42.443 1.00 14.54 406 GLY C CA 1
ATOM 11323 C C . GLY C 1 336 ? 57.197 4.887 42.978 1.00 14.66 406 GLY C C 1
ATOM 11324 O O . GLY C 1 336 ? 56.341 5.508 42.337 1.00 14.17 406 GLY C O 1
ATOM 11325 N N . VAL C 1 337 ? 57.673 5.283 44.155 1.00 14.47 407 VAL C N 1
ATOM 11326 C CA . VAL C 1 337 ? 57.209 6.486 44.832 1.00 13.85 407 VAL C CA 1
ATOM 11327 C C . VAL C 1 337 ? 58.382 7.168 45.530 1.00 15.54 407 VAL C C 1
ATOM 11328 O O . VAL C 1 337 ? 59.459 6.579 45.674 1.00 16.14 407 VAL C O 1
ATOM 11332 N N . ASN C 1 338 ? 58.171 8.407 45.961 1.00 14.67 408 ASN C N 1
ATOM 11333 C CA . ASN C 1 338 ? 59.216 9.163 46.643 1.00 16.99 408 ASN C CA 1
ATOM 11334 C C . ASN C 1 338 ? 58.927 9.225 48.140 1.00 17.71 408 ASN C C 1
ATOM 11335 O O . ASN C 1 338 ? 57.770 9.208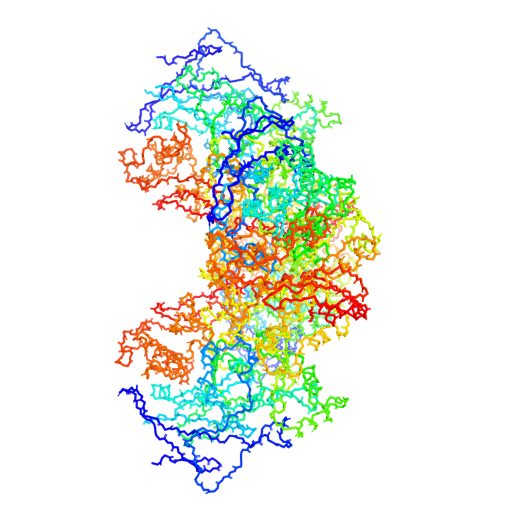 48.559 1.00 18.05 408 ASN C O 1
ATOM 11340 N N . GLN C 1 339 ? 59.985 9.308 48.940 1.00 17.55 409 GLN C N 1
ATOM 11341 C CA . GLN C 1 339 ? 59.844 9.346 50.391 1.00 17.42 409 GLN C CA 1
ATOM 11342 C C . GLN C 1 339 ? 58.789 10.309 50.929 1.00 18.00 409 GLN C C 1
ATOM 11343 O O . GLN C 1 339 ? 57.971 9.925 51.766 1.00 19.39 409 GLN C O 1
ATOM 11349 N N . GLY C 1 340 ? 58.806 11.552 50.458 1.00 17.30 410 GLY C N 1
ATOM 11350 C CA . GLY C 1 340 ? 57.853 12.532 50.960 1.00 17.78 410 GLY C CA 1
ATOM 11351 C C . GLY C 1 340 ? 56.991 13.221 49.924 1.00 17.34 410 GLY C C 1
ATOM 11352 O O . GLY C 1 340 ? 56.909 14.453 49.895 1.00 17.85 410 GLY C O 1
ATOM 11353 N N . GLU C 1 341 ? 56.327 12.422 49.093 1.00 16.92 411 GLU C N 1
ATOM 11354 C CA . GLU C 1 341 ? 55.451 12.925 48.032 1.00 17.56 411 GLU C CA 1
ATOM 11355 C C . GLU C 1 341 ? 54.550 14.076 48.459 1.00 19.65 411 GLU C C 1
ATOM 11356 O O . GLU C 1 341 ? 54.510 15.119 47.803 1.00 18.70 411 GLU C O 1
ATOM 11362 N N . GLY C 1 342 ? 53.833 13.873 49.562 1.00 18.90 412 GLY C N 1
ATOM 11363 C CA . GLY C 1 342 ? 52.876 14.856 50.045 1.00 20.03 412 GLY C CA 1
ATOM 11364 C C . GLY C 1 342 ? 53.308 16.152 50.702 1.00 20.55 412 GLY C C 1
ATOM 11365 O O . GLY C 1 342 ? 52.552 16.707 51.500 1.00 20.91 412 GLY C O 1
ATOM 11366 N N . LEU C 1 343 ? 54.490 16.654 50.367 1.00 19.62 413 LEU C N 1
ATOM 11367 C CA . LEU C 1 343 ? 54.973 17.905 50.953 1.00 20.43 413 LEU C CA 1
ATOM 11368 C C . LEU C 1 343 ? 53.936 19.040 50.953 1.00 21.77 413 LEU C C 1
ATOM 11369 O O . LEU C 1 343 ? 53.664 19.644 51.993 1.00 22.80 413 LEU C O 1
ATOM 11374 N N . LYS C 1 344 ? 53.359 19.331 49.790 1.00 21.99 414 LYS C N 1
ATOM 11375 C CA . LYS C 1 344 ? 52.381 20.413 49.676 1.00 21.92 414 LYS C CA 1
ATOM 11376 C C . LYS C 1 344 ? 51.143 20.269 50.554 1.00 22.96 414 LYS C C 1
ATOM 11377 O O . LYS C 1 344 ? 50.459 21.253 50.835 1.00 23.84 414 LYS C O 1
ATOM 11383 N N . PHE C 1 345 ? 50.859 19.050 50.996 1.00 21.84 415 PHE C N 1
ATOM 11384 C CA . PHE C 1 345 ? 49.707 18.800 51.853 1.00 23.09 415 PHE C CA 1
ATOM 11385 C C . PHE C 1 345 ? 49.891 19.409 53.249 1.00 23.80 415 PHE C C 1
ATOM 11386 O O . PHE C 1 345 ? 48.923 19.829 53.879 1.00 24.97 415 PHE C O 1
ATOM 11394 N N . VAL C 1 346 ? 51.128 19.462 53.730 1.00 23.56 416 VAL C N 1
ATOM 11395 C CA . VAL C 1 346 ? 51.381 19.998 55.067 1.00 26.09 416 VAL C CA 1
ATOM 11396 C C . VAL C 1 346 ? 52.200 21.283 55.112 1.00 28.64 416 VAL C C 1
ATOM 11397 O O . VAL C 1 346 ? 52.188 21.996 56.114 1.00 27.74 416 VAL C O 1
ATOM 11401 N N . GLU C 1 347 ? 52.911 21.576 54.032 1.00 30.35 417 GLU C N 1
ATOM 11402 C CA . GLU C 1 347 ? 53.763 22.758 53.977 1.00 33.61 417 GLU C CA 1
ATOM 11403 C C . GLU C 1 347 ? 53.136 24.062 54.475 1.00 34.80 417 GLU C C 1
ATOM 11404 O O . GLU C 1 347 ? 53.824 24.892 55.076 1.00 34.88 417 GLU C O 1
ATOM 11410 N N . ASN C 1 348 ? 51.839 24.240 54.246 1.00 35.58 418 ASN C N 1
ATOM 11411 C CA . ASN C 1 348 ? 51.172 25.474 54.651 1.00 38.44 418 ASN C CA 1
ATOM 11412 C C . ASN C 1 348 ? 50.706 25.544 56.108 1.00 38.48 418 ASN C C 1
ATOM 11413 O O . ASN C 1 348 ? 50.392 26.628 56.599 1.00 37.54 418 ASN C O 1
ATOM 11418 N N . ILE C 1 349 ? 50.649 24.410 56.801 1.00 38.65 419 ILE C N 1
ATOM 11419 C CA . ILE C 1 349 ? 50.211 24.428 58.194 1.00 39.86 419 ILE C CA 1
ATOM 11420 C C . ILE C 1 349 ? 51.353 24.255 59.189 1.00 39.80 419 ILE C C 1
ATOM 11421 O O . ILE C 1 349 ? 51.129 24.200 60.398 1.00 40.18 419 ILE C O 1
ATOM 11426 N N . VAL C 1 350 ? 52.576 24.168 58.679 1.00 39.54 420 VAL C N 1
ATOM 11427 C CA . VAL C 1 350 ? 53.751 24.024 59.531 1.00 40.45 420 VAL C CA 1
ATOM 11428 C C . VAL C 1 350 ? 54.084 25.392 60.135 1.00 41.78 420 VAL C C 1
ATOM 11429 O O . VAL C 1 350 ? 54.144 26.391 59.417 1.00 41.35 420 VAL C O 1
ATOM 11433 N N . ASP C 1 351 ? 54.293 25.444 61.448 1.00 41.42 421 ASP C N 1
ATOM 11434 C CA . ASP C 1 351 ? 54.609 26.714 62.095 1.00 42.26 421 ASP C CA 1
ATOM 11435 C C . ASP C 1 351 ? 56.063 27.120 61.876 1.00 42.31 421 ASP C C 1
ATOM 11436 O O . ASP C 1 351 ? 56.840 26.380 61.271 1.00 41.48 421 ASP C O 1
ATOM 11441 N N . SER C 1 352 ? 56.423 28.299 62.379 1.00 42.68 422 SER C N 1
ATOM 11442 C CA . SER C 1 352 ? 57.778 28.824 62.237 1.00 42.65 422 SER C CA 1
ATOM 11443 C C . SER C 1 352 ? 58.830 27.919 62.867 1.00 41.79 422 SER C C 1
ATOM 11444 O O . SER C 1 352 ? 60.027 28.104 62.651 1.00 41.46 422 SER C O 1
ATOM 11447 N N . ASP C 1 353 ? 58.384 26.939 63.646 1.00 41.75 423 ASP C N 1
ATOM 11448 C CA . ASP C 1 353 ? 59.299 26.010 64.296 1.00 41.42 423 ASP C CA 1
ATOM 11449 C C . ASP C 1 353 ? 59.345 24.656 63.586 1.00 40.03 423 ASP C C 1
ATOM 11450 O O . ASP C 1 353 ? 59.853 23.675 64.131 1.00 38.69 423 ASP C O 1
ATOM 11455 N N . ASP C 1 354 ? 58.814 24.616 62.366 1.00 38.44 424 ASP C N 1
ATOM 11456 C CA . ASP C 1 354 ? 58.794 23.399 61.554 1.00 36.94 424 ASP C CA 1
ATOM 11457 C C . ASP C 1 354 ? 57.926 22.284 62.125 1.00 36.33 424 ASP C C 1
ATOM 11458 O O . ASP C 1 354 ? 58.122 21.112 61.794 1.00 35.99 424 ASP C O 1
ATOM 11463 N N . GLY C 1 355 ? 56.965 22.638 62.972 1.00 34.83 425 GLY C N 1
ATOM 11464 C CA . GLY C 1 355 ? 56.116 21.617 63.559 1.00 33.23 425 GLY C CA 1
ATOM 11465 C C . GLY C 1 355 ? 54.630 21.789 63.315 1.00 31.68 425 GLY C C 1
ATOM 11466 O O . GLY C 1 355 ? 54.175 22.840 62.860 1.00 31.74 425 GLY C O 1
ATOM 11467 N N . VAL C 1 356 ? 53.876 20.736 63.617 1.00 30.62 426 VAL C N 1
ATOM 11468 C CA . VAL C 1 356 ? 52.425 20.737 63.465 1.00 29.91 426 VAL C CA 1
ATOM 11469 C C . VAL C 1 356 ? 51.799 20.429 64.826 1.00 30.27 426 VAL C C 1
ATOM 11470 O O . VAL C 1 356 ? 52.204 19.485 65.503 1.00 30.44 426 VAL C O 1
ATOM 11474 N N . SER C 1 357 ? 50.813 21.225 65.220 1.00 31.37 427 SER C N 1
ATOM 11475 C CA . SER C 1 357 ? 50.151 21.037 66.507 1.00 34.02 427 SER C CA 1
ATOM 11476 C C . SER C 1 357 ? 49.253 19.803 66.518 1.00 35.09 427 SER C C 1
ATOM 11477 O O . SER C 1 357 ? 48.848 19.305 65.467 1.00 32.91 427 SER C O 1
ATOM 11480 N N . ALA C 1 358 ? 48.942 19.315 67.715 1.00 35.08 428 ALA C N 1
ATOM 11481 C CA . ALA C 1 358 ? 48.085 18.146 67.852 1.00 36.21 428 ALA C CA 1
ATOM 11482 C C . ALA C 1 358 ? 46.702 18.457 67.292 1.00 36.39 428 ALA C C 1
ATOM 11483 O O . ALA C 1 358 ? 46.021 17.577 66.764 1.00 36.95 428 ALA C O 1
ATOM 11485 N N . SER C 1 359 ? 46.295 19.717 67.407 1.00 35.97 429 SER C N 1
ATOM 11486 C CA . SER C 1 359 ? 44.991 20.147 66.917 1.00 36.30 429 SER C CA 1
ATOM 11487 C C . SER C 1 359 ? 44.948 20.244 65.395 1.00 35.26 429 SER C C 1
ATOM 11488 O O . SER C 1 359 ? 43.955 19.858 64.778 1.00 34.19 429 SER C O 1
ATOM 11491 N N . ASP C 1 360 ? 46.009 20.770 64.788 1.00 34.05 430 ASP C N 1
ATOM 11492 C CA . ASP C 1 360 ? 46.045 20.870 63.331 1.00 33.01 430 ASP C CA 1
ATOM 11493 C C . ASP C 1 360 ? 46.108 19.460 62.764 1.00 30.09 430 ASP C C 1
ATOM 11494 O O . ASP C 1 360 ? 45.526 19.174 61.720 1.00 30.25 430 ASP C O 1
ATOM 11499 N N . PHE C 1 361 ? 46.817 18.582 63.466 1.00 29.25 431 PHE C N 1
ATOM 11500 C CA . PHE C 1 361 ? 46.949 17.195 63.043 1.00 29.47 431 PHE C CA 1
ATOM 11501 C C . PHE C 1 361 ? 45.589 16.503 63.020 1.00 29.63 431 PHE C C 1
ATOM 11502 O O . PHE C 1 361 ? 45.226 15.875 62.027 1.00 28.53 431 PHE C O 1
ATOM 11510 N N . ASP C 1 362 ? 44.837 16.615 64.112 1.00 29.79 432 ASP C N 1
ATOM 11511 C CA A ASP C 1 362 ? 43.522 15.990 64.183 0.50 30.66 432 ASP C CA 1
ATOM 11512 C CA B ASP C 1 362 ? 43.515 16.000 64.191 0.50 30.56 432 ASP C CA 1
ATOM 11513 C C . ASP C 1 362 ? 42.590 16.578 63.129 1.00 30.21 432 ASP C C 1
ATOM 11514 O O . ASP C 1 362 ? 41.807 15.859 62.509 1.00 29.56 432 ASP C O 1
ATOM 11523 N N . PHE C 1 363 ? 42.684 17.887 62.926 1.00 30.01 433 PHE C N 1
ATOM 11524 C CA . PHE C 1 363 ? 41.856 18.564 61.942 1.00 30.35 433 PHE C CA 1
ATOM 11525 C C . PHE C 1 363 ? 42.183 18.071 60.532 1.00 29.16 433 PHE C C 1
ATOM 11526 O O . PHE C 1 363 ? 41.290 17.720 59.759 1.00 28.66 433 PHE C O 1
ATOM 11534 N N . ALA C 1 364 ? 43.471 18.049 60.204 1.00 26.19 434 ALA C N 1
ATOM 11535 C CA . ALA C 1 364 ? 43.913 17.606 58.885 1.00 25.53 434 ALA C CA 1
ATOM 11536 C C . ALA C 1 364 ? 43.484 16.168 58.596 1.00 24.01 434 ALA C C 1
ATOM 11537 O O . ALA C 1 364 ? 42.907 15.883 57.544 1.00 24.75 434 ALA C O 1
ATOM 11539 N N . VAL C 1 365 ? 43.763 15.264 59.530 1.00 23.78 435 VAL C N 1
ATOM 11540 C CA . VAL C 1 365 ? 43.405 13.861 59.349 1.00 23.38 435 VAL C CA 1
ATOM 11541 C C . VAL C 1 365 ? 41.901 13.681 59.193 1.00 23.90 435 VAL C C 1
ATOM 11542 O O . VAL C 1 365 ? 41.441 13.004 58.276 1.00 22.84 435 VAL C O 1
ATOM 11546 N N . SER C 1 366 ? 41.135 14.296 60.089 1.00 24.96 436 SER C N 1
ATOM 11547 C CA . SER C 1 366 ? 39.680 14.183 60.050 1.00 26.28 436 SER C CA 1
ATOM 11548 C C . SER C 1 366 ? 39.069 14.671 58.740 1.00 26.36 436 SER C C 1
ATOM 11549 O O . SER C 1 366 ? 38.201 14.012 58.169 1.00 25.63 436 SER C O 1
ATOM 11552 N N . ASN C 1 367 ? 39.518 15.828 58.266 1.00 26.02 437 ASN C N 1
ATOM 11553 C CA . ASN C 1 367 ? 38.995 16.381 57.024 1.00 26.34 437 ASN C CA 1
ATOM 11554 C C . ASN C 1 367 ? 39.388 15.553 55.809 1.00 25.22 437 ASN C C 1
ATOM 11555 O O . ASN C 1 367 ? 38.600 15.400 54.877 1.00 25.76 437 ASN C O 1
ATOM 11560 N N . PHE C 1 368 ? 40.605 15.021 55.813 1.00 23.72 438 PHE C N 1
ATOM 11561 C CA . PHE C 1 368 ? 41.055 14.212 54.687 1.00 22.89 438 PHE C CA 1
ATOM 11562 C C . PHE C 1 368 ? 40.198 12.955 54.604 1.00 22.02 438 PHE C C 1
ATOM 11563 O O . PHE C 1 368 ? 39.704 12.595 53.534 1.00 21.09 438 PHE C O 1
ATOM 11571 N N . VAL C 1 369 ? 40.012 12.296 55.743 1.00 22.16 439 VAL C N 1
ATOM 11572 C CA . VAL C 1 369 ? 39.214 11.082 55.780 1.00 22.85 439 VAL C CA 1
ATOM 11573 C C . VAL C 1 369 ? 37.774 11.348 55.350 1.00 23.65 439 VAL C C 1
ATOM 11574 O O . VAL C 1 369 ? 37.201 10.576 54.584 1.00 23.68 439 VAL C O 1
ATOM 11578 N N . ASP C 1 370 ? 37.185 12.440 55.827 1.00 24.61 440 ASP C N 1
ATOM 11579 C CA . ASP C 1 370 ? 35.809 12.749 55.449 1.00 25.61 440 ASP C CA 1
ATOM 11580 C C . ASP C 1 370 ? 35.659 12.986 53.948 1.00 26.21 440 ASP C C 1
ATOM 11581 O O . ASP C 1 370 ? 34.661 12.582 53.352 1.00 26.65 440 ASP C O 1
ATOM 11586 N N . ASN C 1 371 ? 36.646 13.632 53.332 1.00 26.55 441 ASN C N 1
ATOM 11587 C CA . ASN C 1 371 ? 36.581 13.888 51.896 1.00 27.77 441 ASN C CA 1
ATOM 11588 C C . ASN C 1 371 ? 36.762 12.626 51.052 1.00 26.74 441 ASN C C 1
ATOM 11589 O O . ASN C 1 371 ? 36.108 12.467 50.024 1.00 27.88 441 ASN C O 1
ATOM 11594 N N . LEU C 1 372 ? 37.645 11.732 51.483 1.00 24.18 442 LEU C N 1
ATOM 11595 C CA . LEU C 1 372 ? 37.901 10.507 50.729 1.00 22.36 442 LEU C CA 1
ATOM 11596 C C . LEU C 1 372 ? 36.940 9.360 51.026 1.00 22.07 442 LEU C C 1
ATOM 11597 O O . LEU C 1 372 ? 36.622 8.571 50.139 1.00 22.58 442 LEU C O 1
ATOM 11602 N N . TYR C 1 373 ? 36.474 9.268 52.265 1.00 20.46 443 TYR C N 1
ATOM 11603 C CA . TYR C 1 373 ? 35.580 8.179 52.655 1.00 21.64 443 TYR C CA 1
ATOM 11604 C C . TYR C 1 373 ? 34.131 8.590 52.900 1.00 23.23 443 TYR C C 1
ATOM 11605 O O . TYR C 1 373 ? 33.254 7.734 53.044 1.00 22.23 443 TYR C O 1
ATOM 11614 N N . GLY C 1 374 ? 33.885 9.896 52.931 1.00 24.01 444 GLY C N 1
ATOM 11615 C CA . GLY C 1 374 ? 32.540 10.394 53.160 1.00 25.16 444 GLY C CA 1
ATOM 11616 C C . GLY C 1 374 ? 32.256 10.505 54.643 1.00 26.03 444 GLY C C 1
ATOM 11617 O O . GLY C 1 374 ? 32.984 9.938 55.458 1.00 26.49 444 GLY C O 1
ATOM 11618 N N . TYR C 1 375 ? 31.203 11.233 55.002 1.00 26.71 445 TYR C N 1
ATOM 11619 C CA . TYR C 1 375 ? 30.845 11.391 56.406 1.00 28.54 445 TYR C CA 1
ATOM 11620 C C . TYR C 1 375 ? 30.048 10.182 56.885 1.00 28.73 445 TYR C C 1
ATOM 11621 O O . TYR C 1 375 ? 29.144 9.712 56.196 1.00 28.52 445 TYR C O 1
ATOM 11630 N N . PRO C 1 376 ? 30.379 9.661 58.078 1.00 30.06 446 PRO C N 1
ATOM 11631 C CA . PRO C 1 376 ? 29.682 8.500 58.638 1.00 31.68 446 PRO C CA 1
ATOM 11632 C C . PRO C 1 376 ? 28.295 8.875 59.152 1.00 33.97 446 PRO C C 1
ATOM 11633 O O . PRO C 1 376 ? 28.108 9.945 59.729 1.00 34.89 446 PRO C O 1
ATOM 11637 N N . GLU C 1 377 ? 27.326 7.996 58.935 1.00 36.38 447 GLU C N 1
ATOM 11638 C CA . GLU C 1 377 ? 25.966 8.249 59.391 1.00 38.56 447 GLU C CA 1
ATOM 11639 C C . GLU C 1 377 ? 25.756 7.563 60.731 1.00 39.80 447 GLU C C 1
ATOM 11640 O O . GLU C 1 377 ? 24.634 7.465 61.231 1.00 42.33 447 GLU C O 1
ATOM 11646 N N . GLY C 1 378 ? 26.856 7.093 61.306 1.00 39.16 448 GLY C N 1
ATOM 11647 C CA . GLY C 1 378 ? 26.812 6.429 62.593 1.00 38.54 448 GLY C CA 1
ATOM 11648 C C . GLY C 1 378 ? 28.044 6.801 63.393 1.00 38.56 448 GLY C C 1
ATOM 11649 O O . GLY C 1 378 ? 28.747 7.751 63.050 1.00 37.80 448 GLY C O 1
ATOM 11650 N N . LYS C 1 379 ? 28.311 6.051 64.456 1.00 37.57 449 LYS C N 1
ATOM 11651 C CA . LYS C 1 379 ? 29.467 6.308 65.305 1.00 37.35 449 LYS C CA 1
ATOM 11652 C C . LYS C 1 379 ? 30.762 6.095 64.521 1.00 35.47 449 LYS C C 1
ATOM 11653 O O . LYS C 1 379 ? 30.980 5.030 63.946 1.00 35.12 449 LYS C O 1
ATOM 11659 N N . ASP C 1 380 ? 31.620 7.111 64.498 1.00 33.72 450 ASP C N 1
ATOM 11660 C CA . ASP C 1 380 ? 32.884 7.017 63.771 1.00 31.88 450 ASP C CA 1
ATOM 11661 C C . ASP C 1 380 ? 33.852 5.991 64.342 1.00 30.37 450 ASP C C 1
ATOM 11662 O O . ASP C 1 380 ? 33.926 5.790 65.552 1.00 31.87 450 ASP C O 1
ATOM 11667 N N . VAL C 1 381 ? 34.607 5.360 63.451 1.00 28.69 451 VAL C N 1
ATOM 11668 C CA . VAL C 1 381 ? 35.616 4.384 63.837 1.00 27.07 451 VAL C CA 1
ATOM 11669 C C . VAL C 1 381 ? 36.864 4.640 62.990 1.00 25.58 451 VAL C C 1
ATOM 11670 O O . VAL C 1 381 ? 37.989 4.478 63.461 1.00 25.08 451 VAL C O 1
ATOM 11674 N N . LEU C 1 382 ? 36.649 5.058 61.745 1.00 23.25 452 LEU C N 1
ATOM 11675 C CA . LEU C 1 382 ? 37.738 5.343 60.813 1.00 23.56 452 LEU C CA 1
ATOM 11676 C C . LEU C 1 382 ? 38.669 6.471 61.234 1.00 23.34 452 LEU C C 1
ATOM 11677 O O . LEU C 1 382 ? 39.886 6.290 61.279 1.00 22.07 452 LEU C O 1
ATOM 11682 N N . ARG C 1 383 ? 38.107 7.644 61.517 1.00 22.38 453 ARG C N 1
ATOM 11683 C CA . ARG C 1 383 ? 38.934 8.779 61.904 1.00 22.94 453 ARG C CA 1
ATOM 11684 C C . ARG C 1 383 ? 39.746 8.463 63.158 1.00 22.88 453 ARG C C 1
ATOM 11685 O O . ARG C 1 383 ? 40.948 8.724 63.218 1.00 21.03 453 ARG C O 1
ATOM 11693 N N . GLU C 1 384 ? 39.085 7.884 64.152 1.00 22.64 454 GLU C N 1
ATOM 11694 C CA . GLU C 1 384 ? 39.745 7.540 65.403 1.00 22.88 454 GLU C CA 1
ATOM 11695 C C . GLU C 1 384 ? 40.918 6.587 65.169 1.00 21.92 454 GLU C C 1
ATOM 11696 O O . GLU C 1 384 ? 42.011 6.773 65.714 1.00 19.97 454 GLU C O 1
ATOM 11702 N N . THR C 1 385 ? 40.689 5.571 64.344 1.00 19.15 455 THR C N 1
ATOM 11703 C CA . THR C 1 385 ? 41.716 4.581 64.056 1.00 19.06 455 THR C CA 1
ATOM 11704 C C . THR C 1 385 ? 42.879 5.147 63.247 1.00 18.62 455 THR C C 1
ATOM 11705 O O . THR C 1 385 ? 44.037 4.850 63.530 1.00 17.82 455 THR C O 1
ATOM 11709 N N . ILE C 1 386 ? 42.574 5.957 62.239 1.00 18.73 456 ILE C N 1
ATOM 11710 C CA . ILE C 1 386 ? 43.627 6.546 61.419 1.00 19.12 456 ILE C CA 1
ATOM 11711 C C . ILE C 1 386 ? 44.508 7.481 62.251 1.00 18.84 456 ILE C C 1
ATOM 11712 O O . ILE C 1 386 ? 45.734 7.449 62.135 1.00 19.02 456 ILE C O 1
ATOM 11717 N N . LYS C 1 387 ? 43.894 8.308 63.094 1.00 17.99 457 LYS C N 1
ATOM 11718 C CA . LYS C 1 387 ? 44.676 9.213 63.932 1.00 18.91 457 LYS C CA 1
ATOM 11719 C C . LYS C 1 387 ? 45.596 8.413 64.852 1.00 17.96 457 LYS C C 1
ATOM 11720 O O . LYS C 1 387 ? 46.752 8.785 65.065 1.00 16.72 457 LYS C O 1
ATOM 11726 N N . PHE C 1 388 ? 45.082 7.311 65.393 1.00 17.65 458 PHE C N 1
ATOM 11727 C CA . PHE C 1 388 ? 45.874 6.450 66.270 1.00 17.19 458 PHE C CA 1
ATOM 11728 C C . PHE C 1 388 ? 47.068 5.857 65.520 1.00 17.58 458 PHE C C 1
ATOM 11729 O O . PHE C 1 388 ? 48.199 5.875 66.010 1.00 17.14 458 PHE C O 1
ATOM 11737 N N . MET C 1 389 ? 46.805 5.315 64.335 1.00 17.91 459 MET C N 1
ATOM 11738 C CA . MET C 1 389 ? 47.849 4.699 63.522 1.00 18.49 459 MET C CA 1
ATOM 11739 C C . MET C 1 389 ? 48.965 5.658 63.109 1.00 19.51 459 MET C C 1
ATOM 11740 O O . MET C 1 389 ? 50.127 5.258 63.020 1.00 19.84 459 MET C O 1
ATOM 11745 N N . TYR C 1 390 ? 48.618 6.917 62.853 1.00 18.95 460 TYR C N 1
ATOM 11746 C CA . TYR C 1 390 ? 49.614 7.898 62.431 1.00 20.33 460 TYR C CA 1
ATOM 11747 C C . TYR C 1 390 ? 50.163 8.789 63.536 1.00 22.76 460 TYR C C 1
ATOM 11748 O O . TYR C 1 390 ? 50.681 9.880 63.282 1.00 24.17 460 TYR C O 1
ATOM 11757 N N . THR C 1 391 ? 50.037 8.319 64.769 1.00 22.79 461 THR C N 1
ATOM 11758 C CA . THR C 1 391 ? 50.566 9.041 65.914 1.00 23.99 461 THR C CA 1
ATOM 11759 C C . THR C 1 391 ? 51.772 8.230 66.362 1.00 24.89 461 THR C C 1
ATOM 11760 O O . THR C 1 391 ? 51.675 7.011 66.518 1.00 23.93 461 THR C O 1
ATOM 11764 N N . ASP C 1 392 ? 52.914 8.885 66.534 1.00 24.66 462 ASP C N 1
ATOM 11765 C CA . ASP C 1 392 ? 54.097 8.171 66.994 1.00 28.12 462 ASP C CA 1
ATOM 11766 C C . ASP C 1 392 ? 53.998 8.178 68.512 1.00 27.59 462 ASP C C 1
ATOM 11767 O O . ASP C 1 392 ? 54.318 9.174 69.163 1.00 27.76 462 ASP C O 1
ATOM 11772 N N . TRP C 1 393 ? 53.525 7.068 69.070 1.00 27.07 463 TRP C N 1
ATOM 11773 C CA . TRP C 1 393 ? 53.360 6.960 70.510 1.00 27.53 463 TRP C CA 1
ATOM 11774 C C . TRP C 1 393 ? 54.681 6.917 71.270 1.00 28.94 463 TRP C C 1
ATOM 11775 O O . TRP C 1 393 ? 54.719 7.173 72.469 1.00 28.81 463 TRP C O 1
ATOM 11786 N N . ALA C 1 394 ? 55.764 6.605 70.568 1.00 31.62 464 ALA C N 1
ATOM 11787 C CA . ALA C 1 394 ? 57.079 6.556 71.197 1.00 34.60 464 ALA C CA 1
ATOM 11788 C C . ALA C 1 394 ? 57.704 7.949 71.222 1.00 36.11 464 ALA C C 1
ATOM 11789 O O . ALA C 1 394 ? 58.830 8.124 71.687 1.00 36.36 464 ALA C O 1
ATOM 11791 N N . ASP C 1 395 ? 56.960 8.937 70.728 1.00 37.65 465 ASP C N 1
ATOM 11792 C CA . ASP C 1 395 ? 57.431 10.321 70.678 1.00 39.21 465 ASP C CA 1
ATOM 11793 C C . ASP C 1 395 ? 56.245 11.222 70.339 1.00 38.81 465 ASP C C 1
ATOM 11794 O O . ASP C 1 395 ? 56.312 12.056 69.435 1.00 38.22 465 ASP C O 1
ATOM 11799 N N . ARG C 1 396 ? 55.163 11.043 71.092 1.00 38.71 466 ARG C N 1
ATOM 11800 C CA . ARG C 1 396 ? 53.914 11.771 70.889 1.00 38.74 466 ARG C CA 1
ATOM 11801 C C . ARG C 1 396 ? 53.920 13.268 71.172 1.00 38.81 466 ARG C C 1
ATOM 11802 O O . ARG C 1 396 ? 52.952 13.960 70.855 1.00 37.66 466 ARG C O 1
ATOM 11810 N N . HIS C 1 397 ? 54.995 13.773 71.764 1.00 39.21 467 HIS C N 1
ATOM 11811 C CA . HIS C 1 397 ? 55.059 15.194 72.095 1.00 40.23 467 HIS C CA 1
ATOM 11812 C C . HIS C 1 397 ? 55.795 16.034 71.052 1.00 40.35 467 HIS C C 1
ATOM 11813 O O . HIS C 1 397 ? 55.684 17.261 71.042 1.00 40.90 467 HIS C O 1
ATOM 11820 N N . ASN C 1 398 ? 56.533 15.369 70.170 1.00 39.19 468 ASN C N 1
ATOM 11821 C CA . ASN C 1 398 ? 57.309 16.055 69.147 1.00 37.46 468 ASN C CA 1
ATOM 11822 C C . ASN C 1 398 ? 56.455 16.614 68.005 1.00 37.04 468 ASN C C 1
ATOM 11823 O O . ASN C 1 398 ? 55.852 15.861 67.240 1.00 36.09 468 ASN C O 1
ATOM 11828 N N . PRO C 1 399 ? 56.391 17.953 67.882 1.00 36.05 469 PRO C N 1
ATOM 11829 C CA . PRO C 1 399 ? 55.619 18.642 66.839 1.00 34.80 469 PRO C CA 1
ATOM 11830 C C . PRO C 1 399 ? 56.171 18.382 65.436 1.00 33.72 469 PRO C C 1
ATOM 11831 O O . PRO C 1 399 ? 55.436 18.428 64.448 1.00 33.31 469 PRO C O 1
ATOM 11835 N N . GLU C 1 400 ? 57.472 18.124 65.357 1.00 33.08 470 GLU C N 1
ATOM 11836 C CA . GLU C 1 400 ? 58.113 17.846 64.081 1.00 34.10 470 GLU C CA 1
ATOM 11837 C C . GLU C 1 400 ? 57.777 16.433 63.625 1.00 32.76 470 GLU C C 1
ATOM 11838 O O . GLU C 1 400 ? 57.625 16.175 62.433 1.00 30.97 470 GLU C O 1
ATOM 11844 N N . THR C 1 401 ? 57.662 15.516 64.579 1.00 31.90 471 THR C N 1
ATOM 11845 C CA . THR C 1 401 ? 57.329 14.139 64.248 1.00 30.79 471 THR C CA 1
ATOM 11846 C C . THR C 1 401 ? 55.892 14.113 63.750 1.00 30.53 471 THR C C 1
ATOM 11847 O O . THR C 1 401 ? 55.542 13.335 62.862 1.00 30.67 471 THR C O 1
ATOM 11851 N N . ARG C 1 402 ? 55.068 14.984 64.323 1.00 29.44 472 ARG C N 1
ATOM 11852 C CA . ARG C 1 402 ? 53.665 15.084 63.948 1.00 29.13 472 ARG C CA 1
ATOM 11853 C C . ARG C 1 402 ? 53.584 15.544 62.490 1.00 28.22 472 ARG C C 1
ATOM 11854 O O . ARG C 1 402 ? 52.752 15.066 61.714 1.00 26.61 472 ARG C O 1
ATOM 11862 N N . ARG C 1 403 ? 54.458 16.478 62.128 1.00 25.94 473 ARG C N 1
ATOM 11863 C CA . ARG C 1 403 ? 54.516 16.982 60.761 1.00 23.88 473 ARG C CA 1
ATOM 11864 C C . ARG C 1 403 ? 54.868 15.820 59.840 1.00 23.87 473 ARG C C 1
ATOM 11865 O O . ARG C 1 403 ? 54.252 15.636 58.789 1.00 23.69 473 ARG C O 1
ATOM 11873 N N . LYS C 1 404 ? 55.867 15.041 60.247 1.00 23.24 474 LYS C N 1
ATOM 11874 C CA . LYS C 1 404 ? 56.329 13.896 59.466 1.00 26.00 474 LYS C CA 1
ATOM 11875 C C . LYS C 1 404 ? 55.258 12.826 59.262 1.00 24.75 474 LYS C C 1
ATOM 11876 O O . LYS C 1 404 ? 55.087 12.317 58.154 1.00 22.70 474 LYS C O 1
ATOM 11882 N N . THR C 1 405 ? 54.550 12.469 60.331 1.00 24.14 475 THR C N 1
ATOM 11883 C CA . THR C 1 405 ? 53.521 11.442 60.228 1.00 24.88 475 THR C CA 1
ATOM 11884 C C . THR C 1 405 ? 52.312 11.921 59.428 1.00 23.80 475 THR C C 1
ATOM 11885 O O . THR C 1 405 ? 51.684 11.137 58.723 1.00 23.63 475 THR C O 1
ATOM 11889 N N . LEU C 1 406 ? 51.989 13.206 59.529 1.00 24.01 476 LEU C N 1
ATOM 11890 C CA . LEU C 1 406 ? 50.861 13.750 58.786 1.00 23.12 476 LEU C CA 1
ATOM 11891 C C . LEU C 1 406 ? 51.203 13.718 57.300 1.00 23.15 476 LEU C C 1
ATOM 11892 O O . LEU C 1 406 ? 50.371 13.368 56.461 1.00 23.67 476 LEU C O 1
ATOM 11897 N N . LEU C 1 407 ? 52.439 14.086 56.982 1.00 20.73 477 LEU C N 1
ATOM 11898 C CA . LEU C 1 407 ? 52.888 14.083 55.599 1.00 21.21 477 LEU C CA 1
ATOM 11899 C C . LEU C 1 407 ? 52.851 12.642 55.084 1.00 19.50 477 LEU C C 1
ATOM 11900 O O . LEU C 1 407 ? 52.437 12.387 53.951 1.00 18.91 477 LEU C O 1
ATOM 11905 N N . ALA C 1 408 ? 53.266 11.701 55.929 1.00 18.23 478 ALA C N 1
ATOM 11906 C CA . ALA C 1 408 ? 53.284 10.287 55.558 1.00 18.81 478 ALA C CA 1
ATOM 11907 C C . ALA C 1 408 ? 51.880 9.771 55.269 1.00 18.27 478 ALA C C 1
ATOM 11908 O O . ALA C 1 408 ? 51.682 8.955 54.372 1.00 18.60 478 ALA C O 1
ATOM 11910 N N . LEU C 1 409 ? 50.903 10.245 56.035 1.00 16.24 479 LEU C N 1
ATOM 11911 C CA . LEU C 1 409 ? 49.524 9.822 55.835 1.00 17.40 479 LEU C CA 1
ATOM 11912 C C . LEU C 1 409 ? 49.078 10.136 54.406 1.00 17.47 479 LEU C C 1
ATOM 11913 O O . LEU C 1 409 ? 48.564 9.261 53.707 1.00 16.42 479 LEU C O 1
ATOM 11918 N N . PHE C 1 410 ? 49.278 11.381 53.975 1.00 15.87 480 PHE C N 1
ATOM 11919 C CA . PHE C 1 410 ? 48.880 11.802 52.630 1.00 16.53 480 PHE C CA 1
ATOM 11920 C C . PHE C 1 410 ? 49.677 11.046 51.565 1.00 16.61 480 PHE C C 1
ATOM 11921 O O . PHE C 1 410 ? 49.129 10.617 50.550 1.00 15.92 480 PHE C O 1
ATOM 11929 N N . THR C 1 411 ? 50.976 10.895 51.801 1.00 15.08 481 THR C N 1
ATOM 11930 C CA . THR C 1 411 ? 51.847 10.183 50.872 1.00 14.68 481 THR C CA 1
ATOM 11931 C C . THR C 1 411 ? 51.415 8.722 50.738 1.00 14.45 481 THR C C 1
ATOM 11932 O O . THR C 1 411 ? 51.283 8.204 49.629 1.00 13.61 481 THR C O 1
ATOM 11936 N N . ASP C 1 412 ? 51.196 8.061 51.870 1.00 13.67 482 ASP C N 1
ATOM 11937 C CA . ASP C 1 412 ? 50.783 6.657 51.865 1.00 14.80 482 ASP C CA 1
ATOM 11938 C C . ASP C 1 412 ? 49.455 6.457 51.158 1.00 14.50 482 ASP C C 1
ATOM 11939 O O . ASP C 1 412 ? 49.291 5.527 50.370 1.00 14.28 482 ASP C O 1
ATOM 11944 N N . HIS C 1 413 ? 48.501 7.333 51.444 1.00 14.44 483 HIS C N 1
ATOM 11945 C CA . HIS C 1 413 ? 47.178 7.184 50.864 1.00 15.24 483 HIS C CA 1
ATOM 11946 C C . HIS C 1 413 ? 47.054 7.482 49.380 1.00 13.55 483 HIS C C 1
ATOM 11947 O O . HIS C 1 413 ? 46.435 6.717 48.642 1.00 14.98 483 HIS C O 1
ATOM 11954 N N . GLN C 1 414 ? 47.644 8.587 48.941 1.00 13.17 484 GLN C N 1
ATOM 11955 C CA . GLN C 1 414 ? 47.547 8.989 47.544 1.00 13.21 484 GLN C CA 1
ATOM 11956 C C . GLN C 1 414 ? 48.573 8.358 46.600 1.00 13.50 484 GLN C C 1
ATOM 11957 O O . GLN C 1 414 ? 48.325 8.247 45.396 1.00 14.14 484 GLN C O 1
ATOM 11963 N N . TRP C 1 415 ? 49.714 7.928 47.136 1.00 13.08 485 TRP C N 1
ATOM 11964 C CA . TRP C 1 415 ? 50.764 7.361 46.291 1.00 13.51 485 TRP C CA 1
ATOM 11965 C C . TRP C 1 415 ? 51.250 5.953 46.625 1.00 13.04 485 TRP C C 1
ATOM 11966 O O . TRP C 1 415 ? 51.304 5.095 45.748 1.00 13.08 485 TRP C O 1
ATOM 11977 N N . VAL C 1 416 ? 51.606 5.707 47.884 1.00 12.47 486 VAL C N 1
ATOM 11978 C CA . VAL C 1 416 ? 52.148 4.399 48.239 1.00 13.11 486 VAL C CA 1
ATOM 11979 C C . VAL C 1 416 ? 51.186 3.220 48.128 1.00 13.30 486 VAL C C 1
ATOM 11980 O O . VAL C 1 416 ? 51.492 2.235 47.460 1.00 14.17 486 VAL C O 1
ATOM 11984 N N . ALA C 1 417 ? 50.030 3.312 48.776 1.00 14.04 487 ALA C N 1
ATOM 11985 C CA . ALA C 1 417 ? 49.057 2.226 48.732 1.00 14.43 487 ALA C CA 1
ATOM 11986 C C . ALA C 1 417 ? 48.654 1.861 47.301 1.00 15.95 487 ALA C C 1
ATOM 11987 O O . ALA C 1 417 ? 48.658 0.686 46.933 1.00 14.99 487 ALA C O 1
ATOM 11989 N N . PRO C 1 418 ? 48.298 2.863 46.476 1.00 15.78 488 PRO C N 1
ATOM 11990 C CA . PRO C 1 418 ? 47.900 2.591 45.086 1.00 16.77 488 PRO C CA 1
ATOM 11991 C C . PRO C 1 418 ? 49.035 1.968 44.262 1.00 16.10 488 PRO C C 1
ATOM 11992 O O . PRO C 1 418 ? 48.802 1.106 43.411 1.00 16.67 488 PRO C O 1
ATOM 11996 N N . ALA C 1 419 ? 50.262 2.422 44.502 1.00 14.99 489 ALA C N 1
ATOM 11997 C CA . ALA C 1 419 ? 51.409 1.885 43.776 1.00 14.00 489 ALA C CA 1
ATOM 11998 C C . ALA C 1 419 ? 51.623 0.415 44.150 1.00 14.22 489 ALA C C 1
ATOM 11999 O O . ALA C 1 419 ? 51.876 -0.421 43.284 1.00 11.80 489 ALA C O 1
ATOM 12001 N N . VAL C 1 420 ? 51.526 0.099 45.440 1.00 13.94 490 VAL C N 1
ATOM 12002 C CA . VAL C 1 420 ? 51.702 -1.285 45.885 1.00 15.35 490 VAL C CA 1
ATOM 12003 C C . VAL C 1 420 ? 50.570 -2.161 45.347 1.00 16.16 490 VAL C C 1
ATOM 12004 O O . VAL C 1 420 ? 50.805 -3.283 44.892 1.00 16.17 490 VAL C O 1
ATOM 12008 N N . ALA C 1 421 ? 49.344 -1.647 45.384 1.00 14.98 491 ALA C N 1
ATOM 12009 C CA . ALA C 1 421 ? 48.201 -2.401 44.870 1.00 15.23 491 ALA C CA 1
ATOM 12010 C C . ALA C 1 421 ? 48.431 -2.705 43.391 1.00 15.23 491 ALA C C 1
ATOM 12011 O O . ALA C 1 421 ? 48.143 -3.808 42.918 1.00 13.89 491 ALA C O 1
ATOM 12013 N N . THR C 1 422 ? 48.953 -1.719 42.667 1.00 14.30 492 THR C N 1
ATOM 12014 C CA . THR C 1 422 ? 49.235 -1.876 41.244 1.00 13.69 492 THR C CA 1
ATOM 12015 C C . THR C 1 422 ? 50.344 -2.904 41.010 1.00 13.84 492 THR C C 1
ATOM 12016 O O . THR C 1 422 ? 50.232 -3.762 40.136 1.00 14.16 492 THR C O 1
ATOM 12020 N N . ALA C 1 423 ? 51.414 -2.816 41.793 1.00 14.34 493 ALA C N 1
ATOM 12021 C CA . ALA C 1 423 ? 52.534 -3.744 41.664 1.00 14.81 493 ALA C CA 1
ATOM 12022 C C . ALA C 1 423 ? 52.100 -5.177 41.988 1.00 15.15 493 ALA C C 1
ATOM 12023 O O . ALA C 1 423 ? 52.472 -6.128 41.290 1.00 14.75 493 ALA C O 1
ATOM 12025 N N . ASP C 1 424 ? 51.321 -5.329 43.054 1.00 15.79 494 ASP C N 1
ATOM 12026 C CA . ASP C 1 424 ? 50.854 -6.648 43.456 1.00 17.25 494 ASP C CA 1
ATOM 12027 C C . ASP C 1 424 ? 50.066 -7.325 42.346 1.00 18.02 494 ASP C C 1
ATOM 12028 O O . ASP C 1 424 ? 50.302 -8.491 42.031 1.00 18.51 494 ASP C O 1
ATOM 12033 N N . LEU C 1 425 ? 49.135 -6.590 41.747 1.00 17.82 495 LEU C N 1
ATOM 12034 C CA . LEU C 1 425 ? 48.302 -7.152 40.689 1.00 17.17 495 LEU C CA 1
ATOM 12035 C C . LEU C 1 425 ? 49.073 -7.465 39.415 1.00 18.41 495 LEU C C 1
ATOM 12036 O O . LEU C 1 425 ? 48.841 -8.499 38.783 1.00 17.11 495 LEU C O 1
ATOM 12041 N N . HIS C 1 426 ? 49.998 -6.590 39.037 1.00 17.55 496 HIS C N 1
ATOM 12042 C CA . HIS C 1 426 ? 50.787 -6.843 37.841 1.00 18.44 496 HIS C CA 1
ATOM 12043 C C . HIS C 1 426 ? 51.614 -8.112 38.007 1.00 18.00 496 HIS C C 1
ATOM 12044 O O . HIS C 1 426 ? 51.633 -8.964 37.119 1.00 17.97 496 HIS C O 1
ATOM 12051 N N . SER C 1 427 ? 52.292 -8.245 39.143 1.00 18.82 497 SER C N 1
ATOM 12052 C CA . SER C 1 427 ? 53.104 -9.434 39.378 1.00 21.34 497 SER C CA 1
ATOM 12053 C C . SER C 1 427 ? 52.219 -10.671 39.502 1.00 20.85 497 SER C C 1
ATOM 12054 O O . SER C 1 427 ? 52.576 -11.740 39.006 1.00 21.14 497 SER C O 1
ATOM 12057 N N . ASN C 1 428 ? 51.070 -10.525 40.157 1.00 20.71 498 ASN C N 1
ATOM 12058 C CA A ASN C 1 428 ? 50.149 -11.648 40.318 0.50 21.09 498 ASN C CA 1
ATOM 12059 C CA B ASN C 1 428 ? 50.131 -11.631 40.327 0.50 21.54 498 ASN C CA 1
ATOM 12060 C C . ASN C 1 428 ? 49.716 -12.191 38.965 1.00 21.16 498 ASN C C 1
ATOM 12061 O O . ASN C 1 428 ? 49.562 -13.400 38.799 1.00 20.59 498 ASN C O 1
ATOM 12070 N N . PHE C 1 429 ? 49.528 -11.300 37.995 1.00 17.58 499 PHE C N 1
ATOM 12071 C CA . PHE C 1 429 ? 49.114 -11.724 36.663 1.00 18.43 499 PHE C CA 1
ATOM 12072 C C . PHE C 1 429 ? 50.257 -12.002 35.684 1.00 18.78 499 PHE C C 1
ATOM 12073 O O . PHE C 1 429 ? 50.039 -12.132 34.480 1.00 19.80 499 PHE C O 1
ATOM 12081 N N . GLY C 1 430 ? 51.477 -12.089 36.200 1.00 19.21 500 GLY C N 1
ATOM 12082 C CA . GLY C 1 430 ? 52.603 -12.423 35.341 1.00 20.45 500 GLY C CA 1
ATOM 12083 C C . GLY C 1 430 ? 53.438 -11.335 34.696 1.00 21.05 500 GLY C C 1
ATOM 12084 O O . GLY C 1 430 ? 54.337 -11.649 33.916 1.00 20.79 500 GLY C O 1
ATOM 12085 N N . SER C 1 431 ? 53.160 -10.070 34.992 1.00 18.92 501 SER C N 1
ATOM 12086 C CA . SER C 1 431 ? 53.954 -8.990 34.409 1.00 19.82 501 SER C CA 1
ATOM 12087 C C . SER C 1 431 ? 55.280 -8.869 35.160 1.00 18.12 501 SER C C 1
ATOM 12088 O O . SER C 1 431 ? 55.290 -8.796 36.387 1.00 18.07 501 SER C O 1
ATOM 12091 N N . PRO C 1 432 ? 56.415 -8.878 34.440 1.00 17.99 502 PRO C N 1
ATOM 12092 C CA . PRO C 1 432 ? 57.702 -8.742 35.136 1.00 16.55 502 PRO C CA 1
ATOM 12093 C C . PRO C 1 432 ? 57.638 -7.349 35.765 1.00 16.56 502 PRO C C 1
ATOM 12094 O O . PRO C 1 432 ? 57.505 -6.351 35.052 1.00 17.04 502 PRO C O 1
ATOM 12098 N N . THR C 1 433 ? 57.734 -7.291 37.091 1.00 15.46 503 THR C N 1
ATOM 12099 C CA . THR C 1 433 ? 57.602 -6.038 37.825 1.00 17.36 503 THR C CA 1
ATOM 12100 C C . THR C 1 433 ? 58.794 -5.643 38.692 1.00 16.57 503 THR C C 1
ATOM 12101 O O . THR C 1 433 ? 59.406 -6.489 39.349 1.00 17.27 503 THR C O 1
ATOM 12105 N N . TYR C 1 434 ? 59.103 -4.346 38.691 1.00 14.38 504 TYR C N 1
ATOM 12106 C CA . TYR C 1 434 ? 60.198 -3.788 39.490 1.00 15.42 504 TYR C CA 1
ATOM 12107 C C . TYR C 1 434 ? 59.667 -2.572 40.243 1.00 15.90 504 TYR C C 1
ATOM 12108 O O . TYR C 1 434 ? 59.011 -1.719 39.657 1.00 17.04 504 TYR C O 1
ATOM 12117 N N . PHE C 1 435 ? 59.962 -2.496 41.536 1.00 15.61 505 PHE C N 1
ATOM 12118 C CA . PHE C 1 435 ? 59.476 -1.407 42.379 1.00 16.01 505 PHE C CA 1
ATOM 12119 C C . PHE C 1 435 ? 60.629 -0.650 43.043 1.00 15.86 505 PHE C C 1
ATOM 12120 O O . PHE C 1 435 ? 61.633 -1.252 43.418 1.00 15.42 505 PHE C O 1
ATOM 12128 N N . TYR C 1 436 ? 60.481 0.667 43.183 1.00 16.16 506 TYR C N 1
ATOM 12129 C CA . TYR C 1 436 ? 61.507 1.479 43.830 1.00 16.02 506 TYR C CA 1
ATOM 12130 C C . TYR C 1 436 ? 60.912 2.520 44.771 1.00 16.07 506 TYR C C 1
ATOM 12131 O O . TYR C 1 436 ? 59.754 2.919 44.630 1.00 14.84 506 TYR C O 1
ATOM 12140 N N . ALA C 1 437 ? 61.726 2.954 45.727 1.00 14.63 507 ALA C N 1
ATOM 12141 C CA . ALA C 1 437 ? 61.342 3.996 46.670 1.00 15.49 507 ALA C CA 1
ATOM 12142 C C . ALA C 1 437 ? 62.482 5.002 46.530 1.00 16.67 507 ALA C C 1
ATOM 12143 O O . ALA C 1 437 ? 63.644 4.666 46.759 1.00 16.72 507 ALA C O 1
ATOM 12145 N N . PHE C 1 438 ? 62.148 6.226 46.140 1.00 16.25 508 PHE C N 1
ATOM 12146 C CA . PHE C 1 438 ? 63.152 7.262 45.910 1.00 17.81 508 PHE C CA 1
ATOM 12147 C C . PHE C 1 438 ? 63.386 8.094 47.164 1.00 18.26 508 PHE C C 1
ATOM 12148 O O . PHE C 1 438 ? 62.523 8.878 47.566 1.00 17.54 508 PHE C O 1
ATOM 12156 N N . TYR C 1 439 ? 64.563 7.923 47.763 1.00 18.32 509 TYR C N 1
ATOM 12157 C CA . TYR C 1 439 ? 64.927 8.620 48.994 1.00 21.07 509 TYR C CA 1
ATOM 12158 C C . TYR C 1 439 ? 66.107 9.574 48.865 1.00 24.24 509 TYR C C 1
ATOM 12159 O O . TYR C 1 439 ? 67.014 9.571 49.703 1.00 24.06 509 TYR C O 1
ATOM 12168 N N . HIS C 1 440 ? 66.095 10.385 47.814 1.00 23.81 510 HIS C N 1
ATOM 12169 C CA . HIS C 1 440 ? 67.148 11.364 47.599 1.00 25.10 510 HIS C CA 1
ATOM 12170 C C . HIS C 1 440 ? 66.575 12.527 46.800 1.00 25.07 510 HIS C C 1
ATOM 12171 O O . HIS C 1 440 ? 65.574 12.375 46.098 1.00 22.83 510 HIS C O 1
ATOM 12178 N N . HIS C 1 441 ? 67.201 13.691 46.925 1.00 23.91 511 HIS C N 1
ATOM 12179 C CA . HIS C 1 441 ? 66.762 14.875 46.198 1.00 25.26 511 HIS C CA 1
ATOM 12180 C C . HIS C 1 441 ? 67.762 15.995 46.420 1.00 25.14 511 HIS C C 1
ATOM 12181 O O . HIS C 1 441 ? 68.671 15.872 47.233 1.00 22.79 511 HIS C O 1
ATOM 12188 N N . CYS C 1 442 ? 67.590 17.082 45.681 1.00 26.52 512 CYS C N 1
ATOM 12189 C CA . CYS C 1 442 ? 68.459 18.243 45.805 1.00 29.23 512 CYS C CA 1
ATOM 12190 C C . CYS C 1 442 ? 67.530 19.383 46.201 1.00 29.76 512 CYS C C 1
ATOM 12191 O O . CYS C 1 442 ? 66.665 19.786 45.423 1.00 29.35 512 CYS C O 1
ATOM 12194 N N . GLN C 1 443 ? 67.693 19.902 47.411 1.00 31.07 513 GLN C N 1
ATOM 12195 C CA . GLN C 1 443 ? 66.810 20.966 47.861 1.00 33.41 513 GLN C CA 1
ATOM 12196 C C . GLN C 1 443 ? 67.169 22.352 47.346 1.00 33.11 513 GLN C C 1
ATOM 12197 O O . GLN C 1 443 ? 68.300 22.818 47.488 1.00 32.33 513 GLN C O 1
ATOM 12203 N N . THR C 1 444 ? 66.185 22.996 46.730 1.00 32.61 514 THR C N 1
ATOM 12204 C CA . THR C 1 444 ? 66.342 24.342 46.198 1.00 33.50 514 THR C CA 1
ATOM 12205 C C . THR C 1 444 ? 66.053 25.300 47.348 1.00 34.29 514 THR C C 1
ATOM 12206 O O . THR C 1 444 ? 65.743 24.864 48.456 1.00 32.74 514 THR C O 1
ATOM 12210 N N . ASP C 1 445 ? 66.141 26.601 47.086 1.00 36.89 515 ASP C N 1
ATOM 12211 C CA . ASP C 1 445 ? 65.868 27.595 48.119 1.00 38.30 515 ASP C CA 1
ATOM 12212 C C . ASP C 1 445 ? 64.368 27.779 48.311 1.00 37.74 515 ASP C C 1
ATOM 12213 O O . ASP C 1 445 ? 63.938 28.535 49.179 1.00 38.63 515 ASP C O 1
ATOM 12218 N N . GLN C 1 446 ? 63.573 27.086 47.502 1.00 36.37 516 GLN C N 1
ATOM 12219 C CA . GLN C 1 446 ? 62.122 27.203 47.586 1.00 35.04 516 GLN C CA 1
ATOM 12220 C C . GLN C 1 446 ? 61.467 26.146 48.468 1.00 33.35 516 GLN C C 1
ATOM 12221 O O . GLN C 1 446 ? 60.299 26.283 48.833 1.00 33.08 516 GLN C O 1
ATOM 12227 N N . VAL C 1 447 ? 62.201 25.089 48.805 1.00 29.96 517 VAL C N 1
ATOM 12228 C CA . VAL C 1 447 ? 61.636 24.038 49.645 1.00 29.18 517 VAL C CA 1
ATOM 12229 C C . VAL C 1 447 ? 62.173 24.097 51.072 1.00 28.48 517 VAL C C 1
ATOM 12230 O O . VAL C 1 447 ? 63.318 24.490 51.302 1.00 27.68 517 VAL C O 1
ATOM 12234 N N . PRO C 1 448 ? 61.345 23.704 52.053 1.00 28.89 518 PRO C N 1
ATOM 12235 C CA . PRO C 1 448 ? 61.746 23.711 53.463 1.00 27.29 518 PRO C CA 1
ATOM 12236 C C . PRO C 1 448 ? 62.972 22.830 53.686 1.00 28.05 518 PRO C C 1
ATOM 12237 O O . PRO C 1 448 ? 63.116 21.780 53.057 1.00 26.09 518 PRO C O 1
ATOM 12241 N N . ALA C 1 449 ? 63.851 23.256 54.587 1.00 27.17 519 ALA C N 1
ATOM 12242 C CA . ALA C 1 449 ? 65.0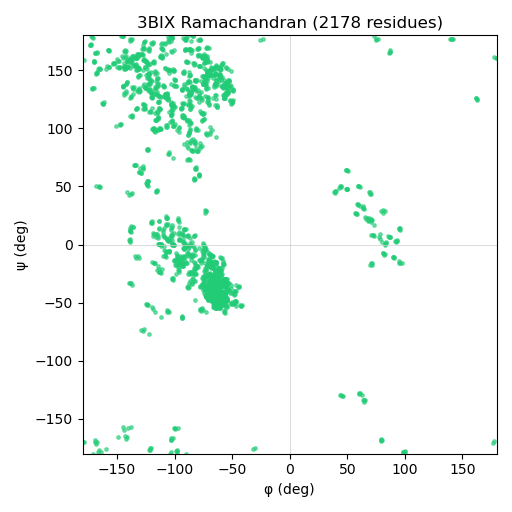64 22.504 54.884 1.00 27.60 519 ALA C CA 1
ATOM 12243 C C . ALA C 1 449 ? 64.767 21.129 55.483 1.00 27.13 519 ALA C C 1
ATOM 12244 O O . ALA C 1 449 ? 65.579 20.209 55.378 1.00 28.22 519 ALA C O 1
ATOM 12246 N N . TRP C 1 450 ? 63.600 20.987 56.105 1.00 26.21 520 TRP C N 1
ATOM 12247 C CA . TRP C 1 450 ? 63.220 19.722 56.731 1.00 26.39 520 TRP C CA 1
ATOM 12248 C C . TRP C 1 450 ? 62.580 18.708 55.787 1.00 26.54 520 TRP C C 1
ATOM 12249 O O . TRP C 1 450 ? 62.396 17.545 56.150 1.00 26.16 520 TRP C O 1
ATOM 12260 N N . ALA C 1 451 ? 62.248 19.140 54.577 1.00 24.73 521 ALA C N 1
ATOM 12261 C CA . ALA C 1 451 ? 61.584 18.260 53.620 1.00 23.98 521 ALA C CA 1
ATOM 12262 C C . ALA C 1 451 ? 62.440 17.172 52.983 1.00 23.76 521 ALA C C 1
ATOM 12263 O O . ALA C 1 451 ? 63.634 17.355 52.733 1.00 22.11 521 ALA C O 1
ATOM 12265 N N . ASP C 1 452 ? 61.807 16.027 52.736 1.00 21.28 522 ASP C N 1
ATOM 12266 C CA . ASP C 1 452 ? 62.459 14.905 52.080 1.00 21.44 522 ASP C CA 1
ATOM 12267 C C . ASP C 1 452 ? 62.035 14.999 50.615 1.00 19.55 522 ASP C C 1
ATOM 12268 O O . ASP C 1 452 ? 61.324 15.932 50.241 1.00 20.11 522 ASP C O 1
ATOM 12273 N N . ALA C 1 453 ? 62.466 14.047 49.792 1.00 18.59 523 ALA C N 1
ATOM 12274 C CA . ALA C 1 453 ? 62.115 14.055 48.370 1.00 17.59 523 ALA C CA 1
ATOM 12275 C C . ALA C 1 453 ? 60.601 14.199 48.215 1.00 19.07 523 ALA C C 1
ATOM 12276 O O . ALA C 1 453 ? 59.835 13.395 48.754 1.00 19.26 523 ALA C O 1
ATOM 12278 N N . ALA C 1 454 ? 60.179 15.220 47.473 1.00 17.38 524 ALA C N 1
ATOM 12279 C CA . ALA C 1 454 ? 58.760 15.487 47.261 1.00 17.82 524 ALA C CA 1
ATOM 12280 C C . ALA C 1 454 ? 58.282 15.025 45.883 1.00 17.53 524 ALA C C 1
ATOM 12281 O O . ALA C 1 454 ? 59.068 14.537 45.072 1.00 16.54 524 ALA C O 1
ATOM 12283 N N . HIS C 1 455 ? 56.987 15.180 45.624 1.00 15.85 525 HIS C N 1
ATOM 12284 C CA . HIS C 1 455 ? 56.421 14.765 44.344 1.00 17.13 525 HIS C CA 1
ATOM 12285 C C . HIS C 1 455 ? 57.142 15.434 43.177 1.00 17.21 525 HIS C C 1
ATOM 12286 O O . HIS C 1 455 ? 57.272 16.660 43.129 1.00 18.35 525 HIS C O 1
ATOM 12293 N N . GLY C 1 456 ? 57.617 14.613 42.247 1.00 16.57 526 GLY C N 1
ATOM 12294 C CA . GLY C 1 456 ? 58.318 15.117 41.081 1.00 17.35 526 GLY C CA 1
ATOM 12295 C C . GLY C 1 456 ? 59.827 15.244 41.221 1.00 18.20 526 GLY C C 1
ATOM 12296 O O . GLY C 1 456 ? 60.523 15.431 40.223 1.00 17.92 526 GLY C O 1
ATOM 12297 N N . ASP C 1 457 ? 60.349 15.127 42.439 1.00 17.95 527 ASP C N 1
ATOM 12298 C CA . ASP C 1 457 ? 61.788 15.283 42.648 1.00 18.84 527 ASP C CA 1
ATOM 12299 C C . ASP C 1 457 ? 62.695 14.258 41.972 1.00 18.73 527 ASP C C 1
ATOM 12300 O O . ASP C 1 457 ? 63.901 14.479 41.866 1.00 20.03 527 ASP C O 1
ATOM 12305 N N . GLU C 1 458 ? 62.135 13.144 41.515 1.00 16.93 528 GLU C N 1
ATOM 12306 C CA . GLU C 1 458 ? 62.952 12.135 40.857 1.00 17.71 528 GLU C CA 1
ATOM 12307 C C . GLU C 1 458 ? 63.171 12.492 39.384 1.00 16.70 528 GLU C C 1
ATOM 12308 O O . GLU C 1 458 ? 64.118 12.016 38.754 1.00 17.57 528 GLU C O 1
ATOM 12314 N N . VAL C 1 459 ? 62.310 13.351 38.843 1.00 17.48 529 VAL C N 1
ATOM 12315 C CA . VAL C 1 459 ? 62.404 13.744 37.435 1.00 17.34 529 VAL C CA 1
ATOM 12316 C C . VAL C 1 459 ? 63.788 14.228 36.978 1.00 17.74 529 VAL C C 1
ATOM 12317 O O . VAL C 1 459 ? 64.312 13.741 35.977 1.00 17.44 529 VAL C O 1
ATOM 12321 N N . PRO C 1 460 ? 64.403 15.180 37.707 1.00 19.02 530 PRO C N 1
ATOM 12322 C CA . PRO C 1 460 ? 65.729 15.682 37.313 1.00 19.51 530 PRO C CA 1
ATOM 12323 C C . PRO C 1 460 ? 66.778 14.572 37.201 1.00 19.19 530 PRO C C 1
ATOM 12324 O O . PRO C 1 460 ? 67.658 14.620 36.342 1.00 19.12 530 PRO C O 1
ATOM 12328 N N . TYR C 1 461 ? 66.690 13.581 38.081 1.00 18.02 531 TYR C N 1
ATOM 12329 C CA . TYR C 1 461 ? 67.638 12.474 38.071 1.00 17.08 531 TYR C CA 1
ATOM 12330 C C . TYR C 1 461 ? 67.410 11.561 36.875 1.00 17.21 531 TYR C C 1
ATOM 12331 O O . TYR C 1 461 ? 68.362 11.131 36.222 1.00 16.73 531 TYR C O 1
ATOM 12340 N N . VAL C 1 462 ? 66.146 11.267 36.592 1.00 16.54 532 VAL C N 1
ATOM 12341 C CA . VAL C 1 462 ? 65.803 10.419 35.459 1.00 15.08 532 VAL C CA 1
ATOM 12342 C C . VAL C 1 462 ? 66.236 11.087 34.153 1.00 15.19 532 VAL C C 1
ATOM 12343 O O . VAL C 1 462 ? 66.654 10.412 33.205 1.00 15.71 532 VAL C O 1
ATOM 12347 N N . LEU C 1 463 ? 66.158 12.413 34.106 1.00 15.44 533 LEU C N 1
ATOM 12348 C CA . LEU C 1 463 ? 66.529 13.144 32.896 1.00 18.44 533 LEU C CA 1
ATOM 12349 C C . LEU C 1 463 ? 68.005 13.536 32.830 1.00 19.22 533 LEU C C 1
ATOM 12350 O O . LEU C 1 463 ? 68.446 14.143 31.854 1.00 19.87 533 LEU C O 1
ATOM 12355 N N . GLY C 1 464 ? 68.762 13.198 33.868 1.00 19.46 534 GLY C N 1
ATOM 12356 C CA . GLY C 1 464 ? 70.180 13.512 33.883 1.00 19.34 534 GLY C CA 1
ATOM 12357 C C . GLY C 1 464 ? 70.538 14.983 34.003 1.00 21.11 534 GLY C C 1
ATOM 12358 O O . GLY C 1 464 ? 71.642 15.385 33.624 1.00 19.78 534 GLY C O 1
ATOM 12359 N N . ILE C 1 465 ? 69.629 15.790 34.539 1.00 20.13 535 ILE C N 1
ATOM 12360 C CA . ILE C 1 465 ? 69.903 17.213 34.684 1.00 20.47 535 ILE C CA 1
ATOM 12361 C C . ILE C 1 465 ? 71.196 17.501 35.457 1.00 21.41 535 ILE C C 1
ATOM 12362 O O . ILE C 1 465 ? 71.920 18.443 35.125 1.00 22.11 535 ILE C O 1
ATOM 12367 N N . PRO C 1 466 ? 71.507 16.697 36.493 1.00 21.16 536 PRO C N 1
ATOM 12368 C CA . PRO C 1 466 ? 72.737 16.948 37.252 1.00 21.59 536 PRO C CA 1
ATOM 12369 C C . PRO C 1 466 ? 73.993 16.916 36.387 1.00 23.41 536 PRO C C 1
ATOM 12370 O O . PRO C 1 466 ? 74.969 17.606 36.679 1.00 22.57 536 PRO C O 1
ATOM 12374 N N . MET C 1 467 ? 73.963 16.120 35.323 1.00 23.51 537 MET C N 1
ATOM 12375 C CA . MET C 1 467 ? 75.115 16.008 34.436 1.00 25.68 537 MET C CA 1
ATOM 12376 C C . MET C 1 467 ? 75.414 17.260 33.630 1.00 25.95 537 MET C C 1
ATOM 12377 O O . MET C 1 467 ? 76.526 17.422 33.132 1.00 26.26 537 MET C O 1
ATOM 12382 N N . ILE C 1 468 ? 74.428 18.138 33.483 1.00 25.32 538 ILE C N 1
ATOM 12383 C CA . ILE C 1 468 ? 74.648 19.367 32.738 1.00 28.40 538 ILE C CA 1
ATOM 12384 C C . ILE C 1 468 ? 74.565 20.579 33.654 1.00 30.64 538 ILE C C 1
ATOM 12385 O O . ILE C 1 468 ? 74.494 21.717 33.193 1.00 32.07 538 ILE C O 1
ATOM 12390 N N . GLY C 1 469 ? 74.585 20.318 34.959 1.00 31.43 539 GLY C N 1
ATOM 12391 C CA . GLY C 1 469 ? 74.537 21.388 35.941 1.00 31.60 539 GLY C CA 1
ATOM 12392 C C . GLY C 1 469 ? 73.172 22.020 36.101 1.00 31.20 539 GLY C C 1
ATOM 12393 O O . GLY C 1 469 ? 72.236 21.662 35.389 1.00 31.42 539 GLY C O 1
ATOM 12394 N N . PRO C 1 470 ? 73.028 22.971 37.036 1.00 30.41 540 PRO C N 1
ATOM 12395 C CA . PRO C 1 470 ? 71.757 23.656 37.283 1.00 29.70 540 PRO C CA 1
ATOM 12396 C C . PRO C 1 470 ? 71.214 24.294 36.011 1.00 29.23 540 PRO C C 1
ATOM 12397 O O . PRO C 1 470 ? 71.972 24.854 35.221 1.00 28.13 540 PRO C O 1
ATOM 12401 N N . THR C 1 471 ? 69.905 24.197 35.809 1.00 27.92 541 THR C N 1
ATOM 12402 C CA . THR C 1 471 ? 69.270 24.792 34.641 1.00 27.14 541 THR C CA 1
ATOM 12403 C C . THR C 1 471 ? 68.234 25.796 35.135 1.00 27.57 541 THR C C 1
ATOM 12404 O O . THR C 1 471 ? 67.984 25.890 36.336 1.00 26.65 541 THR C O 1
ATOM 12408 N N . GLU C 1 472 ? 67.638 26.553 34.218 1.00 27.86 542 GLU C N 1
ATOM 12409 C CA . GLU C 1 472 ? 66.623 27.527 34.608 1.00 29.33 542 GLU C CA 1
ATOM 12410 C C . GLU C 1 472 ? 65.449 26.822 35.279 1.00 27.33 542 GLU C C 1
ATOM 12411 O O . GLU C 1 472 ? 64.926 27.286 36.293 1.00 26.26 542 GLU C O 1
ATOM 12417 N N . LEU C 1 473 ? 65.047 25.691 34.710 1.00 26.17 543 LEU C N 1
ATOM 12418 C CA . LEU C 1 473 ? 63.926 24.927 35.241 1.00 25.25 543 LEU C CA 1
ATOM 12419 C C . LEU C 1 473 ? 64.275 24.199 36.538 1.00 24.19 543 LEU C C 1
ATOM 12420 O O . LEU C 1 473 ? 63.446 24.104 37.442 1.00 24.45 543 LEU C O 1
ATOM 12425 N N . PHE C 1 474 ? 65.500 23.686 36.620 1.00 23.10 544 PHE C N 1
ATOM 12426 C CA . PHE C 1 474 ? 65.975 22.964 37.802 1.00 24.13 544 PHE C CA 1
ATOM 12427 C C . PHE C 1 474 ? 67.237 23.662 38.312 1.00 25.45 544 PHE C C 1
ATOM 12428 O O . PHE C 1 474 ? 68.354 23.234 38.029 1.00 23.65 544 PHE C O 1
ATOM 12436 N N . PRO C 1 475 ? 67.062 24.739 39.094 1.00 26.80 545 PRO C N 1
ATOM 12437 C CA . PRO C 1 475 ? 68.147 25.547 39.661 1.00 28.51 545 PRO C CA 1
ATOM 12438 C C . PRO C 1 475 ? 68.961 25.025 40.846 1.00 29.06 545 PRO C C 1
ATOM 12439 O O . PRO C 1 475 ? 69.878 25.710 41.300 1.00 30.11 545 PRO C O 1
ATOM 12443 N N . CYS C 1 476 ? 68.659 23.834 41.349 1.00 29.07 546 CYS C N 1
ATOM 12444 C CA . CYS C 1 476 ? 69.411 23.318 42.492 1.00 30.59 546 CYS C CA 1
ATOM 12445 C C . CYS C 1 476 ? 70.878 23.093 42.148 1.00 30.81 546 CYS C C 1
ATOM 12446 O O . CYS C 1 476 ? 71.212 22.660 41.044 1.00 30.14 546 CYS C O 1
ATOM 12449 N N . ASN C 1 477 ? 71.755 23.397 43.098 1.00 30.43 547 ASN C N 1
ATOM 12450 C CA . ASN C 1 477 ? 73.183 23.197 42.895 1.00 31.41 547 ASN C CA 1
ATOM 12451 C C . ASN C 1 477 ? 73.500 21.733 43.152 1.00 29.94 547 ASN C C 1
ATOM 12452 O O . ASN C 1 477 ? 73.926 21.357 44.245 1.00 29.85 547 ASN C O 1
ATOM 12457 N N . PHE C 1 478 ? 73.278 20.911 42.132 1.00 28.29 548 PHE C N 1
ATOM 12458 C CA . PHE C 1 478 ? 73.516 19.480 42.223 1.00 27.11 548 PHE C CA 1
ATOM 12459 C C . PHE C 1 478 ? 74.952 19.168 42.624 1.00 28.00 548 PHE C C 1
ATOM 12460 O O . PHE C 1 478 ? 75.900 19.767 42.112 1.00 26.79 548 PHE C O 1
ATOM 12468 N N . SER C 1 479 ? 75.096 18.221 43.542 1.00 27.04 549 SER C N 1
ATOM 12469 C CA . SER C 1 479 ? 76.402 17.809 44.040 1.00 26.40 549 SER C CA 1
ATOM 12470 C C . SER C 1 479 ? 76.957 16.671 43.197 1.00 25.49 549 SER C C 1
ATOM 12471 O O . SER C 1 479 ? 76.297 16.194 42.273 1.00 24.12 549 SER C O 1
ATOM 12474 N N . LYS C 1 480 ? 78.172 16.235 43.518 1.00 23.96 550 LYS C N 1
ATOM 12475 C CA . LYS C 1 480 ? 78.779 15.133 42.788 1.00 24.88 550 LYS C CA 1
ATOM 12476 C C . LYS C 1 480 ? 77.950 13.881 43.047 1.00 24.62 550 LYS C C 1
ATOM 12477 O O . LYS C 1 480 ? 77.796 13.037 42.165 1.00 24.06 550 LYS C O 1
ATOM 12483 N N . ASN C 1 481 ? 77.421 13.761 44.262 1.00 23.36 551 ASN C N 1
ATOM 12484 C CA . ASN C 1 481 ? 76.592 12.612 44.603 1.00 24.16 551 ASN C CA 1
ATOM 12485 C C . ASN C 1 481 ? 75.306 12.621 43.776 1.00 21.74 551 ASN C C 1
ATOM 12486 O O . ASN C 1 481 ? 74.777 11.563 43.440 1.00 20.57 551 ASN C O 1
ATOM 12491 N N . ASP C 1 482 ? 74.807 13.812 43.456 1.00 21.14 552 ASP C N 1
ATOM 12492 C CA . ASP C 1 482 ? 73.599 13.926 42.639 1.00 21.22 552 ASP C CA 1
ATOM 12493 C C . ASP C 1 482 ? 73.909 13.446 41.225 1.00 21.31 552 ASP C C 1
ATOM 12494 O O . ASP C 1 482 ? 73.084 12.796 40.580 1.00 20.17 552 ASP C O 1
ATOM 12499 N N . VAL C 1 483 ? 75.103 13.779 40.742 1.00 20.20 553 VAL C N 1
ATOM 12500 C CA . VAL C 1 483 ? 75.508 13.361 39.407 1.00 20.07 553 VAL C CA 1
ATOM 12501 C C . VAL C 1 483 ? 75.629 11.843 39.395 1.00 19.51 553 VAL C C 1
ATOM 12502 O O . VAL C 1 483 ? 75.124 11.176 38.493 1.00 19.16 553 VAL C O 1
ATOM 12506 N N . MET C 1 484 ? 76.293 11.298 40.408 1.00 19.17 554 MET C N 1
ATOM 12507 C CA . MET C 1 484 ? 76.471 9.851 40.509 1.00 19.41 554 MET C CA 1
ATOM 12508 C C . MET C 1 484 ? 75.118 9.135 40.558 1.00 18.73 554 MET C C 1
ATOM 12509 O O . MET C 1 484 ? 74.907 8.134 39.871 1.00 18.55 554 MET C O 1
ATOM 12514 N N . LEU C 1 485 ? 74.206 9.662 41.368 1.00 18.92 555 LEU C N 1
ATOM 12515 C CA . LEU C 1 485 ? 72.881 9.068 41.525 1.00 19.97 555 LEU C CA 1
ATOM 12516 C C . LEU C 1 485 ? 72.080 9.159 40.227 1.00 17.92 555 LEU C C 1
ATOM 12517 O O . LEU C 1 485 ? 71.377 8.215 39.857 1.00 18.06 555 LEU C O 1
ATOM 12522 N N . SER C 1 486 ? 72.190 10.288 39.533 1.00 16.13 556 SER C N 1
ATOM 12523 C CA . SER C 1 486 ? 71.470 10.457 38.278 1.00 16.42 556 SER C CA 1
ATOM 12524 C C . SER C 1 486 ? 71.979 9.434 37.265 1.00 18.41 556 SER C C 1
ATOM 12525 O O . SER C 1 486 ? 71.194 8.810 36.546 1.00 17.80 556 SER C O 1
ATOM 12528 N N . ALA C 1 487 ? 73.298 9.260 37.212 1.00 17.10 557 ALA C N 1
ATOM 12529 C CA . ALA C 1 487 ? 73.899 8.295 36.296 1.00 17.50 557 ALA C CA 1
ATOM 12530 C C . ALA C 1 487 ? 73.385 6.892 36.616 1.00 17.20 557 ALA C C 1
ATOM 12531 O O . ALA C 1 487 ? 73.085 6.111 35.716 1.00 17.04 557 ALA C O 1
ATOM 12533 N N . VAL C 1 488 ? 73.296 6.575 37.905 1.00 15.18 558 VAL C N 1
ATOM 12534 C CA . VAL C 1 488 ? 72.816 5.266 38.341 1.00 15.82 558 VAL C CA 1
ATOM 12535 C C . VAL C 1 488 ? 71.362 5.042 37.908 1.00 15.36 558 VAL C C 1
ATOM 12536 O O . VAL C 1 488 ? 71.011 3.982 37.385 1.00 15.49 558 VAL C O 1
ATOM 12540 N N . VAL C 1 489 ? 70.525 6.045 38.142 1.00 15.43 559 VAL C N 1
ATOM 12541 C CA . VAL C 1 489 ? 69.117 5.961 37.778 1.00 15.99 559 VAL C CA 1
ATOM 12542 C C . VAL C 1 489 ? 68.947 5.807 36.267 1.00 15.97 559 VAL C C 1
ATOM 12543 O O . VAL C 1 489 ? 68.190 4.953 35.808 1.00 15.36 559 VAL C O 1
ATOM 12547 N N . MET C 1 490 ? 69.660 6.617 35.491 1.00 16.80 560 MET C N 1
ATOM 12548 C CA . MET C 1 490 ? 69.544 6.514 34.038 1.00 16.24 560 MET C CA 1
ATOM 12549 C C . MET C 1 490 ? 70.002 5.151 33.541 1.00 15.68 560 MET C C 1
ATOM 12550 O O . MET C 1 490 ? 69.458 4.625 32.568 1.00 15.92 560 MET C O 1
ATOM 12555 N N . THR C 1 491 ? 70.998 4.569 34.203 1.00 15.60 561 THR C N 1
ATOM 12556 C CA . THR C 1 491 ? 71.458 3.248 33.793 1.00 15.49 561 THR C CA 1
ATOM 12557 C C . THR C 1 491 ? 70.357 2.214 34.048 1.00 15.77 561 THR C C 1
ATOM 12558 O O . THR C 1 491 ? 70.074 1.379 33.185 1.00 15.75 561 THR C O 1
ATOM 12562 N N . TYR C 1 492 ? 69.729 2.273 35.221 1.00 14.47 562 TYR C N 1
ATOM 12563 C CA . TYR C 1 492 ? 68.652 1.334 35.536 1.00 15.66 562 TYR C CA 1
ATOM 12564 C C . TYR C 1 492 ? 67.475 1.529 34.576 1.00 14.85 562 TYR C C 1
ATOM 12565 O O . TYR C 1 492 ? 66.944 0.559 34.035 1.00 14.63 562 TYR C O 1
ATOM 12574 N N . TRP C 1 493 ? 67.063 2.783 34.387 1.00 14.11 563 TRP C N 1
ATOM 12575 C CA . TRP C 1 493 ? 65.939 3.099 33.502 1.00 14.90 563 TRP C CA 1
ATOM 12576 C C . TRP C 1 493 ? 66.198 2.674 32.052 1.00 16.98 563 TRP C C 1
ATOM 12577 O O . TRP C 1 493 ? 65.324 2.078 31.413 1.00 16.19 563 TRP C O 1
ATOM 12588 N N . THR C 1 494 ? 67.383 2.984 31.524 1.00 16.08 564 THR C N 1
ATOM 12589 C CA . THR C 1 494 ? 67.687 2.620 30.140 1.00 15.55 564 THR C CA 1
ATOM 12590 C C . THR C 1 494 ? 67.990 1.137 29.965 1.00 16.81 564 THR C C 1
ATOM 12591 O O . THR C 1 494 ? 67.789 0.589 28.881 1.00 13.97 564 THR C O 1
ATOM 12595 N N . ASN C 1 495 ? 68.483 0.488 31.019 1.00 16.31 565 ASN C N 1
ATOM 12596 C CA . ASN C 1 495 ? 68.735 -0.949 30.960 1.00 16.60 565 ASN C CA 1
ATOM 12597 C C . ASN C 1 495 ? 67.356 -1.584 30.795 1.00 15.95 565 ASN C C 1
ATOM 12598 O O . ASN C 1 495 ? 67.162 -2.484 29.979 1.00 15.65 565 ASN C O 1
ATOM 12603 N N . PHE C 1 496 ? 66.405 -1.094 31.586 1.00 15.42 566 PHE C N 1
ATOM 12604 C CA . PHE C 1 496 ? 65.026 -1.575 31.541 1.00 15.75 566 PHE C CA 1
ATOM 12605 C C . PHE C 1 496 ? 64.472 -1.371 30.126 1.00 14.91 566 PHE C C 1
ATOM 12606 O O . PHE C 1 496 ? 63.830 -2.256 29.569 1.00 15.37 566 PHE C O 1
ATOM 12614 N N . ALA C 1 497 ? 64.725 -0.204 29.542 1.00 14.12 567 ALA C N 1
ATOM 12615 C CA . ALA C 1 497 ? 64.254 0.070 28.183 1.00 14.57 567 ALA C CA 1
ATOM 12616 C C . ALA C 1 497 ? 64.870 -0.912 27.182 1.00 15.77 567 ALA C C 1
ATOM 12617 O O . ALA C 1 497 ? 64.197 -1.405 26.276 1.00 15.12 567 ALA C O 1
ATOM 12619 N N . LYS C 1 498 ? 66.155 -1.201 27.357 1.00 16.55 568 LYS C N 1
ATOM 12620 C CA . LYS C 1 498 ? 66.865 -2.107 26.454 1.00 17.14 568 LYS C CA 1
ATOM 12621 C C . LYS C 1 498 ? 66.514 -3.591 26.561 1.00 17.13 568 LYS C C 1
ATOM 12622 O O . LYS C 1 498 ? 66.490 -4.300 25.553 1.00 16.90 568 LYS C O 1
ATOM 12628 N N . THR C 1 499 ? 66.230 -4.065 27.769 1.00 17.20 569 THR C N 1
ATOM 12629 C CA . THR C 1 499 ? 65.968 -5.491 27.966 1.00 16.79 569 THR C CA 1
ATOM 12630 C C . THR C 1 499 ? 64.766 -5.874 28.827 1.00 18.48 569 THR C C 1
ATOM 12631 O O . THR C 1 499 ? 64.407 -7.053 28.889 1.00 17.67 569 THR C O 1
ATOM 12635 N N . GLY C 1 500 ? 64.163 -4.904 29.507 1.00 16.55 570 GLY C N 1
ATOM 12636 C CA . GLY C 1 500 ? 63.043 -5.221 30.375 1.00 17.26 570 GLY C CA 1
ATOM 12637 C C . GLY C 1 500 ? 63.563 -5.640 31.746 1.00 18.60 570 GLY C C 1
ATOM 12638 O O . GLY C 1 500 ? 62.805 -6.082 32.610 1.00 18.41 570 GLY C O 1
ATOM 12639 N N . ASP C 1 501 ? 64.872 -5.492 31.935 1.00 18.54 571 ASP C N 1
ATOM 12640 C CA . ASP C 1 501 ? 65.551 -5.836 33.186 1.00 19.24 571 ASP C CA 1
ATOM 12641 C C . ASP C 1 501 ? 66.474 -4.655 33.511 1.00 18.63 571 ASP C C 1
ATOM 12642 O O . ASP C 1 501 ? 67.412 -4.376 32.766 1.00 18.17 571 ASP C O 1
ATOM 12647 N N . PRO C 1 502 ? 66.230 -3.958 34.634 1.00 18.43 572 PRO C N 1
ATOM 12648 C CA . PRO C 1 502 ? 67.044 -2.802 35.036 1.00 18.26 572 PRO C CA 1
ATOM 12649 C C . PRO C 1 502 ? 68.530 -3.100 35.206 1.00 17.44 572 PRO C C 1
ATOM 12650 O O . PRO C 1 502 ? 69.351 -2.185 35.247 1.00 17.63 572 PRO C O 1
ATOM 12654 N N . ASN C 1 503 ? 68.869 -4.379 35.308 1.00 17.76 573 ASN C N 1
ATOM 12655 C CA . ASN C 1 503 ? 70.256 -4.783 35.519 1.00 19.33 573 ASN C CA 1
ATOM 12656 C C . ASN C 1 503 ? 71.045 -5.115 34.256 1.00 20.71 573 ASN C C 1
ATOM 12657 O O . ASN C 1 503 ? 72.271 -5.256 34.315 1.00 20.12 573 ASN C O 1
ATOM 12662 N N . GLN C 1 504 ? 70.355 -5.244 33.125 1.00 19.84 574 GLN C N 1
ATOM 12663 C CA . GLN C 1 504 ? 71.015 -5.584 31.863 1.00 21.13 574 GLN C CA 1
ATOM 12664 C C . GLN C 1 504 ? 70.775 -4.540 30.768 1.00 20.63 574 GLN C C 1
ATOM 12665 O O . GLN C 1 504 ? 69.691 -3.966 30.676 1.00 20.65 574 GLN C O 1
ATOM 12671 N N . PRO C 1 505 ? 71.769 -4.316 29.894 1.00 21.36 575 PRO C N 1
ATOM 12672 C CA . PRO C 1 505 ? 73.088 -4.956 29.846 1.00 22.05 575 PRO C CA 1
ATOM 12673 C C . PRO C 1 505 ? 74.229 -4.145 30.467 1.00 23.15 575 PRO C C 1
ATOM 12674 O O . PRO C 1 505 ? 75.348 -4.645 30.587 1.00 24.26 575 PRO C O 1
ATOM 12678 N N . VAL C 1 506 ? 73.960 -2.899 30.852 1.00 20.91 576 VAL C N 1
ATOM 12679 C CA . VAL C 1 506 ? 75.003 -2.049 31.428 1.00 21.32 576 VAL C CA 1
ATOM 12680 C C . VAL C 1 506 ? 75.165 -2.212 32.939 1.00 22.39 576 VAL C C 1
ATOM 12681 O O . VAL C 1 506 ? 74.253 -1.913 33.710 1.00 22.09 576 VAL C O 1
ATOM 12685 N N . PRO C 1 507 ? 76.341 -2.688 33.382 1.00 22.58 577 PRO C N 1
ATOM 12686 C CA . PRO C 1 507 ? 76.595 -2.877 34.815 1.00 22.61 577 PRO C CA 1
ATOM 12687 C C . PRO C 1 507 ? 76.694 -1.530 35.517 1.00 21.56 577 PRO C C 1
ATOM 12688 O O . PRO C 1 507 ? 76.974 -0.517 34.881 1.00 22.01 577 PRO C O 1
ATOM 12692 N N . GLN C 1 508 ? 76.460 -1.524 36.826 1.00 22.63 578 GLN C N 1
ATOM 12693 C CA . GLN C 1 508 ? 76.578 -0.304 37.613 1.00 24.51 578 GLN C CA 1
ATOM 12694 C C . GLN C 1 508 ? 78.042 -0.198 38.035 1.00 26.43 578 GLN C C 1
ATOM 12695 O O . GLN C 1 508 ? 78.430 -0.697 39.090 1.00 28.59 578 GLN C O 1
ATOM 12701 N N . ASP C 1 509 ? 78.853 0.431 37.196 1.00 28.16 579 ASP C N 1
ATOM 12702 C CA . ASP C 1 509 ? 80.271 0.600 37.488 1.00 28.43 579 ASP C CA 1
ATOM 12703 C C . ASP C 1 509 ? 80.531 2.057 37.808 1.00 28.27 579 ASP C C 1
ATOM 12704 O O . ASP C 1 509 ? 79.643 2.897 37.686 1.00 26.43 579 ASP C O 1
ATOM 12709 N N . THR C 1 510 ? 81.757 2.350 38.222 1.00 28.19 580 THR C N 1
ATOM 12710 C CA . THR C 1 510 ? 82.139 3.718 38.522 1.00 27.69 580 THR C CA 1
ATOM 12711 C C . THR C 1 510 ? 82.975 4.199 37.342 1.00 28.47 580 THR C C 1
ATOM 12712 O O . THR C 1 510 ? 84.012 3.607 37.018 1.00 27.92 580 THR C O 1
ATOM 12716 N N . LYS C 1 511 ? 82.503 5.251 36.684 1.00 26.28 581 LYS C N 1
ATOM 12717 C CA . LYS C 1 511 ? 83.203 5.821 35.539 1.00 26.65 581 LYS C CA 1
ATOM 12718 C C . LYS C 1 511 ? 83.388 7.307 35.795 1.00 24.27 581 LYS C C 1
ATOM 12719 O O . LYS C 1 511 ? 82.800 7.853 36.727 1.00 23.44 581 LYS C O 1
ATOM 12725 N N . PHE C 1 512 ? 84.200 7.968 34.976 1.00 23.81 582 PHE C N 1
ATOM 12726 C CA . PHE C 1 512 ? 84.423 9.398 35.159 1.00 22.88 582 PHE C CA 1
ATOM 12727 C C . PHE C 1 512 ? 83.109 10.180 35.163 1.00 23.22 582 PHE C C 1
ATOM 12728 O O . PHE C 1 512 ? 82.965 11.165 35.888 1.00 22.29 582 PHE C O 1
ATOM 12736 N N . ILE C 1 513 ? 82.146 9.725 34.366 1.00 22.69 583 ILE C N 1
ATOM 12737 C CA . ILE C 1 513 ? 80.854 10.396 34.270 1.00 22.67 583 ILE C CA 1
ATOM 12738 C C . ILE C 1 513 ? 80.134 10.538 35.621 1.00 22.04 583 ILE C C 1
ATOM 12739 O O . ILE C 1 513 ? 79.449 11.536 35.855 1.00 22.40 583 ILE C O 1
ATOM 12744 N N . HIS C 1 514 ? 80.299 9.560 36.510 1.00 21.63 584 HIS C N 1
ATOM 12745 C CA . HIS C 1 514 ? 79.651 9.598 37.828 1.00 22.33 584 HIS C CA 1
ATOM 12746 C C . HIS C 1 514 ? 80.214 10.677 38.756 1.00 23.19 584 HIS C C 1
ATOM 12747 O O . HIS C 1 514 ? 79.501 11.196 39.622 1.00 21.48 584 HIS C O 1
ATOM 12754 N N . THR C 1 515 ? 81.495 10.995 38.561 1.00 23.27 585 THR C N 1
ATOM 12755 C CA . THR C 1 515 ? 82.245 11.990 39.335 1.00 23.81 585 THR C CA 1
ATOM 12756 C C . THR C 1 515 ? 82.558 11.534 40.758 1.00 26.24 585 THR C C 1
ATOM 12757 O O . THR C 1 515 ? 83.435 12.095 41.418 1.00 26.12 585 THR C O 1
ATOM 12761 N N . LYS C 1 516 ? 81.840 10.517 41.223 1.00 26.66 586 LYS C N 1
ATOM 12762 C CA . LYS C 1 516 ? 82.056 9.944 42.549 1.00 28.21 586 LYS C CA 1
ATOM 12763 C C . LYS C 1 516 ? 81.787 8.454 42.458 1.00 27.21 586 LYS C C 1
ATOM 12764 O O . LYS C 1 516 ? 81.158 7.994 41.508 1.00 26.83 586 LYS C O 1
ATOM 12770 N N . PRO C 1 517 ? 82.271 7.674 43.438 1.00 26.97 587 PRO C N 1
ATOM 12771 C CA . PRO C 1 517 ? 82.062 6.224 43.435 1.00 26.01 587 PRO C CA 1
ATOM 12772 C C . PRO C 1 517 ? 80.589 5.833 43.298 1.00 25.94 587 PRO C C 1
ATOM 12773 O O . PRO C 1 517 ? 79.721 6.391 43.973 1.00 25.32 587 PRO C O 1
ATOM 12777 N N . ASN C 1 518 ? 80.319 4.878 42.415 1.00 25.24 588 ASN C N 1
ATOM 12778 C CA . ASN C 1 518 ? 78.959 4.398 42.192 1.00 24.51 588 ASN C CA 1
ATOM 12779 C C . ASN C 1 518 ? 78.593 3.496 43.366 1.00 23.97 588 ASN C C 1
ATOM 12780 O O . ASN C 1 518 ? 79.081 2.372 43.467 1.00 24.75 588 ASN C O 1
ATOM 12785 N N . ARG C 1 519 ? 77.731 3.984 44.250 1.00 24.02 589 ARG C N 1
ATOM 12786 C CA . ARG C 1 519 ? 77.341 3.211 45.425 1.00 24.24 589 ARG C CA 1
ATOM 12787 C C . ARG C 1 519 ? 76.408 2.044 45.133 1.00 24.01 589 ARG C C 1
ATOM 12788 O O . ARG C 1 519 ? 76.062 1.286 46.039 1.00 24.01 589 ARG C O 1
ATOM 12796 N N . PHE C 1 520 ? 76.009 1.895 43.873 1.00 22.33 590 PHE C N 1
ATOM 12797 C CA . PHE C 1 520 ? 75.115 0.808 43.480 1.00 22.09 590 PHE C CA 1
ATOM 12798 C C . PHE C 1 520 ? 75.848 -0.334 42.772 1.00 22.85 590 PHE C C 1
ATOM 12799 O O . PHE C 1 520 ? 75.212 -1.257 42.263 1.00 22.41 590 PHE C O 1
ATOM 12807 N N . GLU C 1 521 ? 77.178 -0.282 42.746 1.00 24.39 591 GLU C N 1
ATOM 12808 C CA . GLU C 1 521 ? 77.962 -1.321 42.074 1.00 26.90 591 GLU C CA 1
ATOM 12809 C C . GLU C 1 521 ? 77.556 -2.743 42.427 1.00 27.03 591 GLU C C 1
ATOM 12810 O O . GLU C 1 521 ? 77.513 -3.611 41.559 1.00 27.93 591 GLU C O 1
ATOM 12816 N N . GLU C 1 522 ? 77.264 -2.988 43.697 1.00 27.98 592 GLU C N 1
ATOM 12817 C CA . GLU C 1 522 ? 76.887 -4.328 44.125 1.00 31.09 592 GLU C CA 1
ATOM 12818 C C . GLU C 1 522 ? 75.404 -4.466 44.430 1.00 30.55 592 GLU C C 1
ATOM 12819 O O . GLU C 1 522 ? 74.996 -5.367 45.159 1.00 31.16 592 GLU C O 1
ATOM 12825 N N . VAL C 1 523 ? 74.595 -3.582 43.862 1.00 29.74 593 VAL C N 1
ATOM 12826 C CA . VAL C 1 523 ? 73.164 -3.630 44.110 1.00 27.05 593 VAL C CA 1
ATOM 12827 C C . VAL C 1 523 ? 72.357 -4.023 42.885 1.00 26.74 593 VAL C C 1
ATOM 12828 O O . VAL C 1 523 ? 72.086 -3.192 42.015 1.00 26.74 593 VAL C O 1
ATOM 12832 N N . ALA C 1 524 ? 71.982 -5.296 42.824 1.00 24.24 594 ALA C N 1
ATOM 12833 C CA . ALA C 1 524 ? 71.169 -5.809 41.731 1.00 24.07 594 ALA C CA 1
ATOM 12834 C C . ALA C 1 524 ? 69.711 -5.555 42.108 1.00 24.13 594 ALA C C 1
ATOM 12835 O O . ALA C 1 524 ? 69.283 -5.896 43.212 1.00 23.65 594 ALA C O 1
ATOM 12837 N N . TRP C 1 525 ? 68.957 -4.958 41.192 1.00 21.59 595 TRP C N 1
ATOM 12838 C CA . TRP C 1 525 ? 67.550 -4.647 41.429 1.00 20.34 595 TRP C CA 1
ATOM 12839 C C . TRP C 1 525 ? 66.700 -5.892 41.183 1.00 19.50 595 TRP C C 1
ATOM 12840 O O . TRP C 1 525 ? 66.370 -6.220 40.044 1.00 19.91 595 TRP C O 1
ATOM 12851 N N . THR C 1 526 ? 66.345 -6.578 42.264 1.00 20.34 596 THR C N 1
ATOM 12852 C CA . THR C 1 526 ? 65.553 -7.803 42.198 1.00 21.16 596 THR C CA 1
ATOM 12853 C C . THR C 1 526 ? 64.099 -7.569 41.778 1.00 19.68 596 THR C C 1
ATOM 12854 O O . THR C 1 526 ? 63.510 -6.547 42.119 1.00 19.57 596 THR C O 1
ATOM 12858 N N . ARG C 1 527 ? 63.524 -8.527 41.056 1.00 20.36 597 ARG C N 1
ATOM 12859 C CA . ARG C 1 527 ? 62.133 -8.430 40.614 1.00 22.10 597 ARG C CA 1
ATOM 12860 C C . ARG C 1 527 ? 61.168 -8.428 41.794 1.00 22.06 597 ARG C C 1
ATOM 12861 O O . ARG C 1 527 ? 61.402 -9.081 42.812 1.00 21.06 597 ARG C O 1
ATOM 12869 N N . TYR C 1 528 ? 60.072 -7.697 41.636 1.00 19.54 598 TYR C N 1
ATOM 12870 C CA . TYR C 1 528 ? 59.054 -7.595 42.671 1.00 19.52 598 TYR C CA 1
ATOM 12871 C C . TYR C 1 528 ? 58.015 -8.708 42.531 1.00 22.03 598 TYR C C 1
ATOM 12872 O O . TYR C 1 528 ? 57.618 -9.069 41.420 1.00 22.90 598 TYR C O 1
ATOM 12881 N N . SER C 1 529 ? 57.594 -9.251 43.669 1.00 23.12 599 SER C N 1
ATOM 12882 C CA . SER C 1 529 ? 56.581 -10.302 43.722 1.00 26.26 599 SER C CA 1
ATOM 12883 C C . SER C 1 529 ? 55.687 -9.945 44.907 1.00 26.85 599 SER C C 1
ATOM 12884 O O . SER C 1 529 ? 56.140 -9.304 45.852 1.00 25.63 599 SER C O 1
ATOM 12887 N N . GLN C 1 530 ? 54.424 -10.351 44.864 1.00 29.01 600 GLN C N 1
ATOM 12888 C CA . GLN C 1 530 ? 53.507 -10.038 45.955 1.00 32.51 600 GLN C CA 1
ATOM 12889 C C . GLN C 1 530 ? 53.899 -10.751 47.250 1.00 32.86 600 GLN C C 1
ATOM 12890 O O . GLN C 1 530 ? 53.504 -10.336 48.344 1.00 33.24 600 GLN C O 1
ATOM 12896 N N . LYS C 1 531 ? 54.690 -11.812 47.128 1.00 32.12 601 LYS C N 1
ATOM 12897 C CA . LYS C 1 531 ? 55.109 -12.582 48.293 1.00 33.09 601 LYS C CA 1
ATOM 12898 C C . LYS C 1 531 ? 56.297 -11.981 49.048 1.00 32.75 601 LYS C C 1
ATOM 12899 O O . LYS C 1 531 ? 56.261 -11.863 50.275 1.00 31.74 601 LYS C O 1
ATOM 12905 N N . ASP C 1 532 ? 57.345 -11.606 48.321 1.00 29.39 602 ASP C N 1
ATOM 12906 C CA . ASP C 1 532 ? 58.537 -11.029 48.939 1.00 28.80 602 ASP C CA 1
ATOM 12907 C C . ASP C 1 532 ? 58.550 -9.502 48.851 1.00 25.45 602 ASP C C 1
ATOM 12908 O O . ASP C 1 532 ? 59.194 -8.830 49.658 1.00 23.47 602 ASP C O 1
ATOM 12913 N N . GLN C 1 533 ? 57.848 -8.968 47.858 1.00 21.63 603 GLN C N 1
ATOM 12914 C CA . GLN C 1 533 ? 57.754 -7.528 47.647 1.00 20.63 603 GLN C CA 1
ATOM 12915 C C . GLN C 1 533 ? 59.092 -6.799 47.772 1.00 19.53 603 GLN C C 1
ATOM 12916 O O . GLN C 1 533 ? 59.206 -5.792 48.469 1.00 18.82 603 GLN C O 1
ATOM 12922 N N . LEU C 1 534 ? 60.104 -7.314 47.085 1.00 18.41 604 LEU C N 1
ATOM 12923 C CA . LEU C 1 534 ? 61.420 -6.694 47.109 1.00 18.25 604 LEU C CA 1
ATOM 12924 C C . LEU C 1 534 ? 61.391 -5.418 46.280 1.00 18.24 604 LEU C C 1
ATOM 12925 O O . LEU C 1 534 ? 60.786 -5.379 45.204 1.00 17.87 604 LEU C O 1
ATOM 12930 N N . TYR C 1 535 ? 62.040 -4.375 46.788 1.00 17.30 605 TYR C N 1
ATOM 12931 C CA . TYR C 1 535 ? 62.101 -3.099 46.087 1.00 17.23 605 TYR C CA 1
ATOM 12932 C C . TYR C 1 535 ? 63.478 -2.476 46.251 1.00 17.84 605 TYR C C 1
ATOM 12933 O O . TYR C 1 535 ? 64.217 -2.804 47.181 1.00 18.21 605 TYR C O 1
ATOM 12942 N N . LEU C 1 536 ? 63.820 -1.575 45.339 1.00 18.31 606 LEU C N 1
ATOM 12943 C CA . LEU C 1 536 ? 65.102 -0.901 45.400 1.00 17.06 606 LEU C CA 1
ATOM 12944 C C . LEU C 1 536 ? 64.966 0.418 46.146 1.00 16.72 606 LEU C C 1
ATOM 12945 O O . LEU C 1 536 ? 64.170 1.277 45.767 1.00 17.07 606 LEU C O 1
ATOM 12950 N N . HIS C 1 537 ? 65.729 0.562 47.225 1.00 16.78 607 HIS C N 1
ATOM 12951 C CA . HIS C 1 537 ? 65.736 1.791 48.001 1.00 18.52 607 HIS C CA 1
ATOM 12952 C C . HIS C 1 537 ? 66.779 2.666 47.310 1.00 20.12 607 HIS C C 1
ATOM 12953 O O . HIS C 1 537 ? 67.983 2.421 47.431 1.00 20.42 607 HIS C O 1
ATOM 12960 N N . ILE C 1 538 ? 66.318 3.668 46.568 1.00 19.16 608 ILE C N 1
ATOM 12961 C CA . ILE C 1 538 ? 67.225 4.552 45.844 1.00 19.04 608 ILE C CA 1
ATOM 12962 C C . ILE C 1 538 ? 67.637 5.745 46.693 1.00 20.14 608 ILE C C 1
ATOM 12963 O O . ILE C 1 538 ? 66.853 6.665 46.926 1.00 19.65 608 ILE C O 1
ATOM 12968 N N . GLY C 1 539 ? 68.881 5.717 47.152 1.00 21.31 609 GLY C N 1
ATOM 12969 C CA . GLY C 1 539 ? 69.398 6.792 47.975 1.00 24.13 609 GLY C CA 1
ATOM 12970 C C . GLY C 1 539 ? 70.901 6.652 48.085 1.00 25.71 609 GLY C C 1
ATOM 12971 O O . GLY C 1 539 ? 71.500 5.841 47.376 1.00 24.06 609 GLY C O 1
ATOM 12972 N N . LEU C 1 540 ? 71.516 7.434 48.968 1.00 26.80 610 LEU C N 1
ATOM 12973 C CA . LEU C 1 540 ? 72.961 7.372 49.142 1.00 28.44 610 LEU C CA 1
ATOM 12974 C C . LEU C 1 540 ? 73.412 6.137 49.921 1.00 29.31 610 LEU C C 1
ATOM 12975 O O . LEU C 1 540 ? 74.606 5.848 50.007 1.00 30.23 610 LEU C O 1
ATOM 12980 N N . LYS C 1 541 ? 72.450 5.415 50.488 1.00 28.24 611 LYS C N 1
ATOM 12981 C CA . LYS C 1 541 ? 72.718 4.174 51.217 1.00 29.32 611 LYS C CA 1
ATOM 12982 C C . LYS C 1 541 ? 71.770 3.166 50.576 1.00 27.08 611 LYS C C 1
ATOM 12983 O O . LYS C 1 541 ? 70.853 2.651 51.217 1.00 26.77 611 LYS C O 1
ATOM 12989 N N . PRO C 1 542 ? 71.993 2.866 49.288 1.00 26.41 612 PRO C N 1
ATOM 12990 C CA . PRO C 1 542 ? 71.170 1.937 48.519 1.00 25.54 612 PRO C CA 1
ATOM 12991 C C . PRO C 1 542 ? 71.265 0.462 48.860 1.00 26.07 612 PRO C C 1
ATOM 12992 O O . PRO C 1 542 ? 72.307 -0.037 49.279 1.00 25.33 612 PRO C O 1
ATOM 12996 N N . ARG C 1 543 ? 70.148 -0.225 48.652 1.00 25.72 613 ARG C N 1
ATOM 12997 C CA . ARG C 1 543 ? 70.047 -1.656 48.862 1.00 26.43 613 ARG C CA 1
ATOM 12998 C C . ARG C 1 543 ? 68.633 -2.086 48.532 1.00 24.86 613 ARG C C 1
ATOM 12999 O O . ARG C 1 543 ? 67.718 -1.262 48.482 1.00 22.36 613 ARG C O 1
ATOM 13007 N N . VAL C 1 544 ? 68.466 -3.375 48.276 1.00 23.49 614 VAL C N 1
ATOM 13008 C CA . VAL C 1 544 ? 67.152 -3.914 47.991 1.00 23.04 614 VAL C CA 1
ATOM 13009 C C . VAL C 1 544 ? 66.548 -4.248 49.346 1.00 23.29 614 VAL C C 1
ATOM 13010 O O . VAL C 1 544 ? 67.197 -4.891 50.176 1.00 22.82 614 VAL C O 1
ATOM 13014 N N . LYS C 1 545 ? 65.326 -3.783 49.580 1.00 20.83 615 LYS C N 1
ATOM 13015 C CA . LYS C 1 545 ? 64.634 -4.045 50.836 1.00 21.60 615 LYS C CA 1
ATOM 13016 C C . LYS C 1 545 ? 63.332 -4.787 50.540 1.00 21.65 615 LYS C C 1
ATOM 13017 O O . LYS C 1 545 ? 63.061 -5.137 49.392 1.00 19.89 615 LYS C O 1
ATOM 13023 N N . GLU C 1 546 ? 62.524 -5.027 51.566 1.00 20.56 616 GLU C N 1
ATOM 13024 C CA . GLU C 1 546 ? 61.280 -5.759 51.365 1.00 22.30 616 GLU C CA 1
ATOM 13025 C C . GLU C 1 546 ? 60.073 -5.117 52.042 1.00 20.44 616 GLU C C 1
ATOM 13026 O O . GLU C 1 546 ? 60.209 -4.452 53.065 1.00 19.88 616 GLU C O 1
ATOM 13032 N N . HIS C 1 547 ? 58.897 -5.321 51.450 1.00 20.02 617 HIS C N 1
ATOM 13033 C CA . HIS C 1 547 ? 57.638 -4.816 51.996 1.00 19.57 617 HIS C CA 1
ATOM 13034 C C . HIS C 1 547 ? 57.633 -3.333 52.368 1.00 19.03 617 HIS C C 1
ATOM 13035 O O . HIS C 1 547 ? 57.458 -2.983 53.536 1.00 17.55 617 HIS C O 1
ATOM 13042 N N . TYR C 1 548 ? 57.805 -2.464 51.375 1.00 17.36 618 TYR C N 1
ATOM 13043 C CA . TYR C 1 548 ? 57.823 -1.028 51.619 1.00 18.08 618 TYR C CA 1
ATOM 13044 C C . TYR C 1 548 ? 56.618 -0.567 52.444 1.00 19.18 618 TYR C C 1
ATOM 13045 O O . TYR C 1 548 ? 55.468 -0.779 52.050 1.00 19.25 618 TYR C O 1
ATOM 13054 N N . ARG C 1 549 ? 56.901 0.061 53.584 1.00 19.04 619 ARG C N 1
ATOM 13055 C CA . ARG C 1 549 ? 55.881 0.570 54.501 1.00 20.43 619 ARG C CA 1
ATOM 13056 C C . ARG C 1 549 ? 54.692 -0.383 54.623 1.00 20.76 619 ARG C C 1
ATOM 13057 O O . ARG C 1 549 ? 53.528 0.027 54.582 1.00 19.68 619 ARG C O 1
ATOM 13065 N N . ALA C 1 550 ? 55.016 -1.662 54.790 1.00 20.41 620 ALA C N 1
ATOM 13066 C CA . ALA C 1 550 ? 54.030 -2.732 54.896 1.00 21.36 620 ALA C CA 1
ATOM 13067 C C . ALA C 1 550 ? 52.879 -2.493 55.876 1.00 21.16 620 ALA C C 1
ATOM 13068 O O . ALA C 1 550 ? 51.725 -2.785 55.563 1.00 20.34 620 ALA C O 1
ATOM 13070 N N . ASN C 1 551 ? 53.188 -1.979 57.061 1.00 21.56 621 ASN C N 1
ATOM 13071 C CA . ASN C 1 551 ? 52.156 -1.732 58.064 1.00 24.45 621 ASN C CA 1
ATOM 13072 C C . ASN C 1 551 ? 51.102 -0.741 57.566 1.00 22.99 621 ASN C C 1
ATOM 13073 O O . ASN C 1 551 ? 49.910 -1.040 57.574 1.00 22.17 621 ASN C O 1
ATOM 13078 N N . LYS C 1 552 ? 51.540 0.433 57.126 1.00 19.93 622 LYS C N 1
ATOM 13079 C CA . LYS C 1 552 ? 50.607 1.446 56.640 1.00 19.59 622 LYS C CA 1
ATOM 13080 C C . LYS C 1 552 ? 49.897 1.040 55.345 1.00 18.67 622 LYS C C 1
ATOM 13081 O O . LYS C 1 552 ? 48.731 1.376 55.140 1.00 18.62 622 LYS C O 1
ATOM 13087 N N . VAL C 1 553 ? 50.593 0.322 54.470 1.00 17.63 623 VAL C N 1
ATOM 13088 C CA . VAL C 1 553 ? 49.983 -0.113 53.217 1.00 19.13 623 VAL C CA 1
ATOM 13089 C C . VAL C 1 553 ? 48.844 -1.089 53.510 1.00 20.48 623 VAL C C 1
ATOM 13090 O O . VAL C 1 553 ? 47.763 -1.004 52.920 1.00 19.72 623 VAL C O 1
ATOM 13094 N N . ASN C 1 554 ? 49.076 -2.009 54.440 1.00 20.31 624 ASN C N 1
ATOM 13095 C CA . ASN C 1 554 ? 48.047 -2.976 54.777 1.00 21.11 624 ASN C CA 1
ATOM 13096 C C . ASN C 1 554 ? 46.910 -2.336 55.565 1.00 19.42 624 ASN C C 1
ATOM 13097 O O . ASN C 1 554 ? 45.781 -2.809 55.528 1.00 20.06 624 ASN C O 1
ATOM 13102 N N . LEU C 1 555 ? 47.207 -1.253 56.273 1.00 18.69 625 LEU C N 1
ATOM 13103 C CA . LEU C 1 555 ? 46.171 -0.541 57.011 1.00 17.37 625 LEU C CA 1
ATOM 13104 C C . LEU C 1 555 ? 45.145 -0.029 55.999 1.00 16.79 625 LEU C C 1
ATOM 13105 O O . LEU C 1 555 ? 43.936 -0.225 56.152 1.00 17.73 625 LEU C O 1
ATOM 13110 N N . TRP C 1 556 ? 45.647 0.624 54.956 1.00 17.35 626 TRP C N 1
ATOM 13111 C CA . TRP C 1 556 ? 44.797 1.201 53.919 1.00 18.40 626 TRP C CA 1
ATOM 13112 C C . TRP C 1 556 ? 44.129 0.206 52.984 1.00 19.81 626 TRP C C 1
ATOM 13113 O O . TRP C 1 556 ? 42.981 0.404 52.583 1.00 20.94 626 TRP C O 1
ATOM 13124 N N . LEU C 1 557 ? 44.838 -0.862 52.639 1.00 20.70 627 LEU C N 1
ATOM 13125 C CA . LEU C 1 557 ? 44.293 -1.855 51.723 1.00 21.57 627 LEU C CA 1
ATOM 13126 C C . LEU C 1 557 ? 43.483 -2.968 52.379 1.00 22.90 627 LEU C C 1
ATOM 13127 O O . LEU C 1 557 ? 42.609 -3.554 51.740 1.00 22.07 627 LEU C O 1
ATOM 13132 N N . GLU C 1 558 ? 43.759 -3.254 53.648 1.00 22.78 628 GLU C N 1
ATOM 13133 C CA . GLU C 1 558 ? 43.059 -4.334 54.337 1.00 25.02 628 GLU C CA 1
ATOM 13134 C C . GLU C 1 558 ? 42.110 -3.905 55.456 1.00 23.35 628 GLU C C 1
ATOM 13135 O O . GLU C 1 558 ? 40.908 -4.148 55.387 1.00 24.12 628 GLU C O 1
ATOM 13141 N N . LEU C 1 559 ? 42.653 -3.275 56.490 1.00 21.05 629 LEU C N 1
ATOM 13142 C CA . LEU C 1 559 ? 41.835 -2.868 57.629 1.00 19.65 629 LEU C CA 1
ATOM 13143 C C . LEU C 1 559 ? 40.819 -1.764 57.359 1.00 18.97 629 LEU C C 1
ATOM 13144 O O . LEU C 1 559 ? 39.650 -1.897 57.726 1.00 17.68 629 LEU C O 1
ATOM 13149 N N . VAL C 1 560 ? 41.249 -0.677 56.723 1.00 16.70 630 VAL C N 1
ATOM 13150 C CA . VAL C 1 560 ? 40.338 0.434 56.457 1.00 18.16 630 VAL C CA 1
ATOM 13151 C C . VAL C 1 560 ? 39.064 0.025 55.714 1.00 18.88 630 VAL C C 1
ATOM 13152 O O . VAL C 1 560 ? 37.967 0.411 56.106 1.00 19.18 630 VAL C O 1
ATOM 13156 N N . PRO C 1 561 ? 39.185 -0.761 54.632 1.00 20.94 631 PRO C N 1
ATOM 13157 C CA . PRO C 1 561 ? 37.960 -1.155 53.930 1.00 22.14 631 PRO C CA 1
ATOM 13158 C C . PRO C 1 561 ? 36.977 -1.843 54.881 1.00 23.18 631 PRO C C 1
ATOM 13159 O O . PRO C 1 561 ? 35.762 -1.662 54.780 1.00 21.62 631 PRO C O 1
ATOM 13163 N N . HIS C 1 562 ? 37.510 -2.629 55.813 1.00 23.93 632 HIS C N 1
ATOM 13164 C CA . HIS C 1 562 ? 36.671 -3.328 56.776 1.00 25.92 632 HIS C CA 1
ATOM 13165 C C . HIS C 1 562 ? 35.949 -2.327 57.681 1.00 25.76 632 HIS C C 1
ATOM 13166 O O . HIS C 1 562 ? 34.740 -2.430 57.896 1.00 26.74 632 HIS C O 1
ATOM 13173 N N . LEU C 1 563 ? 36.693 -1.350 58.191 1.00 24.22 633 LEU C N 1
ATOM 13174 C CA . LEU C 1 563 ? 36.132 -0.328 59.073 1.00 24.80 633 LEU C CA 1
ATOM 13175 C C . LEU C 1 563 ? 35.158 0.588 58.336 1.00 25.46 633 LEU C C 1
ATOM 13176 O O . LEU C 1 563 ? 34.162 1.041 58.903 1.00 25.91 633 LEU C O 1
ATOM 13181 N N . HIS C 1 564 ? 35.458 0.862 57.073 1.00 25.45 634 HIS C N 1
ATOM 13182 C CA . HIS C 1 564 ? 34.618 1.729 56.255 1.00 27.30 634 HIS C CA 1
ATOM 13183 C C . HIS C 1 564 ? 33.217 1.140 56.103 1.00 30.33 634 HIS C C 1
ATOM 13184 O O . HIS C 1 564 ? 32.219 1.861 56.140 1.00 29.89 634 HIS C O 1
ATOM 13191 N N . ASN C 1 565 ? 33.153 -0.177 55.940 1.00 32.65 635 ASN C N 1
ATOM 13192 C CA . ASN C 1 565 ? 31.885 -0.873 55.763 1.00 37.10 635 ASN C CA 1
ATOM 13193 C C . ASN C 1 565 ? 31.054 -0.997 57.044 1.00 37.83 635 ASN C C 1
ATOM 13194 O O . ASN C 1 565 ? 29.923 -1.478 57.007 1.00 38.35 635 ASN C O 1
ATOM 13199 N N . LEU C 1 566 ? 31.604 -0.563 58.173 1.00 38.38 636 LEU C N 1
ATOM 13200 C CA . LEU C 1 566 ? 30.873 -0.642 59.436 1.00 39.53 636 LEU C CA 1
ATOM 13201 C C . LEU C 1 566 ? 29.755 0.397 59.515 1.00 40.02 636 LEU C C 1
ATOM 13202 O O . LEU C 1 566 ? 28.806 0.239 60.282 1.00 39.69 636 LEU C O 1
ATOM 13207 N N . ASN C 1 567 ? 29.872 1.459 58.722 1.00 39.42 637 ASN C N 1
ATOM 13208 C CA . ASN C 1 567 ? 28.870 2.525 58.695 1.00 39.29 637 ASN C CA 1
ATOM 13209 C C . ASN C 1 567 ? 28.479 2.858 57.266 1.00 38.40 637 ASN C C 1
ATOM 13210 O O . ASN C 1 567 ? 29.169 2.481 56.319 1.00 38.06 637 ASN C O 1
ATOM 13215 N N . ASP C 1 568 ? 27.360 3.559 57.117 1.00 36.95 638 ASP C N 1
ATOM 13216 C CA . ASP C 1 568 ? 26.936 4.014 55.805 1.00 36.83 638 ASP C CA 1
ATOM 13217 C C . ASP C 1 568 ? 27.582 5.393 55.746 1.00 34.78 638 ASP C C 1
ATOM 13218 O O . ASP C 1 568 ? 27.579 6.118 56.739 1.00 34.73 638 ASP C O 1
ATOM 13223 N N . HIS C 1 569 ? 28.156 5.740 54.603 1.00 32.88 639 HIS C N 1
ATOM 13224 C CA . HIS C 1 569 ? 28.815 7.031 54.438 1.00 31.67 639 HIS C CA 1
ATOM 13225 C C . HIS C 1 569 ? 28.257 7.765 53.226 1.00 30.47 639 HIS C C 1
ATOM 13226 O O . HIS C 1 569 ? 27.784 7.139 52.283 1.00 30.08 639 HIS C O 1
ATOM 13233 N N . HIS C 1 570 ? 28.310 9.093 53.251 1.00 30.02 640 HIS C N 1
ATOM 13234 C CA . HIS C 1 570 ? 27.853 9.881 52.113 1.00 30.13 640 HIS C CA 1
ATOM 13235 C C . HIS C 1 570 ? 28.738 11.110 51.940 1.00 31.53 640 HIS C C 1
ATOM 13236 O O . HIS C 1 570 ? 29.308 11.619 52.910 1.00 29.24 640 HIS C O 1
ATOM 13243 N N . HIS C 1 571 ? 28.864 11.569 50.699 1.00 32.37 641 HIS C N 1
ATOM 13244 C CA . HIS C 1 571 ? 29.678 12.736 50.386 1.00 35.38 641 HIS C CA 1
ATOM 13245 C C . HIS C 1 571 ? 28.806 13.963 50.142 1.00 36.23 641 HIS C C 1
ATOM 13246 O O . HIS C 1 571 ? 27.579 13.872 50.121 1.00 36.15 641 HIS C O 1
ATOM 13253 N N . HIS C 1 572 ? 29.458 15.105 49.948 1.00 37.69 642 HIS C N 1
ATOM 13254 C CA . HIS C 1 572 ? 28.767 16.362 49.682 1.00 40.19 642 HIS C CA 1
ATOM 13255 C C . HIS C 1 572 ? 29.398 17.093 48.504 1.00 42.08 642 HIS C C 1
ATOM 13256 O O . HIS C 1 572 ? 30.311 16.517 47.876 1.00 44.47 642 HIS C O 1
ATOM 13263 N N . ASP D 1 10 ? 21.144 72.903 -10.281 1.00 38.54 52 ASP D N 1
ATOM 13264 C CA . ASP D 1 10 ? 20.097 71.841 -10.343 1.00 37.45 52 ASP D CA 1
ATOM 13265 C C . ASP D 1 10 ? 20.734 70.512 -9.936 1.00 35.29 52 ASP D C 1
ATOM 13266 O O . ASP D 1 10 ? 21.386 69.853 -10.745 1.00 35.94 52 ASP D O 1
ATOM 13271 N N . PRO D 1 11 ? 20.550 70.106 -8.668 1.00 33.21 53 PRO D N 1
ATOM 13272 C CA . PRO D 1 11 ? 21.105 68.860 -8.123 1.00 30.81 53 PRO D CA 1
ATOM 13273 C C . PRO D 1 11 ? 20.553 67.605 -8.790 1.00 28.76 53 PRO D C 1
ATOM 13274 O O . PRO D 1 11 ? 19.527 67.073 -8.367 1.00 29.17 53 PRO D O 1
ATOM 13278 N N . LEU D 1 12 ? 21.242 67.133 -9.825 1.00 26.08 54 LEU D N 1
ATOM 13279 C CA . LEU D 1 12 ? 20.818 65.943 -10.551 1.00 24.56 54 LEU D CA 1
ATOM 13280 C C . LEU D 1 12 ? 21.807 64.791 -10.395 1.00 22.95 54 LEU D C 1
ATOM 13281 O O . LEU D 1 12 ? 23.021 64.982 -10.462 1.00 21.55 54 LEU D O 1
ATOM 13286 N N . VAL D 1 13 ? 21.275 63.594 -10.191 1.00 21.65 55 VAL D N 1
ATOM 13287 C CA . VAL D 1 13 ? 22.098 62.401 -10.049 1.00 20.24 55 VAL D CA 1
ATOM 13288 C C . VAL D 1 13 ? 21.479 61.265 -10.852 1.00 20.89 55 VAL D C 1
ATOM 13289 O O . VAL D 1 13 ? 20.269 61.037 -10.789 1.00 21.05 55 VAL D O 1
ATOM 13293 N N . THR D 1 14 ? 22.305 60.559 -11.617 1.00 19.37 56 THR D N 1
ATOM 13294 C CA . THR D 1 14 ? 21.812 59.435 -12.401 1.00 19.61 56 THR D CA 1
ATOM 13295 C C . THR D 1 14 ? 22.133 58.136 -11.670 1.00 18.40 56 THR D C 1
ATOM 13296 O O . THR D 1 14 ? 23.299 57.827 -11.424 1.00 18.34 56 THR D O 1
ATOM 13300 N N . THR D 1 15 ? 21.090 57.394 -11.309 1.00 17.73 57 THR D N 1
ATOM 13301 C CA . THR D 1 15 ? 21.241 56.120 -10.610 1.00 17.79 57 THR D CA 1
ATOM 13302 C C . THR D 1 15 ? 21.007 54.991 -11.608 1.00 18.01 57 THR D C 1
ATOM 13303 O O . THR D 1 15 ? 20.764 55.242 -12.791 1.00 18.66 57 THR D O 1
ATOM 13307 N N . ASN D 1 16 ? 21.075 53.751 -11.131 1.00 17.53 58 ASN D N 1
ATOM 13308 C CA . ASN D 1 16 ? 20.841 52.595 -11.989 1.00 18.07 58 ASN D CA 1
ATOM 13309 C C . ASN D 1 16 ? 19.391 52.527 -12.458 1.00 18.64 58 ASN D C 1
ATOM 13310 O O . ASN D 1 16 ? 19.077 51.801 -13.398 1.00 19.44 58 ASN D O 1
ATOM 13315 N N . PHE D 1 17 ? 18.516 53.286 -11.807 1.00 18.23 59 PHE D N 1
ATOM 13316 C CA . PHE D 1 17 ? 17.096 53.278 -12.145 1.00 17.69 59 PHE D CA 1
ATOM 13317 C C . PHE D 1 17 ? 16.603 54.530 -12.858 1.00 18.09 59 PHE D C 1
ATOM 13318 O O . PHE D 1 17 ? 15.451 54.589 -13.286 1.00 19.25 59 PHE D O 1
ATOM 13326 N N . GLY D 1 18 ? 17.467 55.529 -12.986 1.00 18.08 60 GLY D N 1
ATOM 13327 C CA . GLY D 1 18 ? 17.071 56.757 -13.651 1.00 19.24 60 GLY D CA 1
ATOM 13328 C C . GLY D 1 18 ? 17.612 57.999 -12.969 1.00 19.04 60 GLY D C 1
ATOM 13329 O O . GLY D 1 18 ? 18.267 57.917 -11.922 1.00 19.20 60 GLY D O 1
ATOM 13330 N N . LYS D 1 19 ? 17.338 59.156 -13.566 1.00 19.51 61 LYS D N 1
ATOM 13331 C CA . LYS D 1 19 ? 17.791 60.435 -13.031 1.00 20.97 61 LYS D CA 1
ATOM 13332 C C . LYS D 1 19 ? 16.871 60.953 -11.928 1.00 20.47 61 LYS D C 1
ATOM 13333 O O . LYS D 1 19 ? 15.647 60.820 -12.010 1.00 19.24 61 LYS D O 1
ATOM 13339 N N . ILE D 1 20 ? 17.467 61.543 -10.896 1.00 19.45 62 ILE D N 1
ATOM 13340 C CA A ILE D 1 20 ? 16.709 62.081 -9.774 0.50 20.02 62 ILE D CA 1
ATOM 13341 C CA B ILE D 1 20 ? 16.685 62.100 -9.800 0.50 20.19 62 ILE D CA 1
ATOM 13342 C C . ILE D 1 20 ? 17.163 63.500 -9.459 1.00 19.62 62 ILE D C 1
ATOM 13343 O O . ILE D 1 20 ? 18.353 63.805 -9.534 1.00 20.57 62 ILE D O 1
ATOM 13352 N N . ARG D 1 21 ? 16.217 64.357 -9.097 1.00 20.57 63 ARG D N 1
ATOM 13353 C CA . ARG D 1 21 ? 16.531 65.736 -8.752 1.00 21.85 63 ARG D CA 1
ATOM 13354 C C . ARG D 1 21 ? 16.407 65.921 -7.244 1.00 21.07 63 ARG D C 1
ATOM 13355 O O . ARG D 1 21 ? 15.400 65.540 -6.653 1.00 20.15 63 ARG D O 1
ATOM 13363 N N . GLY D 1 22 ? 17.432 66.509 -6.637 1.00 20.53 64 GLY D N 1
ATOM 13364 C CA . GLY D 1 22 ? 17.411 66.752 -5.208 1.00 20.82 64 GLY D CA 1
ATOM 13365 C C . GLY D 1 22 ? 17.124 68.218 -4.941 1.00 23.19 64 GLY D C 1
ATOM 13366 O O . GLY D 1 22 ? 16.747 68.959 -5.853 1.00 20.78 64 GLY D O 1
ATOM 13367 N N . ILE D 1 23 ? 17.302 68.644 -3.696 1.00 22.75 65 ILE D N 1
ATOM 13368 C CA . ILE D 1 23 ? 17.056 70.032 -3.337 1.00 24.89 65 ILE D CA 1
ATOM 13369 C C . ILE D 1 23 ? 18.094 70.509 -2.326 1.00 25.76 65 ILE D C 1
ATOM 13370 O O . ILE D 1 23 ? 18.356 69.845 -1.324 1.00 25.90 65 ILE D O 1
ATOM 13375 N N . LYS D 1 24 ? 18.701 71.656 -2.606 1.00 26.52 66 LYS D N 1
ATOM 13376 C CA . LYS D 1 24 ? 19.714 72.206 -1.717 1.00 27.56 66 LYS D CA 1
ATOM 13377 C C . LYS D 1 24 ? 19.053 72.763 -0.463 1.00 28.56 66 LYS D C 1
ATOM 13378 O O . LYS D 1 24 ? 17.962 73.331 -0.523 1.00 28.58 66 LYS D O 1
ATOM 13384 N N . LYS D 1 25 ? 19.712 72.600 0.677 1.00 27.11 67 LYS D N 1
ATOM 13385 C CA . LYS D 1 25 ? 19.153 73.090 1.926 1.00 28.51 67 LYS D CA 1
ATOM 13386 C C . LYS D 1 25 ? 20.203 73.764 2.801 1.00 27.23 67 LYS D C 1
ATOM 13387 O O . LYS D 1 25 ? 21.258 73.193 3.061 1.00 25.59 67 LYS D O 1
ATOM 13393 N N . GLU D 1 26 ? 19.904 74.983 3.242 1.00 26.69 68 GLU D N 1
ATOM 13394 C CA . GLU D 1 26 ? 20.800 75.732 4.116 1.00 27.33 68 GLU D CA 1
ATOM 13395 C C . GLU D 1 26 ? 20.471 75.323 5.547 1.00 26.81 68 GLU D C 1
ATOM 13396 O O . GLU D 1 26 ? 19.313 75.051 5.865 1.00 26.13 68 GLU D O 1
ATOM 13402 N N . LEU D 1 27 ? 21.485 75.286 6.406 1.00 26.63 69 LEU D N 1
ATOM 13403 C CA . LEU D 1 27 ? 21.290 74.906 7.804 1.00 26.15 69 LEU D CA 1
ATOM 13404 C C . LEU D 1 27 ? 21.254 76.133 8.708 1.00 27.89 69 LEU D C 1
ATOM 13405 O O . LEU D 1 27 ? 21.904 77.139 8.423 1.00 27.00 69 LEU D O 1
ATOM 13410 N N . ASN D 1 28 ? 20.498 76.040 9.800 1.00 28.67 70 ASN D N 1
ATOM 13411 C CA . ASN D 1 28 ? 20.369 77.142 10.745 1.00 30.45 70 ASN D CA 1
ATOM 13412 C C . ASN D 1 28 ? 21.574 77.238 11.677 1.00 30.20 70 ASN D C 1
ATOM 13413 O O . ASN D 1 28 ? 21.449 77.129 12.899 1.00 30.84 70 ASN D O 1
ATOM 13418 N N . ASN D 1 29 ? 22.742 77.440 11.078 1.00 29.83 71 ASN D N 1
ATOM 13419 C CA . ASN D 1 29 ? 24.003 77.567 11.799 1.00 30.30 71 ASN D CA 1
ATOM 13420 C C . ASN D 1 29 ? 24.973 78.232 10.826 1.00 31.92 71 ASN D C 1
ATOM 13421 O O . ASN D 1 29 ? 25.210 77.724 9.730 1.00 32.15 71 ASN D O 1
ATOM 13426 N N . GLU D 1 30 ? 25.527 79.369 11.235 1.00 33.88 72 GLU D N 1
ATOM 13427 C CA . GLU D 1 30 ? 26.445 80.144 10.401 1.00 35.50 72 GLU D CA 1
ATOM 13428 C C . GLU D 1 30 ? 27.706 79.427 9.933 1.00 33.96 72 GLU D C 1
ATOM 13429 O O . GLU D 1 30 ? 28.281 79.787 8.903 1.00 34.25 72 GLU D O 1
ATOM 13435 N N . ILE D 1 31 ? 28.140 78.419 10.679 1.00 29.35 73 ILE D N 1
ATOM 13436 C CA . ILE D 1 31 ? 29.356 77.697 10.329 1.00 28.50 73 ILE D CA 1
ATOM 13437 C C . ILE D 1 31 ? 29.149 76.509 9.388 1.00 27.72 73 ILE D C 1
ATOM 13438 O O . ILE D 1 31 ? 29.987 76.242 8.524 1.00 27.77 73 ILE D O 1
ATOM 13443 N N . LEU D 1 32 ? 28.036 75.802 9.551 1.00 24.97 74 LEU D N 1
ATOM 13444 C CA . LEU D 1 32 ? 27.754 74.630 8.729 1.00 24.11 74 LEU D CA 1
ATOM 13445 C C . LEU D 1 32 ? 27.364 74.944 7.294 1.00 23.63 74 LEU D C 1
ATOM 13446 O O . LEU D 1 32 ? 26.531 75.814 7.035 1.00 23.50 74 LEU D O 1
ATOM 13451 N N . GLY D 1 33 ? 27.974 74.221 6.362 1.00 22.95 75 GLY D N 1
ATOM 13452 C CA . GLY D 1 33 ? 27.661 74.418 4.960 1.00 22.67 75 GLY D CA 1
ATOM 13453 C C . GLY D 1 33 ? 26.347 73.734 4.625 1.00 23.38 75 GLY D C 1
ATOM 13454 O O . GLY D 1 33 ? 25.869 72.893 5.392 1.00 22.86 75 GLY D O 1
ATOM 13455 N N . PRO D 1 34 ? 25.726 74.082 3.490 1.00 23.51 76 PRO D N 1
ATOM 13456 C CA . PRO D 1 34 ? 24.456 73.471 3.093 1.00 22.85 76 PRO D CA 1
ATOM 13457 C C . PRO D 1 34 ? 24.625 72.026 2.641 1.00 22.06 76 PRO D C 1
ATOM 13458 O O . PRO D 1 34 ? 25.739 71.546 2.452 1.00 21.37 76 PRO D O 1
ATOM 13462 N N . VAL D 1 35 ? 23.504 71.339 2.468 1.00 21.77 77 VAL D N 1
ATOM 13463 C CA . VAL D 1 35 ? 23.526 69.959 2.013 1.00 20.12 77 VAL D CA 1
ATOM 13464 C C . VAL D 1 35 ? 22.523 69.815 0.881 1.00 20.50 77 VAL D C 1
ATOM 13465 O O . VAL D 1 35 ? 21.663 70.679 0.684 1.00 20.28 77 VAL D O 1
ATOM 13469 N N . ILE D 1 36 ? 22.653 68.741 0.114 1.00 18.77 78 ILE D N 1
ATOM 13470 C CA . ILE D 1 36 ? 21.706 68.473 -0.956 1.00 19.01 78 ILE D CA 1
ATOM 13471 C C . ILE D 1 36 ? 20.878 67.309 -0.426 1.00 18.73 78 ILE D C 1
ATOM 13472 O O . ILE D 1 36 ? 21.436 66.302 0.007 1.00 17.15 78 ILE D O 1
ATOM 13477 N N . GLN D 1 37 ? 19.559 67.450 -0.441 1.00 17.12 79 GLN D N 1
ATOM 13478 C CA . GLN D 1 37 ? 18.693 66.385 0.048 1.00 17.77 79 GLN D CA 1
ATOM 13479 C C . GLN D 1 37 ? 17.941 65.709 -1.090 1.00 18.29 79 GLN D C 1
ATOM 13480 O O . GLN D 1 37 ? 17.428 66.376 -1.990 1.00 18.53 79 GLN D O 1
ATOM 13486 N N . PHE D 1 38 ? 17.897 64.381 -1.055 1.00 16.86 80 PHE D N 1
ATOM 13487 C CA . PHE D 1 38 ? 17.142 63.613 -2.034 1.00 17.25 80 PHE D CA 1
ATOM 13488 C C . PHE D 1 38 ? 16.128 62.889 -1.157 1.00 18.37 80 PHE D C 1
ATOM 13489 O O . PHE D 1 38 ? 16.439 61.883 -0.516 1.00 18.75 80 PHE D O 1
ATOM 13497 N N . LEU D 1 39 ? 14.920 63.438 -1.106 1.00 17.87 81 LEU D N 1
ATOM 13498 C CA . LEU D 1 39 ? 13.861 62.887 -0.274 1.00 17.46 81 LEU D CA 1
ATOM 13499 C C . LEU D 1 39 ? 12.875 62.033 -1.062 1.00 16.56 81 LEU D C 1
ATOM 13500 O O . LEU D 1 39 ? 12.535 62.349 -2.205 1.00 15.71 81 LEU D O 1
ATOM 13505 N N . GLY D 1 40 ? 12.427 60.944 -0.444 1.00 15.90 82 GLY D N 1
ATOM 13506 C CA . GLY D 1 40 ? 11.455 60.074 -1.084 1.00 15.34 82 GLY D CA 1
ATOM 13507 C C . GLY D 1 40 ? 11.975 59.291 -2.270 1.00 15.25 82 GLY D C 1
ATOM 13508 O O . GLY D 1 40 ? 11.315 59.211 -3.309 1.00 15.98 82 GLY D O 1
ATOM 13509 N N . VAL D 1 41 ? 13.159 58.710 -2.118 1.00 14.73 83 VAL D N 1
ATOM 13510 C CA . VAL D 1 41 ? 13.760 57.916 -3.180 1.00 14.07 83 VAL D CA 1
ATOM 13511 C C . VAL D 1 41 ? 13.276 56.472 -3.051 1.00 14.51 83 VAL D C 1
ATOM 13512 O O . VAL D 1 41 ? 13.476 55.837 -2.014 1.00 14.41 83 VAL D O 1
ATOM 13516 N N . PRO D 1 42 ? 12.617 55.940 -4.095 1.00 15.34 84 PRO D N 1
ATOM 13517 C CA . PRO D 1 42 ? 12.130 54.559 -4.039 1.00 16.55 84 PRO D CA 1
ATOM 13518 C C . PRO D 1 42 ? 13.300 53.580 -4.134 1.00 16.84 84 PRO D C 1
ATOM 13519 O O . PRO D 1 42 ? 14.116 53.668 -5.053 1.00 17.74 84 PRO D O 1
ATOM 13523 N N . TYR D 1 43 ? 13.390 52.651 -3.187 1.00 16.73 85 TYR D N 1
ATOM 13524 C CA . TYR D 1 43 ? 14.484 51.686 -3.212 1.00 16.03 85 TYR D CA 1
ATOM 13525 C C . TYR D 1 43 ? 13.978 50.267 -3.454 1.00 15.70 85 TYR D C 1
ATOM 13526 O O . TYR D 1 43 ? 14.759 49.314 -3.494 1.00 16.33 85 TYR D O 1
ATOM 13535 N N . ALA D 1 44 ? 12.665 50.137 -3.617 1.00 15.60 86 ALA D N 1
ATOM 13536 C CA . ALA D 1 44 ? 12.035 48.847 -3.879 1.00 16.72 86 ALA D CA 1
ATOM 13537 C C . ALA D 1 44 ? 10.686 49.100 -4.548 1.00 17.44 86 ALA D C 1
ATOM 13538 O O . ALA D 1 44 ? 10.204 50.228 -4.561 1.00 18.08 86 ALA D O 1
ATOM 13540 N N . ALA D 1 45 ? 10.079 48.056 -5.101 1.00 17.51 87 ALA D N 1
ATOM 13541 C CA . ALA D 1 45 ? 8.771 48.206 -5.733 1.00 17.78 87 ALA D CA 1
ATOM 13542 C C . ALA D 1 45 ? 7.721 48.249 -4.619 1.00 17.68 87 ALA D C 1
ATOM 13543 O O . ALA D 1 45 ? 7.943 47.713 -3.534 1.00 17.16 87 ALA D O 1
ATOM 13545 N N . PRO D 1 46 ? 6.570 48.897 -4.866 1.00 17.72 88 PRO D N 1
ATOM 13546 C CA . PRO D 1 46 ? 5.536 48.956 -3.826 1.00 17.91 88 PRO D CA 1
ATOM 13547 C C . PRO D 1 46 ? 5.136 47.543 -3.393 1.00 17.06 88 PRO D C 1
ATOM 13548 O O . PRO D 1 46 ? 4.819 46.699 -4.229 1.00 17.84 88 PRO D O 1
ATOM 13552 N N . PRO D 1 47 ? 5.149 47.269 -2.078 1.00 16.62 89 PRO D N 1
ATOM 13553 C CA . PRO D 1 47 ? 4.785 45.943 -1.561 1.00 17.09 89 PRO D CA 1
ATOM 13554 C C . PRO D 1 47 ? 3.271 45.813 -1.422 1.00 17.74 89 PRO D C 1
ATOM 13555 O O . PRO D 1 47 ? 2.757 45.531 -0.342 1.00 16.19 89 PRO D O 1
ATOM 13559 N N . THR D 1 48 ? 2.567 46.012 -2.532 1.00 18.65 90 THR D N 1
ATOM 13560 C CA . THR D 1 48 ? 1.109 45.966 -2.542 1.00 18.97 90 THR D CA 1
ATOM 13561 C C . THR D 1 48 ? 0.547 44.779 -3.321 1.00 18.81 90 THR D C 1
ATOM 13562 O O . THR D 1 48 ? 1.276 44.084 -4.029 1.00 18.28 90 THR D O 1
ATOM 13566 N N . GLY D 1 49 ? -0.759 44.553 -3.184 1.00 19.63 91 GLY D N 1
ATOM 13567 C CA . GLY D 1 49 ? -1.395 43.453 -3.887 1.00 20.25 91 GLY D CA 1
ATOM 13568 C C . GLY D 1 49 ? -0.800 42.121 -3.484 1.00 21.44 91 GLY D C 1
ATOM 13569 O O . GLY D 1 49 ? -0.693 41.821 -2.293 1.00 21.45 91 GLY D O 1
ATOM 13570 N N . GLU D 1 50 ? -0.403 41.324 -4.471 1.00 20.44 92 GLU D N 1
ATOM 13571 C CA . GLU D 1 50 ? 0.188 40.019 -4.200 1.00 23.02 92 GLU D CA 1
ATOM 13572 C C . GLU D 1 50 ? 1.567 40.167 -3.555 1.00 21.83 92 GLU D C 1
ATOM 13573 O O . GLU D 1 50 ? 2.161 39.182 -3.114 1.00 22.11 92 GLU D O 1
ATOM 13579 N N . HIS D 1 51 ? 2.079 41.392 -3.504 1.00 20.22 93 HIS D N 1
ATOM 13580 C CA . HIS D 1 51 ? 3.392 41.626 -2.910 1.00 20.97 93 HIS D CA 1
ATOM 13581 C C . HIS D 1 51 ? 3.335 41.954 -1.426 1.00 19.86 93 HIS D C 1
ATOM 13582 O O . HIS D 1 51 ? 4.367 42.183 -0.789 1.00 17.99 93 HIS D O 1
ATOM 13589 N N . ARG D 1 52 ? 2.122 41.992 -0.882 1.00 17.51 94 ARG D N 1
ATOM 13590 C CA . ARG D 1 52 ? 1.948 42.223 0.546 1.00 17.33 94 ARG D CA 1
ATOM 13591 C C . ARG D 1 52 ? 2.339 40.887 1.183 1.00 17.10 94 ARG D C 1
ATOM 13592 O O . ARG D 1 52 ? 1.979 39.822 0.676 1.00 17.84 94 ARG D O 1
ATOM 13600 N N . PHE D 1 53 ? 3.079 40.944 2.284 1.00 17.67 95 PHE D N 1
ATOM 13601 C CA . PHE D 1 53 ? 3.549 39.743 2.970 1.00 17.28 95 PHE D CA 1
ATOM 13602 C C . PHE D 1 53 ? 4.512 38.941 2.088 1.00 17.69 95 PHE D C 1
ATOM 13603 O O . PHE D 1 53 ? 4.583 37.713 2.173 1.00 18.10 95 PHE D O 1
ATOM 13611 N N . GLN D 1 54 ? 5.247 39.646 1.232 1.00 17.30 96 GLN D N 1
ATOM 13612 C CA . GLN D 1 54 ? 6.241 39.024 0.361 1.00 18.01 96 GLN D CA 1
ATOM 13613 C C . GLN D 1 54 ? 7.523 39.852 0.427 1.00 18.67 96 GLN D C 1
ATOM 13614 O O . GLN D 1 54 ? 7.483 41.043 0.736 1.00 19.26 96 GLN D O 1
ATOM 13620 N N . PRO D 1 55 ? 8.680 39.231 0.142 1.00 18.84 97 PRO D N 1
ATOM 13621 C CA . PRO D 1 55 ? 9.944 39.977 0.182 1.00 18.18 97 PRO D CA 1
ATOM 13622 C C . PRO D 1 55 ? 9.893 41.141 -0.809 1.00 17.93 97 PRO D C 1
ATOM 13623 O O . PRO D 1 55 ? 9.159 41.093 -1.799 1.00 17.21 97 PRO D O 1
ATOM 13627 N N . PRO D 1 56 ? 10.674 42.201 -0.560 1.00 17.20 98 PRO D N 1
ATOM 13628 C CA . PRO D 1 56 ? 10.666 43.344 -1.475 1.00 17.53 98 PRO D CA 1
ATOM 13629 C C . PRO D 1 56 ? 11.292 43.020 -2.826 1.00 18.66 98 PRO D C 1
ATOM 13630 O O . PRO D 1 56 ? 12.181 42.176 -2.924 1.00 19.70 98 PRO D O 1
ATOM 13634 N N . GLU D 1 57 ? 10.809 43.689 -3.866 1.00 19.48 99 GLU D N 1
ATOM 13635 C CA . GLU D 1 57 ? 11.335 43.518 -5.219 1.00 20.62 99 GLU D CA 1
ATOM 13636 C C . GLU D 1 57 ? 12.042 44.819 -5.583 1.00 19.64 99 GLU D C 1
ATOM 13637 O O . GLU D 1 57 ? 11.818 45.845 -4.948 1.00 19.02 99 GLU D O 1
ATOM 13643 N N . PRO D 1 58 ? 12.912 44.794 -6.604 1.00 20.67 100 PRO D N 1
ATOM 13644 C CA . PRO D 1 58 ? 13.622 46.015 -7.005 1.00 20.26 100 PRO D CA 1
ATOM 13645 C C . PRO D 1 58 ? 12.638 47.053 -7.539 1.00 18.72 100 PRO D C 1
ATOM 13646 O O . PRO D 1 58 ? 11.572 46.701 -8.043 1.00 18.70 100 PRO D O 1
ATOM 13650 N N . PRO D 1 59 ? 12.978 48.346 -7.429 1.00 18.60 101 PRO D N 1
ATOM 13651 C CA . PRO D 1 59 ? 12.068 49.379 -7.933 1.00 19.20 101 PRO D CA 1
ATOM 13652 C C . PRO D 1 59 ? 12.108 49.385 -9.458 1.00 21.18 101 PRO D C 1
ATOM 13653 O O . PRO D 1 59 ? 13.076 48.912 -10.054 1.00 19.29 101 PRO D O 1
ATOM 13657 N N . SER D 1 60 ? 11.057 49.907 -10.083 1.00 22.46 102 SER D N 1
ATOM 13658 C CA . SER D 1 60 ? 11.003 49.987 -11.539 1.00 23.67 102 SER D CA 1
ATOM 13659 C C . SER D 1 60 ? 11.767 51.223 -11.994 1.00 23.23 102 SER D C 1
ATOM 13660 O O . SER D 1 60 ? 11.712 52.267 -11.350 1.00 22.01 102 SER D O 1
ATOM 13663 N N . PRO D 1 61 ? 12.502 51.117 -13.110 1.00 24.17 103 PRO D N 1
ATOM 13664 C CA . PRO D 1 61 ? 13.257 52.271 -13.608 1.00 23.61 103 PRO D CA 1
ATOM 13665 C C . PRO D 1 61 ? 12.325 53.278 -14.289 1.00 24.64 103 PRO D C 1
ATOM 13666 O O . PRO D 1 61 ? 11.204 52.932 -14.658 1.00 24.45 103 PRO D O 1
ATOM 13670 N N . TRP D 1 62 ? 12.781 54.520 -14.434 1.00 24.19 104 TRP D N 1
ATOM 13671 C CA . TRP D 1 62 ? 11.991 55.571 -15.085 1.00 24.74 104 TRP D CA 1
ATOM 13672 C C . TRP D 1 62 ? 12.898 56.282 -16.091 1.00 26.14 104 TRP D C 1
ATOM 13673 O O . TRP D 1 62 ? 14.112 56.330 -15.908 1.00 25.24 104 TRP D O 1
ATOM 13684 N N . SER D 1 63 ? 12.316 56.845 -17.146 1.00 28.67 105 SER D N 1
ATOM 13685 C CA . SER D 1 63 ? 13.112 57.494 -18.185 1.00 30.79 105 SER D CA 1
ATOM 13686 C C . SER D 1 63 ? 13.274 59.009 -18.105 1.00 33.03 105 SER D C 1
ATOM 13687 O O . SER D 1 63 ? 14.112 59.584 -18.800 1.00 34.63 105 SER D O 1
ATOM 13690 N N . ASP D 1 64 ? 12.479 59.657 -17.266 1.00 33.09 106 ASP D N 1
ATOM 13691 C CA . ASP D 1 64 ? 12.547 61.106 -17.127 1.00 34.79 106 ASP D CA 1
ATOM 13692 C C . ASP D 1 64 ? 13.366 61.479 -15.896 1.00 32.72 106 ASP D C 1
ATOM 13693 O O . ASP D 1 64 ? 14.195 60.698 -15.431 1.00 32.15 106 ASP D O 1
ATOM 13698 N N . ILE D 1 65 ? 13.147 62.682 -15.382 1.00 30.91 107 ILE D N 1
ATOM 13699 C CA . ILE D 1 65 ? 13.844 63.117 -14.181 1.00 29.20 107 ILE D CA 1
ATOM 13700 C C . ILE D 1 65 ? 12.826 63.036 -13.057 1.00 29.30 107 ILE D C 1
ATOM 13701 O O . ILE D 1 65 ? 11.828 63.756 -13.057 1.00 29.59 107 ILE D O 1
ATOM 13706 N N . ARG D 1 66 ? 13.068 62.137 -12.111 1.00 27.50 108 ARG D N 1
ATOM 13707 C CA . ARG D 1 66 ? 12.164 61.964 -10.988 1.00 26.25 108 ARG D CA 1
ATOM 13708 C C . ARG D 1 66 ? 12.546 62.954 -9.901 1.00 26.31 108 ARG D C 1
ATOM 13709 O O . ARG D 1 66 ? 13.716 63.076 -9.541 1.00 25.34 108 ARG D O 1
ATOM 13717 N N . ASN D 1 67 ? 11.561 63.673 -9.381 1.00 25.29 109 ASN D N 1
ATOM 13718 C CA . ASN D 1 67 ? 11.841 64.637 -8.338 1.00 25.67 109 ASN D CA 1
ATOM 13719 C C . ASN D 1 67 ? 11.870 63.972 -6.968 1.00 24.60 109 ASN D C 1
ATOM 13720 O O . ASN D 1 67 ? 11.031 63.126 -6.649 1.00 24.17 109 ASN D O 1
ATOM 13725 N N . ALA D 1 68 ? 12.877 64.333 -6.182 1.00 22.48 110 ALA D N 1
ATOM 13726 C CA . ALA D 1 68 ? 13.044 63.807 -4.832 1.00 20.91 110 ALA D CA 1
ATOM 13727 C C . ALA D 1 68 ? 13.236 65.028 -3.947 1.00 20.07 110 ALA D C 1
ATOM 13728 O O . ALA D 1 68 ? 14.274 65.192 -3.304 1.00 19.29 110 ALA D O 1
ATOM 13730 N N . THR D 1 69 ? 12.220 65.885 -3.920 1.00 20.22 111 THR D N 1
ATOM 13731 C CA . THR D 1 69 ? 12.291 67.116 -3.148 1.00 21.18 111 THR D CA 1
ATOM 13732 C C . THR D 1 69 ? 11.357 67.174 -1.946 1.00 21.97 111 THR D C 1
ATOM 13733 O O . THR D 1 69 ? 11.324 68.175 -1.231 1.00 21.48 111 THR D O 1
ATOM 13737 N N . GLN D 1 70 ? 10.592 66.112 -1.724 1.00 21.87 112 GLN D N 1
ATOM 13738 C CA . GLN D 1 70 ? 9.697 66.066 -0.574 1.00 22.81 112 GLN D CA 1
ATOM 13739 C C . GLN D 1 70 ? 9.551 64.629 -0.099 1.00 20.99 112 GLN D C 1
ATOM 13740 O O . GLN D 1 70 ? 9.697 63.692 -0.885 1.00 19.01 112 GLN D O 1
ATOM 13746 N N . PHE D 1 71 ? 9.278 64.453 1.191 1.00 20.03 113 PHE D N 1
ATOM 13747 C CA . PHE D 1 71 ? 9.117 63.113 1.741 1.00 18.31 113 PHE D CA 1
ATOM 13748 C C . PHE D 1 71 ? 7.963 62.386 1.073 1.00 19.47 113 PHE D C 1
ATOM 13749 O O . PHE D 1 71 ? 6.968 63.002 0.695 1.00 18.75 113 PHE D O 1
ATOM 13757 N N . ALA D 1 72 ? 8.105 61.073 0.928 1.00 17.55 114 ALA D N 1
ATOM 13758 C CA . ALA D 1 72 ? 7.052 60.246 0.356 1.00 17.82 114 ALA D CA 1
ATOM 13759 C C . ALA D 1 72 ? 6.140 59.863 1.530 1.00 17.82 114 ALA D C 1
ATOM 13760 O O . ALA D 1 72 ? 6.489 60.083 2.692 1.00 18.41 114 ALA D O 1
ATOM 13762 N N . PRO D 1 73 ? 4.954 59.307 1.247 1.00 18.35 115 PRO D N 1
ATOM 13763 C CA . PRO D 1 73 ? 4.058 58.916 2.343 1.00 18.40 115 PRO D CA 1
ATOM 13764 C C . PRO D 1 73 ? 4.769 57.874 3.220 1.00 17.72 115 PRO D C 1
ATOM 13765 O O . PRO D 1 73 ? 5.617 57.133 2.723 1.00 17.61 115 PRO D O 1
ATOM 13769 N N . VAL D 1 74 ? 4.434 57.819 4.508 1.00 17.40 116 VAL D N 1
ATOM 13770 C CA . VAL D 1 74 ? 5.062 56.850 5.413 1.00 16.98 116 VAL D CA 1
ATOM 13771 C C . VAL D 1 74 ? 4.281 55.537 5.471 1.00 17.87 116 VAL D C 1
ATOM 13772 O O . VAL D 1 74 ? 3.148 55.454 4.997 1.00 17.41 116 VAL D O 1
ATOM 13776 N N . CYS D 1 75 ? 4.888 54.507 6.053 1.00 16.64 117 CYS D N 1
ATOM 13777 C CA . CYS D 1 75 ? 4.220 53.218 6.153 1.00 17.22 117 CYS D CA 1
ATOM 13778 C C . CYS D 1 75 ? 3.051 53.302 7.138 1.00 17.13 117 CYS D C 1
ATOM 13779 O O . CYS D 1 75 ? 3.107 54.038 8.125 1.00 18.21 117 CYS D O 1
ATOM 13782 N N . PRO D 1 76 ? 1.967 52.557 6.870 1.00 16.82 118 PRO D N 1
ATOM 13783 C CA . PRO D 1 76 ? 0.762 52.537 7.712 1.00 17.71 118 PRO D CA 1
ATOM 13784 C C . PRO D 1 76 ? 1.011 52.328 9.204 1.00 16.88 118 PRO D C 1
ATOM 13785 O O . PRO D 1 76 ? 1.755 51.434 9.603 1.00 17.47 118 PRO D O 1
ATOM 13789 N N . GLN D 1 77 ? 0.370 53.160 10.021 1.00 18.08 119 GLN D N 1
ATOM 13790 C CA . GLN D 1 77 ? 0.524 53.087 11.466 1.00 17.70 119 GLN D CA 1
ATOM 13791 C C . GLN D 1 77 ? -0.533 53.931 12.169 1.00 19.74 119 GLN D C 1
ATOM 13792 O O . GLN D 1 77 ? -1.193 54.764 11.550 1.00 19.49 119 GLN D O 1
ATOM 13798 N N . ASN D 1 78 ? -0.687 53.706 13.469 1.00 20.94 120 ASN D N 1
ATOM 13799 C CA . ASN D 1 78 ? -1.636 54.467 14.272 1.00 21.76 120 ASN D CA 1
ATOM 13800 C C . ASN D 1 78 ? -0.932 54.803 15.580 1.00 22.17 120 ASN D C 1
ATOM 13801 O O . ASN D 1 78 ? -0.655 53.912 16.380 1.00 22.42 120 ASN D O 1
ATOM 13806 N N . ILE D 1 79 ? -0.632 56.079 15.792 1.00 21.87 121 ILE D N 1
ATOM 13807 C CA . ILE D 1 79 ? 0.060 56.497 17.007 1.00 24.92 121 ILE D CA 1
ATOM 13808 C C . ILE D 1 79 ? -0.776 57.430 17.879 1.00 28.18 121 ILE D C 1
ATOM 13809 O O . ILE D 1 79 ? -0.284 57.952 18.883 1.00 29.18 121 ILE D O 1
ATOM 13814 N N . ILE D 1 80 ? -2.035 57.633 17.509 1.00 30.56 122 ILE D N 1
ATOM 13815 C CA . ILE D 1 80 ? -2.892 58.547 18.256 1.00 36.10 122 ILE D CA 1
ATOM 13816 C C . ILE D 1 80 ? -4.011 57.928 19.089 1.00 38.16 122 ILE D C 1
ATOM 13817 O O . ILE D 1 80 ? -4.846 58.654 19.631 1.00 39.84 122 ILE D O 1
ATOM 13822 N N . ASP D 1 81 ? -4.036 56.605 19.206 1.00 39.65 123 ASP D N 1
ATOM 13823 C CA . ASP D 1 81 ? -5.089 55.962 19.985 1.00 42.82 123 ASP D CA 1
ATOM 13824 C C . ASP D 1 81 ? -4.576 55.260 21.247 1.00 42.87 123 ASP D C 1
ATOM 13825 O O . ASP D 1 81 ? -5.243 54.380 21.793 1.00 43.01 123 ASP D O 1
ATOM 13830 N N . GLY D 1 82 ? -3.386 55.656 21.698 1.00 42.68 124 GLY D N 1
ATOM 13831 C CA . GLY D 1 82 ? -2.803 55.094 22.908 1.00 42.08 124 GLY D CA 1
ATOM 13832 C C . GLY D 1 82 ? -2.358 53.641 22.891 1.00 42.65 124 GLY D C 1
ATOM 13833 O O . GLY D 1 82 ? -2.205 53.029 23.950 1.00 42.90 124 GLY D O 1
ATOM 13834 N N . ARG D 1 83 ? -2.136 53.083 21.707 1.00 41.71 125 ARG D N 1
ATOM 13835 C CA . ARG D 1 83 ? -1.712 51.691 21.600 1.00 43.17 125 ARG D CA 1
ATOM 13836 C C . ARG D 1 83 ? -0.195 51.535 21.715 1.00 42.98 125 ARG D C 1
ATOM 13837 O O . ARG D 1 83 ? 0.317 50.422 21.825 1.00 43.79 125 ARG D O 1
ATOM 13845 N N . LEU D 1 84 ? 0.516 52.655 21.686 1.00 43.30 126 LEU D N 1
ATOM 13846 C CA . LEU D 1 84 ? 1.973 52.648 21.762 1.00 43.65 126 LEU D CA 1
ATOM 13847 C C . LEU D 1 84 ? 2.534 52.400 23.165 1.00 41.55 126 LEU D C 1
ATOM 13848 O O . LEU D 1 84 ? 2.202 53.111 24.115 1.00 41.42 126 LEU D O 1
ATOM 13853 N N . PRO D 1 85 ? 3.396 51.375 23.306 1.00 40.00 127 PRO D N 1
ATOM 13854 C CA . PRO D 1 85 ? 4.028 50.998 24.578 1.00 37.37 127 PRO D CA 1
ATOM 13855 C C . PRO D 1 85 ? 5.032 52.065 25.001 1.00 35.70 127 PRO D C 1
ATOM 13856 O O . PRO D 1 85 ? 6.184 52.044 24.566 1.00 33.85 127 PRO D O 1
ATOM 13860 N N . GLU D 1 86 ? 4.599 52.990 25.850 1.00 33.65 128 GLU D N 1
ATOM 13861 C CA . GLU D 1 86 ? 5.470 54.069 26.297 1.00 33.68 128 GLU D CA 1
ATOM 13862 C C . GLU D 1 86 ? 6.780 53.631 26.946 1.00 31.89 128 GLU D C 1
ATOM 13863 O O . GLU D 1 86 ? 7.786 54.324 26.824 1.00 31.32 128 GLU D O 1
ATOM 13869 N N . VAL D 1 87 ? 6.782 52.489 27.629 1.00 29.34 129 VAL D N 1
ATOM 13870 C CA . VAL D 1 87 ? 8.005 52.029 28.282 1.00 29.05 129 VAL D CA 1
ATOM 13871 C C . VAL D 1 87 ? 9.062 51.590 27.279 1.00 27.22 129 VAL D C 1
ATOM 13872 O O . VAL D 1 87 ? 10.240 51.493 27.614 1.00 28.77 129 VAL D O 1
ATOM 13876 N N . MET D 1 88 ? 8.635 51.343 26.047 1.00 25.12 130 MET D N 1
ATOM 13877 C CA . MET D 1 88 ? 9.529 50.875 24.997 1.00 25.73 130 MET D CA 1
ATOM 13878 C C . MET D 1 88 ? 9.960 51.958 24.002 1.00 24.77 130 MET D C 1
ATOM 13879 O O . MET D 1 88 ? 11.054 51.895 23.443 1.00 23.09 130 MET D O 1
ATOM 13884 N N . LEU D 1 89 ? 9.099 52.948 23.790 1.00 22.66 131 LEU D N 1
ATOM 13885 C CA . LEU D 1 89 ? 9.373 54.030 22.842 1.00 22.49 131 LEU D CA 1
ATOM 13886 C C . LEU D 1 89 ? 10.227 55.162 23.410 1.00 21.42 131 LEU D C 1
ATOM 13887 O O . LEU D 1 89 ? 10.281 55.371 24.622 1.00 20.55 131 LEU D O 1
ATOM 13892 N N . PRO D 1 90 ? 10.922 55.901 22.529 1.00 20.24 132 PRO D N 1
ATOM 13893 C CA . PRO D 1 90 ? 11.760 57.015 22.980 1.00 19.90 132 PRO D CA 1
ATOM 13894 C C . PRO D 1 90 ? 10.875 58.112 23.575 1.00 20.98 132 PRO D C 1
ATOM 13895 O O . PRO D 1 90 ? 9.819 58.439 23.028 1.00 21.07 132 PRO D O 1
ATOM 13899 N N . VAL D 1 91 ? 11.306 58.667 24.700 1.00 21.09 133 VAL D N 1
ATOM 13900 C CA . VAL D 1 91 ? 10.547 59.704 25.389 1.00 21.69 133 VAL D CA 1
ATOM 13901 C C . VAL D 1 91 ? 10.247 60.956 24.558 1.00 21.65 133 VAL D C 1
ATOM 13902 O O . VAL D 1 91 ? 9.176 61.558 24.703 1.00 21.74 133 VAL D O 1
ATOM 13906 N N . TRP D 1 92 ? 11.176 61.354 23.692 1.00 21.58 134 TRP D N 1
ATOM 13907 C CA . TRP D 1 92 ? 10.952 62.541 22.867 1.00 20.84 134 TRP D CA 1
ATOM 13908 C C . TRP D 1 92 ? 9.773 62.329 21.924 1.00 20.72 134 TRP D C 1
ATOM 13909 O O . TRP D 1 92 ? 9.101 63.280 21.523 1.00 22.28 134 TRP D O 1
ATOM 13920 N N . PHE D 1 93 ? 9.526 61.070 21.584 1.00 19.74 135 PHE D N 1
ATOM 13921 C CA . PHE D 1 93 ? 8.445 60.689 20.681 1.00 20.35 135 PHE D CA 1
ATOM 13922 C C . PHE D 1 93 ? 7.103 60.721 21.418 1.00 20.93 135 PHE D C 1
ATOM 13923 O O . PHE D 1 93 ? 6.176 61.419 21.011 1.00 21.54 135 PHE D O 1
ATOM 13931 N N . THR D 1 94 ? 7.015 59.981 22.518 1.00 19.65 136 THR D N 1
ATOM 13932 C CA A THR D 1 94 ? 5.779 59.925 23.288 0.50 21.08 136 THR D CA 1
ATOM 13933 C CA B THR D 1 94 ? 5.799 59.910 23.321 0.50 21.43 136 THR D CA 1
ATOM 13934 C C . THR D 1 94 ? 5.393 61.263 23.919 1.00 21.35 136 THR D C 1
ATOM 13935 O O . THR D 1 94 ? 4.208 61.563 24.060 1.00 22.29 136 THR D O 1
ATOM 13942 N N . ASN D 1 95 ? 6.380 62.077 24.282 1.00 20.63 137 ASN D N 1
ATOM 13943 C CA . ASN D 1 95 ? 6.082 63.378 24.885 1.00 22.59 137 ASN D CA 1
ATOM 13944 C C . ASN D 1 95 ? 5.767 64.482 23.880 1.00 23.12 137 ASN D C 1
ATOM 13945 O O . ASN D 1 95 ? 5.462 65.606 24.278 1.00 23.26 137 ASN D O 1
ATOM 13950 N N . ASN D 1 96 ? 5.828 64.173 22.587 1.00 23.08 138 ASN D N 1
ATOM 13951 C CA . ASN D 1 96 ? 5.571 65.188 21.567 1.00 23.55 138 ASN D CA 1
ATOM 13952 C C . ASN D 1 96 ? 4.756 64.618 20.408 1.00 23.20 138 ASN D C 1
ATOM 13953 O O . ASN D 1 96 ? 5.028 64.907 19.242 1.00 21.47 138 ASN D O 1
ATOM 13958 N N . LEU D 1 97 ? 3.743 63.821 20.735 1.00 24.50 139 LEU D N 1
ATOM 13959 C CA . LEU D 1 97 ? 2.905 63.191 19.719 1.00 26.33 139 LEU D CA 1
ATOM 13960 C C . LEU D 1 97 ? 2.228 64.132 18.727 1.00 27.17 139 LEU D C 1
ATOM 13961 O O . LEU D 1 97 ? 2.018 63.760 17.573 1.00 26.42 139 LEU D O 1
ATOM 13966 N N . ASP D 1 98 ? 1.876 65.339 19.161 1.00 27.67 140 ASP D N 1
ATOM 13967 C CA . ASP D 1 98 ? 1.227 66.274 18.248 1.00 29.42 140 ASP D CA 1
ATOM 13968 C C . ASP D 1 98 ? 2.135 66.580 17.065 1.00 27.80 140 ASP D C 1
ATOM 13969 O O . ASP D 1 98 ? 1.688 66.593 15.919 1.00 28.24 140 ASP D O 1
ATOM 13974 N N . VAL D 1 99 ? 3.412 66.821 17.343 1.00 25.79 141 VAL D N 1
ATOM 13975 C CA . VAL D 1 99 ? 4.366 67.107 16.279 1.00 25.56 141 VAL D CA 1
ATOM 13976 C C . VAL D 1 99 ? 4.671 65.830 15.495 1.00 24.89 141 VAL D C 1
ATOM 13977 O O . VAL D 1 99 ? 4.696 65.841 14.267 1.00 23.36 141 VAL D O 1
ATOM 13981 N N . VAL D 1 100 ? 4.894 64.726 16.204 1.00 24.34 142 VAL D N 1
ATOM 13982 C CA . VAL D 1 100 ? 5.185 63.457 15.543 1.00 23.41 142 VAL D CA 1
ATOM 13983 C C . VAL D 1 100 ? 4.059 63.090 14.574 1.00 24.40 142 VAL D C 1
ATOM 13984 O O . VAL D 1 100 ? 4.310 62.599 13.471 1.00 22.31 142 VAL D O 1
ATOM 13988 N N . SER D 1 101 ? 2.818 63.336 14.985 1.00 24.14 143 SER D N 1
ATOM 13989 C CA . SER D 1 101 ? 1.667 63.027 14.140 1.00 25.29 143 SER D CA 1
ATOM 13990 C C . SER D 1 101 ? 1.729 63.738 12.798 1.00 24.09 143 SER D C 1
ATOM 13991 O O . SER D 1 101 ? 1.299 63.190 11.783 1.00 24.13 143 SER D O 1
ATOM 13994 N N . SER D 1 102 ? 2.260 64.956 12.787 1.00 23.40 144 SER D N 1
ATOM 13995 C CA . SER D 1 102 ? 2.351 65.708 11.543 1.00 25.00 144 SER D CA 1
ATOM 13996 C C . SER D 1 102 ? 3.291 65.019 10.555 1.00 24.88 144 SER D C 1
ATOM 13997 O O . SER D 1 102 ? 3.133 65.162 9.342 1.00 25.32 144 SER D O 1
ATOM 14000 N N . TYR D 1 103 ? 4.256 64.263 11.073 1.00 21.80 145 TYR D N 1
ATOM 14001 C CA . TYR D 1 103 ? 5.204 63.550 10.216 1.00 20.86 145 TYR D CA 1
ATOM 14002 C C . TYR D 1 103 ? 4.646 62.246 9.645 1.00 20.98 145 TYR D C 1
ATOM 14003 O O . TYR D 1 103 ? 5.189 61.720 8.674 1.00 20.35 145 TYR D O 1
ATOM 14012 N N . VAL D 1 104 ? 3.583 61.714 10.246 1.00 20.39 146 VAL D N 1
ATOM 14013 C CA . VAL D 1 104 ? 3.011 60.456 9.764 1.00 21.81 146 VAL D CA 1
ATOM 14014 C C . VAL D 1 104 ? 1.553 60.570 9.334 1.00 22.46 146 VAL D C 1
ATOM 14015 O O . VAL D 1 104 ? 0.845 59.567 9.239 1.00 22.01 146 VAL D O 1
ATOM 14019 N N . GLN D 1 105 ? 1.109 61.791 9.057 1.00 23.77 147 GLN D N 1
ATOM 14020 C CA . GLN D 1 105 ? -0.271 62.017 8.645 1.00 26.70 147 GLN D CA 1
ATOM 14021 C C . GLN D 1 105 ? -0.548 61.530 7.220 1.00 26.10 147 GLN D C 1
ATOM 14022 O O . GLN D 1 105 ? -1.680 61.184 6.889 1.00 27.82 147 GLN D O 1
ATOM 14028 N N . ASP D 1 106 ? 0.486 61.507 6.384 1.00 24.45 148 ASP D N 1
ATOM 14029 C CA . ASP D 1 106 ? 0.364 61.061 4.991 1.00 23.61 148 ASP D CA 1
ATOM 14030 C C . ASP D 1 106 ? 0.901 59.627 4.901 1.00 21.44 148 ASP D C 1
ATOM 14031 O O . ASP D 1 106 ? 2.116 59.413 4.867 1.00 21.24 148 ASP D O 1
ATOM 14036 N N . GLN D 1 107 ? -0.006 58.652 4.855 1.00 19.76 149 GLN D N 1
ATOM 14037 C CA . GLN D 1 107 ? 0.375 57.242 4.817 1.00 19.73 149 GLN D CA 1
ATOM 14038 C C . GLN D 1 107 ? -0.055 56.477 3.570 1.00 19.22 149 GLN D C 1
ATOM 14039 O O . GLN D 1 107 ? -1.022 56.841 2.906 1.00 18.24 149 GLN D O 1
ATOM 14045 N N . SER D 1 108 ? 0.667 55.397 3.280 1.00 18.15 150 SER D N 1
ATOM 14046 C CA . SER D 1 108 ? 0.372 54.540 2.139 1.00 17.52 150 SER D CA 1
ATOM 14047 C C . SER D 1 108 ? 1.104 53.209 2.275 1.00 17.65 150 SER D C 1
ATOM 14048 O O . SER D 1 108 ? 2.163 53.141 2.902 1.00 16.12 150 SER D O 1
ATOM 14051 N N . GLU D 1 109 ? 0.537 52.150 1.702 1.00 17.55 151 GLU D N 1
ATOM 14052 C CA . GLU D 1 109 ? 1.183 50.842 1.752 1.00 17.55 151 GLU D CA 1
ATOM 14053 C C . GLU D 1 109 ? 2.414 50.923 0.850 1.00 18.12 151 GLU D C 1
ATOM 14054 O O . GLU D 1 109 ? 3.382 50.173 1.013 1.00 18.43 151 GLU D O 1
ATOM 14060 N N . ASP D 1 110 ? 2.344 51.840 -0.112 1.00 17.23 152 ASP D N 1
ATOM 14061 C CA . ASP D 1 110 ? 3.428 52.115 -1.053 1.00 17.54 152 ASP D CA 1
ATOM 14062 C C . ASP D 1 110 ? 4.300 53.065 -0.237 1.00 17.39 152 ASP D C 1
ATOM 14063 O O . ASP D 1 110 ? 4.135 54.285 -0.313 1.00 17.19 152 ASP D O 1
ATOM 14068 N N . CYS D 1 111 ? 5.224 52.508 0.545 1.00 16.47 153 CYS D N 1
ATOM 14069 C CA . CYS D 1 111 ? 6.053 53.330 1.431 1.00 15.48 153 CYS D CA 1
ATOM 14070 C C . CYS D 1 111 ? 7.540 52.987 1.508 1.00 15.27 153 CYS D C 1
ATOM 14071 O O . CYS D 1 111 ? 8.225 53.434 2.433 1.00 14.55 153 CYS D O 1
ATOM 14074 N N . LEU D 1 112 ? 8.052 52.207 0.563 1.00 14.59 154 LEU D N 1
ATOM 14075 C CA . LEU D 1 112 ? 9.465 51.843 0.616 1.00 14.07 154 LEU D CA 1
ATOM 14076 C C . LEU D 1 112 ? 10.335 52.908 -0.047 1.00 15.25 154 LEU D C 1
ATOM 14077 O O . LEU D 1 112 ? 10.725 52.787 -1.212 1.00 15.46 154 LEU D O 1
ATOM 14082 N N . TYR D 1 113 ? 10.619 53.957 0.720 1.00 13.89 155 TYR D N 1
ATOM 14083 C CA . TYR D 1 113 ? 11.429 55.074 0.253 1.00 14.65 155 TYR D CA 1
ATOM 14084 C C . TYR D 1 113 ? 12.495 55.423 1.272 1.00 14.23 155 TYR D C 1
ATOM 14085 O O . TYR D 1 113 ? 12.321 55.200 2.470 1.00 15.35 155 TYR D O 1
ATOM 14094 N N . LEU D 1 114 ? 13.596 55.986 0.792 1.00 13.27 156 LEU D N 1
ATOM 14095 C CA . LEU D 1 114 ? 14.668 56.404 1.677 1.00 14.01 156 LEU D CA 1
ATOM 14096 C C . LEU D 1 114 ? 15.032 57.849 1.342 1.00 14.60 156 LEU D C 1
ATOM 14097 O O . LEU D 1 114 ? 14.638 58.369 0.293 1.00 15.23 156 LEU D O 1
ATOM 14102 N N . ASN D 1 115 ? 15.749 58.498 2.254 1.00 13.42 157 ASN D N 1
ATOM 14103 C CA . ASN D 1 115 ? 16.152 59.890 2.093 1.00 15.09 157 ASN D CA 1
ATOM 14104 C C . ASN D 1 115 ? 17.666 59.980 2.199 1.00 15.51 157 ASN D C 1
ATOM 14105 O O . ASN D 1 115 ? 18.269 59.348 3.066 1.00 15.89 157 ASN D O 1
ATOM 14110 N N . ILE D 1 116 ? 18.271 60.778 1.324 1.00 15.29 158 ILE D N 1
ATOM 14111 C CA . ILE D 1 116 ? 19.721 60.925 1.288 1.00 15.73 158 ILE D CA 1
ATOM 14112 C C . ILE D 1 116 ? 20.147 62.368 1.538 1.00 16.63 158 ILE D C 1
ATOM 14113 O O . ILE D 1 116 ? 19.626 63.292 0.912 1.00 16.40 158 ILE D O 1
ATOM 14118 N N . TYR D 1 117 ? 21.094 62.543 2.455 1.00 15.29 159 TYR D N 1
ATOM 14119 C CA . TYR D 1 117 ? 21.627 63.861 2.803 1.00 16.18 159 TYR D CA 1
ATOM 14120 C C . TYR D 1 117 ? 23.100 63.883 2.389 1.00 16.62 159 TYR D C 1
ATOM 14121 O O . TYR D 1 117 ? 23.929 63.160 2.951 1.00 15.44 159 TYR D O 1
ATOM 14130 N N . VAL D 1 118 ? 23.415 64.715 1.401 1.00 15.98 160 VAL D N 1
ATOM 14131 C CA . VAL D 1 118 ? 24.775 64.812 0.874 1.00 17.76 160 VAL D CA 1
ATOM 14132 C C . VAL D 1 118 ? 25.433 66.162 1.177 1.00 18.20 160 VAL D C 1
ATOM 14133 O O . VAL D 1 118 ? 24.870 67.213 0.878 1.00 18.07 160 VAL D O 1
ATOM 14137 N N . PRO D 1 119 ? 26.644 66.144 1.760 1.00 19.94 161 PRO D N 1
ATOM 14138 C CA . PRO D 1 119 ? 27.373 67.375 2.095 1.00 21.75 161 PRO D CA 1
ATOM 14139 C C . PRO D 1 119 ? 27.816 68.098 0.822 1.00 23.03 161 PRO D C 1
ATOM 14140 O O . PRO D 1 119 ? 28.026 67.464 -0.208 1.00 22.86 161 PRO D O 1
ATOM 14144 N N . THR D 1 120 ? 27.962 69.418 0.893 1.00 24.44 162 THR D N 1
ATOM 14145 C CA . THR D 1 120 ? 28.418 70.184 -0.266 1.00 26.85 162 THR D CA 1
ATOM 14146 C C . THR D 1 120 ? 29.867 70.611 -0.042 1.00 29.23 162 THR D C 1
ATOM 14147 O O . THR D 1 120 ? 30.564 70.997 -0.983 1.00 32.52 162 THR D O 1
ATOM 14151 N N . GLY D 1 129 ? 37.652 62.322 -1.888 1.00 30.20 191 GLY D N 1
ATOM 14152 C CA . GLY D 1 129 ? 37.258 61.008 -2.367 1.00 27.32 191 GLY D CA 1
ATOM 14153 C C . GLY D 1 129 ? 35.867 60.616 -1.897 1.00 25.98 191 GLY D C 1
ATOM 14154 O O . GLY D 1 129 ? 35.179 61.420 -1.266 1.00 26.40 191 GLY D O 1
ATOM 14155 N N . PRO D 1 130 ? 35.422 59.383 -2.192 1.00 24.36 192 PRO D N 1
ATOM 14156 C CA . PRO D 1 130 ? 34.096 58.894 -1.789 1.00 21.83 192 PRO D CA 1
ATOM 14157 C C . PRO D 1 130 ? 33.897 59.062 -0.283 1.00 19.04 192 PRO D C 1
ATOM 14158 O O . PRO D 1 130 ? 34.792 58.763 0.501 1.00 19.49 192 PRO D O 1
ATOM 14162 N N . LYS D 1 131 ? 32.716 59.527 0.111 1.00 17.18 193 LYS D N 1
ATOM 14163 C CA . LYS D 1 131 ? 32.413 59.760 1.517 1.00 17.74 193 LYS D CA 1
ATOM 14164 C C . LYS D 1 131 ? 31.771 58.568 2.213 1.00 16.81 193 LYS D C 1
ATOM 14165 O O . LYS D 1 131 ? 31.063 57.782 1.592 1.00 15.78 193 LYS D O 1
ATOM 14171 N N . PRO D 1 132 ? 32.019 58.424 3.522 1.00 16.31 194 PRO D N 1
ATOM 14172 C CA . PRO D 1 132 ? 31.440 57.322 4.294 1.00 16.87 194 PRO D CA 1
ATOM 14173 C C . PRO D 1 132 ? 29.924 57.494 4.251 1.00 15.70 194 PRO D C 1
ATOM 14174 O O . PRO D 1 132 ? 29.429 58.617 4.140 1.00 15.24 194 PRO D O 1
ATOM 14178 N N . VAL D 1 133 ? 29.193 56.390 4.356 1.00 14.25 195 VAL D N 1
ATOM 14179 C CA . VAL D 1 133 ? 27.735 56.432 4.337 1.00 13.86 195 VAL D CA 1
ATOM 14180 C C . VAL D 1 133 ? 27.183 55.865 5.646 1.00 14.57 195 VAL D C 1
ATOM 14181 O O . VAL D 1 133 ? 27.528 54.748 6.042 1.00 14.94 195 VAL D O 1
ATOM 14185 N N . MET D 1 134 ? 26.338 56.645 6.317 1.00 14.09 196 MET D N 1
ATOM 14186 C CA . MET D 1 134 ? 25.717 56.217 7.566 1.00 13.26 196 MET D CA 1
ATOM 14187 C C . MET D 1 134 ? 24.223 56.059 7.307 1.00 14.12 196 MET D C 1
ATOM 14188 O O . MET D 1 134 ? 23.535 57.026 6.979 1.00 15.01 196 MET D O 1
ATOM 14193 N N . VAL D 1 135 ? 23.731 54.831 7.448 1.00 12.93 197 VAL D N 1
ATOM 14194 C CA . VAL D 1 135 ? 22.327 54.521 7.199 1.00 12.85 197 VAL D CA 1
ATOM 14195 C C . VAL D 1 135 ? 21.593 54.385 8.525 1.00 12.60 197 VAL D C 1
ATOM 14196 O O . VAL D 1 135 ? 21.847 53.449 9.283 1.00 12.54 197 VAL D O 1
ATOM 14200 N N . TYR D 1 136 ? 20.685 55.318 8.801 1.00 12.65 198 TYR D N 1
ATOM 14201 C CA . TYR D 1 136 ? 19.936 55.287 10.053 1.00 13.00 198 TYR D CA 1
ATOM 14202 C C . TYR D 1 136 ? 18.670 54.434 9.965 1.00 14.88 198 TYR D C 1
ATOM 14203 O O . TYR D 1 136 ? 17.864 54.593 9.044 1.00 13.96 198 TYR D O 1
ATOM 14212 N N . ILE D 1 137 ? 18.508 53.528 10.930 1.00 13.26 199 ILE D N 1
ATOM 14213 C CA . ILE D 1 137 ? 17.346 52.642 10.991 1.00 14.75 199 ILE D CA 1
ATOM 14214 C C . ILE D 1 137 ? 16.544 52.996 12.237 1.00 15.99 199 ILE D C 1
ATOM 14215 O O . ILE D 1 137 ? 16.963 52.713 13.364 1.00 16.27 199 ILE D O 1
ATOM 14220 N N . HIS D 1 138 ? 15.395 53.623 12.033 1.00 14.64 200 HIS D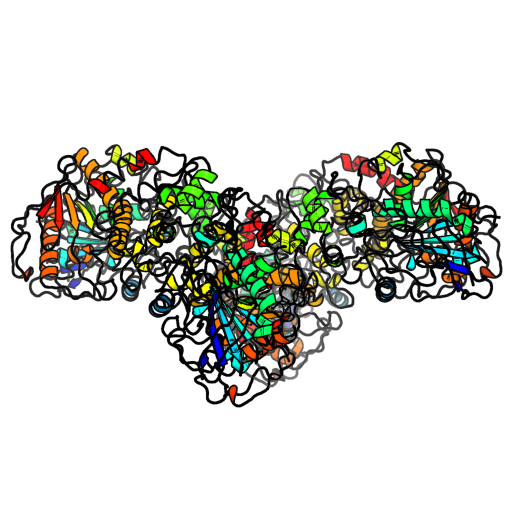 N 1
ATOM 14221 C CA . HIS D 1 138 ? 14.549 54.037 13.146 1.00 16.75 200 HIS D CA 1
ATOM 14222 C C . HIS D 1 138 ? 13.764 52.851 13.686 1.00 17.78 200 HIS D C 1
ATOM 14223 O O . HIS D 1 138 ? 13.718 51.787 13.069 1.00 17.45 200 HIS D O 1
ATOM 14230 N N . GLY D 1 139 ? 13.125 53.052 14.831 1.00 18.07 201 GLY D N 1
ATOM 14231 C CA . GLY D 1 139 ? 12.326 51.989 15.402 1.00 20.50 201 GLY D CA 1
ATOM 14232 C C . GLY D 1 139 ? 12.020 52.190 16.867 1.00 20.07 201 GLY D C 1
ATOM 14233 O O . GLY D 1 139 ? 12.926 52.387 17.674 1.00 22.35 201 GLY D O 1
ATOM 14234 N N . GLY D 1 140 ? 10.735 52.152 17.205 1.00 19.41 202 GLY D N 1
ATOM 14235 C CA . GLY D 1 140 ? 10.325 52.302 18.588 1.00 18.35 202 GLY D CA 1
ATOM 14236 C C . GLY D 1 140 ? 9.884 50.945 19.101 1.00 17.64 202 GLY D C 1
ATOM 14237 O O . GLY D 1 140 ? 10.436 50.430 20.075 1.00 17.38 202 GLY D O 1
ATOM 14238 N N . SER D 1 141 ? 8.895 50.357 18.432 1.00 16.52 203 SER D N 1
ATOM 14239 C CA . SER D 1 141 ? 8.376 49.047 18.816 1.00 17.83 203 SER D CA 1
ATOM 14240 C C . SER D 1 141 ? 8.111 48.168 17.594 1.00 17.44 203 SER D C 1
ATOM 14241 O O . SER D 1 141 ? 7.483 47.115 17.716 1.00 18.68 203 SER D O 1
ATOM 14244 N N . TYR D 1 142 ? 8.594 48.608 16.433 1.00 16.85 204 TYR D N 1
ATOM 14245 C CA . TYR D 1 142 ? 8.409 47.918 15.151 1.00 16.72 204 TYR D CA 1
ATOM 14246 C C . TYR D 1 142 ? 7.042 48.250 14.546 1.00 16.84 204 TYR D C 1
ATOM 14247 O O . TYR D 1 142 ? 6.770 47.900 13.403 1.00 16.73 204 TYR D O 1
ATOM 14256 N N . MET D 1 143 ? 6.193 48.928 15.313 1.00 17.81 205 MET D N 1
ATOM 14257 C CA . MET D 1 143 ? 4.842 49.266 14.856 1.00 18.56 205 MET D CA 1
ATOM 14258 C C . MET D 1 143 ? 4.662 50.677 14.305 1.00 17.63 205 MET D C 1
ATOM 14259 O O . MET D 1 143 ? 3.676 50.950 13.624 1.00 18.68 205 MET D O 1
ATOM 14264 N N . GLU D 1 144 ? 5.598 51.572 14.593 1.00 16.77 206 GLU D N 1
ATOM 14265 C CA . GLU D 1 144 ? 5.430 52.956 14.176 1.00 17.59 206 GLU D CA 1
ATOM 14266 C C . GLU D 1 144 ? 6.717 53.684 13.806 1.00 17.27 206 GLU D C 1
ATOM 14267 O O . GLU D 1 144 ? 7.808 53.129 13.886 1.00 15.95 206 GLU D O 1
ATOM 14273 N N . GLY D 1 145 ? 6.564 54.945 13.410 1.00 17.70 207 GLY D N 1
ATOM 14274 C CA . GLY D 1 145 ? 7.706 55.769 13.068 1.00 18.15 207 GLY D CA 1
ATOM 14275 C C . GLY D 1 145 ? 8.011 55.917 11.592 1.00 17.68 207 GLY D C 1
ATOM 14276 O O . GLY D 1 145 ? 7.293 55.407 10.731 1.00 18.43 207 GLY D O 1
ATOM 14277 N N . THR D 1 146 ? 9.094 56.634 11.315 1.00 16.22 208 THR D N 1
ATOM 14278 C CA . THR D 1 146 ? 9.554 56.881 9.956 1.00 15.61 208 THR D CA 1
ATOM 14279 C C . THR D 1 146 ? 10.952 57.466 10.038 1.00 16.97 208 THR D C 1
ATOM 14280 O O . THR D 1 146 ? 11.280 58.174 10.992 1.00 14.97 208 THR D O 1
ATOM 14284 N N . GLY D 1 147 ? 11.781 57.161 9.047 1.00 16.70 209 GLY D N 1
ATOM 14285 C CA . GLY D 1 147 ? 13.121 57.717 9.045 1.00 17.10 209 GLY D CA 1
ATOM 14286 C C . GLY D 1 147 ? 13.045 59.221 8.821 1.00 16.03 209 GLY D C 1
ATOM 14287 O O . GLY D 1 147 ? 14.003 59.943 9.104 1.00 16.57 209 GLY D O 1
ATOM 14288 N N . ASN D 1 148 ? 11.898 59.690 8.327 1.00 16.34 210 ASN D N 1
ATOM 14289 C CA . ASN D 1 148 ? 11.685 61.113 8.040 1.00 17.96 210 ASN D CA 1
ATOM 14290 C C . ASN D 1 148 ? 11.779 61.993 9.287 1.00 18.04 210 ASN D C 1
ATOM 14291 O O . ASN D 1 148 ? 11.998 63.200 9.185 1.00 17.25 210 ASN D O 1
ATOM 14296 N N . LEU D 1 149 ? 11.603 61.386 10.456 1.00 17.00 211 LEU D N 1
ATOM 14297 C CA . LEU D 1 149 ? 11.663 62.115 11.720 1.00 19.34 211 LEU D CA 1
ATOM 14298 C C . LEU D 1 149 ? 13.085 62.527 12.077 1.00 20.81 211 LEU D C 1
ATOM 14299 O O . LEU D 1 149 ? 13.295 63.418 12.901 1.00 22.31 211 LEU D O 1
ATOM 14304 N N . TYR D 1 150 ? 14.055 61.881 11.440 1.00 19.33 212 TYR D N 1
ATOM 14305 C CA . TYR D 1 150 ? 15.463 62.129 11.713 1.00 20.89 212 TYR D CA 1
ATOM 14306 C C . TYR D 1 150 ? 16.133 62.900 10.584 1.00 22.13 212 TYR D C 1
ATOM 14307 O O . TYR D 1 150 ? 16.456 62.334 9.540 1.00 22.60 212 TYR D O 1
ATOM 14316 N N . ASP D 1 151 ? 16.339 64.195 10.796 1.00 22.01 213 ASP D N 1
ATOM 14317 C CA . ASP D 1 151 ? 16.976 65.032 9.786 1.00 23.01 213 ASP D CA 1
ATOM 14318 C C . ASP D 1 151 ? 18.479 64.765 9.823 1.00 21.48 213 ASP D C 1
ATOM 14319 O O . ASP D 1 151 ? 19.140 65.085 10.807 1.00 21.90 213 ASP D O 1
ATOM 14324 N N . GLY D 1 152 ? 19.019 64.181 8.756 1.00 19.01 214 GLY D N 1
ATOM 14325 C CA . GLY D 1 152 ? 20.443 63.890 8.735 1.00 16.92 214 GLY D CA 1
ATOM 14326 C C . GLY D 1 152 ? 21.315 65.016 8.209 1.00 17.67 214 GLY D C 1
ATOM 14327 O O . GLY D 1 152 ? 22.519 64.832 8.035 1.00 16.64 214 GLY D O 1
ATOM 14328 N N . SER D 1 153 ? 20.720 66.185 7.982 1.00 18.00 215 SER D N 1
ATOM 14329 C CA . SER D 1 153 ? 21.442 67.339 7.438 1.00 18.36 215 SER D CA 1
ATOM 14330 C C . SER D 1 153 ? 22.658 67.800 8.232 1.00 17.73 215 SER D C 1
ATOM 14331 O O . SER D 1 153 ? 23.739 67.980 7.670 1.00 17.68 215 SER D O 1
ATOM 14334 N N . VAL D 1 154 ? 22.486 68.010 9.531 1.00 16.98 216 VAL D N 1
ATOM 14335 C CA . VAL D 1 154 ? 23.597 68.473 10.346 1.00 17.16 216 VAL D CA 1
ATOM 14336 C C . VAL D 1 154 ? 24.711 67.438 10.432 1.00 16.40 216 VAL D C 1
ATOM 14337 O O . VAL D 1 154 ? 25.883 67.769 10.278 1.00 16.23 216 VAL D O 1
ATOM 14341 N N . LEU D 1 155 ? 24.350 66.183 10.676 1.00 15.74 217 LEU D N 1
ATOM 14342 C CA . LEU D 1 155 ? 25.355 65.134 10.772 1.00 15.88 217 LEU D CA 1
ATOM 14343 C C . LEU D 1 155 ? 26.151 65.053 9.471 1.00 16.28 217 LEU D C 1
ATOM 14344 O O . LEU D 1 155 ? 27.376 64.914 9.487 1.00 16.65 217 LEU D O 1
ATOM 14349 N N . ALA D 1 156 ? 25.456 65.153 8.344 1.00 15.65 218 ALA D N 1
ATOM 14350 C CA . ALA D 1 156 ? 26.118 65.094 7.050 1.00 16.91 218 ALA D CA 1
ATOM 14351 C C . ALA D 1 156 ? 27.057 66.287 6.864 1.00 17.46 218 ALA D C 1
ATOM 14352 O O . ALA D 1 156 ? 28.235 66.114 6.542 1.00 18.88 218 ALA D O 1
ATOM 14354 N N . SER D 1 157 ? 26.538 67.494 7.083 1.00 17.94 219 SER D N 1
ATOM 14355 C CA . SER D 1 157 ? 27.339 68.706 6.915 1.00 17.89 219 SER D CA 1
ATOM 14356 C C . SER D 1 157 ? 28.509 68.781 7.893 1.00 18.51 219 SER D C 1
ATOM 14357 O O . SER D 1 157 ? 29.639 69.067 7.501 1.00 18.34 219 SER D O 1
ATOM 14360 N N . TYR D 1 158 ? 28.238 68.510 9.165 1.00 17.46 220 TYR D N 1
ATOM 14361 C CA . TYR D 1 158 ? 29.274 68.562 10.189 1.00 17.80 220 TYR D CA 1
ATOM 14362 C C . TYR D 1 158 ? 30.355 67.499 10.026 1.00 18.17 220 TYR D C 1
ATOM 14363 O O . TYR D 1 158 ? 31.547 67.802 10.076 1.00 17.21 220 TYR D O 1
ATOM 14372 N N . GLY D 1 159 ? 29.943 66.250 9.835 1.00 18.47 221 GLY D N 1
ATOM 14373 C CA . GLY D 1 159 ? 30.914 65.176 9.720 1.00 18.34 221 GLY D CA 1
ATOM 14374 C C . GLY D 1 159 ? 31.451 64.887 8.334 1.00 19.21 221 GLY D C 1
ATOM 14375 O O . GLY D 1 159 ? 32.392 64.110 8.186 1.00 19.29 221 GLY D O 1
ATOM 14376 N N . ASN D 1 160 ? 30.875 65.530 7.324 1.00 18.68 222 ASN D N 1
ATOM 14377 C CA . ASN D 1 160 ? 31.275 65.312 5.938 1.00 19.80 222 ASN D CA 1
ATOM 14378 C C . ASN D 1 160 ? 31.077 63.841 5.566 1.00 18.93 222 ASN D C 1
ATOM 14379 O O . ASN D 1 160 ? 31.984 63.174 5.061 1.00 18.67 222 ASN D O 1
ATOM 14384 N N . VAL D 1 161 ? 29.879 63.339 5.849 1.00 17.05 223 VAL D N 1
ATOM 14385 C CA . VAL D 1 161 ? 29.516 61.967 5.524 1.00 15.84 223 VAL D CA 1
ATOM 14386 C C . VAL D 1 161 ? 28.137 62.041 4.893 1.00 15.81 223 VAL D C 1
ATOM 14387 O O . VAL D 1 161 ? 27.432 63.040 5.042 1.00 16.01 223 VAL D O 1
ATOM 14391 N N . ILE D 1 162 ? 27.760 61.004 4.161 1.00 14.62 224 ILE D N 1
ATOM 14392 C CA . ILE D 1 162 ? 26.438 60.976 3.567 1.00 15.03 224 ILE D CA 1
ATOM 14393 C C . ILE D 1 162 ? 25.551 60.233 4.558 1.00 17.12 224 ILE D C 1
ATOM 14394 O O . ILE D 1 162 ? 25.946 59.191 5.087 1.00 17.31 224 ILE D O 1
ATOM 14399 N N . VAL D 1 163 ? 24.371 60.786 4.831 1.00 16.40 225 VAL D N 1
ATOM 14400 C CA . VAL D 1 163 ? 23.440 60.167 5.768 1.00 16.32 225 VAL D CA 1
ATOM 14401 C C . VAL D 1 163 ? 22.161 59.767 5.044 1.00 15.71 225 VAL D C 1
ATOM 14402 O O . VAL D 1 163 ? 21.625 60.527 4.242 1.00 15.23 225 VAL D O 1
ATOM 14406 N N . ILE D 1 164 ? 21.689 58.559 5.328 1.00 15.25 226 ILE D N 1
ATOM 14407 C CA . ILE D 1 164 ? 20.484 58.035 4.708 1.00 14.85 226 ILE D CA 1
ATOM 14408 C C . ILE D 1 164 ? 19.502 57.591 5.787 1.00 15.06 226 ILE D C 1
ATOM 14409 O O . ILE D 1 164 ? 19.899 56.955 6.759 1.00 16.39 226 ILE D O 1
ATOM 14414 N N . THR D 1 165 ? 18.228 57.945 5.636 1.00 15.10 227 THR D N 1
ATOM 14415 C CA . THR D 1 165 ? 17.216 57.500 6.591 1.00 14.68 227 THR D CA 1
ATOM 14416 C C . THR D 1 165 ? 16.287 56.609 5.776 1.00 15.01 227 THR D C 1
ATOM 14417 O O . THR D 1 165 ? 16.014 56.889 4.607 1.00 14.82 227 THR D O 1
ATOM 14421 N N . VAL D 1 166 ? 15.807 55.538 6.393 1.00 14.07 228 VAL D N 1
ATOM 14422 C CA . VAL D 1 166 ? 14.988 54.564 5.684 1.00 15.55 228 VAL D CA 1
ATOM 14423 C C . VAL D 1 166 ? 13.600 54.294 6.252 1.00 16.73 228 VAL D C 1
ATOM 14424 O O . VAL D 1 166 ? 13.381 54.350 7.460 1.00 17.06 228 VAL D O 1
ATOM 14428 N N . ASN D 1 167 ? 12.664 54.006 5.356 1.00 15.89 229 ASN D N 1
ATOM 14429 C CA . ASN D 1 167 ? 11.309 53.644 5.748 1.00 15.88 229 ASN D CA 1
ATOM 14430 C C . ASN D 1 167 ? 11.166 52.189 5.319 1.00 15.26 229 ASN D C 1
ATOM 14431 O O . ASN D 1 167 ? 11.383 51.859 4.148 1.00 15.48 229 ASN D O 1
ATOM 14436 N N . TYR D 1 168 ? 10.833 51.327 6.275 1.00 14.54 230 TYR D N 1
ATOM 14437 C CA . TYR D 1 168 ? 10.650 49.901 6.025 1.00 14.56 230 TYR D CA 1
ATOM 14438 C C . TYR D 1 168 ? 9.258 49.517 6.523 1.00 14.80 230 TYR D C 1
ATOM 14439 O O . TYR D 1 168 ? 8.686 50.208 7.365 1.00 15.43 230 TYR D O 1
ATOM 14448 N N . ARG D 1 169 ? 8.708 48.420 6.013 1.00 14.07 231 ARG D N 1
ATOM 14449 C CA . ARG D 1 169 ? 7.370 48.009 6.440 1.00 13.81 231 ARG D CA 1
ATOM 14450 C C . ARG D 1 169 ? 7.275 47.806 7.945 1.00 15.18 231 ARG D C 1
ATOM 14451 O O . ARG D 1 169 ? 8.144 47.189 8.558 1.00 14.05 231 ARG D O 1
ATOM 14459 N N . LEU D 1 170 ? 6.193 48.323 8.519 1.00 14.38 232 LEU D N 1
ATOM 14460 C CA . LEU D 1 170 ? 5.956 48.275 9.960 1.00 15.43 232 LEU D CA 1
ATOM 14461 C C . LEU D 1 170 ? 4.803 47.379 10.398 1.00 16.16 232 LEU D C 1
ATOM 14462 O O . LEU D 1 170 ? 3.921 47.032 9.608 1.00 15.31 232 LEU D O 1
ATOM 14467 N N . GLY D 1 171 ? 4.821 47.034 11.682 1.00 15.00 233 GLY D N 1
ATOM 14468 C CA . GLY D 1 171 ? 3.767 46.229 12.273 1.00 17.03 233 GLY D CA 1
ATOM 14469 C C . GLY D 1 171 ? 3.272 45.028 11.499 1.00 16.43 233 GLY D C 1
ATOM 14470 O O . GLY D 1 171 ? 4.056 44.189 11.060 1.00 14.86 233 GLY D O 1
ATOM 14471 N N . VAL D 1 172 ? 1.952 44.939 11.350 1.00 17.20 234 VAL D N 1
ATOM 14472 C CA . VAL D 1 172 ? 1.336 43.817 10.646 1.00 16.12 234 VAL D CA 1
ATOM 14473 C C . VAL D 1 172 ? 1.896 43.609 9.243 1.00 15.84 234 VAL D C 1
ATOM 14474 O O . VAL D 1 172 ? 2.326 42.507 8.893 1.00 15.71 234 VAL D O 1
ATOM 14478 N N . LEU D 1 173 ? 1.893 44.666 8.440 1.00 15.53 235 LEU D N 1
ATOM 14479 C CA . LEU D 1 173 ? 2.392 44.575 7.070 1.00 15.67 235 LEU D CA 1
ATOM 14480 C C . LEU D 1 173 ? 3.875 44.224 7.001 1.00 14.75 235 LEU D C 1
ATOM 14481 O O . LEU D 1 173 ? 4.330 43.582 6.057 1.00 15.84 235 LEU D O 1
ATOM 14486 N N . GLY D 1 174 ? 4.632 44.637 8.008 1.00 16.14 236 GLY D N 1
ATOM 14487 C CA . GLY D 1 174 ? 6.048 44.336 7.983 1.00 14.38 236 GLY D CA 1
ATOM 14488 C C . GLY D 1 174 ? 6.487 43.076 8.704 1.00 15.54 236 GLY D C 1
ATOM 14489 O O . GLY D 1 174 ? 7.570 42.558 8.411 1.00 14.29 236 GLY D O 1
ATOM 14490 N N . PHE D 1 175 ? 5.659 42.550 9.607 1.00 15.20 237 PHE D N 1
ATOM 14491 C CA . PHE D 1 175 ? 6.085 41.389 10.386 1.00 14.43 237 PHE D CA 1
ATOM 14492 C C . PHE D 1 175 ? 5.105 40.250 10.649 1.00 16.81 237 PHE D C 1
ATOM 14493 O O . PHE D 1 175 ? 5.437 39.320 11.381 1.00 16.61 237 PHE D O 1
ATOM 14501 N N . LEU D 1 176 ? 3.910 40.293 10.072 1.00 16.84 238 LEU D N 1
ATOM 14502 C CA . LEU D 1 176 ? 2.977 39.201 10.328 1.00 18.26 238 LEU D CA 1
ATOM 14503 C C . LEU D 1 176 ? 3.566 37.870 9.871 1.00 16.93 238 LEU D C 1
ATOM 14504 O O . LEU D 1 176 ? 4.159 37.771 8.796 1.00 17.55 238 LEU D O 1
ATOM 14509 N N . SER D 1 177 ? 3.408 36.848 10.704 1.00 15.96 239 SER D N 1
ATOM 14510 C CA . SER D 1 177 ? 3.916 35.522 10.383 1.00 17.66 239 SER D CA 1
ATOM 14511 C C . SER D 1 177 ? 2.975 34.453 10.914 1.00 17.45 239 SER D C 1
ATOM 14512 O O . SER D 1 177 ? 2.494 34.548 12.042 1.00 17.74 239 SER D O 1
ATOM 14515 N N . THR D 1 178 ? 2.715 33.435 10.100 1.00 19.69 240 THR D N 1
ATOM 14516 C CA . THR D 1 178 ? 1.836 32.350 10.510 1.00 21.50 240 THR D CA 1
ATOM 14517 C C . THR D 1 178 ? 2.638 31.207 11.128 1.00 24.69 240 THR D C 1
ATOM 14518 O O . THR D 1 178 ? 2.077 30.180 11.502 1.00 23.91 240 THR D O 1
ATOM 14522 N N . GLY D 1 179 ? 3.950 31.386 11.234 1.00 24.29 241 GLY D N 1
ATOM 14523 C CA . GLY D 1 179 ? 4.778 30.342 11.812 1.00 27.01 241 GLY D CA 1
ATOM 14524 C C . GLY D 1 179 ? 5.098 29.222 10.838 1.00 28.92 241 GLY D C 1
ATOM 14525 O O . GLY D 1 179 ? 5.744 28.239 11.207 1.00 29.85 241 GLY D O 1
ATOM 14526 N N . ASP D 1 180 ? 4.626 29.353 9.601 1.00 29.31 242 ASP D N 1
ATOM 14527 C CA . ASP D 1 180 ? 4.894 28.361 8.565 1.00 30.24 242 ASP D CA 1
ATOM 14528 C C . ASP D 1 180 ? 5.214 29.058 7.246 1.00 29.75 242 ASP D C 1
ATOM 14529 O O . ASP D 1 180 ? 5.625 30.218 7.239 1.00 30.44 242 ASP D O 1
ATOM 14534 N N . GLN D 1 181 ? 5.018 28.366 6.129 1.00 28.80 243 GLN D N 1
ATOM 14535 C CA . GLN D 1 181 ? 5.331 28.951 4.832 1.00 29.25 243 GLN D CA 1
ATOM 14536 C C . GLN D 1 181 ? 4.306 29.933 4.264 1.00 26.98 243 GLN D C 1
ATOM 14537 O O . GLN D 1 181 ? 4.608 30.647 3.310 1.00 27.80 243 GLN D O 1
ATOM 14543 N N . ALA D 1 182 ? 3.107 29.981 4.842 1.00 24.79 244 ALA D N 1
ATOM 14544 C CA . ALA D 1 182 ? 2.067 30.891 4.356 1.00 23.50 244 ALA D CA 1
ATOM 14545 C C . ALA D 1 182 ? 2.536 32.345 4.430 1.00 22.30 244 ALA D C 1
ATOM 14546 O O . ALA D 1 182 ? 2.358 33.115 3.486 1.00 22.62 244 ALA D O 1
ATOM 14548 N N . ALA D 1 183 ? 3.115 32.712 5.570 1.00 21.59 245 ALA D N 1
ATOM 14549 C CA . ALA D 1 183 ? 3.649 34.056 5.799 1.00 20.51 245 ALA D CA 1
ATOM 14550 C C . ALA D 1 183 ? 4.860 33.842 6.699 1.00 19.93 245 ALA D C 1
ATOM 14551 O O . ALA D 1 183 ? 4.715 33.595 7.895 1.00 19.92 245 ALA D O 1
ATOM 14553 N N . LYS D 1 184 ? 6.048 33.930 6.111 1.00 21.06 246 LYS D N 1
ATOM 14554 C CA . LYS D 1 184 ? 7.290 33.706 6.836 1.00 21.49 246 LYS D CA 1
ATOM 14555 C C . LYS D 1 184 ? 7.751 34.860 7.727 1.00 20.97 246 LYS D C 1
ATOM 14556 O O . LYS D 1 184 ? 8.636 34.682 8.567 1.00 21.86 246 LYS D O 1
ATOM 14562 N N . GLY D 1 185 ? 7.154 36.034 7.543 1.00 19.80 247 GLY D N 1
ATOM 14563 C CA . GLY D 1 185 ? 7.511 37.186 8.357 1.00 17.01 247 GLY D CA 1
ATOM 14564 C C . GLY D 1 185 ? 8.786 37.906 7.951 1.00 16.73 247 GLY D C 1
ATOM 14565 O O . GLY D 1 185 ? 9.336 37.661 6.876 1.00 15.83 247 GLY D O 1
ATOM 14566 N N . ASN D 1 186 ? 9.235 38.813 8.819 1.00 16.05 248 ASN D N 1
ATOM 14567 C CA . ASN D 1 186 ? 10.456 39.595 8.622 1.00 15.69 248 ASN D CA 1
ATOM 14568 C C . ASN D 1 186 ? 10.525 40.441 7.352 1.00 16.69 248 ASN D C 1
ATOM 14569 O O . ASN D 1 186 ? 11.615 40.742 6.858 1.00 15.87 248 ASN D O 1
ATOM 14574 N N . TYR D 1 187 ? 9.372 40.844 6.833 1.00 15.29 249 TYR D N 1
ATOM 14575 C CA . TYR D 1 187 ? 9.350 41.658 5.624 1.00 15.37 249 TYR D CA 1
ATOM 14576 C C . TYR D 1 187 ? 10.065 42.986 5.849 1.00 13.75 249 TYR D C 1
ATOM 14577 O O . TYR D 1 187 ? 10.795 43.453 4.977 1.00 14.89 249 TYR D O 1
ATOM 14586 N N . GLY D 1 188 ? 9.866 43.580 7.021 1.00 14.48 250 GLY D N 1
ATOM 14587 C CA . GLY D 1 188 ? 10.519 44.843 7.336 1.00 14.36 250 GLY D CA 1
ATOM 14588 C C . GLY D 1 188 ? 12.035 44.725 7.356 1.00 15.62 250 GLY D C 1
ATOM 14589 O O . GLY D 1 188 ? 12.748 45.661 6.977 1.00 13.63 250 GLY D O 1
ATOM 14590 N N . LEU D 1 189 ? 12.542 43.582 7.812 1.00 14.52 251 LEU D N 1
ATOM 14591 C CA . LEU D 1 189 ? 13.986 43.374 7.848 1.00 15.10 251 LEU D CA 1
ATOM 14592 C C . LEU D 1 189 ? 14.506 43.177 6.427 1.00 14.93 251 LEU D C 1
ATOM 14593 O O . LEU D 1 189 ? 15.588 43.654 6.077 1.00 13.00 251 LEU D O 1
ATOM 14598 N N . LEU D 1 190 ? 13.734 42.474 5.603 1.00 14.54 252 LEU D N 1
ATOM 14599 C CA . LEU D 1 190 ? 14.131 42.258 4.218 1.00 15.47 252 LEU D CA 1
ATOM 14600 C C . LEU D 1 190 ? 14.136 43.594 3.478 1.00 14.84 252 LEU D C 1
ATOM 14601 O O . LEU D 1 190 ? 14.917 43.792 2.546 1.00 13.66 252 LEU D O 1
ATOM 14606 N N . ASP D 1 191 ? 13.260 44.509 3.887 1.00 13.71 253 ASP D N 1
ATOM 14607 C CA . ASP D 1 191 ? 13.210 45.829 3.261 1.00 14.11 253 ASP D CA 1
ATOM 14608 C C . ASP D 1 191 ? 14.509 46.558 3.600 1.00 13.54 253 ASP D C 1
ATOM 14609 O O . ASP D 1 191 ? 15.099 47.216 2.747 1.00 13.10 253 ASP D O 1
ATOM 14614 N N . LEU D 1 192 ? 14.947 46.443 4.850 1.00 12.42 254 LEU D N 1
ATOM 14615 C CA . LEU D 1 192 ? 16.185 47.097 5.267 1.00 13.59 254 LEU D CA 1
ATOM 14616 C C . LEU D 1 192 ? 17.351 46.539 4.460 1.00 13.36 254 LEU D C 1
ATOM 14617 O O . LEU D 1 192 ? 18.233 47.283 4.026 1.00 12.62 254 LEU D O 1
ATOM 14622 N N . ILE D 1 193 ? 17.355 45.227 4.245 1.00 13.72 255 ILE D N 1
ATOM 14623 C CA . ILE D 1 193 ? 18.420 44.619 3.460 1.00 14.47 255 ILE D CA 1
ATOM 14624 C C . ILE D 1 193 ? 18.367 45.147 2.023 1.00 14.67 255 ILE D C 1
ATOM 14625 O O . ILE D 1 193 ? 19.403 45.441 1.428 1.00 15.46 255 ILE D O 1
ATOM 14630 N N . GLN D 1 194 ? 17.161 45.288 1.474 1.00 13.52 256 GLN D N 1
ATOM 14631 C CA . GLN D 1 194 ? 17.007 45.798 0.111 1.00 14.57 256 GLN D CA 1
ATOM 14632 C C . GLN D 1 194 ? 17.476 47.252 0.039 1.00 14.09 256 GLN D C 1
ATOM 14633 O O . GLN D 1 194 ? 18.079 47.664 -0.947 1.00 13.60 256 GLN D O 1
ATOM 14639 N N . ALA D 1 195 ? 17.208 48.027 1.086 1.00 13.82 257 ALA D N 1
ATOM 14640 C CA . ALA D 1 195 ? 17.655 49.420 1.118 1.00 13.47 257 ALA D CA 1
ATOM 14641 C C . ALA D 1 195 ? 19.190 49.452 1.153 1.00 14.12 257 ALA D C 1
ATOM 14642 O O . ALA D 1 195 ? 19.819 50.306 0.529 1.00 14.04 257 ALA D O 1
ATOM 14644 N N . LEU D 1 196 ? 19.792 48.524 1.892 1.00 14.55 258 LEU D N 1
ATOM 14645 C CA . LEU D 1 196 ? 21.250 48.465 1.976 1.00 13.96 258 LEU D CA 1
ATOM 14646 C C . LEU D 1 196 ? 21.856 48.038 0.638 1.00 15.28 258 LEU D C 1
ATOM 14647 O O . LEU D 1 196 ? 22.910 48.541 0.241 1.00 13.47 258 LEU D O 1
ATOM 14652 N N . ARG D 1 197 ? 21.192 47.120 -0.063 1.00 14.63 259 ARG D N 1
ATOM 14653 C CA . ARG D 1 197 ? 21.685 46.677 -1.366 1.00 15.69 259 ARG D CA 1
ATOM 14654 C C . ARG D 1 197 ? 21.571 47.830 -2.362 1.00 15.35 259 ARG D C 1
ATOM 14655 O O . ARG D 1 197 ? 22.468 48.056 -3.179 1.00 15.40 259 ARG D O 1
ATOM 14663 N N . TRP D 1 198 ? 20.453 48.546 -2.306 1.00 14.79 260 TRP D N 1
ATOM 14664 C CA . TRP D 1 198 ? 20.246 49.683 -3.198 1.00 14.73 260 TRP D CA 1
ATOM 14665 C C . TRP D 1 198 ? 21.365 50.699 -2.937 1.00 14.66 260 TRP D C 1
ATOM 14666 O O . TRP D 1 198 ? 21.961 51.244 -3.865 1.00 14.94 260 TRP D O 1
ATOM 14677 N N . THR D 1 199 ? 21.656 50.936 -1.663 1.00 14.19 261 THR D N 1
ATOM 14678 C CA . THR D 1 199 ? 22.698 51.882 -1.276 1.00 13.10 261 THR D CA 1
ATOM 14679 C C . THR D 1 199 ? 24.073 51.436 -1.776 1.00 14.45 261 THR D C 1
ATOM 14680 O O . THR D 1 199 ? 24.825 52.223 -2.353 1.00 15.56 261 THR D O 1
ATOM 14684 N N . SER D 1 200 ? 24.395 50.169 -1.560 1.00 13.28 262 SER D N 1
ATOM 14685 C CA . SER D 1 200 ? 25.674 49.629 -1.991 1.00 14.36 262 SER D CA 1
ATOM 14686 C C . SER D 1 200 ? 25.858 49.814 -3.495 1.00 14.31 262 SER D C 1
ATOM 14687 O O . SER D 1 200 ? 26.937 50.183 -3.965 1.00 13.71 262 SER D O 1
ATOM 14690 N N . GLU D 1 201 ? 24.790 49.578 -4.248 1.00 12.91 263 GLU D N 1
ATOM 14691 C CA . GLU D 1 201 ? 24.856 49.691 -5.696 1.00 14.62 263 GLU D CA 1
ATOM 14692 C C . GLU D 1 201 ? 24.712 51.093 -6.285 1.00 14.89 263 GLU D C 1
ATOM 14693 O O . GLU D 1 201 ? 25.216 51.350 -7.376 1.00 15.17 263 GLU D O 1
ATOM 14699 N N . ASN D 1 202 ? 24.049 52.000 -5.571 1.00 13.38 264 ASN D N 1
ATOM 14700 C CA . ASN D 1 202 ? 23.806 53.343 -6.097 1.00 14.52 264 ASN D CA 1
ATOM 14701 C C . ASN D 1 202 ? 24.406 54.544 -5.384 1.00 14.76 264 ASN D C 1
ATOM 14702 O O . ASN D 1 202 ? 24.454 55.630 -5.960 1.00 14.97 264 ASN D O 1
ATOM 14707 N N . ILE D 1 203 ? 24.861 54.380 -4.146 1.00 15.08 265 ILE D N 1
ATOM 14708 C CA . ILE D 1 203 ? 25.378 55.534 -3.419 1.00 14.93 265 ILE D CA 1
ATOM 14709 C C . ILE D 1 203 ? 26.639 56.163 -4.025 1.00 16.38 265 ILE D C 1
ATOM 14710 O O . ILE D 1 203 ? 26.906 57.345 -3.814 1.00 16.24 265 ILE D O 1
ATOM 14715 N N . GLY D 1 204 ? 27.403 55.384 -4.785 1.00 15.69 266 GLY D N 1
ATOM 14716 C CA . GLY D 1 204 ? 28.592 55.926 -5.423 1.00 16.00 266 GLY D CA 1
ATOM 14717 C C . GLY D 1 204 ? 28.226 57.042 -6.393 1.00 16.58 266 GLY D C 1
ATOM 14718 O O . GLY D 1 204 ? 29.012 57.967 -6.625 1.00 16.58 266 GLY D O 1
ATOM 14719 N N . PHE D 1 205 ? 27.023 56.961 -6.960 1.00 15.97 267 PHE D N 1
ATOM 14720 C CA . PHE D 1 205 ? 26.554 57.973 -7.904 1.00 16.72 267 PHE D CA 1
ATOM 14721 C C . PHE D 1 205 ? 26.324 59.308 -7.192 1.00 18.17 267 PHE D C 1
ATOM 14722 O O . PHE D 1 205 ? 26.251 60.358 -7.832 1.00 17.66 267 PHE D O 1
ATOM 14730 N N . PHE D 1 206 ? 26.207 59.255 -5.868 1.00 16.22 268 PHE D N 1
ATOM 14731 C CA . PHE D 1 206 ? 25.998 60.452 -5.049 1.00 17.02 268 PHE D CA 1
ATOM 14732 C C . PHE D 1 206 ? 27.307 60.887 -4.393 1.00 18.02 268 PHE D C 1
ATOM 14733 O O . PHE D 1 206 ? 27.339 61.874 -3.654 1.00 18.47 268 PHE D O 1
ATOM 14741 N N . GLY D 1 207 ? 28.376 60.136 -4.651 1.00 16.67 269 GLY D N 1
ATOM 14742 C CA . GLY D 1 207 ? 29.671 60.448 -4.070 1.00 17.08 269 GLY D CA 1
ATOM 14743 C C . GLY D 1 207 ? 29.946 59.659 -2.800 1.00 17.38 269 GLY D C 1
ATOM 14744 O O . GLY D 1 207 ? 30.864 59.985 -2.040 1.00 16.79 269 GLY D O 1
ATOM 14745 N N . GLY D 1 208 ? 29.152 58.617 -2.571 1.00 16.70 270 GLY D N 1
ATOM 14746 C CA . GLY D 1 208 ? 29.327 57.794 -1.386 1.00 16.34 270 GLY D CA 1
ATOM 14747 C C . GLY D 1 208 ? 30.275 56.625 -1.598 1.00 17.67 270 GLY D C 1
ATOM 14748 O O . GLY D 1 208 ? 30.482 56.175 -2.724 1.00 17.75 270 GLY D O 1
ATOM 14749 N N . ASP D 1 209 ? 30.839 56.127 -0.501 1.00 16.38 271 ASP D N 1
ATOM 14750 C CA . ASP D 1 209 ? 31.782 55.010 -0.523 1.00 15.70 271 ASP D CA 1
ATOM 14751 C C . ASP D 1 209 ? 31.079 53.721 -0.083 1.00 16.04 271 ASP D C 1
ATOM 14752 O O . ASP D 1 209 ? 30.806 53.534 1.104 1.00 15.13 271 ASP D O 1
ATOM 14757 N N . PRO D 1 210 ? 30.785 52.812 -1.032 1.00 15.78 272 PRO D N 1
ATOM 14758 C CA . PRO D 1 210 ? 30.110 51.552 -0.694 1.00 15.94 272 PRO D CA 1
ATOM 14759 C C . PRO D 1 210 ? 30.959 50.597 0.147 1.00 15.92 272 PRO D C 1
ATOM 14760 O O . PRO D 1 210 ? 30.462 49.583 0.649 1.00 16.11 272 PRO D O 1
ATOM 14764 N N . LEU D 1 211 ? 32.239 50.919 0.302 1.00 15.62 273 LEU D N 1
ATOM 14765 C CA . LEU D 1 211 ? 33.123 50.090 1.105 1.00 15.46 273 LEU D CA 1
ATOM 14766 C C . LEU D 1 211 ? 33.153 50.579 2.548 1.00 16.08 273 LEU D C 1
ATOM 14767 O O . LEU D 1 211 ? 33.794 49.968 3.402 1.00 17.20 273 LEU D O 1
ATOM 14772 N N . ARG D 1 212 ? 32.468 51.688 2.815 1.00 14.90 274 ARG D N 1
ATOM 14773 C CA . ARG D 1 212 ? 32.419 52.244 4.164 1.00 14.56 274 ARG D CA 1
ATOM 14774 C C . ARG D 1 212 ? 30.993 52.624 4.531 1.00 14.24 274 ARG D C 1
ATOM 14775 O O . ARG D 1 212 ? 30.656 53.801 4.656 1.00 14.89 274 ARG D O 1
ATOM 14783 N N . ILE D 1 213 ? 30.155 51.607 4.681 1.00 13.45 275 ILE D N 1
ATOM 14784 C CA . ILE D 1 213 ? 28.766 51.810 5.047 1.00 12.40 275 ILE D CA 1
ATOM 14785 C C . ILE D 1 213 ? 28.577 51.408 6.502 1.00 12.78 275 ILE D C 1
ATOM 14786 O O . ILE D 1 213 ? 28.933 50.301 6.909 1.00 12.69 275 ILE D O 1
ATOM 14791 N N . THR D 1 214 ? 28.034 52.326 7.287 1.00 13.49 276 THR D N 1
ATOM 14792 C CA . THR D 1 214 ? 27.772 52.068 8.692 1.00 13.51 276 THR D CA 1
ATOM 14793 C C . THR D 1 214 ? 26.276 52.158 8.913 1.00 13.82 276 THR D C 1
ATOM 14794 O O . THR D 1 214 ? 25.633 53.110 8.464 1.00 14.73 276 THR D O 1
ATOM 14798 N N . VAL D 1 215 ? 25.704 51.147 9.553 1.00 13.68 277 VAL D N 1
ATOM 14799 C CA A VAL D 1 215 ? 24.284 51.168 9.846 0.50 13.99 277 VAL D CA 1
ATOM 14800 C CA B VAL D 1 215 ? 24.279 51.179 9.847 0.50 12.94 277 VAL D CA 1
ATOM 14801 C C . VAL D 1 215 ? 24.144 51.538 11.318 1.00 14.51 277 VAL D C 1
ATOM 14802 O O . VAL D 1 215 ? 24.899 51.044 12.159 1.00 16.63 277 VAL D O 1
ATOM 14809 N N . PHE D 1 216 ? 23.207 52.423 11.633 1.00 14.61 278 PHE D N 1
ATOM 14810 C CA . PHE D 1 216 ? 23.014 52.802 13.025 1.00 14.73 278 PHE D CA 1
ATOM 14811 C C . PHE D 1 216 ? 21.548 53.031 13.331 1.00 14.35 278 PHE D C 1
ATOM 14812 O O . PHE D 1 216 ? 20.754 53.334 12.440 1.00 16.19 278 PHE D O 1
ATOM 14820 N N . GLY D 1 217 ? 21.180 52.838 14.590 1.00 13.20 279 GLY D N 1
ATOM 14821 C CA . GLY D 1 217 ? 19.795 53.017 14.977 1.00 14.57 279 GLY D CA 1
ATOM 14822 C C . GLY D 1 217 ? 19.655 52.991 16.479 1.00 14.21 279 GLY D C 1
ATOM 14823 O O . GLY D 1 217 ? 20.498 52.426 17.171 1.00 14.28 279 GLY D O 1
ATOM 14824 N N . SER D 1 218 ? 18.581 53.591 16.977 1.00 14.45 280 SER D N 1
ATOM 14825 C CA . SER D 1 218 ? 18.319 53.655 18.409 1.00 15.56 280 SER D CA 1
ATOM 14826 C C . SER D 1 218 ? 17.051 52.875 18.745 1.00 15.53 280 SER D C 1
ATOM 14827 O O . SER D 1 218 ? 16.125 52.822 17.943 1.00 15.39 280 SER D O 1
ATOM 14830 N N . GLY D 1 219 ? 17.009 52.271 19.929 1.00 15.23 281 GLY D N 1
ATOM 14831 C CA . GLY D 1 219 ? 15.827 51.519 20.326 1.00 15.68 281 GLY D CA 1
ATOM 14832 C C . GLY D 1 219 ? 15.581 50.304 19.454 1.00 15.16 281 GLY D C 1
ATOM 14833 O O . GLY D 1 219 ? 16.512 49.544 19.176 1.00 14.09 281 GLY D O 1
ATOM 14834 N N . ALA D 1 220 ? 14.337 50.100 19.022 1.00 12.88 282 ALA D N 1
ATOM 14835 C CA . ALA D 1 220 ? 14.037 48.956 18.163 1.00 13.15 282 ALA D CA 1
ATOM 14836 C C . ALA D 1 220 ? 14.872 49.073 16.888 1.00 14.09 282 ALA D C 1
ATOM 14837 O O . ALA D 1 220 ? 15.130 48.076 16.208 1.00 13.03 282 ALA D O 1
ATOM 14839 N N . GLY D 1 221 ? 15.289 50.299 16.566 1.00 14.84 283 GLY D N 1
ATOM 14840 C CA . GLY D 1 221 ? 16.132 50.506 15.401 1.00 14.11 283 GLY D CA 1
ATOM 14841 C C . GLY D 1 221 ? 17.471 49.836 15.689 1.00 14.14 283 GLY D C 1
ATOM 14842 O O . GLY D 1 221 ? 18.086 49.244 14.804 1.00 13.51 283 GLY D O 1
ATOM 14843 N N . GLY D 1 222 ? 17.923 49.936 16.939 1.00 14.42 284 GLY D N 1
ATOM 14844 C CA . GLY D 1 222 ? 19.170 49.299 17.339 1.00 14.09 284 GLY D CA 1
ATOM 14845 C C . GLY D 1 222 ? 19.004 47.784 17.315 1.00 14.39 284 GLY D C 1
ATOM 14846 O O . GLY D 1 222 ? 19.936 47.047 16.995 1.00 14.26 284 GLY D O 1
ATOM 14847 N N . SER D 1 223 ? 17.816 47.306 17.666 1.00 13.26 285 SER D N 1
ATOM 14848 C CA . SER D 1 223 ? 17.557 45.866 17.629 1.00 13.18 285 SER D CA 1
ATOM 14849 C C . SER D 1 223 ? 17.673 45.412 16.172 1.00 13.25 285 SER D C 1
ATOM 14850 O O . SER D 1 223 ? 18.241 44.356 15.884 1.00 13.57 285 SER D O 1
ATOM 14853 N N . CYS D 1 224 ? 17.134 46.216 15.255 1.00 13.73 286 CYS D N 1
ATOM 14854 C CA . CYS D 1 224 ? 17.190 45.886 13.826 1.00 12.51 286 CYS D CA 1
ATOM 14855 C C . CYS D 1 224 ? 18.634 45.799 13.359 1.00 13.57 286 CYS D C 1
ATOM 14856 O O . CYS D 1 224 ? 19.002 44.892 12.614 1.00 14.24 286 CYS D O 1
ATOM 14859 N N . VAL D 1 225 ? 19.441 46.764 13.783 1.00 12.42 287 VAL D N 1
ATOM 14860 C CA . VAL D 1 225 ? 20.852 46.787 13.419 1.00 13.71 287 VAL D CA 1
ATOM 14861 C C . VAL D 1 225 ? 21.510 45.470 13.840 1.00 14.30 287 VAL D C 1
ATOM 14862 O O . VAL D 1 225 ? 22.208 44.837 13.049 1.00 15.74 287 VAL D O 1
ATOM 14866 N N . ASN D 1 226 ? 21.285 45.056 15.083 1.00 13.78 288 ASN D N 1
ATOM 14867 C CA . ASN D 1 226 ? 21.880 43.815 15.567 1.00 15.36 288 ASN D CA 1
ATOM 14868 C C . ASN D 1 226 ? 21.329 42.584 14.840 1.00 15.49 288 ASN D C 1
ATOM 14869 O O . ASN D 1 226 ? 22.083 41.675 14.500 1.00 15.81 288 ASN D O 1
ATOM 14874 N N . LEU D 1 227 ? 20.023 42.555 14.590 1.00 15.35 289 LEU D N 1
ATOM 14875 C CA . LEU D 1 227 ? 19.427 41.421 13.886 1.00 15.30 289 LEU D CA 1
ATOM 14876 C C . LEU D 1 227 ? 20.009 41.287 12.480 1.00 16.40 289 LEU D C 1
ATOM 14877 O O . LEU D 1 227 ? 20.218 40.174 11.989 1.00 17.40 289 LEU D O 1
ATOM 14882 N N . LEU D 1 228 ? 20.281 42.415 11.829 1.00 16.75 290 LEU D N 1
ATOM 14883 C CA . LEU D 1 228 ? 20.861 42.377 10.492 1.00 16.61 290 LEU D CA 1
ATOM 14884 C C . LEU D 1 228 ? 22.244 41.713 10.520 1.00 17.85 290 LEU D C 1
ATOM 14885 O O . LEU D 1 228 ? 22.601 40.977 9.599 1.00 17.58 290 LEU D O 1
ATOM 14890 N N . THR D 1 229 ? 23.016 41.960 11.577 1.00 17.98 291 THR D N 1
ATOM 14891 C CA . THR D 1 229 ? 24.345 41.356 11.675 1.00 17.50 291 THR D CA 1
ATOM 14892 C C . THR D 1 229 ? 24.264 39.845 11.881 1.00 17.66 291 THR D C 1
ATOM 14893 O O . THR D 1 229 ? 25.258 39.141 11.718 1.00 16.18 291 THR D O 1
ATOM 14897 N N . LEU D 1 230 ? 23.080 39.347 12.228 1.00 17.06 292 LEU D N 1
ATOM 14898 C CA . LEU D 1 230 ? 22.898 37.915 12.462 1.00 18.60 292 LEU D CA 1
ATOM 14899 C C . LEU D 1 230 ? 22.263 37.195 11.273 1.00 19.84 292 LEU D C 1
ATOM 14900 O O . LEU D 1 230 ? 22.057 35.983 11.312 1.00 19.41 292 LEU D O 1
ATOM 14905 N N . SER D 1 231 ? 21.955 37.934 10.214 1.00 19.53 293 SER D N 1
ATOM 14906 C CA . SER D 1 231 ? 21.313 37.328 9.054 1.00 20.70 293 SER D CA 1
ATOM 14907 C C . SER D 1 231 ? 22.267 37.004 7.919 1.00 21.06 293 SER D C 1
ATOM 14908 O O . SER D 1 231 ? 23.123 37.814 7.569 1.00 21.01 293 SER D O 1
ATOM 14911 N N . HIS D 1 232 ? 22.107 35.823 7.329 1.00 22.85 294 HIS D N 1
ATOM 14912 C CA . HIS D 1 232 ? 22.966 35.438 6.219 1.00 26.10 294 HIS D CA 1
ATOM 14913 C C . HIS D 1 232 ? 22.645 36.309 5.003 1.00 23.84 294 HIS D C 1
ATOM 14914 O O . HIS D 1 232 ? 23.434 36.385 4.063 1.00 23.83 294 HIS D O 1
ATOM 14921 N N . TYR D 1 233 ? 21.493 36.979 5.026 1.00 23.15 295 TYR D N 1
ATOM 14922 C CA . TYR D 1 233 ? 21.117 37.858 3.921 1.00 23.95 295 TYR D CA 1
ATOM 14923 C C . TYR D 1 233 ? 22.044 39.068 3.868 1.00 24.16 295 TYR D C 1
ATOM 14924 O O . TYR D 1 233 ? 22.143 39.745 2.844 1.00 23.80 295 TYR D O 1
ATOM 14933 N N . SER D 1 234 ? 22.714 39.343 4.983 1.00 23.28 296 SER D N 1
ATOM 14934 C CA . SER D 1 234 ? 23.668 40.443 5.042 1.00 23.37 296 SER D CA 1
ATOM 14935 C C . SER D 1 234 ? 24.995 39.871 4.553 1.00 24.15 296 SER D C 1
ATOM 14936 O O . SER D 1 234 ? 25.918 39.643 5.338 1.00 22.89 296 SER D O 1
ATOM 14939 N N . GLU D 1 235 ? 25.069 39.627 3.248 1.00 23.80 297 GLU D N 1
ATOM 14940 C CA . GLU D 1 235 ? 26.261 39.063 2.625 1.00 25.35 297 GLU D CA 1
ATOM 14941 C C . GLU D 1 235 ? 27.528 39.828 2.995 1.00 23.82 297 GLU D C 1
ATOM 14942 O O . GLU D 1 235 ? 27.495 41.036 3.225 1.00 20.76 297 GLU D O 1
ATOM 14948 N N . LYS D 1 236 ? 28.646 39.114 3.050 1.00 22.60 306 LYS D N 1
ATOM 14949 C CA . LYS D 1 236 ? 29.923 39.729 3.377 1.00 23.64 306 LYS D CA 1
ATOM 14950 C C . LYS D 1 236 ? 30.156 40.900 2.428 1.00 21.12 306 LYS D C 1
ATOM 14951 O O . LYS D 1 236 ? 30.012 40.766 1.212 1.00 20.06 306 LYS D O 1
ATOM 14957 N N . GLY D 1 237 ? 30.499 42.052 2.988 1.00 21.48 307 GLY D N 1
ATOM 14958 C CA . GLY D 1 237 ? 30.744 43.219 2.161 1.00 20.79 307 GLY D CA 1
ATOM 14959 C C . GLY D 1 237 ? 29.565 44.163 2.002 1.00 19.80 307 GLY D C 1
ATOM 14960 O O . GLY D 1 237 ? 29.761 45.300 1.572 1.00 19.01 307 GLY D O 1
ATOM 14961 N N . LEU D 1 238 ? 28.353 43.719 2.342 1.00 17.65 308 LEU D N 1
ATOM 14962 C CA . LEU D 1 238 ? 27.167 44.580 2.210 1.00 17.53 308 LEU D CA 1
ATOM 14963 C C . LEU D 1 238 ? 27.381 45.872 2.996 1.00 16.61 308 LEU D C 1
ATOM 14964 O O . LEU D 1 238 ? 27.295 46.967 2.433 1.00 17.84 308 LEU D O 1
ATOM 14969 N N . PHE D 1 239 ? 27.617 45.752 4.300 1.00 15.01 309 PHE D N 1
ATOM 14970 C CA . PHE D 1 239 ? 27.930 46.925 5.109 1.00 15.72 309 PHE D CA 1
ATOM 14971 C C . PHE D 1 239 ? 29.109 46.541 5.999 1.00 15.73 309 PHE D C 1
ATOM 14972 O O . PHE D 1 239 ? 29.393 45.353 6.180 1.00 15.81 309 PHE D O 1
ATOM 14980 N N . GLN D 1 240 ? 29.802 47.533 6.545 1.00 15.69 310 GLN D N 1
ATOM 14981 C CA . GLN D 1 240 ? 31.004 47.260 7.321 1.00 15.11 310 GLN D CA 1
ATOM 14982 C C . GLN D 1 240 ? 30.990 47.532 8.812 1.00 15.55 310 GLN D C 1
ATOM 14983 O O . GLN D 1 240 ? 31.790 46.954 9.550 1.00 16.74 310 GLN D O 1
ATOM 14989 N N . ARG D 1 241 ? 30.110 48.418 9.261 1.00 14.17 311 ARG D N 1
ATOM 14990 C CA . ARG D 1 241 ? 30.076 48.760 10.674 1.00 15.06 311 ARG D CA 1
ATOM 14991 C C . ARG D 1 241 ? 28.651 48.928 11.181 1.00 14.38 311 ARG D C 1
ATOM 14992 O O . ARG D 1 241 ? 27.725 49.171 10.406 1.00 13.94 311 ARG D O 1
ATOM 15000 N N . ALA D 1 242 ? 28.482 48.812 12.493 1.00 13.47 312 ALA D N 1
ATOM 15001 C CA . ALA D 1 242 ? 27.162 48.948 13.088 1.00 13.67 312 ALA D CA 1
ATOM 15002 C C . ALA D 1 242 ? 27.218 49.696 14.412 1.00 14.46 312 ALA D C 1
ATOM 15003 O O . ALA D 1 242 ? 28.135 49.498 15.201 1.00 15.55 312 ALA D O 1
ATOM 15005 N N . ILE D 1 243 ? 26.240 50.570 14.634 1.00 14.46 313 ILE D N 1
ATOM 15006 C CA . ILE D 1 243 ? 26.139 51.312 15.885 1.00 14.56 313 ILE D CA 1
ATOM 15007 C C . ILE D 1 243 ? 24.727 51.050 16.391 1.00 15.01 313 ILE D C 1
ATOM 15008 O O . ILE D 1 243 ? 23.747 51.406 15.731 1.00 14.78 313 ILE D O 1
ATOM 15013 N N . ALA D 1 244 ? 24.620 50.412 17.550 1.00 13.62 314 ALA D N 1
ATOM 15014 C CA . ALA D 1 244 ? 23.309 50.103 18.113 1.00 14.59 314 ALA D CA 1
ATOM 15015 C C . ALA D 1 244 ? 23.156 50.861 19.419 1.00 14.97 314 ALA D C 1
ATOM 15016 O O . ALA D 1 244 ? 23.779 50.522 20.429 1.00 14.57 314 ALA D O 1
ATOM 15018 N N . GLN D 1 245 ? 22.320 51.893 19.379 1.00 14.55 315 GLN D N 1
ATOM 15019 C CA . GLN D 1 245 ? 22.069 52.760 20.522 1.00 14.63 315 GLN D CA 1
ATOM 15020 C C . GLN D 1 245 ? 20.839 52.309 21.305 1.00 15.35 315 GLN D C 1
ATOM 15021 O O . GLN D 1 245 ? 19.736 52.287 20.769 1.00 14.37 315 GLN D O 1
ATOM 15027 N N . SER D 1 246 ? 21.036 51.932 22.566 1.00 13.94 316 SER D N 1
ATOM 15028 C CA . SER D 1 246 ? 19.932 51.513 23.423 1.00 13.97 316 SER D CA 1
ATOM 15029 C C . SER D 1 246 ? 19.006 50.478 22.790 1.00 14.65 316 SER D C 1
ATOM 15030 O O . SER D 1 246 ? 17.782 50.612 22.835 1.00 14.91 316 SER D O 1
ATOM 15033 N N . GLY D 1 247 ? 19.587 49.436 22.210 1.00 14.45 317 GLY D N 1
ATOM 15034 C CA . GLY D 1 247 ? 18.767 48.411 21.591 1.00 16.23 317 GLY D CA 1
ATOM 15035 C C . GLY D 1 247 ? 19.599 47.221 21.171 1.00 15.65 317 GLY D C 1
ATOM 15036 O O . GLY D 1 247 ? 20.670 47.383 20.593 1.00 16.19 317 GLY D O 1
ATOM 15037 N N . THR D 1 248 ? 19.109 46.023 21.469 1.00 15.46 318 THR D N 1
ATOM 15038 C CA . THR D 1 248 ? 19.821 44.800 21.122 1.00 14.04 318 THR D CA 1
ATOM 15039 C C . THR D 1 248 ? 18.842 43.750 20.601 1.00 15.17 318 THR D C 1
ATOM 15040 O O . THR D 1 248 ? 17.627 43.965 20.586 1.00 14.14 318 THR D O 1
ATOM 15044 N N . ALA D 1 249 ? 19.381 42.610 20.183 1.00 14.61 319 ALA D N 1
ATOM 15045 C CA . ALA D 1 249 ? 18.548 41.524 19.681 1.00 15.60 319 ALA D CA 1
ATOM 15046 C C . ALA D 1 249 ? 18.280 40.532 20.808 1.00 16.07 319 ALA D C 1
ATOM 15047 O O . ALA D 1 249 ? 17.652 39.493 20.593 1.00 16.32 319 ALA D O 1
ATOM 15049 N N . LEU D 1 250 ? 18.741 40.865 22.012 1.00 15.99 320 LEU D N 1
ATOM 15050 C CA . LEU D 1 250 ? 18.594 39.971 23.158 1.00 16.80 320 LEU D CA 1
ATOM 15051 C C . LEU D 1 250 ? 17.540 40.341 24.197 1.00 17.87 320 LEU D C 1
ATOM 15052 O O . LEU D 1 250 ? 17.300 39.572 25.129 1.00 19.28 320 LEU D O 1
ATOM 15057 N N . SER D 1 251 ? 16.917 41.505 24.052 1.00 16.59 321 SER D N 1
ATOM 15058 C CA . SER D 1 251 ? 15.894 41.933 25.005 1.00 17.54 321 SER D CA 1
ATOM 15059 C C . SER D 1 251 ? 14.587 41.157 24.800 1.00 16.84 321 SER D C 1
ATOM 15060 O O . SER D 1 251 ? 14.355 40.577 23.738 1.00 16.29 321 SER D O 1
ATOM 15063 N N . SER D 1 252 ? 13.735 41.168 25.819 1.00 16.87 322 SER D N 1
ATOM 15064 C CA . SER D 1 252 ? 12.462 40.456 25.773 1.00 18.21 322 SER D CA 1
ATOM 15065 C C . SER D 1 252 ? 11.549 40.928 24.640 1.00 19.27 322 SER D C 1
ATOM 15066 O O . SER D 1 252 ? 10.709 40.167 24.158 1.00 19.24 322 SER D O 1
ATOM 15069 N N . TRP D 1 253 ? 11.712 42.182 24.227 1.00 17.86 323 TRP D N 1
ATOM 15070 C CA . TRP D 1 253 ? 10.879 42.745 23.169 1.00 17.13 323 TRP D CA 1
ATOM 15071 C C . TRP D 1 253 ? 11.559 42.916 21.812 1.00 17.53 323 TRP D C 1
ATOM 15072 O O . TRP D 1 253 ? 11.063 43.647 20.952 1.00 18.88 323 TRP D O 1
ATOM 15083 N N . ALA D 1 254 ? 12.680 42.239 21.602 1.00 16.31 324 ALA D N 1
ATOM 15084 C CA . ALA D 1 254 ? 13.377 42.359 20.322 1.00 16.71 324 ALA D CA 1
ATOM 15085 C C . ALA D 1 254 ? 12.808 41.416 19.270 1.00 17.12 324 ALA D C 1
ATOM 15086 O O . ALA D 1 254 ? 12.849 41.712 18.077 1.00 16.85 324 ALA D O 1
ATOM 15088 N N . VAL D 1 255 ? 12.267 40.289 19.727 1.00 17.76 325 VAL D N 1
ATOM 15089 C CA . VAL D 1 255 ? 11.735 39.259 18.841 1.00 18.12 325 VAL D CA 1
ATOM 15090 C C . VAL D 1 255 ? 10.349 38.773 19.255 1.00 18.75 325 VAL D C 1
ATOM 15091 O O . VAL D 1 255 ? 10.048 38.672 20.440 1.00 18.76 325 VAL D O 1
ATOM 15095 N N . SER D 1 256 ? 9.521 38.467 18.258 1.00 19.56 326 SER D N 1
ATOM 15096 C CA . SER D 1 256 ? 8.171 37.948 18.469 1.00 19.90 326 SER D CA 1
ATOM 15097 C C . SER D 1 256 ? 8.306 36.424 18.463 1.00 19.33 326 SER D C 1
ATOM 15098 O O . SER D 1 256 ? 8.595 35.830 17.425 1.00 18.08 326 SER D O 1
ATOM 15101 N N . PHE D 1 257 ? 8.112 35.798 19.621 1.00 20.82 327 PHE D N 1
ATOM 15102 C CA . PHE D 1 257 ? 8.250 34.350 19.739 1.00 24.06 327 PHE D CA 1
ATOM 15103 C C . PHE D 1 257 ? 6.974 33.547 19.495 1.00 25.41 327 PHE D C 1
ATOM 15104 O O . PHE D 1 257 ? 7.038 32.337 19.288 1.00 26.69 327 PHE D O 1
ATOM 15112 N N . GLN D 1 258 ? 5.824 34.212 19.517 1.00 25.86 328 GLN D N 1
ATOM 15113 C CA . GLN D 1 258 ? 4.544 33.539 19.274 1.00 26.73 328 GLN D CA 1
ATOM 15114 C C . GLN D 1 258 ? 3.822 34.229 18.115 1.00 24.67 328 GLN D C 1
ATOM 15115 O O . GLN D 1 258 ? 2.670 34.646 18.255 1.00 25.51 328 GLN D O 1
ATOM 15121 N N . PRO D 1 259 ? 4.483 34.349 16.951 1.00 22.61 329 PRO D N 1
ATOM 15122 C CA . PRO D 1 259 ? 3.848 35.011 15.806 1.00 21.86 329 PRO D CA 1
ATOM 15123 C C . PRO D 1 259 ? 2.513 34.428 15.339 1.00 22.20 329 PRO D C 1
ATOM 15124 O O . PRO D 1 259 ? 1.574 35.176 15.065 1.00 21.04 329 PRO D O 1
ATOM 15128 N N . ALA D 1 260 ? 2.427 33.104 15.247 1.00 21.97 330 ALA D N 1
ATOM 15129 C CA . ALA D 1 260 ? 1.197 32.457 14.796 1.00 23.06 330 ALA D CA 1
ATOM 15130 C C . ALA D 1 260 ? 0.009 32.857 15.661 1.00 23.51 330 ALA D C 1
ATOM 15131 O O . ALA D 1 260 ? -1.070 33.162 15.150 1.00 24.10 330 ALA D O 1
ATOM 15133 N N . LYS D 1 261 ? 0.212 32.854 16.974 1.00 23.15 331 LYS D N 1
ATOM 15134 C CA . LYS D 1 261 ? -0.840 33.219 17.910 1.00 24.38 331 LYS D CA 1
ATOM 15135 C C . LYS D 1 261 ? -1.423 34.592 17.579 1.00 24.52 331 LYS D C 1
ATOM 15136 O O . LYS D 1 261 ? -2.643 34.759 17.500 1.00 22.27 331 LYS D O 1
ATOM 15142 N N . TYR D 1 262 ? -0.549 35.574 17.378 1.00 21.08 332 TYR D N 1
ATOM 15143 C CA . TYR D 1 262 ? -1.012 36.923 17.081 1.00 20.72 332 TYR D CA 1
ATOM 15144 C C . TYR D 1 262 ? -1.543 37.077 15.666 1.00 19.97 332 TYR D C 1
ATOM 15145 O O . TYR D 1 262 ? -2.430 37.894 15.421 1.00 19.68 332 TYR D O 1
ATOM 15154 N N . ALA D 1 263 ? -1.018 36.284 14.740 1.00 19.32 333 ALA D N 1
ATOM 15155 C CA . ALA D 1 263 ? -1.499 36.340 13.366 1.00 21.42 333 ALA D CA 1
ATOM 15156 C C . ALA D 1 263 ? -2.972 35.916 13.357 1.00 22.45 333 ALA D C 1
ATOM 15157 O O . ALA D 1 263 ? -3.794 36.504 12.658 1.00 21.92 333 ALA D O 1
ATOM 15159 N N . ARG D 1 264 ? -3.304 34.898 14.145 1.00 22.66 334 ARG D N 1
ATOM 15160 C CA . ARG D 1 264 ? -4.680 34.419 14.198 1.00 24.10 334 ARG D CA 1
ATOM 15161 C C . ARG D 1 264 ? -5.602 35.343 14.976 1.00 23.68 334 ARG D C 1
ATOM 15162 O O . ARG D 1 264 ? -6.782 35.463 14.648 1.00 23.07 334 ARG D O 1
ATOM 15170 N N . ILE D 1 265 ? -5.075 36.002 16.002 1.00 22.57 335 ILE D N 1
ATOM 15171 C CA . ILE D 1 265 ? -5.889 36.935 16.765 1.00 23.05 335 ILE D CA 1
ATOM 15172 C C . ILE D 1 265 ? -6.263 38.078 15.824 1.00 23.81 335 ILE D C 1
ATOM 15173 O O . ILE D 1 265 ? -7.409 38.536 15.809 1.00 21.89 335 ILE D O 1
ATOM 15178 N N . LEU D 1 266 ? -5.297 38.527 15.026 1.00 21.24 336 LEU D N 1
ATOM 15179 C CA . LEU D 1 266 ? -5.556 39.609 14.079 1.00 22.09 336 LEU D CA 1
ATOM 15180 C C . LEU D 1 266 ? -6.597 39.153 13.057 1.00 22.57 336 LEU D C 1
ATOM 15181 O O . LEU D 1 266 ? -7.578 39.856 12.796 1.00 23.19 336 LEU D O 1
ATOM 15186 N N . ALA D 1 267 ? -6.382 37.971 12.490 1.00 21.77 337 ALA D N 1
ATOM 15187 C CA . ALA D 1 267 ? -7.300 37.427 11.494 1.00 24.05 337 ALA D CA 1
ATOM 15188 C C . ALA D 1 267 ? -8.721 37.343 12.046 1.00 24.71 337 ALA D C 1
ATOM 15189 O O . ALA D 1 267 ? -9.685 37.683 11.358 1.00 25.54 337 ALA D O 1
ATOM 15191 N N . THR D 1 268 ? -8.847 36.893 13.290 1.00 24.79 338 THR D N 1
ATOM 15192 C CA . THR D 1 268 ? -10.155 36.777 13.923 1.00 25.64 338 THR D CA 1
ATOM 15193 C C . THR D 1 268 ? -10.834 38.140 13.997 1.00 26.61 338 THR D C 1
ATOM 15194 O O . THR D 1 268 ? -12.037 38.264 13.754 1.00 25.94 338 THR D O 1
ATOM 15198 N N . LYS D 1 269 ? -10.055 39.163 14.327 1.00 25.36 339 LYS D N 1
ATOM 15199 C CA . LYS D 1 269 ? -10.582 40.516 14.444 1.00 26.00 339 LYS D CA 1
ATOM 15200 C C . LYS D 1 269 ? -11.054 41.119 13.125 1.00 26.50 339 LYS D C 1
ATOM 15201 O O . LYS D 1 269 ? -11.933 41.979 13.122 1.00 27.24 339 LYS D O 1
ATOM 15207 N N . VAL D 1 270 ? -10.476 40.685 12.009 1.00 26.41 340 VAL D N 1
ATOM 15208 C CA . VAL D 1 270 ? -10.875 41.227 10.713 1.00 27.55 340 VAL D CA 1
ATOM 15209 C C . VAL D 1 270 ? -11.732 40.265 9.891 1.00 28.59 340 VAL D C 1
ATOM 15210 O O . VAL D 1 270 ? -12.080 40.566 8.750 1.00 31.51 340 VAL D O 1
ATOM 15214 N N . GLY D 1 271 ? -12.061 39.112 10.469 1.00 28.93 341 GLY D N 1
ATOM 15215 C CA . GLY D 1 271 ? -12.892 38.136 9.780 1.00 29.35 341 GLY D CA 1
ATOM 15216 C C . GLY D 1 271 ? -12.167 37.224 8.808 1.00 30.59 341 GLY D C 1
ATOM 15217 O O . GLY D 1 271 ? -12.760 36.742 7.841 1.00 32.50 341 GLY D O 1
ATOM 15218 N N . CYS D 1 272 ? -10.892 36.964 9.071 1.00 29.44 342 CYS D N 1
ATOM 15219 C CA . CYS D 1 272 ? -10.083 36.118 8.198 1.00 29.74 342 CYS D CA 1
ATOM 15220 C C . CYS D 1 272 ? -9.538 34.854 8.853 1.00 31.36 342 CYS D C 1
ATOM 15221 O O . CYS D 1 272 ? -8.693 34.179 8.264 1.00 30.76 342 CYS D O 1
ATOM 15224 N N . ASN D 1 273 ? -9.996 34.520 10.055 1.00 33.62 343 ASN D N 1
ATOM 15225 C CA . ASN D 1 273 ? -9.454 33.338 10.712 1.00 38.12 343 ASN D CA 1
ATOM 15226 C C . ASN D 1 273 ? -9.985 32.002 10.214 1.00 39.30 343 ASN D C 1
ATOM 15227 O O . ASN D 1 273 ? -10.899 31.428 10.806 1.00 40.82 343 ASN D O 1
ATOM 15232 N N . VAL D 1 274 ? -9.402 31.506 9.129 1.00 39.50 344 VAL D N 1
ATOM 15233 C CA . VAL D 1 274 ? -9.795 30.214 8.584 1.00 40.46 344 VAL D CA 1
ATOM 15234 C C . VAL D 1 274 ? -8.751 29.195 9.036 1.00 40.76 344 VAL D C 1
ATOM 15235 O O . VAL D 1 274 ? -7.690 29.568 9.537 1.00 40.87 344 VAL D O 1
ATOM 15239 N N . SER D 1 275 ? -9.051 27.912 8.870 1.00 40.47 345 SER D N 1
ATOM 15240 C CA . SER D 1 275 ? -8.133 26.859 9.291 1.00 40.24 345 SER D CA 1
ATOM 15241 C C . SER D 1 275 ? -6.814 26.844 8.526 1.00 38.15 345 SER D C 1
ATOM 15242 O O . SER D 1 275 ? -5.742 26.805 9.128 1.00 39.32 345 SER D O 1
ATOM 15245 N N . ASP D 1 276 ? -6.897 26.869 7.201 1.00 35.71 346 ASP D N 1
ATOM 15246 C CA . ASP D 1 276 ? -5.707 26.847 6.355 1.00 33.94 346 ASP D CA 1
ATOM 15247 C C . ASP D 1 276 ? -4.955 28.179 6.423 1.00 32.26 346 ASP D C 1
ATOM 15248 O O . ASP D 1 276 ? -5.517 29.230 6.115 1.00 27.93 346 ASP D O 1
ATOM 15253 N N . THR D 1 277 ? -3.686 28.130 6.817 1.00 30.68 347 THR D N 1
ATOM 15254 C CA . THR D 1 277 ? -2.886 29.348 6.924 1.00 29.05 347 THR D CA 1
ATOM 15255 C C . THR D 1 277 ? -2.712 30.066 5.591 1.00 28.04 347 THR D C 1
ATOM 15256 O O . THR D 1 277 ? -2.632 31.293 5.555 1.00 28.04 347 THR D O 1
ATOM 15260 N N . VAL D 1 278 ? -2.655 29.315 4.496 1.00 25.63 348 VAL D N 1
ATOM 15261 C CA . VAL D 1 278 ? -2.508 29.942 3.189 1.00 27.14 348 VAL D CA 1
ATOM 15262 C C . VAL D 1 278 ? -3.770 30.735 2.850 1.00 27.57 348 VAL D C 1
ATOM 15263 O O . VAL D 1 278 ? -3.689 31.849 2.334 1.00 26.34 348 VAL D O 1
ATOM 15267 N N . GLU D 1 279 ? -4.936 30.168 3.146 1.00 27.64 349 GLU D N 1
ATOM 15268 C CA . GLU D 1 279 ? -6.187 30.865 2.865 1.00 27.87 349 GLU D CA 1
ATOM 15269 C C . GLU D 1 279 ? -6.335 32.053 3.815 1.00 26.43 349 GLU D C 1
ATOM 15270 O O . GLU D 1 279 ? -6.910 33.084 3.455 1.00 24.98 349 GLU D O 1
ATOM 15276 N N . LEU D 1 280 ? -5.805 31.904 5.027 1.00 23.96 350 LEU D N 1
ATOM 15277 C CA . LEU D 1 280 ? -5.854 32.970 6.021 1.00 23.05 350 LEU D CA 1
ATOM 15278 C C . LEU D 1 280 ? -5.076 34.178 5.492 1.00 22.17 350 LEU D C 1
ATOM 15279 O O . LEU D 1 280 ? -5.556 35.312 5.544 1.00 20.49 350 LEU D O 1
ATOM 15284 N N . VAL D 1 281 ? -3.879 33.924 4.967 1.00 20.77 351 VAL D N 1
ATOM 15285 C CA . VAL D 1 281 ? -3.039 34.990 4.431 1.00 20.87 351 VAL D CA 1
ATOM 15286 C C . VAL D 1 281 ? -3.648 35.618 3.177 1.00 21.37 351 VAL D C 1
ATOM 15287 O O . VAL D 1 281 ? -3.612 36.833 3.009 1.00 20.90 351 VAL D O 1
ATOM 15291 N N . GLU D 1 282 ? -4.216 34.795 2.300 1.00 22.39 352 GLU D N 1
ATOM 15292 C CA . GLU D 1 282 ? -4.828 35.313 1.079 1.00 22.67 352 GLU D CA 1
ATOM 15293 C C . GLU D 1 282 ? -5.979 36.247 1.437 1.00 21.60 352 GLU D C 1
ATOM 15294 O O . GLU D 1 282 ? -6.220 37.250 0.760 1.00 21.38 352 GLU D O 1
ATOM 15300 N N . CYS D 1 283 ? -6.683 35.921 2.515 1.00 21.58 353 CYS D N 1
ATOM 15301 C CA . CYS D 1 283 ? -7.793 36.746 2.975 1.00 21.76 353 CYS D CA 1
ATOM 15302 C C . CYS D 1 283 ? -7.242 38.075 3.488 1.00 21.35 353 CYS D C 1
ATOM 15303 O O . CYS D 1 283 ? -7.783 39.141 3.187 1.00 19.87 353 CYS D O 1
ATOM 15306 N N . LEU D 1 284 ? -6.157 38.017 4.257 1.00 19.85 354 LEU D N 1
ATOM 15307 C CA . LEU D 1 284 ? -5.563 39.240 4.784 1.00 18.47 354 LEU D CA 1
ATOM 15308 C C . LEU D 1 284 ? -5.046 40.110 3.645 1.00 18.64 354 LEU D C 1
ATOM 15309 O O . LEU D 1 284 ? -5.068 41.336 3.740 1.00 19.85 354 LEU D O 1
ATOM 15314 N N . GLN D 1 285 ? -4.588 39.478 2.567 1.00 18.00 355 GLN D N 1
ATOM 15315 C CA . GLN D 1 285 ? -4.079 40.218 1.416 1.00 19.64 355 GLN D CA 1
ATOM 15316 C C . GLN D 1 285 ? -5.190 40.951 0.663 1.00 21.18 355 GLN D C 1
ATOM 15317 O O . GLN D 1 285 ? -4.916 41.811 -0.174 1.00 20.81 355 GLN D O 1
ATOM 15323 N N . LYS D 1 286 ? -6.442 40.610 0.964 1.00 21.24 356 LYS D N 1
ATOM 15324 C CA . LYS D 1 286 ? -7.585 41.248 0.312 1.00 22.28 356 LYS D CA 1
ATOM 15325 C C . LYS D 1 286 ? -8.113 42.437 1.111 1.00 22.33 356 LYS D C 1
ATOM 15326 O O . LYS D 1 286 ? -8.860 43.265 0.589 1.00 22.83 356 LYS D O 1
ATOM 15332 N N . LYS D 1 287 ? -7.719 42.524 2.377 1.00 21.37 357 LYS D N 1
ATOM 15333 C CA . LYS D 1 287 ? -8.181 43.598 3.255 1.00 21.44 357 LYS D CA 1
ATOM 15334 C C . LYS D 1 287 ? -7.526 44.956 3.034 1.00 21.69 357 LYS D C 1
ATOM 15335 O O . LYS D 1 287 ? -6.344 45.036 2.690 1.00 21.49 357 LYS D O 1
ATOM 15341 N N . PRO D 1 288 ? -8.295 46.047 3.211 1.00 21.46 358 PRO D N 1
ATOM 15342 C CA . PRO D 1 288 ? -7.722 47.386 3.039 1.00 21.39 358 PRO D CA 1
ATOM 15343 C C . PRO D 1 288 ? -6.688 47.471 4.163 1.00 21.58 358 PRO D C 1
ATOM 15344 O O . PRO D 1 288 ? -6.966 47.037 5.282 1.00 21.50 358 PRO D O 1
ATOM 15348 N N . TYR D 1 289 ? -5.509 48.016 3.889 1.00 22.29 359 TYR D N 1
ATOM 15349 C CA . TYR D 1 289 ? -4.483 48.076 4.928 1.00 22.40 359 TYR D CA 1
ATOM 15350 C C . TYR D 1 289 ? -4.938 48.758 6.216 1.00 22.49 359 TYR D C 1
ATOM 15351 O O . TYR D 1 289 ? -4.574 48.328 7.308 1.00 21.82 359 TYR D O 1
ATOM 15360 N N . LYS D 1 290 ? -5.748 49.804 6.092 1.00 23.49 360 LYS D N 1
ATOM 15361 C CA . LYS D 1 290 ? -6.245 50.535 7.256 1.00 26.45 360 LYS D CA 1
ATOM 15362 C C . LYS D 1 290 ? -6.905 49.593 8.265 1.00 26.74 360 LYS D C 1
ATOM 15363 O O . LYS D 1 290 ? -6.752 49.756 9.475 1.00 26.20 360 LYS D O 1
ATOM 15369 N N . GLU D 1 291 ? -7.638 48.611 7.750 1.00 26.98 361 GLU D N 1
ATOM 15370 C CA . GLU D 1 291 ? -8.333 47.625 8.575 1.00 29.78 361 GLU D CA 1
ATOM 15371 C C . GLU D 1 291 ? -7.353 46.792 9.416 1.00 27.89 361 GLU D C 1
ATOM 15372 O O . GLU D 1 291 ? -7.606 46.510 10.587 1.00 28.43 361 GLU D O 1
ATOM 15378 N N . LEU D 1 292 ? -6.234 46.403 8.816 1.00 25.92 362 LEU D N 1
ATOM 15379 C CA . LEU D 1 292 ? -5.241 45.596 9.518 1.00 24.84 362 LEU D CA 1
ATOM 15380 C C . LEU D 1 292 ? -4.492 46.407 10.571 1.00 24.42 362 LEU D C 1
ATOM 15381 O O . LEU D 1 292 ? -4.233 45.926 11.673 1.00 25.62 362 LEU D O 1
ATOM 15386 N N . VAL D 1 293 ? -4.159 47.643 10.227 1.00 23.78 363 VAL D N 1
ATOM 15387 C CA . VAL D 1 293 ? -3.427 48.524 11.124 1.00 25.31 363 VAL D CA 1
ATOM 15388 C C . VAL D 1 293 ? -4.186 48.944 12.382 1.00 26.99 363 VAL D C 1
ATOM 15389 O O . VAL D 1 293 ? -3.618 48.973 13.472 1.00 25.57 363 VAL D O 1
ATOM 15393 N N . ASP D 1 294 ? -5.470 49.254 12.239 1.00 28.24 364 ASP D N 1
ATOM 15394 C CA . ASP D 1 294 ? -6.248 49.724 13.378 1.00 31.50 364 ASP D CA 1
ATOM 15395 C C . ASP D 1 294 ? -6.697 48.724 14.437 1.00 31.55 364 ASP D C 1
ATOM 15396 O O . ASP D 1 294 ? -7.227 49.129 15.469 1.00 31.91 364 ASP D O 1
ATOM 15401 N N . GLN D 1 295 ? -6.486 47.433 14.207 1.00 31.48 365 GLN D N 1
ATOM 15402 C CA . GLN D 1 295 ? -6.900 46.443 15.199 1.00 33.39 365 GLN D CA 1
ATOM 15403 C C . GLN D 1 295 ? -6.042 46.526 16.460 1.00 34.80 365 GLN D C 1
ATOM 15404 O O . GLN D 1 295 ? -4.862 46.859 16.397 1.00 35.82 365 GLN D O 1
ATOM 15410 N N . ASP D 1 296 ? -6.647 46.230 17.606 1.00 36.81 366 ASP D N 1
ATOM 15411 C CA . ASP D 1 296 ? -5.929 46.258 18.876 1.00 38.99 366 ASP D CA 1
ATOM 15412 C C . ASP D 1 296 ? -5.465 44.848 19.228 1.00 37.76 366 ASP D C 1
ATOM 15413 O O . ASP D 1 296 ? -6.256 44.027 19.693 1.00 39.78 366 ASP D O 1
ATOM 15418 N N . VAL D 1 297 ? -4.188 44.565 18.994 1.00 36.14 367 VAL D N 1
ATOM 15419 C CA . VAL D 1 297 ? -3.631 43.251 19.300 1.00 33.90 367 VAL D CA 1
ATOM 15420 C C . VAL D 1 297 ? -2.546 43.408 20.363 1.00 34.54 367 VAL D C 1
ATOM 15421 O O . VAL D 1 297 ? -1.395 43.721 20.050 1.00 33.51 367 VAL D O 1
ATOM 15425 N N . GLN D 1 298 ? -2.919 43.187 21.619 1.00 33.24 368 GLN D N 1
ATOM 15426 C CA . GLN D 1 298 ? -1.984 43.329 22.727 1.00 33.91 368 GLN D CA 1
ATOM 15427 C C . GLN D 1 298 ? -1.178 42.079 23.060 1.00 31.12 368 GLN D C 1
ATOM 15428 O O . GLN D 1 298 ? -1.727 40.996 23.238 1.00 30.19 368 GLN D O 1
ATOM 15434 N N . PRO D 1 299 ? 0.152 42.220 23.137 1.00 29.58 369 PRO D N 1
ATOM 15435 C CA . PRO D 1 299 ? 1.020 41.090 23.465 1.00 27.99 369 PRO D CA 1
ATOM 15436 C C . PRO D 1 299 ? 1.217 41.120 24.980 1.00 26.19 369 PRO D C 1
ATOM 15437 O O . PRO D 1 299 ? 0.706 42.019 25.651 1.00 24.93 369 PRO D O 1
ATOM 15441 N N . ALA D 1 300 ? 1.943 40.147 25.519 1.00 24.87 370 ALA D N 1
ATOM 15442 C CA . ALA D 1 300 ? 2.210 40.119 26.955 1.00 24.89 370 ALA D CA 1
ATOM 15443 C C . ALA D 1 300 ? 3.040 41.362 27.263 1.00 25.45 370 ALA D C 1
ATOM 15444 O O . ALA D 1 300 ? 3.776 41.844 26.404 1.00 23.26 370 ALA D O 1
ATOM 15446 N N . ARG D 1 301 ? 2.929 41.894 28.475 1.00 25.82 371 ARG D N 1
ATOM 15447 C CA . ARG D 1 301 ? 3.701 43.087 28.799 1.00 27.57 371 ARG D CA 1
ATOM 15448 C C . ARG D 1 301 ? 5.201 42.804 28.658 1.00 25.45 371 ARG D C 1
ATOM 15449 O O . ARG D 1 301 ? 5.667 41.709 28.977 1.00 25.12 371 ARG D O 1
ATOM 15457 N N . TYR D 1 302 ? 5.936 43.793 28.151 1.00 24.98 372 TYR D N 1
ATOM 15458 C CA . TYR D 1 302 ? 7.384 43.705 27.941 1.00 24.25 372 TYR D CA 1
ATOM 15459 C C . TYR D 1 302 ? 7.777 42.819 26.765 1.00 23.33 372 TYR D C 1
ATOM 15460 O O . TYR D 1 302 ? 8.959 42.545 26.542 1.00 22.42 372 TYR D O 1
ATOM 15469 N N . HIS D 1 303 ? 6.779 42.373 26.011 1.00 22.58 373 HIS D N 1
ATOM 15470 C CA . HIS D 1 303 ? 7.024 41.552 24.832 1.00 21.75 373 HIS D CA 1
ATOM 15471 C C . HIS D 1 303 ? 6.309 42.206 23.656 1.00 22.56 373 HIS D C 1
ATOM 15472 O O . HIS D 1 303 ? 5.593 43.195 23.834 1.00 22.65 373 HIS D O 1
ATOM 15479 N N . ILE D 1 304 ? 6.508 41.671 22.457 1.00 23.23 374 ILE D N 1
ATOM 15480 C CA . ILE D 1 304 ? 5.860 42.231 21.274 1.00 23.83 374 ILE D CA 1
ATOM 15481 C C . ILE D 1 304 ? 5.023 41.189 20.552 1.00 25.03 374 ILE D C 1
ATOM 15482 O O . ILE D 1 304 ? 5.271 39.986 20.662 1.00 23.58 374 ILE D O 1
ATOM 15487 N N . ALA D 1 305 ? 4.029 41.665 19.810 1.00 24.70 375 ALA D N 1
ATOM 15488 C CA . ALA D 1 305 ? 3.161 40.788 19.039 1.00 24.54 375 ALA D CA 1
ATOM 15489 C C . ALA D 1 305 ? 3.733 40.700 17.630 1.00 24.46 375 ALA D C 1
ATOM 15490 O O . ALA D 1 305 ? 4.130 39.629 17.172 1.00 27.24 375 ALA D O 1
ATOM 15492 N N . PHE D 1 306 ? 3.790 41.838 16.947 1.00 21.29 376 PHE D N 1
ATOM 15493 C CA . PHE D 1 306 ? 4.318 41.878 15.595 1.00 20.56 376 PHE D CA 1
ATOM 15494 C C . PHE D 1 306 ? 5.730 42.451 15.571 1.00 21.25 376 PHE D C 1
ATOM 15495 O O . PHE D 1 306 ? 5.971 43.565 16.032 1.00 24.46 376 PHE D O 1
ATOM 15503 N N . GLY D 1 307 ? 6.660 41.664 15.046 1.00 18.35 377 GLY D N 1
ATOM 15504 C CA . GLY D 1 307 ? 8.046 42.089 14.968 1.00 16.76 377 GLY D CA 1
ATOM 15505 C C . GLY D 1 307 ? 8.883 40.958 14.397 1.00 16.05 377 GLY D C 1
ATOM 15506 O O . GLY D 1 307 ? 8.326 39.962 13.935 1.00 16.22 377 GLY D O 1
ATOM 15507 N N . PRO D 1 308 ? 10.222 41.070 14.423 1.00 14.93 378 PRO D N 1
ATOM 15508 C CA . PRO D 1 308 ? 11.094 40.021 13.889 1.00 15.54 378 PRO D CA 1
ATOM 15509 C C . PRO D 1 308 ? 10.765 38.651 14.481 1.00 15.36 378 PRO D C 1
ATOM 15510 O O . PRO D 1 308 ? 10.460 38.537 15.670 1.00 16.00 378 PRO D O 1
ATOM 15514 N N . VAL D 1 309 ? 10.828 37.617 13.649 1.00 15.28 379 VAL D N 1
ATOM 15515 C CA . VAL D 1 309 ? 10.552 36.260 14.105 1.00 14.62 379 VAL D CA 1
ATOM 15516 C C . VAL D 1 309 ? 11.715 35.357 13.725 1.00 15.66 379 VAL D C 1
ATOM 15517 O O . VAL D 1 309 ? 12.509 35.681 12.840 1.00 14.35 379 VAL D O 1
ATOM 15521 N N . ILE D 1 310 ? 11.824 34.230 14.416 1.00 17.19 380 ILE D N 1
ATOM 15522 C CA . ILE D 1 310 ? 12.867 33.259 14.118 1.00 20.01 380 ILE D CA 1
ATOM 15523 C C . ILE D 1 310 ? 12.238 32.358 13.058 1.00 22.35 380 ILE D C 1
ATOM 15524 O O . ILE D 1 310 ? 11.517 31.416 13.378 1.00 23.95 380 ILE D O 1
ATOM 15529 N N . ASP D 1 311 ? 12.499 32.677 11.796 1.00 23.46 381 ASP D N 1
ATOM 15530 C CA . ASP D 1 311 ? 11.940 31.939 10.667 1.00 26.69 381 ASP D CA 1
ATOM 15531 C C . ASP D 1 311 ? 12.842 30.801 10.207 1.00 27.63 381 ASP D C 1
ATOM 15532 O O . ASP D 1 311 ? 12.438 29.973 9.390 1.00 27.63 381 ASP D O 1
ATOM 15537 N N . GLY D 1 312 ? 14.066 30.770 10.721 1.00 28.46 382 GLY D N 1
ATOM 15538 C CA . GLY D 1 312 ? 14.996 29.725 10.339 1.00 29.15 382 GLY D CA 1
ATOM 15539 C C . GLY D 1 312 ? 15.720 30.051 9.048 1.00 31.02 382 GLY D C 1
ATOM 15540 O O . GLY D 1 312 ? 16.537 29.263 8.571 1.00 32.05 382 GLY D O 1
ATOM 15541 N N . ASP D 1 313 ? 15.424 31.216 8.481 1.00 30.45 383 ASP D N 1
ATOM 15542 C CA . ASP D 1 313 ? 16.054 31.641 7.237 1.00 30.50 383 ASP D CA 1
ATOM 15543 C C . ASP D 1 313 ? 16.677 33.029 7.381 1.00 28.44 383 ASP D C 1
ATOM 15544 O O . ASP D 1 313 ? 17.899 33.154 7.440 1.00 29.08 383 ASP D O 1
ATOM 15549 N N . VAL D 1 314 ? 15.848 34.069 7.436 1.00 25.77 384 VAL D N 1
ATOM 15550 C CA . VAL D 1 314 ? 16.358 35.429 7.603 1.00 24.58 384 VAL D CA 1
ATOM 15551 C C . VAL D 1 314 ? 17.054 35.490 8.966 1.00 24.07 384 VAL D C 1
ATOM 15552 O O . VAL D 1 314 ? 18.181 35.975 9.081 1.00 23.60 384 VAL D O 1
ATOM 15556 N N . ILE D 1 315 ? 16.364 34.999 9.992 1.00 21.33 385 ILE D N 1
ATOM 15557 C CA . ILE D 1 315 ? 16.901 34.929 11.350 1.00 21.72 385 ILE D CA 1
ATOM 15558 C C . ILE D 1 315 ? 16.911 33.421 11.614 1.00 22.27 385 ILE D C 1
ATOM 15559 O O . ILE D 1 315 ? 15.883 32.829 11.942 1.00 22.57 385 ILE D O 1
ATOM 15564 N N . PRO D 1 316 ? 18.085 32.786 11.456 1.00 23.80 386 PRO D N 1
ATOM 15565 C CA . PRO D 1 316 ? 18.377 31.357 11.619 1.00 24.87 386 PRO D CA 1
ATOM 15566 C C . PRO D 1 316 ? 17.952 30.647 12.893 1.00 24.45 386 PRO D C 1
ATOM 15567 O O . PRO D 1 316 ? 17.548 29.486 12.847 1.00 24.89 386 PRO D O 1
ATOM 15571 N N . ASP D 1 317 ? 18.050 31.329 14.025 1.00 22.45 387 ASP D N 1
ATOM 15572 C CA . ASP D 1 317 ? 17.715 30.713 15.303 1.00 22.60 387 ASP D CA 1
ATOM 15573 C C . ASP D 1 317 ? 17.580 31.832 16.329 1.00 20.71 387 ASP D C 1
ATOM 15574 O O . ASP D 1 317 ? 17.690 33.007 15.980 1.00 18.70 387 ASP D O 1
ATOM 15579 N N . ASP D 1 318 ? 17.333 31.468 17.583 1.00 19.97 388 ASP D N 1
ATOM 15580 C CA . ASP D 1 318 ? 17.207 32.443 18.666 1.00 20.66 388 ASP D CA 1
ATOM 15581 C C . ASP D 1 318 ? 18.481 33.291 18.677 1.00 19.41 388 ASP D C 1
ATOM 15582 O O . ASP D 1 318 ? 19.589 32.755 18.673 1.00 18.20 388 ASP D O 1
ATOM 15587 N N . PRO D 1 319 ? 18.340 34.627 18.669 1.00 18.53 389 PRO D N 1
ATOM 15588 C CA . PRO D 1 319 ? 19.516 35.508 18.677 1.00 17.52 389 PRO D CA 1
ATOM 15589 C C . PRO D 1 319 ? 20.527 35.183 19.778 1.00 18.58 389 PRO D C 1
ATOM 15590 O O . PRO D 1 319 ? 21.731 35.329 19.580 1.00 19.10 389 PRO D O 1
ATOM 15594 N N . GLN D 1 320 ? 20.042 34.748 20.937 1.00 18.20 390 GLN D N 1
ATOM 15595 C CA . GLN D 1 320 ? 20.939 34.409 22.038 1.00 19.72 390 GLN D CA 1
ATOM 15596 C C . GLN D 1 320 ? 21.880 33.274 21.627 1.00 18.93 390 GLN D C 1
ATOM 15597 O O . GLN D 1 320 ? 23.079 33.316 21.906 1.00 18.29 390 GLN D O 1
ATOM 15603 N N . ILE D 1 321 ? 21.329 32.263 20.961 1.00 20.21 391 ILE D N 1
ATOM 15604 C CA . ILE D 1 321 ? 22.110 31.114 20.496 1.00 20.99 391 ILE D CA 1
ATOM 15605 C C . ILE D 1 321 ? 23.102 31.540 19.423 1.00 20.85 391 ILE D C 1
ATOM 15606 O O . ILE D 1 321 ? 24.267 31.135 19.432 1.00 17.85 391 ILE D O 1
ATOM 15611 N N . LEU D 1 322 ? 22.626 32.353 18.487 1.00 18.05 392 LEU D N 1
ATOM 15612 C CA . LEU D 1 322 ? 23.466 32.830 17.405 1.00 17.61 392 LEU D CA 1
ATOM 15613 C C . LEU D 1 322 ? 24.638 33.643 17.956 1.00 17.67 392 LEU D C 1
ATOM 15614 O O . LEU D 1 322 ? 25.767 33.510 17.488 1.00 17.38 392 LEU D O 1
ATOM 15619 N N . MET D 1 323 ? 24.370 34.472 18.959 1.00 17.76 393 MET D N 1
ATOM 15620 C CA . MET D 1 323 ? 25.423 35.289 19.559 1.00 17.75 393 MET D CA 1
ATOM 15621 C C . MET D 1 323 ? 26.432 34.439 20.335 1.00 17.83 393 MET D C 1
ATOM 15622 O O . MET D 1 323 ? 27.642 34.622 20.190 1.00 16.65 393 MET D O 1
ATOM 15627 N N . GLU D 1 324 ? 25.941 33.510 21.154 1.00 17.19 394 GLU D N 1
ATOM 15628 C CA . GLU D 1 324 ? 26.834 32.655 21.933 1.00 17.39 394 GLU D CA 1
ATOM 15629 C C . GLU D 1 324 ? 27.771 31.875 21.017 1.00 18.06 394 GLU D C 1
ATOM 15630 O O . GLU D 1 324 ? 28.924 31.623 21.365 1.00 16.54 394 GLU D O 1
ATOM 15636 N N . GLN D 1 325 ? 27.271 31.494 19.846 1.00 17.05 395 GLN D N 1
ATOM 15637 C CA . GLN D 1 325 ? 28.065 30.727 18.896 1.00 18.95 395 GLN D CA 1
ATOM 15638 C C . GLN D 1 325 ? 28.814 31.565 17.862 1.00 18.91 395 GLN D C 1
ATOM 15639 O O . GLN D 1 325 ? 29.405 31.027 16.928 1.00 19.36 395 GLN D O 1
ATOM 15645 N N . GLY D 1 326 ? 28.799 32.882 18.040 1.00 18.84 396 GLY D N 1
ATOM 15646 C CA . GLY D 1 326 ? 29.507 33.763 17.123 1.00 18.98 396 GLY D CA 1
ATOM 15647 C C . GLY D 1 326 ? 29.061 33.681 15.676 1.00 19.86 396 GLY D C 1
ATOM 15648 O O . GLY D 1 326 ? 29.872 33.827 14.757 1.00 19.66 396 GLY D O 1
ATOM 15649 N N . GLU D 1 327 ? 27.768 33.460 15.467 1.00 19.01 397 GLU D N 1
ATOM 15650 C CA . GLU D 1 327 ? 27.222 33.362 14.118 1.00 21.60 397 GLU D CA 1
ATOM 15651 C C . GLU D 1 327 ? 26.959 34.736 13.509 1.00 20.88 397 GLU D C 1
ATOM 15652 O O . GLU D 1 327 ? 25.809 35.108 13.258 1.00 20.85 397 GLU D O 1
ATOM 15658 N N . PHE D 1 328 ? 28.031 35.488 13.285 1.00 20.19 398 PHE D N 1
ATOM 15659 C CA . PHE D 1 328 ? 27.940 36.811 12.678 1.00 21.21 398 PHE D CA 1
ATOM 15660 C C . PHE D 1 328 ? 29.276 37.171 12.050 1.00 22.17 398 PHE D C 1
ATOM 15661 O O . PHE D 1 328 ? 30.318 36.669 12.470 1.00 21.53 398 PHE D O 1
ATOM 15669 N N . LEU D 1 329 ? 29.246 38.019 11.027 1.00 21.92 399 LEU D N 1
ATOM 15670 C CA . LEU D 1 329 ? 30.478 38.454 10.383 1.00 23.80 399 LEU D CA 1
ATOM 15671 C C . LEU D 1 329 ? 31.124 39.437 11.357 1.00 23.82 399 LEU D C 1
ATOM 15672 O O . LEU D 1 329 ? 30.449 39.968 12.239 1.00 23.44 399 LEU D O 1
ATOM 15677 N N . ASN D 1 330 ? 32.423 39.678 11.219 1.00 27.40 400 ASN D N 1
ATOM 15678 C CA . ASN D 1 330 ? 33.092 40.593 12.139 1.00 28.66 400 ASN D CA 1
ATOM 15679 C C . ASN D 1 330 ? 33.084 42.055 11.709 1.00 28.27 400 ASN D C 1
ATOM 15680 O O . ASN D 1 330 ? 34.010 42.534 11.054 1.00 33.59 400 ASN D O 1
ATOM 15685 N N . TYR D 1 331 ? 32.030 42.759 12.100 1.00 23.01 401 TYR D N 1
ATOM 15686 C CA . TYR D 1 331 ? 31.884 44.173 11.788 1.00 19.94 401 TYR D CA 1
ATOM 15687 C C . TYR D 1 331 ? 32.575 44.988 12.869 1.00 20.08 401 TYR D C 1
ATOM 15688 O O . TYR D 1 331 ? 32.950 44.457 13.911 1.00 19.73 401 TYR D O 1
ATOM 15697 N N . ASP D 1 332 ? 32.758 46.277 12.608 1.00 17.14 402 ASP D N 1
ATOM 15698 C CA . ASP D 1 332 ? 33.285 47.163 13.633 1.00 17.39 402 ASP D CA 1
ATOM 15699 C C . ASP D 1 332 ? 31.957 47.476 14.320 1.00 16.37 402 ASP D C 1
ATOM 15700 O O . ASP D 1 332 ? 30.961 47.709 13.635 1.00 14.41 402 ASP D O 1
ATOM 15705 N N . ILE D 1 333 ? 31.903 47.450 15.647 1.00 15.49 403 ILE D N 1
ATOM 15706 C CA A ILE D 1 333 ? 30.650 47.709 16.353 0.50 16.84 403 ILE D CA 1
ATOM 15707 C CA B ILE D 1 333 ? 30.647 47.741 16.320 0.50 17.04 403 ILE D CA 1
ATOM 15708 C C . ILE D 1 333 ? 30.776 48.719 17.480 1.00 16.18 403 ILE D C 1
ATOM 15709 O O . ILE D 1 333 ? 31.773 48.735 18.202 1.00 15.13 403 ILE D O 1
ATOM 15718 N N . MET D 1 334 ? 29.744 49.537 17.637 1.00 14.52 404 MET D N 1
ATOM 15719 C CA . MET D 1 334 ? 29.684 50.524 18.699 1.00 15.95 404 MET D CA 1
ATOM 15720 C C . MET D 1 334 ? 28.312 50.334 19.329 1.00 16.09 404 MET D C 1
ATOM 15721 O O . MET D 1 334 ? 27.305 50.247 18.622 1.00 14.69 404 MET D O 1
ATOM 15726 N N . LEU D 1 335 ? 28.268 50.248 20.653 1.00 15.22 405 LEU D N 1
ATOM 15727 C CA . LEU D 1 335 ? 27.001 50.064 21.346 1.00 17.09 405 LEU D CA 1
ATOM 15728 C C . LEU D 1 335 ? 27.013 50.822 22.658 1.00 16.18 405 LEU D C 1
ATOM 15729 O O . LEU D 1 335 ? 28.076 51.103 23.208 1.00 15.91 405 LEU D O 1
ATOM 15734 N N . GLY D 1 336 ? 25.829 51.153 23.154 1.00 15.50 406 GLY D N 1
ATOM 15735 C CA . GLY D 1 336 ? 25.751 51.879 24.406 1.00 14.26 406 GLY D CA 1
ATOM 15736 C C . GLY D 1 336 ? 24.345 51.987 24.952 1.00 15.46 406 GLY D C 1
ATOM 15737 O O . GLY D 1 336 ? 23.382 51.526 24.327 1.00 14.48 406 GLY D O 1
ATOM 15738 N N . VAL D 1 337 ? 24.239 52.605 26.125 1.00 14.52 407 VAL D N 1
ATOM 15739 C CA . VAL D 1 337 ? 22.968 52.789 26.813 1.00 13.51 407 VAL D CA 1
ATOM 15740 C C . VAL D 1 337 ? 22.964 54.145 27.516 1.00 15.42 407 VAL D C 1
ATOM 15741 O O . VAL D 1 337 ? 24.012 54.783 27.660 1.00 17.17 407 VAL D O 1
ATOM 15745 N N . ASN D 1 338 ? 21.787 54.580 27.955 1.00 14.89 408 ASN D N 1
ATOM 15746 C CA . ASN D 1 338 ? 21.661 55.862 28.643 1.00 16.02 408 ASN D CA 1
ATOM 15747 C C . ASN D 1 338 ? 21.460 55.636 30.141 1.00 17.01 408 ASN D C 1
ATOM 15748 O O . ASN D 1 338 ? 20.905 54.619 30.557 1.00 17.01 408 ASN D O 1
ATOM 15753 N N . GLN D 1 339 ? 21.908 56.594 30.945 1.00 17.38 409 GLN D N 1
ATOM 15754 C CA . GLN D 1 339 ? 21.804 56.491 32.396 1.00 18.17 409 GLN D CA 1
ATOM 15755 C C . GLN D 1 339 ? 20.445 56.055 32.933 1.00 17.63 409 GLN D C 1
ATOM 15756 O O . GLN D 1 339 ? 20.366 55.145 33.764 1.00 19.89 409 GLN D O 1
ATOM 15762 N N . GLY D 1 340 ? 19.380 56.702 32.470 1.00 17.14 410 GLY D N 1
ATOM 15763 C CA . GLY D 1 340 ? 18.054 56.374 32.970 1.00 17.56 410 GLY D CA 1
ATOM 15764 C C . GLY D 1 340 ? 17.034 55.959 31.933 1.00 17.11 410 GLY D C 1
ATOM 15765 O O . GLY D 1 340 ? 15.913 56.479 31.915 1.00 17.29 410 GLY D O 1
ATOM 15766 N N . GLU D 1 341 ? 17.414 55.006 31.086 1.00 15.96 411 GLU D N 1
ATOM 15767 C CA . GLU D 1 341 ? 16.541 54.499 30.026 1.00 17.79 411 GLU D CA 1
ATOM 15768 C C . GLU D 1 341 ? 15.093 54.288 30.455 1.00 18.89 411 GLU D C 1
ATOM 15769 O O . GLU D 1 341 ? 14.169 54.772 29.802 1.00 18.62 411 GLU D O 1
ATOM 15775 N N . GLY D 1 342 ? 14.913 53.556 31.553 1.00 18.60 412 GLY D N 1
ATOM 15776 C CA . GLY D 1 342 ? 13.585 53.210 32.037 1.00 19.66 412 GLY D CA 1
ATOM 15777 C C . GLY D 1 342 ? 12.684 54.235 32.697 1.00 19.55 412 GLY D C 1
ATOM 15778 O O . GLY D 1 342 ? 11.844 53.869 33.519 1.00 19.50 412 GLY D O 1
ATOM 15779 N N . LEU D 1 343 ? 12.826 55.504 32.335 1.00 19.16 413 LEU D N 1
ATOM 15780 C CA . LEU D 1 343 ? 11.996 56.556 32.921 1.00 19.46 413 LEU D CA 1
ATOM 15781 C C . LEU D 1 343 ? 10.491 56.237 32.931 1.00 20.59 413 LEU D C 1
ATOM 15782 O O . LEU D 1 343 ? 9.830 56.349 33.967 1.00 21.17 413 LEU D O 1
ATOM 15787 N N . LYS D 1 344 ? 9.950 55.834 31.785 1.00 20.95 414 LYS D N 1
ATOM 15788 C CA . LYS D 1 344 ? 8.521 55.532 31.683 1.00 20.96 414 LYS D CA 1
ATOM 15789 C C . LYS D 1 344 ? 8.022 54.388 32.561 1.00 22.69 414 LYS D C 1
ATOM 15790 O O . LYS D 1 344 ? 6.827 54.298 32.852 1.00 22.99 414 LYS D O 1
ATOM 15796 N N . PHE D 1 345 ? 8.930 53.519 32.987 1.00 21.02 415 PHE D N 1
ATOM 15797 C CA . PHE D 1 345 ? 8.563 52.399 33.847 1.00 23.25 415 PHE D CA 1
ATOM 15798 C C . PHE D 1 345 ? 8.134 52.874 35.242 1.00 24.25 415 PHE D C 1
ATOM 15799 O O . PHE D 1 345 ? 7.298 52.241 35.887 1.00 24.72 415 PHE D O 1
ATOM 15807 N N . VAL D 1 346 ? 8.700 53.984 35.707 1.00 23.98 416 VAL D N 1
ATOM 15808 C CA . VAL D 1 346 ? 8.371 54.487 37.040 1.00 26.17 416 VAL D CA 1
ATOM 15809 C C . VAL D 1 346 ? 7.660 55.837 37.081 1.00 28.27 416 VAL D C 1
ATOM 15810 O O . VAL D 1 346 ? 6.988 56.159 38.062 1.00 27.21 416 VAL D O 1
ATOM 15814 N N . GLU D 1 347 ? 7.806 56.625 36.022 1.00 29.78 417 GLU D N 1
ATOM 15815 C CA . GLU D 1 347 ? 7.208 57.955 35.970 1.00 33.13 417 GLU D CA 1
ATOM 15816 C C . GLU D 1 347 ? 5.766 58.064 36.468 1.00 34.44 417 GLU D C 1
ATOM 15817 O O . GLU D 1 347 ? 5.397 59.062 37.091 1.00 34.21 417 GLU D O 1
ATOM 15823 N N . ASN D 1 348 ? 4.957 57.042 36.213 1.00 36.07 418 ASN D N 1
ATOM 15824 C CA . ASN D 1 348 ? 3.554 57.077 36.612 1.00 38.67 418 ASN D CA 1
ATOM 15825 C C . ASN D 1 348 ? 3.244 56.711 38.067 1.00 39.31 418 ASN D C 1
ATOM 15826 O O . ASN D 1 348 ? 2.159 57.019 38.559 1.00 38.83 418 ASN D O 1
ATOM 15831 N N . ILE D 1 349 ? 4.175 56.061 38.760 1.00 39.18 419 ILE D N 1
ATOM 15832 C CA . ILE D 1 349 ? 3.920 55.692 40.151 1.00 40.33 419 ILE D CA 1
ATOM 15833 C C . ILE D 1 349 ? 4.641 56.582 41.159 1.00 40.35 419 ILE D C 1
ATOM 15834 O O . ILE D 1 349 ? 4.580 56.339 42.363 1.00 40.94 419 ILE D O 1
ATOM 15839 N N . VAL D 1 350 ? 5.324 57.610 40.667 1.00 39.91 420 VAL D N 1
ATOM 15840 C CA . VAL D 1 350 ? 6.036 58.538 41.540 1.00 40.55 420 VAL D CA 1
ATOM 15841 C C . VAL D 1 350 ? 5.031 59.534 42.128 1.00 41.54 420 VAL D C 1
ATOM 15842 O O . VAL D 1 350 ? 4.200 60.083 41.402 1.00 41.15 420 VAL D O 1
ATOM 15846 N N . ASP D 1 351 ? 5.098 59.762 43.437 1.00 40.99 421 ASP D N 1
ATOM 15847 C CA . ASP D 1 351 ? 4.171 60.690 44.079 1.00 41.94 421 ASP D CA 1
ATOM 15848 C C . ASP D 1 351 ? 4.570 62.152 43.883 1.00 42.30 421 ASP D C 1
ATOM 15849 O O . ASP D 1 351 ? 5.618 62.450 43.308 1.00 41.70 421 ASP D O 1
ATOM 15854 N N . SER D 1 352 ? 3.725 63.057 44.373 1.00 42.47 422 SER D N 1
ATOM 15855 C CA . SER D 1 352 ? 3.962 64.494 44.257 1.00 42.99 422 SER D CA 1
ATOM 15856 C C . SER D 1 352 ? 5.282 64.938 44.877 1.00 41.80 422 SER D C 1
ATOM 15857 O O . SER D 1 352 ? 5.742 66.055 44.640 1.00 41.85 422 SER D O 1
ATOM 15860 N N . ASP D 1 353 ? 5.889 64.066 45.675 1.00 41.34 423 ASP D N 1
ATOM 15861 C CA . ASP D 1 353 ? 7.159 64.386 46.315 1.00 40.85 423 ASP D CA 1
ATOM 15862 C C . ASP D 1 353 ? 8.336 63.723 45.601 1.00 39.28 423 ASP D C 1
ATOM 15863 O O . ASP D 1 353 ? 9.441 63.648 46.140 1.00 37.66 423 ASP D O 1
ATOM 15868 N N . ASP D 1 354 ? 8.086 63.248 44.383 1.00 37.63 424 ASP D N 1
ATOM 15869 C CA . ASP D 1 354 ? 9.109 62.603 43.561 1.00 36.47 424 ASP D CA 1
ATOM 15870 C C . ASP D 1 354 ? 9.642 61.292 44.133 1.00 36.07 424 ASP D C 1
ATOM 15871 O O . ASP D 1 354 ? 10.752 60.870 43.795 1.00 35.37 424 ASP D O 1
ATOM 15876 N N . GLY D 1 355 ? 8.856 60.640 44.984 1.00 34.61 425 GLY D N 1
ATOM 15877 C CA . GLY D 1 355 ? 9.316 59.394 45.570 1.00 32.77 425 GLY D CA 1
ATOM 15878 C C . GLY D 1 355 ? 8.430 58.191 45.317 1.00 31.46 425 GLY D C 1
ATOM 15879 O O . GLY D 1 355 ? 7.291 58.318 44.862 1.00 30.59 425 GLY D O 1
ATOM 15880 N N . VAL D 1 356 ? 8.972 57.012 45.611 1.00 30.13 426 VAL D N 1
ATOM 15881 C CA . VAL D 1 356 ? 8.252 55.753 45.453 1.00 29.39 426 VAL D CA 1
ATOM 15882 C C . VAL D 1 356 ? 8.201 55.066 46.815 1.00 29.42 426 VAL D C 1
ATOM 15883 O O . VAL D 1 356 ? 9.210 54.985 47.516 1.00 28.56 426 VAL D O 1
ATOM 15887 N N . SER D 1 357 ? 7.027 54.571 47.185 1.00 30.99 427 SER D N 1
ATOM 15888 C CA . SER D 1 357 ? 6.856 53.909 48.474 1.00 33.62 427 SER D CA 1
ATOM 15889 C C . SER D 1 357 ? 7.457 52.508 48.490 1.00 34.64 427 SER D C 1
ATOM 15890 O O . SER D 1 357 ? 7.680 51.903 47.441 1.00 32.60 427 SER D O 1
ATOM 15893 N N . ALA D 1 358 ? 7.718 51.997 49.689 1.00 34.57 428 ALA D N 1
ATOM 15894 C CA . ALA D 1 358 ? 8.278 50.661 49.834 1.00 36.04 428 ALA D CA 1
ATOM 15895 C C . ALA D 1 358 ? 7.286 49.658 49.258 1.00 36.09 428 ALA D C 1
ATOM 15896 O O . ALA D 1 358 ? 7.674 48.631 48.695 1.00 36.43 428 ALA D O 1
ATOM 15898 N N . SER D 1 359 ? 6.002 49.975 49.395 1.00 35.79 429 SER D N 1
ATOM 15899 C CA . SER D 1 359 ? 4.928 49.123 48.901 1.00 36.71 429 SER D CA 1
ATOM 15900 C C . SER D 1 359 ? 4.889 49.081 47.379 1.00 35.70 429 SER D C 1
ATOM 15901 O O . SER D 1 359 ? 4.769 48.007 46.789 1.00 35.22 429 SER D O 1
ATOM 15904 N N . ASP D 1 360 ? 4.971 50.248 46.744 1.00 34.85 430 ASP D N 1
ATOM 15905 C CA . ASP D 1 360 ? 4.951 50.305 45.287 1.00 33.63 430 ASP D CA 1
ATOM 15906 C C . ASP D 1 360 ? 6.206 49.650 44.734 1.00 31.22 430 ASP D C 1
ATOM 15907 O O . ASP D 1 360 ? 6.165 48.994 43.694 1.00 31.35 430 ASP D O 1
ATOM 15912 N N . PHE D 1 361 ? 7.320 49.831 45.436 1.00 29.76 431 PHE D N 1
ATOM 15913 C CA . PHE D 1 361 ? 8.585 49.244 45.015 1.00 30.05 431 PHE D CA 1
ATOM 15914 C C . PHE D 1 361 ? 8.484 47.721 45.003 1.00 31.01 431 PHE D C 1
ATOM 15915 O O . PHE D 1 361 ? 8.779 47.082 43.993 1.00 29.77 431 PHE D O 1
ATOM 15923 N N . ASP D 1 362 ? 8.063 47.140 46.124 1.00 30.94 432 ASP D N 1
ATOM 15924 C CA . ASP D 1 362 ? 7.923 45.690 46.212 1.00 32.84 432 ASP D CA 1
ATOM 15925 C C . ASP D 1 362 ? 6.971 45.178 45.140 1.00 31.06 432 ASP D C 1
ATOM 15926 O O . ASP D 1 362 ? 7.223 44.154 44.509 1.00 29.69 432 ASP D O 1
ATOM 15931 N N . PHE D 1 363 ? 5.877 45.903 44.939 1.00 30.38 433 PHE D N 1
ATOM 15932 C CA . PHE D 1 363 ? 4.879 45.529 43.949 1.00 31.10 433 PHE D CA 1
ATOM 15933 C C . PHE D 1 363 ? 5.451 45.557 42.533 1.00 30.02 433 PHE D C 1
ATOM 15934 O O . PHE D 1 363 ? 5.299 44.602 41.770 1.00 30.50 433 PHE D O 1
ATOM 15942 N N . ALA D 1 364 ? 6.105 46.661 42.184 1.00 27.23 434 ALA D N 1
ATOM 15943 C CA . ALA D 1 364 ? 6.685 46.810 40.854 1.00 26.55 434 ALA D CA 1
ATOM 15944 C C . ALA D 1 364 ? 7.730 45.730 40.568 1.00 24.53 434 ALA D C 1
ATOM 15945 O O . ALA D 1 364 ? 7.705 45.098 39.514 1.00 24.91 434 ALA D O 1
ATOM 15947 N N . VAL D 1 365 ? 8.645 45.521 41.509 1.00 24.96 435 VAL D N 1
ATOM 15948 C CA . VAL D 1 365 ? 9.688 44.517 41.331 1.00 25.26 435 VAL D CA 1
ATOM 15949 C C . VAL D 1 365 ? 9.092 43.123 41.178 1.00 25.23 435 VAL D C 1
ATOM 15950 O O . VAL D 1 365 ? 9.444 42.385 40.257 1.00 24.41 435 VAL D O 1
ATOM 15954 N N . SER D 1 366 ? 8.184 42.766 42.081 1.00 25.25 436 SER D N 1
ATOM 15955 C CA . SER D 1 366 ? 7.555 41.450 42.047 1.00 26.27 436 SER D CA 1
ATOM 15956 C C . SER D 1 366 ? 6.817 41.168 40.742 1.00 26.06 436 SER D C 1
ATOM 15957 O O . SER D 1 366 ? 6.942 40.083 40.173 1.00 25.98 436 SER D O 1
ATOM 15960 N N . ASN D 1 367 ? 6.049 42.143 40.269 1.00 25.70 437 ASN D N 1
ATOM 15961 C CA A ASN D 1 367 ? 5.290 41.983 39.035 0.50 25.84 437 ASN D CA 1
ATOM 15962 C CA B ASN D 1 367 ? 5.295 41.973 39.033 0.50 25.34 437 ASN D CA 1
ATOM 15963 C C . ASN D 1 367 ? 6.204 41.912 37.814 1.00 25.21 437 ASN D C 1
ATOM 15964 O O . ASN D 1 367 ? 5.936 41.171 36.869 1.00 25.33 437 ASN D O 1
ATOM 15973 N N . PHE D 1 368 ? 7.283 42.686 37.832 1.00 24.06 438 PHE D N 1
ATOM 15974 C CA . PHE D 1 368 ? 8.208 42.677 36.704 1.00 23.89 438 PHE D CA 1
ATOM 15975 C C . PHE D 1 368 ? 8.861 41.303 36.610 1.00 22.58 438 PHE D C 1
ATOM 15976 O O . PHE D 1 368 ? 8.916 40.698 35.538 1.00 22.23 438 PHE D O 1
ATOM 15984 N N . VAL D 1 369 ? 9.345 40.808 37.744 1.00 22.29 439 VAL D N 1
ATOM 15985 C CA . VAL D 1 369 ? 9.995 39.506 37.785 1.00 22.90 439 VAL D CA 1
ATOM 15986 C C . VAL D 1 369 ? 9.047 38.394 37.339 1.00 23.01 439 VAL D C 1
ATOM 15987 O O . VAL D 1 369 ? 9.429 37.526 36.556 1.00 23.58 439 VAL D O 1
ATOM 15991 N N . ASP D 1 370 ? 7.811 38.417 37.823 1.00 24.19 440 ASP D N 1
ATOM 15992 C CA . ASP D 1 370 ? 6.857 37.380 37.437 1.00 25.79 440 ASP D CA 1
ATOM 15993 C C . ASP D 1 370 ? 6.579 37.372 35.937 1.00 25.18 440 ASP D C 1
ATOM 15994 O O . ASP D 1 370 ? 6.418 36.310 35.339 1.00 25.52 440 ASP D O 1
ATOM 15999 N N . ASN D 1 371 ? 6.536 38.555 35.331 1.00 26.19 441 ASN D N 1
ATOM 16000 C CA . ASN D 1 371 ? 6.279 38.670 33.897 1.00 27.55 441 ASN D CA 1
ATOM 16001 C C . ASN D 1 371 ? 7.444 38.176 33.042 1.00 26.54 441 ASN D C 1
ATOM 16002 O O . ASN D 1 371 ? 7.234 37.542 32.009 1.00 27.83 441 ASN D O 1
ATOM 16007 N N . LEU D 1 372 ? 8.668 38.467 33.472 1.00 24.13 442 LEU D N 1
ATOM 16008 C CA . LEU D 1 372 ? 9.856 38.064 32.720 1.00 22.44 442 LEU D CA 1
ATOM 16009 C C . LEU D 1 372 ? 10.370 36.660 33.025 1.00 22.64 442 LEU D C 1
ATOM 16010 O O . LEU D 1 372 ? 10.919 35.995 32.147 1.00 22.93 442 LEU D O 1
ATOM 16015 N N . TYR D 1 373 ? 10.193 36.206 34.261 1.00 20.59 443 TYR D N 1
ATOM 16016 C CA . TYR D 1 373 ? 10.683 34.888 34.664 1.00 21.33 443 TYR D CA 1
ATOM 16017 C C . TYR D 1 373 ? 9.606 33.845 34.916 1.00 22.72 443 TYR D C 1
ATOM 16018 O O . TYR D 1 373 ? 9.909 32.659 35.077 1.00 20.94 443 TYR D O 1
ATOM 16027 N N . GLY D 1 374 ? 8.353 34.285 34.940 1.00 23.39 444 GLY D N 1
ATOM 16028 C CA . GLY D 1 374 ? 7.251 33.370 35.178 1.00 24.68 444 GLY D CA 1
ATOM 16029 C C . GLY D 1 374 ? 7.008 33.206 36.663 1.00 25.80 444 GLY D C 1
ATOM 16030 O O . GLY D 1 374 ? 7.836 33.614 37.478 1.00 26.68 444 GLY D O 1
ATOM 16031 N N . TYR D 1 375 ? 5.875 32.615 37.023 1.00 26.11 445 TYR D N 1
ATOM 16032 C CA . TYR D 1 375 ? 5.555 32.401 38.429 1.00 28.24 445 TYR D CA 1
ATOM 16033 C C . TYR D 1 375 ? 6.202 31.109 38.913 1.00 28.63 445 TYR D C 1
ATOM 16034 O O . TYR D 1 375 ? 6.152 30.087 38.231 1.00 28.60 445 TYR D O 1
ATOM 16043 N N . PRO D 1 376 ? 6.821 31.140 40.104 1.00 30.10 446 PRO D N 1
ATOM 16044 C CA . PRO D 1 376 ? 7.476 29.955 40.662 1.00 31.80 446 PRO D CA 1
ATOM 16045 C C . PRO D 1 376 ? 6.469 28.927 41.162 1.00 34.23 446 PRO D C 1
ATOM 16046 O O . PRO D 1 376 ? 5.440 29.281 41.734 1.00 34.90 446 PRO D O 1
ATOM 16050 N N . GLU D 1 377 ? 6.768 27.655 40.933 1.00 36.55 447 GLU D N 1
ATOM 16051 C CA . GLU D 1 377 ? 5.897 26.576 41.374 1.00 39.49 447 GLU D CA 1
ATOM 16052 C C . GLU D 1 377 ? 6.408 26.041 42.705 1.00 40.76 447 GLU D C 1
ATOM 16053 O O . GLU D 1 377 ? 6.024 24.960 43.152 1.00 43.22 447 GLU D O 1
ATOM 16059 N N . GLY D 1 378 ? 7.280 26.824 43.329 1.00 40.22 448 GLY D N 1
ATOM 16060 C CA . GLY D 1 378 ? 7.849 26.459 44.612 1.00 39.61 448 GLY D CA 1
ATOM 16061 C C . GLY D 1 378 ? 8.137 27.720 45.402 1.00 39.61 448 GLY D C 1
ATOM 16062 O O . GLY D 1 378 ? 7.664 28.800 45.045 1.00 39.06 448 GLY D O 1
ATOM 16063 N N . LYS D 1 379 ? 8.915 27.593 46.470 1.00 38.67 449 LYS D N 1
ATOM 16064 C CA . LYS D 1 379 ? 9.255 28.741 47.301 1.00 38.12 449 LYS D CA 1
ATOM 16065 C C . LYS D 1 379 ? 10.074 29.740 46.491 1.00 36.01 449 LYS D C 1
ATOM 16066 O O . LYS D 1 379 ? 11.071 29.377 45.871 1.00 35.67 449 LYS D O 1
ATOM 16072 N N . ASP D 1 380 ? 9.651 30.999 46.496 1.00 33.90 450 ASP D N 1
ATOM 16073 C CA . ASP D 1 380 ? 10.359 32.037 45.756 1.00 31.58 450 ASP D CA 1
ATOM 16074 C C . ASP D 1 380 ? 11.734 32.339 46.335 1.00 30.28 450 ASP D C 1
ATOM 16075 O O . ASP D 1 380 ? 11.937 32.287 47.546 1.00 30.92 450 ASP D O 1
ATOM 16080 N N . VAL D 1 381 ? 12.667 32.674 45.453 1.00 29.56 451 VAL D N 1
ATOM 16081 C CA . VAL D 1 381 ? 14.022 33.039 45.843 1.00 27.76 451 VAL D CA 1
ATOM 16082 C C . VAL D 1 381 ? 14.436 34.239 44.989 1.00 26.35 451 VAL D C 1
ATOM 16083 O O . VAL D 1 381 ? 15.165 35.120 45.446 1.00 24.94 451 VAL D O 1
ATOM 16087 N N . LEU D 1 382 ? 13.943 34.270 43.753 1.00 23.87 452 LEU D N 1
ATOM 16088 C CA . LEU D 1 382 ? 14.249 35.347 42.815 1.00 23.63 452 LEU D CA 1
ATOM 16089 C C . LEU D 1 382 ? 13.744 36.721 43.232 1.00 22.96 452 LEU D C 1
ATOM 16090 O O . LEU D 1 382 ? 14.515 37.676 43.285 1.00 22.85 452 LEU D O 1
ATOM 16095 N N . ARG D 1 383 ? 12.446 36.827 43.504 1.00 21.96 453 ARG D N 1
ATOM 16096 C CA . ARG D 1 383 ? 11.872 38.109 43.890 1.00 23.24 453 ARG D CA 1
ATOM 16097 C C . ARG D 1 383 ? 12.541 38.661 45.144 1.00 22.82 453 ARG D C 1
ATOM 16098 O O . ARG D 1 383 ? 12.882 39.842 45.213 1.00 21.35 453 ARG D O 1
ATOM 16106 N N . GLU D 1 384 ? 12.738 37.795 46.129 1.00 22.12 454 GLU D N 1
ATOM 16107 C CA . GLU D 1 384 ? 13.360 38.193 47.383 1.00 22.86 454 GLU D CA 1
ATOM 16108 C C . GLU D 1 384 ? 14.777 38.720 47.152 1.00 21.87 454 GLU D C 1
ATOM 16109 O O . GLU D 1 384 ? 15.170 39.752 47.705 1.00 21.18 454 GLU D O 1
ATOM 16115 N N . THR D 1 385 ? 15.540 38.012 46.325 1.00 19.50 455 THR D N 1
ATOM 16116 C CA . THR D 1 385 ? 16.911 38.406 46.042 1.00 18.38 455 THR D CA 1
ATOM 16117 C C . THR D 1 385 ? 16.986 39.701 45.237 1.00 18.58 455 THR D C 1
ATOM 16118 O O . THR D 1 385 ? 17.803 40.573 45.530 1.00 16.62 455 THR D O 1
ATOM 16122 N N . ILE D 1 386 ? 16.137 39.831 44.223 1.00 17.99 456 ILE D N 1
ATOM 16123 C CA . ILE D 1 386 ? 16.137 41.041 43.406 1.00 18.83 456 ILE D CA 1
ATOM 16124 C C . ILE D 1 386 ? 15.773 42.271 44.236 1.00 18.68 456 ILE D C 1
ATOM 16125 O O . ILE D 1 386 ? 16.418 43.314 44.119 1.00 19.78 456 ILE D O 1
ATOM 16130 N N . LYS D 1 387 ? 14.747 42.160 45.077 1.00 17.88 457 LYS D N 1
ATOM 16131 C CA . LYS D 1 387 ? 14.359 43.292 45.913 1.00 19.28 457 LYS D CA 1
ATOM 16132 C C . LYS D 1 387 ? 15.518 43.695 46.827 1.00 18.21 457 LYS D C 1
ATOM 16133 O O . LYS D 1 387 ? 15.785 44.882 47.017 1.00 16.97 457 LYS D O 1
ATOM 16139 N N . PHE D 1 388 ? 16.210 42.703 47.380 1.00 18.02 458 PHE D N 1
ATOM 16140 C CA . PHE D 1 388 ? 17.354 42.963 48.255 1.00 17.86 458 PHE D CA 1
ATOM 16141 C C . PHE D 1 388 ? 18.477 43.690 47.511 1.00 17.71 458 PHE D C 1
ATOM 16142 O O . PHE D 1 388 ? 19.054 44.655 48.017 1.00 17.88 458 PHE D O 1
ATOM 16150 N N . MET D 1 389 ? 18.797 43.209 46.314 1.00 18.53 459 MET D N 1
ATOM 16151 C CA . MET D 1 389 ? 19.862 43.803 45.512 1.00 19.57 459 MET D CA 1
ATOM 16152 C C . MET D 1 389 ? 19.581 45.246 45.097 1.00 19.88 459 MET D C 1
ATOM 16153 O O . MET D 1 389 ? 20.504 46.056 45.006 1.00 19.65 459 MET D O 1
ATOM 16158 N N . TYR D 1 390 ? 18.315 45.567 44.839 1.00 19.24 460 TYR D N 1
ATOM 16159 C CA . TYR D 1 390 ? 17.957 46.917 44.416 1.00 20.26 460 TYR D CA 1
ATOM 16160 C C . TYR D 1 390 ? 17.465 47.832 45.526 1.00 22.84 460 TYR D C 1
ATOM 16161 O O . TYR D 1 390 ? 16.778 48.828 45.279 1.00 24.60 460 TYR D O 1
ATOM 16170 N N . THR D 1 391 ? 17.812 47.479 46.756 1.00 22.71 461 THR D N 1
ATOM 16171 C CA . THR D 1 391 ? 17.466 48.294 47.911 1.00 23.44 461 THR D CA 1
ATOM 16172 C C . THR D 1 391 ? 18.780 48.930 48.345 1.00 24.30 461 THR D C 1
ATOM 16173 O O . THR D 1 391 ? 19.785 48.233 48.488 1.00 23.91 461 THR D O 1
ATOM 16177 N N . ASP D 1 392 ? 18.790 50.247 48.519 1.00 24.34 462 ASP D N 1
ATOM 16178 C CA . ASP D 1 392 ? 20.003 50.917 48.966 1.00 27.32 462 ASP D CA 1
ATOM 16179 C C . ASP D 1 392 ? 19.949 50.862 50.486 1.00 27.37 462 ASP D C 1
ATOM 16180 O O . ASP D 1 392 ? 19.282 51.677 51.127 1.00 26.62 462 ASP D O 1
ATOM 16185 N N . TRP D 1 393 ? 20.634 49.877 51.056 1.00 27.03 463 TRP D N 1
ATOM 16186 C CA . TRP D 1 393 ? 20.639 49.696 52.498 1.00 28.15 463 TRP D CA 1
ATOM 16187 C C . TRP D 1 393 ? 21.339 50.819 53.254 1.00 29.75 463 TRP D C 1
ATOM 16188 O O . TRP D 1 393 ? 21.145 50.977 54.455 1.00 30.07 463 TRP D O 1
ATOM 16199 N N . ALA D 1 394 ? 22.141 51.607 52.549 1.00 32.69 464 ALA D N 1
ATOM 16200 C CA . ALA D 1 394 ? 22.844 52.718 53.180 1.00 35.13 464 ALA D CA 1
ATOM 16201 C C . ALA D 1 394 ? 21.963 53.964 53.198 1.00 36.02 464 ALA D C 1
ATOM 16202 O O . ALA D 1 394 ? 22.375 55.017 53.683 1.00 35.62 464 ALA D O 1
ATOM 16204 N N . ASP D 1 395 ? 20.744 53.832 52.680 1.00 37.19 465 ASP D N 1
ATOM 16205 C CA . ASP D 1 395 ? 19.795 54.945 52.614 1.00 38.80 465 ASP D CA 1
ATOM 16206 C C . ASP D 1 395 ? 18.417 54.360 52.304 1.00 38.15 465 ASP D C 1
ATOM 16207 O O . ASP D 1 395 ? 17.709 54.826 51.410 1.00 37.85 465 ASP D O 1
ATOM 16212 N N . ARG D 1 396 ? 18.048 53.336 53.069 1.00 38.13 466 ARG D N 1
ATOM 16213 C CA . ARG D 1 396 ? 16.793 52.608 52.889 1.00 37.87 466 ARG D CA 1
ATOM 16214 C C . ARG D 1 396 ? 15.490 53.345 53.177 1.00 38.03 466 ARG D C 1
ATOM 16215 O O . ARG D 1 396 ? 14.413 52.832 52.872 1.00 36.76 466 ARG D O 1
ATOM 16223 N N . HIS D 1 397 ? 15.572 54.535 53.761 1.00 38.60 467 HIS D N 1
ATOM 16224 C CA . HIS D 1 397 ? 14.361 55.282 54.091 1.00 39.80 467 HIS D CA 1
ATOM 16225 C C . HIS D 1 397 ? 14.012 56.352 53.056 1.00 40.10 467 HIS D C 1
ATOM 16226 O O . HIS D 1 397 ? 12.907 56.899 53.065 1.00 40.14 467 HIS D O 1
ATOM 16233 N N . ASN D 1 398 ? 14.952 56.636 52.162 1.00 38.51 468 ASN D N 1
ATOM 16234 C CA . ASN D 1 398 ? 14.760 57.658 51.141 1.00 37.37 468 ASN D CA 1
ATOM 16235 C C . ASN D 1 398 ? 13.852 57.205 49.994 1.00 36.68 468 ASN D C 1
ATOM 16236 O O . ASN D 1 398 ? 14.207 56.313 49.224 1.00 35.68 468 ASN D O 1
ATOM 16241 N N . PRO D 1 399 ? 12.660 57.819 49.871 1.00 35.95 469 PRO D N 1
ATOM 16242 C CA . PRO D 1 399 ? 11.678 57.502 48.824 1.00 34.77 469 PRO D CA 1
ATOM 16243 C C . PRO D 1 399 ? 12.175 57.848 47.419 1.00 34.17 469 PRO D C 1
ATOM 16244 O O . PRO D 1 399 ? 11.768 57.230 46.431 1.00 33.21 469 PRO D O 1
ATOM 16248 N N . GLU D 1 400 ? 13.046 58.848 47.335 1.00 33.47 470 GLU D N 1
ATOM 16249 C CA . GLU D 1 400 ? 13.597 59.266 46.054 1.00 35.24 470 GLU D CA 1
ATOM 16250 C C . GLU D 1 400 ? 14.658 58.273 45.603 1.00 34.34 470 GLU D C 1
ATOM 16251 O O . GLU D 1 400 ? 14.827 58.028 44.410 1.00 33.53 470 GLU D O 1
ATOM 16257 N N . THR D 1 401 ? 15.379 57.706 46.563 1.00 34.32 471 THR D N 1
ATOM 16258 C CA . THR D 1 401 ? 16.408 56.726 46.244 1.00 33.05 471 THR D CA 1
ATOM 16259 C C . THR D 1 401 ? 15.707 55.470 45.746 1.00 32.40 471 THR D C 1
ATOM 16260 O O . THR D 1 401 ? 16.209 54.769 44.864 1.00 32.60 471 THR D O 1
ATOM 16264 N N . ARG D 1 402 ? 14.536 55.201 46.312 1.00 30.84 472 ARG D N 1
ATOM 16265 C CA . ARG D 1 402 ? 13.749 54.036 45.933 1.00 30.84 472 ARG D CA 1
ATOM 16266 C C . ARG D 1 402 ? 13.310 54.197 44.477 1.00 29.36 472 ARG D C 1
ATOM 16267 O O . ARG D 1 402 ? 13.269 53.229 43.713 1.00 27.58 472 ARG D O 1
ATOM 16275 N N . ARG D 1 403 ? 12.982 55.430 44.103 1.00 27.17 473 ARG D N 1
ATOM 16276 C CA . ARG D 1 403 ? 12.580 55.736 42.733 1.00 24.86 473 ARG D CA 1
ATOM 16277 C C . ARG D 1 403 ? 13.766 55.442 41.820 1.00 24.26 473 ARG D C 1
ATOM 16278 O O . ARG D 1 403 ? 13.624 54.789 40.785 1.00 24.40 473 ARG D O 1
ATOM 16286 N N . LYS D 1 404 ? 14.937 55.931 42.219 1.00 23.44 474 LYS D N 1
ATOM 16287 C CA . LYS D 1 404 ? 16.164 55.743 41.450 1.00 26.49 474 LYS D CA 1
ATOM 16288 C C . LYS D 1 404 ? 16.535 54.275 41.248 1.00 24.49 474 LYS D C 1
ATOM 16289 O O . LYS D 1 404 ? 16.865 53.863 40.137 1.00 22.99 474 LYS D O 1
ATOM 16295 N N . THR D 1 405 ? 16.502 53.491 42.324 1.00 24.06 475 THR D N 1
ATOM 16296 C CA . THR D 1 405 ? 16.863 52.081 42.229 1.00 25.16 475 THR D CA 1
ATOM 16297 C C . THR D 1 405 ? 15.849 51.268 41.426 1.00 23.96 475 THR D C 1
ATOM 16298 O O . THR D 1 405 ? 16.223 50.333 40.722 1.00 23.44 475 THR D O 1
ATOM 16302 N N . LEU D 1 406 ? 14.572 51.624 41.527 1.00 24.06 476 LEU D N 1
ATOM 16303 C CA . LEU D 1 406 ? 13.534 50.916 40.787 1.00 23.57 476 LEU D CA 1
ATOM 16304 C C . LEU D 1 406 ? 13.719 51.187 39.298 1.00 23.50 476 LEU D C 1
ATOM 16305 O O . LEU D 1 406 ? 13.615 50.280 38.466 1.00 23.29 476 LEU D O 1
ATOM 16310 N N . LEU D 1 407 ? 13.999 52.443 38.968 1.00 20.91 477 LEU D N 1
ATOM 16311 C CA . LEU D 1 407 ? 14.209 52.827 37.582 1.00 20.94 477 LEU D CA 1
ATOM 16312 C C . LEU D 1 407 ? 15.454 52.096 37.073 1.00 19.65 477 LEU D C 1
ATOM 16313 O O . LEU D 1 407 ? 15.487 51.624 35.935 1.00 18.35 477 LEU D O 1
ATOM 16318 N N . ALA D 1 408 ? 16.470 51.987 37.929 1.00 19.06 478 ALA D N 1
ATOM 16319 C CA . ALA D 1 408 ? 17.712 51.307 37.562 1.00 19.03 478 ALA D CA 1
ATOM 16320 C C . ALA D 1 408 ? 17.465 49.831 37.265 1.00 19.18 478 ALA D C 1
ATOM 16321 O O . ALA D 1 408 ? 18.067 49.262 36.354 1.00 18.79 478 ALA D O 1
ATOM 16323 N N . LEU D 1 409 ? 16.578 49.211 38.037 1.00 17.62 479 LEU D N 1
ATOM 16324 C CA . LEU D 1 409 ? 16.264 47.802 37.831 1.00 18.83 479 LEU D CA 1
ATOM 16325 C C . LEU D 1 409 ? 15.775 47.572 36.399 1.00 18.67 479 LEU D C 1
ATOM 16326 O O . LEU D 1 409 ? 16.293 46.707 35.689 1.00 16.62 479 LEU D O 1
ATOM 16331 N N . PHE D 1 410 ? 14.784 48.352 35.978 1.00 17.07 480 PHE D N 1
ATOM 16332 C CA . PHE D 1 410 ? 14.221 48.218 34.633 1.00 17.68 480 PHE D CA 1
ATOM 16333 C C . PHE D 1 410 ? 15.276 48.537 33.564 1.00 17.66 480 PHE D C 1
ATOM 16334 O O . PHE D 1 410 ? 15.373 47.849 32.549 1.00 16.43 480 PHE D O 1
ATOM 16342 N N . THR D 1 411 ? 16.057 49.586 33.799 1.00 15.87 481 THR D N 1
ATOM 16343 C CA . THR D 1 411 ? 17.106 49.992 32.867 1.00 15.89 481 THR D CA 1
ATOM 16344 C C . THR D 1 411 ? 18.158 48.892 32.721 1.00 14.78 481 THR D C 1
ATOM 16345 O O . THR D 1 411 ? 18.542 48.526 31.610 1.00 14.31 481 THR D O 1
ATOM 16349 N N . ASP D 1 412 ? 18.616 48.368 33.853 1.00 14.46 482 ASP D N 1
ATOM 16350 C CA . ASP D 1 412 ? 19.624 47.310 33.872 1.00 15.04 482 ASP D CA 1
ATOM 16351 C C . ASP D 1 412 ? 19.148 46.055 33.153 1.00 14.66 482 ASP D C 1
ATOM 16352 O O . ASP D 1 412 ? 19.877 45.456 32.358 1.00 13.60 482 ASP D O 1
ATOM 16357 N N . HIS D 1 413 ? 17.915 45.655 33.437 1.00 14.22 483 HIS D N 1
ATOM 16358 C CA . HIS D 1 413 ? 17.384 44.433 32.855 1.00 15.12 483 HIS D CA 1
ATOM 16359 C C . HIS D 1 413 ? 17.066 44.487 31.371 1.00 14.28 483 HIS D C 1
ATOM 16360 O O . HIS D 1 413 ? 17.439 43.584 30.619 1.00 15.04 483 HIS D O 1
ATOM 16367 N N . GLN D 1 414 ? 16.391 45.548 30.948 1.00 13.24 484 GLN D N 1
ATOM 16368 C CA . GLN D 1 414 ? 15.985 45.686 29.556 1.00 13.62 484 GLN D CA 1
ATOM 16369 C C . GLN D 1 414 ? 17.039 46.260 28.606 1.00 14.00 484 GLN D C 1
ATOM 16370 O O . GLN D 1 414 ? 17.001 45.992 27.402 1.00 14.04 484 GLN D O 1
ATOM 16376 N N . TRP D 1 415 ? 17.981 47.038 29.137 1.00 13.67 485 TRP D N 1
ATOM 16377 C CA . TRP D 1 415 ? 18.999 47.658 28.290 1.00 13.56 485 TRP D CA 1
ATOM 16378 C C . TRP D 1 415 ? 20.464 47.374 28.622 1.00 13.14 485 TRP D C 1
ATOM 16379 O O . TRP D 1 415 ? 21.228 46.971 27.746 1.00 14.01 485 TRP D O 1
ATOM 16390 N N . VAL D 1 416 ? 20.869 47.578 29.875 1.00 12.56 486 VAL D N 1
ATOM 16391 C CA . VAL D 1 416 ? 22.278 47.388 30.218 1.00 13.51 486 VAL D CA 1
ATOM 16392 C C . VAL D 1 416 ? 22.812 45.964 30.109 1.00 13.88 486 VAL D C 1
ATOM 16393 O O . VAL D 1 416 ? 23.817 45.733 29.439 1.00 14.72 486 VAL D O 1
ATOM 16397 N N . ALA D 1 417 ? 22.154 45.010 30.764 1.00 13.99 487 ALA D N 1
ATOM 16398 C CA . ALA D 1 417 ? 22.614 43.626 30.719 1.00 14.90 487 ALA D CA 1
ATOM 16399 C C . ALA D 1 417 ? 22.713 43.079 29.292 1.00 15.87 487 ALA D C 1
ATOM 16400 O O . ALA D 1 417 ? 23.725 42.481 28.927 1.00 15.53 487 ALA D O 1
ATOM 16402 N N . PRO D 1 418 ? 21.666 43.273 28.468 1.00 15.49 488 PRO D N 1
ATOM 16403 C CA . PRO D 1 418 ? 21.693 42.777 27.084 1.00 16.41 488 PRO D CA 1
ATOM 16404 C C . PRO D 1 418 ? 22.802 43.442 26.261 1.00 16.67 488 PRO D C 1
ATOM 16405 O O . PRO D 1 418 ? 23.429 42.808 25.409 1.00 16.51 488 PRO D O 1
ATOM 16409 N N . ALA D 1 419 ? 23.027 44.729 26.505 1.00 15.15 489 ALA D N 1
ATOM 16410 C CA . ALA D 1 419 ? 24.065 45.453 25.779 1.00 14.12 489 ALA D CA 1
ATOM 16411 C C . ALA D 1 419 ? 25.442 44.898 26.145 1.00 14.38 489 ALA D C 1
ATOM 16412 O O . ALA D 1 419 ? 26.285 44.674 25.272 1.00 12.21 489 ALA D O 1
ATOM 16414 N N . VAL D 1 420 ? 25.674 44.677 27.436 1.00 13.70 490 VAL D N 1
ATOM 16415 C CA . VAL D 1 420 ? 26.963 44.140 27.875 1.00 15.03 490 VAL D CA 1
ATOM 16416 C C . VAL D 1 420 ? 27.149 42.723 27.335 1.00 15.79 490 VAL D C 1
ATOM 16417 O O . VAL D 1 420 ? 28.236 42.366 26.878 1.00 15.82 490 VAL D O 1
ATOM 16421 N N . ALA D 1 421 ? 26.088 41.921 27.367 1.00 15.16 491 ALA D N 1
ATOM 16422 C CA . ALA D 1 421 ? 26.171 40.555 26.853 1.00 14.60 491 ALA D CA 1
ATOM 16423 C C . ALA D 1 421 ? 26.555 40.595 25.376 1.00 15.75 491 ALA D C 1
ATOM 16424 O O . ALA D 1 421 ? 27.366 39.789 24.911 1.00 13.80 491 ALA D O 1
ATOM 16426 N N . THR D 1 422 ? 25.976 41.545 24.648 1.00 14.77 492 THR D N 1
ATOM 16427 C CA . THR D 1 422 ? 26.254 41.702 23.221 1.00 14.47 492 THR D CA 1
ATOM 16428 C C . THR D 1 422 ? 27.693 42.159 22.987 1.00 14.80 492 THR D C 1
ATOM 16429 O O . THR D 1 422 ? 28.382 41.647 22.104 1.00 13.08 492 THR D O 1
ATOM 16433 N N . ALA D 1 423 ? 28.145 43.123 23.781 1.00 14.28 493 ALA D N 1
ATOM 16434 C CA . ALA D 1 423 ? 29.507 43.637 23.655 1.00 14.82 493 ALA D CA 1
ATOM 16435 C C . ALA D 1 423 ? 30.532 42.547 23.972 1.00 15.27 493 ALA D C 1
ATOM 16436 O O . ALA D 1 423 ? 31.541 42.400 23.270 1.00 14.97 493 ALA D O 1
ATOM 16438 N N . ASP D 1 424 ? 30.273 41.783 25.031 1.00 14.88 494 ASP D N 1
ATOM 16439 C CA . ASP D 1 424 ? 31.189 40.722 25.429 1.00 16.58 494 ASP D CA 1
ATOM 16440 C C . ASP D 1 424 ? 31.366 39.688 24.332 1.00 16.85 494 ASP D C 1
ATOM 16441 O O . ASP D 1 424 ? 32.486 39.286 24.026 1.00 16.55 494 ASP D O 1
ATOM 16446 N N . LEU D 1 425 ? 30.257 39.256 23.739 1.00 15.66 495 LEU D N 1
ATOM 16447 C CA . LEU D 1 425 ? 30.318 38.245 22.689 1.00 15.32 495 LEU D CA 1
ATOM 16448 C C . LEU D 1 425 ? 30.972 38.768 21.418 1.00 17.25 495 LEU D C 1
ATOM 16449 O O . LEU D 1 425 ? 31.756 38.063 20.776 1.00 16.42 495 LEU D O 1
ATOM 16454 N N . HIS D 1 426 ? 30.676 40.009 21.055 1.00 16.21 496 HIS D N 1
ATOM 16455 C CA . HIS D 1 426 ? 31.289 40.568 19.863 1.00 17.65 496 HIS D CA 1
ATOM 16456 C C . HIS D 1 426 ? 32.807 40.652 20.018 1.00 17.84 496 HIS D C 1
ATOM 16457 O O . HIS D 1 426 ? 33.548 40.232 19.129 1.00 17.02 496 HIS D O 1
ATOM 16464 N N . SER D 1 427 ? 33.272 41.177 21.147 1.00 18.21 497 SER D N 1
ATOM 16465 C CA . SER D 1 427 ? 34.710 41.288 21.367 1.00 21.59 497 SER D CA 1
ATOM 16466 C C . SER D 1 427 ? 35.347 39.908 21.496 1.00 21.08 497 SER D C 1
ATOM 16467 O O . SER D 1 427 ? 36.457 39.686 21.009 1.00 21.13 497 SER D O 1
ATOM 16470 N N . ASN D 1 428 ? 34.649 38.982 22.147 1.00 21.25 498 ASN D N 1
ATOM 16471 C CA A ASN D 1 428 ? 35.148 37.618 22.316 0.50 21.46 498 ASN D CA 1
ATOM 16472 C CA B ASN D 1 428 ? 35.170 37.631 22.317 0.50 22.77 498 ASN D CA 1
ATOM 16473 C C . ASN D 1 428 ? 35.409 36.972 20.959 1.00 22.07 498 ASN D C 1
ATOM 16474 O O . ASN D 1 428 ? 36.367 36.216 20.792 1.00 21.78 498 ASN D O 1
ATOM 16483 N N . PHE D 1 429 ? 34.543 37.263 19.990 1.00 18.44 499 PHE D N 1
ATOM 16484 C CA . PHE D 1 429 ? 34.694 36.686 18.660 1.00 18.16 499 PHE D CA 1
ATOM 16485 C C . PHE D 1 429 ? 35.511 37.530 17.679 1.00 18.44 499 PHE D C 1
ATOM 16486 O O . PHE D 1 429 ? 35.497 37.287 16.473 1.00 19.48 499 PHE D O 1
ATOM 16494 N N . GLY D 1 430 ? 36.219 38.527 18.198 1.00 19.46 500 GLY D N 1
ATOM 16495 C CA . GLY D 1 430 ? 37.078 39.333 17.344 1.00 20.07 500 GLY D CA 1
ATOM 16496 C C . GLY D 1 430 ? 36.571 40.606 16.696 1.00 20.54 500 GLY D C 1
ATOM 16497 O O . GLY D 1 430 ? 37.312 41.236 15.942 1.00 21.69 500 GLY D O 1
ATOM 16498 N N . SER D 1 431 ? 35.330 41.000 16.953 1.00 18.74 501 SER D N 1
ATOM 16499 C CA A SER D 1 431 ? 34.811 42.225 16.355 0.50 19.60 501 SER D CA 1
ATOM 16500 C CA B SER D 1 431 ? 34.794 42.226 16.369 0.50 17.82 501 SER D CA 1
ATOM 16501 C C . SER D 1 431 ? 35.345 43.434 17.124 1.00 17.76 501 SER D C 1
ATOM 16502 O O . SER D 1 431 ? 35.280 43.477 18.350 1.00 18.02 501 SER D O 1
ATOM 16507 N N . PRO D 1 432 ? 35.902 44.425 16.406 1.00 17.74 502 PRO D N 1
ATOM 16508 C CA . PRO D 1 432 ? 36.419 45.600 17.122 1.00 16.98 502 PRO D CA 1
ATOM 16509 C C . PRO D 1 432 ? 35.178 46.241 17.748 1.00 16.84 502 PRO D C 1
ATOM 16510 O O . PRO D 1 432 ? 34.254 46.637 17.029 1.00 17.41 502 PRO D O 1
ATOM 16514 N N . THR D 1 433 ? 35.166 46.343 19.075 1.00 15.70 503 THR D N 1
ATOM 16515 C CA . THR D 1 433 ? 34.012 46.857 19.807 1.00 16.51 503 THR D CA 1
ATOM 16516 C C . THR D 1 433 ? 34.270 48.095 20.669 1.00 16.21 503 THR D C 1
ATOM 16517 O O . THR D 1 433 ? 35.315 48.208 21.313 1.00 16.84 503 THR D O 1
ATOM 16521 N N . TYR D 1 434 ? 33.299 49.008 20.677 1.00 14.59 504 TYR D N 1
ATOM 16522 C CA . TYR D 1 434 ? 33.367 50.234 21.476 1.00 16.03 504 TYR D CA 1
ATOM 16523 C C . TYR D 1 434 ? 32.051 50.385 22.231 1.00 15.94 504 TYR D C 1
ATOM 16524 O O . TYR D 1 434 ? 30.977 50.240 21.650 1.00 16.19 504 TYR D O 1
ATOM 16533 N N . PHE D 1 435 ? 32.140 50.682 23.523 1.00 14.69 505 PHE D N 1
ATOM 16534 C CA . PHE D 1 435 ? 30.961 50.806 24.376 1.00 15.16 505 PHE D CA 1
ATOM 16535 C C . PHE D 1 435 ? 30.880 52.181 25.048 1.00 15.07 505 PHE D C 1
ATOM 16536 O O . PHE D 1 435 ? 31.902 52.742 25.441 1.00 15.88 505 PHE D O 1
ATOM 16544 N N . TYR D 1 436 ? 29.667 52.715 25.180 1.00 14.99 506 TYR D N 1
ATOM 16545 C CA . TYR D 1 436 ? 29.473 54.008 25.834 1.00 14.75 506 TYR D CA 1
ATOM 16546 C C . TYR D 1 436 ? 28.278 53.999 26.777 1.00 15.90 506 TYR D C 1
ATOM 16547 O O . TYR D 1 436 ? 27.373 53.172 26.651 1.00 14.82 506 TYR D O 1
ATOM 16556 N N . ALA D 1 437 ? 28.295 54.934 27.723 1.00 14.38 507 ALA D N 1
ATOM 16557 C CA . ALA D 1 437 ? 27.204 55.122 28.671 1.00 15.12 507 ALA D CA 1
ATOM 16558 C C . ALA D 1 437 ? 26.892 56.611 28.521 1.00 16.23 507 ALA D C 1
ATOM 16559 O O . ALA D 1 437 ? 27.764 57.455 28.727 1.00 16.59 507 ALA D O 1
ATOM 16561 N N . PHE D 1 438 ? 25.658 56.931 28.145 1.00 16.88 508 PHE D N 1
ATOM 16562 C CA . PHE D 1 438 ? 25.270 58.322 27.916 1.00 18.21 508 PHE D CA 1
ATOM 16563 C C . PHE D 1 438 ? 24.674 58.942 29.172 1.00 18.79 508 PHE D C 1
ATOM 16564 O O . PHE D 1 438 ? 23.559 58.598 29.575 1.00 17.96 508 PHE D O 1
ATOM 16572 N N . TYR D 1 439 ? 25.425 59.862 29.775 1.00 18.63 509 TYR D N 1
ATOM 16573 C CA . TYR D 1 439 ? 25.011 60.527 31.007 1.00 21.23 509 TYR D CA 1
ATOM 16574 C C . TYR D 1 439 ? 24.773 62.025 30.879 1.00 24.11 509 TYR D C 1
ATOM 16575 O O . TYR D 1 439 ? 25.236 62.809 31.713 1.00 24.60 509 TYR D O 1
ATOM 16584 N N . HIS D 1 440 ? 24.057 62.420 29.834 1.00 24.16 510 HIS D N 1
ATOM 16585 C CA . HIS D 1 440 ? 23.734 63.824 29.620 1.00 24.73 510 HIS D CA 1
ATOM 16586 C C . HIS D 1 440 ? 22.447 63.910 28.813 1.00 24.56 510 HIS D C 1
ATOM 16587 O O . HIS D 1 440 ? 22.096 62.976 28.093 1.00 21.95 510 HIS D O 1
ATOM 16594 N N . HIS D 1 441 ? 21.743 65.029 28.944 1.00 23.67 511 HIS D N 1
ATOM 16595 C CA . HIS D 1 441 ? 20.503 65.242 28.213 1.00 25.19 511 HIS D CA 1
ATOM 16596 C C . HIS D 1 441 ? 20.038 66.675 28.426 1.00 25.23 511 HIS D C 1
ATOM 16597 O O . HIS D 1 441 ? 20.612 67.410 29.225 1.00 23.31 511 HIS D O 1
ATOM 16604 N N . CYS D 1 442 ? 19.010 67.069 27.689 1.00 26.51 512 CYS D N 1
ATOM 16605 C CA . CYS D 1 442 ? 18.447 68.408 27.810 1.00 28.61 512 CYS D CA 1
ATOM 16606 C C . CYS D 1 442 ? 16.996 68.163 28.190 1.00 29.07 512 CYS D C 1
ATOM 16607 O O . CYS D 1 442 ? 16.233 67.599 27.408 1.00 28.84 512 CYS D O 1
ATOM 16610 N N . GLN D 1 443 ? 16.612 68.569 29.393 1.00 30.03 513 GLN D N 1
ATOM 16611 C CA . GLN D 1 443 ? 15.247 68.328 29.828 1.00 32.70 513 GLN D CA 1
ATOM 16612 C C . GLN D 1 443 ? 14.232 69.339 29.323 1.00 31.99 513 GLN D C 1
ATOM 16613 O O . GLN D 1 443 ? 14.401 70.547 29.472 1.00 31.52 513 GLN D O 1
ATOM 16619 N N . THR D 1 444 ? 13.181 68.820 28.701 1.00 31.32 514 THR D N 1
ATOM 16620 C CA . THR D 1 444 ? 12.101 69.644 28.182 1.00 32.67 514 THR D CA 1
ATOM 16621 C C . THR D 1 444 ? 11.167 69.877 29.362 1.00 33.64 514 THR D C 1
ATOM 16622 O O . THR D 1 444 ? 11.415 69.375 30.457 1.00 32.45 514 THR D O 1
ATOM 16626 N N . ASP D 1 445 ? 10.094 70.629 29.150 1.00 36.33 515 ASP D N 1
ATOM 16627 C CA . ASP D 1 445 ? 9.150 70.867 30.232 1.00 37.83 515 ASP D CA 1
ATOM 16628 C C . ASP D 1 445 ? 8.165 69.707 30.333 1.00 37.35 515 ASP D C 1
ATOM 16629 O O . ASP D 1 445 ? 7.207 69.762 31.101 1.00 38.48 515 ASP D O 1
ATOM 16634 N N . GLN D 1 446 ? 8.414 68.652 29.562 1.00 35.65 516 GLN D N 1
ATOM 16635 C CA . GLN D 1 446 ? 7.545 67.480 29.566 1.00 34.30 516 GLN D CA 1
ATOM 16636 C C . GLN D 1 446 ? 8.092 66.344 30.427 1.00 32.64 516 GLN D C 1
ATOM 16637 O O . GLN D 1 446 ? 7.376 65.388 30.725 1.00 32.17 516 GLN D O 1
ATOM 16643 N N . VAL D 1 447 ? 9.361 66.435 30.815 1.00 29.28 517 VAL D N 1
ATOM 16644 C CA . VAL D 1 447 ? 9.956 65.393 31.643 1.00 28.07 517 VAL D CA 1
ATOM 16645 C C . VAL D 1 447 ? 10.189 65.893 33.067 1.00 28.17 517 VAL D C 1
ATOM 16646 O O . VAL D 1 447 ? 10.390 67.088 33.290 1.00 27.53 517 VAL D O 1
ATOM 16650 N N . PRO D 1 448 ? 10.164 64.977 34.050 1.00 28.23 518 PRO D N 1
ATOM 16651 C CA . PRO D 1 448 ? 10.377 65.334 35.455 1.00 27.07 518 PRO D CA 1
ATOM 16652 C C . PRO D 1 448 ? 11.756 65.948 35.672 1.00 27.47 518 PRO D C 1
ATOM 16653 O O . PRO D 1 448 ? 12.733 65.544 35.038 1.00 25.89 518 PRO D O 1
ATOM 16657 N N . ALA D 1 449 ? 11.834 66.919 36.575 1.00 27.54 519 ALA D N 1
ATOM 16658 C CA . ALA D 1 449 ? 13.095 67.586 36.871 1.00 27.80 519 ALA D CA 1
ATOM 16659 C C . ALA D 1 449 ? 14.120 66.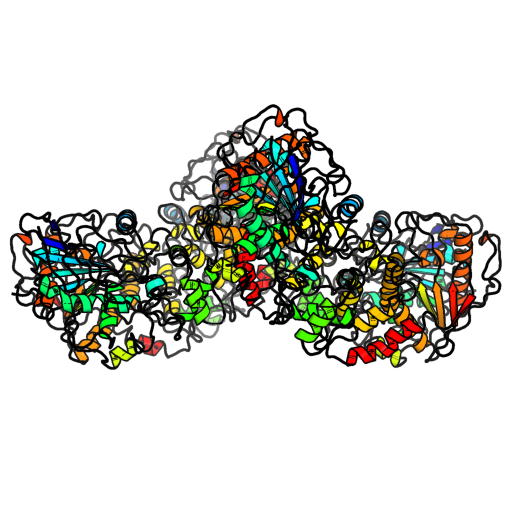632 37.485 1.00 26.75 519 ALA D C 1
ATOM 16660 O O . ALA D 1 449 ? 15.325 66.870 37.405 1.00 27.37 519 ALA D O 1
ATOM 16662 N N . TRP D 1 450 ? 13.641 65.551 38.094 1.00 25.95 520 TRP D N 1
ATOM 16663 C CA . TRP D 1 450 ? 14.529 64.580 38.730 1.00 26.17 520 TRP D CA 1
ATOM 16664 C C . TRP D 1 450 ? 15.087 63.519 37.785 1.00 26.19 520 TRP D C 1
ATOM 16665 O O . TRP D 1 450 ? 16.001 62.779 38.146 1.00 25.80 520 TRP D O 1
ATOM 16676 N N . ALA D 1 451 ? 14.546 63.451 36.575 1.00 25.17 521 ALA D N 1
ATOM 16677 C CA . ALA D 1 451 ? 14.976 62.436 35.616 1.00 23.54 521 ALA D CA 1
ATOM 16678 C C . ALA D 1 451 ? 16.338 62.649 34.971 1.00 23.77 521 ALA D C 1
ATOM 16679 O O . ALA D 1 451 ? 16.757 63.781 34.713 1.00 22.65 521 ALA D O 1
ATOM 16681 N N . ASP D 1 452 ? 17.028 61.537 34.725 1.00 21.53 522 ASP D N 1
ATOM 16682 C CA . ASP D 1 452 ? 18.324 61.556 34.063 1.00 21.38 522 ASP D CA 1
ATOM 16683 C C . ASP D 1 452 ? 18.039 61.216 32.602 1.00 19.28 522 ASP D C 1
ATOM 16684 O O . ASP D 1 452 ? 16.878 61.039 32.229 1.00 20.30 522 ASP D O 1
ATOM 16689 N N . ALA D 1 453 ? 19.084 61.122 31.784 1.00 18.17 523 ALA D N 1
ATOM 16690 C CA . ALA D 1 453 ? 18.916 60.804 30.365 1.00 17.93 523 ALA D CA 1
ATOM 16691 C C . ALA D 1 453 ? 18.026 59.573 30.215 1.00 18.34 523 ALA D C 1
ATOM 16692 O O . ALA D 1 453 ? 18.322 58.514 30.772 1.00 18.90 523 ALA D O 1
ATOM 16694 N N . ALA D 1 454 ? 16.939 59.721 29.461 1.00 17.47 524 ALA D N 1
ATOM 16695 C CA . ALA D 1 454 ? 15.984 58.637 29.246 1.00 17.90 524 ALA D CA 1
ATOM 16696 C C . ALA D 1 454 ? 16.143 57.977 27.875 1.00 18.57 524 ALA D C 1
ATOM 16697 O O . ALA D 1 454 ? 16.977 58.389 27.069 1.00 17.85 524 ALA D O 1
ATOM 16699 N N . HIS D 1 455 ? 15.336 56.952 27.614 1.00 16.68 525 HIS D N 1
ATOM 16700 C CA . HIS D 1 455 ? 15.412 56.249 26.340 1.00 17.04 525 HIS D CA 1
ATOM 16701 C C . HIS D 1 455 ? 15.204 57.212 25.173 1.00 16.94 525 HIS D C 1
ATOM 16702 O O . HIS D 1 455 ? 14.212 57.944 25.121 1.00 17.87 525 HIS D O 1
ATOM 16709 N N . GLY D 1 456 ? 16.158 57.206 24.249 1.00 16.34 526 GLY D N 1
ATOM 16710 C CA . GLY D 1 456 ? 16.090 58.062 23.080 1.00 17.12 526 GLY D CA 1
ATOM 16711 C C . GLY D 1 456 ? 16.720 59.436 23.226 1.00 17.92 526 GLY D C 1
ATOM 16712 O O . GLY D 1 456 ? 16.890 60.142 22.233 1.00 16.83 526 GLY D O 1
ATOM 16713 N N . ASP D 1 457 ? 17.087 59.824 24.444 1.00 17.49 527 ASP D N 1
ATOM 16714 C CA . ASP D 1 457 ? 17.661 61.151 24.658 1.00 18.53 527 ASP D CA 1
ATOM 16715 C C . ASP D 1 457 ? 18.996 61.432 23.976 1.00 18.96 527 ASP D C 1
ATOM 16716 O O . ASP D 1 457 ? 19.402 62.591 23.872 1.00 18.94 527 ASP D O 1
ATOM 16721 N N . GLU D 1 458 ? 19.681 60.391 23.513 1.00 17.50 528 GLU D N 1
ATOM 16722 C CA . GLU D 1 458 ? 20.961 60.592 22.849 1.00 18.31 528 GLU D CA 1
ATOM 16723 C C . GLU D 1 458 ? 20.758 60.966 21.380 1.00 16.99 528 GLU D C 1
ATOM 16724 O O . GLU D 1 458 ? 21.636 61.557 20.755 1.00 17.71 528 GLU D O 1
ATOM 16730 N N . VAL D 1 459 ? 19.590 60.634 20.838 1.00 17.86 529 VAL D N 1
ATOM 16731 C CA . VAL D 1 459 ? 19.297 60.911 19.433 1.00 18.01 529 VAL D CA 1
ATOM 16732 C C . VAL D 1 459 ? 19.560 62.346 18.961 1.00 17.68 529 VAL D C 1
ATOM 16733 O O . VAL D 1 459 ? 20.213 62.545 17.937 1.00 17.09 529 VAL D O 1
ATOM 16737 N N . PRO D 1 460 ? 19.067 63.362 19.695 1.00 18.48 530 PRO D N 1
ATOM 16738 C CA . PRO D 1 460 ? 19.289 64.758 19.286 1.00 18.84 530 PRO D CA 1
ATOM 16739 C C . PRO D 1 460 ? 20.772 65.123 19.183 1.00 19.05 530 PRO D C 1
ATOM 16740 O O . PRO D 1 460 ? 21.163 65.939 18.347 1.00 18.46 530 PRO D O 1
ATOM 16744 N N . TYR D 1 461 ? 21.591 64.533 20.049 1.00 18.03 531 TYR D N 1
ATOM 16745 C CA . TYR D 1 461 ? 23.024 64.814 20.048 1.00 17.11 531 TYR D CA 1
ATOM 16746 C C . TYR D 1 461 ? 23.713 64.168 18.854 1.00 17.33 531 TYR D C 1
ATOM 16747 O O . TYR D 1 461 ? 24.556 64.787 18.200 1.00 16.13 531 TYR D O 1
ATOM 16756 N N . VAL D 1 462 ? 23.353 62.919 18.577 1.00 16.38 532 VAL D N 1
ATOM 16757 C CA . VAL D 1 462 ? 23.912 62.192 17.447 1.00 15.96 532 VAL D CA 1
ATOM 16758 C C . VAL D 1 462 ? 23.540 62.902 16.142 1.00 15.80 532 VAL D C 1
ATOM 16759 O O . VAL D 1 462 ? 24.330 62.939 15.192 1.00 15.67 532 VAL D O 1
ATOM 16763 N N . LEU D 1 463 ? 22.342 63.476 16.100 1.00 16.10 533 LEU D N 1
ATOM 16764 C CA . LEU D 1 463 ? 21.882 64.162 14.897 1.00 18.83 533 LEU D CA 1
ATOM 16765 C C . LEU D 1 463 ? 22.290 65.633 14.820 1.00 19.41 533 LEU D C 1
ATOM 16766 O O . LEU D 1 463 ? 21.993 66.308 13.838 1.00 20.75 533 LEU D O 1
ATOM 16771 N N . GLY D 1 464 ? 22.960 66.129 15.854 1.00 19.35 534 GLY D N 1
ATOM 16772 C CA . GLY D 1 464 ? 23.400 67.516 15.849 1.00 19.36 534 GLY D CA 1
ATOM 16773 C C . GLY D 1 464 ? 22.313 68.570 15.979 1.00 20.42 534 GLY D C 1
ATOM 16774 O O . GLY D 1 464 ? 22.519 69.729 15.603 1.00 18.89 534 GLY D O 1
ATOM 16775 N N . ILE D 1 465 ? 21.161 68.191 16.520 1.00 19.50 535 ILE D N 1
ATOM 16776 C CA . ILE D 1 465 ? 20.067 69.141 16.679 1.00 20.98 535 ILE D CA 1
ATOM 16777 C C . ILE D 1 465 ? 20.469 70.415 17.438 1.00 21.40 535 ILE D C 1
ATOM 16778 O O . ILE D 1 465 ? 20.030 71.512 17.089 1.00 21.33 535 ILE D O 1
ATOM 16783 N N . PRO D 1 466 ? 21.307 70.291 18.482 1.00 21.84 536 PRO D N 1
ATOM 16784 C CA . PRO D 1 466 ? 21.706 71.491 19.224 1.00 21.95 536 PRO D CA 1
ATOM 16785 C C . PRO D 1 466 ? 22.369 72.549 18.345 1.00 23.32 536 PRO D C 1
ATOM 16786 O O . PRO D 1 466 ? 22.253 73.743 18.615 1.00 22.72 536 PRO D O 1
ATOM 16790 N N . MET D 1 467 ? 23.042 72.104 17.287 1.00 24.12 537 MET D N 1
ATOM 16791 C CA A MET D 1 467 ? 23.722 73.024 16.381 0.50 24.69 537 MET D CA 1
ATOM 16792 C CA B MET D 1 467 ? 23.730 72.995 16.357 0.50 25.92 537 MET D CA 1
ATOM 16793 C C . MET D 1 467 ? 22.773 73.928 15.617 1.00 25.64 537 MET D C 1
ATOM 16794 O O . MET D 1 467 ? 23.159 75.014 15.190 1.00 25.95 537 MET D O 1
ATOM 16803 N N . ILE D 1 468 ? 21.531 73.492 15.445 1.00 25.67 538 ILE D N 1
ATOM 16804 C CA . ILE D 1 468 ? 20.562 74.310 14.735 1.00 27.87 538 ILE D CA 1
ATOM 16805 C C . ILE D 1 468 ? 19.484 74.855 15.656 1.00 29.85 538 ILE D C 1
ATOM 16806 O O . ILE D 1 468 ? 18.484 75.400 15.196 1.00 30.63 538 ILE D O 1
ATOM 16811 N N . GLY D 1 469 ? 19.702 74.711 16.960 1.00 30.55 539 GLY D N 1
ATOM 16812 C CA . GLY D 1 469 ? 18.753 75.219 17.936 1.00 30.86 539 GLY D CA 1
ATOM 16813 C C . GLY D 1 469 ? 17.516 74.365 18.094 1.00 30.78 539 GLY D C 1
ATOM 16814 O O . GLY D 1 469 ? 17.350 73.375 17.384 1.00 31.03 539 GLY D O 1
ATOM 16815 N N . PRO D 1 470 ? 16.621 74.730 19.024 1.00 30.09 540 PRO D N 1
ATOM 16816 C CA . PRO D 1 470 ? 15.387 73.980 19.267 1.00 29.44 540 PRO D CA 1
ATOM 16817 C C . PRO D 1 470 ? 14.585 73.809 17.985 1.00 28.74 540 PRO D C 1
ATOM 16818 O O . PRO D 1 470 ? 14.490 74.732 17.178 1.00 28.39 540 PRO D O 1
ATOM 16822 N N . THR D 1 471 ? 14.022 72.624 17.794 1.00 27.52 541 THR D N 1
ATOM 16823 C CA . THR D 1 471 ? 13.205 72.358 16.618 1.00 26.65 541 THR D CA 1
ATOM 16824 C C . THR D 1 471 ? 11.809 72.007 17.115 1.00 26.90 541 THR D C 1
ATOM 16825 O O . THR D 1 471 ? 11.593 71.867 18.319 1.00 26.23 541 THR D O 1
ATOM 16829 N N . GLU D 1 472 ? 10.864 71.864 16.195 1.00 26.57 542 GLU D N 1
ATOM 16830 C CA . GLU D 1 472 ? 9.501 71.528 16.580 1.00 28.64 542 GLU D CA 1
ATOM 16831 C C . GLU D 1 472 ? 9.478 70.144 17.229 1.00 26.59 542 GLU D C 1
ATOM 16832 O O . GLU D 1 472 ? 8.748 69.906 18.193 1.00 25.53 542 GLU D O 1
ATOM 16838 N N . LEU D 1 473 ? 10.302 69.240 16.707 1.00 24.75 543 LEU D N 1
ATOM 16839 C CA . LEU D 1 473 ? 10.373 67.880 17.224 1.00 25.34 543 LEU D CA 1
ATOM 16840 C C . LEU D 1 473 ? 11.185 67.790 18.518 1.00 24.15 543 LEU D C 1
ATOM 16841 O O . LEU D 1 473 ? 10.860 66.998 19.405 1.00 24.65 543 LEU D O 1
ATOM 16846 N N . PHE D 1 474 ? 12.236 68.602 18.616 1.00 23.54 544 PHE D N 1
ATOM 16847 C CA . PHE D 1 474 ? 13.111 68.638 19.793 1.00 24.35 544 PHE D CA 1
ATOM 16848 C C . PHE D 1 474 ? 13.146 70.076 20.307 1.00 25.47 544 PHE D C 1
ATOM 16849 O O . PHE D 1 474 ? 14.089 70.821 20.041 1.00 24.49 544 PHE D O 1
ATOM 16857 N N . PRO D 1 475 ? 12.118 70.474 21.072 1.00 26.84 545 PRO D N 1
ATOM 16858 C CA . PRO D 1 475 ? 11.963 71.816 21.642 1.00 28.39 545 PRO D CA 1
ATOM 16859 C C . PRO D 1 475 ? 12.828 72.252 22.825 1.00 29.24 545 PRO D C 1
ATOM 16860 O O . PRO D 1 475 ? 12.723 73.397 23.266 1.00 30.70 545 PRO D O 1
ATOM 16864 N N . CYS D 1 476 ? 13.681 71.374 23.341 1.00 29.04 546 CYS D N 1
ATOM 16865 C CA . CYS D 1 476 ? 14.509 71.752 24.485 1.00 30.94 546 CYS D CA 1
ATOM 16866 C C . CYS D 1 476 ? 15.434 72.921 24.170 1.00 30.98 546 CYS D C 1
ATOM 16867 O O . CYS D 1 476 ? 15.992 73.012 23.075 1.00 29.61 546 CYS D O 1
ATOM 16870 N N . ASN D 1 477 ? 15.591 73.818 25.138 1.00 31.11 547 ASN D N 1
ATOM 16871 C CA . ASN D 1 477 ? 16.467 74.970 24.970 1.00 32.49 547 ASN D CA 1
ATOM 16872 C C . ASN D 1 477 ? 17.903 74.526 25.204 1.00 31.22 547 ASN D C 1
ATOM 16873 O O . ASN D 1 477 ? 18.458 74.720 26.287 1.00 31.35 547 ASN D O 1
ATOM 16878 N N . PHE D 1 478 ? 18.493 73.925 24.176 1.00 29.79 548 PHE D N 1
ATOM 16879 C CA . PHE D 1 478 ? 19.860 73.427 24.239 1.00 27.63 548 PHE D CA 1
ATOM 16880 C C . PHE D 1 478 ? 20.853 74.507 24.649 1.00 28.54 548 PHE D C 1
ATOM 16881 O O . PHE D 1 478 ? 20.797 75.638 24.164 1.00 27.99 548 PHE D O 1
ATOM 16889 N N . SER D 1 479 ? 21.764 74.139 25.543 1.00 26.83 549 SER D N 1
ATOM 16890 C CA . SER D 1 479 ? 22.781 75.055 26.048 1.00 26.10 549 SER D CA 1
ATOM 16891 C C . SER D 1 479 ? 24.042 74.979 25.202 1.00 25.30 549 SER D C 1
ATOM 16892 O O . SER D 1 479 ? 24.127 74.174 24.272 1.00 23.34 549 SER D O 1
ATOM 16895 N N . LYS D 1 480 ? 25.024 75.816 25.525 1.00 24.44 550 LYS D N 1
ATOM 16896 C CA . LYS D 1 480 ? 26.283 75.803 24.795 1.00 24.85 550 LYS D CA 1
ATOM 16897 C C . LYS D 1 480 ? 26.962 74.463 25.042 1.00 24.50 550 LYS D C 1
ATOM 16898 O O . LYS D 1 480 ? 27.616 73.921 24.154 1.00 23.61 550 LYS D O 1
ATOM 16904 N N . ASN D 1 481 ? 26.806 73.932 26.252 1.00 24.00 551 ASN D N 1
ATOM 16905 C CA . ASN D 1 481 ? 27.398 72.640 26.584 1.00 24.20 551 ASN D CA 1
ATOM 16906 C C . ASN D 1 481 ? 26.742 71.531 25.764 1.00 22.26 551 ASN D C 1
ATOM 16907 O O . ASN D 1 481 ? 27.389 70.544 25.415 1.00 21.43 551 ASN D O 1
ATOM 16912 N N . ASP D 1 482 ? 25.456 71.696 25.466 1.00 21.27 552 ASP D N 1
ATOM 16913 C CA . ASP D 1 482 ? 24.727 70.723 24.655 1.00 21.64 552 ASP D CA 1
ATOM 16914 C C . ASP D 1 482 ? 25.304 70.742 23.241 1.00 21.45 552 ASP D C 1
ATOM 16915 O O . ASP D 1 482 ? 25.473 69.697 22.610 1.00 20.26 552 ASP D O 1
ATOM 16920 N N . VAL D 1 483 ? 25.602 71.938 22.743 1.00 20.58 553 VAL D N 1
ATOM 16921 C CA . VAL D 1 483 ? 26.164 72.070 21.407 1.00 19.88 553 VAL D CA 1
ATOM 16922 C C . VAL D 1 483 ? 27.542 71.423 21.394 1.00 19.81 553 VAL D C 1
ATOM 16923 O O . VAL D 1 483 ? 27.876 70.665 20.484 1.00 18.62 553 VAL D O 1
ATOM 16927 N N . MET D 1 484 ? 28.336 71.710 22.420 1.00 19.08 554 MET D N 1
ATOM 16928 C CA . MET D 1 484 ? 29.675 71.141 22.516 1.00 19.93 554 MET D CA 1
ATOM 16929 C C . MET D 1 484 ? 29.626 69.610 22.561 1.00 18.94 554 MET D C 1
ATOM 16930 O O . MET D 1 484 ? 30.376 68.940 21.852 1.00 18.75 554 MET D O 1
ATOM 16935 N N . LEU D 1 485 ? 28.740 69.057 23.383 1.00 19.28 555 LEU D N 1
ATOM 16936 C CA A LEU D 1 485 ? 28.645 67.608 23.494 0.50 19.56 555 LEU D CA 1
ATOM 16937 C CA B LEU D 1 485 ? 28.616 67.605 23.504 0.50 19.54 555 LEU D CA 1
ATOM 16938 C C . LEU D 1 485 ? 28.132 66.982 22.199 1.00 18.78 555 LEU D C 1
ATOM 16939 O O . LEU D 1 485 ? 28.583 65.904 21.805 1.00 18.58 555 LEU D O 1
ATOM 16948 N N . SER D 1 486 ? 27.202 67.656 21.532 1.00 17.79 556 SER D N 1
ATOM 16949 C CA . SER D 1 486 ? 26.679 67.132 20.277 1.00 18.21 556 SER D CA 1
ATOM 16950 C C . SER D 1 486 ? 27.813 67.056 19.261 1.00 19.66 556 SER D C 1
ATOM 16951 O O . SER D 1 486 ? 27.939 66.072 18.528 1.00 19.22 556 SER D O 1
ATOM 16954 N N . ALA D 1 487 ? 28.642 68.098 19.224 1.00 17.98 557 ALA D N 1
ATOM 16955 C CA . ALA D 1 487 ? 29.775 68.142 18.304 1.00 18.15 557 ALA D CA 1
ATOM 16956 C C . ALA D 1 487 ? 30.740 66.999 18.615 1.00 17.10 557 ALA D C 1
ATOM 16957 O O . ALA D 1 487 ? 31.281 66.363 17.714 1.00 17.46 557 ALA D O 1
ATOM 16959 N N . VAL D 1 488 ? 30.958 66.752 19.902 1.00 15.74 558 VAL D N 1
ATOM 16960 C CA . VAL D 1 488 ? 31.852 65.684 20.337 1.00 15.55 558 VAL D CA 1
ATOM 16961 C C . VAL D 1 488 ? 31.308 64.318 19.912 1.00 14.93 558 VAL D C 1
ATOM 16962 O O . VAL D 1 488 ? 32.044 63.471 19.403 1.00 15.37 558 VAL D O 1
ATOM 16966 N N . VAL D 1 489 ? 30.018 64.109 20.138 1.00 15.43 559 VAL D N 1
ATOM 16967 C CA . VAL D 1 489 ? 29.380 62.847 19.776 1.00 16.54 559 VAL D CA 1
ATOM 16968 C C . VAL D 1 489 ? 29.439 62.611 18.267 1.00 15.88 559 VAL D C 1
ATOM 16969 O O . VAL D 1 489 ? 29.788 61.518 17.815 1.00 14.77 559 VAL D O 1
ATOM 16973 N N . MET D 1 490 ? 29.117 63.633 17.482 1.00 16.63 560 MET D N 1
ATOM 16974 C CA . MET D 1 490 ? 29.153 63.470 16.031 1.00 15.36 560 MET D CA 1
ATOM 16975 C C . MET D 1 490 ? 30.560 63.179 15.539 1.00 15.50 560 MET D C 1
ATOM 16976 O O . MET D 1 490 ? 30.741 62.443 14.569 1.00 15.06 560 MET D O 1
ATOM 16981 N N . THR D 1 491 ? 31.563 63.752 16.199 1.00 15.35 561 THR D N 1
ATOM 16982 C CA . THR D 1 491 ? 32.936 63.491 15.795 1.00 15.56 561 THR D CA 1
ATOM 16983 C C . THR D 1 491 ? 33.283 62.025 16.051 1.00 15.51 561 THR D C 1
ATOM 16984 O O . THR D 1 491 ? 33.876 61.370 15.192 1.00 15.95 561 THR D O 1
ATOM 16988 N N . TYR D 1 492 ? 32.907 61.502 17.218 1.00 14.97 562 TYR D N 1
ATOM 16989 C CA . TYR D 1 492 ? 33.185 60.098 17.521 1.00 15.60 562 TYR D CA 1
ATOM 16990 C C . TYR D 1 492 ? 32.426 59.185 16.554 1.00 14.96 562 TYR D C 1
ATOM 16991 O O . TYR D 1 492 ? 33.005 58.254 15.993 1.00 14.40 562 TYR D O 1
ATOM 17000 N N . TRP D 1 493 ? 31.134 59.457 16.374 1.00 14.12 563 TRP D N 1
ATOM 17001 C CA . TRP D 1 493 ? 30.288 58.656 15.486 1.00 15.24 563 TRP D CA 1
ATOM 17002 C C . TRP D 1 493 ? 30.786 58.667 14.037 1.00 17.34 563 TRP D C 1
ATOM 17003 O O . TRP D 1 493 ? 30.876 57.610 13.405 1.00 15.92 563 TRP D O 1
ATOM 17014 N N . THR D 1 494 ? 31.104 59.849 13.507 1.00 16.45 564 THR D N 1
ATOM 17015 C CA . THR D 1 494 ? 31.577 59.938 12.126 1.00 16.06 564 THR D CA 1
ATOM 17016 C C . THR D 1 494 ? 33.011 59.454 11.948 1.00 16.37 564 THR D C 1
ATOM 17017 O O . THR D 1 494 ? 33.380 58.997 10.866 1.00 14.55 564 THR D O 1
ATOM 17021 N N . ASN D 1 495 ? 33.828 59.562 12.997 1.00 16.44 565 ASN D N 1
ATOM 17022 C CA . ASN D 1 495 ? 35.194 59.050 12.934 1.00 16.84 565 ASN D CA 1
ATOM 17023 C C . ASN D 1 495 ? 35.047 57.539 12.770 1.00 16.14 565 ASN D C 1
ATOM 17024 O O . ASN D 1 495 ? 35.736 56.913 11.964 1.00 15.32 565 ASN D O 1
ATOM 17029 N N . PHE D 1 496 ? 34.150 56.966 13.567 1.00 15.54 566 PHE D N 1
ATOM 17030 C CA . PHE D 1 496 ? 33.875 55.533 13.522 1.00 15.80 566 PHE D CA 1
ATOM 17031 C C . PHE D 1 496 ? 33.414 55.158 12.110 1.00 14.76 566 PHE D C 1
ATOM 17032 O O . PHE D 1 496 ? 33.853 54.155 11.550 1.00 15.47 566 PHE D O 1
ATOM 17040 N N . ALA D 1 497 ? 32.533 55.967 11.530 1.00 14.12 567 ALA D N 1
ATOM 17041 C CA . ALA D 1 497 ? 32.049 55.698 10.174 1.00 14.41 567 ALA D CA 1
ATOM 17042 C C . ALA D 1 497 ? 33.202 55.742 9.168 1.00 15.54 567 ALA D C 1
ATOM 17043 O O . ALA D 1 497 ? 33.266 54.938 8.239 1.00 14.77 567 ALA D O 1
ATOM 17045 N N . LYS D 1 498 ? 34.124 56.678 9.369 1.00 16.17 568 LYS D N 1
ATOM 17046 C CA . LYS D 1 498 ? 35.260 56.844 8.468 1.00 16.77 568 LYS D CA 1
ATOM 17047 C C . LYS D 1 498 ? 36.363 55.791 8.553 1.00 16.32 568 LYS D C 1
ATOM 17048 O O . LYS D 1 498 ? 36.910 55.384 7.529 1.00 16.30 568 LYS D O 1
ATOM 17054 N N . THR D 1 499 ? 36.674 55.335 9.762 1.00 16.61 569 THR D N 1
ATOM 17055 C CA . THR D 1 499 ? 37.773 54.390 9.951 1.00 16.66 569 THR D CA 1
ATOM 17056 C C . THR D 1 499 ? 37.493 53.148 10.797 1.00 18.09 569 THR D C 1
ATOM 17057 O O . THR D 1 499 ? 38.319 52.231 10.838 1.00 17.60 569 THR D O 1
ATOM 17061 N N . GLY D 1 500 ? 36.360 53.121 11.489 1.00 15.99 570 GLY D N 1
ATOM 17062 C CA . GLY D 1 500 ? 36.065 51.987 12.347 1.00 16.37 570 GLY D CA 1
ATOM 17063 C C . GLY D 1 500 ? 36.672 52.226 13.725 1.00 17.38 570 GLY D C 1
ATOM 17064 O O . GLY D 1 500 ? 36.651 51.354 14.595 1.00 17.53 570 GLY D O 1
ATOM 17065 N N . ASP D 1 501 ? 37.215 53.426 13.912 1.00 18.25 571 ASP D N 1
ATOM 17066 C CA . ASP D 1 501 ? 37.841 53.842 15.171 1.00 18.70 571 ASP D CA 1
ATOM 17067 C C . ASP D 1 501 ? 37.282 55.231 15.493 1.00 18.76 571 ASP D C 1
ATOM 17068 O O . ASP D 1 501 ? 37.503 56.179 14.743 1.00 18.56 571 ASP D O 1
ATOM 17073 N N . PRO D 1 502 ? 36.563 55.371 16.621 1.00 18.69 572 PRO D N 1
ATOM 17074 C CA . PRO D 1 502 ? 35.967 56.650 17.032 1.00 18.78 572 PRO D CA 1
ATOM 17075 C C . PRO D 1 502 ? 36.967 57.792 17.196 1.00 18.05 572 PRO D C 1
ATOM 17076 O O . PRO D 1 502 ? 36.584 58.961 17.233 1.00 18.12 572 PRO D O 1
ATOM 17080 N N . ASN D 1 503 ? 38.245 57.450 17.299 1.00 18.83 573 ASN D N 1
ATOM 17081 C CA . ASN D 1 503 ? 39.286 58.454 17.501 1.00 20.22 573 ASN D CA 1
ATOM 17082 C C . ASN D 1 503 ? 39.967 58.974 16.239 1.00 21.13 573 ASN D C 1
ATOM 17083 O O . ASN D 1 503 ? 40.712 59.955 16.303 1.00 22.12 573 ASN D O 1
ATOM 17088 N N . GLN D 1 504 ? 39.725 58.324 15.102 1.00 20.40 574 GLN D N 1
ATOM 17089 C CA . GLN D 1 504 ? 40.351 58.730 13.842 1.00 20.54 574 GLN D CA 1
ATOM 17090 C C . GLN D 1 504 ? 39.324 59.008 12.741 1.00 20.18 574 GLN D C 1
ATOM 17091 O O . GLN D 1 504 ? 38.304 58.325 12.646 1.00 19.76 574 GLN D O 1
ATOM 17097 N N . PRO D 1 505 ? 39.609 59.977 11.858 1.00 20.91 575 PRO D N 1
ATOM 17098 C CA . PRO D 1 505 ? 40.806 60.825 11.807 1.00 21.87 575 PRO D CA 1
ATOM 17099 C C . PRO D 1 505 ? 40.682 62.205 12.458 1.00 22.41 575 PRO D C 1
ATOM 17100 O O . PRO D 1 505 ? 41.686 62.899 12.619 1.00 23.65 575 PRO D O 1
ATOM 17104 N N . VAL D 1 506 ? 39.468 62.614 12.817 1.00 19.96 576 VAL D N 1
ATOM 17105 C CA . VAL D 1 506 ? 39.269 63.935 13.414 1.00 20.94 576 VAL D CA 1
ATOM 17106 C C . VAL D 1 506 ? 39.495 63.973 14.924 1.00 21.67 576 VAL D C 1
ATOM 17107 O O . VAL D 1 506 ? 38.809 63.293 15.684 1.00 20.78 576 VAL D O 1
ATOM 17111 N N . PRO D 1 507 ? 40.469 64.779 15.377 1.00 22.14 577 PRO D N 1
ATOM 17112 C CA . PRO D 1 507 ? 40.762 64.889 16.810 1.00 22.01 577 PRO D CA 1
ATOM 17113 C C . PRO D 1 507 ? 39.662 65.666 17.522 1.00 21.10 577 PRO D C 1
ATOM 17114 O O . PRO D 1 507 ? 38.938 66.444 16.898 1.00 21.52 577 PRO D O 1
ATOM 17118 N N . GLN D 1 508 ? 39.537 65.446 18.826 1.00 21.89 578 GLN D N 1
ATOM 17119 C CA . GLN D 1 508 ? 38.559 66.168 19.625 1.00 23.86 578 GLN D CA 1
ATOM 17120 C C . GLN D 1 508 ? 39.225 67.479 20.040 1.00 26.08 578 GLN D C 1
ATOM 17121 O O . GLN D 1 508 ? 39.896 67.547 21.069 1.00 28.35 578 GLN D O 1
ATOM 17127 N N . ASP D 1 509 ? 39.060 68.508 19.219 1.00 27.43 579 ASP D N 1
ATOM 17128 C CA . ASP D 1 509 ? 39.636 69.816 19.506 1.00 28.75 579 ASP D CA 1
ATOM 17129 C C . ASP D 1 509 ? 38.507 70.777 19.815 1.00 28.40 579 ASP D C 1
ATOM 17130 O O . ASP D 1 509 ? 37.333 70.430 19.684 1.00 26.39 579 ASP D O 1
ATOM 17135 N N . THR D 1 510 ? 38.867 71.987 20.225 1.00 27.86 580 THR D N 1
ATOM 17136 C CA . THR D 1 510 ? 37.875 73.007 20.514 1.00 28.15 580 THR D CA 1
ATOM 17137 C C . THR D 1 510 ? 37.867 73.968 19.333 1.00 28.93 580 THR D C 1
ATOM 17138 O O . THR D 1 510 ? 38.897 74.561 18.992 1.00 28.15 580 THR D O 1
ATOM 17142 N N . LYS D 1 511 ? 36.708 74.092 18.697 1.00 26.64 581 LYS D N 1
ATOM 17143 C CA . LYS D 1 511 ? 36.544 74.977 17.551 1.00 26.50 581 LYS D CA 1
ATOM 17144 C C . LYS D 1 511 ? 35.347 75.876 17.803 1.00 24.16 581 LYS D C 1
ATOM 17145 O O . LYS D 1 511 ? 34.578 75.643 18.736 1.00 23.08 581 LYS D O 1
ATOM 17151 N N . PHE D 1 512 ? 35.182 76.905 16.978 1.00 23.62 582 PHE D N 1
ATOM 17152 C CA . PHE D 1 512 ? 34.055 77.813 17.148 1.00 23.04 582 PHE D CA 1
ATOM 17153 C C . PHE D 1 512 ? 32.723 77.065 17.145 1.00 23.72 582 PHE D C 1
ATOM 17154 O O . PHE D 1 512 ? 31.792 77.434 17.863 1.00 22.04 582 PHE D O 1
ATOM 17162 N N . ILE D 1 513 ? 32.643 76.003 16.348 1.00 22.39 583 ILE D N 1
ATOM 17163 C CA . ILE D 1 513 ? 31.414 75.221 16.248 1.00 23.17 583 ILE D CA 1
ATOM 17164 C C . ILE D 1 513 ? 30.944 74.659 17.601 1.00 22.37 583 ILE D C 1
ATOM 17165 O O . ILE D 1 513 ? 29.742 74.526 17.832 1.00 22.20 583 ILE D O 1
ATOM 17170 N N . HIS D 1 514 ? 31.882 74.349 18.494 1.00 21.73 584 HIS D N 1
ATOM 17171 C CA . HIS D 1 514 ? 31.537 73.804 19.812 1.00 22.63 584 HIS D CA 1
ATOM 17172 C C . HIS D 1 514 ? 30.872 74.823 20.742 1.00 23.22 584 HIS D C 1
ATOM 17173 O O . HIS D 1 514 ? 30.065 74.455 21.598 1.00 20.99 584 HIS D O 1
ATOM 17180 N N . THR D 1 515 ? 31.233 76.095 20.566 1.00 23.81 585 THR D N 1
ATOM 17181 C CA . THR D 1 515 ? 30.728 77.223 21.357 1.00 23.89 585 THR D CA 1
ATOM 17182 C C . THR D 1 515 ? 31.246 77.233 22.797 1.00 25.80 585 THR D C 1
ATOM 17183 O O . THR D 1 515 ? 31.157 78.250 23.487 1.00 25.61 585 THR D O 1
ATOM 17187 N N . LYS D 1 516 ? 31.788 76.103 23.238 1.00 25.71 586 LYS D N 1
ATOM 17188 C CA . LYS D 1 516 ? 32.353 75.962 24.581 1.00 26.99 586 LYS D CA 1
ATOM 17189 C C . LYS D 1 516 ? 33.556 75.043 24.459 1.00 26.17 586 LYS D C 1
ATOM 17190 O O . LYS D 1 516 ? 33.678 74.313 23.479 1.00 25.92 586 LYS D O 1
ATOM 17196 N N . PRO D 1 517 ? 34.467 75.071 25.445 1.00 26.00 587 PRO D N 1
ATOM 17197 C CA . PRO D 1 517 ? 35.642 74.198 25.375 1.00 25.46 587 PRO D CA 1
ATOM 17198 C C . PRO D 1 517 ? 35.246 72.724 25.261 1.00 25.44 587 PRO D C 1
ATOM 17199 O O . PRO D 1 517 ? 34.325 72.263 25.941 1.00 24.98 587 PRO D O 1
ATOM 17203 N N . ASN D 1 518 ? 35.941 71.997 24.392 1.00 25.16 588 ASN D N 1
ATOM 17204 C CA . ASN D 1 518 ? 35.682 70.577 24.182 1.00 24.01 588 ASN D CA 1
ATOM 17205 C C . ASN D 1 518 ? 36.277 69.810 25.358 1.00 23.51 588 ASN D C 1
ATOM 17206 O O . ASN D 1 518 ? 37.493 69.653 25.448 1.00 24.19 588 ASN D O 1
ATOM 17211 N N . ARG D 1 519 ? 35.421 69.322 26.249 1.00 23.18 589 ARG D N 1
ATOM 17212 C CA . ARG D 1 519 ? 35.890 68.595 27.425 1.00 23.77 589 ARG D CA 1
ATOM 17213 C C . ARG D 1 519 ? 36.433 67.201 27.133 1.00 23.29 589 ARG D C 1
ATOM 17214 O O . ARG D 1 519 ? 36.927 66.524 28.036 1.00 22.77 589 ARG D O 1
ATOM 17222 N N . PHE D 1 520 ? 36.351 66.776 25.876 1.00 21.37 590 PHE D N 1
ATOM 17223 C CA . PHE D 1 520 ? 36.845 65.457 25.486 1.00 21.93 590 PHE D CA 1
ATOM 17224 C C . PHE D 1 520 ? 38.199 65.526 24.777 1.00 22.94 590 PHE D C 1
ATOM 17225 O O . PHE D 1 520 ? 38.686 64.513 24.272 1.00 22.82 590 PHE D O 1
ATOM 17233 N N . GLU D 1 521 ? 38.810 66.709 24.743 1.00 25.25 591 GLU D N 1
ATOM 17234 C CA . GLU D 1 521 ? 40.101 66.872 24.072 1.00 27.60 591 GLU D CA 1
ATOM 17235 C C . GLU D 1 521 ? 41.129 65.808 24.420 1.00 27.38 591 GLU D C 1
ATOM 17236 O O . GLU D 1 521 ? 41.863 65.347 23.550 1.00 27.67 591 GLU D O 1
ATOM 17242 N N . GLU D 1 522 ? 41.188 65.418 25.688 1.00 28.72 592 GLU D N 1
ATOM 17243 C CA . GLU D 1 522 ? 42.161 64.420 26.117 1.00 31.33 592 GLU D CA 1
ATOM 17244 C C . GLU D 1 522 ? 41.547 63.066 26.434 1.00 31.06 592 GLU D C 1
ATOM 17245 O O . GLU D 1 522 ? 42.117 62.282 27.190 1.00 32.30 592 GLU D O 1
ATOM 17251 N N . VAL D 1 523 ? 40.390 62.785 25.849 1.00 29.82 593 VAL D N 1
ATOM 17252 C CA . VAL D 1 523 ? 39.726 61.519 26.106 1.00 27.46 593 VAL D CA 1
ATOM 17253 C C . VAL D 1 523 ? 39.666 60.636 24.875 1.00 26.98 593 VAL D C 1
ATOM 17254 O O . VAL D 1 523 ? 38.826 60.832 23.996 1.00 27.56 593 VAL D O 1
ATOM 17258 N N . ALA D 1 524 ? 40.570 59.664 24.822 1.00 24.53 594 ALA D N 1
ATOM 17259 C CA . ALA D 1 524 ? 40.615 58.713 23.724 1.00 23.96 594 ALA D CA 1
ATOM 17260 C C . ALA D 1 524 ? 39.666 57.584 24.111 1.00 23.89 594 ALA D C 1
ATOM 17261 O O . ALA D 1 524 ? 39.748 57.047 25.218 1.00 23.80 594 ALA D O 1
ATOM 17263 N N . TRP D 1 525 ? 38.763 57.235 23.201 1.00 21.07 595 TRP D N 1
ATOM 17264 C CA . TRP D 1 525 ? 37.792 56.177 23.447 1.00 19.56 595 TRP D CA 1
ATOM 17265 C C . TRP D 1 525 ? 38.457 54.827 23.188 1.00 19.26 595 TRP D C 1
ATOM 17266 O O . TRP D 1 525 ? 38.594 54.400 22.045 1.00 20.01 595 TRP D O 1
ATOM 17277 N N . THR D 1 526 ? 38.873 54.162 24.262 1.00 19.93 596 THR D N 1
ATOM 17278 C CA . THR D 1 526 ? 39.543 52.868 24.175 1.00 21.51 596 THR D CA 1
ATOM 17279 C C . THR D 1 526 ? 38.608 51.732 23.766 1.00 20.52 596 THR D C 1
ATOM 17280 O O . THR D 1 526 ? 37.427 51.741 24.110 1.00 20.41 596 THR D O 1
ATOM 17284 N N . ARG D 1 527 ? 39.151 50.748 23.053 1.00 21.04 597 ARG D N 1
ATOM 17285 C CA . ARG D 1 527 ? 38.377 49.590 22.613 1.00 22.25 597 ARG D CA 1
ATOM 17286 C C . ARG D 1 527 ? 37.885 48.763 23.791 1.00 21.77 597 ARG D C 1
ATOM 17287 O O . ARG D 1 527 ? 38.558 48.648 24.816 1.00 20.63 597 ARG D O 1
ATOM 17295 N N . TYR D 1 528 ? 36.706 48.179 23.625 1.00 18.75 598 TYR D N 1
ATOM 17296 C CA . TYR D 1 528 ? 36.095 47.349 24.654 1.00 19.81 598 TYR D CA 1
ATOM 17297 C C . TYR D 1 528 ? 36.540 45.894 24.507 1.00 21.14 598 TYR D C 1
ATOM 17298 O O . TYR D 1 528 ? 36.674 45.383 23.393 1.00 22.42 598 TYR D O 1
ATOM 17307 N N . SER D 1 529 ? 36.780 45.244 25.641 1.00 22.27 599 SER D N 1
ATOM 17308 C CA . SER D 1 529 ? 37.181 43.839 25.683 1.00 25.26 599 SER D CA 1
ATOM 17309 C C . SER D 1 529 ? 36.441 43.234 26.875 1.00 25.95 599 SER D C 1
ATOM 17310 O O . SER D 1 529 ? 36.120 43.942 27.827 1.00 25.03 599 SER D O 1
ATOM 17313 N N . GLN D 1 530 ? 36.165 41.936 26.830 1.00 28.43 600 GLN D N 1
ATOM 17314 C CA . GLN D 1 530 ? 35.451 41.293 27.931 1.00 32.55 600 GLN D CA 1
ATOM 17315 C C . GLN D 1 530 ? 36.285 41.319 29.212 1.00 32.88 600 GLN D C 1
ATOM 17316 O O . GLN D 1 530 ? 35.746 41.249 30.321 1.00 33.09 600 GLN D O 1
ATOM 17322 N N . LYS D 1 531 ? 37.598 41.438 29.050 1.00 32.07 601 LYS D N 1
ATOM 17323 C CA . LYS D 1 531 ? 38.525 41.470 30.177 1.00 33.36 601 LYS D CA 1
ATOM 17324 C C . LYS D 1 531 ? 38.492 42.764 30.988 1.00 32.79 601 LYS D C 1
ATOM 17325 O O . LYS D 1 531 ? 38.250 42.743 32.197 1.00 32.37 601 LYS D O 1
ATOM 17331 N N . ASP D 1 532 ? 38.752 43.886 30.323 1.00 30.03 602 ASP D N 1
ATOM 17332 C CA . ASP D 1 532 ? 38.779 45.182 30.993 1.00 29.46 602 ASP D CA 1
ATOM 17333 C C . ASP D 1 532 ? 37.463 45.945 30.875 1.00 26.69 602 ASP D C 1
ATOM 17334 O O . ASP D 1 532 ? 37.176 46.825 31.684 1.00 25.28 602 ASP D O 1
ATOM 17339 N N . GLN D 1 533 ? 36.673 45.604 29.861 1.00 23.36 603 GLN D N 1
ATOM 17340 C CA . GLN D 1 533 ? 35.382 46.241 29.630 1.00 21.59 603 GLN D CA 1
ATOM 17341 C C . GLN D 1 533 ? 35.420 47.762 29.765 1.00 20.96 603 GLN D C 1
ATOM 17342 O O . GLN D 1 533 ? 34.600 48.359 30.468 1.00 19.65 603 GLN D O 1
ATOM 17348 N N . LEU D 1 534 ? 36.374 48.384 29.082 1.00 19.62 604 LEU D N 1
ATOM 17349 C CA . LEU D 1 534 ? 36.505 49.835 29.112 1.00 18.93 604 LEU D CA 1
ATOM 17350 C C . LEU D 1 534 ? 35.396 50.459 28.281 1.00 18.64 604 LEU D C 1
ATOM 17351 O O . LEU D 1 534 ? 35.073 49.970 27.197 1.00 17.88 604 LEU D O 1
ATOM 17356 N N . TYR D 1 535 ? 34.811 51.536 28.795 1.00 17.52 605 TYR D N 1
ATOM 17357 C CA . TYR D 1 535 ? 33.747 52.230 28.086 1.00 17.30 605 TYR D CA 1
ATOM 17358 C C . TYR D 1 535 ? 33.889 53.737 28.249 1.00 18.22 605 TYR D C 1
ATOM 17359 O O . TYR D 1 535 ? 34.524 54.218 29.193 1.00 17.32 605 TYR D O 1
ATOM 17368 N N . LEU D 1 536 ? 33.293 54.478 27.323 1.00 17.57 606 LEU D N 1
ATOM 17369 C CA . LEU D 1 536 ? 33.341 55.929 27.375 1.00 16.47 606 LEU D CA 1
ATOM 17370 C C . LEU D 1 536 ? 32.134 56.476 28.122 1.00 16.72 606 LEU D C 1
ATOM 17371 O O . LEU D 1 536 ? 30.991 56.218 27.744 1.00 16.73 606 LEU D O 1
ATOM 17376 N N . HIS D 1 537 ? 32.394 57.215 29.197 1.00 17.49 607 HIS D N 1
ATOM 17377 C CA . HIS D 1 537 ? 31.338 57.847 29.972 1.00 18.90 607 HIS D CA 1
ATOM 17378 C C . HIS D 1 537 ? 31.096 59.190 29.281 1.00 20.42 607 HIS D C 1
ATOM 17379 O O . HIS D 1 537 ? 31.903 60.116 29.408 1.00 19.70 607 HIS D O 1
ATOM 17386 N N . ILE D 1 538 ? 29.999 59.288 28.537 1.00 19.26 608 ILE D N 1
ATOM 17387 C CA . ILE D 1 538 ? 29.681 60.514 27.815 1.00 19.21 608 ILE D CA 1
ATOM 17388 C C . ILE D 1 538 ? 28.849 61.467 28.662 1.00 20.44 608 ILE D C 1
ATOM 17389 O O . ILE D 1 538 ? 27.665 61.238 28.901 1.00 20.03 608 ILE D O 1
ATOM 17394 N N . GLY D 1 539 ? 29.489 62.539 29.111 1.00 22.10 609 GLY D N 1
ATOM 17395 C CA . GLY D 1 539 ? 28.814 63.527 29.930 1.00 24.29 609 GLY D CA 1
ATOM 17396 C C . GLY D 1 539 ? 29.694 64.754 30.063 1.00 26.36 609 GLY D C 1
ATOM 17397 O O . GLY D 1 539 ? 30.714 64.862 29.379 1.00 24.32 609 GLY D O 1
ATOM 17398 N N . LEU D 1 540 ? 29.315 65.677 30.943 1.00 27.44 610 LEU D N 1
ATOM 17399 C CA . LEU D 1 540 ? 30.097 66.892 31.136 1.00 28.84 610 LEU D CA 1
ATOM 17400 C C . LEU D 1 540 ? 31.392 66.658 31.914 1.00 29.51 610 LEU D C 1
ATOM 17401 O O . LEU D 1 540 ? 32.245 67.540 31.992 1.00 31.43 610 LEU D O 1
ATOM 17406 N N . LYS D 1 541 ? 31.530 65.467 32.487 1.00 29.05 611 LYS D N 1
ATOM 17407 C CA . LYS D 1 541 ? 32.738 65.076 33.215 1.00 29.08 611 LYS D CA 1
ATOM 17408 C C . LYS D 1 541 ? 33.125 63.747 32.573 1.00 27.53 611 LYS D C 1
ATOM 17409 O O . LYS D 1 541 ? 33.092 62.694 33.211 1.00 26.99 611 LYS D O 1
ATOM 17415 N N . PRO D 1 542 ? 33.510 63.789 31.290 1.00 26.21 612 PRO D N 1
ATOM 17416 C CA . PRO D 1 542 ? 33.896 62.612 30.515 1.00 25.18 612 PRO D CA 1
ATOM 17417 C C . PRO D 1 542 ? 35.206 61.939 30.864 1.00 25.78 612 PRO D C 1
ATOM 17418 O O . PRO D 1 542 ? 36.167 62.580 31.283 1.00 24.45 612 PRO D O 1
ATOM 17422 N N . ARG D 1 543 ? 35.228 60.627 30.662 1.00 25.06 613 ARG D N 1
ATOM 17423 C CA . ARG D 1 543 ? 36.410 59.821 30.899 1.00 25.38 613 ARG D CA 1
ATOM 17424 C C . ARG D 1 543 ? 36.093 58.383 30.546 1.00 24.20 613 ARG D C 1
ATOM 17425 O O . ARG D 1 543 ? 34.927 57.988 30.481 1.00 21.22 613 ARG D O 1
ATOM 17433 N N . VAL D 1 544 ? 37.139 57.610 30.291 1.00 22.55 614 VAL D N 1
ATOM 17434 C CA . VAL D 1 544 ? 36.972 56.204 29.989 1.00 22.28 614 VAL D CA 1
ATOM 17435 C C . VAL D 1 544 ? 36.959 55.512 31.343 1.00 22.43 614 VAL D C 1
ATOM 17436 O O . VAL D 1 544 ? 37.841 55.749 32.175 1.00 22.11 614 VAL D O 1
ATOM 17440 N N . LYS D 1 545 ? 35.946 54.684 31.571 1.00 20.73 615 LYS D N 1
ATOM 17441 C CA . LYS D 1 545 ? 35.817 53.958 32.828 1.00 21.36 615 LYS D CA 1
ATOM 17442 C C . LYS D 1 545 ? 35.792 52.461 32.538 1.00 21.16 615 LYS D C 1
ATOM 17443 O O . LYS D 1 545 ? 35.937 52.048 31.389 1.00 19.45 615 LYS D O 1
ATOM 17449 N N . GLU D 1 546 ? 35.606 51.646 33.568 1.00 21.29 616 GLU D N 1
ATOM 17450 C CA . GLU D 1 546 ? 35.609 50.202 33.365 1.00 22.34 616 GLU D CA 1
ATOM 17451 C C . GLU D 1 546 ? 34.452 49.468 34.038 1.00 20.93 616 GLU D C 1
ATOM 17452 O O . GLU D 1 546 ? 33.934 49.911 35.061 1.00 20.46 616 GLU D O 1
ATOM 17458 N N . HIS D 1 547 ? 34.050 48.349 33.438 1.00 20.37 617 HIS D N 1
ATOM 17459 C CA . HIS D 1 547 ? 32.986 47.502 33.981 1.00 20.15 617 HIS D CA 1
ATOM 17460 C C . HIS D 1 547 ? 31.703 48.240 34.364 1.00 19.34 617 HIS D C 1
ATOM 17461 O O . HIS D 1 547 ? 31.313 48.260 35.534 1.00 18.18 617 HIS D O 1
ATOM 17468 N N . TYR D 1 548 ? 31.034 48.823 33.375 1.00 17.88 618 TYR D N 1
ATOM 17469 C CA . TYR D 1 548 ? 29.801 49.560 33.621 1.00 18.26 618 TYR D CA 1
ATOM 17470 C C . TYR D 1 548 ? 28.789 48.761 34.446 1.00 19.27 618 TYR D C 1
ATOM 17471 O O . TYR D 1 548 ? 28.371 47.675 34.043 1.00 19.15 618 TYR D O 1
ATOM 17480 N N . ARG D 1 549 ? 28.405 49.315 35.596 1.00 18.62 619 ARG D N 1
ATOM 17481 C CA . ARG D 1 549 ? 27.446 48.691 36.509 1.00 20.00 619 ARG D CA 1
ATOM 17482 C C . ARG D 1 549 ? 27.668 47.181 36.617 1.00 20.22 619 ARG D C 1
ATOM 17483 O O . ARG D 1 549 ? 26.728 46.385 36.565 1.00 19.21 619 ARG D O 1
ATOM 17491 N N . ALA D 1 550 ? 28.932 46.810 36.787 1.00 19.71 620 ALA D N 1
ATOM 17492 C CA . ALA D 1 550 ? 29.349 45.414 36.875 1.00 20.50 620 ALA D CA 1
ATOM 17493 C C . ALA D 1 550 ? 28.582 44.539 37.868 1.00 20.51 620 ALA D C 1
ATOM 17494 O O . ALA D 1 550 ? 28.269 43.390 37.563 1.00 20.45 620 ALA D O 1
ATOM 17496 N N . ASN D 1 551 ? 28.286 45.064 39.051 1.00 20.81 621 ASN D N 1
ATOM 17497 C CA . ASN D 1 551 ? 27.574 44.267 40.043 1.00 23.33 621 ASN D CA 1
ATOM 17498 C C . ASN D 1 551 ? 26.181 43.863 39.568 1.00 21.22 621 ASN D C 1
ATOM 17499 O O . ASN D 1 551 ? 25.820 42.690 39.618 1.00 21.05 621 ASN D O 1
ATOM 17504 N N . LYS D 1 552 ? 25.402 44.829 39.097 1.00 18.91 622 LYS D N 1
ATOM 17505 C CA . LYS D 1 552 ? 24.051 44.536 38.632 1.00 18.29 622 LYS D CA 1
ATOM 17506 C C . LYS D 1 552 ? 24.038 43.741 37.330 1.00 17.97 622 LYS D C 1
ATOM 17507 O O . LYS D 1 552 ? 23.152 42.914 37.109 1.00 18.48 622 LYS D O 1
ATOM 17513 N N . VAL D 1 553 ? 25.018 43.981 36.466 1.00 16.81 623 VAL D N 1
ATOM 17514 C CA . VAL D 1 553 ? 25.086 43.247 35.207 1.00 18.08 623 VAL D CA 1
ATOM 17515 C C . VAL D 1 553 ? 25.363 41.773 35.497 1.00 18.84 623 VAL D C 1
ATOM 17516 O O . VAL D 1 553 ? 24.742 40.886 34.912 1.00 18.26 623 VAL D O 1
ATOM 17520 N N . ASN D 1 554 ? 26.284 41.502 36.415 1.00 19.00 624 ASN D N 1
ATOM 17521 C CA A ASN D 1 554 ? 26.614 40.124 36.755 0.50 19.36 624 ASN D CA 1
ATOM 17522 C CA B ASN D 1 554 ? 26.601 40.122 36.741 0.50 18.50 624 ASN D CA 1
ATOM 17523 C C . ASN D 1 554 ? 25.485 39.464 37.542 1.00 18.32 624 ASN D C 1
ATOM 17524 O O . ASN D 1 554 ? 25.336 38.247 37.528 1.00 19.00 624 ASN D O 1
ATOM 17533 N N . LEU D 1 555 ? 24.686 40.272 38.232 1.00 18.07 625 LEU D N 1
ATOM 17534 C CA . LEU D 1 555 ? 23.566 39.727 38.993 1.00 16.67 625 LEU D CA 1
ATOM 17535 C C . LEU D 1 555 ? 22.612 39.082 37.987 1.00 16.70 625 LEU D C 1
ATOM 17536 O O . LEU D 1 555 ? 22.199 37.929 38.137 1.00 16.74 625 LEU D O 1
ATOM 17541 N N . TRP D 1 556 ? 22.274 39.841 36.949 1.00 16.67 626 TRP D N 1
ATOM 17542 C CA . TRP D 1 556 ? 21.349 39.376 35.920 1.00 18.13 626 TRP D CA 1
ATOM 17543 C C . TRP D 1 556 ? 21.892 38.307 34.982 1.00 19.38 626 TRP D C 1
ATOM 17544 O O . TRP D 1 556 ? 21.158 37.404 34.575 1.00 18.90 626 TRP D O 1
ATOM 17555 N N . LEU D 1 557 ? 23.169 38.404 34.636 1.00 20.05 627 LEU D N 1
ATOM 17556 C CA . LEU D 1 557 ? 23.761 37.441 33.715 1.00 20.98 627 LEU D CA 1
ATOM 17557 C C . LEU D 1 557 ? 24.295 36.169 34.363 1.00 22.94 627 LEU D C 1
ATOM 17558 O O . LEU D 1 557 ? 24.375 35.128 33.708 1.00 22.29 627 LEU D O 1
ATOM 17563 N N . GLU D 1 558 ? 24.650 36.234 35.642 1.00 22.75 628 GLU D N 1
ATOM 17564 C CA . GLU D 1 558 ? 25.199 35.055 36.303 1.00 25.31 628 GLU D CA 1
ATOM 17565 C C . GLU D 1 558 ? 24.389 34.482 37.462 1.00 23.49 628 GLU D C 1
ATOM 17566 O O . GLU D 1 558 ? 24.008 33.315 37.432 1.00 24.22 628 GLU D O 1
ATOM 17572 N N . LEU D 1 559 ? 24.124 35.287 38.483 1.00 21.19 629 LEU D N 1
ATOM 17573 C CA . LEU D 1 559 ? 23.383 34.783 39.636 1.00 20.34 629 LEU D CA 1
ATOM 17574 C C . LEU D 1 559 ? 21.918 34.456 39.367 1.00 19.04 629 LEU D C 1
ATOM 17575 O O . LEU D 1 559 ? 21.442 33.383 39.738 1.00 18.06 629 LEU D O 1
ATOM 17580 N N . VAL D 1 560 ? 21.197 35.372 38.728 1.00 17.54 630 VAL D N 1
ATOM 17581 C CA . VAL D 1 560 ? 19.779 35.139 38.460 1.00 18.16 630 VAL D CA 1
ATOM 17582 C C . VAL D 1 560 ? 19.507 33.835 37.713 1.00 19.30 630 VAL D C 1
ATOM 17583 O O . VAL D 1 560 ? 18.623 33.074 38.098 1.00 19.64 630 VAL D O 1
ATOM 17587 N N . PRO D 1 561 ? 20.258 33.553 36.637 1.00 21.28 631 PRO D N 1
ATOM 17588 C CA . PRO D 1 561 ? 19.998 32.296 35.931 1.00 22.49 631 PRO D CA 1
ATOM 17589 C C . PRO D 1 561 ? 20.098 31.101 36.886 1.00 23.20 631 PRO D C 1
ATOM 17590 O O . PRO D 1 561 ? 19.339 30.136 36.775 1.00 22.71 631 PRO D O 1
ATOM 17594 N N . HIS D 1 562 ? 21.031 31.178 37.832 1.00 24.40 632 HIS D N 1
ATOM 17595 C CA . HIS D 1 562 ? 21.218 30.109 38.809 1.00 26.16 632 HIS D CA 1
ATOM 17596 C C . HIS D 1 562 ? 19.978 29.969 39.689 1.00 25.85 632 HIS D C 1
ATOM 17597 O O . HIS D 1 562 ? 19.459 28.870 39.877 1.00 27.09 632 HIS D O 1
ATOM 17604 N N . LEU D 1 563 ? 19.508 31.092 40.222 1.00 25.05 633 LEU D N 1
ATOM 17605 C CA . LEU D 1 563 ? 18.334 31.113 41.091 1.00 25.05 633 LEU D CA 1
ATOM 17606 C C . LEU D 1 563 ? 17.065 30.715 40.341 1.00 26.04 633 LEU D C 1
ATOM 17607 O O . LEU D 1 563 ? 16.182 30.059 40.894 1.00 26.31 633 LEU D O 1
ATOM 17612 N N . HIS D 1 564 ? 16.982 31.124 39.082 1.00 25.69 634 HIS D N 1
ATOM 17613 C CA . HIS D 1 564 ? 15.823 30.823 38.249 1.00 27.61 634 HIS D CA 1
ATOM 17614 C C . HIS D 1 564 ? 15.628 29.315 38.089 1.00 29.92 634 HIS D C 1
ATOM 17615 O O . HIS D 1 564 ? 14.500 28.824 38.088 1.00 29.27 634 HIS D O 1
ATOM 17622 N N . ASN D 1 565 ? 16.734 28.586 37.966 1.00 32.48 635 ASN D N 1
ATOM 17623 C CA A ASN D 1 565 ? 16.690 27.139 37.791 0.50 34.33 635 ASN D CA 1
ATOM 17624 C CA B ASN D 1 565 ? 16.685 27.137 37.796 0.50 34.31 635 ASN D CA 1
ATOM 17625 C C . ASN D 1 565 ? 16.372 26.382 39.083 1.00 34.95 635 ASN D C 1
ATOM 17626 O O . ASN D 1 565 ? 16.205 25.163 39.071 1.00 35.77 635 ASN D O 1
ATOM 17635 N N . LEU D 1 566 ? 16.288 27.099 40.198 1.00 36.10 636 LEU D N 1
ATOM 17636 C CA . LEU D 1 566 ? 15.987 26.447 41.469 1.00 37.69 636 LEU D CA 1
ATOM 17637 C C . LEU D 1 566 ? 14.527 26.001 41.537 1.00 38.20 636 LEU D C 1
ATOM 17638 O O . LEU D 1 566 ? 14.178 25.115 42.315 1.00 38.30 636 LEU D O 1
ATOM 17643 N N . ASN D 1 567 ? 13.679 26.618 40.718 1.00 37.63 637 ASN D N 1
ATOM 17644 C CA . ASN D 1 567 ? 12.255 26.285 40.680 1.00 37.27 637 ASN D CA 1
ATOM 17645 C C . ASN D 1 567 ? 11.777 26.101 39.251 1.00 36.32 637 ASN D C 1
ATOM 17646 O O . ASN D 1 567 ? 12.448 26.507 38.300 1.00 35.51 637 ASN D O 1
ATOM 17651 N N . ASP D 1 568 ? 10.614 25.477 39.107 1.00 35.71 638 ASP D N 1
ATOM 17652 C CA . ASP D 1 568 ? 10.005 25.325 37.798 1.00 35.92 638 ASP D CA 1
ATOM 17653 C C . ASP D 1 568 ? 9.128 26.569 37.741 1.00 34.64 638 ASP D C 1
ATOM 17654 O O . ASP D 1 568 ? 8.486 26.917 38.732 1.00 34.22 638 ASP D O 1
ATOM 17659 N N . HIS D 1 569 ? 9.124 27.252 36.603 1.00 32.75 639 HIS D N 1
ATOM 17660 C CA . HIS D 1 569 ? 8.328 28.463 36.441 1.00 31.56 639 HIS D CA 1
ATOM 17661 C C . HIS D 1 569 ? 7.422 28.342 35.224 1.00 30.54 639 HIS D C 1
ATOM 17662 O O . HIS D 1 569 ? 7.736 27.620 34.284 1.00 29.19 639 HIS D O 1
ATOM 17669 N N . HIS D 1 570 ? 6.295 29.047 35.243 1.00 30.25 640 HIS D N 1
ATOM 17670 C CA . HIS D 1 570 ? 5.388 29.041 34.102 1.00 30.26 640 HIS D CA 1
ATOM 17671 C C . HIS D 1 570 ? 4.775 30.424 33.930 1.00 31.41 640 HIS D C 1
ATOM 17672 O O . HIS D 1 570 ? 4.634 31.175 34.898 1.00 28.70 640 HIS D O 1
ATOM 17679 N N . HIS D 1 571 ? 4.429 30.760 32.692 1.00 32.63 641 HIS D N 1
ATOM 17680 C CA . HIS D 1 571 ? 3.831 32.051 32.382 1.00 35.99 641 HIS D CA 1
ATOM 17681 C C . HIS D 1 571 ? 2.338 31.898 32.116 1.00 36.62 641 HIS D C 1
ATOM 17682 O O . HIS D 1 571 ? 1.817 30.784 32.070 1.00 36.57 641 HIS D O 1
ATOM 17689 N N . HIS D 1 572 ? 1.661 33.026 31.935 1.00 37.78 642 HIS D N 1
ATOM 17690 C CA . HIS D 1 572 ? 0.232 33.030 31.650 1.00 40.38 642 HIS D CA 1
ATOM 17691 C C . HIS D 1 572 ? -0.075 33.894 30.436 1.00 42.27 642 HIS D C 1
ATOM 17692 O O . HIS D 1 572 ? -0.578 33.339 29.436 1.00 45.32 642 HIS D O 1
#

Secondary structure (DSSP, 8-state):
--EEEETTEEEE-EEE--SSSSSPPEEEEEEEE-S----GGGTTS---PPPP-SSEEE-BSPPPBPP---SSS-S-TTTS-HHHHTTHHHHHHHSSSB-S---EEEEEEE--PEEEEEE---SSSSS--GGGS--HHHHHHHT-EEEEE----HHHHH---SSSS----HHHHHHHHHHHHHHHHGGGGTEEEEEEEEEEETHHHHHHHHHHT-TTS-TTS--EEEEES--SSSTTSS-S-HHHHHHHHHHHHT---SSHHHHHHHHTTS-HHHHHT-----STTS-SSS----SSSS-S-HHHHHHTT-S---EEEEEEETTTTHHHHTTT--TTS---HHHHHHHHHHHHHHHH-EESS---HHHHHHHHTS-GGGTT-HHHHHHHHHHHHHIIIIIHHHHHHHHHHHHTT--EEEEEE------TTS-TT--S-TTTTHHHHTTGGGG---SSS-----HHHHHHHHHHHHHHHHHHHHS-TTSSS-----GGGSS--TTTT---PPB-TTT-EEEEESSS-EEEESTTHHHHHIIIIIHHHHHTTS-EE--/--EEEETTEEEE-EEE--SSSSSPPEEEEEEEE-S----GGGTTS---PPPP-SSEEE-BSPPPBPP---SSS-S-TTTS-HHHHTTHHHHHHHSSSB-S---EEEEEEE--PEEEEEE---SSSSS--GGGS--HHHHHHHT-EEEEE----HHHHH---SSSS----HHHHHHHHHHHHHHHHGGGGTEEEEEEEEEEETHHHHHHHHHHT-TTS-TTS--EEEEES--SSSTTSS-S-HHHHHHHHHHHHT---SSHHHHHHHHTTS-HHHHHT------TTS-SSS----SSSS-S-HHHHHHTT-S---EEEEEEETTTTHHHHTTT--TTS---HHHHHHHHHHHHHHHH-EESS---HHHHHHHHTS-TTSTT-HHHHHHHHHHHHHIIIIIHHHHHHHHHHHHTT--EEEEEE------TTS-TT--S-TTTTHHHHTTGGGG---SSS-----HHHHHHHHHHHHHHHHHHHHS-TTSSS-----GGGSS--TTTT---PPB-TTT-EEEEESSS-EEEESTTHHHHHIIIIIHHHHHTTS-EE--/--EEEETTEEEE-EEE--SSSSSPPEEEEEEEE-S----GGGTTS---PPPP-SSEEE-BSPPPBPP---SSS-S-TTTS-HHHHTTHHHHHHHSSSB-S---EEEEEEE--PEEEEEE---SSSSS--GGGS--HHHHHHHT-EEEEE----HHHHH---SSSS----HHHHHHHHHHHHHHHHGGGGTEEEEEEEEEEETHHHHHHHHHHT-TTS-TTS--EEEEES--SSSTTSS-S-HHHHHHHHHHHHT---SSHHHHHHHHTTS-HHHHHTS-----TTS-SSS----SSSS-S-HHHHHHTT-S---EEEEEEETTTTHHHHTTT--TTS---HHHHHHHHHHHHHHHH-EESS---HHHHHHHHTS-GGGTT-HHHHHHHHHHHHHIIIIIHHHHHHHHHHHHTT--EEEEEE------TTS-TT--S-TTTTHHHHTTGGGG---SSS-----HHHHHHHHHHHHHHHHHHHHS-TTSSS-----GGGSS--TTTT---PPP-TTT-EEEEESSS-EEEESTTHHHHHIIIIIHHHHHTTS-EE--/--EEEETTEEEE-EEE--SSSSSPPEEEEEEEE-S----GGGTTS---PPPP-SSEEE-BSPPPBPP---SSS-S-TTTS-HHHHTTHHHHHHHSSSB-S---EEEEEEE--PEEEEEE---SSSSS--GGGS--HHHHHHHT-EEEEE----HHHHH---SSSS----HHHHHHHHHHHHHHHHGGGGTEEEEEEEEEEETHHHHHHHHHHT-TTS-TTS--EEEEES--SSSTTSS-S-HHHHHHHHHHHHT---SSHHHHHHHHTTS-HHHHHTS----STTS-SSS----SSSS-S-HHHHHHTT-S---EEEEEEETTTTHHHHTTT--TTS---HHHHHHHHHHHHHHHH-EESS---HHHHHHHHTS-GGGTT-HHHHHHHHHHHHHIIIIIHHHHHHHHHHHHTT--EEEEEE------TTS-TT--S-TTTTHHHHTTGGGG---SSS-----HHHHHHHHHHHHHHHHHHHHS-TTSSS-----GGGSS--TTTT---PPB-TTT-EEEEESSS-EEEESTTHHHHHIIIIIHHHHHTTS-EE--

InterPro domains:
  IPR000460 Neuroligin [PR01090] (472-486)
  IPR000460 Neuroligin [PR01090] (575-596)
  IPR000460 Neuroligin [PR01090] (605-623)
  IPR000460 Neuroligin [PR01090] (690-719)
  IPR002018 Carboxylesterase, type B [PF00135] (52-626)
  IPR019819 Carboxylesterase type B, conserved site [PS00941] (151-161)
  IPR029058 Alpha/Beta hydrolase fold [G3DSA:3.40.50.1820] (44-643)
  IPR029058 Alpha/Beta hydrolase fold [SSF53474] (52-634)
  IPR051093 Neuroligin and Bile salt-activated lipase [PTHR43903] (40-805)

CATH classification: 3.40.50.1820

Nearest PDB structures (foldseek):
  3bix-assembly1_A  TM=1.002E+00  e=0.000E+00  Rattus norvegicus
  5oj6-assembly1_A  TM=9.854E-01  e=0.000E+00  Homo sapiens
  2xb6-assembly1_A  TM=9.893E-01  e=1.313E-100  Homo sapiens
  3be8-assembly1_B  TM=9.851E-01  e=2.245E-96  Homo sapiens
  3bl8-assembly1_A  TM=9.852E-01  e=3.387E-95  Mus musculus

B-factor: mean 25.11, std 9.44, range [9.04, 147.53]